Protein 2MZR (pdb70)

Organism: Saccharomyces cerevisiae (strain ATCC 204508 / S288c) (NCBI:txid559292)

GO terms:
  GO:0005634 nucleus (C, IDA)
  GO:0005737 cytoplasm (C, IDA)
  GO:0003682 chromatin binding (F, IDA)
  GO:0003723 RNA binding (F, IDA)
  GO:0003729 mRNA binding (F, IDA)
  GO:0003729 mRNA binding (F, HDA)
  GO:0071028 nuclear mRNA surveillance (P, IMP)
  GO:0005634 nucleus (C, EXP)
  GO:0005737 cytoplasm (C, EXP)

Solvent-accessible surface area: 7636 Å² total; per-residue (Å²): 128,92,82,240,142,172,136,81,126,200,128,168,156,116,119,124,98,111,47,62,22,3,79,1,51,79,10,3,112,83,1,50,39,129,65,0,44,138,40,0,31,149,55,59,124,15,77,151,20,83,15,120,51,129,194,54,138,132,126,16,101,8,31,0,42,4,78,58,75,83,46,10,65,143,0,23,222,125,33,74,26,27,144,34,120,127,105,74,0,92,10,174,80,43,139

Foldseek 3Di:
DDDDDDDDDDDDDDDDQWFQKWKKAQADLPDFQVNVQVLQCVQPHWPDWHFDDDPDDDRGIIMTGGPDTRSSVVSQVVQAQDQDVNDGMHIDGHD

CATH classification: 3.30.70.330

Nearest PDB structures (foldseek):
  2mzr-assembly1_A  TM=7.549E-01  e=1.667E-13  Saccharomyces cerevisiae S288C
  2dgv-assembly1_A  TM=7.836E-01  e=8.385E-06  Homo sapiens
  7vrl-assembly1_B  TM=7.614E-01  e=2.380E-05  Homo sapiens
  2n82-assembly1_B  TM=7.193E-01  e=2.089E-05  Homo sapiens
  2cq3-assembly1_A  TM=6.976E-01  e=1.477E-04  Homo sapiens

InterPro domains:
  IPR000504 RNA recognition motif domain [PF00076] (163-230)
  IPR000504 RNA recognition motif domain [PF00076] (263-331)
  IPR000504 RNA recognition motif domain [PF00076] (378-446)
  IPR000504 RNA recognition motif domain [PS50102] (161-237)
  IPR000504 RNA recognition motif domain [PS50102] (261-338)
  IPR000504 RNA recognition motif domain [PS50102] (376-453)
  IPR000504 RNA recognition motif domain [SM00360] (162-233)
  IPR000504 RNA recognition motif domain [SM00360] (262-334)
  IPR000504 RNA recognition motif domain [SM00360] (377-449)
  IPR012677 Nucleotide-binding alpha-beta plait domain superfamily [G3DSA:3.30.70.330] (143-236)
  IPR012677 Nucleotide-binding alpha-beta plait domain superfamily [G3DSA:3.30.70.330] (261-357)
  IPR012677 Nucleotide-binding alpha-beta plait domain superfamily [G3DSA:3.30.70.330] (358-454)
  IPR035979 RNA-binding domain superfamily [SSF54928] (160-334)
  IPR035979 RNA-binding domain superfamily [SSF54928] (371-453)
  IPR050374 RRT5/SRSF/Splicing Factor SR [PTHR23003] (136-337)

Radius of gyration: 18.75 Å; Cα contacts (8 Å, |Δi|>4): 138; chains: 1; bounding box: 62×29×46 Å

Secondary structure (DSSP, 8-state):
---S---------------SEEEESSS-TT--HHHHHHHHGGGS-EEEEE---SS------EEEEES-SSHHHHHHTTTTT-EETTEE--EEE--

Structure (mmCIF, N/CA/C/O backbone):
data_2MZR
#
_entry.id   2MZR
#
loop_
_atom_site.group_PDB
_atom_site.id
_atom_site.type_symbol
_atom_site.label_atom_id
_atom_site.label_alt_id
_atom_site.label_comp_id
_atom_site.label_asym_id
_atom_site.label_entity_id
_atom_site.label_seq_id
_atom_site.pdbx_PDB_ins_code
_atom_site.Cartn_x
_atom_site.Cartn_y
_atom_site.Cartn_z
_atom_site.occupancy
_atom_site.B_iso_or_equiv
_atom_site.auth_seq_id
_atom_site.auth_comp_id
_atom_site.auth_asym_id
_atom_site.auth_atom_id
_atom_site.pdbx_PDB_model_num
ATOM 1 N N . GLY A 1 1 ? 2.356 2.217 -16.970 1.00 0.00 142 GLY A N 1
ATOM 2 C CA . GLY A 1 1 ? 3.369 1.545 -17.819 1.00 0.00 142 GLY A CA 1
ATOM 3 C C . GLY A 1 1 ? 4.732 1.481 -17.140 1.00 0.00 142 GLY A C 1
ATOM 4 O O . GLY A 1 1 ? 4.992 2.228 -16.197 1.00 0.00 142 GLY A O 1
ATOM 10 N N . SER A 1 2 ? 5.609 0.593 -17.626 1.00 0.00 143 SER A N 1
ATOM 11 C CA . SER A 1 2 ? 6.970 0.315 -17.109 1.00 0.00 143 SER A CA 1
ATOM 12 C C . SER A 1 2 ? 6.978 -0.462 -15.769 1.00 0.00 143 SER A C 1
ATOM 13 O O . SER A 1 2 ? 5.943 -0.619 -15.108 1.00 0.00 143 SER A O 1
ATOM 21 N N . ALA A 1 3 ? 8.153 -0.964 -15.362 1.00 0.00 144 ALA A N 1
ATOM 22 C CA . ALA A 1 3 ? 8.371 -1.789 -14.164 1.00 0.00 144 ALA A CA 1
ATOM 23 C C . ALA A 1 3 ? 9.859 -1.846 -13.763 1.00 0.00 144 ALA A C 1
ATOM 24 O O . ALA A 1 3 ? 10.745 -1.709 -14.613 1.00 0.00 144 ALA A O 1
ATOM 31 N N . ARG A 1 4 ? 10.126 -2.067 -12.465 1.00 0.00 145 ARG A N 1
ATOM 32 C CA . ARG A 1 4 ? 11.463 -2.325 -11.887 1.00 0.00 145 ARG A CA 1
ATOM 33 C C . ARG A 1 4 ? 12.469 -1.180 -12.132 1.00 0.00 145 ARG A C 1
ATOM 34 O O . ARG A 1 4 ? 13.665 -1.402 -12.348 1.00 0.00 145 ARG A O 1
ATOM 55 N N . GLU A 1 5 ? 11.966 0.055 -12.121 1.00 0.00 146 GLU A N 1
ATOM 56 C CA . GLU A 1 5 ? 12.743 1.279 -12.368 1.00 0.00 146 GLU A CA 1
ATOM 57 C C . GLU A 1 5 ? 13.564 1.699 -11.132 1.00 0.00 146 GLU A C 1
ATOM 58 O O . GLU A 1 5 ? 13.232 1.349 -9.993 1.00 0.00 146 GLU A O 1
ATOM 70 N N . LEU A 1 6 ? 14.635 2.470 -11.363 1.00 0.00 147 LEU A N 1
ATOM 71 C CA . LEU A 1 6 ? 15.610 2.916 -10.358 1.00 0.00 147 LEU A CA 1
ATOM 72 C C . LEU A 1 6 ? 16.358 4.188 -10.799 1.00 0.00 147 LEU A C 1
ATOM 73 O O . LEU A 1 6 ? 16.349 4.553 -11.978 1.00 0.00 147 LEU A O 1
ATOM 89 N N . ASP A 1 7 ? 17.016 4.854 -9.846 1.00 0.00 148 ASP A N 1
ATOM 90 C CA . ASP A 1 7 ? 17.707 6.142 -10.017 1.00 0.00 148 ASP A CA 1
ATOM 91 C C . ASP A 1 7 ? 18.748 6.375 -8.902 1.00 0.00 148 ASP A C 1
ATOM 92 O O . ASP A 1 7 ? 18.586 5.900 -7.776 1.00 0.00 148 ASP A O 1
ATOM 101 N N . SER A 1 8 ? 19.825 7.099 -9.210 1.00 0.00 149 SER A N 1
ATOM 102 C CA . SER A 1 8 ? 20.941 7.443 -8.305 1.00 0.00 149 SER A CA 1
ATOM 103 C C . SER A 1 8 ? 21.823 8.558 -8.904 1.00 0.00 149 SER A C 1
ATOM 104 O O . SER A 1 8 ? 21.871 8.733 -10.128 1.00 0.00 149 SER A O 1
ATOM 112 N N . THR A 1 9 ? 22.539 9.294 -8.037 1.00 0.00 150 THR A N 1
ATOM 113 C CA . THR A 1 9 ? 23.461 10.391 -8.390 1.00 0.00 150 THR A CA 1
ATOM 114 C C . THR A 1 9 ? 24.713 10.354 -7.515 1.00 0.00 150 THR A C 1
ATOM 115 O O . THR A 1 9 ? 24.697 9.815 -6.406 1.00 0.00 150 THR A O 1
ATOM 126 N N . TYR A 1 10 ? 25.805 10.920 -8.033 1.00 0.00 151 TYR A N 1
ATOM 127 C CA . TYR A 1 10 ? 27.159 10.838 -7.462 1.00 0.00 151 TYR A CA 1
ATOM 128 C C . TYR A 1 10 ? 27.964 12.136 -7.685 1.00 0.00 151 TYR A C 1
ATOM 129 O O . TYR A 1 10 ? 27.649 12.934 -8.574 1.00 0.00 151 TYR A O 1
ATOM 147 N N . GLU A 1 11 ? 29.015 12.341 -6.884 1.00 0.00 152 GLU A N 1
ATOM 148 C CA . GLU A 1 11 ? 29.861 13.543 -6.880 1.00 0.00 152 GLU A CA 1
ATOM 149 C C . GLU A 1 11 ? 31.215 13.287 -6.188 1.00 0.00 152 GLU A C 1
ATOM 150 O O . GLU A 1 11 ? 31.339 12.382 -5.357 1.00 0.00 152 GLU A O 1
ATOM 162 N N . GLU A 1 12 ? 32.221 14.103 -6.521 1.00 0.00 153 GLU A N 1
ATOM 163 C CA . GLU A 1 12 ? 33.573 14.060 -5.950 1.00 0.00 153 GLU A CA 1
ATOM 164 C C . GLU A 1 12 ? 33.827 15.334 -5.129 1.00 0.00 153 GLU A C 1
ATOM 165 O O . GLU A 1 12 ? 33.584 16.451 -5.598 1.00 0.00 153 GLU A O 1
ATOM 177 N N . LYS A 1 13 ? 34.309 15.167 -3.893 1.00 0.00 154 LYS A N 1
ATOM 178 C CA . LYS A 1 13 ? 34.400 16.226 -2.875 1.00 0.00 154 LYS A CA 1
ATOM 179 C C . LYS A 1 13 ? 35.412 15.869 -1.762 1.00 0.00 154 LYS A C 1
ATOM 180 O O . LYS A 1 13 ? 35.613 14.690 -1.458 1.00 0.00 154 LYS A O 1
ATOM 199 N N . VAL A 1 14 ? 36.041 16.882 -1.153 1.00 0.00 155 VAL A N 1
ATOM 200 C CA . VAL A 1 14 ? 37.048 16.747 -0.075 1.00 0.00 155 VAL A CA 1
ATOM 201 C C . VAL A 1 14 ? 36.784 17.741 1.063 1.00 0.00 155 VAL A C 1
ATOM 202 O O . VAL A 1 14 ? 36.145 18.773 0.861 1.00 0.00 155 VAL A O 1
ATOM 215 N N . ASN A 1 15 ? 37.274 17.406 2.261 1.00 0.00 156 ASN A N 1
ATOM 216 C CA . ASN A 1 15 ? 37.082 18.164 3.505 1.00 0.00 156 ASN A CA 1
ATOM 217 C C . ASN A 1 15 ? 38.346 18.150 4.393 1.00 0.00 156 ASN A C 1
ATOM 218 O O . ASN A 1 15 ? 39.248 17.329 4.207 1.00 0.00 156 ASN A O 1
ATOM 229 N N . ARG A 1 16 ? 38.391 19.061 5.381 1.00 0.00 157 ARG A N 1
ATOM 230 C CA . ARG A 1 16 ? 39.451 19.204 6.402 1.00 0.00 157 ARG A CA 1
ATOM 231 C C . ARG A 1 16 ? 40.806 19.657 5.812 1.00 0.00 157 ARG A C 1
ATOM 232 O O . ARG A 1 16 ? 41.873 19.272 6.295 1.00 0.00 157 ARG A O 1
ATOM 253 N N . ASN A 1 17 ? 40.768 20.433 4.724 1.00 0.00 158 ASN A N 1
ATOM 254 C CA . ASN A 1 17 ? 41.945 20.806 3.931 1.00 0.00 158 ASN A CA 1
ATOM 255 C C . ASN A 1 17 ? 42.721 21.970 4.583 1.00 0.00 158 ASN A C 1
ATOM 256 O O . ASN A 1 17 ? 42.415 23.145 4.365 1.00 0.00 158 ASN A O 1
ATOM 267 N N . TYR A 1 18 ? 43.734 21.626 5.383 1.00 0.00 159 TYR A N 1
ATOM 268 C CA . TYR A 1 18 ? 44.597 22.535 6.153 1.00 0.00 159 TYR A CA 1
ATOM 269 C C . TYR A 1 18 ? 45.834 21.802 6.723 1.00 0.00 159 TYR A C 1
ATOM 270 O O . TYR A 1 18 ? 45.885 20.570 6.731 1.00 0.00 159 TYR A O 1
ATOM 288 N N . SER A 1 19 ? 46.823 22.571 7.193 1.00 0.00 160 SER A N 1
ATOM 289 C CA . SER A 1 19 ? 48.088 22.098 7.799 1.00 0.00 160 SER A CA 1
ATOM 290 C C . SER A 1 19 ? 49.049 21.407 6.801 1.00 0.00 160 SER A C 1
ATOM 291 O O . SER A 1 19 ? 48.754 21.234 5.617 1.00 0.00 160 SER A O 1
ATOM 299 N N . ASN A 1 20 ? 50.230 21.018 7.299 1.00 0.00 161 ASN A N 1
ATOM 300 C CA . ASN A 1 20 ? 51.335 20.406 6.548 1.00 0.00 161 ASN A CA 1
ATOM 301 C C . ASN A 1 20 ? 52.078 19.343 7.391 1.00 0.00 161 ASN A C 1
ATOM 302 O O . ASN A 1 20 ? 53.274 19.120 7.225 1.00 0.00 161 ASN A O 1
ATOM 313 N N . SER A 1 21 ? 51.383 18.710 8.342 1.00 0.00 162 SER A N 1
ATOM 314 C CA . SER A 1 21 ? 51.966 17.840 9.375 1.00 0.00 162 SER A CA 1
ATOM 315 C C . SER A 1 21 ? 51.119 16.577 9.612 1.00 0.00 162 SER A C 1
ATOM 316 O O . SER A 1 21 ? 49.911 16.559 9.355 1.00 0.00 162 SER A O 1
ATOM 324 N N . ILE A 1 22 ? 51.770 15.504 10.070 1.00 0.00 163 ILE A N 1
ATOM 325 C CA . ILE A 1 22 ? 51.233 14.141 10.203 1.00 0.00 163 ILE A CA 1
ATOM 326 C C . ILE A 1 22 ? 51.858 13.452 11.427 1.00 0.00 163 ILE A C 1
ATOM 327 O O . ILE A 1 22 ? 53.009 13.725 11.776 1.00 0.00 163 ILE A O 1
ATOM 343 N N . PHE A 1 23 ? 51.121 12.532 12.046 1.00 0.00 164 PHE A N 1
ATOM 344 C CA . PHE A 1 23 ? 51.491 11.788 13.252 1.00 0.00 164 PHE A CA 1
ATOM 345 C C . PHE A 1 23 ? 51.358 10.282 12.992 1.00 0.00 164 PHE A C 1
ATOM 346 O O . PHE A 1 23 ? 50.504 9.874 12.216 1.00 0.00 164 PHE A O 1
ATOM 363 N N . VAL A 1 24 ? 52.168 9.448 13.645 1.00 0.00 165 VAL A N 1
ATOM 364 C CA . VAL A 1 24 ? 52.188 7.982 13.435 1.00 0.00 165 VAL A CA 1
ATOM 365 C C . VAL A 1 24 ? 52.303 7.263 14.773 1.00 0.00 165 VAL A C 1
ATOM 366 O O . VAL A 1 24 ? 53.266 7.480 15.504 1.00 0.00 165 VAL A O 1
ATOM 379 N N . GLY A 1 25 ? 51.290 6.448 15.098 1.00 0.00 166 GLY A N 1
ATOM 380 C CA . GLY A 1 25 ? 50.998 5.986 16.467 1.00 0.00 166 GLY A CA 1
ATOM 381 C C . GLY A 1 25 ? 51.335 4.527 16.795 1.00 0.00 166 GLY A C 1
ATOM 382 O O . GLY A 1 25 ? 51.139 4.122 17.940 1.00 0.00 166 GLY A O 1
ATOM 386 N N . ASN A 1 26 ? 51.809 3.733 15.824 1.00 0.00 167 ASN A N 1
ATOM 387 C CA . ASN A 1 26 ? 51.967 2.270 15.976 1.00 0.00 167 ASN A CA 1
ATOM 388 C C . ASN A 1 26 ? 53.229 1.702 15.280 1.00 0.00 167 ASN A C 1
ATOM 389 O O . ASN A 1 26 ? 53.289 0.528 14.913 1.00 0.00 167 ASN A O 1
ATOM 400 N N . LEU A 1 27 ? 54.233 2.557 15.049 1.00 0.00 168 LEU A N 1
ATOM 401 C CA . LEU A 1 27 ? 55.516 2.196 14.421 1.00 0.00 168 LEU A CA 1
ATOM 402 C C . LEU A 1 27 ? 56.461 1.470 15.415 1.00 0.00 168 LEU A C 1
ATOM 403 O O . LEU A 1 27 ? 56.114 1.278 16.584 1.00 0.00 168 LEU A O 1
ATOM 419 N N . THR A 1 28 ? 57.659 1.063 14.959 1.00 0.00 169 THR A N 1
ATOM 420 C CA . THR A 1 28 ? 58.681 0.407 15.804 1.00 0.00 169 THR A CA 1
ATOM 421 C C . THR A 1 28 ? 59.354 1.405 16.748 1.00 0.00 169 THR A C 1
ATOM 422 O O . THR A 1 28 ? 59.784 2.479 16.332 1.00 0.00 169 THR A O 1
ATOM 433 N N . TYR A 1 29 ? 59.498 1.043 18.023 1.00 0.00 170 TYR A N 1
ATOM 434 C CA . TYR A 1 29 ? 60.164 1.880 19.037 1.00 0.00 170 TYR A CA 1
ATOM 435 C C . TYR A 1 29 ? 61.683 2.068 18.797 1.00 0.00 170 TYR A C 1
ATOM 436 O O . TYR A 1 29 ? 62.309 2.912 19.443 1.00 0.00 170 TYR A O 1
ATOM 454 N N . ASP A 1 30 ? 62.261 1.332 17.841 1.00 0.00 171 ASP A N 1
ATOM 455 C CA . ASP A 1 30 ? 63.632 1.506 17.343 1.00 0.00 171 ASP A CA 1
ATOM 456 C C . ASP A 1 30 ? 63.747 2.530 16.187 1.00 0.00 171 ASP A C 1
ATOM 457 O O . ASP A 1 30 ? 64.854 2.833 15.738 1.00 0.00 171 ASP A O 1
ATOM 466 N N . SER A 1 31 ? 62.630 3.077 15.696 1.00 0.00 172 SER A N 1
ATOM 467 C CA . SER A 1 31 ? 62.614 4.029 14.578 1.00 0.00 172 SER A CA 1
ATOM 468 C C . SER A 1 31 ? 63.229 5.388 14.953 1.00 0.00 172 SER A C 1
ATOM 469 O O . SER A 1 31 ? 62.986 5.917 16.047 1.00 0.00 172 SER A O 1
ATOM 477 N N . THR A 1 32 ? 64.001 5.968 14.026 1.00 0.00 173 THR A N 1
ATOM 478 C CA . THR A 1 32 ? 64.569 7.324 14.110 1.00 0.00 173 THR A CA 1
ATOM 479 C C . THR A 1 32 ? 63.759 8.289 13.227 1.00 0.00 173 THR A C 1
ATOM 480 O O . THR A 1 32 ? 63.044 7.840 12.327 1.00 0.00 173 THR A O 1
ATOM 491 N N . PRO A 1 33 ? 63.865 9.620 13.423 1.00 0.00 174 PRO A N 1
ATOM 492 C CA . PRO A 1 33 ? 63.295 10.591 12.491 1.00 0.00 174 PRO A CA 1
ATOM 493 C C . PRO A 1 33 ? 63.863 10.430 11.072 1.00 0.00 174 PRO A C 1
ATOM 494 O O . PRO A 1 33 ? 63.133 10.634 10.107 1.00 0.00 174 PRO A O 1
ATOM 505 N N . GLU A 1 34 ? 65.132 10.010 10.934 1.00 0.00 175 GLU A N 1
ATOM 506 C CA . GLU A 1 34 ? 65.763 9.707 9.643 1.00 0.00 175 GLU A CA 1
ATOM 507 C C . GLU A 1 34 ? 65.087 8.524 8.928 1.00 0.00 175 GLU A C 1
ATOM 508 O O . GLU A 1 34 ? 64.882 8.598 7.714 1.00 0.00 175 GLU A O 1
ATOM 520 N N . ASP A 1 35 ? 64.672 7.478 9.660 1.00 0.00 176 ASP A N 1
ATOM 521 C CA . ASP A 1 35 ? 63.942 6.338 9.091 1.00 0.00 176 ASP A CA 1
ATOM 522 C C . ASP A 1 35 ? 62.606 6.779 8.471 1.00 0.00 176 ASP A C 1
ATOM 523 O O . ASP A 1 35 ? 62.292 6.377 7.347 1.00 0.00 176 ASP A O 1
ATOM 532 N N . LEU A 1 36 ? 61.847 7.646 9.159 1.00 0.00 177 LEU A N 1
ATOM 533 C CA . LEU A 1 36 ? 60.634 8.240 8.592 1.00 0.00 177 LEU A CA 1
ATOM 534 C C . LEU A 1 36 ? 60.928 9.253 7.480 1.00 0.00 177 LEU A C 1
ATOM 535 O O . LEU A 1 36 ? 60.106 9.374 6.569 1.00 0.00 177 LEU A O 1
ATOM 551 N N . THR A 1 37 ? 62.077 9.947 7.512 1.00 0.00 178 THR A N 1
ATOM 552 C CA . THR A 1 37 ? 62.430 10.950 6.494 1.00 0.00 178 THR A CA 1
ATOM 553 C C . THR A 1 37 ? 62.732 10.282 5.166 1.00 0.00 178 THR A C 1
ATOM 554 O O . THR A 1 37 ? 62.101 10.632 4.174 1.00 0.00 178 THR A O 1
ATOM 565 N N . GLU A 1 38 ? 63.605 9.274 5.136 1.00 0.00 179 GLU A N 1
ATOM 566 C CA . GLU A 1 38 ? 63.944 8.573 3.886 1.00 0.00 179 GLU A CA 1
ATOM 567 C C . GLU A 1 38 ? 62.753 7.794 3.301 1.00 0.00 179 GLU A C 1
ATOM 568 O O . GLU A 1 38 ? 62.685 7.568 2.090 1.00 0.00 179 GLU A O 1
ATOM 580 N N . PHE A 1 39 ? 61.796 7.423 4.156 1.00 0.00 180 PHE A N 1
ATOM 581 C CA . PHE A 1 39 ? 60.526 6.791 3.804 1.00 0.00 180 PHE A CA 1
ATOM 582 C C . PHE A 1 39 ? 59.551 7.797 3.158 1.00 0.00 180 PHE A C 1
ATOM 583 O O . PHE A 1 39 ? 59.261 7.687 1.964 1.00 0.00 180 PHE A O 1
ATOM 600 N N . PHE A 1 40 ? 59.081 8.803 3.911 1.00 0.00 181 PHE A N 1
ATOM 601 C CA . PHE A 1 40 ? 58.068 9.767 3.459 1.00 0.00 181 PHE A CA 1
ATOM 602 C C . PHE A 1 40 ? 58.564 10.742 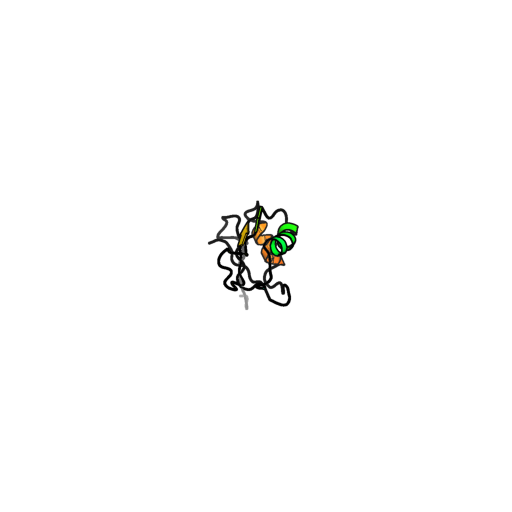2.383 1.00 0.00 181 PHE A C 1
ATOM 603 O O . PHE A 1 40 ? 57.804 11.137 1.500 1.00 0.00 181 PHE A O 1
ATOM 620 N N . SER A 1 41 ? 59.836 11.142 2.427 1.00 0.00 182 SER A N 1
ATOM 621 C CA . SER A 1 41 ? 60.361 12.201 1.549 1.00 0.00 182 SER A CA 1
ATOM 622 C C . SER A 1 41 ? 60.551 11.777 0.077 1.00 0.00 182 SER A C 1
ATOM 623 O O . SER A 1 41 ? 60.839 12.626 -0.766 1.00 0.00 182 SER A O 1
ATOM 631 N N . GLN A 1 42 ? 60.315 10.503 -0.274 1.00 0.00 183 GLN A N 1
ATOM 632 C CA . GLN A 1 42 ? 60.260 10.045 -1.674 1.00 0.00 183 GLN A CA 1
ATOM 633 C C . GLN A 1 42 ? 59.089 10.671 -2.464 1.00 0.00 183 GLN A C 1
ATOM 634 O O . GLN A 1 42 ? 59.115 10.692 -3.696 1.00 0.00 183 GLN A O 1
ATOM 648 N N . ILE A 1 43 ? 58.077 11.211 -1.772 1.00 0.00 184 ILE A N 1
ATOM 649 C CA . ILE A 1 43 ? 56.905 11.878 -2.373 1.00 0.00 184 ILE A CA 1
ATOM 650 C C . ILE A 1 43 ? 57.222 13.312 -2.848 1.00 0.00 184 ILE A C 1
ATOM 651 O O . ILE A 1 43 ? 56.545 13.832 -3.740 1.00 0.00 184 ILE A O 1
ATOM 667 N N . GLY A 1 44 ? 58.252 13.952 -2.280 1.00 0.00 185 GLY A N 1
ATOM 668 C CA . GLY A 1 44 ? 58.566 15.370 -2.494 1.00 0.00 185 GLY A CA 1
ATOM 669 C C . GLY A 1 44 ? 59.634 15.882 -1.531 1.00 0.00 185 GLY A C 1
ATOM 670 O O . GLY A 1 44 ? 60.825 15.812 -1.835 1.00 0.00 185 GLY A O 1
ATOM 674 N N . LYS A 1 45 ? 59.205 16.394 -0.370 1.00 0.00 186 LYS A N 1
ATOM 675 C CA . LYS A 1 45 ? 60.092 16.952 0.664 1.00 0.00 186 LYS A CA 1
ATOM 676 C C . LYS A 1 45 ? 59.464 16.918 2.075 1.00 0.00 186 LYS A C 1
ATOM 677 O O . LYS A 1 45 ? 58.560 17.699 2.382 1.00 0.00 186 LYS A O 1
ATOM 696 N N . VAL A 1 46 ? 59.996 16.066 2.959 1.00 0.00 187 VAL A N 1
ATOM 697 C CA . VAL A 1 46 ? 59.871 16.229 4.424 1.00 0.00 187 VAL A CA 1
ATOM 698 C C . VAL A 1 46 ? 60.802 17.383 4.823 1.00 0.00 187 VAL A C 1
ATOM 699 O O . VAL A 1 46 ? 61.963 17.383 4.414 1.00 0.00 187 VAL A O 1
ATOM 712 N N . VAL A 1 47 ? 60.317 18.338 5.621 1.00 0.00 188 VAL A N 1
ATOM 713 C CA . VAL A 1 47 ? 61.159 19.406 6.215 1.00 0.00 188 VAL A CA 1
ATOM 714 C C . VAL A 1 47 ? 61.634 19.073 7.636 1.00 0.00 188 VAL A C 1
ATOM 715 O O . VAL A 1 47 ? 62.739 19.471 8.004 1.00 0.00 188 VAL A O 1
ATOM 728 N N . ARG A 1 48 ? 60.856 18.291 8.399 1.00 0.00 189 ARG A N 1
ATOM 729 C CA . ARG A 1 48 ? 61.211 17.787 9.736 1.00 0.00 189 ARG A CA 1
ATOM 730 C C . ARG A 1 48 ? 60.470 16.475 10.017 1.00 0.00 189 ARG A C 1
ATOM 731 O O . ARG A 1 48 ? 59.268 16.399 9.790 1.00 0.00 189 ARG A O 1
ATOM 752 N N . ALA A 1 49 ? 61.154 15.477 10.564 1.00 0.00 190 ALA A N 1
ATOM 753 C CA . ALA A 1 49 ? 60.554 14.372 11.321 1.00 0.00 190 ALA A CA 1
ATOM 754 C C . ALA A 1 49 ? 61.031 14.404 12.790 1.00 0.00 190 ALA A C 1
ATOM 755 O O . ALA A 1 49 ? 62.069 14.997 13.096 1.00 0.00 190 ALA A O 1
ATOM 762 N N . ASP A 1 50 ? 60.289 13.758 13.693 1.00 0.00 191 ASP A N 1
ATOM 763 C CA . ASP A 1 50 ? 60.560 13.739 15.137 1.00 0.00 191 ASP A CA 1
ATOM 764 C C . ASP A 1 50 ? 60.009 12.469 15.813 1.00 0.00 191 ASP A C 1
ATOM 765 O O . ASP A 1 50 ? 58.840 12.125 15.636 1.00 0.00 191 ASP A O 1
ATOM 774 N N . ILE A 1 51 ? 60.853 11.786 16.603 1.00 0.00 192 ILE A N 1
ATOM 775 C CA . ILE A 1 51 ? 60.491 10.568 17.373 1.00 0.00 192 ILE A CA 1
ATOM 776 C C . ILE A 1 51 ? 61.244 10.493 18.715 1.00 0.00 192 ILE A C 1
ATOM 777 O O . ILE A 1 51 ? 60.630 10.250 19.754 1.00 0.00 192 ILE A O 1
ATOM 793 N N . ILE A 1 52 ? 62.570 10.690 18.704 1.00 0.00 193 ILE A N 1
ATOM 794 C CA . ILE A 1 52 ? 63.427 10.583 19.904 1.00 0.00 193 ILE A CA 1
ATOM 795 C C . ILE A 1 52 ? 63.170 11.768 20.857 1.00 0.00 193 ILE A C 1
ATOM 796 O O . ILE A 1 52 ? 63.035 12.912 20.409 1.00 0.00 193 ILE A O 1
ATOM 812 N N . THR A 1 53 ? 63.126 11.492 22.171 1.00 0.00 194 THR A N 1
ATOM 813 C CA . THR A 1 53 ? 62.826 12.469 23.238 1.00 0.00 194 THR A CA 1
ATOM 814 C C . THR A 1 53 ? 63.870 12.395 24.348 1.00 0.00 194 THR A C 1
ATOM 815 O O . THR A 1 53 ? 64.510 11.363 24.540 1.00 0.00 194 THR A O 1
ATOM 826 N N . SER A 1 54 ? 64.039 13.483 25.100 1.00 0.00 195 SER A N 1
ATOM 827 C CA . SER A 1 54 ? 65.060 13.570 26.164 1.00 0.00 195 SER A CA 1
ATOM 828 C C . SER A 1 54 ? 64.732 12.711 27.406 1.00 0.00 195 SER A C 1
ATOM 829 O O . SER A 1 54 ? 65.604 12.503 28.255 1.00 0.00 195 SER A O 1
ATOM 837 N N . ARG A 1 55 ? 63.495 12.195 27.506 1.00 0.00 196 ARG A N 1
ATOM 838 C CA . ARG A 1 55 ? 63.044 11.293 28.582 1.00 0.00 196 ARG A CA 1
ATOM 839 C C . ARG A 1 55 ? 63.021 9.813 28.146 1.00 0.00 196 ARG A C 1
ATOM 840 O O . ARG A 1 55 ? 63.319 8.936 28.960 1.00 0.00 196 ARG A O 1
ATOM 861 N N . GLY A 1 56 ? 62.740 9.532 26.863 1.00 0.00 197 GLY A N 1
ATOM 862 C CA . GLY A 1 56 ? 63.049 8.248 26.206 1.00 0.00 197 GLY A CA 1
ATOM 863 C C . GLY A 1 56 ? 62.171 7.058 26.604 1.00 0.00 197 GLY A C 1
ATOM 864 O O . GLY A 1 56 ? 62.616 5.917 26.479 1.00 0.00 197 GLY A O 1
ATOM 868 N N . HIS A 1 57 ? 60.944 7.290 27.087 1.00 0.00 198 HIS A N 1
ATOM 869 C CA . HIS A 1 57 ? 60.091 6.251 27.692 1.00 0.00 198 HIS A CA 1
ATOM 870 C C . HIS A 1 57 ? 59.330 5.373 26.666 1.00 0.00 198 HIS A C 1
ATOM 871 O O . HIS A 1 57 ? 58.098 5.309 26.663 1.00 0.00 198 HIS A O 1
ATOM 885 N N . HIS A 1 58 ? 60.075 4.669 25.804 1.00 0.00 199 HIS A N 1
ATOM 886 C CA . HIS A 1 58 ? 59.612 3.546 24.964 1.00 0.00 199 HIS A CA 1
ATOM 887 C C . HIS A 1 58 ? 58.378 3.880 24.078 1.00 0.00 199 HIS A C 1
ATOM 888 O O . HIS A 1 58 ? 57.483 3.053 23.881 1.00 0.00 199 HIS A O 1
ATOM 902 N N . ARG A 1 59 ? 58.300 5.131 23.596 1.00 0.00 200 ARG A N 1
ATOM 903 C CA . ARG A 1 59 ? 57.040 5.769 23.169 1.00 0.00 200 ARG A CA 1
ATOM 904 C C . ARG A 1 59 ? 56.343 5.082 21.980 1.00 0.00 200 ARG A C 1
ATOM 905 O O . ARG A 1 59 ? 55.117 4.960 21.982 1.00 0.00 200 ARG A O 1
ATOM 926 N N . GLY A 1 60 ? 57.102 4.640 20.963 1.00 0.00 201 GLY A N 1
ATOM 927 C CA . GLY A 1 60 ? 56.566 3.907 19.796 1.00 0.00 201 GLY A CA 1
ATOM 928 C C . GLY A 1 60 ? 55.732 4.764 18.833 1.00 0.00 201 GLY A C 1
ATOM 929 O O . GLY A 1 60 ? 54.914 4.226 18.087 1.00 0.00 201 GLY A O 1
ATOM 933 N N . MET A 1 61 ? 55.924 6.091 18.842 1.00 0.00 202 MET A N 1
ATOM 934 C CA . MET A 1 61 ? 55.142 7.060 18.055 1.00 0.00 202 MET A CA 1
ATOM 935 C C . MET A 1 61 ? 55.901 8.372 17.799 1.00 0.00 202 MET A C 1
ATOM 936 O O . MET A 1 61 ? 56.736 8.779 18.609 1.00 0.00 202 MET A O 1
ATOM 950 N N . GLY A 1 62 ? 55.607 9.025 16.667 1.00 0.00 203 GLY A N 1
ATOM 951 C CA . GLY A 1 62 ? 56.275 10.254 16.210 1.00 0.00 203 GLY A CA 1
ATOM 952 C C . GLY A 1 62 ? 55.467 11.093 15.215 1.00 0.00 203 GLY A C 1
ATOM 953 O O . GLY A 1 62 ? 54.297 10.797 14.952 1.00 0.00 203 GLY A O 1
ATOM 957 N N . THR A 1 63 ? 56.109 12.126 14.654 1.00 0.00 204 THR A N 1
ATOM 958 C CA . THR A 1 63 ? 55.506 13.192 13.827 1.00 0.00 204 THR A CA 1
ATOM 959 C C . THR A 1 63 ? 56.393 13.489 12.617 1.00 0.00 204 THR A C 1
ATOM 960 O O . THR A 1 63 ? 57.611 13.343 12.700 1.00 0.00 204 THR A O 1
ATOM 971 N N . VAL A 1 64 ? 55.796 13.931 11.508 1.00 0.00 205 VAL A N 1
ATOM 972 C CA . VAL A 1 64 ? 56.501 14.340 10.273 1.00 0.00 205 VAL A CA 1
ATOM 973 C C . VAL A 1 64 ? 55.821 15.568 9.646 1.00 0.00 205 VAL A C 1
ATOM 974 O O . VAL A 1 64 ? 54.600 15.687 9.680 1.00 0.00 205 VAL A O 1
ATOM 987 N N . GLU A 1 65 ? 56.614 16.481 9.081 1.00 0.00 206 GLU A N 1
ATOM 988 C CA . GLU A 1 65 ? 56.206 17.761 8.493 1.00 0.00 206 GLU A CA 1
ATOM 989 C C . GLU A 1 65 ? 56.722 17.888 7.054 1.00 0.00 206 GLU A C 1
ATOM 990 O O . GLU A 1 65 ? 57.910 17.695 6.785 1.00 0.00 206 GLU A O 1
ATOM 1002 N N . PHE A 1 66 ? 55.825 18.256 6.139 1.00 0.00 207 PHE A N 1
ATOM 1003 C CA . PHE A 1 66 ? 56.054 18.388 4.697 1.00 0.00 207 PHE A CA 1
ATOM 1004 C C . PHE A 1 66 ? 56.052 19.866 4.273 1.00 0.00 207 PHE A C 1
ATOM 1005 O O . PHE A 1 66 ? 55.593 20.737 5.013 1.00 0.00 207 PHE A O 1
ATOM 1022 N N . THR A 1 67 ? 56.491 20.143 3.039 1.00 0.00 208 THR A N 1
ATOM 1023 C CA . THR A 1 67 ? 56.318 21.452 2.372 1.00 0.00 208 THR A CA 1
ATOM 1024 C C . THR A 1 67 ? 54.935 21.648 1.734 1.00 0.00 208 THR A C 1
ATOM 1025 O O . THR A 1 67 ? 54.683 22.697 1.140 1.00 0.00 208 THR A O 1
ATOM 1036 N N . ASN A 1 68 ? 54.044 20.653 1.837 1.00 0.00 209 ASN A N 1
ATOM 1037 C CA . ASN A 1 68 ? 52.784 20.546 1.091 1.00 0.00 209 ASN A CA 1
ATOM 1038 C C . ASN A 1 68 ? 51.586 20.306 2.025 1.00 0.00 209 ASN A C 1
ATOM 1039 O O . ASN A 1 68 ? 51.739 19.754 3.111 1.00 0.00 209 ASN A O 1
ATOM 1050 N N . SER A 1 69 ? 50.390 20.701 1.581 1.00 0.00 210 SER A N 1
ATOM 1051 C CA . SER A 1 69 ? 49.112 20.573 2.313 1.00 0.00 210 SER A CA 1
ATOM 1052 C C . SER A 1 69 ? 48.106 19.607 1.643 1.00 0.00 210 SER A C 1
ATOM 1053 O O . SER A 1 69 ? 47.032 19.355 2.195 1.00 0.00 210 SER A O 1
ATOM 1061 N N . ASP A 1 70 ? 48.460 19.017 0.487 1.00 0.00 211 ASP A N 1
ATOM 1062 C CA . ASP A 1 70 ? 47.660 18.000 -0.224 1.00 0.00 211 ASP A CA 1
ATOM 1063 C C . ASP A 1 70 ? 48.483 16.756 -0.605 1.00 0.00 211 ASP A C 1
ATOM 1064 O O . ASP A 1 70 ? 48.076 15.640 -0.295 1.00 0.00 211 ASP A O 1
ATOM 1073 N N . ASP A 1 71 ? 49.692 16.922 -1.167 1.00 0.00 212 ASP A N 1
ATOM 1074 C CA . ASP A 1 71 ? 50.576 15.792 -1.525 1.00 0.00 212 ASP A CA 1
ATOM 1075 C C . ASP A 1 71 ? 51.078 15.009 -0.295 1.00 0.00 212 ASP A C 1
ATOM 1076 O O . ASP A 1 71 ? 51.425 13.834 -0.385 1.00 0.00 212 ASP A O 1
ATOM 1085 N N . VAL A 1 72 ? 51.032 15.659 0.867 1.00 0.00 213 VAL A N 1
ATOM 1086 C CA . VAL A 1 72 ? 51.258 15.076 2.200 1.00 0.00 213 VAL A CA 1
ATOM 1087 C C . VAL A 1 72 ? 50.203 14.019 2.568 1.00 0.00 213 VAL A C 1
ATOM 1088 O O . VAL A 1 72 ? 50.514 13.029 3.224 1.00 0.00 213 VAL A O 1
ATOM 1101 N N . ASP A 1 73 ? 48.963 14.197 2.111 1.00 0.00 214 ASP A N 1
ATOM 1102 C CA . ASP A 1 73 ? 47.914 13.169 2.179 1.00 0.00 214 ASP A CA 1
ATOM 1103 C C . ASP A 1 73 ? 48.077 12.081 1.096 1.00 0.00 214 ASP A C 1
ATOM 1104 O O . ASP A 1 73 ? 47.887 10.895 1.376 1.00 0.00 214 ASP A O 1
ATOM 1113 N N . ARG A 1 74 ? 48.518 12.460 -0.116 1.00 0.00 215 ARG A N 1
ATOM 1114 C CA . ARG A 1 74 ? 48.826 11.524 -1.216 1.00 0.00 215 ARG A CA 1
ATOM 1115 C C . ARG A 1 74 ? 49.997 10.580 -0.881 1.00 0.00 215 ARG A C 1
ATOM 1116 O O . ARG A 1 74 ? 50.055 9.464 -1.399 1.00 0.00 215 ARG A O 1
ATOM 1137 N N . ALA A 1 75 ? 50.885 10.978 0.038 1.00 0.00 216 ALA A N 1
ATOM 1138 C CA . ALA A 1 75 ? 51.864 10.106 0.692 1.00 0.00 216 ALA A CA 1
ATOM 1139 C C . ALA A 1 75 ? 51.179 8.990 1.494 1.00 0.00 216 ALA A C 1
ATOM 1140 O O . ALA A 1 75 ? 51.388 7.809 1.242 1.00 0.00 216 ALA A O 1
ATOM 1147 N N . ILE A 1 76 ? 50.312 9.365 2.436 1.00 0.00 217 ILE A N 1
ATOM 1148 C CA . ILE A 1 76 ? 49.675 8.451 3.405 1.00 0.00 217 ILE A CA 1
ATOM 1149 C C . ILE A 1 76 ? 48.840 7.372 2.708 1.00 0.00 217 ILE A C 1
ATOM 1150 O O . ILE A 1 76 ? 48.885 6.211 3.115 1.00 0.00 217 ILE A O 1
ATOM 1166 N N . ARG A 1 77 ? 48.196 7.726 1.589 1.00 0.00 218 ARG A N 1
ATOM 1167 C CA . ARG A 1 77 ? 47.472 6.805 0.698 1.00 0.00 218 ARG A CA 1
ATOM 1168 C C . ARG A 1 77 ? 48.341 5.646 0.147 1.00 0.00 218 ARG A C 1
ATOM 1169 O O . ARG A 1 77 ? 47.808 4.676 -0.392 1.00 0.00 218 ARG A O 1
ATOM 1190 N N . GLN A 1 78 ? 49.669 5.720 0.296 1.00 0.00 219 GLN A N 1
ATOM 1191 C CA . GLN A 1 78 ? 50.650 4.722 -0.146 1.00 0.00 219 GLN A CA 1
ATOM 1192 C C . GLN A 1 78 ? 51.443 4.103 1.030 1.00 0.00 219 GLN A C 1
ATOM 1193 O O . GLN A 1 78 ? 52.211 3.166 0.804 1.00 0.00 219 GLN A O 1
ATOM 1207 N N . TYR A 1 79 ? 51.254 4.576 2.275 1.00 0.00 220 TYR A N 1
ATOM 1208 C CA . TYR A 1 79 ? 52.063 4.182 3.446 1.00 0.00 220 TYR A CA 1
ATOM 1209 C C . TYR A 1 79 ? 51.278 3.735 4.696 1.00 0.00 220 TYR A C 1
ATOM 1210 O O . TYR A 1 79 ? 51.840 3.036 5.542 1.00 0.00 220 TYR A O 1
ATOM 1228 N N . ASP A 1 80 ? 50.001 4.101 4.851 1.00 0.00 221 ASP A N 1
ATOM 1229 C CA . ASP A 1 80 ? 49.188 3.648 5.989 1.00 0.00 221 ASP A CA 1
ATOM 1230 C C . ASP A 1 80 ? 48.964 2.126 5.916 1.00 0.00 221 ASP A C 1
ATOM 1231 O O . ASP A 1 80 ? 48.447 1.619 4.915 1.00 0.00 221 ASP A O 1
ATOM 1240 N N . GLY A 1 81 ? 49.396 1.388 6.951 1.00 0.00 222 GLY A N 1
ATOM 1241 C CA . GLY A 1 81 ? 49.478 -0.080 6.926 1.00 0.00 222 GLY A CA 1
ATOM 1242 C C . GLY A 1 81 ? 50.861 -0.638 6.599 1.00 0.00 222 GLY A C 1
ATOM 1243 O O . GLY A 1 81 ? 50.997 -1.860 6.545 1.00 0.00 222 GLY A O 1
ATOM 1247 N N . ALA A 1 82 ? 51.881 0.201 6.378 1.00 0.00 223 ALA A N 1
ATOM 1248 C CA . ALA A 1 82 ? 53.255 -0.264 6.194 1.00 0.00 223 ALA A CA 1
ATOM 1249 C C . ALA A 1 82 ? 53.769 -0.990 7.452 1.00 0.00 223 ALA A C 1
ATOM 1250 O O . ALA A 1 82 ? 54.100 -0.377 8.469 1.00 0.00 223 ALA A O 1
ATOM 1257 N N . PHE A 1 83 ? 53.868 -2.316 7.354 1.00 0.00 224 PHE A N 1
ATOM 1258 C CA . PHE A 1 83 ? 54.772 -3.126 8.174 1.00 0.00 224 PHE A CA 1
ATOM 1259 C C . PHE A 1 83 ? 56.206 -2.585 8.043 1.00 0.00 224 PHE A C 1
ATOM 1260 O O . PHE A 1 83 ? 56.782 -2.565 6.951 1.00 0.00 224 PHE A O 1
ATOM 1277 N N . PHE A 1 84 ? 56.763 -2.129 9.165 1.00 0.00 225 PHE A N 1
ATOM 1278 C CA . PHE A 1 84 ? 57.973 -1.314 9.241 1.00 0.00 225 PHE A CA 1
ATOM 1279 C C . PHE A 1 84 ? 58.810 -1.854 10.411 1.00 0.00 225 PHE A C 1
ATOM 1280 O O . PHE A 1 84 ? 58.407 -1.748 11.570 1.00 0.00 225 PHE A O 1
ATOM 1297 N N . MET A 1 85 ? 59.933 -2.516 10.102 1.00 0.00 226 MET A N 1
ATOM 1298 C CA . MET A 1 85 ? 60.649 -3.403 11.046 1.00 0.00 226 MET A CA 1
ATOM 1299 C C . MET A 1 85 ? 59.688 -4.426 11.700 1.00 0.00 226 MET A C 1
ATOM 1300 O O . MET A 1 85 ? 59.632 -4.567 12.923 1.00 0.00 226 MET A O 1
ATOM 1314 N N . ASP A 1 86 ? 58.856 -5.069 10.869 1.00 0.00 227 ASP A N 1
ATOM 1315 C CA . ASP A 1 86 ? 57.853 -6.098 11.226 1.00 0.00 227 ASP A CA 1
ATOM 1316 C C . ASP A 1 86 ? 56.606 -5.555 11.967 1.00 0.00 227 ASP A C 1
ATOM 1317 O O . ASP A 1 86 ? 55.706 -6.326 12.303 1.00 0.00 227 ASP A O 1
ATOM 1326 N N . ARG A 1 87 ? 56.534 -4.236 12.213 1.00 0.00 228 ARG A N 1
ATOM 1327 C CA . ARG A 1 87 ? 55.512 -3.582 13.050 1.00 0.00 228 ARG A CA 1
ATOM 1328 C C . ARG A 1 87 ? 54.774 -2.493 12.264 1.00 0.00 228 ARG A C 1
ATOM 1329 O O . ARG A 1 87 ? 55.374 -1.608 11.661 1.00 0.00 228 ARG A O 1
ATOM 1350 N N . LYS A 1 88 ? 53.451 -2.582 12.214 1.00 0.00 229 LYS A N 1
ATOM 1351 C CA . LYS A 1 88 ? 52.601 -1.842 11.285 1.00 0.00 229 LYS A CA 1
ATOM 1352 C C . LYS A 1 88 ? 52.299 -0.393 11.719 1.00 0.00 229 LYS A C 1
ATOM 1353 O O . LYS A 1 88 ? 51.429 -0.162 12.560 1.00 0.00 229 LYS A O 1
ATOM 1372 N N . ILE A 1 89 ? 52.974 0.590 11.109 1.00 0.00 230 ILE A N 1
ATOM 1373 C CA . ILE A 1 89 ? 52.619 2.021 11.218 1.00 0.00 230 ILE A CA 1
ATOM 1374 C C . ILE A 1 89 ? 51.151 2.271 10.809 1.00 0.00 230 ILE A C 1
ATOM 1375 O O . ILE A 1 89 ? 50.655 1.707 9.830 1.00 0.00 230 ILE A O 1
ATOM 1391 N N . PHE A 1 90 ? 50.498 3.188 11.525 1.00 0.00 231 PHE A N 1
ATOM 1392 C CA . PHE A 1 90 ? 49.200 3.761 11.173 1.00 0.00 231 PHE A CA 1
ATOM 1393 C C . PHE A 1 90 ? 49.255 5.271 11.411 1.00 0.00 231 PHE A C 1
ATOM 1394 O O . PHE A 1 90 ? 49.774 5.712 12.439 1.00 0.00 231 PHE A O 1
ATOM 1411 N N . VAL A 1 91 ? 48.752 6.046 10.454 1.00 0.00 232 VAL A N 1
ATOM 1412 C CA . VAL A 1 91 ? 48.931 7.505 10.384 1.00 0.00 232 VAL A CA 1
ATOM 1413 C C . VAL A 1 91 ? 47.652 8.227 10.830 1.00 0.00 232 VAL A C 1
ATOM 1414 O O . VAL A 1 91 ? 46.542 7.799 10.510 1.00 0.00 232 VAL A O 1
ATOM 1427 N N . ARG A 1 92 ? 47.828 9.356 11.519 1.00 0.00 233 ARG A N 1
ATOM 1428 C CA . ARG A 1 92 ? 46.803 10.343 11.874 1.00 0.00 233 ARG A CA 1
ATOM 1429 C C . ARG A 1 92 ? 47.218 11.709 11.304 1.00 0.00 233 ARG A C 1
ATOM 1430 O O . ARG A 1 92 ? 48.393 12.075 11.345 1.00 0.00 233 ARG A O 1
ATOM 1451 N N . GLN A 1 93 ? 46.278 12.461 10.735 1.00 0.00 234 GLN A N 1
ATOM 1452 C CA . GLN A 1 93 ? 46.543 13.819 10.240 1.00 0.00 234 GLN A CA 1
ATOM 1453 C C . GLN A 1 93 ? 46.715 14.799 11.426 1.00 0.00 234 GLN A C 1
ATOM 1454 O O . GLN A 1 93 ? 46.249 14.524 12.536 1.00 0.00 234 GLN A O 1
ATOM 1468 N N . ASP A 1 94 ? 47.340 15.962 11.202 1.00 0.00 235 ASP A N 1
ATOM 1469 C CA . ASP A 1 94 ? 47.307 17.076 12.162 1.00 0.00 235 ASP A CA 1
ATOM 1470 C C . ASP A 1 94 ? 45.887 17.675 12.280 1.00 0.00 235 ASP A C 1
ATOM 1471 O O . ASP A 1 94 ? 45.343 18.205 11.305 1.00 0.00 235 ASP A O 1
ATOM 1480 N N . ASN A 1 95 ? 45.312 17.587 13.491 1.00 0.00 236 ASN A N 1
ATOM 1481 C CA . ASN A 1 95 ? 43.989 18.109 13.873 1.00 0.00 236 ASN A CA 1
ATOM 1482 C C . ASN A 1 95 ? 42.846 17.617 12.945 1.00 0.00 236 ASN A C 1
ATOM 1483 O O . ASN A 1 95 ? 42.719 16.388 12.736 1.00 0.00 236 ASN A O 1
ATOM 1495 N N . GLY A 1 1 ? -1.317 -1.541 -2.190 1.00 0.00 142 GLY A N 2
ATOM 1496 C CA . GLY A 1 1 ? -0.338 -2.083 -3.162 1.00 0.00 142 GLY A CA 2
ATOM 1497 C C . GLY A 1 1 ? 1.045 -2.271 -2.547 1.00 0.00 142 GLY A C 2
ATOM 1498 O O . GLY A 1 1 ? 1.205 -2.258 -1.326 1.00 0.00 142 GLY A O 2
ATOM 1504 N N . SER A 1 2 ? 2.066 -2.443 -3.388 1.00 0.00 143 SER A N 2
ATOM 1505 C CA . SER A 1 2 ? 3.465 -2.697 -2.988 1.00 0.00 143 SER A CA 2
ATOM 1506 C C . SER A 1 2 ? 4.460 -2.412 -4.136 1.00 0.00 143 SER A C 2
ATOM 1507 O O . SER A 1 2 ? 4.070 -2.311 -5.306 1.00 0.00 143 SER A O 2
ATOM 1515 N N . ALA A 1 3 ? 5.753 -2.271 -3.806 1.00 0.00 144 ALA A N 2
ATOM 1516 C CA . ALA A 1 3 ? 6.841 -1.942 -4.740 1.00 0.00 144 ALA A CA 2
ATOM 1517 C C . ALA A 1 3 ? 8.223 -2.360 -4.190 1.00 0.00 144 ALA A C 2
ATOM 1518 O O . ALA A 1 3 ? 8.381 -2.573 -2.982 1.00 0.00 144 ALA A O 2
ATOM 1525 N N . ARG A 1 4 ? 9.222 -2.449 -5.080 1.00 0.00 145 ARG A N 2
ATOM 1526 C CA . ARG A 1 4 ? 10.613 -2.821 -4.770 1.00 0.00 145 ARG A CA 2
ATOM 1527 C C . ARG A 1 4 ? 11.577 -2.272 -5.836 1.00 0.00 145 ARG A C 2
ATOM 1528 O O . ARG A 1 4 ? 11.335 -2.419 -7.036 1.00 0.00 145 ARG A O 2
ATOM 1549 N N . GLU A 1 5 ? 12.667 -1.646 -5.387 1.00 0.00 146 GLU A N 2
ATOM 1550 C CA . GLU A 1 5 ? 13.701 -0.991 -6.204 1.00 0.00 146 GLU A CA 2
ATOM 1551 C C . GLU A 1 5 ? 14.957 -0.690 -5.361 1.00 0.00 146 GLU A C 2
ATOM 1552 O O . GLU A 1 5 ? 14.905 -0.724 -4.126 1.00 0.00 146 GLU A O 2
ATOM 1564 N N . LEU A 1 6 ? 16.077 -0.383 -6.028 1.00 0.00 147 LEU A N 2
ATOM 1565 C CA . LEU A 1 6 ? 17.380 -0.082 -5.416 1.00 0.00 147 LEU A CA 2
ATOM 1566 C C . LEU A 1 6 ? 18.273 0.780 -6.330 1.00 0.00 147 LEU A C 2
ATOM 1567 O O . LEU A 1 6 ? 17.950 1.023 -7.496 1.00 0.00 147 LEU A O 2
ATOM 1583 N N . ASP A 1 7 ? 19.393 1.253 -5.778 1.00 0.00 148 ASP A N 2
ATOM 1584 C CA . ASP A 1 7 ? 20.330 2.218 -6.370 1.00 0.00 148 ASP A CA 2
ATOM 1585 C C . ASP A 1 7 ? 21.660 2.261 -5.586 1.00 0.00 148 ASP A C 2
ATOM 1586 O O . ASP A 1 7 ? 21.769 1.712 -4.487 1.00 0.00 148 ASP A O 2
ATOM 1595 N N . SER A 1 8 ? 22.682 2.919 -6.138 1.00 0.00 149 SER A N 2
ATOM 1596 C CA . SER A 1 8 ? 23.978 3.171 -5.482 1.00 0.00 149 SER A CA 2
ATOM 1597 C C . SER A 1 8 ? 24.717 4.344 -6.148 1.00 0.00 149 SER A C 2
ATOM 1598 O O . SER A 1 8 ? 24.882 4.359 -7.374 1.00 0.00 149 SER A O 2
ATOM 1606 N N . THR A 1 9 ? 25.176 5.308 -5.334 1.00 0.00 150 THR A N 2
ATOM 1607 C CA . THR A 1 9 ? 25.887 6.539 -5.739 1.00 0.00 150 THR A CA 2
ATOM 1608 C C . THR A 1 9 ? 26.862 6.969 -4.646 1.00 0.00 150 THR A C 2
ATOM 1609 O O . THR A 1 9 ? 26.580 6.798 -3.459 1.00 0.00 150 THR A O 2
ATOM 1620 N N . TYR A 1 10 ? 27.989 7.561 -5.040 1.00 0.00 151 TYR A N 2
ATOM 1621 C CA . TYR A 1 10 ? 29.066 7.986 -4.131 1.00 0.00 151 TYR A CA 2
ATOM 1622 C C . TYR A 1 10 ? 29.977 9.076 -4.734 1.00 0.00 151 TYR A C 2
ATOM 1623 O O . TYR A 1 10 ? 30.061 9.233 -5.956 1.00 0.00 151 TYR A O 2
ATOM 1641 N N . GLU A 1 11 ? 30.673 9.810 -3.860 1.00 0.00 152 GLU A N 2
ATOM 1642 C CA . GLU A 1 11 ? 31.601 10.904 -4.178 1.00 0.00 152 GLU A CA 2
ATOM 1643 C C . GLU A 1 11 ? 32.467 11.264 -2.953 1.00 0.00 152 GLU A C 2
ATOM 1644 O O . GLU A 1 11 ? 32.128 10.905 -1.820 1.00 0.00 152 GLU A O 2
ATOM 1656 N N . GLU A 1 12 ? 33.573 11.984 -3.170 1.00 0.00 153 GLU A N 2
ATOM 1657 C CA . GLU A 1 12 ? 34.514 12.412 -2.127 1.00 0.00 153 GLU A CA 2
ATOM 1658 C C . GLU A 1 12 ? 35.288 13.668 -2.570 1.00 0.00 153 GLU A C 2
ATOM 1659 O O . GLU A 1 12 ? 35.758 13.756 -3.709 1.00 0.00 153 GLU A O 2
ATOM 1671 N N . LYS A 1 13 ? 35.426 14.638 -1.659 1.00 0.00 154 LYS A N 2
ATOM 1672 C CA . LYS A 1 13 ? 36.088 15.935 -1.875 1.00 0.00 154 LYS A CA 2
ATOM 1673 C C . LYS A 1 13 ? 36.496 16.571 -0.526 1.00 0.00 154 LYS A C 2
ATOM 1674 O O . LYS A 1 13 ? 35.664 16.701 0.375 1.00 0.00 154 LYS A O 2
ATOM 1693 N N . VAL A 1 14 ? 37.764 16.981 -0.390 1.00 0.00 155 VAL A N 2
ATOM 1694 C CA . VAL A 1 14 ? 38.340 17.541 0.852 1.00 0.00 155 VAL A CA 2
ATOM 1695 C C . VAL A 1 14 ? 39.627 18.327 0.563 1.00 0.00 155 VAL A C 2
ATOM 1696 O O . VAL A 1 14 ? 40.436 17.920 -0.270 1.00 0.00 155 VAL A O 2
ATOM 1709 N N . ASN A 1 15 ? 39.796 19.459 1.253 1.00 0.00 156 ASN A N 2
ATOM 1710 C CA . ASN A 1 15 ? 40.942 20.373 1.139 1.00 0.00 156 ASN A CA 2
ATOM 1711 C C . ASN A 1 15 ? 41.281 21.012 2.502 1.00 0.00 156 ASN A C 2
ATOM 1712 O O . ASN A 1 15 ? 40.417 21.123 3.376 1.00 0.00 156 ASN A O 2
ATOM 1723 N N . ARG A 1 16 ? 42.533 21.457 2.668 1.00 0.00 157 ARG A N 2
ATOM 1724 C CA . ARG A 1 16 ? 43.035 22.213 3.832 1.00 0.00 157 ARG A CA 2
ATOM 1725 C C . ARG A 1 16 ? 43.998 23.309 3.351 1.00 0.00 157 ARG A C 2
ATOM 1726 O O . ARG A 1 16 ? 44.942 23.027 2.612 1.00 0.00 157 ARG A O 2
ATOM 1747 N N . ASN A 1 17 ? 43.741 24.559 3.745 1.00 0.00 158 ASN A N 2
ATOM 1748 C CA . ASN A 1 17 ? 44.362 25.758 3.155 1.00 0.00 158 ASN A CA 2
ATOM 1749 C C . ASN A 1 17 ? 45.807 26.035 3.630 1.00 0.00 158 ASN A C 2
ATOM 1750 O O . ASN A 1 17 ? 46.531 26.795 2.983 1.00 0.00 158 ASN A O 2
ATOM 1761 N N . TYR A 1 18 ? 46.248 25.405 4.726 1.00 0.00 159 TYR A N 2
ATOM 1762 C CA . TYR A 1 18 ? 47.553 25.642 5.365 1.00 0.00 159 TYR A CA 2
ATOM 1763 C C . TYR A 1 18 ? 48.407 24.364 5.456 1.00 0.00 159 TYR A C 2
ATOM 1764 O O . TYR A 1 18 ? 47.887 23.259 5.628 1.00 0.00 159 TYR A O 2
ATOM 1782 N N . SER A 1 19 ? 49.728 24.513 5.333 1.00 0.00 160 SER A N 2
ATOM 1783 C CA . SER A 1 19 ? 50.689 23.400 5.377 1.00 0.00 160 SER A CA 2
ATOM 1784 C C . SER A 1 19 ? 50.689 22.679 6.737 1.00 0.00 160 SER A C 2
ATOM 1785 O O . SER A 1 19 ? 50.579 23.324 7.786 1.00 0.00 160 SER A O 2
ATOM 1793 N N . ASN A 1 20 ? 50.798 21.344 6.730 1.00 0.00 161 ASN A N 2
ATOM 1794 C CA . ASN A 1 20 ? 50.488 20.508 7.899 1.00 0.00 161 ASN A CA 2
ATOM 1795 C C . ASN A 1 20 ? 51.290 19.186 7.988 1.00 0.00 161 ASN A C 2
ATOM 1796 O O . ASN A 1 20 ? 52.295 18.991 7.299 1.00 0.00 161 ASN A O 2
ATOM 1807 N N . SER A 1 21 ? 50.890 18.304 8.910 1.00 0.00 162 SER A N 2
ATOM 1808 C CA . SER A 1 21 ? 51.765 17.295 9.528 1.00 0.00 162 SER A CA 2
ATOM 1809 C C . SER A 1 21 ? 51.048 15.951 9.762 1.00 0.00 162 SER A C 2
ATOM 1810 O O . SER A 1 21 ? 49.854 15.799 9.496 1.00 0.00 162 SER A O 2
ATOM 1818 N N . ILE A 1 22 ? 51.789 14.948 10.246 1.00 0.00 163 ILE A N 2
ATOM 1819 C CA . ILE A 1 22 ? 51.332 13.553 10.380 1.00 0.00 163 ILE A CA 2
ATOM 1820 C C . ILE A 1 22 ? 51.815 12.936 11.702 1.00 0.00 163 ILE A C 2
ATOM 1821 O O . ILE A 1 22 ? 52.852 13.351 12.228 1.00 0.00 163 ILE A O 2
ATOM 1837 N N . PHE A 1 23 ? 51.089 11.933 12.207 1.00 0.00 164 PHE A N 2
ATOM 1838 C CA . PHE A 1 23 ? 51.256 11.356 13.546 1.00 0.00 164 PHE A CA 2
ATOM 1839 C C . PHE A 1 23 ? 51.250 9.818 13.470 1.00 0.00 164 PHE A C 2
ATOM 1840 O O . PHE A 1 23 ? 50.202 9.208 13.273 1.00 0.00 164 PHE A O 2
ATOM 1857 N N . VAL A 1 24 ? 52.423 9.197 13.610 1.00 0.00 165 VAL A N 2
ATOM 1858 C CA . VAL A 1 24 ? 52.664 7.745 13.502 1.00 0.00 165 VAL A CA 2
ATOM 1859 C C . VAL A 1 24 ? 52.490 7.103 14.886 1.00 0.00 165 VAL A C 2
ATOM 1860 O O . VAL A 1 24 ? 53.194 7.473 15.827 1.00 0.00 165 VAL A O 2
ATOM 1873 N N . GLY A 1 25 ? 51.550 6.159 15.011 1.00 0.00 166 GLY A N 2
ATOM 1874 C CA . GLY A 1 25 ? 51.082 5.618 16.300 1.00 0.00 166 GLY A CA 2
ATOM 1875 C C . GLY A 1 25 ? 51.432 4.156 16.609 1.00 0.00 166 GLY A C 2
ATOM 1876 O O . GLY A 1 25 ? 51.144 3.709 17.717 1.00 0.00 166 GLY A O 2
ATOM 1880 N N . ASN A 1 26 ? 52.029 3.402 15.671 1.00 0.00 167 ASN A N 2
ATOM 1881 C CA . ASN A 1 26 ? 52.217 1.938 15.816 1.00 0.00 167 ASN A CA 2
ATOM 1882 C C . ASN A 1 26 ? 53.495 1.373 15.147 1.00 0.00 167 ASN A C 2
ATOM 1883 O O . ASN A 1 26 ? 53.555 0.196 14.798 1.00 0.00 167 ASN A O 2
ATOM 1894 N N . LEU A 1 27 ? 54.512 2.210 14.905 1.00 0.00 168 LEU A N 2
ATOM 1895 C CA . LEU A 1 27 ? 55.778 1.793 14.266 1.00 0.00 168 LEU A CA 2
ATOM 1896 C C . LEU A 1 27 ? 56.663 0.927 15.196 1.00 0.00 168 LEU A C 2
ATOM 1897 O O . LEU A 1 27 ? 56.282 0.628 16.331 1.00 0.00 168 LEU A O 2
ATOM 1913 N N . THR A 1 28 ? 57.851 0.536 14.715 1.00 0.00 169 THR A N 2
ATOM 1914 C CA . THR A 1 28 ? 58.892 -0.145 15.507 1.00 0.00 169 THR A CA 2
ATOM 1915 C C . THR A 1 28 ? 59.757 0.904 16.188 1.00 0.00 169 THR A C 2
ATOM 1916 O O . THR A 1 28 ? 60.407 1.705 15.519 1.00 0.00 169 THR A O 2
ATOM 1927 N N . TYR A 1 29 ? 59.784 0.897 17.519 1.00 0.00 170 TYR A N 2
ATOM 1928 C CA . TYR A 1 29 ? 60.392 1.967 18.329 1.00 0.00 170 TYR A CA 2
ATOM 1929 C C . TYR A 1 29 ? 61.933 2.060 18.232 1.00 0.00 170 TYR A C 2
ATOM 1930 O O . TYR A 1 29 ? 62.526 3.029 18.708 1.00 0.00 170 TYR A O 2
ATOM 1948 N N . ASP A 1 30 ? 62.581 1.090 17.576 1.00 0.00 171 ASP A N 2
ATOM 1949 C CA . ASP A 1 30 ? 63.994 1.141 17.177 1.00 0.00 171 ASP A CA 2
ATOM 1950 C C . ASP A 1 30 ? 64.249 2.080 15.971 1.00 0.00 171 ASP A C 2
ATOM 1951 O O . ASP A 1 30 ? 65.395 2.437 15.692 1.00 0.00 171 ASP A O 2
ATOM 1960 N N . SER A 1 31 ? 63.197 2.517 15.269 1.00 0.00 172 SER A N 2
ATOM 1961 C CA . SER A 1 31 ? 63.288 3.518 14.200 1.00 0.00 172 SER A CA 2
ATOM 1962 C C . SER A 1 31 ? 63.835 4.864 14.704 1.00 0.00 172 SER A C 2
ATOM 1963 O O . SER A 1 31 ? 63.426 5.373 15.755 1.00 0.00 172 SER A O 2
ATOM 1971 N N . THR A 1 32 ? 64.708 5.482 13.901 1.00 0.00 173 THR A N 2
ATOM 1972 C CA . THR A 1 32 ? 65.059 6.908 14.006 1.00 0.00 173 THR A CA 2
ATOM 1973 C C . THR A 1 32 ? 63.969 7.751 13.315 1.00 0.00 173 THR A C 2
ATOM 1974 O O . THR A 1 32 ? 63.156 7.186 12.571 1.00 0.00 173 THR A O 2
ATOM 1985 N N . PRO A 1 33 ? 63.959 9.089 13.480 1.00 0.00 174 PRO A N 2
ATOM 1986 C CA . PRO A 1 33 ? 63.202 9.976 12.601 1.00 0.00 174 PRO A CA 2
ATOM 1987 C C . PRO A 1 33 ? 63.818 10.095 11.197 1.00 0.00 174 PRO A C 2
ATOM 1988 O O . PRO A 1 33 ? 63.103 10.451 10.266 1.00 0.00 174 PRO A O 2
ATOM 1999 N N . GLU A 1 34 ? 65.107 9.774 11.012 1.00 0.00 175 GLU A N 2
ATOM 2000 C CA . GLU A 1 34 ? 65.764 9.772 9.697 1.00 0.00 175 GLU A CA 2
ATOM 2001 C C . GLU A 1 34 ? 65.236 8.637 8.798 1.00 0.00 175 GLU A C 2
ATOM 2002 O O . GLU A 1 34 ? 65.066 8.819 7.591 1.00 0.00 175 GLU A O 2
ATOM 2014 N N . ASP A 1 35 ? 64.922 7.482 9.394 1.00 0.00 176 ASP A N 2
ATOM 2015 C CA . ASP A 1 35 ? 64.229 6.376 8.729 1.00 0.00 176 ASP A CA 2
ATOM 2016 C C . ASP A 1 35 ? 62.843 6.808 8.212 1.00 0.00 176 ASP A C 2
ATOM 2017 O O . ASP A 1 35 ? 62.466 6.433 7.099 1.00 0.00 176 ASP A O 2
ATOM 2026 N N . LEU A 1 36 ? 62.110 7.637 8.978 1.00 0.00 177 LEU A N 2
ATOM 2027 C CA . LEU A 1 36 ? 60.853 8.234 8.518 1.00 0.00 177 LEU A CA 2
ATOM 2028 C C . LEU A 1 36 ? 61.096 9.287 7.433 1.00 0.00 177 LEU A C 2
ATOM 2029 O O . LEU A 1 36 ? 60.354 9.291 6.456 1.00 0.00 177 LEU A O 2
ATOM 2045 N N . THR A 1 37 ? 62.126 10.138 7.549 1.00 0.00 178 THR A N 2
ATOM 2046 C CA . THR A 1 37 ? 62.481 11.125 6.514 1.00 0.00 178 THR A CA 2
ATOM 2047 C C . THR A 1 37 ? 62.728 10.438 5.179 1.00 0.00 178 THR A C 2
ATOM 2048 O O . THR A 1 37 ? 62.116 10.829 4.187 1.00 0.00 178 THR A O 2
ATOM 2059 N N . GLU A 1 38 ? 63.569 9.403 5.147 1.00 0.00 179 GLU A N 2
ATOM 2060 C CA . GLU A 1 38 ? 63.869 8.660 3.921 1.00 0.00 179 GLU A CA 2
ATOM 2061 C C . GLU A 1 38 ? 62.595 8.056 3.299 1.00 0.00 179 GLU A C 2
ATOM 2062 O O . GLU A 1 38 ? 62.351 8.224 2.102 1.00 0.00 179 GLU A O 2
ATOM 2074 N N . PHE A 1 39 ? 61.751 7.423 4.118 1.00 0.00 180 PHE A N 2
ATOM 2075 C CA . PHE A 1 39 ? 60.487 6.803 3.721 1.00 0.00 180 PHE A CA 2
ATOM 2076 C C . PHE A 1 39 ? 59.474 7.820 3.155 1.00 0.00 180 PHE A C 2
ATOM 2077 O O . PHE A 1 39 ? 58.986 7.645 2.037 1.00 0.00 180 PHE A O 2
ATOM 2094 N N . PHE A 1 40 ? 59.194 8.901 3.893 1.00 0.00 181 PHE A N 2
ATOM 2095 C CA . PHE A 1 40 ? 58.268 9.969 3.502 1.00 0.00 181 PHE A CA 2
ATOM 2096 C C . PHE A 1 40 ? 58.789 10.874 2.365 1.00 0.00 181 PHE A C 2
ATOM 2097 O O . PHE A 1 40 ? 57.988 11.527 1.695 1.00 0.00 181 PHE A O 2
ATOM 2114 N N . SER A 1 41 ? 60.099 10.888 2.081 1.00 0.00 182 SER A N 2
ATOM 2115 C CA . SER A 1 41 ? 60.705 11.740 1.032 1.00 0.00 182 SER A CA 2
ATOM 2116 C C . SER A 1 41 ? 60.249 11.430 -0.412 1.00 0.00 182 SER A C 2
ATOM 2117 O O . SER A 1 41 ? 60.414 12.268 -1.301 1.00 0.00 182 SER A O 2
ATOM 2125 N N . GLN A 1 42 ? 59.647 10.256 -0.652 1.00 0.00 183 GLN A N 2
ATOM 2126 C CA . GLN A 1 42 ? 59.231 9.783 -1.983 1.00 0.00 183 GLN A CA 2
ATOM 2127 C C . GLN A 1 42 ? 58.116 10.641 -2.617 1.00 0.00 183 GLN A C 2
ATOM 2128 O O . GLN A 1 42 ? 57.925 10.613 -3.834 1.00 0.00 183 GLN A O 2
ATOM 2142 N N . ILE A 1 43 ? 57.360 11.381 -1.797 1.00 0.00 184 ILE A N 2
ATOM 2143 C CA . ILE A 1 43 ? 56.111 12.062 -2.192 1.00 0.00 184 ILE A CA 2
ATOM 2144 C C . ILE A 1 43 ? 56.354 13.500 -2.699 1.00 0.00 184 ILE A C 2
ATOM 2145 O O . ILE A 1 43 ? 55.497 14.079 -3.374 1.00 0.00 184 ILE A O 2
ATOM 2161 N N . GLY A 1 44 ? 57.534 14.069 -2.423 1.00 0.00 185 GLY A N 2
ATOM 2162 C CA . GLY A 1 44 ? 57.906 15.447 -2.764 1.00 0.00 185 GLY A CA 2
ATOM 2163 C C . GLY A 1 44 ? 59.112 15.927 -1.964 1.00 0.00 185 GLY A C 2
ATOM 2164 O O . GLY A 1 44 ? 60.254 15.735 -2.384 1.00 0.00 185 GLY A O 2
ATOM 2168 N N . LYS A 1 45 ? 58.853 16.541 -0.804 1.00 0.00 186 LYS A N 2
ATOM 2169 C CA . LYS A 1 45 ? 59.872 17.061 0.125 1.00 0.00 186 LYS A CA 2
ATOM 2170 C C . LYS A 1 45 ? 59.328 17.142 1.570 1.00 0.00 186 LYS A C 2
ATOM 2171 O O . LYS A 1 45 ? 58.186 17.555 1.780 1.00 0.00 186 LYS A O 2
ATOM 2190 N N . VAL A 1 46 ? 60.140 16.750 2.561 1.00 0.00 187 VAL A N 2
ATOM 2191 C CA . VAL A 1 46 ? 59.770 16.701 3.995 1.00 0.00 187 VAL A CA 2
ATOM 2192 C C . VAL A 1 46 ? 60.565 17.767 4.769 1.00 0.00 187 VAL A C 2
ATOM 2193 O O . VAL A 1 46 ? 61.706 18.051 4.408 1.00 0.00 187 VAL A O 2
ATOM 2206 N N . VAL A 1 47 ? 59.963 18.391 5.789 1.00 0.00 188 VAL A N 2
ATOM 2207 C CA . VAL A 1 47 ? 60.435 19.683 6.338 1.00 0.00 188 VAL A CA 2
ATOM 2208 C C . VAL A 1 47 ? 61.042 19.529 7.741 1.00 0.00 188 VAL A C 2
ATOM 2209 O O . VAL A 1 47 ? 62.032 20.188 8.055 1.00 0.00 188 VAL A O 2
ATOM 2222 N N . ARG A 1 48 ? 60.491 18.606 8.543 1.00 0.00 189 ARG A N 2
ATOM 2223 C CA . ARG A 1 48 ? 60.937 18.212 9.891 1.00 0.00 189 ARG A CA 2
ATOM 2224 C C . ARG A 1 48 ? 60.450 16.785 10.190 1.00 0.00 189 ARG A C 2
ATOM 2225 O O . ARG A 1 48 ? 59.410 16.381 9.670 1.00 0.00 189 ARG A O 2
ATOM 2246 N N . ALA A 1 49 ? 61.153 16.063 11.063 1.00 0.00 190 ALA A N 2
ATOM 2247 C CA . ALA A 1 49 ? 60.780 14.739 11.578 1.00 0.00 190 ALA A CA 2
ATOM 2248 C C . ALA A 1 49 ? 61.344 14.505 12.994 1.00 0.00 190 ALA A C 2
ATOM 2249 O O . ALA A 1 49 ? 62.446 14.961 13.312 1.00 0.00 190 ALA A O 2
ATOM 2256 N N . ASP A 1 50 ? 60.600 13.781 13.831 1.00 0.00 191 ASP A N 2
ATOM 2257 C CA . ASP A 1 50 ? 60.939 13.462 15.225 1.00 0.00 191 ASP A CA 2
ATOM 2258 C C . ASP A 1 50 ? 60.222 12.184 15.702 1.00 0.00 191 ASP A C 2
ATOM 2259 O O . ASP A 1 50 ? 59.174 11.813 15.174 1.00 0.00 191 ASP A O 2
ATOM 2268 N N . ILE A 1 51 ? 60.775 11.509 16.715 1.00 0.00 192 ILE A N 2
ATOM 2269 C CA . ILE A 1 51 ? 60.153 10.367 17.409 1.00 0.00 192 ILE A CA 2
ATOM 2270 C C . ILE A 1 51 ? 60.400 10.534 18.914 1.00 0.00 192 ILE A C 2
ATOM 2271 O O . ILE A 1 51 ? 61.544 10.684 19.348 1.00 0.00 192 ILE A O 2
ATOM 2287 N N . ILE A 1 52 ? 59.327 10.541 19.711 1.00 0.00 193 ILE A N 2
ATOM 2288 C CA . ILE A 1 52 ? 59.385 10.852 21.147 1.00 0.00 193 ILE A CA 2
ATOM 2289 C C . ILE A 1 52 ? 59.721 9.564 21.915 1.00 0.00 193 ILE A C 2
ATOM 2290 O O . ILE A 1 52 ? 58.875 8.673 22.039 1.00 0.00 193 ILE A O 2
ATOM 2306 N N . THR A 1 53 ? 60.950 9.473 22.435 1.00 0.00 194 THR A N 2
ATOM 2307 C CA . THR A 1 53 ? 61.508 8.300 23.134 1.00 0.00 194 THR A CA 2
ATOM 2308 C C . THR A 1 53 ? 61.385 8.430 24.652 1.00 0.00 194 THR A C 2
ATOM 2309 O O . THR A 1 53 ? 60.983 9.467 25.180 1.00 0.00 194 THR A O 2
ATOM 2320 N N . SER A 1 54 ? 61.703 7.354 25.371 1.00 0.00 195 SER A N 2
ATOM 2321 C CA . SER A 1 54 ? 61.673 7.215 26.842 1.00 0.00 195 SER A CA 2
ATOM 2322 C C . SER A 1 54 ? 62.398 5.923 27.282 1.00 0.00 195 SER A C 2
ATOM 2323 O O . SER A 1 54 ? 62.842 5.137 26.438 1.00 0.00 195 SER A O 2
ATOM 2331 N N . ARG A 1 55 ? 62.512 5.681 28.600 1.00 0.00 196 ARG A N 2
ATOM 2332 C CA . ARG A 1 55 ? 63.152 4.475 29.160 1.00 0.00 196 ARG A CA 2
ATOM 2333 C C . ARG A 1 55 ? 62.424 3.171 28.768 1.00 0.00 196 ARG A C 2
ATOM 2334 O O . ARG A 1 55 ? 63.062 2.123 28.637 1.00 0.00 196 ARG A O 2
ATOM 2355 N N . GLY A 1 56 ? 61.104 3.243 28.555 1.00 0.00 197 GLY A N 2
ATOM 2356 C CA . GLY A 1 56 ? 60.246 2.164 28.046 1.00 0.00 197 GLY A CA 2
ATOM 2357 C C . GLY A 1 56 ? 59.235 2.660 27.009 1.00 0.00 197 GLY A C 2
ATOM 2358 O O . GLY A 1 56 ? 59.487 3.610 26.269 1.00 0.00 197 GLY A O 2
ATOM 2362 N N . HIS A 1 57 ? 58.070 2.011 26.972 1.00 0.00 198 HIS A N 2
ATOM 2363 C CA . HIS A 1 57 ? 56.972 2.251 26.018 1.00 0.00 198 HIS A CA 2
ATOM 2364 C C . HIS A 1 57 ? 56.182 3.568 26.229 1.00 0.00 198 HIS A C 2
ATOM 2365 O O . HIS A 1 57 ? 55.208 3.822 25.521 1.00 0.00 198 HIS A O 2
ATOM 2379 N N . HIS A 1 58 ? 56.554 4.383 27.226 1.00 0.00 199 HIS A N 2
ATOM 2380 C CA . HIS A 1 58 ? 55.798 5.531 27.759 1.00 0.00 199 HIS A CA 2
ATOM 2381 C C . HIS A 1 58 ? 55.256 6.541 26.715 1.00 0.00 199 HIS A C 2
ATOM 2382 O O . HIS A 1 58 ? 54.206 7.146 26.945 1.00 0.00 199 HIS A O 2
ATOM 2396 N N . ARG A 1 59 ? 55.956 6.712 25.579 1.00 0.00 200 ARG A N 2
ATOM 2397 C CA . ARG A 1 59 ? 55.514 7.508 24.416 1.00 0.00 200 ARG A CA 2
ATOM 2398 C C . ARG A 1 59 ? 55.630 6.677 23.122 1.00 0.00 200 ARG A C 2
ATOM 2399 O O . ARG A 1 59 ? 54.714 5.914 22.810 1.00 0.00 200 ARG A O 2
ATOM 2420 N N . GLY A 1 60 ? 56.725 6.812 22.360 1.00 0.00 201 GLY A N 2
ATOM 2421 C CA . GLY A 1 60 ? 57.011 6.031 21.144 1.00 0.00 201 GLY A CA 2
ATOM 2422 C C . GLY A 1 60 ? 56.371 6.569 19.858 1.00 0.00 201 GLY A C 2
ATOM 2423 O O . GLY A 1 60 ? 56.536 5.961 18.802 1.00 0.00 201 GLY A O 2
ATOM 2427 N N . MET A 1 61 ? 55.646 7.694 19.914 1.00 0.00 202 MET A N 2
ATOM 2428 C CA . MET A 1 61 ? 55.005 8.301 18.737 1.00 0.00 202 MET A CA 2
ATOM 2429 C C . MET A 1 61 ? 56.033 8.986 17.828 1.00 0.00 202 MET A C 2
ATOM 2430 O O . MET A 1 61 ? 56.956 9.646 18.311 1.00 0.00 202 MET A O 2
ATOM 2444 N N . GLY A 1 62 ? 55.845 8.855 16.512 1.00 0.00 203 GLY A N 2
ATOM 2445 C CA . GLY A 1 62 ? 56.609 9.577 15.486 1.00 0.00 203 GLY A CA 2
ATOM 2446 C C . GLY A 1 62 ? 55.782 10.675 14.831 1.00 0.00 203 GLY A C 2
ATOM 2447 O O . GLY A 1 62 ? 54.581 10.497 14.633 1.00 0.00 203 GLY A O 2
ATOM 2451 N N . THR A 1 63 ? 56.413 11.783 14.443 1.00 0.00 204 THR A N 2
ATOM 2452 C CA . THR A 1 63 ? 55.766 12.944 13.812 1.00 0.00 204 THR A CA 2
ATOM 2453 C C . THR A 1 63 ? 56.662 13.552 12.748 1.00 0.00 204 THR A C 2
ATOM 2454 O O . THR A 1 63 ? 57.886 13.501 12.841 1.00 0.00 204 THR A O 2
ATOM 2465 N N . VAL A 1 64 ? 56.033 14.099 11.709 1.00 0.00 205 VAL A N 2
ATOM 2466 C CA . VAL A 1 64 ? 56.701 14.573 10.483 1.00 0.00 205 VAL A CA 2
ATOM 2467 C C . VAL A 1 64 ? 55.890 15.728 9.877 1.00 0.00 205 VAL A C 2
ATOM 2468 O O . VAL A 1 64 ? 54.659 15.706 9.917 1.00 0.00 205 VAL A O 2
ATOM 2481 N N . GLU A 1 65 ? 56.581 16.736 9.335 1.00 0.00 206 GLU A N 2
ATOM 2482 C CA . GLU A 1 65 ? 56.010 17.962 8.761 1.00 0.00 206 GLU A CA 2
ATOM 2483 C C . GLU A 1 65 ? 56.327 18.061 7.263 1.00 0.00 206 GLU A C 2
ATOM 2484 O O . GLU A 1 65 ? 57.469 17.848 6.844 1.00 0.00 206 GLU A O 2
ATOM 2496 N N . PHE A 1 66 ? 55.313 18.414 6.470 1.00 0.00 207 PHE A N 2
ATOM 2497 C CA . PHE A 1 66 ? 55.353 18.526 5.008 1.00 0.00 207 PHE A CA 2
ATOM 2498 C C . PHE A 1 66 ? 55.182 19.990 4.551 1.00 0.00 207 PHE A C 2
ATOM 2499 O O . PHE A 1 66 ? 54.677 20.831 5.302 1.00 0.00 207 PHE A O 2
ATOM 2516 N N . THR A 1 67 ? 55.604 20.301 3.311 1.00 0.00 208 THR A N 2
ATOM 2517 C CA . THR A 1 67 ? 55.600 21.681 2.781 1.00 0.00 208 THR A CA 2
ATOM 2518 C C . THR A 1 67 ? 54.205 22.186 2.406 1.00 0.00 208 THR A C 2
ATOM 2519 O O . THR A 1 67 ? 54.009 23.400 2.367 1.00 0.00 208 THR A O 2
ATOM 2530 N N . ASN A 1 68 ? 53.234 21.296 2.160 1.00 0.00 209 ASN A N 2
ATOM 2531 C CA . ASN A 1 68 ? 51.870 21.635 1.723 1.00 0.00 209 ASN A CA 2
ATOM 2532 C C . ASN A 1 68 ? 50.803 20.789 2.458 1.00 0.00 209 ASN A C 2
ATOM 2533 O O . ASN A 1 68 ? 50.961 20.538 3.654 1.00 0.00 209 ASN A O 2
ATOM 2544 N N . SER A 1 69 ? 49.684 20.433 1.817 1.00 0.00 210 SER A N 2
ATOM 2545 C CA . SER A 1 69 ? 48.531 19.777 2.460 1.00 0.00 210 SER A CA 2
ATOM 2546 C C . SER A 1 69 ? 47.953 18.612 1.631 1.00 0.00 210 SER A C 2
ATOM 2547 O O . SER A 1 69 ? 47.928 17.479 2.110 1.00 0.00 210 SER A O 2
ATOM 2555 N N . ASP A 1 70 ? 47.523 18.841 0.384 1.00 0.00 211 ASP A N 2
ATOM 2556 C CA . ASP A 1 70 ? 46.874 17.810 -0.448 1.00 0.00 211 ASP A CA 2
ATOM 2557 C C . ASP A 1 70 ? 47.785 16.602 -0.763 1.00 0.00 211 ASP A C 2
ATOM 2558 O O . ASP A 1 70 ? 47.308 15.475 -0.886 1.00 0.00 211 ASP A O 2
ATOM 2567 N N . ASP A 1 71 ? 49.101 16.817 -0.825 1.00 0.00 212 ASP A N 2
ATOM 2568 C CA . ASP A 1 71 ? 50.133 15.783 -0.955 1.00 0.00 212 ASP A CA 2
ATOM 2569 C C . ASP A 1 71 ? 50.326 14.961 0.332 1.00 0.00 212 ASP A C 2
ATOM 2570 O O . ASP A 1 71 ? 50.690 13.786 0.275 1.00 0.00 212 ASP A O 2
ATOM 2579 N N . VAL A 1 72 ? 50.055 15.572 1.485 1.00 0.00 213 VAL A N 2
ATOM 2580 C CA . VAL A 1 72 ? 50.241 14.988 2.822 1.00 0.00 213 VAL A CA 2
ATOM 2581 C C . VAL A 1 72 ? 49.238 13.856 3.095 1.00 0.00 213 VAL A C 2
ATOM 2582 O O . VAL A 1 72 ? 49.581 12.861 3.731 1.00 0.00 213 VAL A O 2
ATOM 2595 N N . ASP A 1 73 ? 48.017 13.957 2.555 1.00 0.00 214 ASP A N 2
ATOM 2596 C CA . ASP A 1 73 ? 47.040 12.863 2.575 1.00 0.00 214 ASP A CA 2
ATOM 2597 C C . ASP A 1 73 ? 47.399 11.745 1.578 1.00 0.00 214 ASP A C 2
ATOM 2598 O O . ASP A 1 73 ? 47.348 10.563 1.929 1.00 0.00 214 ASP A O 2
ATOM 2607 N N . ARG A 1 74 ? 47.841 12.115 0.366 1.00 0.00 215 ARG A N 2
ATOM 2608 C CA . ARG A 1 74 ? 48.260 11.170 -0.683 1.00 0.00 215 ARG A CA 2
ATOM 2609 C C . ARG A 1 74 ? 49.471 10.321 -0.269 1.00 0.00 215 ARG A C 2
ATOM 2610 O O . ARG A 1 74 ? 49.567 9.171 -0.699 1.00 0.00 215 ARG A O 2
ATOM 2631 N N . ALA A 1 75 ? 50.342 10.837 0.607 1.00 0.00 216 ALA A N 2
ATOM 2632 C CA . ALA A 1 75 ? 51.415 10.082 1.263 1.00 0.00 216 ALA A CA 2
ATOM 2633 C C . ALA A 1 75 ? 50.865 8.886 2.046 1.00 0.00 216 ALA A C 2
ATOM 2634 O O . ALA A 1 75 ? 51.165 7.739 1.735 1.00 0.00 216 ALA A O 2
ATOM 2641 N N . ILE A 1 76 ? 50.001 9.130 3.032 1.00 0.00 217 ILE A N 2
ATOM 2642 C CA . ILE A 1 76 ? 49.497 8.074 3.931 1.00 0.00 217 ILE A CA 2
ATOM 2643 C C . ILE A 1 76 ? 48.604 7.054 3.212 1.00 0.00 217 ILE A C 2
ATOM 2644 O O . ILE A 1 76 ? 48.593 5.885 3.599 1.00 0.00 217 ILE A O 2
ATOM 2660 N N . ARG A 1 77 ? 48.004 7.438 2.078 1.00 0.00 218 ARG A N 2
ATOM 2661 C CA . ARG A 1 77 ? 47.348 6.518 1.136 1.00 0.00 218 ARG A CA 2
ATOM 2662 C C . ARG A 1 77 ? 48.301 5.438 0.559 1.00 0.00 218 ARG A C 2
ATOM 2663 O O . ARG A 1 77 ? 47.819 4.451 0.003 1.00 0.00 218 ARG A O 2
ATOM 2684 N N . GLN A 1 78 ? 49.626 5.588 0.698 1.00 0.00 219 GLN A N 2
ATOM 2685 C CA . GLN A 1 78 ? 50.633 4.580 0.333 1.00 0.00 219 GLN A CA 2
ATOM 2686 C C . GLN A 1 78 ? 51.171 3.798 1.553 1.00 0.00 219 GLN A C 2
ATOM 2687 O O . GLN A 1 78 ? 51.729 2.713 1.373 1.00 0.00 219 GLN A O 2
ATOM 2701 N N . TYR A 1 79 ? 51.034 4.331 2.778 1.00 0.00 220 TYR A N 2
ATOM 2702 C CA . TYR A 1 79 ? 51.861 3.924 3.931 1.00 0.00 220 TYR A CA 2
ATOM 2703 C C . TYR A 1 79 ? 51.120 3.390 5.169 1.00 0.00 220 TYR A C 2
ATOM 2704 O O . TYR A 1 79 ? 51.755 2.748 6.008 1.00 0.00 220 TYR A O 2
ATOM 2722 N N . ASP A 1 80 ? 49.814 3.621 5.333 1.00 0.00 221 ASP A N 2
ATOM 2723 C CA . ASP A 1 80 ? 49.096 3.072 6.492 1.00 0.00 221 ASP A CA 2
ATOM 2724 C C . ASP A 1 80 ? 49.009 1.535 6.382 1.00 0.00 221 ASP A C 2
ATOM 2725 O O . ASP A 1 80 ? 48.487 1.005 5.396 1.00 0.00 221 ASP A O 2
ATOM 2734 N N . GLY A 1 81 ? 49.560 0.818 7.372 1.00 0.00 222 GLY A N 2
ATOM 2735 C CA . GLY A 1 81 ? 49.770 -0.634 7.322 1.00 0.00 222 GLY A CA 2
ATOM 2736 C C . GLY A 1 81 ? 51.152 -1.070 6.844 1.00 0.00 222 GLY A C 2
ATOM 2737 O O . GLY A 1 81 ? 51.381 -2.278 6.775 1.00 0.00 222 GLY A O 2
ATOM 2741 N N . ALA A 1 82 ? 52.070 -0.148 6.515 1.00 0.00 223 ALA A N 2
ATOM 2742 C CA . ALA A 1 82 ? 53.436 -0.496 6.116 1.00 0.00 223 ALA A CA 2
ATOM 2743 C C . ALA A 1 82 ? 54.151 -1.280 7.231 1.00 0.00 223 ALA A C 2
ATOM 2744 O O . ALA A 1 82 ? 54.537 -0.726 8.261 1.00 0.00 223 ALA A O 2
ATOM 2751 N N . PHE A 1 83 ? 54.332 -2.583 7.006 1.00 0.00 224 PHE A N 2
ATOM 2752 C CA . PHE A 1 83 ? 55.323 -3.404 7.707 1.00 0.00 224 PHE A CA 2
ATOM 2753 C C . PHE A 1 83 ? 56.715 -2.759 7.585 1.00 0.00 224 PHE A C 2
ATOM 2754 O O . PHE A 1 83 ? 57.229 -2.555 6.482 1.00 0.00 224 PHE A O 2
ATOM 2771 N N . PHE A 1 84 ? 57.303 -2.423 8.736 1.00 0.00 225 PHE A N 2
ATOM 2772 C CA . PHE A 1 84 ? 58.442 -1.520 8.872 1.00 0.00 225 PHE A CA 2
ATOM 2773 C C . PHE A 1 84 ? 59.292 -2.003 10.051 1.00 0.00 225 PHE A C 2
ATOM 2774 O O . PHE A 1 84 ? 58.849 -1.961 11.201 1.00 0.00 225 PHE A O 2
ATOM 2791 N N . MET A 1 85 ? 60.490 -2.528 9.766 1.00 0.00 226 MET A N 2
ATOM 2792 C CA . MET A 1 85 ? 61.331 -3.228 10.757 1.00 0.00 226 MET A CA 2
ATOM 2793 C C . MET A 1 85 ? 60.554 -4.371 11.467 1.00 0.00 226 MET A C 2
ATOM 2794 O O . MET A 1 85 ? 60.718 -4.596 12.665 1.00 0.00 226 MET A O 2
ATOM 2808 N N . ASP A 1 86 ? 59.663 -5.045 10.716 1.00 0.00 227 ASP A N 2
ATOM 2809 C CA . ASP A 1 86 ? 58.834 -6.216 11.082 1.00 0.00 227 ASP A CA 2
ATOM 2810 C C . ASP A 1 86 ? 57.481 -5.903 11.774 1.00 0.00 227 ASP A C 2
ATOM 2811 O O . ASP A 1 86 ? 56.734 -6.837 12.080 1.00 0.00 227 ASP A O 2
ATOM 2820 N N . ARG A 1 87 ? 57.131 -4.624 11.993 1.00 0.00 228 ARG A N 2
ATOM 2821 C CA . ARG A 1 87 ? 55.847 -4.199 12.593 1.00 0.00 228 ARG A CA 2
ATOM 2822 C C . ARG A 1 87 ? 55.091 -3.218 11.693 1.00 0.00 228 ARG A C 2
ATOM 2823 O O . ARG A 1 87 ? 55.682 -2.329 11.087 1.00 0.00 228 ARG A O 2
ATOM 2844 N N . LYS A 1 88 ? 53.768 -3.353 11.605 1.00 0.00 229 LYS A N 2
ATOM 2845 C CA . LYS A 1 88 ? 52.929 -2.480 10.769 1.00 0.00 229 LYS A CA 2
ATOM 2846 C C . LYS A 1 88 ? 52.688 -1.095 11.406 1.00 0.00 229 LYS A C 2
ATOM 2847 O O . LYS A 1 88 ? 51.867 -0.961 12.315 1.00 0.00 229 LYS A O 2
ATOM 2866 N N . ILE A 1 89 ? 53.382 -0.050 10.933 1.00 0.00 230 ILE A N 2
ATOM 2867 C CA . ILE A 1 89 ? 53.025 1.353 11.219 1.00 0.00 230 ILE A CA 2
ATOM 2868 C C . ILE A 1 89 ? 51.544 1.627 10.882 1.00 0.00 230 ILE A C 2
ATOM 2869 O O . ILE A 1 89 ? 51.025 1.161 9.867 1.00 0.00 230 ILE A O 2
ATOM 2885 N N . PHE A 1 90 ? 50.906 2.460 11.702 1.00 0.00 231 PHE A N 2
ATOM 2886 C CA . PHE A 1 90 ? 49.632 3.114 11.405 1.00 0.00 231 PHE A CA 2
ATOM 2887 C C . PHE A 1 90 ? 49.803 4.607 11.691 1.00 0.00 231 PHE A C 2
ATOM 2888 O O . PHE A 1 90 ? 50.588 4.973 12.568 1.00 0.00 231 PHE A O 2
ATOM 2905 N N . VAL A 1 91 ? 49.121 5.468 10.942 1.00 0.00 232 VAL A N 2
ATOM 2906 C CA . VAL A 1 91 ? 49.417 6.907 10.924 1.00 0.00 232 VAL A CA 2
ATOM 2907 C C . VAL A 1 91 ? 48.176 7.742 10.612 1.00 0.00 232 VAL A C 2
ATOM 2908 O O . VAL A 1 91 ? 47.497 7.536 9.608 1.00 0.00 232 VAL A O 2
ATOM 2921 N N . ARG A 1 92 ? 47.928 8.721 11.487 1.00 0.00 233 ARG A N 2
ATOM 2922 C CA . ARG A 1 92 ? 46.926 9.772 11.315 1.00 0.00 233 ARG A CA 2
ATOM 2923 C C . ARG A 1 92 ? 47.516 10.930 10.501 1.00 0.00 233 ARG A C 2
ATOM 2924 O O . ARG A 1 92 ? 48.633 11.383 10.757 1.00 0.00 233 ARG A O 2
ATOM 2945 N N . GLN A 1 93 ? 46.737 11.445 9.556 1.00 0.00 234 GLN A N 2
ATOM 2946 C CA . GLN A 1 93 ? 46.998 12.701 8.851 1.00 0.00 234 GLN A CA 2
ATOM 2947 C C . GLN A 1 93 ? 46.319 13.850 9.623 1.00 0.00 234 GLN A C 2
ATOM 2948 O O . GLN A 1 93 ? 45.200 13.675 10.112 1.00 0.00 234 GLN A O 2
ATOM 2962 N N . ASP A 1 94 ? 46.934 15.036 9.702 1.00 0.00 235 ASP A N 2
ATOM 2963 C CA . ASP A 1 94 ? 46.238 16.240 10.180 1.00 0.00 235 ASP A CA 2
ATOM 2964 C C . ASP A 1 94 ? 45.011 16.566 9.303 1.00 0.00 235 ASP A C 2
ATOM 2965 O O . ASP A 1 94 ? 45.102 16.607 8.070 1.00 0.00 235 ASP A O 2
ATOM 2974 N N . ASN A 1 95 ? 43.867 16.810 9.955 1.00 0.00 236 ASN A N 2
ATOM 2975 C CA . ASN A 1 95 ? 42.568 17.090 9.328 1.00 0.00 236 ASN A CA 2
ATOM 2976 C C . ASN A 1 95 ? 41.584 17.791 10.287 1.00 0.00 236 ASN A C 2
ATOM 2977 O O . ASN A 1 95 ? 40.808 18.637 9.786 1.00 0.00 236 ASN A O 2
ATOM 2989 N N . GLY A 1 1 ? 36.435 -7.797 17.126 1.00 0.00 142 GLY A N 3
ATOM 2990 C CA . GLY A 1 1 ? 36.186 -7.503 15.695 1.00 0.00 142 GLY A CA 3
ATOM 2991 C C . GLY A 1 1 ? 35.842 -8.759 14.902 1.00 0.00 142 GLY A C 3
ATOM 2992 O O . GLY A 1 1 ? 35.363 -9.746 15.461 1.00 0.00 142 GLY A O 3
ATOM 2998 N N . SER A 1 2 ? 36.065 -8.740 13.587 1.00 0.00 143 SER A N 3
ATOM 2999 C CA . SER A 1 2 ? 35.837 -9.848 12.631 1.00 0.00 143 SER A CA 3
ATOM 3000 C C . SER A 1 2 ? 36.453 -9.528 11.252 1.00 0.00 143 SER A C 3
ATOM 3001 O O . SER A 1 2 ? 36.639 -8.357 10.902 1.00 0.00 143 SER A O 3
ATOM 3009 N N . ALA A 1 3 ? 36.756 -10.566 10.459 1.00 0.00 144 ALA A N 3
ATOM 3010 C CA . ALA A 1 3 ? 37.379 -10.465 9.131 1.00 0.00 144 ALA A CA 3
ATOM 3011 C C . ALA A 1 3 ? 37.079 -11.706 8.261 1.00 0.00 144 ALA A C 3
ATOM 3012 O O . ALA A 1 3 ? 36.792 -12.789 8.788 1.00 0.00 144 ALA A O 3
ATOM 3019 N N . ARG A 1 4 ? 37.159 -11.544 6.930 1.00 0.00 145 ARG A N 3
ATOM 3020 C CA . ARG A 1 4 ? 36.908 -12.618 5.945 1.00 0.00 145 ARG A CA 3
ATOM 3021 C C . ARG A 1 4 ? 37.430 -12.327 4.525 1.00 0.00 145 ARG A C 3
ATOM 3022 O O . ARG A 1 4 ? 37.865 -13.251 3.835 1.00 0.00 145 ARG A O 3
ATOM 3043 N N . GLU A 1 5 ? 37.417 -11.061 4.095 1.00 0.00 146 GLU A N 3
ATOM 3044 C CA . GLU A 1 5 ? 37.837 -10.604 2.762 1.00 0.00 146 GLU A CA 3
ATOM 3045 C C . GLU A 1 5 ? 38.179 -9.101 2.799 1.00 0.00 146 GLU A C 3
ATOM 3046 O O . GLU A 1 5 ? 37.605 -8.349 3.592 1.00 0.00 146 GLU A O 3
ATOM 3058 N N . LEU A 1 6 ? 39.124 -8.664 1.953 1.00 0.00 147 LEU A N 3
ATOM 3059 C CA . LEU A 1 6 ? 39.666 -7.293 1.940 1.00 0.00 147 LEU A CA 3
ATOM 3060 C C . LEU A 1 6 ? 38.786 -6.242 1.222 1.00 0.00 147 LEU A C 3
ATOM 3061 O O . LEU A 1 6 ? 39.152 -5.066 1.166 1.00 0.00 147 LEU A O 3
ATOM 3077 N N . ASP A 1 7 ? 37.633 -6.645 0.684 1.00 0.00 148 ASP A N 3
ATOM 3078 C CA . ASP A 1 7 ? 36.653 -5.769 0.028 1.00 0.00 148 ASP A CA 3
ATOM 3079 C C . ASP A 1 7 ? 35.855 -4.931 1.049 1.00 0.00 148 ASP A C 3
ATOM 3080 O O . ASP A 1 7 ? 35.484 -5.419 2.119 1.00 0.00 148 ASP A O 3
ATOM 3089 N N . SER A 1 8 ? 35.567 -3.667 0.722 1.00 0.00 149 SER A N 3
ATOM 3090 C CA . SER A 1 8 ? 34.897 -2.716 1.627 1.00 0.00 149 SER A CA 3
ATOM 3091 C C . SER A 1 8 ? 34.267 -1.513 0.897 1.00 0.00 149 SER A C 3
ATOM 3092 O O . SER A 1 8 ? 34.489 -1.293 -0.302 1.00 0.00 149 SER A O 3
ATOM 3100 N N . THR A 1 9 ? 33.531 -0.688 1.660 1.00 0.00 150 THR A N 3
ATOM 3101 C CA . THR A 1 9 ? 33.229 0.709 1.306 1.00 0.00 150 THR A CA 3
ATOM 3102 C C . THR A 1 9 ? 34.513 1.544 1.222 1.00 0.00 150 THR A C 3
ATOM 3103 O O . THR A 1 9 ? 35.548 1.184 1.793 1.00 0.00 150 THR A O 3
ATOM 3114 N N . TYR A 1 10 ? 34.425 2.675 0.525 1.00 0.00 151 TYR A N 3
ATOM 3115 C CA . TYR A 1 10 ? 35.479 3.692 0.376 1.00 0.00 151 TYR A CA 3
ATOM 3116 C C . TYR A 1 10 ? 35.037 5.087 0.882 1.00 0.00 151 TYR A C 3
ATOM 3117 O O . TYR A 1 10 ? 35.705 6.089 0.620 1.00 0.00 151 TYR A O 3
ATOM 3135 N N . GLU A 1 11 ? 33.898 5.161 1.583 1.00 0.00 152 GLU A N 3
ATOM 3136 C CA . GLU A 1 11 ? 33.296 6.402 2.090 1.00 0.00 152 GLU A CA 3
ATOM 3137 C C . GLU A 1 11 ? 34.118 7.082 3.211 1.00 0.00 152 GLU A C 3
ATOM 3138 O O . GLU A 1 11 ? 35.034 6.485 3.781 1.00 0.00 152 GLU A O 3
ATOM 3150 N N . GLU A 1 12 ? 33.784 8.351 3.504 1.00 0.00 153 GLU A N 3
ATOM 3151 C CA . GLU A 1 12 ? 34.407 9.244 4.508 1.00 0.00 153 GLU A CA 3
ATOM 3152 C C . GLU A 1 12 ? 35.720 9.901 4.020 1.00 0.00 153 GLU A C 3
ATOM 3153 O O . GLU A 1 12 ? 36.292 10.746 4.704 1.00 0.00 153 GLU A O 3
ATOM 3165 N N . LYS A 1 13 ? 36.187 9.597 2.801 1.00 0.00 154 LYS A N 3
ATOM 3166 C CA . LYS A 1 13 ? 37.495 10.006 2.234 1.00 0.00 154 LYS A CA 3
ATOM 3167 C C . LYS A 1 13 ? 37.710 11.525 1.973 1.00 0.00 154 LYS A C 3
ATOM 3168 O O . LYS A 1 13 ? 38.602 11.910 1.216 1.00 0.00 154 LYS A O 3
ATOM 3187 N N . VAL A 1 14 ? 36.893 12.382 2.587 1.00 0.00 155 VAL A N 3
ATOM 3188 C CA . VAL A 1 14 ? 36.871 13.857 2.503 1.00 0.00 155 VAL A CA 3
ATOM 3189 C C . VAL A 1 14 ? 35.911 14.418 3.566 1.00 0.00 155 VAL A C 3
ATOM 3190 O O . VAL A 1 14 ? 34.856 13.835 3.817 1.00 0.00 155 VAL A O 3
ATOM 3203 N N . ASN A 1 15 ? 36.283 15.543 4.188 1.00 0.00 156 ASN A N 3
ATOM 3204 C CA . ASN A 1 15 ? 35.464 16.277 5.175 1.00 0.00 156 ASN A CA 3
ATOM 3205 C C . ASN A 1 15 ? 35.941 17.734 5.376 1.00 0.00 156 ASN A C 3
ATOM 3206 O O . ASN A 1 15 ? 35.120 18.647 5.491 1.00 0.00 156 ASN A O 3
ATOM 3217 N N . ARG A 1 16 ? 37.265 17.950 5.350 1.00 0.00 157 ARG A N 3
ATOM 3218 C CA . ARG A 1 16 ? 37.936 19.261 5.380 1.00 0.00 157 ARG A CA 3
ATOM 3219 C C . ARG A 1 16 ? 39.325 19.132 4.734 1.00 0.00 157 ARG A C 3
ATOM 3220 O O . ARG A 1 16 ? 40.062 18.193 5.034 1.00 0.00 157 ARG A O 3
ATOM 3241 N N . ASN A 1 17 ? 39.672 20.054 3.834 1.00 0.00 158 ASN A N 3
ATOM 3242 C CA . ASN A 1 17 ? 40.897 19.980 3.025 1.00 0.00 158 ASN A CA 3
ATOM 3243 C C . ASN A 1 17 ? 42.077 20.679 3.726 1.00 0.00 158 ASN A C 3
ATOM 3244 O O . ASN A 1 17 ? 42.188 21.907 3.702 1.00 0.00 158 ASN A O 3
ATOM 3255 N N . TYR A 1 18 ? 42.971 19.891 4.337 1.00 0.00 159 TYR A N 3
ATOM 3256 C CA . TYR A 1 18 ? 44.191 20.355 5.020 1.00 0.00 159 TYR A CA 3
ATOM 3257 C C . TYR A 1 18 ? 45.210 19.216 5.238 1.00 0.00 159 TYR A C 3
ATOM 3258 O O . TYR A 1 18 ? 44.824 18.071 5.480 1.00 0.00 159 TYR A O 3
ATOM 3276 N N . SER A 1 19 ? 46.504 19.552 5.215 1.00 0.00 160 SER A N 3
ATOM 3277 C CA . SER A 1 19 ? 47.638 18.731 5.687 1.00 0.00 160 SER A CA 3
ATOM 3278 C C . SER A 1 19 ? 48.960 19.529 5.607 1.00 0.00 160 SER A C 3
ATOM 3279 O O . SER A 1 19 ? 49.023 20.523 4.883 1.00 0.00 160 SER A O 3
ATOM 3287 N N . ASN A 1 20 ? 49.998 19.105 6.346 1.00 0.00 161 ASN A N 3
ATOM 3288 C CA . ASN A 1 20 ? 51.375 19.659 6.381 1.00 0.00 161 ASN A CA 3
ATOM 3289 C C . ASN A 1 20 ? 52.272 18.932 7.411 1.00 0.00 161 ASN A C 3
ATOM 3290 O O . ASN A 1 20 ? 53.465 18.730 7.181 1.00 0.00 161 ASN A O 3
ATOM 3301 N N . SER A 1 21 ? 51.696 18.512 8.539 1.00 0.00 162 SER A N 3
ATOM 3302 C CA . SER A 1 21 ? 52.400 17.894 9.674 1.00 0.00 162 SER A CA 3
ATOM 3303 C C . SER A 1 21 ? 51.563 16.754 10.284 1.00 0.00 162 SER A C 3
ATOM 3304 O O . SER A 1 21 ? 50.338 16.858 10.375 1.00 0.00 162 SER A O 3
ATOM 3312 N N . ILE A 1 22 ? 52.212 15.643 10.660 1.00 0.00 163 ILE A N 3
ATOM 3313 C CA . ILE A 1 22 ? 51.560 14.336 10.886 1.00 0.00 163 ILE A CA 3
ATOM 3314 C C . ILE A 1 22 ? 52.154 13.591 12.097 1.00 0.00 163 ILE A C 3
ATOM 3315 O O . ILE A 1 22 ? 53.332 13.785 12.417 1.00 0.00 163 ILE A O 3
ATOM 3331 N N . PHE A 1 23 ? 51.360 12.701 12.708 1.00 0.00 164 PHE A N 3
ATOM 3332 C CA . PHE A 1 23 ? 51.713 11.850 13.859 1.00 0.00 164 PHE A CA 3
ATOM 3333 C C . PHE A 1 23 ? 51.525 10.361 13.508 1.00 0.00 164 PHE A C 3
ATOM 3334 O O . PHE A 1 23 ? 50.627 10.019 12.743 1.00 0.00 164 PHE A O 3
ATOM 3351 N N . VAL A 1 24 ? 52.350 9.473 14.075 1.00 0.00 165 VAL A N 3
ATOM 3352 C CA . VAL A 1 24 ? 52.419 8.033 13.739 1.00 0.00 165 VAL A CA 3
ATOM 3353 C C . VAL A 1 24 ? 52.455 7.201 15.027 1.00 0.00 165 VAL A C 3
ATOM 3354 O O . VAL A 1 24 ? 53.331 7.406 15.866 1.00 0.00 165 VAL A O 3
ATOM 3367 N N . GLY A 1 25 ? 51.496 6.280 15.196 1.00 0.00 166 GLY A N 3
ATOM 3368 C CA . GLY A 1 25 ? 51.192 5.661 16.498 1.00 0.00 166 GLY A CA 3
ATOM 3369 C C . GLY A 1 25 ? 51.848 4.305 16.773 1.00 0.00 166 GLY A C 3
ATOM 3370 O O . GLY A 1 25 ? 52.366 4.097 17.867 1.00 0.00 166 GLY A O 3
ATOM 3374 N N . ASN A 1 26 ? 51.812 3.373 15.812 1.00 0.00 167 ASN A N 3
ATOM 3375 C CA . ASN A 1 26 ? 52.084 1.933 16.044 1.00 0.00 167 ASN A CA 3
ATOM 3376 C C . ASN A 1 26 ? 53.252 1.358 15.206 1.00 0.00 167 ASN A C 3
ATOM 3377 O O . ASN A 1 26 ? 53.343 0.153 14.971 1.00 0.00 167 ASN A O 3
ATOM 3388 N N . LEU A 1 27 ? 54.167 2.233 14.773 1.00 0.00 168 LEU A N 3
ATOM 3389 C CA . LEU A 1 27 ? 55.496 1.897 14.224 1.00 0.00 168 LEU A CA 3
ATOM 3390 C C . LEU A 1 27 ? 56.384 1.110 15.229 1.00 0.00 168 LEU A C 3
ATOM 3391 O O . LEU A 1 27 ? 55.953 0.800 16.343 1.00 0.00 168 LEU A O 3
ATOM 3407 N N . THR A 1 28 ? 57.643 0.821 14.872 1.00 0.00 169 THR A N 3
ATOM 3408 C CA . THR A 1 28 ? 58.672 0.358 15.826 1.00 0.00 169 THR A CA 3
ATOM 3409 C C . THR A 1 28 ? 59.135 1.521 16.701 1.00 0.00 169 THR A C 3
ATOM 3410 O O . THR A 1 28 ? 59.565 2.560 16.207 1.00 0.00 169 THR A O 3
ATOM 3421 N N . TYR A 1 29 ? 59.094 1.341 18.021 1.00 0.00 170 TYR A N 3
ATOM 3422 C CA . TYR A 1 29 ? 59.456 2.397 18.983 1.00 0.00 170 TYR A CA 3
ATOM 3423 C C . TYR A 1 29 ? 60.968 2.725 19.002 1.00 0.00 170 TYR A C 3
ATOM 3424 O O . TYR A 1 29 ? 61.382 3.727 19.589 1.00 0.00 170 TYR A O 3
ATOM 3442 N N . ASP A 1 30 ? 61.780 1.910 18.318 1.00 0.00 171 ASP A N 3
ATOM 3443 C CA . ASP A 1 30 ? 63.211 2.111 18.054 1.00 0.00 171 ASP A CA 3
ATOM 3444 C C . ASP A 1 30 ? 63.497 2.716 16.656 1.00 0.00 171 ASP A C 3
ATOM 3445 O O . ASP A 1 30 ? 64.661 2.914 16.302 1.00 0.00 171 ASP A O 3
ATOM 3454 N N . SER A 1 31 ? 62.468 2.998 15.844 1.00 0.00 172 SER A N 3
ATOM 3455 C CA . SER A 1 31 ? 62.623 3.597 14.506 1.00 0.00 172 SER A CA 3
ATOM 3456 C C . SER A 1 31 ? 63.350 4.957 14.527 1.00 0.00 172 SER A C 3
ATOM 3457 O O . SER A 1 31 ? 63.234 5.727 15.493 1.00 0.00 172 SER A O 3
ATOM 3465 N N . THR A 1 32 ? 64.084 5.268 13.445 1.00 0.00 173 THR A N 3
ATOM 3466 C CA . THR A 1 32 ? 64.823 6.533 13.298 1.00 0.00 173 THR A CA 3
ATOM 3467 C C . THR A 1 32 ? 63.978 7.555 12.520 1.00 0.00 173 THR A C 3
ATOM 3468 O O . THR A 1 32 ? 63.178 7.162 11.662 1.00 0.00 173 THR A O 3
ATOM 3479 N N . PRO A 1 33 ? 64.177 8.867 12.760 1.00 0.00 174 PRO A N 3
ATOM 3480 C CA . PRO A 1 33 ? 63.569 9.910 11.945 1.00 0.00 174 PRO A CA 3
ATOM 3481 C C . PRO A 1 33 ? 64.167 9.955 10.532 1.00 0.00 174 PRO A C 3
ATOM 3482 O O . PRO A 1 33 ? 63.477 10.379 9.613 1.00 0.00 174 PRO A O 3
ATOM 3493 N N . GLU A 1 34 ? 65.414 9.507 10.332 1.00 0.00 175 GLU A N 3
ATOM 3494 C CA . GLU A 1 34 ? 66.081 9.479 9.025 1.00 0.00 175 GLU A CA 3
ATOM 3495 C C . GLU A 1 34 ? 65.466 8.437 8.070 1.00 0.00 175 GLU A C 3
ATOM 3496 O O . GLU A 1 34 ? 65.225 8.741 6.899 1.00 0.00 175 GLU A O 3
ATOM 3508 N N . ASP A 1 35 ? 65.156 7.232 8.562 1.00 0.00 176 ASP A N 3
ATOM 3509 C CA . ASP A 1 35 ? 64.499 6.185 7.766 1.00 0.00 176 ASP A CA 3
ATOM 3510 C C . ASP A 1 35 ? 63.076 6.592 7.365 1.00 0.00 176 ASP A C 3
ATOM 3511 O O . ASP A 1 35 ? 62.678 6.406 6.213 1.00 0.00 176 ASP A O 3
ATOM 3520 N N . LEU A 1 36 ? 62.330 7.202 8.296 1.00 0.00 177 LEU A N 3
ATOM 3521 C CA . LEU A 1 36 ? 61.010 7.772 8.024 1.00 0.00 177 LEU A CA 3
ATOM 3522 C C . LEU A 1 36 ? 61.088 9.014 7.130 1.00 0.00 177 LEU A C 3
ATOM 3523 O O . LEU A 1 36 ? 60.176 9.225 6.337 1.00 0.00 177 LEU A O 3
ATOM 3539 N N . THR A 1 37 ? 62.183 9.789 7.169 1.00 0.00 178 THR A N 3
ATOM 3540 C CA . THR A 1 37 ? 62.420 10.894 6.225 1.00 0.00 178 THR A CA 3
ATOM 3541 C C . THR A 1 37 ? 62.611 10.337 4.823 1.00 0.00 178 THR A C 3
ATOM 3542 O O . THR A 1 37 ? 61.911 10.770 3.915 1.00 0.00 178 THR A O 3
ATOM 3553 N N . GLU A 1 38 ? 63.493 9.353 4.641 1.00 0.00 179 GLU A N 3
ATOM 3554 C CA . GLU A 1 38 ? 63.736 8.727 3.335 1.00 0.00 179 GLU A CA 3
ATOM 3555 C C . GLU A 1 38 ? 62.464 8.066 2.757 1.00 0.00 179 GLU A C 3
ATOM 3556 O O . GLU A 1 38 ? 62.228 8.116 1.546 1.00 0.00 179 GLU A O 3
ATOM 3568 N N . PHE A 1 39 ? 61.618 7.503 3.627 1.00 0.00 180 PHE A N 3
ATOM 3569 C CA . PHE A 1 39 ? 60.331 6.896 3.293 1.00 0.00 180 PHE A CA 3
ATOM 3570 C C . PHE A 1 39 ? 59.281 7.941 2.870 1.00 0.00 180 PHE A C 3
ATOM 3571 O O . PHE A 1 39 ? 58.778 7.872 1.748 1.00 0.00 180 PHE A O 3
ATOM 3588 N N . PHE A 1 40 ? 58.967 8.923 3.727 1.00 0.00 181 PHE A N 3
ATOM 3589 C CA . PHE A 1 40 ? 57.954 9.950 3.451 1.00 0.00 181 PHE A CA 3
ATOM 3590 C C . PHE A 1 40 ? 58.383 10.970 2.385 1.00 0.00 181 PHE A C 3
ATOM 3591 O O . PHE A 1 40 ? 57.564 11.411 1.581 1.00 0.00 181 PHE A O 3
ATOM 3608 N N . SER A 1 41 ? 59.660 11.344 2.333 1.00 0.00 182 SER A N 3
ATOM 3609 C CA . SER A 1 41 ? 60.158 12.382 1.409 1.00 0.00 182 SER A CA 3
ATOM 3610 C C . SER A 1 41 ? 60.240 11.935 -0.062 1.00 0.00 182 SER A C 3
ATOM 3611 O O . SER A 1 41 ? 60.448 12.769 -0.942 1.00 0.00 182 SER A O 3
ATOM 3619 N N . GLN A 1 42 ? 59.984 10.654 -0.354 1.00 0.00 183 GLN A N 3
ATOM 3620 C CA . GLN A 1 42 ? 59.693 10.114 -1.677 1.00 0.00 183 GLN A CA 3
ATOM 3621 C C . GLN A 1 42 ? 58.556 10.881 -2.394 1.00 0.00 183 GLN A C 3
ATOM 3622 O O . GLN A 1 42 ? 58.514 10.935 -3.624 1.00 0.00 183 GLN A O 3
ATOM 3636 N N . ILE A 1 43 ? 57.657 11.513 -1.628 1.00 0.00 184 ILE A N 3
ATOM 3637 C CA . ILE A 1 43 ? 56.520 12.320 -2.106 1.00 0.00 184 ILE A CA 3
ATOM 3638 C C . ILE A 1 43 ? 56.934 13.724 -2.597 1.00 0.00 184 ILE A C 3
ATOM 3639 O O . ILE A 1 43 ? 56.214 14.336 -3.393 1.00 0.00 184 ILE A O 3
ATOM 3655 N N . GLY A 1 44 ? 58.086 14.241 -2.150 1.00 0.00 185 GLY A N 3
ATOM 3656 C CA . GLY A 1 44 ? 58.524 15.621 -2.395 1.00 0.00 185 GLY A CA 3
ATOM 3657 C C . GLY A 1 44 ? 59.635 16.069 -1.447 1.00 0.00 185 GLY A C 3
ATOM 3658 O O . GLY A 1 44 ? 60.814 15.908 -1.759 1.00 0.00 185 GLY A O 3
ATOM 3662 N N . LYS A 1 45 ? 59.261 16.654 -0.300 1.00 0.00 186 LYS A N 3
ATOM 3663 C CA . LYS A 1 45 ? 60.204 17.298 0.634 1.00 0.00 186 LYS A CA 3
ATOM 3664 C C . LYS A 1 45 ? 59.716 17.290 2.102 1.00 0.00 186 LYS A C 3
ATOM 3665 O O . LYS A 1 45 ? 58.989 18.183 2.540 1.00 0.00 186 LYS A O 3
ATOM 3684 N N . VAL A 1 46 ? 60.160 16.297 2.884 1.00 0.00 187 VAL A N 3
ATOM 3685 C CA . VAL A 1 46 ? 60.124 16.339 4.363 1.00 0.00 187 VAL A CA 3
ATOM 3686 C C . VAL A 1 46 ? 61.156 17.374 4.819 1.00 0.00 187 VAL A C 3
ATOM 3687 O O . VAL A 1 46 ? 62.282 17.370 4.321 1.00 0.00 187 VAL A O 3
ATOM 3700 N N . VAL A 1 47 ? 60.778 18.245 5.757 1.00 0.00 188 VAL A N 3
ATOM 3701 C CA . VAL A 1 47 ? 61.651 19.295 6.308 1.00 0.00 188 VAL A CA 3
ATOM 3702 C C . VAL A 1 47 ? 62.164 18.959 7.710 1.00 0.00 188 VAL A C 3
ATOM 3703 O O . VAL A 1 47 ? 63.244 19.408 8.091 1.00 0.00 188 VAL A O 3
ATOM 3716 N N . ARG A 1 48 ? 61.417 18.121 8.442 1.00 0.00 189 ARG A N 3
ATOM 3717 C CA . ARG A 1 48 ? 61.770 17.643 9.785 1.00 0.00 189 ARG A CA 3
ATOM 3718 C C . ARG A 1 48 ? 60.924 16.425 10.192 1.00 0.00 189 ARG A C 3
ATOM 3719 O O . ARG A 1 48 ? 59.706 16.532 10.284 1.00 0.00 189 ARG A O 3
ATOM 3740 N N . ALA A 1 49 ? 61.555 15.282 10.465 1.00 0.00 190 ALA A N 3
ATOM 3741 C CA . ALA A 1 49 ? 60.959 14.167 11.220 1.00 0.00 190 ALA A CA 3
ATOM 3742 C C . ALA A 1 49 ? 61.573 14.062 12.631 1.00 0.00 190 ALA A C 3
ATOM 3743 O O . ALA A 1 49 ? 62.720 14.459 12.850 1.00 0.00 190 ALA A O 3
ATOM 3750 N N . ASP A 1 50 ? 60.814 13.496 13.573 1.00 0.00 191 ASP A N 3
ATOM 3751 C CA . ASP A 1 50 ? 61.197 13.307 14.979 1.00 0.00 191 ASP A CA 3
ATOM 3752 C C . ASP A 1 50 ? 60.403 12.154 15.613 1.00 0.00 191 ASP A C 3
ATOM 3753 O O . ASP A 1 50 ? 59.177 12.109 15.506 1.00 0.00 191 ASP A O 3
ATOM 3762 N N . ILE A 1 51 ? 61.097 11.242 16.306 1.00 0.00 192 ILE A N 3
ATOM 3763 C CA . ILE A 1 51 ? 60.509 10.080 17.013 1.00 0.00 192 ILE A CA 3
ATOM 3764 C C . ILE A 1 51 ? 60.798 10.188 18.528 1.00 0.00 192 ILE A C 3
ATOM 3765 O O . ILE A 1 51 ? 61.144 9.220 19.210 1.00 0.00 192 ILE A O 3
ATOM 3781 N N . ILE A 1 52 ? 60.713 11.415 19.050 1.00 0.00 193 ILE A N 3
ATOM 3782 C CA . ILE A 1 52 ? 60.850 11.754 20.480 1.00 0.00 193 ILE A CA 3
ATOM 3783 C C . ILE A 1 52 ? 59.498 12.153 21.102 1.00 0.00 193 ILE A C 3
ATOM 3784 O O . ILE A 1 52 ? 58.539 12.468 20.389 1.00 0.00 193 ILE A O 3
ATOM 3800 N N . THR A 1 53 ? 59.425 12.129 22.440 1.00 0.00 194 THR A N 3
ATOM 3801 C CA . THR A 1 53 ? 58.192 12.339 23.221 1.00 0.00 194 THR A CA 3
ATOM 3802 C C . THR A 1 53 ? 58.468 13.299 24.375 1.00 0.00 194 THR A C 3
ATOM 3803 O O . THR A 1 53 ? 59.400 13.111 25.153 1.00 0.00 194 THR A O 3
ATOM 3814 N N . SER A 1 54 ? 57.669 14.361 24.474 1.00 0.00 195 SER A N 3
ATOM 3815 C CA . SER A 1 54 ? 58.004 15.568 25.259 1.00 0.00 195 SER A CA 3
ATOM 3816 C C . SER A 1 54 ? 57.917 15.388 26.788 1.00 0.00 195 SER A C 3
ATOM 3817 O O . SER A 1 54 ? 58.457 16.208 27.538 1.00 0.00 195 SER A O 3
ATOM 3825 N N . ARG A 1 55 ? 57.277 14.305 27.253 1.00 0.00 196 ARG A N 3
ATOM 3826 C CA . ARG A 1 55 ? 57.153 13.931 28.672 1.00 0.00 196 ARG A CA 3
ATOM 3827 C C . ARG A 1 55 ? 58.299 13.003 29.150 1.00 0.00 196 ARG A C 3
ATOM 3828 O O . ARG A 1 55 ? 58.327 12.590 30.311 1.00 0.00 196 ARG A O 3
ATOM 3849 N N . GLY A 1 56 ? 59.239 12.655 28.262 1.00 0.00 197 GLY A N 3
ATOM 3850 C CA . GLY A 1 56 ? 60.219 11.574 28.448 1.00 0.00 197 GLY A CA 3
ATOM 3851 C C . GLY A 1 56 ? 59.687 10.264 27.869 1.00 0.00 197 GLY A C 3
ATOM 3852 O O . GLY A 1 56 ? 58.882 10.278 26.935 1.00 0.00 197 GLY A O 3
ATOM 3856 N N . HIS A 1 57 ? 60.130 9.126 28.407 1.00 0.00 198 HIS A N 3
ATOM 3857 C CA . HIS A 1 57 ? 59.658 7.801 27.985 1.00 0.00 198 HIS A CA 3
ATOM 3858 C C . HIS A 1 57 ? 58.130 7.618 28.164 1.00 0.00 198 HIS A C 3
ATOM 3859 O O . HIS A 1 57 ? 57.547 8.030 29.173 1.00 0.00 198 HIS A O 3
ATOM 3873 N N . HIS A 1 58 ? 57.483 6.994 27.171 1.00 0.00 199 HIS A N 3
ATOM 3874 C CA . HIS A 1 58 ? 56.023 6.816 27.105 1.00 0.00 199 HIS A CA 3
ATOM 3875 C C . HIS A 1 58 ? 55.611 5.679 26.140 1.00 0.00 199 HIS A C 3
ATOM 3876 O O . HIS A 1 58 ? 55.289 4.578 26.593 1.00 0.00 199 HIS A O 3
ATOM 3890 N N . ARG A 1 59 ? 55.638 5.940 24.819 1.00 0.00 200 ARG A N 3
ATOM 3891 C CA . ARG A 1 59 ? 55.106 5.026 23.784 1.00 0.00 200 ARG A CA 3
ATOM 3892 C C . ARG A 1 59 ? 55.773 5.172 22.394 1.00 0.00 200 ARG A C 3
ATOM 3893 O O . ARG A 1 59 ? 55.268 4.640 21.409 1.00 0.00 200 ARG A O 3
ATOM 3914 N N . GLY A 1 60 ? 56.892 5.905 22.284 1.00 0.00 201 GLY A N 3
ATOM 3915 C CA . GLY A 1 60 ? 57.769 5.906 21.094 1.00 0.00 201 GLY A CA 3
ATOM 3916 C C . GLY A 1 60 ? 57.133 6.401 19.788 1.00 0.00 201 GLY A C 3
ATOM 3917 O O . GLY A 1 60 ? 57.562 5.969 18.718 1.00 0.00 201 GLY A O 3
ATOM 3921 N N . MET A 1 61 ? 56.109 7.262 19.856 1.00 0.00 202 MET A N 3
ATOM 3922 C CA . MET A 1 61 ? 55.379 7.742 18.671 1.00 0.00 202 MET A CA 3
ATOM 3923 C C . MET A 1 61 ? 56.254 8.611 17.747 1.00 0.00 202 MET A C 3
ATOM 3924 O O . MET A 1 61 ? 57.129 9.352 18.203 1.00 0.00 202 MET A O 3
ATOM 3938 N N . GLY A 1 62 ? 55.999 8.521 16.438 1.00 0.00 203 GLY A N 3
ATOM 3939 C CA . GLY A 1 62 ? 56.697 9.286 15.399 1.00 0.00 203 GLY A CA 3
ATOM 3940 C C . GLY A 1 62 ? 55.921 10.519 14.948 1.00 0.00 203 GLY A C 3
ATOM 3941 O O . GLY A 1 62 ? 54.692 10.542 15.036 1.00 0.00 203 GLY A O 3
ATOM 3945 N N . THR A 1 63 ? 56.632 11.508 14.397 1.00 0.00 204 THR A N 3
ATOM 3946 C CA . THR A 1 63 ? 56.082 12.734 13.790 1.00 0.00 204 THR A CA 3
ATOM 3947 C C . THR A 1 63 ? 56.907 13.168 12.591 1.00 0.00 204 THR A C 3
ATOM 3948 O O . THR A 1 63 ? 58.114 12.938 12.565 1.00 0.00 204 THR A O 3
ATOM 3959 N N . VAL A 1 64 ? 56.252 13.800 11.615 1.00 0.00 205 VAL A N 3
ATOM 3960 C CA . VAL A 1 64 ? 56.883 14.259 10.358 1.00 0.00 205 VAL A CA 3
ATOM 3961 C C . VAL A 1 64 ? 56.249 15.567 9.882 1.00 0.00 205 VAL A C 3
ATOM 3962 O O . VAL A 1 64 ? 55.034 15.737 9.951 1.00 0.00 205 VAL A O 3
ATOM 3975 N N . GLU A 1 65 ? 57.086 16.484 9.398 1.00 0.00 206 GLU A N 3
ATOM 3976 C CA . GLU A 1 65 ? 56.744 17.809 8.887 1.00 0.00 206 GLU A CA 3
ATOM 3977 C C . GLU A 1 65 ? 57.357 17.980 7.494 1.00 0.00 206 GLU A C 3
ATOM 3978 O O . GLU A 1 65 ? 58.542 17.710 7.274 1.00 0.00 206 GLU A O 3
ATOM 3990 N N . PHE A 1 66 ? 56.545 18.452 6.552 1.00 0.00 207 PHE A N 3
ATOM 3991 C CA . PHE A 1 66 ? 56.906 18.668 5.152 1.00 0.00 207 PHE A CA 3
ATOM 3992 C C . PHE A 1 66 ? 56.954 20.175 4.846 1.00 0.00 207 PHE A C 3
ATOM 3993 O O . PHE A 1 66 ? 56.395 20.983 5.594 1.00 0.00 207 PHE A O 3
ATOM 4010 N N . THR A 1 67 ? 57.573 20.559 3.721 1.00 0.00 208 THR A N 3
ATOM 4011 C CA . THR A 1 67 ? 57.399 21.918 3.164 1.00 0.00 208 THR A CA 3
ATOM 4012 C C . THR A 1 67 ? 56.100 22.044 2.359 1.00 0.00 208 THR A C 3
ATOM 4013 O O . THR A 1 67 ? 55.551 23.137 2.242 1.00 0.00 208 THR A O 3
ATOM 4024 N N . ASN A 1 68 ? 55.604 20.920 1.827 1.00 0.00 209 ASN A N 3
ATOM 4025 C CA . ASN A 1 68 ? 54.349 20.803 1.074 1.00 0.00 209 ASN A CA 3
ATOM 4026 C C . ASN A 1 68 ? 53.119 20.708 2.000 1.00 0.00 209 ASN A C 3
ATOM 4027 O O . ASN A 1 68 ? 53.243 20.483 3.205 1.00 0.00 209 ASN A O 3
ATOM 4038 N N . SER A 1 69 ? 51.920 20.838 1.424 1.00 0.00 210 SER A N 3
ATOM 4039 C CA . SER A 1 69 ? 50.649 20.755 2.162 1.00 0.00 210 SER A CA 3
ATOM 4040 C C . SER A 1 69 ? 49.749 19.651 1.585 1.00 0.00 210 SER A C 3
ATOM 4041 O O . SER A 1 69 ? 49.704 18.553 2.136 1.00 0.00 210 SER A O 3
ATOM 4049 N N . ASP A 1 70 ? 49.088 19.872 0.443 1.00 0.00 211 ASP A N 3
ATOM 4050 C CA . ASP A 1 70 ? 48.120 18.919 -0.133 1.00 0.00 211 ASP A CA 3
ATOM 4051 C C . ASP A 1 70 ? 48.735 17.555 -0.506 1.00 0.00 211 ASP A C 3
ATOM 4052 O O . ASP A 1 70 ? 48.045 16.537 -0.486 1.00 0.00 211 ASP A O 3
ATOM 4061 N N . ASP A 1 71 ? 50.046 17.509 -0.776 1.00 0.00 212 ASP A N 3
ATOM 4062 C CA . ASP A 1 71 ? 50.783 16.262 -1.020 1.00 0.00 212 ASP A CA 3
ATOM 4063 C C . ASP A 1 71 ? 50.988 15.423 0.252 1.00 0.00 212 ASP A C 3
ATOM 4064 O O . ASP A 1 71 ? 51.199 14.215 0.168 1.00 0.00 212 ASP A O 3
ATOM 4073 N N . VAL A 1 72 ? 50.913 16.041 1.433 1.00 0.00 213 VAL A N 3
ATOM 4074 C CA . VAL A 1 72 ? 51.087 15.354 2.724 1.00 0.00 213 VAL A CA 3
ATOM 4075 C C . VAL A 1 72 ? 49.901 14.417 3.035 1.00 0.00 213 VAL A C 3
ATOM 4076 O O . VAL A 1 72 ? 50.064 13.398 3.706 1.00 0.00 213 VAL A O 3
ATOM 4089 N N . ASP A 1 73 ? 48.724 14.702 2.462 1.00 0.00 214 ASP A N 3
ATOM 4090 C CA . ASP A 1 73 ? 47.581 13.786 2.439 1.00 0.00 214 ASP A CA 3
ATOM 4091 C C . ASP A 1 73 ? 47.817 12.625 1.457 1.00 0.00 214 ASP A C 3
ATOM 4092 O O . ASP A 1 73 ? 47.604 11.463 1.811 1.00 0.00 214 ASP A O 3
ATOM 4101 N N . ARG A 1 74 ? 48.340 12.922 0.258 1.00 0.00 215 ARG A N 3
ATOM 4102 C CA . ARG A 1 74 ? 48.706 11.915 -0.749 1.00 0.00 215 ARG A CA 3
ATOM 4103 C C . ARG A 1 74 ? 49.772 10.936 -0.228 1.00 0.00 215 ARG A C 3
ATOM 4104 O O . ARG A 1 74 ? 49.726 9.756 -0.573 1.00 0.00 215 ARG A O 3
ATOM 4125 N N . ALA A 1 75 ? 50.676 11.399 0.647 1.00 0.00 216 ALA A N 3
ATOM 4126 C CA . ALA A 1 75 ? 51.665 10.573 1.341 1.00 0.00 216 ALA A CA 3
ATOM 4127 C C . ALA A 1 75 ? 51.001 9.445 2.145 1.00 0.00 216 ALA A C 3
ATOM 4128 O O . ALA A 1 75 ? 51.142 8.269 1.821 1.00 0.00 216 ALA A O 3
ATOM 4135 N N . ILE A 1 76 ? 50.225 9.795 3.174 1.00 0.00 217 ILE A N 3
ATOM 4136 C CA . ILE A 1 76 ? 49.609 8.823 4.102 1.00 0.00 217 ILE A CA 3
ATOM 4137 C C . ILE A 1 76 ? 48.678 7.844 3.378 1.00 0.00 217 ILE A C 3
ATOM 4138 O O . ILE A 1 76 ? 48.685 6.651 3.690 1.00 0.00 217 ILE A O 3
ATOM 4154 N N . ARG A 1 77 ? 47.982 8.313 2.336 1.00 0.00 218 ARG A N 3
ATOM 4155 C CA . ARG A 1 77 ? 47.150 7.496 1.438 1.00 0.00 218 ARG A CA 3
ATOM 4156 C C . ARG A 1 77 ? 47.935 6.435 0.630 1.00 0.00 218 ARG A C 3
ATOM 4157 O O . ARG A 1 77 ? 47.321 5.642 -0.086 1.00 0.00 218 ARG A O 3
ATOM 4178 N N . GLN A 1 78 ? 49.264 6.379 0.758 1.00 0.00 219 GLN A N 3
ATOM 4179 C CA . GLN A 1 78 ? 50.138 5.335 0.210 1.00 0.00 219 GLN A CA 3
ATOM 4180 C C . GLN A 1 78 ? 50.973 4.618 1.300 1.00 0.00 219 GLN A C 3
ATOM 4181 O O . GLN A 1 78 ? 51.677 3.661 0.973 1.00 0.00 219 GLN A O 3
ATOM 4195 N N . TYR A 1 79 ? 50.888 5.023 2.579 1.00 0.00 220 TYR A N 3
ATOM 4196 C CA . TYR A 1 79 ? 51.779 4.546 3.657 1.00 0.00 220 TYR A CA 3
ATOM 4197 C C . TYR A 1 79 ? 51.085 4.031 4.933 1.00 0.00 220 TYR A C 3
ATOM 4198 O O . TYR A 1 79 ? 51.699 3.260 5.673 1.00 0.00 220 TYR A O 3
ATOM 4216 N N . ASP A 1 80 ? 49.831 4.398 5.216 1.00 0.00 221 ASP A N 3
ATOM 4217 C CA . ASP A 1 80 ? 49.090 3.821 6.346 1.00 0.00 221 ASP A CA 3
ATOM 4218 C C . ASP A 1 80 ? 48.906 2.302 6.139 1.00 0.00 221 ASP A C 3
ATOM 4219 O O . ASP A 1 80 ? 48.359 1.874 5.117 1.00 0.00 221 ASP A O 3
ATOM 4228 N N . GLY A 1 81 ? 49.411 1.488 7.077 1.00 0.00 222 GLY A N 3
ATOM 4229 C CA . GLY A 1 81 ? 49.506 0.028 6.923 1.00 0.00 222 GLY A CA 3
ATOM 4230 C C . GLY A 1 81 ? 50.867 -0.492 6.464 1.00 0.00 222 GLY A C 3
ATOM 4231 O O . GLY A 1 81 ? 51.008 -1.707 6.327 1.00 0.00 222 GLY A O 3
ATOM 4235 N N . ALA A 1 82 ? 51.868 0.368 6.244 1.00 0.00 223 ALA A N 3
ATOM 4236 C CA . ALA A 1 82 ? 53.239 -0.074 5.985 1.00 0.00 223 ALA A CA 3
ATOM 4237 C C . ALA A 1 82 ? 53.814 -0.816 7.206 1.00 0.00 223 ALA A C 3
ATOM 4238 O O . ALA A 1 82 ? 54.169 -0.214 8.222 1.00 0.00 223 ALA A O 3
ATOM 4245 N N . PHE A 1 83 ? 53.931 -2.140 7.090 1.00 0.00 224 PHE A N 3
ATOM 4246 C CA . PHE A 1 83 ? 54.898 -2.926 7.859 1.00 0.00 224 PHE A CA 3
ATOM 4247 C C . PHE A 1 83 ? 56.304 -2.336 7.661 1.00 0.00 224 PHE A C 3
ATOM 4248 O O . PHE A 1 83 ? 56.836 -2.327 6.548 1.00 0.00 224 PHE A O 3
ATOM 4265 N N . PHE A 1 84 ? 56.884 -1.823 8.749 1.00 0.00 225 PHE A N 3
ATOM 4266 C CA . PHE A 1 84 ? 58.077 -0.981 8.746 1.00 0.00 225 PHE A CA 3
ATOM 4267 C C . PHE A 1 84 ? 59.001 -1.431 9.884 1.00 0.00 225 PHE A C 3
ATOM 4268 O O . PHE A 1 84 ? 58.649 -1.314 11.058 1.00 0.00 225 PHE A O 3
ATOM 4285 N N . MET A 1 85 ? 60.149 -2.022 9.531 1.00 0.00 226 MET A N 3
ATOM 4286 C CA . MET A 1 85 ? 61.152 -2.562 10.475 1.00 0.00 226 MET A CA 3
ATOM 4287 C C . MET A 1 85 ? 60.608 -3.685 11.398 1.00 0.00 226 MET A C 3
ATOM 4288 O O . MET A 1 85 ? 61.205 -3.953 12.441 1.00 0.00 226 MET A O 3
ATOM 4302 N N . ASP A 1 86 ? 59.481 -4.313 11.010 1.00 0.00 227 ASP A N 3
ATOM 4303 C CA . ASP A 1 86 ? 58.751 -5.461 11.608 1.00 0.00 227 ASP A CA 3
ATOM 4304 C C . ASP A 1 86 ? 57.418 -5.098 12.318 1.00 0.00 227 ASP A C 3
ATOM 4305 O O . ASP A 1 86 ? 56.725 -6.002 12.789 1.00 0.00 227 ASP A O 3
ATOM 4314 N N . ARG A 1 87 ? 57.010 -3.815 12.350 1.00 0.00 228 ARG A N 3
ATOM 4315 C CA . ARG A 1 87 ? 55.693 -3.385 12.874 1.00 0.00 228 ARG A CA 3
ATOM 4316 C C . ARG A 1 87 ? 54.940 -2.468 11.908 1.00 0.00 228 ARG A C 3
ATOM 4317 O O . ARG A 1 87 ? 55.509 -1.565 11.301 1.00 0.00 228 ARG A O 3
ATOM 4338 N N . LYS A 1 88 ? 53.632 -2.681 11.766 1.00 0.00 229 LYS A N 3
ATOM 4339 C CA . LYS A 1 88 ? 52.739 -1.897 10.923 1.00 0.00 229 LYS A CA 3
ATOM 4340 C C . LYS A 1 88 ? 52.471 -0.480 11.474 1.00 0.00 229 LYS A C 3
ATOM 4341 O O . LYS A 1 88 ? 51.699 -0.307 12.418 1.00 0.00 229 LYS A O 3
ATOM 4360 N N . ILE A 1 89 ? 53.093 0.544 10.871 1.00 0.00 230 ILE A N 3
ATOM 4361 C CA . ILE A 1 89 ? 52.748 1.959 11.116 1.00 0.00 230 ILE A CA 3
ATOM 4362 C C . ILE A 1 89 ? 51.251 2.223 10.862 1.00 0.00 230 ILE A C 3
ATOM 4363 O O . ILE A 1 89 ? 50.658 1.680 9.926 1.00 0.00 230 ILE A O 3
ATOM 4379 N N . PHE A 1 90 ? 50.675 3.111 11.676 1.00 0.00 231 PHE A N 3
ATOM 4380 C CA . PHE A 1 90 ? 49.306 3.603 11.540 1.00 0.00 231 PHE A CA 3
ATOM 4381 C C . PHE A 1 90 ? 49.274 5.104 11.840 1.00 0.00 231 PHE A C 3
ATOM 4382 O O . PHE A 1 90 ? 49.966 5.571 12.747 1.00 0.00 231 PHE A O 3
ATOM 4399 N N . VAL A 1 91 ? 48.490 5.848 11.065 1.00 0.00 232 VAL A N 3
ATOM 4400 C CA . VAL A 1 91 ? 48.450 7.318 11.064 1.00 0.00 232 VAL A CA 3
ATOM 4401 C C . VAL A 1 91 ? 47.096 7.815 10.537 1.00 0.00 232 VAL A C 3
ATOM 4402 O O . VAL A 1 91 ? 46.609 7.348 9.508 1.00 0.00 232 VAL A O 3
ATOM 4415 N N . ARG A 1 92 ? 46.526 8.802 11.237 1.00 0.00 233 ARG A N 3
ATOM 4416 C CA . ARG A 1 92 ? 45.344 9.570 10.817 1.00 0.00 233 ARG A CA 3
ATOM 4417 C C . ARG A 1 92 ? 45.582 11.049 11.153 1.00 0.00 233 ARG A C 3
ATOM 4418 O O . ARG A 1 92 ? 46.149 11.377 12.197 1.00 0.00 233 ARG A O 3
ATOM 4439 N N . GLN A 1 93 ? 45.223 11.926 10.217 1.00 0.00 234 GLN A N 3
ATOM 4440 C CA . GLN A 1 93 ? 45.609 13.343 10.227 1.00 0.00 234 GLN A CA 3
ATOM 4441 C C . GLN A 1 93 ? 44.713 14.151 11.190 1.00 0.00 234 GLN A C 3
ATOM 4442 O O . GLN A 1 93 ? 43.576 13.758 11.464 1.00 0.00 234 GLN A O 3
ATOM 4456 N N . ASP A 1 94 ? 45.216 15.283 11.700 1.00 0.00 235 ASP A N 3
ATOM 4457 C CA . ASP A 1 94 ? 44.551 16.088 12.740 1.00 0.00 235 ASP A CA 3
ATOM 4458 C C . ASP A 1 94 ? 44.956 17.579 12.732 1.00 0.00 235 ASP A C 3
ATOM 4459 O O . ASP A 1 94 ? 46.069 17.935 12.331 1.00 0.00 235 ASP A O 3
ATOM 4468 N N . ASN A 1 95 ? 44.033 18.441 13.189 1.00 0.00 236 ASN A N 3
ATOM 4469 C CA . ASN A 1 95 ? 44.223 19.893 13.344 1.00 0.00 236 ASN A CA 3
ATOM 4470 C C . ASN A 1 95 ? 44.943 20.256 14.661 1.00 0.00 236 ASN A C 3
ATOM 4471 O O . ASN A 1 95 ? 44.450 19.880 15.753 1.00 0.00 236 ASN A O 3
ATOM 4483 N N . GLY A 1 1 ? 23.039 -25.015 1.930 1.00 0.00 142 GLY A N 4
ATOM 4484 C CA . GLY A 1 1 ? 23.716 -24.481 3.136 1.00 0.00 142 GLY A CA 4
ATOM 4485 C C . GLY A 1 1 ? 23.035 -23.226 3.674 1.00 0.00 142 GLY A C 4
ATOM 4486 O O . GLY A 1 1 ? 21.887 -22.934 3.340 1.00 0.00 142 GLY A O 4
ATOM 4492 N N . SER A 1 2 ? 23.737 -22.466 4.518 1.00 0.00 143 SER A N 4
ATOM 4493 C CA . SER A 1 2 ? 23.263 -21.206 5.132 1.00 0.00 143 SER A CA 4
ATOM 4494 C C . SER A 1 2 ? 24.429 -20.369 5.707 1.00 0.00 143 SER A C 4
ATOM 4495 O O . SER A 1 2 ? 25.546 -20.874 5.876 1.00 0.00 143 SER A O 4
ATOM 4503 N N . ALA A 1 3 ? 24.177 -19.086 6.013 1.00 0.00 144 ALA A N 4
ATOM 4504 C CA . ALA A 1 3 ? 25.163 -18.131 6.540 1.00 0.00 144 ALA A CA 4
ATOM 4505 C C . ALA A 1 3 ? 24.493 -16.977 7.316 1.00 0.00 144 ALA A C 4
ATOM 4506 O O . ALA A 1 3 ? 23.340 -16.623 7.048 1.00 0.00 144 ALA A O 4
ATOM 4513 N N . ARG A 1 4 ? 25.228 -16.379 8.265 1.00 0.00 145 ARG A N 4
ATOM 4514 C CA . ARG A 1 4 ? 24.739 -15.300 9.143 1.00 0.00 145 ARG A CA 4
ATOM 4515 C C . ARG A 1 4 ? 24.500 -13.986 8.374 1.00 0.00 145 ARG A C 4
ATOM 4516 O O . ARG A 1 4 ? 23.456 -13.360 8.560 1.00 0.00 145 ARG A O 4
ATOM 4537 N N . GLU A 1 5 ? 25.460 -13.598 7.520 1.00 0.00 146 GLU A N 4
ATOM 4538 C CA . GLU A 1 5 ? 25.555 -12.341 6.750 1.00 0.00 146 GLU A CA 4
ATOM 4539 C C . GLU A 1 5 ? 26.042 -11.162 7.622 1.00 0.00 146 GLU A C 4
ATOM 4540 O O . GLU A 1 5 ? 25.570 -10.957 8.744 1.00 0.00 146 GLU A O 4
ATOM 4552 N N . LEU A 1 6 ? 26.999 -10.385 7.098 1.00 0.00 147 LEU A N 4
ATOM 4553 C CA . LEU A 1 6 ? 27.671 -9.269 7.782 1.00 0.00 147 LEU A CA 4
ATOM 4554 C C . LEU A 1 6 ? 27.824 -8.057 6.843 1.00 0.00 147 LEU A C 4
ATOM 4555 O O . LEU A 1 6 ? 27.932 -8.207 5.623 1.00 0.00 147 LEU A O 4
ATOM 4571 N N . ASP A 1 7 ? 27.854 -6.856 7.427 1.00 0.00 148 ASP A N 4
ATOM 4572 C CA . ASP A 1 7 ? 27.911 -5.557 6.737 1.00 0.00 148 ASP A CA 4
ATOM 4573 C C . ASP A 1 7 ? 28.366 -4.436 7.698 1.00 0.00 148 ASP A C 4
ATOM 4574 O O . ASP A 1 7 ? 28.189 -4.537 8.914 1.00 0.00 148 ASP A O 4
ATOM 4583 N N . SER A 1 8 ? 28.947 -3.359 7.161 1.00 0.00 149 SER A N 4
ATOM 4584 C CA . SER A 1 8 ? 29.516 -2.242 7.936 1.00 0.00 149 SER A CA 4
ATOM 4585 C C . SER A 1 8 ? 29.676 -0.955 7.101 1.00 0.00 149 SER A C 4
ATOM 4586 O O . SER A 1 8 ? 30.045 -1.010 5.920 1.00 0.00 149 SER A O 4
ATOM 4594 N N . THR A 1 9 ? 29.424 0.207 7.725 1.00 0.00 150 THR A N 4
ATOM 4595 C CA . THR A 1 9 ? 29.517 1.546 7.111 1.00 0.00 150 THR A CA 4
ATOM 4596 C C . THR A 1 9 ? 30.977 1.953 6.898 1.00 0.00 150 THR A C 4
ATOM 4597 O O . THR A 1 9 ? 31.836 1.677 7.737 1.00 0.00 150 THR A O 4
ATOM 4608 N N . TYR A 1 10 ? 31.255 2.628 5.782 1.00 0.00 151 TYR A N 4
ATOM 4609 C CA . TYR A 1 10 ? 32.589 3.134 5.422 1.00 0.00 151 TYR A CA 4
ATOM 4610 C C . TYR A 1 10 ? 33.135 4.177 6.426 1.00 0.00 151 TYR A C 4
ATOM 4611 O O . TYR A 1 10 ? 32.383 4.990 6.968 1.00 0.00 151 TYR A O 4
ATOM 4629 N N . GLU A 1 11 ? 34.458 4.173 6.649 1.00 0.00 152 GLU A N 4
ATOM 4630 C CA . GLU A 1 11 ? 35.121 5.022 7.658 1.00 0.00 152 GLU A CA 4
ATOM 4631 C C . GLU A 1 11 ? 35.525 6.422 7.142 1.00 0.00 152 GLU A C 4
ATOM 4632 O O . GLU A 1 11 ? 35.890 7.286 7.943 1.00 0.00 152 GLU A O 4
ATOM 4644 N N . GLU A 1 12 ? 35.439 6.663 5.827 1.00 0.00 153 GLU A N 4
ATOM 4645 C CA . GLU A 1 12 ? 35.674 7.960 5.168 1.00 0.00 153 GLU A CA 4
ATOM 4646 C C . GLU A 1 12 ? 37.121 8.470 5.372 1.00 0.00 153 GLU A C 4
ATOM 4647 O O . GLU A 1 12 ? 38.073 7.782 4.990 1.00 0.00 153 GLU A O 4
ATOM 4659 N N . LYS A 1 13 ? 37.304 9.673 5.931 1.00 0.00 154 LYS A N 4
ATOM 4660 C CA . LYS A 1 13 ? 38.597 10.368 6.088 1.00 0.00 154 LYS A CA 4
ATOM 4661 C C . LYS A 1 13 ? 38.597 11.411 7.233 1.00 0.00 154 LYS A C 4
ATOM 4662 O O . LYS A 1 13 ? 37.538 11.913 7.612 1.00 0.00 154 LYS A O 4
ATOM 4681 N N . VAL A 1 14 ? 39.783 11.761 7.757 1.00 0.00 155 VAL A N 4
ATOM 4682 C CA . VAL A 1 14 ? 39.982 12.773 8.823 1.00 0.00 155 VAL A CA 4
ATOM 4683 C C . VAL A 1 14 ? 41.259 13.584 8.550 1.00 0.00 155 VAL A C 4
ATOM 4684 O O . VAL A 1 14 ? 42.301 13.021 8.221 1.00 0.00 155 VAL A O 4
ATOM 4697 N N . ASN A 1 15 ? 41.152 14.906 8.700 1.00 0.00 156 ASN A N 4
ATOM 4698 C CA . ASN A 1 15 ? 42.209 15.916 8.539 1.00 0.00 156 ASN A CA 4
ATOM 4699 C C . ASN A 1 15 ? 41.763 17.263 9.157 1.00 0.00 156 ASN A C 4
ATOM 4700 O O . ASN A 1 15 ? 40.639 17.370 9.659 1.00 0.00 156 ASN A O 4
ATOM 4711 N N . ARG A 1 16 ? 42.628 18.287 9.121 1.00 0.00 157 ARG A N 4
ATOM 4712 C CA . ARG A 1 16 ? 42.354 19.646 9.634 1.00 0.00 157 ARG A CA 4
ATOM 4713 C C . ARG A 1 16 ? 42.670 20.709 8.556 1.00 0.00 157 ARG A C 4
ATOM 4714 O O . ARG A 1 16 ? 42.972 20.376 7.409 1.00 0.00 157 ARG A O 4
ATOM 4735 N N . ASN A 1 17 ? 42.574 21.997 8.905 1.00 0.00 158 ASN A N 4
ATOM 4736 C CA . ASN A 1 17 ? 42.597 23.112 7.944 1.00 0.00 158 ASN A CA 4
ATOM 4737 C C . ASN A 1 17 ? 43.960 23.353 7.247 1.00 0.00 158 ASN A C 4
ATOM 4738 O O . ASN A 1 17 ? 43.993 23.927 6.157 1.00 0.00 158 ASN A O 4
ATOM 4749 N N . TYR A 1 18 ? 45.077 22.917 7.847 1.00 0.00 159 TYR A N 4
ATOM 4750 C CA . TYR A 1 18 ? 46.431 23.278 7.390 1.00 0.00 159 TYR A CA 4
ATOM 4751 C C . TYR A 1 18 ? 47.153 22.161 6.611 1.00 0.00 159 TYR A C 4
ATOM 4752 O O . TYR A 1 18 ? 47.707 22.416 5.541 1.00 0.00 159 TYR A O 4
ATOM 4770 N N . SER A 1 19 ? 47.184 20.939 7.150 1.00 0.00 160 SER A N 4
ATOM 4771 C CA . SER A 1 19 ? 47.897 19.767 6.603 1.00 0.00 160 SER A CA 4
ATOM 4772 C C . SER A 1 19 ? 49.421 19.973 6.464 1.00 0.00 160 SER A C 4
ATOM 4773 O O . SER A 1 19 ? 50.085 19.293 5.684 1.00 0.00 160 SER A O 4
ATOM 4781 N N . ASN A 1 20 ? 49.995 20.890 7.257 1.00 0.00 161 ASN A N 4
ATOM 4782 C CA . ASN A 1 20 ? 51.444 21.111 7.362 1.00 0.00 161 ASN A CA 4
ATOM 4783 C C . ASN A 1 20 ? 52.187 19.880 7.926 1.00 0.00 161 ASN A C 4
ATOM 4784 O O . ASN A 1 20 ? 53.331 19.623 7.559 1.00 0.00 161 ASN A O 4
ATOM 4795 N N . SER A 1 21 ? 51.551 19.114 8.816 1.00 0.00 162 SER A N 4
ATOM 4796 C CA . SER A 1 21 ? 52.173 18.003 9.547 1.00 0.00 162 SER A CA 4
ATOM 4797 C C . SER A 1 21 ? 51.252 16.776 9.651 1.00 0.00 162 SER A C 4
ATOM 4798 O O . SER A 1 21 ? 50.066 16.834 9.324 1.00 0.00 162 SER A O 4
ATOM 4806 N N . ILE A 1 22 ? 51.819 15.647 10.086 1.00 0.00 163 ILE A N 4
ATOM 4807 C CA . ILE A 1 22 ? 51.180 14.328 10.181 1.00 0.00 163 ILE A CA 4
ATOM 4808 C C . ILE A 1 22 ? 51.658 13.632 11.462 1.00 0.00 163 ILE A C 4
ATOM 4809 O O . ILE A 1 22 ? 52.836 13.756 11.820 1.00 0.00 163 ILE A O 4
ATOM 4825 N N . PHE A 1 23 ? 50.764 12.905 12.136 1.00 0.00 164 PHE A N 4
ATOM 4826 C CA . PHE A 1 23 ? 51.033 12.240 13.414 1.00 0.00 164 PHE A CA 4
ATOM 4827 C C . PHE A 1 23 ? 51.076 10.715 13.238 1.00 0.00 164 PHE A C 4
ATOM 4828 O O . PHE A 1 23 ? 50.148 10.132 12.682 1.00 0.00 164 PHE A O 4
ATOM 4845 N N . VAL A 1 24 ? 52.145 10.079 13.727 1.00 0.00 165 VAL A N 4
ATOM 4846 C CA . VAL A 1 24 ? 52.492 8.666 13.491 1.00 0.00 165 VAL A CA 4
ATOM 4847 C C . VAL A 1 24 ? 52.363 7.919 14.826 1.00 0.00 165 VAL A C 4
ATOM 4848 O O . VAL A 1 24 ? 53.172 8.117 15.730 1.00 0.00 165 VAL A O 4
ATOM 4861 N N . GLY A 1 25 ? 51.308 7.112 14.978 1.00 0.00 166 GLY A N 4
ATOM 4862 C CA . GLY A 1 25 ? 50.787 6.701 16.294 1.00 0.00 166 GLY A CA 4
ATOM 4863 C C . GLY A 1 25 ? 51.193 5.314 16.803 1.00 0.00 166 GLY A C 4
ATOM 4864 O O . GLY A 1 25 ? 50.949 5.022 17.973 1.00 0.00 166 GLY A O 4
ATOM 4868 N N . ASN A 1 26 ? 51.788 4.455 15.964 1.00 0.00 167 ASN A N 4
ATOM 4869 C CA . ASN A 1 26 ? 52.046 3.040 16.313 1.00 0.00 167 ASN A CA 4
ATOM 4870 C C . ASN A 1 26 ? 53.188 2.399 15.488 1.00 0.00 167 ASN A C 4
ATOM 4871 O O . ASN A 1 26 ? 53.097 1.256 15.039 1.00 0.00 167 ASN A O 4
ATOM 4882 N N . LEU A 1 27 ? 54.252 3.164 15.216 1.00 0.00 168 LEU A N 4
ATOM 4883 C CA . LEU A 1 27 ? 55.465 2.675 14.533 1.00 0.00 168 LEU A CA 4
ATOM 4884 C C . LEU A 1 27 ? 56.360 1.812 15.461 1.00 0.00 168 LEU A C 4
ATOM 4885 O O . LEU A 1 27 ? 56.059 1.626 16.642 1.00 0.00 168 LEU A O 4
ATOM 4901 N N . THR A 1 28 ? 57.465 1.285 14.910 1.00 0.00 169 THR A N 4
ATOM 4902 C CA . THR A 1 28 ? 58.483 0.504 15.638 1.00 0.00 169 THR A CA 4
ATOM 4903 C C . THR A 1 28 ? 59.397 1.401 16.473 1.00 0.00 169 THR A C 4
ATOM 4904 O O . THR A 1 28 ? 59.826 2.467 16.030 1.00 0.00 169 THR A O 4
ATOM 4915 N N . TYR A 1 29 ? 59.768 0.924 17.663 1.00 0.00 170 TYR A N 4
ATOM 4916 C CA . TYR A 1 29 ? 60.791 1.557 18.506 1.00 0.00 170 TYR A CA 4
ATOM 4917 C C . TYR A 1 29 ? 62.199 1.559 17.866 1.00 0.00 170 TYR A C 4
ATOM 4918 O O . TYR A 1 29 ? 63.080 2.288 18.330 1.00 0.00 170 TYR A O 4
ATOM 4936 N N . ASP A 1 30 ? 62.412 0.791 16.789 1.00 0.00 171 ASP A N 4
ATOM 4937 C CA . ASP A 1 30 ? 63.649 0.795 15.995 1.00 0.00 171 ASP A CA 4
ATOM 4938 C C . ASP A 1 30 ? 63.787 2.028 15.073 1.00 0.00 171 ASP A C 4
ATOM 4939 O O . ASP A 1 30 ? 64.884 2.304 14.584 1.00 0.00 171 ASP A O 4
ATOM 4948 N N . SER A 1 31 ? 62.713 2.787 14.828 1.00 0.00 172 SER A N 4
ATOM 4949 C CA . SER A 1 31 ? 62.748 3.949 13.931 1.00 0.00 172 SER A CA 4
ATOM 4950 C C . SER A 1 31 ? 63.518 5.143 14.514 1.00 0.00 172 SER A C 4
ATOM 4951 O O . SER A 1 31 ? 63.314 5.537 15.669 1.00 0.00 172 SER A O 4
ATOM 4959 N N . THR A 1 32 ? 64.325 5.785 13.661 1.00 0.00 173 THR A N 4
ATOM 4960 C CA . THR A 1 32 ? 64.884 7.131 13.866 1.00 0.00 173 THR A CA 4
ATOM 4961 C C . THR A 1 32 ? 64.068 8.148 13.053 1.00 0.00 173 THR A C 4
ATOM 4962 O O . THR A 1 32 ? 63.430 7.752 12.074 1.00 0.00 173 THR A O 4
ATOM 4973 N N . PRO A 1 33 ? 64.100 9.453 13.384 1.00 0.00 174 PRO A N 4
ATOM 4974 C CA . PRO A 1 33 ? 63.512 10.483 12.529 1.00 0.00 174 PRO A CA 4
ATOM 4975 C C . PRO A 1 33 ? 64.153 10.535 11.134 1.00 0.00 174 PRO A C 4
ATOM 4976 O O . PRO A 1 33 ? 63.477 10.934 10.193 1.00 0.00 174 PRO A O 4
ATOM 4987 N N . GLU A 1 34 ? 65.404 10.083 10.956 1.00 0.00 175 GLU A N 4
ATOM 4988 C CA . GLU A 1 34 ? 66.042 9.977 9.634 1.00 0.00 175 GLU A CA 4
ATOM 4989 C C . GLU A 1 34 ? 65.349 8.919 8.749 1.00 0.00 175 GLU A C 4
ATOM 4990 O O . GLU A 1 34 ? 65.099 9.167 7.565 1.00 0.00 175 GLU A O 4
ATOM 5002 N N . ASP A 1 35 ? 64.979 7.769 9.327 1.00 0.00 176 ASP A N 4
ATOM 5003 C CA . ASP A 1 35 ? 64.239 6.711 8.624 1.00 0.00 176 ASP A CA 4
ATOM 5004 C C . ASP A 1 35 ? 62.884 7.231 8.125 1.00 0.00 176 ASP A C 4
ATOM 5005 O O . ASP A 1 35 ? 62.548 7.067 6.953 1.00 0.00 176 ASP A O 4
ATOM 5014 N N . LEU A 1 36 ? 62.139 7.920 9.001 1.00 0.00 177 LEU A N 4
ATOM 5015 C CA . LEU A 1 36 ? 60.864 8.572 8.678 1.00 0.00 177 LEU A CA 4
ATOM 5016 C C . LEU A 1 36 ? 61.035 9.684 7.630 1.00 0.00 177 LEU A C 4
ATOM 5017 O O . LEU A 1 36 ? 60.187 9.823 6.748 1.00 0.00 177 LEU A O 4
ATOM 5033 N N . THR A 1 37 ? 62.138 10.442 7.693 1.00 0.00 178 THR A N 4
ATOM 5034 C CA . THR A 1 37 ? 62.459 11.516 6.740 1.00 0.00 178 THR A CA 4
ATOM 5035 C C . THR A 1 37 ? 62.661 10.949 5.345 1.00 0.00 178 THR A C 4
ATOM 5036 O O . THR A 1 37 ? 62.042 11.449 4.408 1.00 0.00 178 THR A O 4
ATOM 5047 N N . GLU A 1 38 ? 63.489 9.914 5.192 1.00 0.00 179 GLU A N 4
ATOM 5048 C CA . GLU A 1 38 ? 63.763 9.297 3.893 1.00 0.00 179 GLU A CA 4
ATOM 5049 C C . GLU A 1 38 ? 62.523 8.577 3.332 1.00 0.00 179 GLU A C 4
ATOM 5050 O O . GLU A 1 38 ? 62.213 8.725 2.148 1.00 0.00 179 GLU A O 4
ATOM 5062 N N . PHE A 1 39 ? 61.785 7.855 4.185 1.00 0.00 180 PHE A N 4
ATOM 5063 C CA . PHE A 1 39 ? 60.570 7.111 3.847 1.00 0.00 180 PHE A CA 4
ATOM 5064 C C . PHE A 1 39 ? 59.490 8.010 3.226 1.00 0.00 180 PHE A C 4
ATOM 5065 O O . PHE A 1 39 ? 59.042 7.753 2.105 1.00 0.00 180 PHE A O 4
ATOM 5082 N N . PHE A 1 40 ? 59.101 9.088 3.919 1.00 0.00 181 PHE A N 4
ATOM 5083 C CA . PHE A 1 40 ? 58.095 10.029 3.423 1.00 0.00 181 PHE A CA 4
ATOM 5084 C C . PHE A 1 40 ? 58.596 10.896 2.251 1.00 0.00 181 PHE A C 4
ATOM 5085 O O . PHE A 1 40 ? 57.818 11.258 1.369 1.00 0.00 181 PHE A O 4
ATOM 5102 N N . SER A 1 41 ? 59.903 11.170 2.164 1.00 0.00 182 SER A N 4
ATOM 5103 C CA . SER A 1 41 ? 60.504 11.951 1.060 1.00 0.00 182 SER A CA 4
ATOM 5104 C C . SER A 1 41 ? 60.593 11.202 -0.289 1.00 0.00 182 SER A C 4
ATOM 5105 O O . SER A 1 41 ? 61.032 11.784 -1.281 1.00 0.00 182 SER A O 4
ATOM 5113 N N . GLN A 1 42 ? 60.135 9.945 -0.375 1.00 0.00 183 GLN A N 4
ATOM 5114 C CA . GLN A 1 42 ? 59.907 9.273 -1.664 1.00 0.00 183 GLN A CA 4
ATOM 5115 C C . GLN A 1 42 ? 58.754 9.913 -2.472 1.00 0.00 183 GLN A C 4
ATOM 5116 O O . GLN A 1 42 ? 58.703 9.761 -3.693 1.00 0.00 183 GLN A O 4
ATOM 5130 N N . ILE A 1 43 ? 57.848 10.651 -1.812 1.00 0.00 184 ILE A N 4
ATOM 5131 C CA . ILE A 1 43 ? 56.732 11.385 -2.446 1.00 0.00 184 ILE A CA 4
ATOM 5132 C C . ILE A 1 43 ? 57.177 12.766 -2.962 1.00 0.00 184 ILE A C 4
ATOM 5133 O O . ILE A 1 43 ? 56.762 13.192 -4.044 1.00 0.00 184 ILE A O 4
ATOM 5149 N N . GLY A 1 44 ? 58.022 13.457 -2.187 1.00 0.00 185 GLY A N 4
ATOM 5150 C CA . GLY A 1 44 ? 58.471 14.834 -2.426 1.00 0.00 185 GLY A CA 4
ATOM 5151 C C . GLY A 1 44 ? 59.550 15.254 -1.433 1.00 0.00 185 GLY A C 4
ATOM 5152 O O . GLY A 1 44 ? 60.720 14.915 -1.610 1.00 0.00 185 GLY A O 4
ATOM 5156 N N . LYS A 1 45 ? 59.159 15.971 -0.372 1.00 0.00 186 LYS A N 4
ATOM 5157 C CA . LYS A 1 45 ? 60.062 16.456 0.688 1.00 0.00 186 LYS A CA 4
ATOM 5158 C C . LYS A 1 45 ? 59.397 16.441 2.083 1.00 0.00 186 LYS A C 4
ATOM 5159 O O . LYS A 1 45 ? 58.401 17.129 2.311 1.00 0.00 186 LYS A O 4
ATOM 5178 N N . VAL A 1 46 ? 60.010 15.739 3.041 1.00 0.00 187 VAL A N 4
ATOM 5179 C CA . VAL A 1 46 ? 59.822 16.014 4.481 1.00 0.00 187 VAL A CA 4
ATOM 5180 C C . VAL A 1 46 ? 60.593 17.293 4.825 1.00 0.00 187 VAL A C 4
ATOM 5181 O O . VAL A 1 46 ? 61.755 17.422 4.442 1.00 0.00 187 VAL A O 4
ATOM 5194 N N . VAL A 1 47 ? 59.964 18.215 5.560 1.00 0.00 188 VAL A N 4
ATOM 5195 C CA . VAL A 1 47 ? 60.625 19.447 6.050 1.00 0.00 188 VAL A CA 4
ATOM 5196 C C . VAL A 1 47 ? 61.290 19.239 7.423 1.00 0.00 188 VAL A C 4
ATOM 5197 O O . VAL A 1 47 ? 62.240 19.950 7.741 1.00 0.00 188 VAL A O 4
ATOM 5210 N N . ARG A 1 48 ? 60.820 18.247 8.200 1.00 0.00 189 ARG A N 4
ATOM 5211 C CA . ARG A 1 48 ? 61.332 17.809 9.514 1.00 0.00 189 ARG A CA 4
ATOM 5212 C C . ARG A 1 48 ? 60.556 16.575 10.011 1.00 0.00 189 ARG A C 4
ATOM 5213 O O . ARG A 1 48 ? 59.354 16.479 9.774 1.00 0.00 189 ARG A O 4
ATOM 5234 N N . ALA A 1 49 ? 61.215 15.666 10.731 1.00 0.00 190 ALA A N 4
ATOM 5235 C CA . ALA A 1 49 ? 60.600 14.562 11.485 1.00 0.00 190 ALA A CA 4
ATOM 5236 C C . ALA A 1 49 ? 61.124 14.487 12.937 1.00 0.00 190 ALA A C 4
ATOM 5237 O O . ALA A 1 49 ? 62.214 14.979 13.241 1.00 0.00 190 ALA A O 4
ATOM 5244 N N . ASP A 1 50 ? 60.358 13.843 13.824 1.00 0.00 191 ASP A N 4
ATOM 5245 C CA . ASP A 1 50 ? 60.671 13.634 15.247 1.00 0.00 191 ASP A CA 4
ATOM 5246 C C . ASP A 1 50 ? 59.932 12.398 15.793 1.00 0.00 191 ASP A C 4
ATOM 5247 O O . ASP A 1 50 ? 58.789 12.144 15.414 1.00 0.00 191 ASP A O 4
ATOM 5256 N N . ILE A 1 51 ? 60.574 11.617 16.671 1.00 0.00 192 ILE A N 4
ATOM 5257 C CA . ILE A 1 51 ? 60.044 10.348 17.218 1.00 0.00 192 ILE A CA 4
ATOM 5258 C C . ILE A 1 51 ? 60.514 10.161 18.672 1.00 0.00 192 ILE A C 4
ATOM 5259 O O . ILE A 1 51 ? 61.682 10.407 18.984 1.00 0.00 192 ILE A O 4
ATOM 5275 N N . ILE A 1 52 ? 59.620 9.712 19.560 1.00 0.00 193 ILE A N 4
ATOM 5276 C CA . ILE A 1 52 ? 59.896 9.494 20.987 1.00 0.00 193 ILE A CA 4
ATOM 5277 C C . ILE A 1 52 ? 60.032 7.982 21.249 1.00 0.00 193 ILE A C 4
ATOM 5278 O O . ILE A 1 52 ? 59.035 7.252 21.247 1.00 0.00 193 ILE A O 4
ATOM 5294 N N . THR A 1 53 ? 61.271 7.536 21.496 1.00 0.00 194 THR A N 4
ATOM 5295 C CA . THR A 1 53 ? 61.690 6.132 21.691 1.00 0.00 194 THR A CA 4
ATOM 5296 C C . THR A 1 53 ? 62.803 6.052 22.739 1.00 0.00 194 THR A C 4
ATOM 5297 O O . THR A 1 53 ? 63.383 7.064 23.134 1.00 0.00 194 THR A O 4
ATOM 5308 N N . SER A 1 54 ? 63.087 4.844 23.225 1.00 0.00 195 SER A N 4
ATOM 5309 C CA . SER A 1 54 ? 64.065 4.521 24.283 1.00 0.00 195 SER A CA 4
ATOM 5310 C C . SER A 1 54 ? 64.278 2.994 24.386 1.00 0.00 195 SER A C 4
ATOM 5311 O O . SER A 1 54 ? 63.620 2.220 23.681 1.00 0.00 195 SER A O 4
ATOM 5319 N N . ARG A 1 55 ? 65.183 2.546 25.275 1.00 0.00 196 ARG A N 4
ATOM 5320 C CA . ARG A 1 55 ? 65.390 1.119 25.586 1.00 0.00 196 ARG A CA 4
ATOM 5321 C C . ARG A 1 55 ? 64.134 0.479 26.212 1.00 0.00 196 ARG A C 4
ATOM 5322 O O . ARG A 1 55 ? 63.784 -0.657 25.880 1.00 0.00 196 ARG A O 4
ATOM 5343 N N . GLY A 1 56 ? 63.441 1.223 27.086 1.00 0.00 197 GLY A N 4
ATOM 5344 C CA . GLY A 1 56 ? 62.101 0.899 27.593 1.00 0.00 197 GLY A CA 4
ATOM 5345 C C . GLY A 1 56 ? 61.000 1.467 26.693 1.00 0.00 197 GLY A C 4
ATOM 5346 O O . GLY A 1 56 ? 61.230 2.389 25.909 1.00 0.00 197 GLY A O 4
ATOM 5350 N N . HIS A 1 57 ? 59.789 0.924 26.822 1.00 0.00 198 HIS A N 4
ATOM 5351 C CA . HIS A 1 57 ? 58.623 1.266 25.995 1.00 0.00 198 HIS A CA 4
ATOM 5352 C C . HIS A 1 57 ? 57.948 2.594 26.427 1.00 0.00 198 HIS A C 4
ATOM 5353 O O . HIS A 1 57 ? 56.789 2.629 26.850 1.00 0.00 198 HIS A O 4
ATOM 5367 N N . HIS A 1 58 ? 58.699 3.700 26.353 1.00 0.00 199 HIS A N 4
ATOM 5368 C CA . HIS A 1 58 ? 58.345 4.972 27.000 1.00 0.00 199 HIS A CA 4
ATOM 5369 C C . HIS A 1 58 ? 57.309 5.836 26.239 1.00 0.00 199 HIS A C 4
ATOM 5370 O O . HIS A 1 58 ? 56.679 6.695 26.864 1.00 0.00 199 HIS A O 4
ATOM 5384 N N . ARG A 1 59 ? 57.098 5.599 24.930 1.00 0.00 200 ARG A N 4
ATOM 5385 C CA . ARG A 1 59 ? 56.057 6.268 24.118 1.00 0.00 200 ARG A CA 4
ATOM 5386 C C . ARG A 1 59 ? 55.747 5.557 22.788 1.00 0.00 200 ARG A C 4
ATOM 5387 O O . ARG A 1 59 ? 54.596 5.167 22.584 1.00 0.00 200 ARG A O 4
ATOM 5408 N N . GLY A 1 60 ? 56.721 5.429 21.875 1.00 0.00 201 GLY A N 4
ATOM 5409 C CA . GLY A 1 60 ? 56.557 4.706 20.597 1.00 0.00 201 GLY A CA 4
ATOM 5410 C C . GLY A 1 60 ? 55.709 5.457 19.565 1.00 0.00 201 GLY A C 4
ATOM 5411 O O . GLY A 1 60 ? 54.886 4.843 18.885 1.00 0.00 201 GLY A O 4
ATOM 5415 N N . MET A 1 61 ? 55.885 6.780 19.461 1.00 0.00 202 MET A N 4
ATOM 5416 C CA . MET A 1 61 ? 55.118 7.672 18.568 1.00 0.00 202 MET A CA 4
ATOM 5417 C C . MET A 1 61 ? 56.023 8.740 17.947 1.00 0.00 202 MET A C 4
ATOM 5418 O O . MET A 1 61 ? 57.066 9.075 18.507 1.00 0.00 202 MET A O 4
ATOM 5432 N N . GLY A 1 62 ? 55.618 9.291 16.801 1.00 0.00 203 GLY A N 4
ATOM 5433 C CA . GLY A 1 62 ? 56.331 10.368 16.107 1.00 0.00 203 GLY A CA 4
ATOM 5434 C C . GLY A 1 62 ? 55.431 11.309 15.312 1.00 0.00 203 GLY A C 4
ATOM 5435 O O . GLY A 1 62 ? 54.205 11.166 15.289 1.00 0.00 203 GLY A O 4
ATOM 5439 N N . THR A 1 63 ? 56.047 12.281 14.640 1.00 0.00 204 THR A N 4
ATOM 5440 C CA . THR A 1 63 ? 55.387 13.358 13.884 1.00 0.00 204 THR A CA 4
ATOM 5441 C C . THR A 1 63 ? 56.306 13.780 12.743 1.00 0.00 204 THR A C 4
ATOM 5442 O O . THR A 1 63 ? 57.525 13.771 12.903 1.00 0.00 204 THR A O 4
ATOM 5453 N N . VAL A 1 64 ? 55.730 14.141 11.596 1.00 0.00 205 VAL A N 4
ATOM 5454 C CA . VAL A 1 64 ? 56.482 14.527 10.382 1.00 0.00 205 VAL A CA 4
ATOM 5455 C C . VAL A 1 64 ? 55.826 15.748 9.724 1.00 0.00 205 VAL A C 4
ATOM 5456 O O . VAL A 1 64 ? 54.607 15.876 9.738 1.00 0.00 205 VAL A O 4
ATOM 5469 N N . GLU A 1 65 ? 56.634 16.651 9.168 1.00 0.00 206 GLU A N 4
ATOM 5470 C CA . GLU A 1 65 ? 56.220 17.893 8.506 1.00 0.00 206 GLU A CA 4
ATOM 5471 C C . GLU A 1 65 ? 56.469 17.797 6.994 1.00 0.00 206 GLU A C 4
ATOM 5472 O O . GLU A 1 65 ? 57.549 17.382 6.569 1.00 0.00 206 GLU A O 4
ATOM 5484 N N . PHE A 1 66 ? 55.495 18.224 6.184 1.00 0.00 207 PHE A N 4
ATOM 5485 C CA . PHE A 1 66 ? 55.514 18.219 4.712 1.00 0.00 207 PHE A CA 4
ATOM 5486 C C . PHE A 1 66 ? 55.432 19.639 4.127 1.00 0.00 207 PHE A C 4
ATOM 5487 O O . PHE A 1 66 ? 54.960 20.572 4.783 1.00 0.00 207 PHE A O 4
ATOM 5504 N N . THR A 1 67 ? 55.856 19.785 2.861 1.00 0.00 208 THR A N 4
ATOM 5505 C CA . THR A 1 67 ? 55.832 21.066 2.136 1.00 0.00 208 THR A CA 4
ATOM 5506 C C . THR A 1 67 ? 54.477 21.389 1.492 1.00 0.00 208 THR A C 4
ATOM 5507 O O . THR A 1 67 ? 54.186 22.572 1.313 1.00 0.00 208 THR A O 4
ATOM 5518 N N . ASN A 1 68 ? 53.636 20.390 1.163 1.00 0.00 209 ASN A N 4
ATOM 5519 C CA . ASN A 1 68 ? 52.432 20.587 0.331 1.00 0.00 209 ASN A CA 4
ATOM 5520 C C . ASN A 1 68 ? 51.233 19.670 0.621 1.00 0.00 209 ASN A C 4
ATOM 5521 O O . ASN A 1 68 ? 51.375 18.478 0.896 1.00 0.00 209 ASN A O 4
ATOM 5532 N N . SER A 1 69 ? 50.039 20.267 0.508 1.00 0.00 210 SER A N 4
ATOM 5533 C CA . SER A 1 69 ? 48.746 19.814 1.053 1.00 0.00 210 SER A CA 4
ATOM 5534 C C . SER A 1 69 ? 48.063 18.657 0.299 1.00 0.00 210 SER A C 4
ATOM 5535 O O . SER A 1 69 ? 47.173 18.018 0.866 1.00 0.00 210 SER A O 4
ATOM 5543 N N . ASP A 1 70 ? 48.492 18.336 -0.929 1.00 0.00 211 ASP A N 4
ATOM 5544 C CA . ASP A 1 70 ? 48.064 17.124 -1.650 1.00 0.00 211 ASP A CA 4
ATOM 5545 C C . ASP A 1 70 ? 49.122 16.006 -1.617 1.00 0.00 211 ASP A C 4
ATOM 5546 O O . ASP A 1 70 ? 48.756 14.838 -1.506 1.00 0.00 211 ASP A O 4
ATOM 5555 N N . ASP A 1 71 ? 50.420 16.341 -1.628 1.00 0.00 212 ASP A N 4
ATOM 5556 C CA . ASP A 1 71 ? 51.515 15.370 -1.478 1.00 0.00 212 ASP A CA 4
ATOM 5557 C C . ASP A 1 71 ? 51.445 14.669 -0.112 1.00 0.00 212 ASP A C 4
ATOM 5558 O O . ASP A 1 71 ? 51.556 13.447 -0.027 1.00 0.00 212 ASP A O 4
ATOM 5567 N N . VAL A 1 72 ? 51.184 15.444 0.944 1.00 0.00 213 VAL A N 4
ATOM 5568 C CA . VAL A 1 72 ? 51.044 14.969 2.331 1.00 0.00 213 VAL A CA 4
ATOM 5569 C C . VAL A 1 72 ? 49.872 13.997 2.543 1.00 0.00 213 VAL A C 4
ATOM 5570 O O . VAL A 1 72 ? 49.997 13.036 3.301 1.00 0.00 213 VAL A O 4
ATOM 5583 N N . ASP A 1 73 ? 48.751 14.200 1.844 1.00 0.00 214 ASP A N 4
ATOM 5584 C CA . ASP A 1 73 ? 47.630 13.252 1.843 1.00 0.00 214 ASP A CA 4
ATOM 5585 C C . ASP A 1 73 ? 47.921 11.992 1.007 1.00 0.00 214 ASP A C 4
ATOM 5586 O O . ASP A 1 73 ? 47.723 10.873 1.487 1.00 0.00 214 ASP A O 4
ATOM 5595 N N . ARG A 1 74 ? 48.443 12.172 -0.215 1.00 0.00 215 ARG A N 4
ATOM 5596 C CA . ARG A 1 74 ? 48.817 11.088 -1.136 1.00 0.00 215 ARG A CA 4
ATOM 5597 C C . ARG A 1 74 ? 49.851 10.132 -0.526 1.00 0.00 215 ARG A C 4
ATOM 5598 O O . ARG A 1 74 ? 49.766 8.922 -0.741 1.00 0.00 215 ARG A O 4
ATOM 5619 N N . ALA A 1 75 ? 50.773 10.657 0.289 1.00 0.00 216 ALA A N 4
ATOM 5620 C CA . ALA A 1 75 ? 51.715 9.878 1.087 1.00 0.00 216 ALA A CA 4
ATOM 5621 C C . ALA A 1 75 ? 50.992 8.872 1.994 1.00 0.00 216 ALA A C 4
ATOM 5622 O O . ALA A 1 75 ? 51.179 7.666 1.892 1.00 0.00 216 ALA A O 4
ATOM 5629 N N . ILE A 1 76 ? 50.106 9.346 2.865 1.00 0.00 217 ILE A N 4
ATOM 5630 C CA . ILE A 1 76 ? 49.450 8.498 3.883 1.00 0.00 217 ILE A CA 4
ATOM 5631 C C . ILE A 1 76 ? 48.454 7.512 3.269 1.00 0.00 217 ILE A C 4
ATOM 5632 O O . ILE A 1 76 ? 48.333 6.383 3.744 1.00 0.00 217 ILE A O 4
ATOM 5648 N N . ARG A 1 77 ? 47.849 7.896 2.142 1.00 0.00 218 ARG A N 4
ATOM 5649 C CA . ARG A 1 77 ? 47.064 6.997 1.284 1.00 0.00 218 ARG A CA 4
ATOM 5650 C C . ARG A 1 77 ? 47.867 5.794 0.733 1.00 0.00 218 ARG A C 4
ATOM 5651 O O . ARG A 1 77 ? 47.254 4.826 0.277 1.00 0.00 218 ARG A O 4
ATOM 5672 N N . GLN A 1 78 ? 49.205 5.803 0.809 1.00 0.00 219 GLN A N 4
ATOM 5673 C CA . GLN A 1 78 ? 50.092 4.693 0.506 1.00 0.00 219 GLN A CA 4
ATOM 5674 C C . GLN A 1 78 ? 50.685 4.059 1.788 1.00 0.00 219 GLN A C 4
ATOM 5675 O O . GLN A 1 78 ? 50.780 2.832 1.860 1.00 0.00 219 GLN A O 4
ATOM 5689 N N . TYR A 1 79 ? 51.080 4.855 2.793 1.00 0.00 220 TYR A N 4
ATOM 5690 C CA . TYR A 1 79 ? 51.921 4.386 3.912 1.00 0.00 220 TYR A CA 4
ATOM 5691 C C . TYR A 1 79 ? 51.201 3.940 5.199 1.00 0.00 220 TYR A C 4
ATOM 5692 O O . TYR A 1 79 ? 51.835 3.302 6.042 1.00 0.00 220 TYR A O 4
ATOM 5710 N N . ASP A 1 80 ? 49.912 4.233 5.394 1.00 0.00 221 ASP A N 4
ATOM 5711 C CA . ASP A 1 80 ? 49.186 3.717 6.564 1.00 0.00 221 ASP A CA 4
ATOM 5712 C C . ASP A 1 80 ? 49.044 2.183 6.461 1.00 0.00 221 ASP A C 4
ATOM 5713 O O . ASP A 1 80 ? 48.502 1.673 5.475 1.00 0.00 221 ASP A O 4
ATOM 5722 N N . GLY A 1 81 ? 49.575 1.441 7.446 1.00 0.00 222 GLY A N 4
ATOM 5723 C CA . GLY A 1 81 ? 49.744 -0.019 7.355 1.00 0.00 222 GLY A CA 4
ATOM 5724 C C . GLY A 1 81 ? 51.109 -0.485 6.857 1.00 0.00 222 GLY A C 4
ATOM 5725 O O . GLY A 1 81 ? 51.290 -1.695 6.723 1.00 0.00 222 GLY A O 4
ATOM 5729 N N . ALA A 1 82 ? 52.058 0.411 6.553 1.00 0.00 223 ALA A N 4
ATOM 5730 C CA . ALA A 1 82 ? 53.422 0.015 6.196 1.00 0.00 223 ALA A CA 4
ATOM 5731 C C . ALA A 1 82 ? 54.088 -0.761 7.347 1.00 0.00 223 ALA A C 4
ATOM 5732 O O . ALA A 1 82 ? 54.481 -0.197 8.371 1.00 0.00 223 ALA A O 4
ATOM 5739 N N . PHE A 1 83 ? 54.230 -2.072 7.153 1.00 0.00 224 PHE A N 4
ATOM 5740 C CA . PHE A 1 83 ? 55.172 -2.912 7.893 1.00 0.00 224 PHE A CA 4
ATOM 5741 C C . PHE A 1 83 ? 56.588 -2.311 7.807 1.00 0.00 224 PHE A C 4
ATOM 5742 O O . PHE A 1 83 ? 57.135 -2.139 6.714 1.00 0.00 224 PHE A O 4
ATOM 5759 N N . PHE A 1 84 ? 57.168 -1.995 8.967 1.00 0.00 225 PHE A N 4
ATOM 5760 C CA . PHE A 1 84 ? 58.409 -1.236 9.116 1.00 0.00 225 PHE A CA 4
ATOM 5761 C C . PHE A 1 84 ? 59.207 -1.862 10.271 1.00 0.00 225 PHE A C 4
ATOM 5762 O O . PHE A 1 84 ? 58.754 -1.858 11.417 1.00 0.00 225 PHE A O 4
ATOM 5779 N N . MET A 1 85 ? 60.336 -2.510 9.949 1.00 0.00 226 MET A N 4
ATOM 5780 C CA . MET A 1 85 ? 61.030 -3.477 10.829 1.00 0.00 226 MET A CA 4
ATOM 5781 C C . MET A 1 85 ? 60.064 -4.563 11.361 1.00 0.00 226 MET A C 4
ATOM 5782 O O . MET A 1 85 ? 60.070 -4.896 12.548 1.00 0.00 226 MET A O 4
ATOM 5796 N N . ASP A 1 86 ? 59.180 -5.054 10.477 1.00 0.00 227 ASP A N 4
ATOM 5797 C CA . ASP A 1 86 ? 58.162 -6.101 10.704 1.00 0.00 227 ASP A CA 4
ATOM 5798 C C . ASP A 1 86 ? 56.909 -5.642 11.490 1.00 0.00 227 ASP A C 4
ATOM 5799 O O . ASP A 1 86 ? 56.006 -6.454 11.711 1.00 0.00 227 ASP A O 4
ATOM 5808 N N . ARG A 1 87 ? 56.821 -4.363 11.894 1.00 0.00 228 ARG A N 4
ATOM 5809 C CA . ARG A 1 87 ? 55.695 -3.804 12.669 1.00 0.00 228 ARG A CA 4
ATOM 5810 C C . ARG A 1 87 ? 54.945 -2.725 11.878 1.00 0.00 228 ARG A C 4
ATOM 5811 O O . ARG A 1 87 ? 55.551 -1.804 11.335 1.00 0.00 228 ARG A O 4
ATOM 5832 N N . LYS A 1 88 ? 53.616 -2.814 11.801 1.00 0.00 229 LYS A N 4
ATOM 5833 C CA . LYS A 1 88 ? 52.782 -1.846 11.068 1.00 0.00 229 LYS A CA 4
ATOM 5834 C C . LYS A 1 88 ? 52.708 -0.472 11.764 1.00 0.00 229 LYS A C 4
ATOM 5835 O O . LYS A 1 88 ? 51.957 -0.307 12.725 1.00 0.00 229 LYS A O 4
ATOM 5854 N N . ILE A 1 89 ? 53.427 0.536 11.249 1.00 0.00 230 ILE A N 4
ATOM 5855 C CA . ILE A 1 89 ? 53.097 1.956 11.464 1.00 0.00 230 ILE A CA 4
ATOM 5856 C C . ILE A 1 89 ? 51.629 2.246 11.088 1.00 0.00 230 ILE A C 4
ATOM 5857 O O . ILE A 1 89 ? 51.097 1.694 10.121 1.00 0.00 230 ILE A O 4
ATOM 5873 N N . PHE A 1 90 ? 51.017 3.180 11.816 1.00 0.00 231 PHE A N 4
ATOM 5874 C CA . PHE A 1 90 ? 49.719 3.773 11.495 1.00 0.00 231 PHE A CA 4
ATOM 5875 C C . PHE A 1 90 ? 49.812 5.290 11.696 1.00 0.00 231 PHE A C 4
ATOM 5876 O O . PHE A 1 90 ? 50.576 5.755 12.542 1.00 0.00 231 PHE A O 4
ATOM 5893 N N . VAL A 1 91 ? 49.077 6.062 10.899 1.00 0.00 232 VAL A N 4
ATOM 5894 C CA . VAL A 1 91 ? 49.261 7.517 10.759 1.00 0.00 232 VAL A CA 4
ATOM 5895 C C . VAL A 1 91 ? 47.957 8.204 10.352 1.00 0.00 232 VAL A C 4
ATOM 5896 O O . VAL A 1 91 ? 47.214 7.698 9.511 1.00 0.00 232 VAL A O 4
ATOM 5909 N N . ARG A 1 92 ? 47.717 9.383 10.939 1.00 0.00 233 ARG A N 4
ATOM 5910 C CA . ARG A 1 92 ? 46.604 10.274 10.602 1.00 0.00 233 ARG A CA 4
ATOM 5911 C C . ARG A 1 92 ? 47.138 11.605 10.059 1.00 0.00 233 ARG A C 4
ATOM 5912 O O . ARG A 1 92 ? 48.125 12.146 10.567 1.00 0.00 233 ARG A O 4
ATOM 5933 N N . GLN A 1 93 ? 46.501 12.115 9.006 1.00 0.00 234 GLN A N 4
ATOM 5934 C CA . GLN A 1 93 ? 46.798 13.433 8.448 1.00 0.00 234 GLN A CA 4
ATOM 5935 C C . GLN A 1 93 ? 46.419 14.518 9.480 1.00 0.00 234 GLN A C 4
ATOM 5936 O O . GLN A 1 93 ? 45.373 14.401 10.120 1.00 0.00 234 GLN A O 4
ATOM 5950 N N . ASP A 1 94 ? 47.252 15.555 9.649 1.00 0.00 235 ASP A N 4
ATOM 5951 C CA . ASP A 1 94 ? 47.110 16.629 10.651 1.00 0.00 235 ASP A CA 4
ATOM 5952 C C . ASP A 1 94 ? 47.185 16.122 12.108 1.00 0.00 235 ASP A C 4
ATOM 5953 O O . ASP A 1 94 ? 48.246 16.204 12.736 1.00 0.00 235 ASP A O 4
ATOM 5962 N N . ASN A 1 95 ? 46.053 15.654 12.651 1.00 0.00 236 ASN A N 4
ATOM 5963 C CA . ASN A 1 95 ? 45.776 15.446 14.080 1.00 0.00 236 ASN A CA 4
ATOM 5964 C C . ASN A 1 95 ? 44.446 14.700 14.309 1.00 0.00 236 ASN A C 4
ATOM 5965 O O . ASN A 1 95 ? 43.417 15.098 13.712 1.00 0.00 236 ASN A O 4
ATOM 5977 N N . GLY A 1 1 ? 40.918 -21.303 3.233 1.00 0.00 142 GLY A N 5
ATOM 5978 C CA . GLY A 1 1 ? 41.927 -21.142 2.158 1.00 0.00 142 GLY A CA 5
ATOM 5979 C C . GLY A 1 1 ? 42.733 -19.857 2.315 1.00 0.00 142 GLY A C 5
ATOM 5980 O O . GLY A 1 1 ? 42.950 -19.385 3.431 1.00 0.00 142 GLY A O 5
ATOM 5986 N N . SER A 1 2 ? 43.183 -19.271 1.201 1.00 0.00 143 SER A N 5
ATOM 5987 C CA . SER A 1 2 ? 43.952 -18.008 1.170 1.00 0.00 143 SER A CA 5
ATOM 5988 C C . SER A 1 2 ? 43.996 -17.394 -0.243 1.00 0.00 143 SER A C 5
ATOM 5989 O O . SER A 1 2 ? 43.620 -16.232 -0.420 1.00 0.00 143 SER A O 5
ATOM 5997 N N . ALA A 1 3 ? 44.430 -18.169 -1.254 1.00 0.00 144 ALA A N 5
ATOM 5998 C CA . ALA A 1 3 ? 44.385 -17.841 -2.692 1.00 0.00 144 ALA A CA 5
ATOM 5999 C C . ALA A 1 3 ? 45.129 -16.541 -3.097 1.00 0.00 144 ALA A C 5
ATOM 6000 O O . ALA A 1 3 ? 44.905 -16.011 -4.189 1.00 0.00 144 ALA A O 5
ATOM 6007 N N . ARG A 1 4 ? 45.974 -15.999 -2.204 1.00 0.00 145 ARG A N 5
ATOM 6008 C CA . ARG A 1 4 ? 46.600 -14.669 -2.302 1.00 0.00 145 ARG A CA 5
ATOM 6009 C C . ARG A 1 4 ? 45.556 -13.533 -2.449 1.00 0.00 145 ARG A C 5
ATOM 6010 O O . ARG A 1 4 ? 45.756 -12.552 -3.172 1.00 0.00 145 ARG A O 5
ATOM 6031 N N . GLU A 1 5 ? 44.410 -13.690 -1.787 1.00 0.00 146 GLU A N 5
ATOM 6032 C CA . GLU A 1 5 ? 43.286 -12.748 -1.810 1.00 0.00 146 GLU A CA 5
ATOM 6033 C C . GLU A 1 5 ? 43.641 -11.428 -1.096 1.00 0.00 146 GLU A C 5
ATOM 6034 O O . GLU A 1 5 ? 44.299 -11.427 -0.049 1.00 0.00 146 GLU A O 5
ATOM 6046 N N . LEU A 1 6 ? 43.186 -10.305 -1.667 1.00 0.00 147 LEU A N 5
ATOM 6047 C CA . LEU A 1 6 ? 43.430 -8.932 -1.202 1.00 0.00 147 LEU A CA 5
ATOM 6048 C C . LEU A 1 6 ? 42.350 -7.960 -1.723 1.00 0.00 147 LEU A C 5
ATOM 6049 O O . LEU A 1 6 ? 41.432 -8.363 -2.443 1.00 0.00 147 LEU A O 5
ATOM 6065 N N . ASP A 1 7 ? 42.451 -6.681 -1.353 1.00 0.00 148 ASP A N 5
ATOM 6066 C CA . ASP A 1 7 ? 41.468 -5.630 -1.655 1.00 0.00 148 ASP A CA 5
ATOM 6067 C C . ASP A 1 7 ? 42.108 -4.225 -1.646 1.00 0.00 148 ASP A C 5
ATOM 6068 O O . ASP A 1 7 ? 43.107 -3.986 -0.964 1.00 0.00 148 ASP A O 5
ATOM 6077 N N . SER A 1 8 ? 41.515 -3.292 -2.394 1.00 0.00 149 SER A N 5
ATOM 6078 C CA . SER A 1 8 ? 42.005 -1.916 -2.597 1.00 0.00 149 SER A CA 5
ATOM 6079 C C . SER A 1 8 ? 40.842 -0.903 -2.622 1.00 0.00 149 SER A C 5
ATOM 6080 O O . SER A 1 8 ? 39.720 -1.244 -3.021 1.00 0.00 149 SER A O 5
ATOM 6088 N N . THR A 1 9 ? 41.111 0.347 -2.210 1.00 0.00 150 THR A N 5
ATOM 6089 C CA . THR A 1 9 ? 40.108 1.424 -2.074 1.00 0.00 150 THR A CA 5
ATOM 6090 C C . THR A 1 9 ? 40.572 2.725 -2.722 1.00 0.00 150 THR A C 5
ATOM 6091 O O . THR A 1 9 ? 41.767 2.947 -2.933 1.00 0.00 150 THR A O 5
ATOM 6102 N N . TYR A 1 10 ? 39.603 3.576 -3.055 1.00 0.00 151 TYR A N 5
ATOM 6103 C CA . TYR A 1 10 ? 39.773 4.817 -3.825 1.00 0.00 151 TYR A CA 5
ATOM 6104 C C . TYR A 1 10 ? 38.824 5.919 -3.317 1.00 0.00 151 TYR A C 5
ATOM 6105 O O . TYR A 1 10 ? 37.656 5.655 -3.012 1.00 0.00 151 TYR A O 5
ATOM 6123 N N . GLU A 1 11 ? 39.320 7.158 -3.239 1.00 0.00 152 GLU A N 5
ATOM 6124 C CA . GLU A 1 11 ? 38.613 8.330 -2.706 1.00 0.00 152 GLU A CA 5
ATOM 6125 C C . GLU A 1 11 ? 39.327 9.622 -3.149 1.00 0.00 152 GLU A C 5
ATOM 6126 O O . GLU A 1 11 ? 40.548 9.633 -3.325 1.00 0.00 152 GLU A O 5
ATOM 6138 N N . GLU A 1 12 ? 38.568 10.709 -3.327 1.00 0.00 153 GLU A N 5
ATOM 6139 C CA . GLU A 1 12 ? 39.071 12.031 -3.722 1.00 0.00 153 GLU A CA 5
ATOM 6140 C C . GLU A 1 12 ? 38.505 13.108 -2.782 1.00 0.00 153 GLU A C 5
ATOM 6141 O O . GLU A 1 12 ? 37.288 13.288 -2.682 1.00 0.00 153 GLU A O 5
ATOM 6153 N N . LYS A 1 13 ? 39.398 13.821 -2.087 1.00 0.00 154 LYS A N 5
ATOM 6154 C CA . LYS A 1 13 ? 39.075 14.814 -1.048 1.00 0.00 154 LYS A CA 5
ATOM 6155 C C . LYS A 1 13 ? 40.263 15.791 -0.877 1.00 0.00 154 LYS A C 5
ATOM 6156 O O . LYS A 1 13 ? 41.365 15.368 -0.518 1.00 0.00 154 LYS A O 5
ATOM 6175 N N . VAL A 1 14 ? 40.054 17.085 -1.151 1.00 0.00 155 VAL A N 5
ATOM 6176 C CA . VAL A 1 14 ? 41.129 18.108 -1.108 1.00 0.00 155 VAL A CA 5
ATOM 6177 C C . VAL A 1 14 ? 41.635 18.373 0.320 1.00 0.00 155 VAL A C 5
ATOM 6178 O O . VAL A 1 14 ? 40.893 18.223 1.292 1.00 0.00 155 VAL A O 5
ATOM 6191 N N . ASN A 1 15 ? 42.892 18.804 0.435 1.00 0.00 156 ASN A N 5
ATOM 6192 C CA . ASN A 1 15 ? 43.552 19.170 1.692 1.00 0.00 156 ASN A CA 5
ATOM 6193 C C . ASN A 1 15 ? 44.475 20.380 1.477 1.00 0.00 156 ASN A C 5
ATOM 6194 O O . ASN A 1 15 ? 45.482 20.276 0.777 1.00 0.00 156 ASN A O 5
ATOM 6205 N N . ARG A 1 16 ? 44.135 21.535 2.069 1.00 0.00 157 ARG A N 5
ATOM 6206 C CA . ARG A 1 16 ? 44.822 22.820 1.842 1.00 0.00 157 ARG A CA 5
ATOM 6207 C C . ARG A 1 16 ? 44.843 23.676 3.119 1.00 0.00 157 ARG A C 5
ATOM 6208 O O . ARG A 1 16 ? 43.796 24.009 3.674 1.00 0.00 157 ARG A O 5
ATOM 6229 N N . ASN A 1 17 ? 46.056 24.014 3.568 1.00 0.00 158 ASN A N 5
ATOM 6230 C CA . ASN A 1 17 ? 46.368 24.801 4.772 1.00 0.00 158 ASN A CA 5
ATOM 6231 C C . ASN A 1 17 ? 47.852 25.229 4.763 1.00 0.00 158 ASN A C 5
ATOM 6232 O O . ASN A 1 17 ? 48.685 24.578 4.128 1.00 0.00 158 ASN A O 5
ATOM 6243 N N . TYR A 1 18 ? 48.197 26.299 5.489 1.00 0.00 159 TYR A N 5
ATOM 6244 C CA . TYR A 1 18 ? 49.555 26.879 5.519 1.00 0.00 159 TYR A CA 5
ATOM 6245 C C . TYR A 1 18 ? 50.608 26.007 6.243 1.00 0.00 159 TYR A C 5
ATOM 6246 O O . TYR A 1 18 ? 51.809 26.174 6.020 1.00 0.00 159 TYR A O 5
ATOM 6264 N N . SER A 1 19 ? 50.163 25.044 7.053 1.00 0.00 160 SER A N 5
ATOM 6265 C CA . SER A 1 19 ? 50.990 24.051 7.759 1.00 0.00 160 SER A CA 5
ATOM 6266 C C . SER A 1 19 ? 50.319 22.666 7.679 1.00 0.00 160 SER A C 5
ATOM 6267 O O . SER A 1 19 ? 49.094 22.562 7.776 1.00 0.00 160 SER A O 5
ATOM 6275 N N . ASN A 1 20 ? 51.110 21.603 7.482 1.00 0.00 161 ASN A N 5
ATOM 6276 C CA . ASN A 1 20 ? 50.622 20.252 7.171 1.00 0.00 161 ASN A CA 5
ATOM 6277 C C . ASN A 1 20 ? 51.441 19.196 7.929 1.00 0.00 161 ASN A C 5
ATOM 6278 O O . ASN A 1 20 ? 52.672 19.242 7.931 1.00 0.00 161 ASN A O 5
ATOM 6289 N N . SER A 1 21 ? 50.775 18.241 8.583 1.00 0.00 162 SER A N 5
ATOM 6290 C CA . SER A 1 21 ? 51.407 17.322 9.539 1.00 0.00 162 SER A CA 5
ATOM 6291 C C . SER A 1 21 ? 50.635 16.000 9.701 1.00 0.00 162 SER A C 5
ATOM 6292 O O . SER A 1 21 ? 49.460 15.885 9.341 1.00 0.00 162 SER A O 5
ATOM 6300 N N . ILE A 1 22 ? 51.315 14.988 10.246 1.00 0.00 163 ILE A N 5
ATOM 6301 C CA . ILE A 1 22 ? 50.856 13.605 10.436 1.00 0.00 163 ILE A CA 5
ATOM 6302 C C . ILE A 1 22 ? 51.485 13.013 11.705 1.00 0.00 163 ILE A C 5
ATOM 6303 O O . ILE A 1 22 ? 52.610 13.383 12.054 1.00 0.00 163 ILE A O 5
ATOM 6319 N N . PHE A 1 23 ? 50.793 12.065 12.347 1.00 0.00 164 PHE A N 5
ATOM 6320 C CA . PHE A 1 23 ? 51.233 11.321 13.535 1.00 0.00 164 PHE A CA 5
ATOM 6321 C C . PHE A 1 23 ? 51.239 9.813 13.249 1.00 0.00 164 PHE A C 5
ATOM 6322 O O . PHE A 1 23 ? 50.261 9.294 12.721 1.00 0.00 164 PHE A O 5
ATOM 6339 N N . VAL A 1 24 ? 52.303 9.108 13.642 1.00 0.00 165 VAL A N 5
ATOM 6340 C CA . VAL A 1 24 ? 52.481 7.661 13.421 1.00 0.00 165 VAL A CA 5
ATOM 6341 C C . VAL A 1 24 ? 52.532 6.956 14.781 1.00 0.00 165 VAL A C 5
ATOM 6342 O O . VAL A 1 24 ? 53.373 7.291 15.616 1.00 0.00 165 VAL A O 5
ATOM 6355 N N . GLY A 1 25 ? 51.609 6.010 15.006 1.00 0.00 166 GLY A N 5
ATOM 6356 C CA . GLY A 1 25 ? 51.362 5.409 16.330 1.00 0.00 166 GLY A CA 5
ATOM 6357 C C . GLY A 1 25 ? 51.832 3.962 16.490 1.00 0.00 166 GLY A C 5
ATOM 6358 O O . GLY A 1 25 ? 52.439 3.627 17.503 1.00 0.00 166 GLY A O 5
ATOM 6362 N N . ASN A 1 26 ? 51.559 3.100 15.502 1.00 0.00 167 ASN A N 5
ATOM 6363 C CA . ASN A 1 26 ? 51.696 1.632 15.637 1.00 0.00 167 ASN A CA 5
ATOM 6364 C C . ASN A 1 26 ? 52.989 1.048 15.020 1.00 0.00 167 ASN A C 5
ATOM 6365 O O . ASN A 1 26 ? 53.159 -0.171 14.945 1.00 0.00 167 ASN A O 5
ATOM 6376 N N . LEU A 1 27 ? 53.909 1.915 14.574 1.00 0.00 168 LEU A N 5
ATOM 6377 C CA . LEU A 1 27 ? 55.280 1.562 14.167 1.00 0.00 168 LEU A CA 5
ATOM 6378 C C . LEU A 1 27 ? 56.104 0.981 15.348 1.00 0.00 168 LEU A C 5
ATOM 6379 O O . LEU A 1 27 ? 55.686 1.068 16.506 1.00 0.00 168 LEU A O 5
ATOM 6395 N N . THR A 1 28 ? 57.286 0.414 15.061 1.00 0.00 169 THR A N 5
ATOM 6396 C CA . THR A 1 28 ? 58.205 -0.148 16.075 1.00 0.00 169 THR A CA 5
ATOM 6397 C C . THR A 1 28 ? 58.739 0.919 17.029 1.00 0.00 169 THR A C 5
ATOM 6398 O O . THR A 1 28 ? 59.122 2.017 16.628 1.00 0.00 169 THR A O 5
ATOM 6409 N N . TYR A 1 29 ? 58.801 0.549 18.310 1.00 0.00 170 TYR A N 5
ATOM 6410 C CA . TYR A 1 29 ? 59.059 1.427 19.463 1.00 0.00 170 TYR A CA 5
ATOM 6411 C C . TYR A 1 29 ? 60.501 1.978 19.563 1.00 0.00 170 TYR A C 5
ATOM 6412 O O . TYR A 1 29 ? 60.824 2.736 20.479 1.00 0.00 170 TYR A O 5
ATOM 6430 N N . ASP A 1 30 ? 61.354 1.610 18.607 1.00 0.00 171 ASP A N 5
ATOM 6431 C CA . ASP A 1 30 ? 62.749 2.037 18.449 1.00 0.00 171 ASP A CA 5
ATOM 6432 C C . ASP A 1 30 ? 62.963 2.928 17.202 1.00 0.00 171 ASP A C 5
ATOM 6433 O O . ASP A 1 30 ? 64.091 3.329 16.919 1.00 0.00 171 ASP A O 5
ATOM 6442 N N . SER A 1 31 ? 61.906 3.219 16.432 1.00 0.00 172 SER A N 5
ATOM 6443 C CA . SER A 1 31 ? 61.984 4.018 15.197 1.00 0.00 172 SER A CA 5
ATOM 6444 C C . SER A 1 31 ? 62.478 5.465 15.422 1.00 0.00 172 SER A C 5
ATOM 6445 O O . SER A 1 31 ? 62.345 6.025 16.516 1.00 0.00 172 SER A O 5
ATOM 6453 N N . THR A 1 32 ? 63.062 6.077 14.381 1.00 0.00 173 THR A N 5
ATOM 6454 C CA . THR A 1 32 ? 63.805 7.353 14.441 1.00 0.00 173 THR A CA 5
ATOM 6455 C C . THR A 1 32 ? 63.323 8.325 13.351 1.00 0.00 173 THR A C 5
ATOM 6456 O O . THR A 1 32 ? 62.830 7.872 12.314 1.00 0.00 173 THR A O 5
ATOM 6467 N N . PRO A 1 33 ? 63.434 9.654 13.569 1.00 0.00 174 PRO A N 5
ATOM 6468 C CA . PRO A 1 33 ? 62.839 10.652 12.685 1.00 0.00 174 PRO A CA 5
ATOM 6469 C C . PRO A 1 33 ? 63.425 10.632 11.270 1.00 0.00 174 PRO A C 5
ATOM 6470 O O . PRO A 1 33 ? 62.655 10.680 10.319 1.00 0.00 174 PRO A O 5
ATOM 6481 N N . GLU A 1 34 ? 64.748 10.508 11.105 1.00 0.00 175 GLU A N 5
ATOM 6482 C CA . GLU A 1 34 ? 65.372 10.521 9.772 1.00 0.00 175 GLU A CA 5
ATOM 6483 C C . GLU A 1 34 ? 65.009 9.282 8.930 1.00 0.00 175 GLU A C 5
ATOM 6484 O O . GLU A 1 34 ? 64.935 9.365 7.700 1.00 0.00 175 GLU A O 5
ATOM 6496 N N . ASP A 1 35 ? 64.719 8.150 9.580 1.00 0.00 176 ASP A N 5
ATOM 6497 C CA . ASP A 1 35 ? 64.249 6.928 8.925 1.00 0.00 176 ASP A CA 5
ATOM 6498 C C . ASP A 1 35 ? 62.788 7.052 8.445 1.00 0.00 176 ASP A C 5
ATOM 6499 O O . ASP A 1 35 ? 62.440 6.484 7.406 1.00 0.00 176 ASP A O 5
ATOM 6508 N N . LEU A 1 36 ? 61.954 7.850 9.135 1.00 0.00 177 LEU A N 5
ATOM 6509 C CA . LEU A 1 36 ? 60.669 8.307 8.595 1.00 0.00 177 LEU A CA 5
ATOM 6510 C C . LEU A 1 36 ? 60.814 9.400 7.526 1.00 0.00 177 LEU A C 5
ATOM 6511 O O . LEU A 1 36 ? 60.024 9.396 6.584 1.00 0.00 177 LEU A O 5
ATOM 6527 N N . THR A 1 37 ? 61.802 10.304 7.616 1.00 0.00 178 THR A N 5
ATOM 6528 C CA . THR A 1 37 ? 62.035 11.345 6.598 1.00 0.00 178 THR A CA 5
ATOM 6529 C C . THR A 1 37 ? 62.375 10.718 5.255 1.00 0.00 178 THR A C 5
ATOM 6530 O O . THR A 1 37 ? 61.729 11.045 4.262 1.00 0.00 178 THR A O 5
ATOM 6541 N N . GLU A 1 38 ? 63.336 9.793 5.220 1.00 0.00 179 GLU A N 5
ATOM 6542 C CA . GLU A 1 38 ? 63.746 9.108 3.986 1.00 0.00 179 GLU A CA 5
ATOM 6543 C C . GLU A 1 38 ? 62.603 8.283 3.355 1.00 0.00 179 GLU A C 5
ATOM 6544 O O . GLU A 1 38 ? 62.559 8.107 2.134 1.00 0.00 179 GLU A O 5
ATOM 6556 N N . PHE A 1 39 ? 61.647 7.826 4.170 1.00 0.00 180 PHE A N 5
ATOM 6557 C CA . PHE A 1 39 ? 60.454 7.091 3.752 1.00 0.00 180 PHE A CA 5
ATOM 6558 C C . PHE A 1 39 ? 59.380 8.036 3.177 1.00 0.00 180 PHE A C 5
ATOM 6559 O O . PHE A 1 39 ? 59.029 7.921 2.001 1.00 0.00 180 PHE A O 5
ATOM 6576 N N . PHE A 1 40 ? 58.897 8.998 3.974 1.00 0.00 181 PHE A N 5
ATOM 6577 C CA . PHE A 1 40 ? 57.808 9.917 3.618 1.00 0.00 181 PHE A CA 5
ATOM 6578 C C . PHE A 1 40 ? 58.181 10.971 2.567 1.00 0.00 181 PHE A C 5
ATOM 6579 O O . PHE A 1 40 ? 57.350 11.348 1.742 1.00 0.00 181 PHE A O 5
ATOM 6596 N N . SER A 1 41 ? 59.423 11.455 2.562 1.00 0.00 182 SER A N 5
ATOM 6597 C CA . SER A 1 41 ? 59.847 12.552 1.672 1.00 0.00 182 SER A CA 5
ATOM 6598 C C . SER A 1 41 ? 60.004 12.142 0.192 1.00 0.00 182 SER A C 5
ATOM 6599 O O . SER A 1 41 ? 60.264 12.995 -0.656 1.00 0.00 182 SER A O 5
ATOM 6607 N N . GLN A 1 42 ? 59.776 10.865 -0.149 1.00 0.00 183 GLN A N 5
ATOM 6608 C CA . GLN A 1 42 ? 59.678 10.388 -1.537 1.00 0.00 183 GLN A CA 5
ATOM 6609 C C . GLN A 1 42 ? 58.469 10.988 -2.295 1.00 0.00 183 GLN A C 5
ATOM 6610 O O . GLN A 1 42 ? 58.440 10.975 -3.527 1.00 0.00 183 GLN A O 5
ATOM 6624 N N . ILE A 1 43 ? 57.483 11.539 -1.572 1.00 0.00 184 ILE A N 5
ATOM 6625 C CA . ILE A 1 43 ? 56.256 12.155 -2.119 1.00 0.00 184 ILE A CA 5
ATOM 6626 C C . ILE A 1 43 ? 56.466 13.614 -2.585 1.00 0.00 184 ILE A C 5
ATOM 6627 O O . ILE A 1 43 ? 55.737 14.097 -3.456 1.00 0.00 184 ILE A O 5
ATOM 6643 N N . GLY A 1 44 ? 57.454 14.320 -2.022 1.00 0.00 185 GLY A N 5
ATOM 6644 C CA . GLY A 1 44 ? 57.641 15.769 -2.187 1.00 0.00 185 GLY A CA 5
ATOM 6645 C C . GLY A 1 44 ? 58.784 16.308 -1.332 1.00 0.00 185 GLY A C 5
ATOM 6646 O O . GLY A 1 44 ? 59.951 16.107 -1.672 1.00 0.00 185 GLY A O 5
ATOM 6650 N N . LYS A 1 45 ? 58.460 16.975 -0.216 1.00 0.00 186 LYS A N 5
ATOM 6651 C CA . LYS A 1 45 ? 59.454 17.470 0.754 1.00 0.00 186 LYS A CA 5
ATOM 6652 C C . LYS A 1 45 ? 58.919 17.463 2.205 1.00 0.00 186 LYS A C 5
ATOM 6653 O O . LYS A 1 45 ? 58.082 18.286 2.581 1.00 0.00 186 LYS A O 5
ATOM 6672 N N . VAL A 1 46 ? 59.446 16.561 3.043 1.00 0.00 187 VAL A N 5
ATOM 6673 C CA . VAL A 1 46 ? 59.306 16.631 4.516 1.00 0.00 187 VAL A CA 5
ATOM 6674 C C . VAL A 1 46 ? 60.176 17.798 4.997 1.00 0.00 187 VAL A C 5
ATOM 6675 O O . VAL A 1 46 ? 61.347 17.865 4.630 1.00 0.00 187 VAL A O 5
ATOM 6688 N N . VAL A 1 47 ? 59.629 18.703 5.812 1.00 0.00 188 VAL A N 5
ATOM 6689 C CA . VAL A 1 47 ? 60.417 19.789 6.442 1.00 0.00 188 VAL A CA 5
ATOM 6690 C C . VAL A 1 47 ? 60.995 19.367 7.799 1.00 0.00 188 VAL A C 5
ATOM 6691 O O . VAL A 1 47 ? 62.116 19.760 8.118 1.00 0.00 188 VAL A O 5
ATOM 6704 N N . ARG A 1 48 ? 60.276 18.521 8.554 1.00 0.00 189 ARG A N 5
ATOM 6705 C CA . ARG A 1 48 ? 60.692 17.983 9.859 1.00 0.00 189 ARG A CA 5
ATOM 6706 C C . ARG A 1 48 ? 60.000 16.643 10.139 1.00 0.00 189 ARG A C 5
ATOM 6707 O O . ARG A 1 48 ? 58.788 16.547 9.986 1.00 0.00 189 ARG A O 5
ATOM 6728 N N . ALA A 1 49 ? 60.741 15.645 10.614 1.00 0.00 190 ALA A N 5
ATOM 6729 C CA . ALA A 1 49 ? 60.217 14.543 11.432 1.00 0.00 190 ALA A CA 5
ATOM 6730 C C . ALA A 1 49 ? 60.716 14.662 12.886 1.00 0.00 190 ALA A C 5
ATOM 6731 O O . ALA A 1 49 ? 61.780 15.235 13.139 1.00 0.00 190 ALA A O 5
ATOM 6738 N N . ASP A 1 50 ? 59.959 14.111 13.839 1.00 0.00 191 ASP A N 5
ATOM 6739 C CA . ASP A 1 50 ? 60.247 14.171 15.279 1.00 0.00 191 ASP A CA 5
ATOM 6740 C C . ASP A 1 50 ? 59.641 12.966 16.020 1.00 0.00 191 ASP A C 5
ATOM 6741 O O . ASP A 1 50 ? 58.435 12.731 15.946 1.00 0.00 191 ASP A O 5
ATOM 6750 N N . ILE A 1 51 ? 60.479 12.195 16.731 1.00 0.00 192 ILE A N 5
ATOM 6751 C CA . ILE A 1 51 ? 60.064 10.952 17.423 1.00 0.00 192 ILE A CA 5
ATOM 6752 C C . ILE A 1 51 ? 60.790 10.738 18.763 1.00 0.00 192 ILE A C 5
ATOM 6753 O O . ILE A 1 51 ? 60.135 10.496 19.774 1.00 0.00 192 ILE A O 5
ATOM 6769 N N . ILE A 1 52 ? 62.129 10.798 18.787 1.00 0.00 193 ILE A N 5
ATOM 6770 C CA . ILE A 1 52 ? 62.925 10.555 20.008 1.00 0.00 193 ILE A CA 5
ATOM 6771 C C . ILE A 1 52 ? 62.894 11.766 20.961 1.00 0.00 193 ILE A C 5
ATOM 6772 O O . ILE A 1 52 ? 62.902 12.921 20.520 1.00 0.00 193 ILE A O 5
ATOM 6788 N N . THR A 1 53 ? 62.829 11.489 22.272 1.00 0.00 194 THR A N 5
ATOM 6789 C CA . THR A 1 53 ? 62.507 12.452 23.340 1.00 0.00 194 THR A CA 5
ATOM 6790 C C . THR A 1 53 ? 63.545 12.422 24.463 1.00 0.00 194 THR A C 5
ATOM 6791 O O . THR A 1 53 ? 64.311 11.470 24.605 1.00 0.00 194 THR A O 5
ATOM 6802 N N . SER A 1 54 ? 63.573 13.484 25.272 1.00 0.00 195 SER A N 5
ATOM 6803 C CA . SER A 1 54 ? 64.552 13.668 26.367 1.00 0.00 195 SER A CA 5
ATOM 6804 C C . SER A 1 54 ? 63.994 13.318 27.766 1.00 0.00 195 SER A C 5
ATOM 6805 O O . SER A 1 54 ? 64.670 13.531 28.777 1.00 0.00 195 SER A O 5
ATOM 6813 N N . ARG A 1 55 ? 62.772 12.765 27.841 1.00 0.00 196 ARG A N 5
ATOM 6814 C CA . ARG A 1 55 ? 62.066 12.433 29.097 1.00 0.00 196 ARG A CA 5
ATOM 6815 C C . ARG A 1 55 ? 62.556 11.151 29.807 1.00 0.00 196 ARG A C 5
ATOM 6816 O O . ARG A 1 55 ? 62.003 10.772 30.842 1.00 0.00 196 ARG A O 5
ATOM 6837 N N . GLY A 1 56 ? 63.557 10.464 29.244 1.00 0.00 197 GLY A N 5
ATOM 6838 C CA . GLY A 1 56 ? 64.038 9.142 29.663 1.00 0.00 197 GLY A CA 5
ATOM 6839 C C . GLY A 1 56 ? 64.038 8.168 28.489 1.00 0.00 197 GLY A C 5
ATOM 6840 O O . GLY A 1 56 ? 64.545 8.490 27.414 1.00 0.00 197 GLY A O 5
ATOM 6844 N N . HIS A 1 57 ? 63.474 6.978 28.690 1.00 0.00 198 HIS A N 5
ATOM 6845 C CA . HIS A 1 57 ? 63.405 5.923 27.673 1.00 0.00 198 HIS A CA 5
ATOM 6846 C C . HIS A 1 57 ? 62.624 6.351 26.410 1.00 0.00 198 HIS A C 5
ATOM 6847 O O . HIS A 1 57 ? 61.545 6.946 26.498 1.00 0.00 198 HIS A O 5
ATOM 6861 N N . HIS A 1 58 ? 63.158 6.008 25.235 1.00 0.00 199 HIS A N 5
ATOM 6862 C CA . HIS A 1 58 ? 62.515 6.208 23.931 1.00 0.00 199 HIS A CA 5
ATOM 6863 C C . HIS A 1 58 ? 61.312 5.255 23.721 1.00 0.00 199 HIS A C 5
ATOM 6864 O O . HIS A 1 58 ? 61.356 4.099 24.151 1.00 0.00 199 HIS A O 5
ATOM 6878 N N . ARG A 1 59 ? 60.249 5.738 23.053 1.00 0.00 200 ARG A N 5
ATOM 6879 C CA . ARG A 1 59 ? 59.009 4.974 22.795 1.00 0.00 200 ARG A CA 5
ATOM 6880 C C . ARG A 1 59 ? 58.619 4.856 21.309 1.00 0.00 200 ARG A C 5
ATOM 6881 O O . ARG A 1 59 ? 57.671 4.141 20.991 1.00 0.00 200 ARG A O 5
ATOM 6902 N N . GLY A 1 60 ? 59.318 5.536 20.389 1.00 0.00 201 GLY A N 5
ATOM 6903 C CA . GLY A 1 60 ? 59.172 5.344 18.933 1.00 0.00 201 GLY A CA 5
ATOM 6904 C C . GLY A 1 60 ? 57.886 5.896 18.307 1.00 0.00 201 GLY A C 5
ATOM 6905 O O . GLY A 1 60 ? 57.634 5.603 17.143 1.00 0.00 201 GLY A O 5
ATOM 6909 N N . MET A 1 61 ? 57.091 6.687 19.037 1.00 0.00 202 MET A N 5
ATOM 6910 C CA . MET A 1 61 ? 55.814 7.274 18.580 1.00 0.00 202 MET A CA 5
ATOM 6911 C C . MET A 1 61 ? 55.989 8.784 18.346 1.00 0.00 202 MET A C 5
ATOM 6912 O O . MET A 1 61 ? 56.518 9.483 19.214 1.00 0.00 202 MET A O 5
ATOM 6926 N N . GLY A 1 62 ? 55.585 9.293 17.173 1.00 0.00 203 GLY A N 5
ATOM 6927 C CA . GLY A 1 62 ? 55.915 10.667 16.754 1.00 0.00 203 GLY A CA 5
ATOM 6928 C C . GLY A 1 62 ? 55.261 11.152 15.461 1.00 0.00 203 GLY A C 5
ATOM 6929 O O . GLY A 1 62 ? 54.300 10.549 14.976 1.00 0.00 203 GLY A O 5
ATOM 6933 N N . THR A 1 63 ? 55.772 12.266 14.922 1.00 0.00 204 THR A N 5
ATOM 6934 C CA . THR A 1 63 ? 55.131 13.096 13.882 1.00 0.00 204 THR A CA 5
ATOM 6935 C C . THR A 1 63 ? 56.064 13.464 12.735 1.00 0.00 204 THR A C 5
ATOM 6936 O O . THR A 1 63 ? 57.283 13.437 12.886 1.00 0.00 204 THR A O 5
ATOM 6947 N N . VAL A 1 64 ? 55.472 13.856 11.605 1.00 0.00 205 VAL A N 5
ATOM 6948 C CA . VAL A 1 64 ? 56.182 14.324 10.395 1.00 0.00 205 VAL A CA 5
ATOM 6949 C C . VAL A 1 64 ? 55.412 15.485 9.743 1.00 0.00 205 VAL A C 5
ATOM 6950 O O . VAL A 1 64 ? 54.183 15.476 9.732 1.00 0.00 205 VAL A O 5
ATOM 6963 N N . GLU A 1 65 ? 56.131 16.480 9.216 1.00 0.00 206 GLU A N 5
ATOM 6964 C CA . GLU A 1 65 ? 55.622 17.756 8.698 1.00 0.00 206 GLU A CA 5
ATOM 6965 C C . GLU A 1 65 ? 56.086 17.998 7.252 1.00 0.00 206 GLU A C 5
ATOM 6966 O O . GLU A 1 65 ? 57.262 17.821 6.925 1.00 0.00 206 GLU A O 5
ATOM 6978 N N . PHE A 1 66 ? 55.162 18.436 6.391 1.00 0.00 207 PHE A N 5
ATOM 6979 C CA . PHE A 1 66 ? 55.316 18.535 4.931 1.00 0.00 207 PHE A CA 5
ATOM 6980 C C . PHE A 1 66 ? 55.180 19.985 4.437 1.00 0.00 207 PHE A C 5
ATOM 6981 O O . PHE A 1 66 ? 54.429 20.777 5.013 1.00 0.00 207 PHE A O 5
ATOM 6998 N N . THR A 1 67 ? 55.843 20.308 3.315 1.00 0.00 208 THR A N 5
ATOM 6999 C CA . THR A 1 67 ? 55.543 21.528 2.541 1.00 0.00 208 THR A CA 5
ATOM 7000 C C . THR A 1 67 ? 54.255 21.356 1.732 1.00 0.00 208 THR A C 5
ATOM 7001 O O . THR A 1 67 ? 53.441 22.277 1.652 1.00 0.00 208 THR A O 5
ATOM 7012 N N . ASN A 1 68 ? 54.052 20.153 1.188 1.00 0.00 209 ASN A N 5
ATOM 7013 C CA . ASN A 1 68 ? 52.861 19.721 0.459 1.00 0.00 209 ASN A CA 5
ATOM 7014 C C . ASN A 1 68 ? 51.580 19.763 1.315 1.00 0.00 209 ASN A C 5
ATOM 7015 O O . ASN A 1 68 ? 51.639 19.676 2.541 1.00 0.00 209 ASN A O 5
ATOM 7026 N N . SER A 1 69 ? 50.410 19.781 0.667 1.00 0.00 210 SER A N 5
ATOM 7027 C CA . SER A 1 69 ? 49.113 19.622 1.344 1.00 0.00 210 SER A CA 5
ATOM 7028 C C . SER A 1 69 ? 48.265 18.505 0.706 1.00 0.00 210 SER A C 5
ATOM 7029 O O . SER A 1 69 ? 48.092 17.452 1.324 1.00 0.00 210 SER A O 5
ATOM 7037 N N . ASP A 1 70 ? 47.814 18.655 -0.546 1.00 0.00 211 ASP A N 5
ATOM 7038 C CA . ASP A 1 70 ? 47.000 17.642 -1.238 1.00 0.00 211 ASP A CA 5
ATOM 7039 C C . ASP A 1 70 ? 47.754 16.309 -1.410 1.00 0.00 211 ASP A C 5
ATOM 7040 O O . ASP A 1 70 ? 47.146 15.239 -1.365 1.00 0.00 211 ASP A O 5
ATOM 7049 N N . ASP A 1 71 ? 49.087 16.353 -1.532 1.00 0.00 212 ASP A N 5
ATOM 7050 C CA . ASP A 1 71 ? 49.930 15.158 -1.653 1.00 0.00 212 ASP A CA 5
ATOM 7051 C C . ASP A 1 71 ? 50.049 14.368 -0.337 1.00 0.00 212 ASP A C 5
ATOM 7052 O O . ASP A 1 71 ? 50.442 13.205 -0.364 1.00 0.00 212 ASP A O 5
ATOM 7061 N N . VAL A 1 72 ? 49.719 14.972 0.812 1.00 0.00 213 VAL A N 5
ATOM 7062 C CA . VAL A 1 72 ? 49.821 14.318 2.135 1.00 0.00 213 VAL A CA 5
ATOM 7063 C C . VAL A 1 72 ? 48.763 13.209 2.316 1.00 0.00 213 VAL A C 5
ATOM 7064 O O . VAL A 1 72 ? 48.972 12.262 3.072 1.00 0.00 213 VAL A O 5
ATOM 7077 N N . ASP A 1 73 ? 47.653 13.257 1.570 1.00 0.00 214 ASP A N 5
ATOM 7078 C CA . ASP A 1 73 ? 46.738 12.116 1.413 1.00 0.00 214 ASP A CA 5
ATOM 7079 C C . ASP A 1 73 ? 47.347 11.044 0.489 1.00 0.00 214 ASP A C 5
ATOM 7080 O O . ASP A 1 73 ? 47.384 9.865 0.845 1.00 0.00 214 ASP A O 5
ATOM 7089 N N . ARG A 1 74 ? 47.912 11.469 -0.652 1.00 0.00 215 ARG A N 5
ATOM 7090 C CA . ARG A 1 74 ? 48.633 10.628 -1.612 1.00 0.00 215 ARG A CA 5
ATOM 7091 C C . ARG A 1 74 ? 49.822 9.865 -0.998 1.00 0.00 215 ARG A C 5
ATOM 7092 O O . ARG A 1 74 ? 50.128 8.757 -1.440 1.00 0.00 215 ARG A O 5
ATOM 7113 N N . ALA A 1 75 ? 50.449 10.423 0.043 1.00 0.00 216 ALA A N 5
ATOM 7114 C CA . ALA A 1 75 ? 51.406 9.752 0.922 1.00 0.00 216 ALA A CA 5
ATOM 7115 C C . ALA A 1 75 ? 50.740 8.575 1.646 1.00 0.00 216 ALA A C 5
ATOM 7116 O O . ALA A 1 75 ? 51.027 7.415 1.367 1.00 0.00 216 ALA A O 5
ATOM 7123 N N . ILE A 1 76 ? 49.814 8.856 2.563 1.00 0.00 217 ILE A N 5
ATOM 7124 C CA . ILE A 1 76 ? 49.304 7.856 3.517 1.00 0.00 217 ILE A CA 5
ATOM 7125 C C . ILE A 1 76 ? 48.489 6.740 2.848 1.00 0.00 217 ILE A C 5
ATOM 7126 O O . ILE A 1 76 ? 48.573 5.595 3.295 1.00 0.00 217 ILE A O 5
ATOM 7142 N N . ARG A 1 77 ? 47.844 7.014 1.705 1.00 0.00 218 ARG A N 5
ATOM 7143 C CA . ARG A 1 77 ? 47.200 5.993 0.861 1.00 0.00 218 ARG A CA 5
ATOM 7144 C C . ARG A 1 77 ? 48.178 4.899 0.369 1.00 0.00 218 ARG A C 5
ATOM 7145 O O . ARG A 1 77 ? 47.738 3.814 -0.011 1.00 0.00 218 ARG A O 5
ATOM 7166 N N . GLN A 1 78 ? 49.492 5.153 0.399 1.00 0.00 219 GLN A N 5
ATOM 7167 C CA . GLN A 1 78 ? 50.550 4.206 0.022 1.00 0.00 219 GLN A CA 5
ATOM 7168 C C . GLN A 1 78 ? 51.342 3.661 1.232 1.00 0.00 219 GLN A C 5
ATOM 7169 O O . GLN A 1 78 ? 52.153 2.751 1.048 1.00 0.00 219 GLN A O 5
ATOM 7183 N N . TYR A 1 79 ? 51.116 4.169 2.456 1.00 0.00 220 TYR A N 5
ATOM 7184 C CA . TYR A 1 79 ? 51.955 3.868 3.633 1.00 0.00 220 TYR A CA 5
ATOM 7185 C C . TYR A 1 79 ? 51.224 3.304 4.865 1.00 0.00 220 TYR A C 5
ATOM 7186 O O . TYR A 1 79 ? 51.866 2.649 5.689 1.00 0.00 220 TYR A O 5
ATOM 7204 N N . ASP A 1 80 ? 49.916 3.522 5.034 1.00 0.00 221 ASP A N 5
ATOM 7205 C CA . ASP A 1 80 ? 49.187 2.959 6.179 1.00 0.00 221 ASP A CA 5
ATOM 7206 C C . ASP A 1 80 ? 49.095 1.423 6.038 1.00 0.00 221 ASP A C 5
ATOM 7207 O O . ASP A 1 80 ? 48.580 0.915 5.038 1.00 0.00 221 ASP A O 5
ATOM 7216 N N . GLY A 1 81 ? 49.637 0.687 7.018 1.00 0.00 222 GLY A N 5
ATOM 7217 C CA . GLY A 1 81 ? 49.854 -0.764 6.938 1.00 0.00 222 GLY A CA 5
ATOM 7218 C C . GLY A 1 81 ? 51.246 -1.184 6.475 1.00 0.00 222 GLY A C 5
ATOM 7219 O O . GLY A 1 81 ? 51.484 -2.389 6.376 1.00 0.00 222 GLY A O 5
ATOM 7223 N N . ALA A 1 82 ? 52.163 -0.252 6.186 1.00 0.00 223 ALA A N 5
ATOM 7224 C CA . ALA A 1 82 ? 53.543 -0.600 5.847 1.00 0.00 223 ALA A CA 5
ATOM 7225 C C . ALA A 1 82 ? 54.223 -1.322 7.025 1.00 0.00 223 ALA A C 5
ATOM 7226 O O . ALA A 1 82 ? 54.543 -0.727 8.056 1.00 0.00 223 ALA A O 5
ATOM 7233 N N . PHE A 1 83 ? 54.451 -2.624 6.848 1.00 0.00 224 PHE A N 5
ATOM 7234 C CA . PHE A 1 83 ? 55.482 -3.383 7.561 1.00 0.00 224 PHE A CA 5
ATOM 7235 C C . PHE A 1 83 ? 56.816 -2.617 7.496 1.00 0.00 224 PHE A C 5
ATOM 7236 O O . PHE A 1 83 ? 57.365 -2.404 6.411 1.00 0.00 224 PHE A O 5
ATOM 7253 N N . PHE A 1 84 ? 57.324 -2.197 8.657 1.00 0.00 225 PHE A N 5
ATOM 7254 C CA . PHE A 1 84 ? 58.487 -1.324 8.792 1.00 0.00 225 PHE A CA 5
ATOM 7255 C C . PHE A 1 84 ? 59.173 -1.617 10.135 1.00 0.00 225 PHE A C 5
ATOM 7256 O O . PHE A 1 84 ? 58.607 -1.359 11.200 1.00 0.00 225 PHE A O 5
ATOM 7273 N N . MET A 1 85 ? 60.372 -2.210 10.083 1.00 0.00 226 MET A N 5
ATOM 7274 C CA . MET A 1 85 ? 61.114 -2.696 11.260 1.00 0.00 226 MET A CA 5
ATOM 7275 C C . MET A 1 85 ? 60.283 -3.702 12.096 1.00 0.00 226 MET A C 5
ATOM 7276 O O . MET A 1 85 ? 60.091 -3.547 13.301 1.00 0.00 226 MET A O 5
ATOM 7290 N N . ASP A 1 86 ? 59.726 -4.716 11.416 1.00 0.00 227 ASP A N 5
ATOM 7291 C CA . ASP A 1 86 ? 59.043 -5.905 11.978 1.00 0.00 227 ASP A CA 5
ATOM 7292 C C . ASP A 1 86 ? 57.599 -5.675 12.487 1.00 0.00 227 ASP A C 5
ATOM 7293 O O . ASP A 1 86 ? 56.953 -6.627 12.935 1.00 0.00 227 ASP A O 5
ATOM 7302 N N . ARG A 1 87 ? 57.065 -4.446 12.389 1.00 0.00 228 ARG A N 5
ATOM 7303 C CA . ARG A 1 87 ? 55.687 -4.088 12.786 1.00 0.00 228 ARG A CA 5
ATOM 7304 C C . ARG A 1 87 ? 55.003 -3.201 11.740 1.00 0.00 228 ARG A C 5
ATOM 7305 O O . ARG A 1 87 ? 55.659 -2.497 10.978 1.00 0.00 228 ARG A O 5
ATOM 7326 N N . LYS A 1 88 ? 53.668 -3.224 11.688 1.00 0.00 229 LYS A N 5
ATOM 7327 C CA . LYS A 1 88 ? 52.884 -2.488 10.686 1.00 0.00 229 LYS A CA 5
ATOM 7328 C C . LYS A 1 88 ? 52.572 -1.060 11.182 1.00 0.00 229 LYS A C 5
ATOM 7329 O O . LYS A 1 88 ? 51.713 -0.875 12.046 1.00 0.00 229 LYS A O 5
ATOM 7348 N N . ILE A 1 89 ? 53.270 -0.038 10.666 1.00 0.00 230 ILE A N 5
ATOM 7349 C CA . ILE A 1 89 ? 52.936 1.378 10.922 1.00 0.00 230 ILE A CA 5
ATOM 7350 C C . ILE A 1 89 ? 51.470 1.683 10.553 1.00 0.00 230 ILE A C 5
ATOM 7351 O O . ILE A 1 89 ? 50.979 1.253 9.508 1.00 0.00 230 ILE A O 5
ATOM 7367 N N . PHE A 1 90 ? 50.805 2.484 11.388 1.00 0.00 231 PHE A N 5
ATOM 7368 C CA . PHE A 1 90 ? 49.513 3.102 11.094 1.00 0.00 231 PHE A CA 5
ATOM 7369 C C . PHE A 1 90 ? 49.597 4.585 11.470 1.00 0.00 231 PHE A C 5
ATOM 7370 O O . PHE A 1 90 ? 50.262 4.933 12.450 1.00 0.00 231 PHE A O 5
ATOM 7387 N N . VAL A 1 91 ? 48.962 5.447 10.678 1.00 0.00 232 VAL A N 5
ATOM 7388 C CA . VAL A 1 91 ? 49.175 6.905 10.697 1.00 0.00 232 VAL A CA 5
ATOM 7389 C C . VAL A 1 91 ? 47.854 7.670 10.612 1.00 0.00 232 VAL A C 5
ATOM 7390 O O . VAL A 1 91 ? 46.993 7.373 9.785 1.00 0.00 232 VAL A O 5
ATOM 7403 N N . ARG A 1 92 ? 47.744 8.687 11.472 1.00 0.00 233 ARG A N 5
ATOM 7404 C CA . ARG A 1 92 ? 46.657 9.666 11.521 1.00 0.00 233 ARG A CA 5
ATOM 7405 C C . ARG A 1 92 ? 47.103 10.976 10.858 1.00 0.00 233 ARG A C 5
ATOM 7406 O O . ARG A 1 92 ? 48.244 11.413 11.022 1.00 0.00 233 ARG A O 5
ATOM 7427 N N . GLN A 1 93 ? 46.200 11.617 10.120 1.00 0.00 234 GLN A N 5
ATOM 7428 C CA . GLN A 1 93 ? 46.406 12.977 9.611 1.00 0.00 234 GLN A CA 5
ATOM 7429 C C . GLN A 1 93 ? 46.226 13.957 10.789 1.00 0.00 234 GLN A C 5
ATOM 7430 O O . GLN A 1 93 ? 45.253 13.831 11.538 1.00 0.00 234 GLN A O 5
ATOM 7444 N N . ASP A 1 94 ? 47.132 14.920 10.987 1.00 0.00 235 ASP A N 5
ATOM 7445 C CA . ASP A 1 94 ? 47.095 15.791 12.171 1.00 0.00 235 ASP A CA 5
ATOM 7446 C C . ASP A 1 94 ? 45.961 16.834 12.095 1.00 0.00 235 ASP A C 5
ATOM 7447 O O . ASP A 1 94 ? 45.860 17.600 11.130 1.00 0.00 235 ASP A O 5
ATOM 7456 N N . ASN A 1 95 ? 45.117 16.855 13.135 1.00 0.00 236 ASN A N 5
ATOM 7457 C CA . ASN A 1 95 ? 43.872 17.634 13.230 1.00 0.00 236 ASN A CA 5
ATOM 7458 C C . ASN A 1 95 ? 43.579 18.057 14.684 1.00 0.00 236 ASN A C 5
ATOM 7459 O O . ASN A 1 95 ? 43.557 17.184 15.584 1.00 0.00 236 ASN A O 5
ATOM 7471 N N . GLY A 1 1 ? 9.289 -21.440 16.734 1.00 0.00 142 GLY A N 6
ATOM 7472 C CA . GLY A 1 1 ? 9.465 -20.825 15.397 1.00 0.00 142 GLY A CA 6
ATOM 7473 C C . GLY A 1 1 ? 10.914 -20.437 15.123 1.00 0.00 142 GLY A C 6
ATOM 7474 O O . GLY A 1 1 ? 11.831 -20.866 15.823 1.00 0.00 142 GLY A O 6
ATOM 7480 N N . SER A 1 2 ? 11.139 -19.616 14.095 1.00 0.00 143 SER A N 6
ATOM 7481 C CA . SER A 1 2 ? 12.465 -19.133 13.662 1.00 0.00 143 SER A CA 6
ATOM 7482 C C . SER A 1 2 ? 12.343 -17.886 12.760 1.00 0.00 143 SER A C 6
ATOM 7483 O O . SER A 1 2 ? 11.280 -17.625 12.183 1.00 0.00 143 SER A O 6
ATOM 7491 N N . ALA A 1 3 ? 13.429 -17.112 12.633 1.00 0.00 144 ALA A N 6
ATOM 7492 C CA . ALA A 1 3 ? 13.511 -15.852 11.884 1.00 0.00 144 ALA A CA 6
ATOM 7493 C C . ALA A 1 3 ? 14.973 -15.479 11.554 1.00 0.00 144 ALA A C 6
ATOM 7494 O O . ALA A 1 3 ? 15.906 -15.944 12.219 1.00 0.00 144 ALA A O 6
ATOM 7501 N N . ARG A 1 4 ? 15.162 -14.622 10.541 1.00 0.00 145 ARG A N 6
ATOM 7502 C CA . ARG A 1 4 ? 16.473 -14.155 10.058 1.00 0.00 145 ARG A CA 6
ATOM 7503 C C . ARG A 1 4 ? 16.338 -12.829 9.290 1.00 0.00 145 ARG A C 6
ATOM 7504 O O . ARG A 1 4 ? 15.501 -12.707 8.392 1.00 0.00 145 ARG A O 6
ATOM 7525 N N . GLU A 1 5 ? 17.179 -11.853 9.635 1.00 0.00 146 GLU A N 6
ATOM 7526 C CA . GLU A 1 5 ? 17.253 -10.514 9.030 1.00 0.00 146 GLU A CA 6
ATOM 7527 C C . GLU A 1 5 ? 18.582 -9.827 9.394 1.00 0.00 146 GLU A C 6
ATOM 7528 O O . GLU A 1 5 ? 19.214 -10.178 10.397 1.00 0.00 146 GLU A O 6
ATOM 7540 N N . LEU A 1 6 ? 19.004 -8.853 8.578 1.00 0.00 147 LEU A N 6
ATOM 7541 C CA . LEU A 1 6 ? 20.269 -8.112 8.705 1.00 0.00 147 LEU A CA 6
ATOM 7542 C C . LEU A 1 6 ? 20.260 -6.796 7.899 1.00 0.00 147 LEU A C 6
ATOM 7543 O O . LEU A 1 6 ? 19.321 -6.513 7.148 1.00 0.00 147 LEU A O 6
ATOM 7559 N N . ASP A 1 7 ? 21.316 -5.995 8.061 1.00 0.00 148 ASP A N 6
ATOM 7560 C CA . ASP A 1 7 ? 21.515 -4.676 7.445 1.00 0.00 148 ASP A CA 6
ATOM 7561 C C . ASP A 1 7 ? 22.998 -4.249 7.485 1.00 0.00 148 ASP A C 6
ATOM 7562 O O . ASP A 1 7 ? 23.792 -4.783 8.265 1.00 0.00 148 ASP A O 6
ATOM 7571 N N . SER A 1 8 ? 23.376 -3.280 6.646 1.00 0.00 149 SER A N 6
ATOM 7572 C CA . SER A 1 8 ? 24.750 -2.765 6.530 1.00 0.00 149 SER A CA 6
ATOM 7573 C C . SER A 1 8 ? 24.791 -1.387 5.837 1.00 0.00 149 SER A C 6
ATOM 7574 O O . SER A 1 8 ? 23.938 -1.076 4.995 1.00 0.00 149 SER A O 6
ATOM 7582 N N . THR A 1 9 ? 25.790 -0.564 6.191 1.00 0.00 150 THR A N 6
ATOM 7583 C CA . THR A 1 9 ? 26.026 0.802 5.685 1.00 0.00 150 THR A CA 6
ATOM 7584 C C . THR A 1 9 ? 27.439 1.267 6.048 1.00 0.00 150 THR A C 6
ATOM 7585 O O . THR A 1 9 ? 28.036 0.772 7.008 1.00 0.00 150 THR A O 6
ATOM 7596 N N . TYR A 1 10 ? 27.982 2.206 5.272 1.00 0.00 151 TYR A N 6
ATOM 7597 C CA . TYR A 1 10 ? 29.362 2.709 5.372 1.00 0.00 151 TYR A CA 6
ATOM 7598 C C . TYR A 1 10 ? 29.556 4.055 4.643 1.00 0.00 151 TYR A C 6
ATOM 7599 O O . TYR A 1 10 ? 28.771 4.423 3.763 1.00 0.00 151 TYR A O 6
ATOM 7617 N N . GLU A 1 11 ? 30.625 4.778 4.996 1.00 0.00 152 GLU A N 6
ATOM 7618 C CA . GLU A 1 11 ? 31.012 6.075 4.425 1.00 0.00 152 GLU A CA 6
ATOM 7619 C C . GLU A 1 11 ? 32.481 6.413 4.750 1.00 0.00 152 GLU A C 6
ATOM 7620 O O . GLU A 1 11 ? 33.064 5.861 5.686 1.00 0.00 152 GLU A O 6
ATOM 7632 N N . GLU A 1 12 ? 33.068 7.338 3.984 1.00 0.00 153 GLU A N 6
ATOM 7633 C CA . GLU A 1 12 ? 34.444 7.828 4.145 1.00 0.00 153 GLU A CA 6
ATOM 7634 C C . GLU A 1 12 ? 34.464 9.356 4.011 1.00 0.00 153 GLU A C 6
ATOM 7635 O O . GLU A 1 12 ? 33.921 9.912 3.052 1.00 0.00 153 GLU A O 6
ATOM 7647 N N . LYS A 1 13 ? 35.074 10.039 4.986 1.00 0.00 154 LYS A N 6
ATOM 7648 C CA . LYS A 1 13 ? 35.023 11.502 5.154 1.00 0.00 154 LYS A CA 6
ATOM 7649 C C . LYS A 1 13 ? 36.366 12.080 5.659 1.00 0.00 154 LYS A C 6
ATOM 7650 O O . LYS A 1 13 ? 37.076 11.432 6.433 1.00 0.00 154 LYS A O 6
ATOM 7669 N N . VAL A 1 14 ? 36.695 13.311 5.246 1.00 0.00 155 VAL A N 6
ATOM 7670 C CA . VAL A 1 14 ? 37.903 14.072 5.641 1.00 0.00 155 VAL A CA 6
ATOM 7671 C C . VAL A 1 14 ? 37.737 15.555 5.269 1.00 0.00 155 VAL A C 6
ATOM 7672 O O . VAL A 1 14 ? 37.250 15.875 4.186 1.00 0.00 155 VAL A O 6
ATOM 7685 N N . ASN A 1 15 ? 38.103 16.458 6.187 1.00 0.00 156 ASN A N 6
ATOM 7686 C CA . ASN A 1 15 ? 37.754 17.888 6.099 1.00 0.00 156 ASN A CA 6
ATOM 7687 C C . ASN A 1 15 ? 38.776 18.751 5.329 1.00 0.00 156 ASN A C 6
ATOM 7688 O O . ASN A 1 15 ? 38.417 19.823 4.836 1.00 0.00 156 ASN A O 6
ATOM 7699 N N . ARG A 1 16 ? 40.028 18.279 5.184 1.00 0.00 157 ARG A N 6
ATOM 7700 C CA . ARG A 1 16 ? 41.062 18.827 4.277 1.00 0.00 157 ARG A CA 6
ATOM 7701 C C . ARG A 1 16 ? 41.390 20.318 4.526 1.00 0.00 157 ARG A C 6
ATOM 7702 O O . ARG A 1 16 ? 41.615 21.084 3.586 1.00 0.00 157 ARG A O 6
ATOM 7723 N N . ASN A 1 17 ? 41.400 20.744 5.793 1.00 0.00 158 ASN A N 6
ATOM 7724 C CA . ASN A 1 17 ? 41.643 22.142 6.184 1.00 0.00 158 ASN A CA 6
ATOM 7725 C C . ASN A 1 17 ? 43.049 22.634 5.780 1.00 0.00 158 ASN A C 6
ATOM 7726 O O . ASN A 1 17 ? 43.201 23.754 5.291 1.00 0.00 158 ASN A O 6
ATOM 7737 N N . TYR A 1 18 ? 44.060 21.774 5.953 1.00 0.00 159 TYR A N 6
ATOM 7738 C CA . TYR A 1 18 ? 45.485 22.045 5.724 1.00 0.00 159 TYR A CA 6
ATOM 7739 C C . TYR A 1 18 ? 46.265 20.760 5.379 1.00 0.00 159 TYR A C 6
ATOM 7740 O O . TYR A 1 18 ? 46.925 20.691 4.344 1.00 0.00 159 TYR A O 6
ATOM 7758 N N . SER A 1 19 ? 46.195 19.743 6.245 1.00 0.00 160 SER A N 6
ATOM 7759 C CA . SER A 1 19 ? 46.888 18.444 6.134 1.00 0.00 160 SER A CA 6
ATOM 7760 C C . SER A 1 19 ? 48.435 18.528 6.112 1.00 0.00 160 SER A C 6
ATOM 7761 O O . SER A 1 19 ? 49.088 17.515 5.879 1.00 0.00 160 SER A O 6
ATOM 7769 N N . ASN A 1 20 ? 49.047 19.697 6.371 1.00 0.00 161 ASN A N 6
ATOM 7770 C CA . ASN A 1 20 ? 50.496 19.957 6.231 1.00 0.00 161 ASN A CA 6
ATOM 7771 C C . ASN A 1 20 ? 51.411 19.114 7.152 1.00 0.00 161 ASN A C 6
ATOM 7772 O O . ASN A 1 20 ? 52.633 19.141 7.013 1.00 0.00 161 ASN A O 6
ATOM 7783 N N . SER A 1 21 ? 50.858 18.353 8.089 1.00 0.00 162 SER A N 6
ATOM 7784 C CA . SER A 1 21 ? 51.595 17.542 9.060 1.00 0.00 162 SER A CA 6
ATOM 7785 C C . SER A 1 21 ? 50.774 16.321 9.502 1.00 0.00 162 SER A C 6
ATOM 7786 O O . SER A 1 21 ? 49.570 16.222 9.238 1.00 0.00 162 SER A O 6
ATOM 7794 N N . ILE A 1 22 ? 51.450 15.351 10.123 1.00 0.00 163 ILE A N 6
ATOM 7795 C CA . ILE A 1 22 ? 50.917 14.032 10.478 1.00 0.00 163 ILE A CA 6
ATOM 7796 C C . ILE A 1 22 ? 51.499 13.565 11.815 1.00 0.00 163 ILE A C 6
ATOM 7797 O O . ILE A 1 22 ? 52.682 13.791 12.098 1.00 0.00 163 ILE A O 6
ATOM 7813 N N . PHE A 1 23 ? 50.686 12.850 12.586 1.00 0.00 164 PHE A N 6
ATOM 7814 C CA . PHE A 1 23 ? 51.068 12.138 13.800 1.00 0.00 164 PHE A CA 6
ATOM 7815 C C . PHE A 1 23 ? 51.029 10.623 13.542 1.00 0.00 164 PHE A C 6
ATOM 7816 O O . PHE A 1 23 ? 50.233 10.145 12.736 1.00 0.00 164 PHE A O 6
ATOM 7833 N N . VAL A 1 24 ? 51.872 9.865 14.240 1.00 0.00 165 VAL A N 6
ATOM 7834 C CA . VAL A 1 24 ? 51.982 8.403 14.132 1.00 0.00 165 VAL A CA 6
ATOM 7835 C C . VAL A 1 24 ? 52.177 7.819 15.532 1.00 0.00 165 VAL A C 6
ATOM 7836 O O . VAL A 1 24 ? 53.258 7.913 16.112 1.00 0.00 165 VAL A O 6
ATOM 7849 N N . GLY A 1 25 ? 51.099 7.252 16.087 1.00 0.00 166 GLY A N 6
ATOM 7850 C CA . GLY A 1 25 ? 51.029 6.801 17.485 1.00 0.00 166 GLY A CA 6
ATOM 7851 C C . GLY A 1 25 ? 51.631 5.417 17.731 1.00 0.00 166 GLY A C 6
ATOM 7852 O O . GLY A 1 25 ? 51.929 5.085 18.875 1.00 0.00 166 GLY A O 6
ATOM 7856 N N . ASN A 1 26 ? 51.842 4.633 16.669 1.00 0.00 167 ASN A N 6
ATOM 7857 C CA . ASN A 1 26 ? 52.447 3.296 16.694 1.00 0.00 167 ASN A CA 6
ATOM 7858 C C . ASN A 1 26 ? 53.141 3.010 15.353 1.00 0.00 167 ASN A C 6
ATOM 7859 O O . ASN A 1 26 ? 52.554 3.252 14.298 1.00 0.00 167 ASN A O 6
ATOM 7870 N N . LEU A 1 27 ? 54.379 2.495 15.389 1.00 0.00 168 LEU A N 6
ATOM 7871 C CA . LEU A 1 27 ? 55.176 2.092 14.216 1.00 0.00 168 LEU A CA 6
ATOM 7872 C C . LEU A 1 27 ? 56.008 0.842 14.551 1.00 0.00 168 LEU A C 6
ATOM 7873 O O . LEU A 1 27 ? 55.612 -0.262 14.182 1.00 0.00 168 LEU A O 6
ATOM 7889 N N . THR A 1 28 ? 57.120 1.026 15.276 1.00 0.00 169 THR A N 6
ATOM 7890 C CA . THR A 1 28 ? 58.086 0.009 15.729 1.00 0.00 169 THR A CA 6
ATOM 7891 C C . THR A 1 28 ? 59.074 0.668 16.679 1.00 0.00 169 THR A C 6
ATOM 7892 O O . THR A 1 28 ? 59.502 1.795 16.437 1.00 0.00 169 THR A O 6
ATOM 7903 N N . TYR A 1 29 ? 59.455 -0.023 17.752 1.00 0.00 170 TYR A N 6
ATOM 7904 C CA . TYR A 1 29 ? 60.387 0.500 18.762 1.00 0.00 170 TYR A CA 6
ATOM 7905 C C . TYR A 1 29 ? 61.801 0.784 18.204 1.00 0.00 170 TYR A C 6
ATOM 7906 O O . TYR A 1 29 ? 62.587 1.487 18.833 1.00 0.00 170 TYR A O 6
ATOM 7924 N N . ASP A 1 30 ? 62.112 0.285 17.003 1.00 0.00 171 ASP A N 6
ATOM 7925 C CA . ASP A 1 30 ? 63.368 0.532 16.283 1.00 0.00 171 ASP A CA 6
ATOM 7926 C C . ASP A 1 30 ? 63.324 1.791 15.383 1.00 0.00 171 ASP A C 6
ATOM 7927 O O . ASP A 1 30 ? 64.307 2.115 14.717 1.00 0.00 171 ASP A O 6
ATOM 7936 N N . SER A 1 31 ? 62.199 2.517 15.339 1.00 0.00 172 SER A N 6
ATOM 7937 C CA . SER A 1 31 ? 62.035 3.697 14.473 1.00 0.00 172 SER A CA 6
ATOM 7938 C C . SER A 1 31 ? 62.713 4.965 15.027 1.00 0.00 172 SER A C 6
ATOM 7939 O O . SER A 1 31 ? 62.873 5.131 16.241 1.00 0.00 172 SER A O 6
ATOM 7947 N N . THR A 1 32 ? 63.103 5.876 14.125 1.00 0.00 173 THR A N 6
ATOM 7948 C CA . THR A 1 32 ? 63.830 7.133 14.401 1.00 0.00 173 THR A CA 6
ATOM 7949 C C . THR A 1 32 ? 63.489 8.162 13.307 1.00 0.00 173 THR A C 6
ATOM 7950 O O . THR A 1 32 ? 63.012 7.763 12.242 1.00 0.00 173 THR A O 6
ATOM 7961 N N . PRO A 1 33 ? 63.680 9.479 13.532 1.00 0.00 174 PRO A N 6
ATOM 7962 C CA . PRO A 1 33 ? 63.121 10.505 12.651 1.00 0.00 174 PRO A CA 6
ATOM 7963 C C . PRO A 1 33 ? 63.826 10.586 11.290 1.00 0.00 174 PRO A C 6
ATOM 7964 O O . PRO A 1 33 ? 63.182 10.936 10.304 1.00 0.00 174 PRO A O 6
ATOM 7975 N N . GLU A 1 34 ? 65.106 10.206 11.194 1.00 0.00 175 GLU A N 6
ATOM 7976 C CA . GLU A 1 34 ? 65.816 10.115 9.909 1.00 0.00 175 GLU A CA 6
ATOM 7977 C C . GLU A 1 34 ? 65.246 8.991 9.026 1.00 0.00 175 GLU A C 6
ATOM 7978 O O . GLU A 1 34 ? 65.147 9.150 7.809 1.00 0.00 175 GLU A O 6
ATOM 7990 N N . ASP A 1 35 ? 64.805 7.883 9.632 1.00 0.00 176 ASP A N 6
ATOM 7991 C CA . ASP A 1 35 ? 64.184 6.756 8.931 1.00 0.00 176 ASP A CA 6
ATOM 7992 C C . ASP A 1 35 ? 62.793 7.134 8.409 1.00 0.00 176 ASP A C 6
ATOM 7993 O O . ASP A 1 35 ? 62.470 6.836 7.258 1.00 0.00 176 ASP A O 6
ATOM 8002 N N . LEU A 1 36 ? 62.000 7.865 9.209 1.00 0.00 177 LEU A N 6
ATOM 8003 C CA . LEU A 1 36 ? 60.748 8.460 8.734 1.00 0.00 177 LEU A CA 6
ATOM 8004 C C . LEU A 1 36 ? 60.970 9.552 7.691 1.00 0.00 177 LEU A C 6
ATOM 8005 O O . LEU A 1 36 ? 60.127 9.697 6.808 1.00 0.00 177 LEU A O 6
ATOM 8021 N N . THR A 1 37 ? 62.095 10.276 7.727 1.00 0.00 178 THR A N 6
ATOM 8022 C CA . THR A 1 37 ? 62.422 11.271 6.694 1.00 0.00 178 THR A CA 6
ATOM 8023 C C . THR A 1 37 ? 62.738 10.569 5.380 1.00 0.00 178 THR A C 6
ATOM 8024 O O . THR A 1 37 ? 62.150 10.922 4.364 1.00 0.00 178 THR A O 6
ATOM 8035 N N . GLU A 1 38 ? 63.590 9.542 5.395 1.00 0.00 179 GLU A N 6
ATOM 8036 C CA . GLU A 1 38 ? 63.931 8.755 4.201 1.00 0.00 179 GLU A CA 6
ATOM 8037 C C . GLU A 1 38 ? 62.703 8.045 3.588 1.00 0.00 179 GLU A C 6
ATOM 8038 O O . GLU A 1 38 ? 62.598 7.929 2.363 1.00 0.00 179 GLU A O 6
ATOM 8050 N N . PHE A 1 39 ? 61.753 7.618 4.430 1.00 0.00 180 PHE A N 6
ATOM 8051 C CA . PHE A 1 39 ? 60.496 6.973 4.052 1.00 0.00 180 PHE A CA 6
ATOM 8052 C C . PHE A 1 39 ? 59.498 7.972 3.438 1.00 0.00 180 PHE A C 6
ATOM 8053 O O . PHE A 1 39 ? 59.127 7.834 2.269 1.00 0.00 180 PHE A O 6
ATOM 8070 N N . PHE A 1 40 ? 59.081 8.993 4.199 1.00 0.00 181 PHE A N 6
ATOM 8071 C CA . PHE A 1 40 ? 58.074 9.966 3.770 1.00 0.00 181 PHE A CA 6
ATOM 8072 C C . PHE A 1 40 ? 58.568 10.933 2.691 1.00 0.00 181 PHE A C 6
ATOM 8073 O O . PHE A 1 40 ? 57.837 11.234 1.750 1.00 0.00 181 PHE A O 6
ATOM 8090 N N . SER A 1 41 ? 59.809 11.407 2.780 1.00 0.00 182 SER A N 6
ATOM 8091 C CA . SER A 1 41 ? 60.332 12.436 1.864 1.00 0.00 182 SER A CA 6
ATOM 8092 C C . SER A 1 41 ? 60.626 11.916 0.444 1.00 0.00 182 SER A C 6
ATOM 8093 O O . SER A 1 41 ? 60.857 12.713 -0.461 1.00 0.00 182 SER A O 6
ATOM 8101 N N . GLN A 1 42 ? 60.530 10.600 0.206 1.00 0.00 183 GLN A N 6
ATOM 8102 C CA . GLN A 1 42 ? 60.514 9.993 -1.121 1.00 0.00 183 GLN A CA 6
ATOM 8103 C C . GLN A 1 42 ? 59.329 10.487 -1.989 1.00 0.00 183 GLN A C 6
ATOM 8104 O O . GLN A 1 42 ? 59.371 10.390 -3.216 1.00 0.00 183 GLN A O 6
ATOM 8118 N N . ILE A 1 43 ? 58.290 11.060 -1.364 1.00 0.00 184 ILE A N 6
ATOM 8119 C CA . ILE A 1 43 ? 57.116 11.670 -2.020 1.00 0.00 184 ILE A CA 6
ATOM 8120 C C . ILE A 1 43 ? 57.408 13.086 -2.562 1.00 0.00 184 ILE A C 6
ATOM 8121 O O . ILE A 1 43 ? 56.767 13.529 -3.520 1.00 0.00 184 ILE A O 6
ATOM 8137 N N . GLY A 1 44 ? 58.379 13.797 -1.973 1.00 0.00 185 GLY A N 6
ATOM 8138 C CA . GLY A 1 44 ? 58.659 15.214 -2.241 1.00 0.00 185 GLY A CA 6
ATOM 8139 C C . GLY A 1 44 ? 59.584 15.833 -1.197 1.00 0.00 185 GLY A C 6
ATOM 8140 O O . GLY A 1 44 ? 60.805 15.718 -1.306 1.00 0.00 185 GLY A O 6
ATOM 8144 N N . LYS A 1 45 ? 59.005 16.493 -0.185 1.00 0.00 186 LYS A N 6
ATOM 8145 C CA . LYS A 1 45 ? 59.743 17.183 0.889 1.00 0.00 186 LYS A CA 6
ATOM 8146 C C . LYS A 1 45 ? 59.071 17.032 2.271 1.00 0.00 186 LYS A C 6
ATOM 8147 O O . LYS A 1 45 ? 58.053 17.668 2.552 1.00 0.00 186 LYS A O 6
ATOM 8166 N N . VAL A 1 46 ? 59.706 16.268 3.165 1.00 0.00 187 VAL A N 6
ATOM 8167 C CA . VAL A 1 46 ? 59.559 16.432 4.628 1.00 0.00 187 VAL A CA 6
ATOM 8168 C C . VAL A 1 46 ? 60.392 17.655 5.033 1.00 0.00 187 VAL A C 6
ATOM 8169 O O . VAL A 1 46 ? 61.537 17.779 4.600 1.00 0.00 187 VAL A O 6
ATOM 8182 N N . VAL A 1 47 ? 59.835 18.529 5.875 1.00 0.00 188 VAL A N 6
ATOM 8183 C CA . VAL A 1 47 ? 60.561 19.669 6.483 1.00 0.00 188 VAL A CA 6
ATOM 8184 C C . VAL A 1 47 ? 60.951 19.438 7.952 1.00 0.00 188 VAL A C 6
ATOM 8185 O O . VAL A 1 47 ? 61.882 20.084 8.428 1.00 0.00 188 VAL A O 6
ATOM 8198 N N . ARG A 1 48 ? 60.313 18.474 8.633 1.00 0.00 189 ARG A N 6
ATOM 8199 C CA . ARG A 1 48 ? 60.688 17.982 9.971 1.00 0.00 189 ARG A CA 6
ATOM 8200 C C . ARG A 1 48 ? 60.081 16.599 10.242 1.00 0.00 189 ARG A C 6
ATOM 8201 O O . ARG A 1 48 ? 58.908 16.385 9.959 1.00 0.00 189 ARG A O 6
ATOM 8222 N N . ALA A 1 49 ? 60.842 15.688 10.841 1.00 0.00 190 ALA A N 6
ATOM 8223 C CA . ALA A 1 49 ? 60.346 14.492 11.536 1.00 0.00 190 ALA A CA 6
ATOM 8224 C C . ALA A 1 49 ? 60.865 14.455 12.987 1.00 0.00 190 ALA A C 6
ATOM 8225 O O . ALA A 1 49 ? 61.936 14.996 13.279 1.00 0.00 190 ALA A O 6
ATOM 8232 N N . ASP A 1 50 ? 60.122 13.816 13.895 1.00 0.00 191 ASP A N 6
ATOM 8233 C CA . ASP A 1 50 ? 60.435 13.764 15.330 1.00 0.00 191 ASP A CA 6
ATOM 8234 C C . ASP A 1 50 ? 59.885 12.495 16.008 1.00 0.00 191 ASP A C 6
ATOM 8235 O O . ASP A 1 50 ? 58.746 12.098 15.766 1.00 0.00 191 ASP A O 6
ATOM 8244 N N . ILE A 1 51 ? 60.703 11.877 16.872 1.00 0.00 192 ILE A N 6
ATOM 8245 C CA . ILE A 1 51 ? 60.390 10.655 17.652 1.00 0.00 192 ILE A CA 6
ATOM 8246 C C . ILE A 1 51 ? 61.059 10.691 19.038 1.00 0.00 192 ILE A C 6
ATOM 8247 O O . ILE A 1 51 ? 60.388 10.483 20.051 1.00 0.00 192 ILE A O 6
ATOM 8263 N N . ILE A 1 52 ? 62.383 10.908 19.087 1.00 0.00 193 ILE A N 6
ATOM 8264 C CA . ILE A 1 52 ? 63.187 10.786 20.321 1.00 0.00 193 ILE A CA 6
ATOM 8265 C C . ILE A 1 52 ? 62.954 11.937 21.327 1.00 0.00 193 ILE A C 6
ATOM 8266 O O . ILE A 1 52 ? 62.353 12.966 21.000 1.00 0.00 193 ILE A O 6
ATOM 8282 N N . THR A 1 53 ? 63.399 11.733 22.577 1.00 0.00 194 THR A N 6
ATOM 8283 C CA . THR A 1 53 ? 62.986 12.508 23.763 1.00 0.00 194 THR A CA 6
ATOM 8284 C C . THR A 1 53 ? 64.180 13.118 24.497 1.00 0.00 194 THR A C 6
ATOM 8285 O O . THR A 1 53 ? 65.321 12.685 24.336 1.00 0.00 194 THR A O 6
ATOM 8296 N N . SER A 1 54 ? 63.916 14.135 25.319 1.00 0.00 195 SER A N 6
ATOM 8297 C CA . SER A 1 54 ? 64.951 14.918 26.025 1.00 0.00 195 SER A CA 6
ATOM 8298 C C . SER A 1 54 ? 65.758 14.088 27.044 1.00 0.00 195 SER A C 6
ATOM 8299 O O . SER A 1 54 ? 66.958 14.317 27.230 1.00 0.00 195 SER A O 6
ATOM 8307 N N . ARG A 1 55 ? 65.109 13.102 27.683 1.00 0.00 196 ARG A N 6
ATOM 8308 C CA . ARG A 1 55 ? 65.712 12.221 28.701 1.00 0.00 196 ARG A CA 6
ATOM 8309 C C . ARG A 1 55 ? 66.143 10.847 28.141 1.00 0.00 196 ARG A C 6
ATOM 8310 O O . ARG A 1 55 ? 66.759 10.059 28.864 1.00 0.00 196 ARG A O 6
ATOM 8331 N N . GLY A 1 56 ? 65.827 10.547 26.872 1.00 0.00 197 GLY A N 6
ATOM 8332 C CA . GLY A 1 56 ? 66.130 9.272 26.198 1.00 0.00 197 GLY A CA 6
ATOM 8333 C C . GLY A 1 56 ? 65.118 8.150 26.466 1.00 0.00 197 GLY A C 6
ATOM 8334 O O . GLY A 1 56 ? 65.304 7.036 25.977 1.00 0.00 197 GLY A O 6
ATOM 8338 N N . HIS A 1 57 ? 64.051 8.419 27.228 1.00 0.00 198 HIS A N 6
ATOM 8339 C CA . HIS A 1 57 ? 62.987 7.457 27.532 1.00 0.00 198 HIS A CA 6
ATOM 8340 C C . HIS A 1 57 ? 62.001 7.278 26.355 1.00 0.00 198 HIS A C 6
ATOM 8341 O O . HIS A 1 57 ? 61.492 8.266 25.817 1.00 0.00 198 HIS A O 6
ATOM 8355 N N . HIS A 1 58 ? 61.721 6.019 25.995 1.00 0.00 199 HIS A N 6
ATOM 8356 C CA . HIS A 1 58 ? 60.766 5.575 24.963 1.00 0.00 199 HIS A CA 6
ATOM 8357 C C . HIS A 1 58 ? 61.179 5.904 23.501 1.00 0.00 199 HIS A C 6
ATOM 8358 O O . HIS A 1 58 ? 62.011 6.779 23.241 1.00 0.00 199 HIS A O 6
ATOM 8372 N N . ARG A 1 59 ? 60.599 5.166 22.543 1.00 0.00 200 ARG A N 6
ATOM 8373 C CA . ARG A 1 59 ? 60.919 5.184 21.105 1.00 0.00 200 ARG A CA 6
ATOM 8374 C C . ARG A 1 59 ? 59.794 4.495 20.308 1.00 0.00 200 ARG A C 6
ATOM 8375 O O . ARG A 1 59 ? 59.110 3.618 20.836 1.00 0.00 200 ARG A O 6
ATOM 8396 N N . GLY A 1 60 ? 59.600 4.881 19.040 1.00 0.00 201 GLY A N 6
ATOM 8397 C CA . GLY A 1 60 ? 58.663 4.210 18.118 1.00 0.00 201 GLY A CA 6
ATOM 8398 C C . GLY A 1 60 ? 57.298 4.877 17.938 1.00 0.00 201 GLY A C 6
ATOM 8399 O O . GLY A 1 60 ? 56.362 4.209 17.502 1.00 0.00 201 GLY A O 6
ATOM 8403 N N . MET A 1 61 ? 57.193 6.180 18.228 1.00 0.00 202 MET A N 6
ATOM 8404 C CA . MET A 1 61 ? 56.023 7.042 17.971 1.00 0.00 202 MET A CA 6
ATOM 8405 C C . MET A 1 61 ? 56.420 8.528 17.897 1.00 0.00 202 MET A C 6
ATOM 8406 O O . MET A 1 61 ? 57.484 8.908 18.391 1.00 0.00 202 MET A O 6
ATOM 8420 N N . GLY A 1 62 ? 55.604 9.359 17.232 1.00 0.00 203 GLY A N 6
ATOM 8421 C CA . GLY A 1 62 ? 55.911 10.777 16.991 1.00 0.00 203 GLY A CA 6
ATOM 8422 C C . GLY A 1 62 ? 55.172 11.416 15.810 1.00 0.00 203 GLY A C 6
ATOM 8423 O O . GLY A 1 62 ? 54.003 11.104 15.565 1.00 0.00 203 GLY A O 6
ATOM 8427 N N . THR A 1 63 ? 55.846 12.335 15.103 1.00 0.00 204 THR A N 6
ATOM 8428 C CA . THR A 1 63 ? 55.233 13.350 14.216 1.00 0.00 204 THR A CA 6
ATOM 8429 C C . THR A 1 63 ? 56.114 13.619 12.994 1.00 0.00 204 THR A C 6
ATOM 8430 O O . THR A 1 63 ? 57.337 13.529 13.087 1.00 0.00 204 THR A O 6
ATOM 8441 N N . VAL A 1 64 ? 55.504 13.991 11.863 1.00 0.00 205 VAL A N 6
ATOM 8442 C CA . VAL A 1 64 ? 56.203 14.420 10.628 1.00 0.00 205 VAL A CA 6
ATOM 8443 C C . VAL A 1 64 ? 55.486 15.621 9.982 1.00 0.00 205 VAL A C 6
ATOM 8444 O O . VAL A 1 64 ? 54.268 15.751 10.083 1.00 0.00 205 VAL A O 6
ATOM 8457 N N . GLU A 1 65 ? 56.240 16.511 9.332 1.00 0.00 206 GLU A N 6
ATOM 8458 C CA . GLU A 1 65 ? 55.796 17.788 8.762 1.00 0.00 206 GLU A CA 6
ATOM 8459 C C . GLU A 1 65 ? 56.292 17.948 7.317 1.00 0.00 206 GLU A C 6
ATOM 8460 O O . GLU A 1 65 ? 57.469 17.725 7.023 1.00 0.00 206 GLU A O 6
ATOM 8472 N N . PHE A 1 66 ? 55.395 18.368 6.424 1.00 0.00 207 PHE A N 6
ATOM 8473 C CA . PHE A 1 66 ? 55.582 18.486 4.973 1.00 0.00 207 PHE A CA 6
ATOM 8474 C C . PHE A 1 66 ? 55.367 19.933 4.492 1.00 0.00 207 PHE A C 6
ATOM 8475 O O . PHE A 1 66 ? 54.787 20.766 5.197 1.00 0.00 207 PHE A O 6
ATOM 8492 N N . THR A 1 67 ? 55.813 20.220 3.261 1.00 0.00 208 THR A N 6
ATOM 8493 C CA . THR A 1 67 ? 55.767 21.564 2.662 1.00 0.00 208 THR A CA 6
ATOM 8494 C C . THR A 1 67 ? 54.371 22.003 2.213 1.00 0.00 208 THR A C 6
ATOM 8495 O O . THR A 1 67 ? 54.031 23.166 2.429 1.00 0.00 208 THR A O 6
ATOM 8506 N N . ASN A 1 68 ? 53.546 21.106 1.652 1.00 0.00 209 ASN A N 6
ATOM 8507 C CA . ASN A 1 68 ? 52.253 21.458 1.031 1.00 0.00 209 ASN A CA 6
ATOM 8508 C C . ASN A 1 68 ? 51.190 20.355 1.096 1.00 0.00 209 ASN A C 6
ATOM 8509 O O . ASN A 1 68 ? 51.510 19.169 1.041 1.00 0.00 209 ASN A O 6
ATOM 8520 N N . SER A 1 69 ? 49.918 20.767 1.086 1.00 0.00 210 SER A N 6
ATOM 8521 C CA . SER A 1 69 ? 48.724 19.912 0.956 1.00 0.00 210 SER A CA 6
ATOM 8522 C C . SER A 1 69 ? 48.761 18.994 -0.287 1.00 0.00 210 SER A C 6
ATOM 8523 O O . SER A 1 69 ? 48.409 17.817 -0.196 1.00 0.00 210 SER A O 6
ATOM 8531 N N . ASP A 1 70 ? 49.242 19.503 -1.429 1.00 0.00 211 ASP A N 6
ATOM 8532 C CA . ASP A 1 70 ? 49.367 18.740 -2.679 1.00 0.00 211 ASP A CA 6
ATOM 8533 C C . ASP A 1 70 ? 50.559 17.765 -2.695 1.00 0.00 211 ASP A C 6
ATOM 8534 O O . ASP A 1 70 ? 50.518 16.788 -3.443 1.00 0.00 211 ASP A O 6
ATOM 8543 N N . ASP A 1 71 ? 51.598 18.006 -1.885 1.00 0.00 212 ASP A N 6
ATOM 8544 C CA . ASP A 1 71 ? 52.683 17.046 -1.636 1.00 0.00 212 ASP A CA 6
ATOM 8545 C C . ASP A 1 71 ? 52.286 15.961 -0.615 1.00 0.00 212 ASP A C 6
ATOM 8546 O O . ASP A 1 71 ? 52.455 14.769 -0.870 1.00 0.00 212 ASP A O 6
ATOM 8555 N N . VAL A 1 72 ? 51.770 16.377 0.545 1.00 0.00 213 VAL A N 6
ATOM 8556 C CA . VAL A 1 72 ? 51.582 15.525 1.734 1.00 0.00 213 VAL A CA 6
ATOM 8557 C C . VAL A 1 72 ? 50.496 14.459 1.580 1.00 0.00 213 VAL A C 6
ATOM 8558 O O . VAL A 1 72 ? 50.720 13.313 1.961 1.00 0.00 213 VAL A O 6
ATOM 8571 N N . ASP A 1 73 ? 49.341 14.786 0.991 1.00 0.00 214 ASP A N 6
ATOM 8572 C CA . ASP A 1 73 ? 48.203 13.854 0.926 1.00 0.00 214 ASP A CA 6
ATOM 8573 C C . ASP A 1 73 ? 48.437 12.668 -0.034 1.00 0.00 214 ASP A C 6
ATOM 8574 O O . ASP A 1 73 ? 47.738 11.657 0.042 1.00 0.00 214 ASP A O 6
ATOM 8583 N N . ARG A 1 74 ? 49.475 12.753 -0.880 1.00 0.00 215 ARG A N 6
ATOM 8584 C CA . ARG A 1 74 ? 49.929 11.658 -1.756 1.00 0.00 215 ARG A CA 6
ATOM 8585 C C . ARG A 1 74 ? 50.652 10.540 -0.982 1.00 0.00 215 ARG A C 6
ATOM 8586 O O . ARG A 1 74 ? 50.787 9.427 -1.490 1.00 0.00 215 ARG A O 6
ATOM 8607 N N . ALA A 1 75 ? 51.136 10.827 0.232 1.00 0.00 216 ALA A N 6
ATOM 8608 C CA . ALA A 1 75 ? 51.961 9.916 1.028 1.00 0.00 216 ALA A CA 6
ATOM 8609 C C . ALA A 1 75 ? 51.128 8.876 1.785 1.00 0.00 216 ALA A C 6
ATOM 8610 O O . ALA A 1 75 ? 51.262 7.677 1.572 1.00 0.00 216 ALA A O 6
ATOM 8617 N N . ILE A 1 76 ? 50.248 9.330 2.679 1.00 0.00 217 ILE A N 6
ATOM 8618 C CA . ILE A 1 76 ? 49.685 8.490 3.759 1.00 0.00 217 ILE A CA 6
ATOM 8619 C C . ILE A 1 76 ? 48.743 7.403 3.220 1.00 0.00 217 ILE A C 6
ATOM 8620 O O . ILE A 1 76 ? 48.745 6.290 3.744 1.00 0.00 217 ILE A O 6
ATOM 8636 N N . ARG A 1 77 ? 48.078 7.658 2.086 1.00 0.00 218 ARG A N 6
ATOM 8637 C CA . ARG A 1 77 ? 47.294 6.663 1.332 1.00 0.00 218 ARG A CA 6
ATOM 8638 C C . ARG A 1 77 ? 48.123 5.440 0.875 1.00 0.00 218 ARG A C 6
ATOM 8639 O O . ARG A 1 77 ? 47.557 4.373 0.627 1.00 0.00 218 ARG A O 6
ATOM 8660 N N . GLN A 1 78 ? 49.453 5.568 0.790 1.00 0.00 219 GLN A N 6
ATOM 8661 C CA . GLN A 1 78 ? 50.385 4.494 0.422 1.00 0.00 219 GLN A CA 6
ATOM 8662 C C . GLN A 1 78 ? 51.102 3.877 1.642 1.00 0.00 219 GLN A C 6
ATOM 8663 O O . GLN A 1 78 ? 51.748 2.837 1.494 1.00 0.00 219 GLN A O 6
ATOM 8677 N N . TYR A 1 79 ? 50.998 4.483 2.835 1.00 0.00 220 TYR A N 6
ATOM 8678 C CA . TYR A 1 79 ? 51.847 4.161 3.995 1.00 0.00 220 TYR A CA 6
ATOM 8679 C C . TYR A 1 79 ? 51.098 3.803 5.292 1.00 0.00 220 TYR A C 6
ATOM 8680 O O . TYR A 1 79 ? 51.660 3.097 6.130 1.00 0.00 220 TYR A O 6
ATOM 8698 N N . ASP A 1 80 ? 49.848 4.230 5.490 1.00 0.00 221 ASP A N 6
ATOM 8699 C CA . ASP A 1 80 ? 49.057 3.779 6.639 1.00 0.00 221 ASP A CA 6
ATOM 8700 C C . ASP A 1 80 ? 48.768 2.270 6.514 1.00 0.00 221 ASP A C 6
ATOM 8701 O O . ASP A 1 80 ? 48.204 1.820 5.510 1.00 0.00 221 ASP A O 6
ATOM 8710 N N . GLY A 1 81 ? 49.208 1.480 7.503 1.00 0.00 222 GLY A N 6
ATOM 8711 C CA . GLY A 1 81 ? 49.220 0.012 7.426 1.00 0.00 222 GLY A CA 6
ATOM 8712 C C . GLY A 1 81 ? 50.524 -0.598 6.926 1.00 0.00 222 GLY A C 6
ATOM 8713 O O . GLY A 1 81 ? 50.586 -1.822 6.822 1.00 0.00 222 GLY A O 6
ATOM 8717 N N . ALA A 1 82 ? 51.552 0.200 6.613 1.00 0.00 223 ALA A N 6
ATOM 8718 C CA . ALA A 1 82 ? 52.881 -0.327 6.308 1.00 0.00 223 ALA A CA 6
ATOM 8719 C C . ALA A 1 82 ? 53.437 -1.115 7.508 1.00 0.00 223 ALA A C 6
ATOM 8720 O O . ALA A 1 82 ? 53.801 -0.553 8.542 1.00 0.00 223 ALA A O 6
ATOM 8727 N N . PHE A 1 83 ? 53.512 -2.437 7.358 1.00 0.00 224 PHE A N 6
ATOM 8728 C CA . PHE A 1 83 ? 54.453 -3.271 8.109 1.00 0.00 224 PHE A CA 6
ATOM 8729 C C . PHE A 1 83 ? 55.892 -2.777 7.864 1.00 0.00 224 PHE A C 6
ATOM 8730 O O . PHE A 1 83 ? 56.340 -2.652 6.722 1.00 0.00 224 PHE A O 6
ATOM 8747 N N . PHE A 1 84 ? 56.592 -2.463 8.954 1.00 0.00 225 PHE A N 6
ATOM 8748 C CA . PHE A 1 84 ? 57.797 -1.635 9.001 1.00 0.00 225 PHE A CA 6
ATOM 8749 C C . PHE A 1 84 ? 58.691 -2.201 10.115 1.00 0.00 225 PHE A C 6
ATOM 8750 O O . PHE A 1 84 ? 58.322 -2.166 11.291 1.00 0.00 225 PHE A O 6
ATOM 8767 N N . MET A 1 85 ? 59.823 -2.808 9.739 1.00 0.00 226 MET A N 6
ATOM 8768 C CA . MET A 1 85 ? 60.615 -3.695 10.620 1.00 0.00 226 MET A CA 6
ATOM 8769 C C . MET A 1 85 ? 59.730 -4.771 11.295 1.00 0.00 226 MET A C 6
ATOM 8770 O O . MET A 1 85 ? 59.843 -5.030 12.493 1.00 0.00 226 MET A O 6
ATOM 8784 N N . ASP A 1 86 ? 58.797 -5.341 10.513 1.00 0.00 227 ASP A N 6
ATOM 8785 C CA . ASP A 1 86 ? 57.827 -6.400 10.867 1.00 0.00 227 ASP A CA 6
ATOM 8786 C C . ASP A 1 86 ? 56.603 -5.922 11.683 1.00 0.00 227 ASP A C 6
ATOM 8787 O O . ASP A 1 86 ? 55.735 -6.732 12.003 1.00 0.00 227 ASP A O 6
ATOM 8796 N N . ARG A 1 87 ? 56.496 -4.628 12.019 1.00 0.00 228 ARG A N 6
ATOM 8797 C CA . ARG A 1 87 ? 55.419 -4.067 12.858 1.00 0.00 228 ARG A CA 6
ATOM 8798 C C . ARG A 1 87 ? 54.620 -2.988 12.108 1.00 0.00 228 ARG A C 6
ATOM 8799 O O . ARG A 1 87 ? 55.177 -2.174 11.376 1.00 0.00 228 ARG A O 6
ATOM 8820 N N . LYS A 1 88 ? 53.293 -2.991 12.237 1.00 0.00 229 LYS A N 6
ATOM 8821 C CA . LYS A 1 88 ? 52.385 -2.159 11.439 1.00 0.00 229 LYS A CA 6
ATOM 8822 C C . LYS A 1 88 ? 52.295 -0.696 11.935 1.00 0.00 229 LYS A C 6
ATOM 8823 O O . LYS A 1 88 ? 51.762 -0.436 13.016 1.00 0.00 229 LYS A O 6
ATOM 8842 N N . ILE A 1 89 ? 52.787 0.274 11.152 1.00 0.00 230 ILE A N 6
ATOM 8843 C CA . ILE A 1 89 ? 52.568 1.711 11.388 1.00 0.00 230 ILE A CA 6
ATOM 8844 C C . ILE A 1 89 ? 51.109 2.138 11.174 1.00 0.00 230 ILE A C 6
ATOM 8845 O O . ILE A 1 89 ? 50.438 1.670 10.251 1.00 0.00 230 ILE A O 6
ATOM 8861 N N . PHE A 1 90 ? 50.656 3.081 12.003 1.00 0.00 231 PHE A N 6
ATOM 8862 C CA . PHE A 1 90 ? 49.342 3.716 11.922 1.00 0.00 231 PHE A CA 6
ATOM 8863 C C . PHE A 1 90 ? 49.497 5.237 12.033 1.00 0.00 231 PHE A C 6
ATOM 8864 O O . PHE A 1 90 ? 50.168 5.727 12.943 1.00 0.00 231 PHE A O 6
ATOM 8881 N N . VAL A 1 91 ? 48.877 5.967 11.107 1.00 0.00 232 VAL A N 6
ATOM 8882 C CA . VAL A 1 91 ? 49.034 7.414 10.873 1.00 0.00 232 VAL A CA 6
ATOM 8883 C C . VAL A 1 91 ? 47.684 8.116 11.074 1.00 0.00 232 VAL A C 6
ATOM 8884 O O . VAL A 1 91 ? 46.632 7.550 10.769 1.00 0.00 232 VAL A O 6
ATOM 8897 N N . ARG A 1 92 ? 47.721 9.385 11.486 1.00 0.00 233 ARG A N 6
ATOM 8898 C CA . ARG A 1 92 ? 46.640 10.347 11.246 1.00 0.00 233 ARG A CA 6
ATOM 8899 C C . ARG A 1 92 ? 47.216 11.669 10.732 1.00 0.00 233 ARG A C 6
ATOM 8900 O O . ARG A 1 92 ? 48.330 12.051 11.095 1.00 0.00 233 ARG A O 6
ATOM 8921 N N . GLN A 1 93 ? 46.471 12.384 9.898 1.00 0.00 234 GLN A N 6
ATOM 8922 C CA . GLN A 1 93 ? 46.826 13.748 9.514 1.00 0.00 234 GLN A CA 6
ATOM 8923 C C . GLN A 1 93 ? 46.478 14.734 10.653 1.00 0.00 234 GLN A C 6
ATOM 8924 O O . GLN A 1 93 ? 45.706 14.408 11.560 1.00 0.00 234 GLN A O 6
ATOM 8938 N N . ASP A 1 94 ? 47.019 15.953 10.593 1.00 0.00 235 ASP A N 6
ATOM 8939 C CA . ASP A 1 94 ? 46.625 17.097 11.424 1.00 0.00 235 ASP A CA 6
ATOM 8940 C C . ASP A 1 94 ? 45.837 18.136 10.600 1.00 0.00 235 ASP A C 6
ATOM 8941 O O . ASP A 1 94 ? 46.243 18.519 9.497 1.00 0.00 235 ASP A O 6
ATOM 8950 N N . ASN A 1 95 ? 44.702 18.585 11.157 1.00 0.00 236 ASN A N 6
ATOM 8951 C CA . ASN A 1 95 ? 43.699 19.468 10.536 1.00 0.00 236 ASN A CA 6
ATOM 8952 C C . ASN A 1 95 ? 42.861 20.215 11.594 1.00 0.00 236 ASN A C 6
ATOM 8953 O O . ASN A 1 95 ? 42.412 19.583 12.580 1.00 0.00 236 ASN A O 6
ATOM 8965 N N . GLY A 1 1 ? 29.697 9.326 -51.898 1.00 0.00 142 GLY A N 7
ATOM 8966 C CA . GLY A 1 1 ? 30.986 9.473 -51.182 1.00 0.00 142 GLY A CA 7
ATOM 8967 C C . GLY A 1 1 ? 31.036 8.629 -49.912 1.00 0.00 142 GLY A C 7
ATOM 8968 O O . GLY A 1 1 ? 30.417 7.568 -49.837 1.00 0.00 142 GLY A O 7
ATOM 8974 N N . SER A 1 2 ? 31.773 9.088 -48.897 1.00 0.00 143 SER A N 7
ATOM 8975 C CA . SER A 1 2 ? 31.958 8.406 -47.600 1.00 0.00 143 SER A CA 7
ATOM 8976 C C . SER A 1 2 ? 32.491 9.379 -46.525 1.00 0.00 143 SER A C 7
ATOM 8977 O O . SER A 1 2 ? 33.070 10.422 -46.852 1.00 0.00 143 SER A O 7
ATOM 8985 N N . ALA A 1 3 ? 32.300 9.044 -45.242 1.00 0.00 144 ALA A N 7
ATOM 8986 C CA . ALA A 1 3 ? 32.667 9.859 -44.075 1.00 0.00 144 ALA A CA 7
ATOM 8987 C C . ALA A 1 3 ? 32.763 9.011 -42.790 1.00 0.00 144 ALA A C 7
ATOM 8988 O O . ALA A 1 3 ? 32.126 7.957 -42.681 1.00 0.00 144 ALA A O 7
ATOM 8995 N N . ARG A 1 4 ? 33.545 9.493 -41.813 1.00 0.00 145 ARG A N 7
ATOM 8996 C CA . ARG A 1 4 ? 33.793 8.854 -40.507 1.00 0.00 145 ARG A CA 7
ATOM 8997 C C . ARG A 1 4 ? 34.368 9.845 -39.479 1.00 0.00 145 ARG A C 7
ATOM 8998 O O . ARG A 1 4 ? 34.974 10.853 -39.851 1.00 0.00 145 ARG A O 7
ATOM 9019 N N . GLU A 1 5 ? 34.196 9.542 -38.191 1.00 0.00 146 GLU A N 7
ATOM 9020 C CA . GLU A 1 5 ? 34.679 10.338 -37.051 1.00 0.00 146 GLU A CA 7
ATOM 9021 C C . GLU A 1 5 ? 34.699 9.511 -35.749 1.00 0.00 146 GLU A C 7
ATOM 9022 O O . GLU A 1 5 ? 33.925 8.562 -35.590 1.00 0.00 146 GLU A O 7
ATOM 9034 N N . LEU A 1 6 ? 35.584 9.887 -34.817 1.00 0.00 147 LEU A N 7
ATOM 9035 C CA . LEU A 1 6 ? 35.812 9.227 -33.529 1.00 0.00 147 LEU A CA 7
ATOM 9036 C C . LEU A 1 6 ? 36.508 10.204 -32.562 1.00 0.00 147 LEU A C 7
ATOM 9037 O O . LEU A 1 6 ? 37.526 10.808 -32.911 1.00 0.00 147 LEU A O 7
ATOM 9053 N N . ASP A 1 7 ? 35.972 10.339 -31.346 1.00 0.00 148 ASP A N 7
ATOM 9054 C CA . ASP A 1 7 ? 36.482 11.219 -30.283 1.00 0.00 148 ASP A CA 7
ATOM 9055 C C . ASP A 1 7 ? 35.915 10.824 -28.906 1.00 0.00 148 ASP A C 7
ATOM 9056 O O . ASP A 1 7 ? 34.734 10.495 -28.782 1.00 0.00 148 ASP A O 7
ATOM 9065 N N . SER A 1 8 ? 36.754 10.867 -27.867 1.00 0.00 149 SER A N 7
ATOM 9066 C CA . SER A 1 8 ? 36.424 10.621 -26.447 1.00 0.00 149 SER A CA 7
ATOM 9067 C C . SER A 1 8 ? 37.597 11.029 -25.533 1.00 0.00 149 SER A C 7
ATOM 9068 O O . SER A 1 8 ? 38.761 10.744 -25.847 1.00 0.00 149 SER A O 7
ATOM 9076 N N . THR A 1 9 ? 37.295 11.675 -24.395 1.00 0.00 150 THR A N 7
ATOM 9077 C CA . THR A 1 9 ? 38.255 12.135 -23.371 1.00 0.00 150 THR A CA 7
ATOM 9078 C C . THR A 1 9 ? 37.517 12.511 -22.085 1.00 0.00 150 THR A C 7
ATOM 9079 O O . THR A 1 9 ? 36.367 12.955 -22.134 1.00 0.00 150 THR A O 7
ATOM 9090 N N . TYR A 1 10 ? 38.166 12.315 -20.935 1.00 0.00 151 TYR A N 7
ATOM 9091 C CA . TYR A 1 10 ? 37.571 12.450 -19.596 1.00 0.00 151 TYR A CA 7
ATOM 9092 C C . TYR A 1 10 ? 38.604 12.943 -18.562 1.00 0.00 151 TYR A C 7
ATOM 9093 O O . TYR A 1 10 ? 39.693 12.374 -18.444 1.00 0.00 151 TYR A O 7
ATOM 9111 N N . GLU A 1 11 ? 38.253 13.985 -17.798 1.00 0.00 152 GLU A N 7
ATOM 9112 C CA . GLU A 1 11 ? 39.092 14.609 -16.764 1.00 0.00 152 GLU A CA 7
ATOM 9113 C C . GLU A 1 11 ? 38.213 15.171 -15.632 1.00 0.00 152 GLU A C 7
ATOM 9114 O O . GLU A 1 11 ? 37.213 15.846 -15.895 1.00 0.00 152 GLU A O 7
ATOM 9126 N N . GLU A 1 12 ? 38.598 14.918 -14.376 1.00 0.00 153 GLU A N 7
ATOM 9127 C CA . GLU A 1 12 ? 37.907 15.386 -13.165 1.00 0.00 153 GLU A CA 7
ATOM 9128 C C . GLU A 1 12 ? 38.788 15.241 -11.909 1.00 0.00 153 GLU A C 7
ATOM 9129 O O . GLU A 1 12 ? 39.595 14.315 -11.799 1.00 0.00 153 GLU A O 7
ATOM 9141 N N . LYS A 1 13 ? 38.609 16.161 -10.952 1.00 0.00 154 LYS A N 7
ATOM 9142 C CA . LYS A 1 13 ? 39.274 16.191 -9.635 1.00 0.00 154 LYS A CA 7
ATOM 9143 C C . LYS A 1 13 ? 38.567 17.152 -8.650 1.00 0.00 154 LYS A C 7
ATOM 9144 O O . LYS A 1 13 ? 37.962 18.139 -9.075 1.00 0.00 154 LYS A O 7
ATOM 9163 N N . VAL A 1 14 ? 38.665 16.881 -7.343 1.00 0.00 155 VAL A N 7
ATOM 9164 C CA . VAL A 1 14 ? 38.110 17.709 -6.247 1.00 0.00 155 VAL A CA 7
ATOM 9165 C C . VAL A 1 14 ? 38.976 17.602 -4.983 1.00 0.00 155 VAL A C 7
ATOM 9166 O O . VAL A 1 14 ? 39.448 16.519 -4.641 1.00 0.00 155 VAL A O 7
ATOM 9179 N N . ASN A 1 15 ? 39.171 18.734 -4.296 1.00 0.00 156 ASN A N 7
ATOM 9180 C CA . ASN A 1 15 ? 39.933 18.861 -3.044 1.00 0.00 156 ASN A CA 7
ATOM 9181 C C . ASN A 1 15 ? 39.706 20.236 -2.372 1.00 0.00 156 ASN A C 7
ATOM 9182 O O . ASN A 1 15 ? 39.547 21.250 -3.057 1.00 0.00 156 ASN A O 7
ATOM 9193 N N . ARG A 1 16 ? 39.739 20.268 -1.030 1.00 0.00 157 ARG A N 7
ATOM 9194 C CA . ARG A 1 16 ? 39.655 21.485 -0.198 1.00 0.00 157 ARG A CA 7
ATOM 9195 C C . ARG A 1 16 ? 40.476 21.403 1.110 1.00 0.00 157 ARG A C 7
ATOM 9196 O O . ARG A 1 16 ? 40.237 22.172 2.044 1.00 0.00 157 ARG A O 7
ATOM 9217 N N . ASN A 1 17 ? 41.418 20.456 1.208 1.00 0.00 158 ASN A N 7
ATOM 9218 C CA . ASN A 1 17 ? 42.186 20.192 2.432 1.00 0.00 158 ASN A CA 7
ATOM 9219 C C . ASN A 1 17 ? 43.230 21.282 2.770 1.00 0.00 158 ASN A C 7
ATOM 9220 O O . ASN A 1 17 ? 43.622 22.089 1.923 1.00 0.00 158 ASN A O 7
ATOM 9231 N N . TYR A 1 18 ? 43.707 21.274 4.019 1.00 0.00 159 TYR A N 7
ATOM 9232 C CA . TYR A 1 18 ? 44.727 22.191 4.544 1.00 0.00 159 TYR A CA 7
ATOM 9233 C C . TYR A 1 18 ? 45.505 21.520 5.690 1.00 0.00 159 TYR A C 7
ATOM 9234 O O . TYR A 1 18 ? 44.926 21.217 6.736 1.00 0.00 159 TYR A O 7
ATOM 9252 N N . SER A 1 19 ? 46.800 21.262 5.505 1.00 0.00 160 SER A N 7
ATOM 9253 C CA . SER A 1 19 ? 47.603 20.465 6.447 1.00 0.00 160 SER A CA 7
ATOM 9254 C C . SER A 1 19 ? 49.117 20.555 6.192 1.00 0.00 160 SER A C 7
ATOM 9255 O O . SER A 1 19 ? 49.565 20.748 5.060 1.00 0.00 160 SER A O 7
ATOM 9263 N N . ASN A 1 20 ? 49.911 20.389 7.258 1.00 0.00 161 ASN A N 7
ATOM 9264 C CA . ASN A 1 20 ? 51.381 20.464 7.229 1.00 0.00 161 ASN A CA 7
ATOM 9265 C C . ASN A 1 20 ? 52.088 19.521 8.226 1.00 0.00 161 ASN A C 7
ATOM 9266 O O . ASN A 1 20 ? 53.313 19.424 8.204 1.00 0.00 161 ASN A O 7
ATOM 9277 N N . SER A 1 21 ? 51.365 18.780 9.068 1.00 0.00 162 SER A N 7
ATOM 9278 C CA . SER A 1 21 ? 51.942 17.857 10.059 1.00 0.00 162 SER A CA 7
ATOM 9279 C C . SER A 1 21 ? 51.229 16.495 10.063 1.00 0.00 162 SER A C 7
ATOM 9280 O O . SER A 1 21 ? 50.076 16.372 9.647 1.00 0.00 162 SER A O 7
ATOM 9288 N N . ILE A 1 22 ? 51.932 15.444 10.495 1.00 0.00 163 ILE A N 7
ATOM 9289 C CA . ILE A 1 22 ? 51.456 14.054 10.529 1.00 0.00 163 ILE A CA 7
ATOM 9290 C C . ILE A 1 22 ? 52.012 13.351 11.773 1.00 0.00 163 ILE A C 7
ATOM 9291 O O . ILE A 1 22 ? 53.164 13.578 12.156 1.00 0.00 163 ILE A O 7
ATOM 9307 N N . PHE A 1 23 ? 51.197 12.496 12.392 1.00 0.00 164 PHE A N 7
ATOM 9308 C CA . PHE A 1 23 ? 51.451 11.909 13.710 1.00 0.00 164 PHE A CA 7
ATOM 9309 C C . PHE A 1 23 ? 51.295 10.388 13.628 1.00 0.00 164 PHE A C 7
ATOM 9310 O O . PHE A 1 23 ? 50.257 9.896 13.189 1.00 0.00 164 PHE A O 7
ATOM 9327 N N . VAL A 1 24 ? 52.337 9.656 14.018 1.00 0.00 165 VAL A N 7
ATOM 9328 C CA . VAL A 1 24 ? 52.535 8.225 13.742 1.00 0.00 165 VAL A CA 7
ATOM 9329 C C . VAL A 1 24 ? 52.479 7.446 15.061 1.00 0.00 165 VAL A C 7
ATOM 9330 O O . VAL A 1 24 ? 53.154 7.823 16.018 1.00 0.00 165 VAL A O 7
ATOM 9343 N N . GLY A 1 25 ? 51.669 6.380 15.107 1.00 0.00 166 GLY A N 7
ATOM 9344 C CA . GLY A 1 25 ? 51.304 5.641 16.328 1.00 0.00 166 GLY A CA 7
ATOM 9345 C C . GLY A 1 25 ? 52.412 4.739 16.885 1.00 0.00 166 GLY A C 7
ATOM 9346 O O . GLY A 1 25 ? 53.384 5.229 17.456 1.00 0.00 166 GLY A O 7
ATOM 9350 N N . ASN A 1 26 ? 52.242 3.416 16.768 1.00 0.00 167 ASN A N 7
ATOM 9351 C CA . ASN A 1 26 ? 53.150 2.424 17.375 1.00 0.00 167 ASN A CA 7
ATOM 9352 C C . ASN A 1 26 ? 54.398 2.108 16.521 1.00 0.00 167 ASN A C 7
ATOM 9353 O O . ASN A 1 26 ? 55.439 1.751 17.075 1.00 0.00 167 ASN A O 7
ATOM 9364 N N . LEU A 1 27 ? 54.296 2.269 15.190 1.00 0.00 168 LEU A N 7
ATOM 9365 C CA . LEU A 1 27 ? 55.331 2.010 14.170 1.00 0.00 168 LEU A CA 7
ATOM 9366 C C . LEU A 1 27 ? 56.294 0.844 14.497 1.00 0.00 168 LEU A C 7
ATOM 9367 O O . LEU A 1 27 ? 55.829 -0.293 14.620 1.00 0.00 168 LEU A O 7
ATOM 9383 N N . THR A 1 28 ? 57.606 1.103 14.593 1.00 0.00 169 THR A N 7
ATOM 9384 C CA . THR A 1 28 ? 58.686 0.104 14.526 1.00 0.00 169 THR A CA 7
ATOM 9385 C C . THR A 1 28 ? 59.794 0.464 15.506 1.00 0.00 169 THR A C 7
ATOM 9386 O O . THR A 1 28 ? 60.285 1.592 15.501 1.00 0.00 169 THR A O 7
ATOM 9397 N N . TYR A 1 29 ? 60.219 -0.503 16.321 1.00 0.00 170 TYR A N 7
ATOM 9398 C CA . TYR A 1 29 ? 61.188 -0.306 17.415 1.00 0.00 170 TYR A CA 7
ATOM 9399 C C . TYR A 1 29 ? 62.583 0.185 16.964 1.00 0.00 170 TYR A C 7
ATOM 9400 O O . TYR A 1 29 ? 63.306 0.804 17.746 1.00 0.00 170 TYR A O 7
ATOM 9418 N N . ASP A 1 30 ? 62.947 -0.066 15.702 1.00 0.00 171 ASP A N 7
ATOM 9419 C CA . ASP A 1 30 ? 64.231 0.305 15.084 1.00 0.00 171 ASP A CA 7
ATOM 9420 C C . ASP A 1 30 ? 64.200 1.691 14.394 1.00 0.00 171 ASP A C 7
ATOM 9421 O O . ASP A 1 30 ? 65.205 2.143 13.842 1.00 0.00 171 ASP A O 7
ATOM 9430 N N . SER A 1 31 ? 63.053 2.378 14.410 1.00 0.00 172 SER A N 7
ATOM 9431 C CA . SER A 1 31 ? 62.865 3.665 13.721 1.00 0.00 172 SER A CA 7
ATOM 9432 C C . SER A 1 31 ? 63.595 4.857 14.380 1.00 0.00 172 SER A C 7
ATOM 9433 O O . SER A 1 31 ? 63.820 4.898 15.597 1.00 0.00 172 SER A O 7
ATOM 9441 N N . THR A 1 32 ? 63.946 5.849 13.547 1.00 0.00 173 THR A N 7
ATOM 9442 C CA . THR A 1 32 ? 64.667 7.094 13.880 1.00 0.00 173 THR A CA 7
ATOM 9443 C C . THR A 1 32 ? 64.087 8.233 13.026 1.00 0.00 173 THR A C 7
ATOM 9444 O O . THR A 1 32 ? 63.440 7.938 12.018 1.00 0.00 173 THR A O 7
ATOM 9455 N N . PRO A 1 33 ? 64.299 9.522 13.356 1.00 0.00 174 PRO A N 7
ATOM 9456 C CA . PRO A 1 33 ? 63.814 10.617 12.517 1.00 0.00 174 PRO A CA 7
ATOM 9457 C C . PRO A 1 33 ? 64.453 10.629 11.118 1.00 0.00 174 PRO A C 7
ATOM 9458 O O . PRO A 1 33 ? 63.785 11.006 10.158 1.00 0.00 174 PRO A O 7
ATOM 9469 N N . GLU A 1 34 ? 65.701 10.162 10.967 1.00 0.00 175 GLU A N 7
ATOM 9470 C CA . GLU A 1 34 ? 66.346 9.999 9.656 1.00 0.00 175 GLU A CA 7
ATOM 9471 C C . GLU A 1 34 ? 65.709 8.862 8.830 1.00 0.00 175 GLU A C 7
ATOM 9472 O O . GLU A 1 34 ? 65.482 9.025 7.631 1.00 0.00 175 GLU A O 7
ATOM 9484 N N . ASP A 1 35 ? 65.360 7.738 9.465 1.00 0.00 176 ASP A N 7
ATOM 9485 C CA . ASP A 1 35 ? 64.655 6.612 8.839 1.00 0.00 176 ASP A CA 7
ATOM 9486 C C . ASP A 1 35 ? 63.224 6.996 8.415 1.00 0.00 176 ASP A C 7
ATOM 9487 O O . ASP A 1 35 ? 62.801 6.670 7.304 1.00 0.00 176 ASP A O 7
ATOM 9496 N N . LEU A 1 36 ? 62.514 7.764 9.253 1.00 0.00 177 LEU A N 7
ATOM 9497 C CA . LEU A 1 36 ? 61.222 8.373 8.917 1.00 0.00 177 LEU A CA 7
ATOM 9498 C C . LEU A 1 36 ? 61.343 9.382 7.766 1.00 0.00 177 LEU A C 7
ATOM 9499 O O . LEU A 1 36 ? 60.442 9.448 6.931 1.00 0.00 177 LEU A O 7
ATOM 9515 N N . THR A 1 37 ? 62.449 10.136 7.691 1.00 0.00 178 THR A N 7
ATOM 9516 C CA . THR A 1 37 ? 62.697 11.096 6.602 1.00 0.00 178 THR A CA 7
ATOM 9517 C C . THR A 1 37 ? 62.954 10.358 5.295 1.00 0.00 178 THR A C 7
ATOM 9518 O O . THR A 1 37 ? 62.294 10.654 4.303 1.00 0.00 178 THR A O 7
ATOM 9529 N N . GLU A 1 38 ? 63.855 9.374 5.293 1.00 0.00 179 GLU A N 7
ATOM 9530 C CA . GLU A 1 38 ? 64.171 8.564 4.111 1.00 0.00 179 GLU A CA 7
ATOM 9531 C C . GLU A 1 38 ? 62.933 7.826 3.555 1.00 0.00 179 GLU A C 7
ATOM 9532 O O . GLU A 1 38 ? 62.832 7.607 2.345 1.00 0.00 179 GLU A O 7
ATOM 9544 N N . PHE A 1 39 ? 61.965 7.503 4.420 1.00 0.00 180 PHE A N 7
ATOM 9545 C CA . PHE A 1 39 ? 60.674 6.930 4.057 1.00 0.00 180 PHE A CA 7
ATOM 9546 C C . PHE A 1 39 ? 59.731 7.988 3.451 1.00 0.00 180 PHE A C 7
ATOM 9547 O O . PHE A 1 39 ? 59.411 7.912 2.262 1.00 0.00 180 PHE A O 7
ATOM 9564 N N . PHE A 1 40 ? 59.302 8.986 4.237 1.00 0.00 181 PHE A N 7
ATOM 9565 C CA . PHE A 1 40 ? 58.275 9.955 3.832 1.00 0.00 181 PHE A CA 7
ATOM 9566 C C . PHE A 1 40 ? 58.716 10.970 2.768 1.00 0.00 181 PHE A C 7
ATOM 9567 O O . PHE A 1 40 ? 57.899 11.407 1.959 1.00 0.00 181 PHE A O 7
ATOM 9584 N N . SER A 1 41 ? 59.994 11.352 2.729 1.00 0.00 182 SER A N 7
ATOM 9585 C CA . SER A 1 41 ? 60.474 12.430 1.840 1.00 0.00 182 SER A CA 7
ATOM 9586 C C . SER A 1 41 ? 60.542 12.023 0.351 1.00 0.00 182 SER A C 7
ATOM 9587 O O . SER A 1 41 ? 60.762 12.870 -0.516 1.00 0.00 182 SER A O 7
ATOM 9595 N N . GLN A 1 42 ? 60.278 10.747 0.032 1.00 0.00 183 GLN A N 7
ATOM 9596 C CA . GLN A 1 42 ? 60.157 10.235 -1.343 1.00 0.00 183 GLN A CA 7
ATOM 9597 C C . GLN A 1 42 ? 58.958 10.831 -2.111 1.00 0.00 183 GLN A C 7
ATOM 9598 O O . GLN A 1 42 ? 58.934 10.796 -3.343 1.00 0.00 183 GLN A O 7
ATOM 9612 N N . ILE A 1 43 ? 57.967 11.388 -1.402 1.00 0.00 184 ILE A N 7
ATOM 9613 C CA . ILE A 1 43 ? 56.730 11.948 -1.984 1.00 0.00 184 ILE A CA 7
ATOM 9614 C C . ILE A 1 43 ? 56.915 13.391 -2.497 1.00 0.00 184 ILE A C 7
ATOM 9615 O O . ILE A 1 43 ? 56.189 13.833 -3.391 1.00 0.00 184 ILE A O 7
ATOM 9631 N N . GLY A 1 44 ? 57.898 14.122 -1.957 1.00 0.00 185 GLY A N 7
ATOM 9632 C CA . GLY A 1 44 ? 58.152 15.537 -2.252 1.00 0.00 185 GLY A CA 7
ATOM 9633 C C . GLY A 1 44 ? 59.287 16.096 -1.400 1.00 0.00 185 GLY A C 7
ATOM 9634 O O . GLY A 1 44 ? 60.443 16.083 -1.822 1.00 0.00 185 GLY A O 7
ATOM 9638 N N . LYS A 1 45 ? 58.952 16.558 -0.188 1.00 0.00 186 LYS A N 7
ATOM 9639 C CA . LYS A 1 45 ? 59.913 17.059 0.808 1.00 0.00 186 LYS A CA 7
ATOM 9640 C C . LYS A 1 45 ? 59.349 16.997 2.247 1.00 0.00 186 LYS A C 7
ATOM 9641 O O . LYS A 1 45 ? 58.400 17.707 2.579 1.00 0.00 186 LYS A O 7
ATOM 9660 N N . VAL A 1 46 ? 59.972 16.194 3.119 1.00 0.00 187 VAL A N 7
ATOM 9661 C CA . VAL A 1 46 ? 59.844 16.334 4.586 1.00 0.00 187 VAL A CA 7
ATOM 9662 C C . VAL A 1 46 ? 60.614 17.589 5.000 1.00 0.00 187 VAL A C 7
ATOM 9663 O O . VAL A 1 46 ? 61.777 17.740 4.631 1.00 0.00 187 VAL A O 7
ATOM 9676 N N . VAL A 1 47 ? 59.973 18.460 5.779 1.00 0.00 188 VAL A N 7
ATOM 9677 C CA . VAL A 1 47 ? 60.594 19.685 6.320 1.00 0.00 188 VAL A CA 7
ATOM 9678 C C . VAL A 1 47 ? 61.031 19.539 7.785 1.00 0.00 188 VAL A C 7
ATOM 9679 O O . VAL A 1 47 ? 61.879 20.294 8.259 1.00 0.00 188 VAL A O 7
ATOM 9692 N N . ARG A 1 48 ? 60.499 18.515 8.467 1.00 0.00 189 ARG A N 7
ATOM 9693 C CA . ARG A 1 48 ? 60.934 18.069 9.804 1.00 0.00 189 ARG A CA 7
ATOM 9694 C C . ARG A 1 48 ? 60.444 16.647 10.128 1.00 0.00 189 ARG A C 7
ATOM 9695 O O . ARG A 1 48 ? 59.288 16.345 9.862 1.00 0.00 189 ARG A O 7
ATOM 9716 N N . ALA A 1 49 ? 61.268 15.795 10.737 1.00 0.00 190 ALA A N 7
ATOM 9717 C CA . ALA A 1 49 ? 60.856 14.533 11.379 1.00 0.00 190 ALA A CA 7
ATOM 9718 C C . ALA A 1 49 ? 61.358 14.422 12.834 1.00 0.00 190 ALA A C 7
ATOM 9719 O O . ALA A 1 49 ? 62.356 15.044 13.207 1.00 0.00 190 ALA A O 7
ATOM 9726 N N . ASP A 1 50 ? 60.669 13.613 13.646 1.00 0.00 191 ASP A N 7
ATOM 9727 C CA . ASP A 1 50 ? 60.903 13.448 15.086 1.00 0.00 191 ASP A CA 7
ATOM 9728 C C . ASP A 1 50 ? 60.385 12.093 15.611 1.00 0.00 191 ASP A C 7
ATOM 9729 O O . ASP A 1 50 ? 59.328 11.617 15.198 1.00 0.00 191 ASP A O 7
ATOM 9738 N N . ILE A 1 51 ? 61.115 11.495 16.561 1.00 0.00 192 ILE A N 7
ATOM 9739 C CA . ILE A 1 51 ? 60.708 10.310 17.342 1.00 0.00 192 ILE A CA 7
ATOM 9740 C C . ILE A 1 51 ? 60.902 10.633 18.831 1.00 0.00 192 ILE A C 7
ATOM 9741 O O . ILE A 1 51 ? 62.018 10.944 19.257 1.00 0.00 192 ILE A O 7
ATOM 9757 N N . ILE A 1 52 ? 59.827 10.577 19.622 1.00 0.00 193 ILE A N 7
ATOM 9758 C CA . ILE A 1 52 ? 59.835 10.870 21.065 1.00 0.00 193 ILE A CA 7
ATOM 9759 C C . ILE A 1 52 ? 59.648 9.584 21.890 1.00 0.00 193 ILE A C 7
ATOM 9760 O O . ILE A 1 52 ? 58.568 8.990 21.911 1.00 0.00 193 ILE A O 7
ATOM 9776 N N . THR A 1 53 ? 60.723 9.128 22.545 1.00 0.00 194 THR A N 7
ATOM 9777 C CA . THR A 1 53 ? 60.783 7.899 23.357 1.00 0.00 194 THR A CA 7
ATOM 9778 C C . THR A 1 53 ? 61.846 8.001 24.459 1.00 0.00 194 THR A C 7
ATOM 9779 O O . THR A 1 53 ? 62.641 8.941 24.482 1.00 0.00 194 THR A O 7
ATOM 9790 N N . SER A 1 54 ? 61.876 7.009 25.345 1.00 0.00 195 SER A N 7
ATOM 9791 C CA . SER A 1 54 ? 62.805 6.879 26.483 1.00 0.00 195 SER A CA 7
ATOM 9792 C C . SER A 1 54 ? 63.087 5.398 26.813 1.00 0.00 195 SER A C 7
ATOM 9793 O O . SER A 1 54 ? 62.270 4.521 26.512 1.00 0.00 195 SER A O 7
ATOM 9801 N N . ARG A 1 55 ? 64.232 5.112 27.459 1.00 0.00 196 ARG A N 7
ATOM 9802 C CA . ARG A 1 55 ? 64.677 3.742 27.787 1.00 0.00 196 ARG A CA 7
ATOM 9803 C C . ARG A 1 55 ? 63.714 2.999 28.738 1.00 0.00 196 ARG A C 7
ATOM 9804 O O . ARG A 1 55 ? 63.540 1.783 28.615 1.00 0.00 196 ARG A O 7
ATOM 9825 N N . GLY A 1 56 ? 63.067 3.730 29.655 1.00 0.00 197 GLY A N 7
ATOM 9826 C CA . GLY A 1 56 ? 61.975 3.245 30.513 1.00 0.00 197 GLY A CA 7
ATOM 9827 C C . GLY A 1 56 ? 60.627 3.404 29.808 1.00 0.00 197 GLY A C 7
ATOM 9828 O O . GLY A 1 56 ? 60.193 2.511 29.079 1.00 0.00 197 GLY A O 7
ATOM 9832 N N . HIS A 1 57 ? 59.982 4.554 30.015 1.00 0.00 198 HIS A N 7
ATOM 9833 C CA . HIS A 1 57 ? 58.686 4.928 29.426 1.00 0.00 198 HIS A CA 7
ATOM 9834 C C . HIS A 1 57 ? 58.457 6.458 29.443 1.00 0.00 198 HIS A C 7
ATOM 9835 O O . HIS A 1 57 ? 58.931 7.154 30.344 1.00 0.00 198 HIS A O 7
ATOM 9849 N N . HIS A 1 58 ? 57.732 6.974 28.440 1.00 0.00 199 HIS A N 7
ATOM 9850 C CA . HIS A 1 58 ? 57.456 8.414 28.253 1.00 0.00 199 HIS A CA 7
ATOM 9851 C C . HIS A 1 58 ? 56.335 8.690 27.225 1.00 0.00 199 HIS A C 7
ATOM 9852 O O . HIS A 1 58 ? 55.286 9.238 27.577 1.00 0.00 199 HIS A O 7
ATOM 9866 N N . ARG A 1 59 ? 56.557 8.287 25.963 1.00 0.00 200 ARG A N 7
ATOM 9867 C CA . ARG A 1 59 ? 55.659 8.511 24.815 1.00 0.00 200 ARG A CA 7
ATOM 9868 C C . ARG A 1 59 ? 55.696 7.308 23.856 1.00 0.00 200 ARG A C 7
ATOM 9869 O O . ARG A 1 59 ? 54.723 6.555 23.787 1.00 0.00 200 ARG A O 7
ATOM 9890 N N . GLY A 1 60 ? 56.819 7.097 23.155 1.00 0.00 201 GLY A N 7
ATOM 9891 C CA . GLY A 1 60 ? 57.058 5.927 22.297 1.00 0.00 201 GLY A CA 7
ATOM 9892 C C . GLY A 1 60 ? 56.412 6.053 20.917 1.00 0.00 201 GLY A C 7
ATOM 9893 O O . GLY A 1 60 ? 55.819 5.086 20.437 1.00 0.00 201 GLY A O 7
ATOM 9897 N N . MET A 1 61 ? 56.497 7.235 20.292 1.00 0.00 202 MET A N 7
ATOM 9898 C CA . MET A 1 61 ? 55.778 7.568 19.047 1.00 0.00 202 MET A CA 7
ATOM 9899 C C . MET A 1 61 ? 56.516 8.600 18.174 1.00 0.00 202 MET A C 7
ATOM 9900 O O . MET A 1 61 ? 57.555 9.134 18.572 1.00 0.00 202 MET A O 7
ATOM 9914 N N . GLY A 1 62 ? 56.023 8.829 16.948 1.00 0.00 203 GLY A N 7
ATOM 9915 C CA . GLY A 1 62 ? 56.681 9.662 15.929 1.00 0.00 203 GLY A CA 7
ATOM 9916 C C . GLY A 1 62 ? 55.802 10.762 15.332 1.00 0.00 203 GLY A C 7
ATOM 9917 O O . GLY A 1 62 ? 54.579 10.625 15.283 1.00 0.00 203 GLY A O 7
ATOM 9921 N N . THR A 1 63 ? 56.439 11.805 14.789 1.00 0.00 204 THR A N 7
ATOM 9922 C CA . THR A 1 63 ? 55.803 12.959 14.129 1.00 0.00 204 THR A CA 7
ATOM 9923 C C . THR A 1 63 ? 56.655 13.386 12.942 1.00 0.00 204 THR A C 7
ATOM 9924 O O . THR A 1 63 ? 57.880 13.333 13.011 1.00 0.00 204 THR A O 7
ATOM 9935 N N . VAL A 1 64 ? 56.018 13.827 11.861 1.00 0.00 205 VAL A N 7
ATOM 9936 C CA . VAL A 1 64 ? 56.701 14.337 10.654 1.00 0.00 205 VAL A CA 7
ATOM 9937 C C . VAL A 1 64 ? 55.921 15.534 10.091 1.00 0.00 205 VAL A C 7
ATOM 9938 O O . VAL A 1 64 ? 54.718 15.649 10.309 1.00 0.00 205 VAL A O 7
ATOM 9951 N N . GLU A 1 65 ? 56.603 16.447 9.403 1.00 0.00 206 GLU A N 7
ATOM 9952 C CA . GLU A 1 65 ? 56.057 17.680 8.839 1.00 0.00 206 GLU A CA 7
ATOM 9953 C C . GLU A 1 65 ? 56.449 17.837 7.366 1.00 0.00 206 GLU A C 7
ATOM 9954 O O . GLU A 1 65 ? 57.595 17.609 6.963 1.00 0.00 206 GLU A O 7
ATOM 9966 N N . PHE A 1 66 ? 55.467 18.263 6.577 1.00 0.00 207 PHE A N 7
ATOM 9967 C CA . PHE A 1 66 ? 55.489 18.381 5.121 1.00 0.00 207 PHE A CA 7
ATOM 9968 C C . PHE A 1 66 ? 55.220 19.830 4.703 1.00 0.00 207 PHE A C 7
ATOM 9969 O O . PHE A 1 66 ? 54.637 20.615 5.455 1.00 0.00 207 PHE A O 7
ATOM 9986 N N . THR A 1 67 ? 55.600 20.168 3.468 1.00 0.00 208 THR A N 7
ATOM 9987 C CA . THR A 1 67 ? 55.500 21.534 2.942 1.00 0.00 208 THR A CA 7
ATOM 9988 C C . THR A 1 67 ? 54.151 21.856 2.283 1.00 0.00 208 THR A C 7
ATOM 9989 O O . THR A 1 67 ? 53.858 23.039 2.110 1.00 0.00 208 THR A O 7
ATOM 10000 N N . ASN A 1 68 ? 53.303 20.860 1.966 1.00 0.00 209 ASN A N 7
ATOM 10001 C CA . ASN A 1 68 ? 52.047 21.095 1.232 1.00 0.00 209 ASN A CA 7
ATOM 10002 C C . ASN A 1 68 ? 50.934 20.045 1.417 1.00 0.00 209 ASN A C 7
ATOM 10003 O O . ASN A 1 68 ? 51.150 18.848 1.227 1.00 0.00 209 ASN A O 7
ATOM 10014 N N . SER A 1 69 ? 49.725 20.543 1.708 1.00 0.00 210 SER A N 7
ATOM 10015 C CA . SER A 1 69 ? 48.473 19.834 2.017 1.00 0.00 210 SER A CA 7
ATOM 10016 C C . SER A 1 69 ? 48.126 18.680 1.066 1.00 0.00 210 SER A C 7
ATOM 10017 O O . SER A 1 69 ? 47.850 17.572 1.524 1.00 0.00 210 SER A O 7
ATOM 10025 N N . ASP A 1 70 ? 48.139 18.896 -0.253 1.00 0.00 211 ASP A N 7
ATOM 10026 C CA . ASP A 1 70 ? 47.769 17.849 -1.213 1.00 0.00 211 ASP A CA 7
ATOM 10027 C C . ASP A 1 70 ? 48.895 16.825 -1.455 1.00 0.00 211 ASP A C 7
ATOM 10028 O O . ASP A 1 70 ? 48.607 15.667 -1.745 1.00 0.00 211 ASP A O 7
ATOM 10037 N N . ASP A 1 71 ? 50.168 17.201 -1.273 1.00 0.00 212 ASP A N 7
ATOM 10038 C CA . ASP A 1 71 ? 51.297 16.256 -1.273 1.00 0.00 212 ASP A CA 7
ATOM 10039 C C . ASP A 1 71 ? 51.367 15.391 -0.004 1.00 0.00 212 ASP A C 7
ATOM 10040 O O . ASP A 1 71 ? 51.635 14.192 -0.086 1.00 0.00 212 ASP A O 7
ATOM 10049 N N . VAL A 1 72 ? 51.091 15.967 1.170 1.00 0.00 213 VAL A N 7
ATOM 10050 C CA . VAL A 1 72 ? 51.058 15.197 2.430 1.00 0.00 213 VAL A CA 7
ATOM 10051 C C . VAL A 1 72 ? 49.873 14.226 2.490 1.00 0.00 213 VAL A C 7
ATOM 10052 O O . VAL A 1 72 ? 49.981 13.141 3.061 1.00 0.00 213 VAL A O 7
ATOM 10065 N N . ASP A 1 73 ? 48.772 14.571 1.817 1.00 0.00 214 ASP A N 7
ATOM 10066 C CA . ASP A 1 73 ? 47.646 13.661 1.586 1.00 0.00 214 ASP A CA 7
ATOM 10067 C C . ASP A 1 73 ? 48.008 12.501 0.637 1.00 0.00 214 ASP A C 7
ATOM 10068 O O . ASP A 1 73 ? 47.656 11.353 0.921 1.00 0.00 214 ASP A O 7
ATOM 10077 N N . ARG A 1 74 ? 48.787 12.768 -0.426 1.00 0.00 215 ARG A N 7
ATOM 10078 C CA . ARG A 1 74 ? 49.324 11.726 -1.318 1.00 0.00 215 ARG A CA 7
ATOM 10079 C C . ARG A 1 74 ? 50.255 10.747 -0.585 1.00 0.00 215 ARG A C 7
ATOM 10080 O O . ARG A 1 74 ? 50.256 9.567 -0.923 1.00 0.00 215 ARG A O 7
ATOM 10101 N N . ALA A 1 75 ? 51.013 11.192 0.426 1.00 0.00 216 ALA A N 7
ATOM 10102 C CA . ALA A 1 75 ? 51.939 10.335 1.178 1.00 0.00 216 ALA A CA 7
ATOM 10103 C C . ALA A 1 75 ? 51.234 9.200 1.932 1.00 0.00 216 ALA A C 7
ATOM 10104 O O . ALA A 1 75 ? 51.434 8.024 1.634 1.00 0.00 216 ALA A O 7
ATOM 10111 N N . ILE A 1 76 ? 50.381 9.535 2.902 1.00 0.00 217 ILE A N 7
ATOM 10112 C CA . ILE A 1 76 ? 49.793 8.548 3.835 1.00 0.00 217 ILE A CA 7
ATOM 10113 C C . ILE A 1 76 ? 48.870 7.557 3.109 1.00 0.00 217 ILE A C 7
ATOM 10114 O O . ILE A 1 76 ? 48.813 6.388 3.489 1.00 0.00 217 ILE A O 7
ATOM 10130 N N . ARG A 1 77 ? 48.269 7.978 1.990 1.00 0.00 218 ARG A N 7
ATOM 10131 C CA . ARG A 1 77 ? 47.549 7.113 1.040 1.00 0.00 218 ARG A CA 7
ATOM 10132 C C . ARG A 1 77 ? 48.369 5.883 0.579 1.00 0.00 218 ARG A C 7
ATOM 10133 O O . ARG A 1 77 ? 47.787 4.843 0.259 1.00 0.00 218 ARG A O 7
ATOM 10154 N N . GLN A 1 78 ? 49.706 5.971 0.568 1.00 0.00 219 GLN A N 7
ATOM 10155 C CA . GLN A 1 78 ? 50.608 4.869 0.205 1.00 0.00 219 GLN A CA 7
ATOM 10156 C C . GLN A 1 78 ? 51.195 4.129 1.425 1.00 0.00 219 GLN A C 7
ATOM 10157 O O . GLN A 1 78 ? 51.764 3.049 1.250 1.00 0.00 219 GLN A O 7
ATOM 10171 N N . TYR A 1 79 ? 51.080 4.680 2.641 1.00 0.00 220 TYR A N 7
ATOM 10172 C CA . TYR A 1 79 ? 51.882 4.262 3.806 1.00 0.00 220 TYR A CA 7
ATOM 10173 C C . TYR A 1 79 ? 51.085 3.851 5.064 1.00 0.00 220 TYR A C 7
ATOM 10174 O O . TYR A 1 79 ? 51.628 3.145 5.914 1.00 0.00 220 TYR A O 7
ATOM 10192 N N . ASP A 1 80 ? 49.814 4.239 5.217 1.00 0.00 221 ASP A N 7
ATOM 10193 C CA . ASP A 1 80 ? 49.005 3.824 6.373 1.00 0.00 221 ASP A CA 7
ATOM 10194 C C . ASP A 1 80 ? 48.721 2.310 6.326 1.00 0.00 221 ASP A C 7
ATOM 10195 O O . ASP A 1 80 ? 48.160 1.810 5.346 1.00 0.00 221 ASP A O 7
ATOM 10204 N N . GLY A 1 81 ? 49.143 1.569 7.361 1.00 0.00 222 GLY A N 7
ATOM 10205 C CA . GLY A 1 81 ? 49.116 0.100 7.353 1.00 0.00 222 GLY A CA 7
ATOM 10206 C C . GLY A 1 81 ? 50.391 -0.558 6.845 1.00 0.00 222 GLY A C 7
ATOM 10207 O O . GLY A 1 81 ? 50.414 -1.788 6.796 1.00 0.00 222 GLY A O 7
ATOM 10211 N N . ALA A 1 82 ? 51.428 0.200 6.466 1.00 0.00 223 ALA A N 7
ATOM 10212 C CA . ALA A 1 82 ? 52.732 -0.370 6.133 1.00 0.00 223 ALA A CA 7
ATOM 10213 C C . ALA A 1 82 ? 53.291 -1.162 7.330 1.00 0.00 223 ALA A C 7
ATOM 10214 O O . ALA A 1 82 ? 53.746 -0.598 8.330 1.00 0.00 223 ALA A O 7
ATOM 10221 N N . PHE A 1 83 ? 53.258 -2.491 7.211 1.00 0.00 224 PHE A N 7
ATOM 10222 C CA . PHE A 1 83 ? 54.147 -3.378 7.955 1.00 0.00 224 PHE A CA 7
ATOM 10223 C C . PHE A 1 83 ? 55.598 -3.040 7.582 1.00 0.00 224 PHE A C 7
ATOM 10224 O O . PHE A 1 83 ? 56.005 -3.162 6.423 1.00 0.00 224 PHE A O 7
ATOM 10241 N N . PHE A 1 84 ? 56.361 -2.591 8.576 1.00 0.00 225 PHE A N 7
ATOM 10242 C CA . PHE A 1 84 ? 57.646 -1.924 8.414 1.00 0.00 225 PHE A CA 7
ATOM 10243 C C . PHE A 1 84 ? 58.618 -2.557 9.418 1.00 0.00 225 PHE A C 7
ATOM 10244 O O . PHE A 1 84 ? 58.417 -2.464 10.631 1.00 0.00 225 PHE A O 7
ATOM 10261 N N . MET A 1 85 ? 59.598 -3.313 8.905 1.00 0.00 226 MET A N 7
ATOM 10262 C CA . MET A 1 85 ? 60.341 -4.336 9.668 1.00 0.00 226 MET A CA 7
ATOM 10263 C C . MET A 1 85 ? 59.388 -5.302 10.421 1.00 0.00 226 MET A C 7
ATOM 10264 O O . MET A 1 85 ? 59.619 -5.658 11.576 1.00 0.00 226 MET A O 7
ATOM 10278 N N . ASP A 1 86 ? 58.270 -5.668 9.775 1.00 0.00 227 ASP A N 7
ATOM 10279 C CA . ASP A 1 86 ? 57.235 -6.609 10.256 1.00 0.00 227 ASP A CA 7
ATOM 10280 C C . ASP A 1 86 ? 56.274 -6.033 11.325 1.00 0.00 227 ASP A C 7
ATOM 10281 O O . ASP A 1 86 ? 55.493 -6.786 11.911 1.00 0.00 227 ASP A O 7
ATOM 10290 N N . ARG A 1 87 ? 56.343 -4.727 11.635 1.00 0.00 228 ARG A N 7
ATOM 10291 C CA . ARG A 1 87 ? 55.454 -4.049 12.602 1.00 0.00 228 ARG A CA 7
ATOM 10292 C C . ARG A 1 87 ? 54.672 -2.893 11.957 1.00 0.00 228 ARG A C 7
ATOM 10293 O O . ARG A 1 87 ? 55.197 -2.145 11.138 1.00 0.00 228 ARG A O 7
ATOM 10314 N N . LYS A 1 88 ? 53.387 -2.762 12.299 1.00 0.00 229 LYS A N 7
ATOM 10315 C CA . LYS A 1 88 ? 52.453 -1.774 11.728 1.00 0.00 229 LYS A CA 7
ATOM 10316 C C . LYS A 1 88 ? 52.785 -0.315 12.113 1.00 0.00 229 LYS A C 7
ATOM 10317 O O . LYS A 1 88 ? 52.618 0.084 13.269 1.00 0.00 229 LYS A O 7
ATOM 10336 N N . ILE A 1 89 ? 53.133 0.530 11.136 1.00 0.00 230 ILE A N 7
ATOM 10337 C CA . ILE A 1 89 ? 52.898 1.988 11.197 1.00 0.00 230 ILE A CA 7
ATOM 10338 C C . ILE A 1 89 ? 51.420 2.318 10.885 1.00 0.00 230 ILE A C 7
ATOM 10339 O O . ILE A 1 89 ? 50.791 1.676 10.041 1.00 0.00 230 ILE A O 7
ATOM 10355 N N . PHE A 1 90 ? 50.899 3.359 11.540 1.00 0.00 231 PHE A N 7
ATOM 10356 C CA . PHE A 1 90 ? 49.568 3.945 11.337 1.00 0.00 231 PHE A CA 7
ATOM 10357 C C . PHE A 1 90 ? 49.660 5.456 11.587 1.00 0.00 231 PHE A C 7
ATOM 10358 O O . PHE A 1 90 ? 50.403 5.862 12.482 1.00 0.00 231 PHE A O 7
ATOM 10375 N N . VAL A 1 91 ? 48.944 6.279 10.815 1.00 0.00 232 VAL A N 7
ATOM 10376 C CA . VAL A 1 91 ? 49.180 7.737 10.749 1.00 0.00 232 VAL A CA 7
ATOM 10377 C C . VAL A 1 91 ? 47.883 8.554 10.754 1.00 0.00 232 VAL A C 7
ATOM 10378 O O . VAL A 1 91 ? 46.950 8.263 10.006 1.00 0.00 232 VAL A O 7
ATOM 10391 N N . ARG A 1 92 ? 47.876 9.624 11.561 1.00 0.00 233 ARG A N 7
ATOM 10392 C CA . ARG A 1 92 ? 46.872 10.697 11.573 1.00 0.00 233 ARG A CA 7
ATOM 10393 C C . ARG A 1 92 ? 47.392 11.944 10.844 1.00 0.00 233 ARG A C 7
ATOM 10394 O O . ARG A 1 92 ? 48.563 12.306 10.977 1.00 0.00 233 ARG A O 7
ATOM 10415 N N . GLN A 1 93 ? 46.522 12.622 10.097 1.00 0.00 234 GLN A N 7
ATOM 10416 C CA . GLN A 1 93 ? 46.843 13.876 9.404 1.00 0.00 234 GLN A CA 7
ATOM 10417 C C . GLN A 1 93 ? 46.472 15.081 10.294 1.00 0.00 234 GLN A C 7
ATOM 10418 O O . GLN A 1 93 ? 45.311 15.236 10.675 1.00 0.00 234 GLN A O 7
ATOM 10432 N N . ASP A 1 94 ? 47.454 15.939 10.599 1.00 0.00 235 ASP A N 7
ATOM 10433 C CA . ASP A 1 94 ? 47.353 17.308 11.146 1.00 0.00 235 ASP A CA 7
ATOM 10434 C C . ASP A 1 94 ? 46.842 17.461 12.600 1.00 0.00 235 ASP A C 7
ATOM 10435 O O . ASP A 1 94 ? 47.232 18.418 13.276 1.00 0.00 235 ASP A O 7
ATOM 10444 N N . ASN A 1 95 ? 46.035 16.512 13.095 1.00 0.00 236 ASN A N 7
ATOM 10445 C CA . ASN A 1 95 ? 45.508 16.392 14.468 1.00 0.00 236 ASN A CA 7
ATOM 10446 C C . ASN A 1 95 ? 44.857 15.005 14.691 1.00 0.00 236 ASN A C 7
ATOM 10447 O O . ASN A 1 95 ? 45.571 14.070 15.112 1.00 0.00 236 ASN A O 7
ATOM 10459 N N . GLY A 1 1 ? -7.967 1.632 -11.935 1.00 0.00 142 GLY A N 8
ATOM 10460 C CA . GLY A 1 1 ? -7.103 2.756 -11.498 1.00 0.00 142 GLY A CA 8
ATOM 10461 C C . GLY A 1 1 ? -5.870 2.284 -10.734 1.00 0.00 142 GLY A C 8
ATOM 10462 O O . GLY A 1 1 ? -5.672 1.088 -10.520 1.00 0.00 142 GLY A O 8
ATOM 10468 N N . SER A 1 2 ? -5.025 3.224 -10.305 1.00 0.00 143 SER A N 8
ATOM 10469 C CA . SER A 1 2 ? -3.768 2.969 -9.571 1.00 0.00 143 SER A CA 8
ATOM 10470 C C . SER A 1 2 ? -3.260 4.240 -8.858 1.00 0.00 143 SER A C 8
ATOM 10471 O O . SER A 1 2 ? -3.480 5.361 -9.329 1.00 0.00 143 SER A O 8
ATOM 10479 N N . ALA A 1 3 ? -2.555 4.072 -7.729 1.00 0.00 144 ALA A N 8
ATOM 10480 C CA . ALA A 1 3 ? -1.919 5.159 -6.974 1.00 0.00 144 ALA A CA 8
ATOM 10481 C C . ALA A 1 3 ? -0.511 5.540 -7.495 1.00 0.00 144 ALA A C 8
ATOM 10482 O O . ALA A 1 3 ? 0.081 6.508 -7.007 1.00 0.00 144 ALA A O 8
ATOM 10489 N N . ARG A 1 4 ? 0.021 4.795 -8.479 1.00 0.00 145 ARG A N 8
ATOM 10490 C CA . ARG A 1 4 ? 1.341 4.998 -9.106 1.00 0.00 145 ARG A CA 8
ATOM 10491 C C . ARG A 1 4 ? 2.491 4.824 -8.080 1.00 0.00 145 ARG A C 8
ATOM 10492 O O . ARG A 1 4 ? 2.353 4.052 -7.126 1.00 0.00 145 ARG A O 8
ATOM 10513 N N . GLU A 1 5 ? 3.631 5.496 -8.270 1.00 0.00 146 GLU A N 8
ATOM 10514 C CA . GLU A 1 5 ? 4.857 5.362 -7.468 1.00 0.00 146 GLU A CA 8
ATOM 10515 C C . GLU A 1 5 ? 5.799 6.564 -7.680 1.00 0.00 146 GLU A C 8
ATOM 10516 O O . GLU A 1 5 ? 5.674 7.292 -8.669 1.00 0.00 146 GLU A O 8
ATOM 10528 N N . LEU A 1 6 ? 6.741 6.763 -6.747 1.00 0.00 147 LEU A N 8
ATOM 10529 C CA . LEU A 1 6 ? 7.714 7.866 -6.714 1.00 0.00 147 LEU A CA 8
ATOM 10530 C C . LEU A 1 6 ? 9.093 7.375 -6.230 1.00 0.00 147 LEU A C 8
ATOM 10531 O O . LEU A 1 6 ? 9.203 6.345 -5.557 1.00 0.00 147 LEU A O 8
ATOM 10547 N N . ASP A 1 7 ? 10.145 8.135 -6.551 1.00 0.00 148 ASP A N 8
ATOM 10548 C CA . ASP A 1 7 ? 11.552 7.836 -6.244 1.00 0.00 148 ASP A CA 8
ATOM 10549 C C . ASP A 1 7 ? 12.442 9.097 -6.301 1.00 0.00 148 ASP A C 8
ATOM 10550 O O . ASP A 1 7 ? 12.067 10.114 -6.886 1.00 0.00 148 ASP A O 8
ATOM 10559 N N . SER A 1 8 ? 13.628 9.034 -5.686 1.00 0.00 149 SER A N 8
ATOM 10560 C CA . SER A 1 8 ? 14.653 10.098 -5.646 1.00 0.00 149 SER A CA 8
ATOM 10561 C C . SER A 1 8 ? 16.015 9.553 -5.167 1.00 0.00 149 SER A C 8
ATOM 10562 O O . SER A 1 8 ? 16.070 8.576 -4.409 1.00 0.00 149 SER A O 8
ATOM 10570 N N . THR A 1 9 ? 17.114 10.201 -5.593 1.00 0.00 150 THR A N 8
ATOM 10571 C CA . THR A 1 9 ? 18.515 9.821 -5.309 1.00 0.00 150 THR A CA 8
ATOM 10572 C C . THR A 1 9 ? 19.394 11.056 -5.126 1.00 0.00 150 THR A C 8
ATOM 10573 O O . THR A 1 9 ? 19.168 12.085 -5.765 1.00 0.00 150 THR A O 8
ATOM 10584 N N . TYR A 1 10 ? 20.419 10.942 -4.278 1.00 0.00 151 TYR A N 8
ATOM 10585 C CA . TYR A 1 10 ? 21.353 12.024 -3.919 1.00 0.00 151 TYR A CA 8
ATOM 10586 C C . TYR A 1 10 ? 22.694 11.495 -3.361 1.00 0.00 151 TYR A C 8
ATOM 10587 O O . TYR A 1 10 ? 22.828 10.306 -3.054 1.00 0.00 151 TYR A O 8
ATOM 10605 N N . GLU A 1 11 ? 23.683 12.384 -3.214 1.00 0.00 152 GLU A N 8
ATOM 10606 C CA . GLU A 1 11 ? 25.034 12.092 -2.706 1.00 0.00 152 GLU A CA 8
ATOM 10607 C C . GLU A 1 11 ? 25.554 13.241 -1.820 1.00 0.00 152 GLU A C 8
ATOM 10608 O O . GLU A 1 11 ? 25.119 14.390 -1.954 1.00 0.00 152 GLU A O 8
ATOM 10620 N N . GLU A 1 12 ? 26.507 12.934 -0.933 1.00 0.00 153 GLU A N 8
ATOM 10621 C CA . GLU A 1 12 ? 27.149 13.875 -0.001 1.00 0.00 153 GLU A CA 8
ATOM 10622 C C . GLU A 1 12 ? 28.652 13.566 0.138 1.00 0.00 153 GLU A C 8
ATOM 10623 O O . GLU A 1 12 ? 29.081 12.416 0.002 1.00 0.00 153 GLU A O 8
ATOM 10635 N N . LYS A 1 13 ? 29.457 14.599 0.417 1.00 0.00 154 LYS A N 8
ATOM 10636 C CA . LYS A 1 13 ? 30.931 14.537 0.456 1.00 0.00 154 LYS A CA 8
ATOM 10637 C C . LYS A 1 13 ? 31.526 15.621 1.386 1.00 0.00 154 LYS A C 8
ATOM 10638 O O . LYS A 1 13 ? 31.027 16.748 1.419 1.00 0.00 154 LYS A O 8
ATOM 10657 N N . VAL A 1 14 ? 32.594 15.289 2.126 1.00 0.00 155 VAL A N 8
ATOM 10658 C CA . VAL A 1 14 ? 33.288 16.181 3.087 1.00 0.00 155 VAL A CA 8
ATOM 10659 C C . VAL A 1 14 ? 34.806 15.952 3.077 1.00 0.00 155 VAL A C 8
ATOM 10660 O O . VAL A 1 14 ? 35.276 14.857 2.765 1.00 0.00 155 VAL A O 8
ATOM 10673 N N . ASN A 1 15 ? 35.567 16.998 3.419 1.00 0.00 156 ASN A N 8
ATOM 10674 C CA . ASN A 1 15 ? 37.038 17.035 3.420 1.00 0.00 156 ASN A CA 8
ATOM 10675 C C . ASN A 1 15 ? 37.568 18.208 4.278 1.00 0.00 156 ASN A C 8
ATOM 10676 O O . ASN A 1 15 ? 36.912 19.252 4.372 1.00 0.00 156 ASN A O 8
ATOM 10687 N N . ARG A 1 16 ? 38.746 18.049 4.901 1.00 0.00 157 ARG A N 8
ATOM 10688 C CA . ARG A 1 16 ? 39.357 19.032 5.816 1.00 0.00 157 ARG A CA 8
ATOM 10689 C C . ARG A 1 16 ? 40.884 18.859 5.918 1.00 0.00 157 ARG A C 8
ATOM 10690 O O . ARG A 1 16 ? 41.388 17.743 6.047 1.00 0.00 157 ARG A O 8
ATOM 10711 N N . ASN A 1 17 ? 41.602 19.986 5.895 1.00 0.00 158 ASN A N 8
ATOM 10712 C CA . ASN A 1 17 ? 43.055 20.109 6.078 1.00 0.00 158 ASN A CA 8
ATOM 10713 C C . ASN A 1 17 ? 43.414 21.564 6.451 1.00 0.00 158 ASN A C 8
ATOM 10714 O O . ASN A 1 17 ? 42.797 22.510 5.955 1.00 0.00 158 ASN A O 8
ATOM 10725 N N . TYR A 1 18 ? 44.395 21.739 7.338 1.00 0.00 159 TYR A N 8
ATOM 10726 C CA . TYR A 1 18 ? 44.778 23.024 7.943 1.00 0.00 159 TYR A CA 8
ATOM 10727 C C . TYR A 1 18 ? 46.305 23.233 8.027 1.00 0.00 159 TYR A C 8
ATOM 10728 O O . TYR A 1 18 ? 46.767 24.374 8.079 1.00 0.00 159 TYR A O 8
ATOM 10746 N N . SER A 1 19 ? 47.105 22.165 7.982 1.00 0.00 160 SER A N 8
ATOM 10747 C CA . SER A 1 19 ? 48.571 22.227 8.065 1.00 0.00 160 SER A CA 8
ATOM 10748 C C . SER A 1 19 ? 49.268 21.099 7.276 1.00 0.00 160 SER A C 8
ATOM 10749 O O . SER A 1 19 ? 48.625 20.233 6.675 1.00 0.00 160 SER A O 8
ATOM 10757 N N . ASN A 1 20 ? 50.607 21.106 7.279 1.00 0.00 161 ASN A N 8
ATOM 10758 C CA . ASN A 1 20 ? 51.440 20.117 6.579 1.00 0.00 161 ASN A CA 8
ATOM 10759 C C . ASN A 1 20 ? 51.815 18.922 7.491 1.00 0.00 161 ASN A C 8
ATOM 10760 O O . ASN A 1 20 ? 52.691 18.127 7.147 1.00 0.00 161 ASN A O 8
ATOM 10771 N N . SER A 1 21 ? 51.220 18.829 8.683 1.00 0.00 162 SER A N 8
ATOM 10772 C CA . SER A 1 21 ? 51.663 17.953 9.777 1.00 0.00 162 SER A CA 8
ATOM 10773 C C . SER A 1 21 ? 51.024 16.555 9.751 1.00 0.00 162 SER A C 8
ATOM 10774 O O . SER A 1 21 ? 49.835 16.392 9.465 1.00 0.00 162 SER A O 8
ATOM 10782 N N . ILE A 1 22 ? 51.811 15.536 10.122 1.00 0.00 163 ILE A N 8
ATOM 10783 C CA . ILE A 1 22 ? 51.382 14.136 10.236 1.00 0.00 163 ILE A CA 8
ATOM 10784 C C . ILE A 1 22 ? 51.935 13.498 11.520 1.00 0.00 163 ILE A C 8
ATOM 10785 O O . ILE A 1 22 ? 53.044 13.829 11.956 1.00 0.00 163 ILE A O 8
ATOM 10801 N N . PHE A 1 23 ? 51.162 12.579 12.096 1.00 0.00 164 PHE A N 8
ATOM 10802 C CA . PHE A 1 23 ? 51.331 12.013 13.434 1.00 0.00 164 PHE A CA 8
ATOM 10803 C C . PHE A 1 23 ? 51.291 10.479 13.347 1.00 0.00 164 PHE A C 8
ATOM 10804 O O . PHE A 1 23 ? 50.265 9.904 12.996 1.00 0.00 164 PHE A O 8
ATOM 10821 N N . VAL A 1 24 ? 52.411 9.822 13.650 1.00 0.00 165 VAL A N 8
ATOM 10822 C CA . VAL A 1 24 ? 52.647 8.377 13.484 1.00 0.00 165 VAL A CA 8
ATOM 10823 C C . VAL A 1 24 ? 52.424 7.696 14.841 1.00 0.00 165 VAL A C 8
ATOM 10824 O O . VAL A 1 24 ? 53.244 7.839 15.747 1.00 0.00 165 VAL A O 8
ATOM 10837 N N . GLY A 1 25 ? 51.306 6.978 14.991 1.00 0.00 166 GLY A N 8
ATOM 10838 C CA . GLY A 1 25 ? 50.823 6.454 16.283 1.00 0.00 166 GLY A CA 8
ATOM 10839 C C . GLY A 1 25 ? 51.432 5.113 16.715 1.00 0.00 166 GLY A C 8
ATOM 10840 O O . GLY A 1 25 ? 51.255 4.712 17.864 1.00 0.00 166 GLY A O 8
ATOM 10844 N N . ASN A 1 26 ? 52.155 4.436 15.818 1.00 0.00 167 ASN A N 8
ATOM 10845 C CA . ASN A 1 26 ? 52.873 3.173 16.060 1.00 0.00 167 ASN A CA 8
ATOM 10846 C C . ASN A 1 26 ? 53.973 2.969 15.001 1.00 0.00 167 ASN A C 8
ATOM 10847 O O . ASN A 1 26 ? 53.875 3.549 13.924 1.00 0.00 167 ASN A O 8
ATOM 10858 N N . LEU A 1 27 ? 54.994 2.153 15.294 1.00 0.00 168 LEU A N 8
ATOM 10859 C CA . LEU A 1 27 ? 56.158 1.784 14.456 1.00 0.00 168 LEU A CA 8
ATOM 10860 C C . LEU A 1 27 ? 57.070 0.839 15.290 1.00 0.00 168 LEU A C 8
ATOM 10861 O O . LEU A 1 27 ? 56.532 0.066 16.089 1.00 0.00 168 LEU A O 8
ATOM 10877 N N . THR A 1 28 ? 58.408 0.889 15.170 1.00 0.00 169 THR A N 8
ATOM 10878 C CA . THR A 1 28 ? 59.376 0.189 16.053 1.00 0.00 169 THR A CA 8
ATOM 10879 C C . THR A 1 28 ? 60.112 1.174 16.956 1.00 0.00 169 THR A C 8
ATOM 10880 O O . THR A 1 28 ? 60.502 2.255 16.524 1.00 0.00 169 THR A O 8
ATOM 10891 N N . TYR A 1 29 ? 60.363 0.784 18.210 1.00 0.00 170 TYR A N 8
ATOM 10892 C CA . TYR A 1 29 ? 61.028 1.660 19.193 1.00 0.00 170 TYR A CA 8
ATOM 10893 C C . TYR A 1 29 ? 62.439 2.114 18.765 1.00 0.00 170 TYR A C 8
ATOM 10894 O O . TYR A 1 29 ? 62.905 3.173 19.188 1.00 0.00 170 TYR A O 8
ATOM 10912 N N . ASP A 1 30 ? 63.101 1.330 17.908 1.00 0.00 171 ASP A N 8
ATOM 10913 C CA . ASP A 1 30 ? 64.435 1.587 17.358 1.00 0.00 171 ASP A CA 8
ATOM 10914 C C . ASP A 1 30 ? 64.413 2.426 16.054 1.00 0.00 171 ASP A C 8
ATOM 10915 O O . ASP A 1 30 ? 65.466 2.758 15.504 1.00 0.00 171 ASP A O 8
ATOM 10924 N N . SER A 1 31 ? 63.228 2.790 15.550 1.00 0.00 172 SER A N 8
ATOM 10925 C CA . SER A 1 31 ? 63.087 3.684 14.394 1.00 0.00 172 SER A CA 8
ATOM 10926 C C . SER A 1 31 ? 63.501 5.130 14.724 1.00 0.00 172 SER A C 8
ATOM 10927 O O . SER A 1 31 ? 63.449 5.575 15.880 1.00 0.00 172 SER A O 8
ATOM 10935 N N . THR A 1 32 ? 63.911 5.874 13.690 1.00 0.00 173 THR A N 8
ATOM 10936 C CA . THR A 1 32 ? 64.503 7.215 13.790 1.00 0.00 173 THR A CA 8
ATOM 10937 C C . THR A 1 32 ? 63.764 8.177 12.858 1.00 0.00 173 THR A C 8
ATOM 10938 O O . THR A 1 32 ? 63.184 7.742 11.857 1.00 0.00 173 THR A O 8
ATOM 10949 N N . PRO A 1 33 ? 63.786 9.494 13.135 1.00 0.00 174 PRO A N 8
ATOM 10950 C CA . PRO A 1 33 ? 63.198 10.471 12.229 1.00 0.00 174 PRO A CA 8
ATOM 10951 C C . PRO A 1 33 ? 63.941 10.549 10.894 1.00 0.00 174 PRO A C 8
ATOM 10952 O O . PRO A 1 33 ? 63.319 10.911 9.901 1.00 0.00 174 PRO A O 8
ATOM 10963 N N . GLU A 1 34 ? 65.221 10.158 10.827 1.00 0.00 175 GLU A N 8
ATOM 10964 C CA . GLU A 1 34 ? 65.951 10.023 9.560 1.00 0.00 175 GLU A CA 8
ATOM 10965 C C . GLU A 1 34 ? 65.427 8.843 8.714 1.00 0.00 175 GLU A C 8
ATOM 10966 O O . GLU A 1 34 ? 65.312 8.959 7.491 1.00 0.00 175 GLU A O 8
ATOM 10978 N N . ASP A 1 35 ? 65.032 7.733 9.347 1.00 0.00 176 ASP A N 8
ATOM 10979 C CA . ASP A 1 35 ? 64.414 6.589 8.669 1.00 0.00 176 ASP A CA 8
ATOM 10980 C C . ASP A 1 35 ? 62.981 6.907 8.197 1.00 0.00 176 ASP A C 8
ATOM 10981 O O . ASP A 1 35 ? 62.616 6.549 7.073 1.00 0.00 176 ASP A O 8
ATOM 10990 N N . LEU A 1 36 ? 62.204 7.664 8.991 1.00 0.00 177 LEU A N 8
ATOM 10991 C CA . LEU A 1 36 ? 60.944 8.257 8.522 1.00 0.00 177 LEU A CA 8
ATOM 10992 C C . LEU A 1 36 ? 61.155 9.317 7.437 1.00 0.00 177 LEU A C 8
ATOM 10993 O O . LEU A 1 36 ? 60.290 9.451 6.574 1.00 0.00 177 LEU A O 8
ATOM 11009 N N . THR A 1 37 ? 62.281 10.043 7.432 1.00 0.00 178 THR A N 8
ATOM 11010 C CA . THR A 1 37 ? 62.592 11.022 6.380 1.00 0.00 178 THR A CA 8
ATOM 11011 C C . THR A 1 37 ? 62.837 10.292 5.069 1.00 0.00 178 THR A C 8
ATOM 11012 O O . THR A 1 37 ? 62.234 10.664 4.068 1.00 0.00 178 THR A O 8
ATOM 11023 N N . GLU A 1 38 ? 63.636 9.223 5.068 1.00 0.00 179 GLU A N 8
ATOM 11024 C CA . GLU A 1 38 ? 63.851 8.406 3.868 1.00 0.00 179 GLU A CA 8
ATOM 11025 C C . GLU A 1 38 ? 62.542 7.765 3.359 1.00 0.00 179 GLU A C 8
ATOM 11026 O O . GLU A 1 38 ? 62.326 7.695 2.148 1.00 0.00 179 GLU A O 8
ATOM 11038 N N . PHE A 1 39 ? 61.643 7.357 4.263 1.00 0.00 180 PHE A N 8
ATOM 11039 C CA . PHE A 1 39 ? 60.322 6.815 3.935 1.00 0.00 180 PHE A CA 8
ATOM 11040 C C . PHE A 1 39 ? 59.417 7.883 3.292 1.00 0.00 180 PHE A C 8
ATOM 11041 O O . PHE A 1 39 ? 59.055 7.772 2.120 1.00 0.00 180 PHE A O 8
ATOM 11058 N N . PHE A 1 40 ? 59.077 8.941 4.034 1.00 0.00 181 PHE A N 8
ATOM 11059 C CA . PHE A 1 40 ? 58.126 9.968 3.607 1.00 0.00 181 PHE A CA 8
ATOM 11060 C C . PHE A 1 40 ? 58.652 10.887 2.496 1.00 0.00 181 PHE A C 8
ATOM 11061 O O . PHE A 1 40 ? 57.920 11.218 1.567 1.00 0.00 181 PHE A O 8
ATOM 11078 N N . SER A 1 41 ? 59.924 11.277 2.540 1.00 0.00 182 SER A N 8
ATOM 11079 C CA . SER A 1 41 ? 60.512 12.220 1.569 1.00 0.00 182 SER A CA 8
ATOM 11080 C C . SER A 1 41 ? 60.767 11.627 0.166 1.00 0.00 182 SER A C 8
ATOM 11081 O O . SER A 1 41 ? 61.129 12.367 -0.749 1.00 0.00 182 SER A O 8
ATOM 11089 N N . GLN A 1 42 ? 60.524 10.324 -0.049 1.00 0.00 183 GLN A N 8
ATOM 11090 C CA . GLN A 1 42 ? 60.429 9.741 -1.399 1.00 0.00 183 GLN A CA 8
ATOM 11091 C C . GLN A 1 42 ? 59.128 10.134 -2.133 1.00 0.00 183 GLN A C 8
ATOM 11092 O O . GLN A 1 42 ? 59.059 10.002 -3.357 1.00 0.00 183 GLN A O 8
ATOM 11106 N N . ILE A 1 43 ? 58.110 10.646 -1.424 1.00 0.00 184 ILE A N 8
ATOM 11107 C CA . ILE A 1 43 ? 56.857 11.141 -2.032 1.00 0.00 184 ILE A CA 8
ATOM 11108 C C . ILE A 1 43 ? 57.042 12.549 -2.626 1.00 0.00 184 ILE A C 8
ATOM 11109 O O . ILE A 1 43 ? 56.630 12.799 -3.764 1.00 0.00 184 ILE A O 8
ATOM 11125 N N . GLY A 1 44 ? 57.687 13.448 -1.871 1.00 0.00 185 GLY A N 8
ATOM 11126 C CA . GLY A 1 44 ? 57.902 14.854 -2.233 1.00 0.00 185 GLY A CA 8
ATOM 11127 C C . GLY A 1 44 ? 59.085 15.469 -1.496 1.00 0.00 185 GLY A C 8
ATOM 11128 O O . GLY A 1 44 ? 60.216 15.408 -1.980 1.00 0.00 185 GLY A O 8
ATOM 11132 N N . LYS A 1 45 ? 58.825 16.067 -0.324 1.00 0.00 186 LYS A N 8
ATOM 11133 C CA . LYS A 1 45 ? 59.843 16.762 0.484 1.00 0.00 186 LYS A CA 8
ATOM 11134 C C . LYS A 1 45 ? 59.425 16.881 1.971 1.00 0.00 186 LYS A C 8
ATOM 11135 O O . LYS A 1 45 ? 58.541 17.669 2.306 1.00 0.00 186 LYS A O 8
ATOM 11154 N N . VAL A 1 46 ? 60.085 16.145 2.875 1.00 0.00 187 VAL A N 8
ATOM 11155 C CA . VAL A 1 46 ? 59.980 16.360 4.339 1.00 0.00 187 VAL A CA 8
ATOM 11156 C C . VAL A 1 46 ? 60.764 17.626 4.698 1.00 0.00 187 VAL A C 8
ATOM 11157 O O . VAL A 1 46 ? 61.924 17.751 4.313 1.00 0.00 187 VAL A O 8
ATOM 11170 N N . VAL A 1 47 ? 60.150 18.537 5.455 1.00 0.00 188 VAL A N 8
ATOM 11171 C CA . VAL A 1 47 ? 60.787 19.776 5.944 1.00 0.00 188 VAL A CA 8
ATOM 11172 C C . VAL A 1 47 ? 61.195 19.701 7.425 1.00 0.00 188 VAL A C 8
ATOM 11173 O O . VAL A 1 47 ? 62.047 20.468 7.869 1.00 0.00 188 VAL A O 8
ATOM 11186 N N . ARG A 1 48 ? 60.634 18.728 8.156 1.00 0.00 189 ARG A N 8
ATOM 11187 C CA . ARG A 1 48 ? 60.978 18.376 9.548 1.00 0.00 189 ARG A CA 8
ATOM 11188 C C . ARG A 1 48 ? 60.408 16.998 9.927 1.00 0.00 189 ARG A C 8
ATOM 11189 O O . ARG A 1 48 ? 59.234 16.748 9.676 1.00 0.00 189 ARG A O 8
ATOM 11210 N N . ALA A 1 49 ? 61.201 16.133 10.566 1.00 0.00 190 ALA A N 8
ATOM 11211 C CA . ALA A 1 49 ? 60.758 14.909 11.259 1.00 0.00 190 ALA A CA 8
ATOM 11212 C C . ALA A 1 49 ? 61.331 14.806 12.693 1.00 0.00 190 ALA A C 8
ATOM 11213 O O . ALA A 1 49 ? 62.414 15.324 12.973 1.00 0.00 190 ALA A O 8
ATOM 11220 N N . ASP A 1 50 ? 60.618 14.107 13.585 1.00 0.00 191 ASP A N 8
ATOM 11221 C CA . ASP A 1 50 ? 60.985 13.826 14.986 1.00 0.00 191 ASP A CA 8
ATOM 11222 C C . ASP A 1 50 ? 60.257 12.565 15.514 1.00 0.00 191 ASP A C 8
ATOM 11223 O O . ASP A 1 50 ? 59.209 12.192 14.989 1.00 0.00 191 ASP A O 8
ATOM 11232 N N . ILE A 1 51 ? 60.793 11.897 16.547 1.00 0.00 192 ILE A N 8
ATOM 11233 C CA . ILE A 1 51 ? 60.190 10.702 17.183 1.00 0.00 192 ILE A CA 8
ATOM 11234 C C . ILE A 1 51 ? 60.387 10.721 18.708 1.00 0.00 192 ILE A C 8
ATOM 11235 O O . ILE A 1 51 ? 61.495 10.933 19.206 1.00 0.00 192 ILE A O 8
ATOM 11251 N N . ILE A 1 52 ? 59.308 10.436 19.447 1.00 0.00 193 ILE A N 8
ATOM 11252 C CA . ILE A 1 52 ? 59.317 10.171 20.893 1.00 0.00 193 ILE A CA 8
ATOM 11253 C C . ILE A 1 52 ? 59.420 8.651 21.090 1.00 0.00 193 ILE A C 8
ATOM 11254 O O . ILE A 1 52 ? 58.459 7.916 20.839 1.00 0.00 193 ILE A O 8
ATOM 11270 N N . THR A 1 53 ? 60.593 8.185 21.531 1.00 0.00 194 THR A N 8
ATOM 11271 C CA . THR A 1 53 ? 60.892 6.780 21.841 1.00 0.00 194 THR A CA 8
ATOM 11272 C C . THR A 1 53 ? 61.980 6.700 22.912 1.00 0.00 194 THR A C 8
ATOM 11273 O O . THR A 1 53 ? 62.930 7.483 22.904 1.00 0.00 194 THR A O 8
ATOM 11284 N N . SER A 1 54 ? 61.831 5.745 23.828 1.00 0.00 195 SER A N 8
ATOM 11285 C CA . SER A 1 54 ? 62.701 5.496 24.989 1.00 0.00 195 SER A CA 8
ATOM 11286 C C . SER A 1 54 ? 62.542 4.035 25.458 1.00 0.00 195 SER A C 8
ATOM 11287 O O . SER A 1 54 ? 61.550 3.376 25.130 1.00 0.00 195 SER A O 8
ATOM 11295 N N . ARG A 1 55 ? 63.486 3.530 26.269 1.00 0.00 196 ARG A N 8
ATOM 11296 C CA . ARG A 1 55 ? 63.443 2.159 26.819 1.00 0.00 196 ARG A CA 8
ATOM 11297 C C . ARG A 1 55 ? 62.352 1.950 27.897 1.00 0.00 196 ARG A C 8
ATOM 11298 O O . ARG A 1 55 ? 62.032 0.804 28.226 1.00 0.00 196 ARG A O 8
ATOM 11319 N N . GLY A 1 56 ? 61.799 3.037 28.456 1.00 0.00 197 GLY A N 8
ATOM 11320 C CA . GLY A 1 56 ? 60.796 3.038 29.534 1.00 0.00 197 GLY A CA 8
ATOM 11321 C C . GLY A 1 56 ? 59.347 3.033 29.033 1.00 0.00 197 GLY A C 8
ATOM 11322 O O . GLY A 1 56 ? 58.990 2.303 28.108 1.00 0.00 197 GLY A O 8
ATOM 11326 N N . HIS A 1 57 ? 58.501 3.838 29.680 1.00 0.00 198 HIS A N 8
ATOM 11327 C CA . HIS A 1 57 ? 57.037 3.856 29.502 1.00 0.00 198 HIS A CA 8
ATOM 11328 C C . HIS A 1 57 ? 56.518 4.672 28.290 1.00 0.00 198 HIS A C 8
ATOM 11329 O O . HIS A 1 57 ? 55.306 4.768 28.075 1.00 0.00 198 HIS A O 8
ATOM 11343 N N . HIS A 1 58 ? 57.408 5.288 27.505 1.00 0.00 199 HIS A N 8
ATOM 11344 C CA . HIS A 1 58 ? 57.060 6.117 26.340 1.00 0.00 199 HIS A CA 8
ATOM 11345 C C . HIS A 1 58 ? 56.354 5.325 25.212 1.00 0.00 199 HIS A C 8
ATOM 11346 O O . HIS A 1 58 ? 56.573 4.123 25.039 1.00 0.00 199 HIS A O 8
ATOM 11360 N N . ARG A 1 59 ? 55.489 6.011 24.445 1.00 0.00 200 ARG A N 8
ATOM 11361 C CA . ARG A 1 59 ? 54.554 5.376 23.495 1.00 0.00 200 ARG A CA 8
ATOM 11362 C C . ARG A 1 59 ? 55.240 4.728 22.276 1.00 0.00 200 ARG A C 8
ATOM 11363 O O . ARG A 1 59 ? 54.742 3.724 21.765 1.00 0.00 200 ARG A O 8
ATOM 11384 N N . GLY A 1 60 ? 56.351 5.307 21.794 1.00 0.00 201 GLY A N 8
ATOM 11385 C CA . GLY A 1 60 ? 56.974 4.949 20.508 1.00 0.00 201 GLY A CA 8
ATOM 11386 C C . GLY A 1 60 ? 56.163 5.540 19.355 1.00 0.00 201 GLY A C 8
ATOM 11387 O O . GLY A 1 60 ? 55.363 4.839 18.734 1.00 0.00 201 GLY A O 8
ATOM 11391 N N . MET A 1 61 ? 56.343 6.838 19.094 1.00 0.00 202 MET A N 8
ATOM 11392 C CA . MET A 1 61 ? 55.477 7.631 18.202 1.00 0.00 202 MET A CA 8
ATOM 11393 C C . MET A 1 61 ? 56.247 8.742 17.477 1.00 0.00 202 MET A C 8
ATOM 11394 O O . MET A 1 61 ? 57.052 9.451 18.081 1.00 0.00 202 MET A O 8
ATOM 11408 N N . GLY A 1 62 ? 56.013 8.884 16.170 1.00 0.00 203 GLY A N 8
ATOM 11409 C CA . GLY A 1 62 ? 56.689 9.852 15.296 1.00 0.00 203 GLY A CA 8
ATOM 11410 C C . GLY A 1 62 ? 55.800 11.012 14.859 1.00 0.00 203 GLY A C 8
ATOM 11411 O O . GLY A 1 62 ? 54.573 10.916 14.915 1.00 0.00 203 GLY A O 8
ATOM 11415 N N . THR A 1 63 ? 56.417 12.071 14.338 1.00 0.00 204 THR A N 8
ATOM 11416 C CA . THR A 1 63 ? 55.763 13.242 13.734 1.00 0.00 204 THR A CA 8
ATOM 11417 C C . THR A 1 63 ? 56.618 13.783 12.603 1.00 0.00 204 THR A C 8
ATOM 11418 O O . THR A 1 63 ? 57.845 13.773 12.684 1.00 0.00 204 THR A O 8
ATOM 11429 N N . VAL A 1 64 ? 55.962 14.239 11.536 1.00 0.00 205 VAL A N 8
ATOM 11430 C CA . VAL A 1 64 ? 56.628 14.694 10.301 1.00 0.00 205 VAL A CA 8
ATOM 11431 C C . VAL A 1 64 ? 55.836 15.844 9.672 1.00 0.00 205 VAL A C 8
ATOM 11432 O O . VAL A 1 64 ? 54.612 15.889 9.773 1.00 0.00 205 VAL A O 8
ATOM 11445 N N . GLU A 1 65 ? 56.539 16.776 9.032 1.00 0.00 206 GLU A N 8
ATOM 11446 C CA . GLU A 1 65 ? 55.994 17.926 8.315 1.00 0.00 206 GLU A CA 8
ATOM 11447 C C . GLU A 1 65 ? 56.602 17.984 6.912 1.00 0.00 206 GLU A C 8
ATOM 11448 O O . GLU A 1 65 ? 57.820 17.888 6.738 1.00 0.00 206 GLU A O 8
ATOM 11460 N N . PHE A 1 66 ? 55.747 18.156 5.907 1.00 0.00 207 PHE A N 8
ATOM 11461 C CA . PHE A 1 66 ? 56.133 18.300 4.501 1.00 0.00 207 PHE A CA 8
ATOM 11462 C C . PHE A 1 66 ? 56.213 19.793 4.129 1.00 0.00 207 PHE A C 8
ATOM 11463 O O . PHE A 1 66 ? 55.769 20.660 4.884 1.00 0.00 207 PHE A O 8
ATOM 11480 N N . THR A 1 67 ? 56.716 20.103 2.929 1.00 0.00 208 THR A N 8
ATOM 11481 C CA . THR A 1 67 ? 56.627 21.454 2.336 1.00 0.00 208 THR A CA 8
ATOM 11482 C C . THR A 1 67 ? 55.270 21.736 1.662 1.00 0.00 208 THR A C 8
ATOM 11483 O O . THR A 1 67 ? 55.067 22.823 1.121 1.00 0.00 208 THR A O 8
ATOM 11494 N N . ASN A 1 68 ? 54.345 20.768 1.684 1.00 0.00 209 ASN A N 8
ATOM 11495 C CA . ASN A 1 68 ? 53.121 20.718 0.875 1.00 0.00 209 ASN A CA 8
ATOM 11496 C C . ASN A 1 68 ? 51.886 20.282 1.699 1.00 0.00 209 ASN A C 8
ATOM 11497 O O . ASN A 1 68 ? 51.999 19.987 2.886 1.00 0.00 209 ASN A O 8
ATOM 11508 N N . SER A 1 69 ? 50.708 20.230 1.075 1.00 0.00 210 SER A N 8
ATOM 11509 C CA . SER A 1 69 ? 49.421 19.856 1.680 1.00 0.00 210 SER A CA 8
ATOM 11510 C C . SER A 1 69 ? 48.764 18.697 0.903 1.00 0.00 210 SER A C 8
ATOM 11511 O O . SER A 1 69 ? 48.727 17.572 1.400 1.00 0.00 210 SER A O 8
ATOM 11519 N N . ASP A 1 70 ? 48.313 18.918 -0.337 1.00 0.00 211 ASP A N 8
ATOM 11520 C CA . ASP A 1 70 ? 47.697 17.887 -1.193 1.00 0.00 211 ASP A CA 8
ATOM 11521 C C . ASP A 1 70 ? 48.587 16.639 -1.367 1.00 0.00 211 ASP A C 8
ATOM 11522 O O . ASP A 1 70 ? 48.103 15.508 -1.322 1.00 0.00 211 ASP A O 8
ATOM 11531 N N . ASP A 1 71 ? 49.903 16.842 -1.490 1.00 0.00 212 ASP A N 8
ATOM 11532 C CA . ASP A 1 71 ? 50.898 15.774 -1.617 1.00 0.00 212 ASP A CA 8
ATOM 11533 C C . ASP A 1 71 ? 51.043 14.925 -0.333 1.00 0.00 212 ASP A C 8
ATOM 11534 O O . ASP A 1 71 ? 51.548 13.803 -0.380 1.00 0.00 212 ASP A O 8
ATOM 11543 N N . VAL A 1 72 ? 50.581 15.446 0.808 1.00 0.00 213 VAL A N 8
ATOM 11544 C CA . VAL A 1 72 ? 50.622 14.781 2.121 1.00 0.00 213 VAL A CA 8
ATOM 11545 C C . VAL A 1 72 ? 49.555 13.682 2.245 1.00 0.00 213 VAL A C 8
ATOM 11546 O O . VAL A 1 72 ? 49.833 12.611 2.785 1.00 0.00 213 VAL A O 8
ATOM 11559 N N . ASP A 1 73 ? 48.360 13.897 1.678 1.00 0.00 214 ASP A N 8
ATOM 11560 C CA . ASP A 1 73 ? 47.352 12.842 1.508 1.00 0.00 214 ASP A CA 8
ATOM 11561 C C . ASP A 1 73 ? 47.889 11.729 0.594 1.00 0.00 214 ASP A C 8
ATOM 11562 O O . ASP A 1 73 ? 47.787 10.545 0.918 1.00 0.00 214 ASP A O 8
ATOM 11571 N N . ARG A 1 74 ? 48.543 12.122 -0.508 1.00 0.00 215 ARG A N 8
ATOM 11572 C CA . ARG A 1 74 ? 49.149 11.219 -1.494 1.00 0.00 215 ARG A CA 8
ATOM 11573 C C . ARG A 1 74 ? 50.330 10.401 -0.935 1.00 0.00 215 ARG A C 8
ATOM 11574 O O . ARG A 1 74 ? 50.653 9.356 -1.502 1.00 0.00 215 ARG A O 8
ATOM 11595 N N . ALA A 1 75 ? 50.919 10.795 0.203 1.00 0.00 216 ALA A N 8
ATOM 11596 C CA . ALA A 1 75 ? 51.839 9.957 0.980 1.00 0.00 216 ALA A CA 8
ATOM 11597 C C . ALA A 1 75 ? 51.087 8.858 1.744 1.00 0.00 216 ALA A C 8
ATOM 11598 O O . ALA A 1 75 ? 51.246 7.671 1.473 1.00 0.00 216 ALA A O 8
ATOM 11605 N N . ILE A 1 76 ? 50.233 9.247 2.692 1.00 0.00 217 ILE A N 8
ATOM 11606 C CA . ILE A 1 76 ? 49.652 8.319 3.683 1.00 0.00 217 ILE A CA 8
ATOM 11607 C C . ILE A 1 76 ? 48.663 7.338 3.042 1.00 0.00 217 ILE A C 8
ATOM 11608 O O . ILE A 1 76 ? 48.645 6.169 3.423 1.00 0.00 217 ILE A O 8
ATOM 11624 N N . ARG A 1 77 ? 47.970 7.749 1.972 1.00 0.00 218 ARG A N 8
ATOM 11625 C CA . ARG A 1 77 ? 47.131 6.875 1.134 1.00 0.00 218 ARG A CA 8
ATOM 11626 C C . ARG A 1 77 ? 47.923 5.765 0.398 1.00 0.00 218 ARG A C 8
ATOM 11627 O O . ARG A 1 77 ? 47.320 4.925 -0.271 1.00 0.00 218 ARG A O 8
ATOM 11648 N N . GLN A 1 78 ? 49.257 5.739 0.503 1.00 0.00 219 GLN A N 8
ATOM 11649 C CA . GLN A 1 78 ? 50.129 4.665 0.007 1.00 0.00 219 GLN A CA 8
ATOM 11650 C C . GLN A 1 78 ? 50.924 3.975 1.140 1.00 0.00 219 GLN A C 8
ATOM 11651 O O . GLN A 1 78 ? 51.598 2.979 0.873 1.00 0.00 219 GLN A O 8
ATOM 11665 N N . TYR A 1 79 ? 50.836 4.455 2.392 1.00 0.00 220 TYR A N 8
ATOM 11666 C CA . TYR A 1 79 ? 51.672 3.992 3.515 1.00 0.00 220 TYR A CA 8
ATOM 11667 C C . TYR A 1 79 ? 50.925 3.555 4.788 1.00 0.00 220 TYR A C 8
ATOM 11668 O O . TYR A 1 79 ? 51.484 2.771 5.552 1.00 0.00 220 TYR A O 8
ATOM 11686 N N . ASP A 1 80 ? 49.699 4.016 5.060 1.00 0.00 221 ASP A N 8
ATOM 11687 C CA . ASP A 1 80 ? 48.978 3.612 6.278 1.00 0.00 221 ASP A CA 8
ATOM 11688 C C . ASP A 1 80 ? 48.717 2.093 6.272 1.00 0.00 221 ASP A C 8
ATOM 11689 O O . ASP A 1 80 ? 48.106 1.566 5.337 1.00 0.00 221 ASP A O 8
ATOM 11698 N N . GLY A 1 81 ? 49.223 1.379 7.288 1.00 0.00 222 GLY A N 8
ATOM 11699 C CA . GLY A 1 81 ? 49.214 -0.089 7.331 1.00 0.00 222 GLY A CA 8
ATOM 11700 C C . GLY A 1 81 ? 50.455 -0.767 6.756 1.00 0.00 222 GLY A C 8
ATOM 11701 O O . GLY A 1 81 ? 50.497 -1.997 6.760 1.00 0.00 222 GLY A O 8
ATOM 11705 N N . ALA A 1 82 ? 51.455 -0.022 6.274 1.00 0.00 223 ALA A N 8
ATOM 11706 C CA . ALA A 1 82 ? 52.758 -0.587 5.928 1.00 0.00 223 ALA A CA 8
ATOM 11707 C C . ALA A 1 82 ? 53.424 -1.203 7.175 1.00 0.00 223 ALA A C 8
ATOM 11708 O O . ALA A 1 82 ? 53.908 -0.505 8.070 1.00 0.00 223 ALA A O 8
ATOM 11715 N N . PHE A 1 83 ? 53.467 -2.536 7.217 1.00 0.00 224 PHE A N 8
ATOM 11716 C CA . PHE A 1 83 ? 54.444 -3.280 8.014 1.00 0.00 224 PHE A CA 8
ATOM 11717 C C . PHE A 1 83 ? 55.863 -2.793 7.671 1.00 0.00 224 PHE A C 8
ATOM 11718 O O . PHE A 1 83 ? 56.290 -2.852 6.515 1.00 0.00 224 PHE A O 8
ATOM 11735 N N . PHE A 1 84 ? 56.573 -2.288 8.683 1.00 0.00 225 PHE A N 8
ATOM 11736 C CA . PHE A 1 84 ? 57.809 -1.520 8.546 1.00 0.00 225 PHE A CA 8
ATOM 11737 C C . PHE A 1 84 ? 58.752 -1.917 9.688 1.00 0.00 225 PHE A C 8
ATOM 11738 O O . PHE A 1 84 ? 58.444 -1.685 10.858 1.00 0.00 225 PHE A O 8
ATOM 11755 N N . MET A 1 85 ? 59.853 -2.608 9.356 1.00 0.00 226 MET A N 8
ATOM 11756 C CA . MET A 1 85 ? 60.698 -3.318 10.336 1.00 0.00 226 MET A CA 8
ATOM 11757 C C . MET A 1 85 ? 59.860 -4.344 11.143 1.00 0.00 226 MET A C 8
ATOM 11758 O O . MET A 1 85 ? 59.980 -4.463 12.361 1.00 0.00 226 MET A O 8
ATOM 11772 N N . ASP A 1 86 ? 58.950 -5.042 10.443 1.00 0.00 227 ASP A N 8
ATOM 11773 C CA . ASP A 1 86 ? 58.072 -6.129 10.925 1.00 0.00 227 ASP A CA 8
ATOM 11774 C C . ASP A 1 86 ? 56.875 -5.675 11.798 1.00 0.00 227 ASP A C 8
ATOM 11775 O O . ASP A 1 86 ? 56.073 -6.512 12.221 1.00 0.00 227 ASP A O 8
ATOM 11784 N N . ARG A 1 87 ? 56.723 -4.364 12.044 1.00 0.00 228 ARG A N 8
ATOM 11785 C CA . ARG A 1 87 ? 55.641 -3.774 12.855 1.00 0.00 228 ARG A CA 8
ATOM 11786 C C . ARG A 1 87 ? 54.879 -2.689 12.091 1.00 0.00 228 ARG A C 8
ATOM 11787 O O . ARG A 1 87 ? 55.435 -1.920 11.314 1.00 0.00 228 ARG A O 8
ATOM 11808 N N . LYS A 1 88 ? 53.563 -2.653 12.279 1.00 0.00 229 LYS A N 8
ATOM 11809 C CA . LYS A 1 88 ? 52.635 -1.906 11.429 1.00 0.00 229 LYS A CA 8
ATOM 11810 C C . LYS A 1 88 ? 52.461 -0.446 11.883 1.00 0.00 229 LYS A C 8
ATOM 11811 O O . LYS A 1 88 ? 51.743 -0.174 12.847 1.00 0.00 229 LYS A O 8
ATOM 11830 N N . ILE A 1 89 ? 53.099 0.514 11.199 1.00 0.00 230 ILE A N 8
ATOM 11831 C CA . ILE A 1 89 ? 52.830 1.943 11.388 1.00 0.00 230 ILE A CA 8
ATOM 11832 C C . ILE A 1 89 ? 51.391 2.330 10.990 1.00 0.00 230 ILE A C 8
ATOM 11833 O O . ILE A 1 89 ? 50.791 1.745 10.085 1.00 0.00 230 ILE A O 8
ATOM 11849 N N . PHE A 1 90 ? 50.862 3.355 11.666 1.00 0.00 231 PHE A N 8
ATOM 11850 C CA . PHE A 1 90 ? 49.540 3.945 11.434 1.00 0.00 231 PHE A CA 8
ATOM 11851 C C . PHE A 1 90 ? 49.644 5.463 11.601 1.00 0.00 231 PHE A C 8
ATOM 11852 O O . PHE A 1 90 ? 50.346 5.915 12.505 1.00 0.00 231 PHE A O 8
ATOM 11869 N N . VAL A 1 91 ? 48.964 6.245 10.761 1.00 0.00 232 VAL A N 8
ATOM 11870 C CA . VAL A 1 91 ? 49.181 7.701 10.663 1.00 0.00 232 VAL A CA 8
ATOM 11871 C C . VAL A 1 91 ? 47.868 8.485 10.668 1.00 0.00 232 VAL A C 8
ATOM 11872 O O . VAL A 1 91 ? 46.936 8.166 9.930 1.00 0.00 232 VAL A O 8
ATOM 11885 N N . ARG A 1 92 ? 47.840 9.544 11.483 1.00 0.00 233 ARG A N 8
ATOM 11886 C CA . ARG A 1 92 ? 46.803 10.580 11.519 1.00 0.00 233 ARG A CA 8
ATOM 11887 C C . ARG A 1 92 ? 47.357 11.880 10.915 1.00 0.00 233 ARG A C 8
ATOM 11888 O O . ARG A 1 92 ? 48.542 12.184 11.049 1.00 0.00 233 ARG A O 8
ATOM 11909 N N . GLN A 1 93 ? 46.516 12.641 10.222 1.00 0.00 234 GLN A N 8
ATOM 11910 C CA . GLN A 1 93 ? 46.890 13.910 9.579 1.00 0.00 234 GLN A CA 8
ATOM 11911 C C . GLN A 1 93 ? 46.349 15.106 10.390 1.00 0.00 234 GLN A C 8
ATOM 11912 O O . GLN A 1 93 ? 45.284 15.000 11.000 1.00 0.00 234 GLN A O 8
ATOM 11926 N N . ASP A 1 94 ? 47.074 16.235 10.376 1.00 0.00 235 ASP A N 8
ATOM 11927 C CA . ASP A 1 94 ? 46.714 17.558 10.936 1.00 0.00 235 ASP A CA 8
ATOM 11928 C C . ASP A 1 94 ? 46.708 17.647 12.480 1.00 0.00 235 ASP A C 8
ATOM 11929 O O . ASP A 1 94 ? 47.088 18.688 13.025 1.00 0.00 235 ASP A O 8
ATOM 11938 N N . ASN A 1 95 ? 46.326 16.570 13.178 1.00 0.00 236 ASN A N 8
ATOM 11939 C CA . ASN A 1 95 ? 46.143 16.480 14.637 1.00 0.00 236 ASN A CA 8
ATOM 11940 C C . ASN A 1 95 ? 46.358 15.051 15.185 1.00 0.00 236 ASN A C 8
ATOM 11941 O O . ASN A 1 95 ? 46.801 14.936 16.352 1.00 0.00 236 ASN A O 8
ATOM 11953 N N . GLY A 1 1 ? 23.958 -18.764 -15.436 1.00 0.00 142 GLY A N 9
ATOM 11954 C CA . GLY A 1 1 ? 24.230 -17.331 -15.180 1.00 0.00 142 GLY A CA 9
ATOM 11955 C C . GLY A 1 1 ? 24.536 -17.061 -13.711 1.00 0.00 142 GLY A C 9
ATOM 11956 O O . GLY A 1 1 ? 24.088 -17.794 -12.829 1.00 0.00 142 GLY A O 9
ATOM 11962 N N . SER A 1 2 ? 25.288 -15.997 -13.427 1.00 0.00 143 SER A N 9
ATOM 11963 C CA . SER A 1 2 ? 25.741 -15.618 -12.072 1.00 0.00 143 SER A CA 9
ATOM 11964 C C . SER A 1 2 ? 26.261 -14.166 -12.030 1.00 0.00 143 SER A C 9
ATOM 11965 O O . SER A 1 2 ? 26.882 -13.698 -12.991 1.00 0.00 143 SER A O 9
ATOM 11973 N N . ALA A 1 3 ? 26.032 -13.457 -10.915 1.00 0.00 144 ALA A N 9
ATOM 11974 C CA . ALA A 1 3 ? 26.405 -12.048 -10.711 1.00 0.00 144 ALA A CA 9
ATOM 11975 C C . ALA A 1 3 ? 26.426 -11.667 -9.215 1.00 0.00 144 ALA A C 9
ATOM 11976 O O . ALA A 1 3 ? 25.859 -12.374 -8.373 1.00 0.00 144 ALA A O 9
ATOM 11983 N N . ARG A 1 4 ? 27.073 -10.539 -8.890 1.00 0.00 145 ARG A N 9
ATOM 11984 C CA . ARG A 1 4 ? 27.170 -10.004 -7.523 1.00 0.00 145 ARG A CA 9
ATOM 11985 C C . ARG A 1 4 ? 25.822 -9.458 -7.019 1.00 0.00 145 ARG A C 9
ATOM 11986 O O . ARG A 1 4 ? 24.994 -8.974 -7.797 1.00 0.00 145 ARG A O 9
ATOM 12007 N N . GLU A 1 5 ? 25.625 -9.524 -5.702 1.00 0.00 146 GLU A N 9
ATOM 12008 C CA . GLU A 1 5 ? 24.428 -9.070 -4.981 1.00 0.00 146 GLU A CA 9
ATOM 12009 C C . GLU A 1 5 ? 24.773 -8.852 -3.495 1.00 0.00 146 GLU A C 9
ATOM 12010 O O . GLU A 1 5 ? 25.619 -9.566 -2.947 1.00 0.00 146 GLU A O 9
ATOM 12022 N N . LEU A 1 6 ? 24.146 -7.843 -2.863 1.00 0.00 147 LEU A N 9
ATOM 12023 C CA . LEU A 1 6 ? 24.377 -7.381 -1.475 1.00 0.00 147 LEU A CA 9
ATOM 12024 C C . LEU A 1 6 ? 25.750 -6.692 -1.276 1.00 0.00 147 LEU A C 9
ATOM 12025 O O . LEU A 1 6 ? 26.124 -6.347 -0.153 1.00 0.00 147 LEU A O 9
ATOM 12041 N N . ASP A 1 7 ? 26.503 -6.482 -2.358 1.00 0.00 148 ASP A N 9
ATOM 12042 C CA . ASP A 1 7 ? 27.836 -5.878 -2.391 1.00 0.00 148 ASP A CA 9
ATOM 12043 C C . ASP A 1 7 ? 27.817 -4.347 -2.205 1.00 0.00 148 ASP A C 9
ATOM 12044 O O . ASP A 1 7 ? 26.914 -3.652 -2.678 1.00 0.00 148 ASP A O 9
ATOM 12053 N N . SER A 1 8 ? 28.841 -3.816 -1.531 1.00 0.00 149 SER A N 9
ATOM 12054 C CA . SER A 1 8 ? 29.013 -2.381 -1.246 1.00 0.00 149 SER A CA 9
ATOM 12055 C C . SER A 1 8 ? 30.464 -2.068 -0.823 1.00 0.00 149 SER A C 9
ATOM 12056 O O . SER A 1 8 ? 31.065 -2.824 -0.049 1.00 0.00 149 SER A O 9
ATOM 12064 N N . THR A 1 9 ? 31.039 -0.971 -1.344 1.00 0.00 150 THR A N 9
ATOM 12065 C CA . THR A 1 9 ? 32.431 -0.506 -1.144 1.00 0.00 150 THR A CA 9
ATOM 12066 C C . THR A 1 9 ? 32.559 0.931 -1.656 1.00 0.00 150 THR A C 9
ATOM 12067 O O . THR A 1 9 ? 31.944 1.294 -2.660 1.00 0.00 150 THR A O 9
ATOM 12078 N N . TYR A 1 10 ? 33.384 1.737 -0.982 1.00 0.00 151 TYR A N 9
ATOM 12079 C CA . TYR A 1 10 ? 33.709 3.123 -1.354 1.00 0.00 151 TYR A CA 9
ATOM 12080 C C . TYR A 1 10 ? 35.111 3.532 -0.854 1.00 0.00 151 TYR A C 9
ATOM 12081 O O . TYR A 1 10 ? 35.502 3.183 0.265 1.00 0.00 151 TYR A O 9
ATOM 12099 N N . GLU A 1 11 ? 35.871 4.261 -1.678 1.00 0.00 152 GLU A N 9
ATOM 12100 C CA . GLU A 1 11 ? 37.272 4.641 -1.434 1.00 0.00 152 GLU A CA 9
ATOM 12101 C C . GLU A 1 11 ? 37.700 5.780 -2.387 1.00 0.00 152 GLU A C 9
ATOM 12102 O O . GLU A 1 11 ? 37.155 5.901 -3.489 1.00 0.00 152 GLU A O 9
ATOM 12114 N N . GLU A 1 12 ? 38.666 6.609 -1.959 1.00 0.00 153 GLU A N 9
ATOM 12115 C CA . GLU A 1 12 ? 39.201 7.784 -2.679 1.00 0.00 153 GLU A CA 9
ATOM 12116 C C . GLU A 1 12 ? 38.147 8.914 -2.805 1.00 0.00 153 GLU A C 9
ATOM 12117 O O . GLU A 1 12 ? 37.181 8.963 -2.038 1.00 0.00 153 GLU A O 9
ATOM 12129 N N . LYS A 1 13 ? 38.342 9.867 -3.734 1.00 0.00 154 LYS A N 9
ATOM 12130 C CA . LYS A 1 13 ? 37.336 10.864 -4.171 1.00 0.00 154 LYS A CA 9
ATOM 12131 C C . LYS A 1 13 ? 36.968 11.929 -3.099 1.00 0.00 154 LYS A C 9
ATOM 12132 O O . LYS A 1 13 ? 35.967 12.634 -3.230 1.00 0.00 154 LYS A O 9
ATOM 12151 N N . VAL A 1 14 ? 37.776 12.066 -2.040 1.00 0.00 155 VAL A N 9
ATOM 12152 C CA . VAL A 1 14 ? 37.565 12.990 -0.901 1.00 0.00 155 VAL A CA 9
ATOM 12153 C C . VAL A 1 14 ? 38.901 13.614 -0.475 1.00 0.00 155 VAL A C 9
ATOM 12154 O O . VAL A 1 14 ? 39.904 12.912 -0.339 1.00 0.00 155 VAL A O 9
ATOM 12167 N N . ASN A 1 15 ? 38.899 14.935 -0.260 1.00 0.00 156 ASN A N 9
ATOM 12168 C CA . ASN A 1 15 ? 40.060 15.745 0.145 1.00 0.00 156 ASN A CA 9
ATOM 12169 C C . ASN A 1 15 ? 39.592 17.062 0.803 1.00 0.00 156 ASN A C 9
ATOM 12170 O O . ASN A 1 15 ? 38.831 17.824 0.198 1.00 0.00 156 ASN A O 9
ATOM 12181 N N . ARG A 1 16 ? 40.035 17.323 2.043 1.00 0.00 157 ARG A N 9
ATOM 12182 C CA . ARG A 1 16 ? 39.633 18.481 2.864 1.00 0.00 157 ARG A CA 9
ATOM 12183 C C . ARG A 1 16 ? 40.703 18.795 3.932 1.00 0.00 157 ARG A C 9
ATOM 12184 O O . ARG A 1 16 ? 40.424 18.852 5.132 1.00 0.00 157 ARG A O 9
ATOM 12205 N N . ASN A 1 17 ? 41.953 18.951 3.486 1.00 0.00 158 ASN A N 9
ATOM 12206 C CA . ASN A 1 17 ? 43.131 19.128 4.344 1.00 0.00 158 ASN A CA 9
ATOM 12207 C C . ASN A 1 17 ? 44.024 20.273 3.828 1.00 0.00 158 ASN A C 9
ATOM 12208 O O . ASN A 1 17 ? 44.435 20.286 2.667 1.00 0.00 158 ASN A O 9
ATOM 12219 N N . TYR A 1 18 ? 44.327 21.227 4.714 1.00 0.00 159 TYR A N 9
ATOM 12220 C CA . TYR A 1 18 ? 45.009 22.502 4.415 1.00 0.00 159 TYR A CA 9
ATOM 12221 C C . TYR A 1 18 ? 46.196 22.768 5.374 1.00 0.00 159 TYR A C 9
ATOM 12222 O O . TYR A 1 18 ? 46.625 23.903 5.586 1.00 0.00 159 TYR A O 9
ATOM 12240 N N . SER A 1 19 ? 46.711 21.692 5.970 1.00 0.00 160 SER A N 9
ATOM 12241 C CA . SER A 1 19 ? 47.821 21.638 6.932 1.00 0.00 160 SER A CA 9
ATOM 12242 C C . SER A 1 19 ? 49.168 21.322 6.242 1.00 0.00 160 SER A C 9
ATOM 12243 O O . SER A 1 19 ? 49.247 21.247 5.013 1.00 0.00 160 SER A O 9
ATOM 12251 N N . ASN A 1 20 ? 50.238 21.101 7.020 1.00 0.00 161 ASN A N 9
ATOM 12252 C CA . ASN A 1 20 ? 51.543 20.641 6.515 1.00 0.00 161 ASN A CA 9
ATOM 12253 C C . ASN A 1 20 ? 52.306 19.747 7.520 1.00 0.00 161 ASN A C 9
ATOM 12254 O O . ASN A 1 20 ? 53.531 19.664 7.490 1.00 0.00 161 ASN A O 9
ATOM 12265 N N . SER A 1 21 ? 51.600 19.067 8.424 1.00 0.00 162 SER A N 9
ATOM 12266 C CA . SER A 1 21 ? 52.188 18.265 9.507 1.00 0.00 162 SER A CA 9
ATOM 12267 C C . SER A 1 21 ? 51.287 17.077 9.885 1.00 0.00 162 SER A C 9
ATOM 12268 O O . SER A 1 21 ? 50.065 17.148 9.742 1.00 0.00 162 SER A O 9
ATOM 12276 N N . ILE A 1 22 ? 51.896 15.979 10.347 1.00 0.00 163 ILE A N 9
ATOM 12277 C CA . ILE A 1 22 ? 51.255 14.678 10.594 1.00 0.00 163 ILE A CA 9
ATOM 12278 C C . ILE A 1 22 ? 51.774 14.053 11.900 1.00 0.00 163 ILE A C 9
ATOM 12279 O O . ILE A 1 22 ? 52.955 14.209 12.238 1.00 0.00 163 ILE A O 9
ATOM 12295 N N . PHE A 1 23 ? 50.917 13.293 12.586 1.00 0.00 164 PHE A N 9
ATOM 12296 C CA . PHE A 1 23 ? 51.282 12.389 13.684 1.00 0.00 164 PHE A CA 9
ATOM 12297 C C . PHE A 1 23 ? 51.382 10.943 13.182 1.00 0.00 164 PHE A C 9
ATOM 12298 O O . PHE A 1 23 ? 50.632 10.536 12.301 1.00 0.00 164 PHE A O 9
ATOM 12315 N N . VAL A 1 24 ? 52.262 10.150 13.795 1.00 0.00 165 VAL A N 9
ATOM 12316 C CA . VAL A 1 24 ? 52.363 8.696 13.594 1.00 0.00 165 VAL A CA 9
ATOM 12317 C C . VAL A 1 24 ? 52.399 8.061 14.986 1.00 0.00 165 VAL A C 9
ATOM 12318 O O . VAL A 1 24 ? 53.408 8.138 15.687 1.00 0.00 165 VAL A O 9
ATOM 12331 N N . GLY A 1 25 ? 51.256 7.520 15.419 1.00 0.00 166 GLY A N 9
ATOM 12332 C CA . GLY A 1 25 ? 50.968 7.216 16.833 1.00 0.00 166 GLY A CA 9
ATOM 12333 C C . GLY A 1 25 ? 51.589 5.918 17.354 1.00 0.00 166 GLY A C 9
ATOM 12334 O O . GLY A 1 25 ? 51.639 5.704 18.564 1.00 0.00 166 GLY A O 9
ATOM 12338 N N . ASN A 1 26 ? 52.087 5.076 16.447 1.00 0.00 167 ASN A N 9
ATOM 12339 C CA . ASN A 1 26 ? 52.797 3.824 16.717 1.00 0.00 167 ASN A CA 9
ATOM 12340 C C . ASN A 1 26 ? 53.528 3.383 15.437 1.00 0.00 167 ASN A C 9
ATOM 12341 O O . ASN A 1 26 ? 53.059 3.683 14.339 1.00 0.00 167 ASN A O 9
ATOM 12352 N N . LEU A 1 27 ? 54.676 2.713 15.569 1.00 0.00 168 LEU A N 9
ATOM 12353 C CA . LEU A 1 27 ? 55.540 2.235 14.481 1.00 0.00 168 LEU A CA 9
ATOM 12354 C C . LEU A 1 27 ? 56.168 0.890 14.874 1.00 0.00 168 LEU A C 9
ATOM 12355 O O . LEU A 1 27 ? 55.712 -0.156 14.418 1.00 0.00 168 LEU A O 9
ATOM 12371 N N . THR A 1 28 ? 57.222 0.948 15.698 1.00 0.00 169 THR A N 9
ATOM 12372 C CA . THR A 1 28 ? 58.221 -0.095 15.972 1.00 0.00 169 THR A CA 9
ATOM 12373 C C . THR A 1 28 ? 59.270 0.472 16.927 1.00 0.00 169 THR A C 9
ATOM 12374 O O . THR A 1 28 ? 59.393 1.690 17.066 1.00 0.00 169 THR A O 9
ATOM 12385 N N . TYR A 1 29 ? 60.043 -0.399 17.565 1.00 0.00 170 TYR A N 9
ATOM 12386 C CA . TYR A 1 29 ? 61.015 -0.039 18.609 1.00 0.00 170 TYR A CA 9
ATOM 12387 C C . TYR A 1 29 ? 62.437 0.235 18.061 1.00 0.00 170 TYR A C 9
ATOM 12388 O O . TYR A 1 29 ? 63.351 0.545 18.829 1.00 0.00 170 TYR A O 9
ATOM 12406 N N . ASP A 1 30 ? 62.621 0.126 16.738 1.00 0.00 171 ASP A N 9
ATOM 12407 C CA . ASP A 1 30 ? 63.908 0.211 16.023 1.00 0.00 171 ASP A CA 9
ATOM 12408 C C . ASP A 1 30 ? 63.988 1.350 14.974 1.00 0.00 171 ASP A C 9
ATOM 12409 O O . ASP A 1 30 ? 65.018 1.510 14.315 1.00 0.00 171 ASP A O 9
ATOM 12418 N N . SER A 1 31 ? 62.929 2.152 14.802 1.00 0.00 172 SER A N 9
ATOM 12419 C CA . SER A 1 31 ? 62.890 3.269 13.838 1.00 0.00 172 SER A CA 9
ATOM 12420 C C . SER A 1 31 ? 63.374 4.609 14.440 1.00 0.00 172 SER A C 9
ATOM 12421 O O . SER A 1 31 ? 63.541 4.752 15.658 1.00 0.00 172 SER A O 9
ATOM 12429 N N . THR A 1 32 ? 63.591 5.603 13.566 1.00 0.00 173 THR A N 9
ATOM 12430 C CA . THR A 1 32 ? 64.150 6.937 13.846 1.00 0.00 173 THR A CA 9
ATOM 12431 C C . THR A 1 32 ? 63.452 7.989 12.968 1.00 0.00 173 THR A C 9
ATOM 12432 O O . THR A 1 32 ? 62.844 7.623 11.956 1.00 0.00 173 THR A O 9
ATOM 12443 N N . PRO A 1 33 ? 63.563 9.298 13.283 1.00 0.00 174 PRO A N 9
ATOM 12444 C CA . PRO A 1 33 ? 63.130 10.357 12.376 1.00 0.00 174 PRO A CA 9
ATOM 12445 C C . PRO A 1 33 ? 63.874 10.345 11.034 1.00 0.00 174 PRO A C 9
ATOM 12446 O O . PRO A 1 33 ? 63.283 10.724 10.027 1.00 0.00 174 PRO A O 9
ATOM 12457 N N . GLU A 1 34 ? 65.129 9.877 10.983 1.00 0.00 175 GLU A N 9
ATOM 12458 C CA . GLU A 1 34 ? 65.883 9.753 9.730 1.00 0.00 175 GLU A CA 9
ATOM 12459 C C . GLU A 1 34 ? 65.309 8.649 8.823 1.00 0.00 175 GLU A C 9
ATOM 12460 O O . GLU A 1 34 ? 65.183 8.861 7.613 1.00 0.00 175 GLU A O 9
ATOM 12472 N N . ASP A 1 35 ? 64.895 7.510 9.398 1.00 0.00 176 ASP A N 9
ATOM 12473 C CA . ASP A 1 35 ? 64.205 6.437 8.670 1.00 0.00 176 ASP A CA 9
ATOM 12474 C C . ASP A 1 35 ? 62.879 6.926 8.065 1.00 0.00 176 ASP A C 9
ATOM 12475 O O . ASP A 1 35 ? 62.576 6.605 6.915 1.00 0.00 176 ASP A O 9
ATOM 12484 N N . LEU A 1 36 ? 62.115 7.748 8.803 1.00 0.00 177 LEU A N 9
ATOM 12485 C CA . LEU A 1 36 ? 60.911 8.395 8.274 1.00 0.00 177 LEU A CA 9
ATOM 12486 C C . LEU A 1 36 ? 61.216 9.480 7.236 1.00 0.00 177 LEU A C 9
ATOM 12487 O O . LEU A 1 36 ? 60.421 9.660 6.314 1.00 0.00 177 LEU A O 9
ATOM 12503 N N . THR A 1 37 ? 62.350 10.183 7.347 1.00 0.00 178 THR A N 9
ATOM 12504 C CA . THR A 1 37 ? 62.706 11.291 6.447 1.00 0.00 178 THR A CA 9
ATOM 12505 C C . THR A 1 37 ? 62.937 10.786 5.031 1.00 0.00 178 THR A C 9
ATOM 12506 O O . THR A 1 37 ? 62.357 11.348 4.103 1.00 0.00 178 THR A O 9
ATOM 12517 N N . GLU A 1 38 ? 63.709 9.712 4.850 1.00 0.00 179 GLU A N 9
ATOM 12518 C CA . GLU A 1 38 ? 63.939 9.120 3.523 1.00 0.00 179 GLU A CA 9
ATOM 12519 C C . GLU A 1 38 ? 62.727 8.335 2.974 1.00 0.00 179 GLU A C 9
ATOM 12520 O O . GLU A 1 38 ? 62.619 8.139 1.762 1.00 0.00 179 GLU A O 9
ATOM 12532 N N . PHE A 1 39 ? 61.797 7.923 3.846 1.00 0.00 180 PHE A N 9
ATOM 12533 C CA . PHE A 1 39 ? 60.571 7.200 3.498 1.00 0.00 180 PHE A CA 9
ATOM 12534 C C . PHE A 1 39 ? 59.499 8.158 2.959 1.00 0.00 180 PHE A C 9
ATOM 12535 O O . PHE A 1 39 ? 59.045 8.003 1.823 1.00 0.00 180 PHE A O 9
ATOM 12552 N N . PHE A 1 40 ? 59.144 9.190 3.731 1.00 0.00 181 PHE A N 9
ATOM 12553 C CA . PHE A 1 40 ? 58.135 10.185 3.361 1.00 0.00 181 PHE A CA 9
ATOM 12554 C C . PHE A 1 40 ? 58.592 11.134 2.240 1.00 0.00 181 PHE A C 9
ATOM 12555 O O . PHE A 1 40 ? 57.777 11.572 1.431 1.00 0.00 181 PHE A O 9
ATOM 12572 N N . SER A 1 41 ? 59.896 11.391 2.106 1.00 0.00 182 SER A N 9
ATOM 12573 C CA . SER A 1 41 ? 60.432 12.268 1.040 1.00 0.00 182 SER A CA 9
ATOM 12574 C C . SER A 1 41 ? 60.404 11.641 -0.368 1.00 0.00 182 SER A C 9
ATOM 12575 O O . SER A 1 41 ? 60.696 12.328 -1.346 1.00 0.00 182 SER A O 9
ATOM 12583 N N . GLN A 1 42 ? 59.960 10.382 -0.509 1.00 0.00 183 GLN A N 9
ATOM 12584 C CA . GLN A 1 42 ? 59.592 9.799 -1.810 1.00 0.00 183 GLN A CA 9
ATOM 12585 C C . GLN A 1 42 ? 58.369 10.496 -2.448 1.00 0.00 183 GLN A C 9
ATOM 12586 O O . GLN A 1 42 ? 58.161 10.390 -3.657 1.00 0.00 183 GLN A O 9
ATOM 12600 N N . ILE A 1 43 ? 57.568 11.226 -1.655 1.00 0.00 184 ILE A N 9
ATOM 12601 C CA . ILE A 1 43 ? 56.369 11.961 -2.111 1.00 0.00 184 ILE A CA 9
ATOM 12602 C C . ILE A 1 43 ? 56.699 13.408 -2.541 1.00 0.00 184 ILE A C 9
ATOM 12603 O O . ILE A 1 43 ? 55.954 14.019 -3.311 1.00 0.00 184 ILE A O 9
ATOM 12619 N N . GLY A 1 44 ? 57.826 13.953 -2.065 1.00 0.00 185 GLY A N 9
ATOM 12620 C CA . GLY A 1 44 ? 58.240 15.349 -2.252 1.00 0.00 185 GLY A CA 9
ATOM 12621 C C . GLY A 1 44 ? 59.422 15.716 -1.359 1.00 0.00 185 GLY A C 9
ATOM 12622 O O . GLY A 1 44 ? 60.574 15.590 -1.773 1.00 0.00 185 GLY A O 9
ATOM 12626 N N . LYS A 1 45 ? 59.136 16.148 -0.123 1.00 0.00 186 LYS A N 9
ATOM 12627 C CA . LYS A 1 45 ? 60.140 16.581 0.868 1.00 0.00 186 LYS A CA 9
ATOM 12628 C C . LYS A 1 45 ? 59.578 16.599 2.309 1.00 0.00 186 LYS A C 9
ATOM 12629 O O . LYS A 1 45 ? 58.667 17.373 2.608 1.00 0.00 186 LYS A O 9
ATOM 12648 N N . VAL A 1 46 ? 60.171 15.821 3.223 1.00 0.00 187 VAL A N 9
ATOM 12649 C CA . VAL A 1 46 ? 60.076 16.081 4.676 1.00 0.00 187 VAL A CA 9
ATOM 12650 C C . VAL A 1 46 ? 60.963 17.289 4.995 1.00 0.00 187 VAL A C 9
ATOM 12651 O O . VAL A 1 46 ? 62.124 17.310 4.590 1.00 0.00 187 VAL A O 9
ATOM 12664 N N . VAL A 1 47 ? 60.437 18.261 5.746 1.00 0.00 188 VAL A N 9
ATOM 12665 C CA . VAL A 1 47 ? 61.229 19.389 6.291 1.00 0.00 188 VAL A CA 9
ATOM 12666 C C . VAL A 1 47 ? 61.634 19.206 7.765 1.00 0.00 188 VAL A C 9
ATOM 12667 O O . VAL A 1 47 ? 62.602 19.827 8.197 1.00 0.00 188 VAL A O 9
ATOM 12680 N N . ARG A 1 48 ? 60.964 18.309 8.503 1.00 0.00 189 ARG A N 9
ATOM 12681 C CA . ARG A 1 48 ? 61.307 17.878 9.873 1.00 0.00 189 ARG A CA 9
ATOM 12682 C C . ARG A 1 48 ? 60.603 16.559 10.222 1.00 0.00 189 ARG A C 9
ATOM 12683 O O . ARG A 1 48 ? 59.434 16.398 9.894 1.00 0.00 189 ARG A O 9
ATOM 12704 N N . ALA A 1 49 ? 61.270 15.652 10.931 1.00 0.00 190 ALA A N 9
ATOM 12705 C CA . ALA A 1 49 ? 60.667 14.496 11.611 1.00 0.00 190 ALA A CA 9
ATOM 12706 C C . ALA A 1 49 ? 61.179 14.362 13.064 1.00 0.00 190 ALA A C 9
ATOM 12707 O O . ALA A 1 49 ? 62.259 14.859 13.395 1.00 0.00 190 ALA A O 9
ATOM 12714 N N . ASP A 1 50 ? 60.418 13.672 13.920 1.00 0.00 191 ASP A N 9
ATOM 12715 C CA . ASP A 1 50 ? 60.737 13.420 15.335 1.00 0.00 191 ASP A CA 9
ATOM 12716 C C . ASP A 1 50 ? 60.075 12.124 15.854 1.00 0.00 191 ASP A C 9
ATOM 12717 O O . ASP A 1 50 ? 58.952 11.807 15.467 1.00 0.00 191 ASP A O 9
ATOM 12726 N N . ILE A 1 51 ? 60.764 11.382 16.737 1.00 0.00 192 ILE A N 9
ATOM 12727 C CA . ILE A 1 51 ? 60.304 10.111 17.343 1.00 0.00 192 ILE A CA 9
ATOM 12728 C C . ILE A 1 51 ? 60.718 10.035 18.824 1.00 0.00 192 ILE A C 9
ATOM 12729 O O . ILE A 1 51 ? 61.863 10.330 19.178 1.00 0.00 192 ILE A O 9
ATOM 12745 N N . ILE A 1 52 ? 59.802 9.568 19.678 1.00 0.00 193 ILE A N 9
ATOM 12746 C CA . ILE A 1 52 ? 60.057 9.155 21.067 1.00 0.00 193 ILE A CA 9
ATOM 12747 C C . ILE A 1 52 ? 60.416 7.657 21.056 1.00 0.00 193 ILE A C 9
ATOM 12748 O O . ILE A 1 52 ? 59.579 6.820 20.695 1.00 0.00 193 ILE A O 9
ATOM 12764 N N . THR A 1 53 ? 61.666 7.338 21.412 1.00 0.00 194 THR A N 9
ATOM 12765 C CA . THR A 1 53 ? 62.297 6.008 21.295 1.00 0.00 194 THR A CA 9
ATOM 12766 C C . THR A 1 53 ? 62.272 5.233 22.618 1.00 0.00 194 THR A C 9
ATOM 12767 O O . THR A 1 53 ? 61.759 5.711 23.628 1.00 0.00 194 THR A O 9
ATOM 12778 N N . SER A 1 54 ? 62.841 4.027 22.619 1.00 0.00 195 SER A N 9
ATOM 12779 C CA . SER A 1 54 ? 62.959 3.147 23.795 1.00 0.00 195 SER A CA 9
ATOM 12780 C C . SER A 1 54 ? 64.122 2.141 23.635 1.00 0.00 195 SER A C 9
ATOM 12781 O O . SER A 1 54 ? 64.659 1.957 22.536 1.00 0.00 195 SER A O 9
ATOM 12789 N N . ARG A 1 55 ? 64.506 1.463 24.729 1.00 0.00 196 ARG A N 9
ATOM 12790 C CA . ARG A 1 55 ? 65.610 0.489 24.778 1.00 0.00 196 ARG A CA 9
ATOM 12791 C C . ARG A 1 55 ? 65.339 -0.809 23.984 1.00 0.00 196 ARG A C 9
ATOM 12792 O O . ARG A 1 55 ? 66.282 -1.527 23.638 1.00 0.00 196 ARG A O 9
ATOM 12813 N N . GLY A 1 56 ? 64.071 -1.103 23.662 1.00 0.00 197 GLY A N 9
ATOM 12814 C CA . GLY A 1 56 ? 63.661 -2.285 22.880 1.00 0.00 197 GLY A CA 9
ATOM 12815 C C . GLY A 1 56 ? 62.189 -2.699 22.984 1.00 0.00 197 GLY A C 9
ATOM 12816 O O . GLY A 1 56 ? 61.789 -3.649 22.313 1.00 0.00 197 GLY A O 9
ATOM 12820 N N . HIS A 1 57 ? 61.377 -1.997 23.783 1.00 0.00 198 HIS A N 9
ATOM 12821 C CA . HIS A 1 57 ? 59.938 -2.251 23.950 1.00 0.00 198 HIS A CA 9
ATOM 12822 C C . HIS A 1 57 ? 59.154 -0.975 24.323 1.00 0.00 198 HIS A C 9
ATOM 12823 O O . HIS A 1 57 ? 59.647 -0.126 25.071 1.00 0.00 198 HIS A O 9
ATOM 12837 N N . HIS A 1 58 ? 57.929 -0.854 23.804 1.00 0.00 199 HIS A N 9
ATOM 12838 C CA . HIS A 1 58 ? 57.016 0.289 23.968 1.00 0.00 199 HIS A CA 9
ATOM 12839 C C . HIS A 1 58 ? 57.539 1.597 23.313 1.00 0.00 199 HIS A C 9
ATOM 12840 O O . HIS A 1 58 ? 58.654 1.641 22.784 1.00 0.00 199 HIS A O 9
ATOM 12854 N N . ARG A 1 59 ? 56.727 2.666 23.325 1.00 0.00 200 ARG A N 9
ATOM 12855 C CA . ARG A 1 59 ? 56.975 3.936 22.610 1.00 0.00 200 ARG A CA 9
ATOM 12856 C C . ARG A 1 59 ? 57.103 3.665 21.091 1.00 0.00 200 ARG A C 9
ATOM 12857 O O . ARG A 1 59 ? 56.398 2.794 20.574 1.00 0.00 200 ARG A O 9
ATOM 12878 N N . GLY A 1 60 ? 57.954 4.401 20.363 1.00 0.00 201 GLY A N 9
ATOM 12879 C CA . GLY A 1 60 ? 58.081 4.288 18.903 1.00 0.00 201 GLY A CA 9
ATOM 12880 C C . GLY A 1 60 ? 56.949 5.042 18.213 1.00 0.00 201 GLY A C 9
ATOM 12881 O O . GLY A 1 60 ? 56.117 4.440 17.539 1.00 0.00 201 GLY A O 9
ATOM 12885 N N . MET A 1 61 ? 56.902 6.360 18.432 1.00 0.00 202 MET A N 9
ATOM 12886 C CA . MET A 1 61 ? 55.807 7.262 18.036 1.00 0.00 202 MET A CA 9
ATOM 12887 C C . MET A 1 61 ? 56.308 8.707 17.891 1.00 0.00 202 MET A C 9
ATOM 12888 O O . MET A 1 61 ? 57.308 9.065 18.510 1.00 0.00 202 MET A O 9
ATOM 12902 N N . GLY A 1 62 ? 55.633 9.542 17.096 1.00 0.00 203 GLY A N 9
ATOM 12903 C CA . GLY A 1 62 ? 56.019 10.947 16.889 1.00 0.00 203 GLY A CA 9
ATOM 12904 C C . GLY A 1 62 ? 55.349 11.615 15.690 1.00 0.00 203 GLY A C 9
ATOM 12905 O O . GLY A 1 62 ? 54.174 11.347 15.419 1.00 0.00 203 GLY A O 9
ATOM 12909 N N . THR A 1 63 ? 56.065 12.507 14.995 1.00 0.00 204 THR A N 9
ATOM 12910 C CA . THR A 1 63 ? 55.515 13.470 14.018 1.00 0.00 204 THR A CA 9
ATOM 12911 C C . THR A 1 63 ? 56.447 13.716 12.836 1.00 0.00 204 THR A C 9
ATOM 12912 O O . THR A 1 63 ? 57.652 13.476 12.916 1.00 0.00 204 THR A O 9
ATOM 12923 N N . VAL A 1 64 ? 55.871 14.219 11.739 1.00 0.00 205 VAL A N 9
ATOM 12924 C CA . VAL A 1 64 ? 56.584 14.570 10.491 1.00 0.00 205 VAL A CA 9
ATOM 12925 C C . VAL A 1 64 ? 55.946 15.809 9.842 1.00 0.00 205 VAL A C 9
ATOM 12926 O O . VAL A 1 64 ? 54.727 15.961 9.857 1.00 0.00 205 VAL A O 9
ATOM 12939 N N . GLU A 1 65 ? 56.774 16.692 9.278 1.00 0.00 206 GLU A N 9
ATOM 12940 C CA . GLU A 1 65 ? 56.415 17.982 8.680 1.00 0.00 206 GLU A CA 9
ATOM 12941 C C . GLU A 1 65 ? 56.837 18.039 7.206 1.00 0.00 206 GLU A C 9
ATOM 12942 O O . GLU A 1 65 ? 57.965 17.691 6.845 1.00 0.00 206 GLU A O 9
ATOM 12954 N N . PHE A 1 66 ? 55.921 18.520 6.366 1.00 0.00 207 PHE A N 9
ATOM 12955 C CA . PHE A 1 66 ? 55.984 18.566 4.903 1.00 0.00 207 PHE A CA 9
ATOM 12956 C C . PHE A 1 66 ? 55.922 20.014 4.388 1.00 0.00 207 PHE A C 9
ATOM 12957 O O . PHE A 1 66 ? 55.658 20.951 5.147 1.00 0.00 207 PHE A O 9
ATOM 12974 N N . THR A 1 67 ? 56.122 20.186 3.075 1.00 0.00 208 THR A N 9
ATOM 12975 C CA . THR A 1 67 ? 56.068 21.490 2.397 1.00 0.00 208 THR A CA 9
ATOM 12976 C C . THR A 1 67 ? 54.690 21.851 1.827 1.00 0.00 208 THR A C 9
ATOM 12977 O O . THR A 1 67 ? 54.437 23.040 1.636 1.00 0.00 208 THR A O 9
ATOM 12988 N N . ASN A 1 68 ? 53.798 20.878 1.565 1.00 0.00 209 ASN A N 9
ATOM 12989 C CA . ASN A 1 68 ? 52.546 21.114 0.816 1.00 0.00 209 ASN A CA 9
ATOM 12990 C C . ASN A 1 68 ? 51.354 20.230 1.210 1.00 0.00 209 ASN A C 9
ATOM 12991 O O . ASN A 1 68 ? 51.484 19.017 1.365 1.00 0.00 209 ASN A O 9
ATOM 13002 N N . SER A 1 69 ? 50.178 20.864 1.301 1.00 0.00 210 SER A N 9
ATOM 13003 C CA . SER A 1 69 ? 48.929 20.338 1.884 1.00 0.00 210 SER A CA 9
ATOM 13004 C C . SER A 1 69 ? 48.239 19.218 1.089 1.00 0.00 210 SER A C 9
ATOM 13005 O O . SER A 1 69 ? 47.502 18.428 1.682 1.00 0.00 210 SER A O 9
ATOM 13013 N N . ASP A 1 70 ? 48.494 19.110 -0.220 1.00 0.00 211 ASP A N 9
ATOM 13014 C CA . ASP A 1 70 ? 48.008 17.988 -1.037 1.00 0.00 211 ASP A CA 9
ATOM 13015 C C . ASP A 1 70 ? 49.010 16.825 -1.069 1.00 0.00 211 ASP A C 9
ATOM 13016 O O . ASP A 1 70 ? 48.604 15.669 -1.017 1.00 0.00 211 ASP A O 9
ATOM 13025 N N . ASP A 1 71 ? 50.320 17.097 -1.097 1.00 0.00 212 ASP A N 9
ATOM 13026 C CA . ASP A 1 71 ? 51.350 16.048 -1.100 1.00 0.00 212 ASP A CA 9
ATOM 13027 C C . ASP A 1 71 ? 51.479 15.344 0.260 1.00 0.00 212 ASP A C 9
ATOM 13028 O O . ASP A 1 71 ? 51.607 14.121 0.314 1.00 0.00 212 ASP A O 9
ATOM 13037 N N . VAL A 1 72 ? 51.337 16.089 1.359 1.00 0.00 213 VAL A N 9
ATOM 13038 C CA . VAL A 1 72 ? 51.240 15.526 2.722 1.00 0.00 213 VAL A CA 9
ATOM 13039 C C . VAL A 1 72 ? 49.993 14.645 2.922 1.00 0.00 213 VAL A C 9
ATOM 13040 O O . VAL A 1 72 ? 50.028 13.684 3.688 1.00 0.00 213 VAL A O 9
ATOM 13053 N N . ASP A 1 73 ? 48.913 14.926 2.185 1.00 0.00 214 ASP A N 9
ATOM 13054 C CA . ASP A 1 73 ? 47.727 14.063 2.109 1.00 0.00 214 ASP A CA 9
ATOM 13055 C C . ASP A 1 73 ? 47.955 12.800 1.252 1.00 0.00 214 ASP A C 9
ATOM 13056 O O . ASP A 1 73 ? 47.659 11.688 1.699 1.00 0.00 214 ASP A O 9
ATOM 13065 N N . ARG A 1 74 ? 48.549 12.963 0.060 1.00 0.00 215 ARG A N 9
ATOM 13066 C CA . ARG A 1 74 ? 48.910 11.876 -0.868 1.00 0.00 215 ARG A CA 9
ATOM 13067 C C . ARG A 1 74 ? 49.882 10.858 -0.248 1.00 0.00 215 ARG A C 9
ATOM 13068 O O . ARG A 1 74 ? 49.856 9.687 -0.627 1.00 0.00 215 ARG A O 9
ATOM 13089 N N . ALA A 1 75 ? 50.712 11.274 0.716 1.00 0.00 216 ALA A N 9
ATOM 13090 C CA . ALA A 1 75 ? 51.652 10.404 1.425 1.00 0.00 216 ALA A CA 9
ATOM 13091 C C . ALA A 1 75 ? 50.955 9.283 2.204 1.00 0.00 216 ALA A C 9
ATOM 13092 O O . ALA A 1 75 ? 51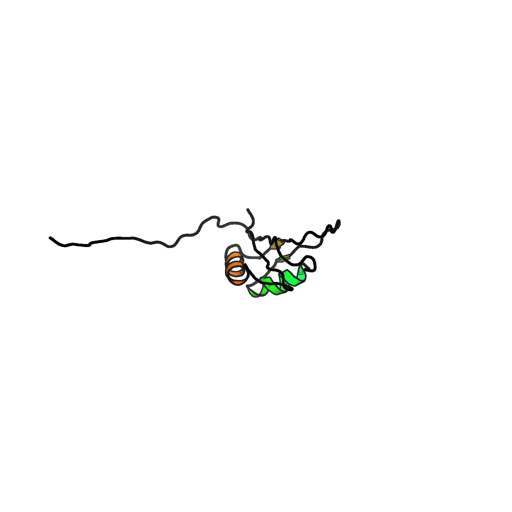.154 8.107 1.922 1.00 0.00 216 ALA A O 9
ATOM 13099 N N . ILE A 1 76 ? 50.104 9.625 3.170 1.00 0.00 217 ILE A N 9
ATOM 13100 C CA . ILE A 1 76 ? 49.543 8.653 4.137 1.00 0.00 217 ILE A CA 9
ATOM 13101 C C . ILE A 1 76 ? 48.641 7.611 3.463 1.00 0.00 217 ILE A C 9
ATOM 13102 O O . ILE A 1 76 ? 48.632 6.449 3.872 1.00 0.00 217 ILE A O 9
ATOM 13118 N N . ARG A 1 77 ? 48.002 7.996 2.352 1.00 0.00 218 ARG A N 9
ATOM 13119 C CA . ARG A 1 77 ? 47.287 7.107 1.423 1.00 0.00 218 ARG A CA 9
ATOM 13120 C C . ARG A 1 77 ? 48.137 5.903 0.957 1.00 0.00 218 ARG A C 9
ATOM 13121 O O . ARG A 1 77 ? 47.581 4.836 0.690 1.00 0.00 218 ARG A O 9
ATOM 13142 N N . GLN A 1 78 ? 49.468 6.042 0.894 1.00 0.00 219 GLN A N 9
ATOM 13143 C CA . GLN A 1 78 ? 50.410 4.976 0.526 1.00 0.00 219 GLN A CA 9
ATOM 13144 C C . GLN A 1 78 ? 50.984 4.210 1.737 1.00 0.00 219 GLN A C 9
ATOM 13145 O O . GLN A 1 78 ? 51.550 3.133 1.542 1.00 0.00 219 GLN A O 9
ATOM 13159 N N . TYR A 1 79 ? 50.868 4.736 2.967 1.00 0.00 220 TYR A N 9
ATOM 13160 C CA . TYR A 1 79 ? 51.732 4.328 4.093 1.00 0.00 220 TYR A CA 9
ATOM 13161 C C . TYR A 1 79 ? 51.039 3.893 5.400 1.00 0.00 220 TYR A C 9
ATOM 13162 O O . TYR A 1 79 ? 51.681 3.217 6.206 1.00 0.00 220 TYR A O 9
ATOM 13180 N N . ASP A 1 80 ? 49.766 4.221 5.653 1.00 0.00 221 ASP A N 9
ATOM 13181 C CA . ASP A 1 80 ? 49.083 3.722 6.859 1.00 0.00 221 ASP A CA 9
ATOM 13182 C C . ASP A 1 80 ? 48.940 2.184 6.803 1.00 0.00 221 ASP A C 9
ATOM 13183 O O . ASP A 1 80 ? 48.365 1.644 5.853 1.00 0.00 221 ASP A O 9
ATOM 13192 N N . GLY A 1 81 ? 49.503 1.473 7.792 1.00 0.00 222 GLY A N 9
ATOM 13193 C CA . GLY A 1 81 ? 49.629 0.007 7.769 1.00 0.00 222 GLY A CA 9
ATOM 13194 C C . GLY A 1 81 ? 50.944 -0.519 7.207 1.00 0.00 222 GLY A C 9
ATOM 13195 O O . GLY A 1 81 ? 51.098 -1.739 7.145 1.00 0.00 222 GLY A O 9
ATOM 13199 N N . ALA A 1 82 ? 51.883 0.340 6.796 1.00 0.00 223 ALA A N 9
ATOM 13200 C CA . ALA A 1 82 ? 53.223 -0.101 6.414 1.00 0.00 223 ALA A CA 9
ATOM 13201 C C . ALA A 1 82 ? 53.933 -0.757 7.613 1.00 0.00 223 ALA A C 9
ATOM 13202 O O . ALA A 1 82 ? 54.338 -0.095 8.573 1.00 0.00 223 ALA A O 9
ATOM 13209 N N . PHE A 1 83 ? 54.082 -2.081 7.548 1.00 0.00 224 PHE A N 9
ATOM 13210 C CA . PHE A 1 83 ? 55.062 -2.819 8.344 1.00 0.00 224 PHE A CA 9
ATOM 13211 C C . PHE A 1 83 ? 56.478 -2.258 8.105 1.00 0.00 224 PHE A C 9
ATOM 13212 O O . PHE A 1 83 ? 56.914 -2.076 6.966 1.00 0.00 224 PHE A O 9
ATOM 13229 N N . PHE A 1 84 ? 57.170 -1.962 9.206 1.00 0.00 225 PHE A N 9
ATOM 13230 C CA . PHE A 1 84 ? 58.349 -1.101 9.274 1.00 0.00 225 PHE A CA 9
ATOM 13231 C C . PHE A 1 84 ? 59.182 -1.586 10.475 1.00 0.00 225 PHE A C 9
ATOM 13232 O O . PHE A 1 84 ? 58.707 -1.519 11.607 1.00 0.00 225 PHE A O 9
ATOM 13249 N N . MET A 1 85 ? 60.358 -2.184 10.231 1.00 0.00 226 MET A N 9
ATOM 13250 C CA . MET A 1 85 ? 61.062 -3.061 11.197 1.00 0.00 226 MET A CA 9
ATOM 13251 C C . MET A 1 85 ? 60.075 -4.000 11.932 1.00 0.00 226 MET A C 9
ATOM 13252 O O . MET A 1 85 ? 59.914 -3.933 13.153 1.00 0.00 226 MET A O 9
ATOM 13266 N N . ASP A 1 86 ? 59.361 -4.824 11.152 1.00 0.00 227 ASP A N 9
ATOM 13267 C CA . ASP A 1 86 ? 58.505 -5.946 11.594 1.00 0.00 227 ASP A CA 9
ATOM 13268 C C . ASP A 1 86 ? 57.162 -5.559 12.261 1.00 0.00 227 ASP A C 9
ATOM 13269 O O . ASP A 1 86 ? 56.395 -6.454 12.624 1.00 0.00 227 ASP A O 9
ATOM 13278 N N . ARG A 1 87 ? 56.846 -4.260 12.402 1.00 0.00 228 ARG A N 9
ATOM 13279 C CA . ARG A 1 87 ? 55.635 -3.760 13.085 1.00 0.00 228 ARG A CA 9
ATOM 13280 C C . ARG A 1 87 ? 54.981 -2.601 12.312 1.00 0.00 228 ARG A C 9
ATOM 13281 O O . ARG A 1 87 ? 55.652 -1.837 11.622 1.00 0.00 228 ARG A O 9
ATOM 13302 N N . LYS A 1 88 ? 53.649 -2.490 12.363 1.00 0.00 229 LYS A N 9
ATOM 13303 C CA . LYS A 1 88 ? 52.883 -1.489 11.599 1.00 0.00 229 LYS A CA 9
ATOM 13304 C C . LYS A 1 88 ? 53.066 -0.043 12.112 1.00 0.00 229 LYS A C 9
ATOM 13305 O O . LYS A 1 88 ? 52.722 0.266 13.255 1.00 0.00 229 LYS A O 9
ATOM 13324 N N . ILE A 1 89 ? 53.487 0.879 11.239 1.00 0.00 230 ILE A N 9
ATOM 13325 C CA . ILE A 1 89 ? 53.177 2.310 11.386 1.00 0.00 230 ILE A CA 9
ATOM 13326 C C . ILE A 1 89 ? 51.671 2.574 11.235 1.00 0.00 230 ILE A C 9
ATOM 13327 O O . ILE A 1 89 ? 51.018 2.027 10.342 1.00 0.00 230 ILE A O 9
ATOM 13343 N N . PHE A 1 90 ? 51.135 3.429 12.108 1.00 0.00 231 PHE A N 9
ATOM 13344 C CA . PHE A 1 90 ? 49.727 3.819 12.145 1.00 0.00 231 PHE A CA 9
ATOM 13345 C C . PHE A 1 90 ? 49.618 5.345 12.188 1.00 0.00 231 PHE A C 9
ATOM 13346 O O . PHE A 1 90 ? 50.270 5.989 13.011 1.00 0.00 231 PHE A O 9
ATOM 13363 N N . VAL A 1 91 ? 48.800 5.921 11.308 1.00 0.00 232 VAL A N 9
ATOM 13364 C CA . VAL A 1 91 ? 48.747 7.368 11.061 1.00 0.00 232 VAL A CA 9
ATOM 13365 C C . VAL A 1 91 ? 47.395 7.792 10.482 1.00 0.00 232 VAL A C 9
ATOM 13366 O O . VAL A 1 91 ? 46.928 7.247 9.482 1.00 0.00 232 VAL A O 9
ATOM 13379 N N . ARG A 1 92 ? 46.805 8.811 11.116 1.00 0.00 233 ARG A N 9
ATOM 13380 C CA . ARG A 1 92 ? 45.640 9.566 10.636 1.00 0.00 233 ARG A CA 9
ATOM 13381 C C . ARG A 1 92 ? 46.090 10.959 10.170 1.00 0.00 233 ARG A C 9
ATOM 13382 O O . ARG A 1 92 ? 47.057 11.520 10.688 1.00 0.00 233 ARG A O 9
ATOM 13403 N N . GLN A 1 93 ? 45.396 11.506 9.173 1.00 0.00 234 GLN A N 9
ATOM 13404 C CA . GLN A 1 93 ? 45.659 12.843 8.631 1.00 0.00 234 GLN A CA 9
ATOM 13405 C C . GLN A 1 93 ? 45.107 13.951 9.548 1.00 0.00 234 GLN A C 9
ATOM 13406 O O . GLN A 1 93 ? 44.241 13.707 10.392 1.00 0.00 234 GLN A O 9
ATOM 13420 N N . ASP A 1 94 ? 45.599 15.178 9.359 1.00 0.00 235 ASP A N 9
ATOM 13421 C CA . ASP A 1 94 ? 45.343 16.341 10.221 1.00 0.00 235 ASP A CA 9
ATOM 13422 C C . ASP A 1 94 ? 44.936 17.587 9.412 1.00 0.00 235 ASP A C 9
ATOM 13423 O O . ASP A 1 94 ? 45.310 17.743 8.244 1.00 0.00 235 ASP A O 9
ATOM 13432 N N . ASN A 1 95 ? 44.180 18.488 10.051 1.00 0.00 236 ASN A N 9
ATOM 13433 C CA . ASN A 1 95 ? 43.673 19.747 9.487 1.00 0.00 236 ASN A CA 9
ATOM 13434 C C . ASN A 1 95 ? 43.333 20.776 10.585 1.00 0.00 236 ASN A C 9
ATOM 13435 O O . ASN A 1 95 ? 43.951 21.866 10.590 1.00 0.00 236 ASN A O 9
ATOM 13447 N N . GLY A 1 1 ? 12.441 0.200 -37.423 1.00 0.00 142 GLY A N 10
ATOM 13448 C CA . GLY A 1 1 ? 12.004 1.242 -36.462 1.00 0.00 142 GLY A CA 10
ATOM 13449 C C . GLY A 1 1 ? 13.063 2.319 -36.260 1.00 0.00 142 GLY A C 10
ATOM 13450 O O . GLY A 1 1 ? 13.915 2.538 -37.121 1.00 0.00 142 GLY A O 10
ATOM 13456 N N . SER A 1 2 ? 13.021 3.017 -35.124 1.00 0.00 143 SER A N 10
ATOM 13457 C CA . SER A 1 2 ? 13.968 4.068 -34.690 1.00 0.00 143 SER A CA 10
ATOM 13458 C C . SER A 1 2 ? 13.732 4.441 -33.210 1.00 0.00 143 SER A C 10
ATOM 13459 O O . SER A 1 2 ? 12.609 4.320 -32.705 1.00 0.00 143 SER A O 10
ATOM 13467 N N . ALA A 1 3 ? 14.781 4.903 -32.515 1.00 0.00 144 ALA A N 10
ATOM 13468 C CA . ALA A 1 3 ? 14.773 5.250 -31.086 1.00 0.00 144 ALA A CA 10
ATOM 13469 C C . ALA A 1 3 ? 15.952 6.176 -30.713 1.00 0.00 144 ALA A C 10
ATOM 13470 O O . ALA A 1 3 ? 16.936 6.278 -31.455 1.00 0.00 144 ALA A O 10
ATOM 13477 N N . ARG A 1 4 ? 15.857 6.837 -29.552 1.00 0.00 145 ARG A N 10
ATOM 13478 C CA . ARG A 1 4 ? 16.890 7.739 -29.018 1.00 0.00 145 ARG A CA 10
ATOM 13479 C C . ARG A 1 4 ? 18.178 6.980 -28.641 1.00 0.00 145 ARG A C 10
ATOM 13480 O O . ARG A 1 4 ? 18.124 5.852 -28.141 1.00 0.00 145 ARG A O 10
ATOM 13501 N N . GLU A 1 5 ? 19.329 7.629 -28.829 1.00 0.00 146 GLU A N 10
ATOM 13502 C CA . GLU A 1 5 ? 20.656 7.151 -28.419 1.00 0.00 146 GLU A CA 10
ATOM 13503 C C . GLU A 1 5 ? 21.561 8.336 -28.031 1.00 0.00 146 GLU A C 10
ATOM 13504 O O . GLU A 1 5 ? 21.534 9.389 -28.677 1.00 0.00 146 GLU A O 10
ATOM 13516 N N . LEU A 1 6 ? 22.326 8.170 -26.944 1.00 0.00 147 LEU A N 10
ATOM 13517 C CA . LEU A 1 6 ? 23.104 9.214 -26.257 1.00 0.00 147 LEU A CA 10
ATOM 13518 C C . LEU A 1 6 ? 24.085 8.616 -25.224 1.00 0.00 147 LEU A C 10
ATOM 13519 O O . LEU A 1 6 ? 24.094 7.406 -24.981 1.00 0.00 147 LEU A O 10
ATOM 13535 N N . ASP A 1 7 ? 24.904 9.473 -24.609 1.00 0.00 148 ASP A N 10
ATOM 13536 C CA . ASP A 1 7 ? 25.927 9.138 -23.607 1.00 0.00 148 ASP A CA 10
ATOM 13537 C C . ASP A 1 7 ? 26.074 10.272 -22.573 1.00 0.00 148 ASP A C 10
ATOM 13538 O O . ASP A 1 7 ? 25.824 11.442 -22.873 1.00 0.00 148 ASP A O 10
ATOM 13547 N N . SER A 1 8 ? 26.495 9.935 -21.350 1.00 0.00 149 SER A N 10
ATOM 13548 C CA . SER A 1 8 ? 26.640 10.877 -20.224 1.00 0.00 149 SER A CA 10
ATOM 13549 C C . SER A 1 8 ? 27.577 10.327 -19.125 1.00 0.00 149 SER A C 10
ATOM 13550 O O . SER A 1 8 ? 27.839 9.119 -19.064 1.00 0.00 149 SER A O 10
ATOM 13558 N N . THR A 1 9 ? 28.098 11.211 -18.261 1.00 0.00 150 THR A N 10
ATOM 13559 C CA . THR A 1 9 ? 29.044 10.936 -17.155 1.00 0.00 150 THR A CA 10
ATOM 13560 C C . THR A 1 9 ? 29.075 12.147 -16.223 1.00 0.00 150 THR A C 10
ATOM 13561 O O . THR A 1 9 ? 29.088 13.288 -16.689 1.00 0.00 150 THR A O 10
ATOM 13572 N N . TYR A 1 10 ? 29.100 11.902 -14.910 1.00 0.00 151 TYR A N 10
ATOM 13573 C CA . TYR A 1 10 ? 29.060 12.940 -13.870 1.00 0.00 151 TYR A CA 10
ATOM 13574 C C . TYR A 1 10 ? 29.581 12.450 -12.501 1.00 0.00 151 TYR A C 10
ATOM 13575 O O . TYR A 1 10 ? 29.359 11.302 -12.105 1.00 0.00 151 TYR A O 10
ATOM 13593 N N . GLU A 1 11 ? 30.239 13.354 -11.768 1.00 0.00 152 GLU A N 10
ATOM 13594 C CA . GLU A 1 11 ? 30.716 13.195 -10.388 1.00 0.00 152 GLU A CA 10
ATOM 13595 C C . GLU A 1 11 ? 31.140 14.571 -9.835 1.00 0.00 152 GLU A C 10
ATOM 13596 O O . GLU A 1 11 ? 31.526 15.454 -10.607 1.00 0.00 152 GLU A O 10
ATOM 13608 N N . GLU A 1 12 ? 31.077 14.764 -8.513 1.00 0.00 153 GLU A N 10
ATOM 13609 C CA . GLU A 1 12 ? 31.371 16.041 -7.848 1.00 0.00 153 GLU A CA 10
ATOM 13610 C C . GLU A 1 12 ? 31.654 15.855 -6.346 1.00 0.00 153 GLU A C 10
ATOM 13611 O O . GLU A 1 12 ? 30.858 15.260 -5.614 1.00 0.00 153 GLU A O 10
ATOM 13623 N N . LYS A 1 13 ? 32.770 16.430 -5.882 1.00 0.00 154 LYS A N 10
ATOM 13624 C CA . LYS A 1 13 ? 33.184 16.507 -4.468 1.00 0.00 154 LYS A CA 10
ATOM 13625 C C . LYS A 1 13 ? 33.784 17.893 -4.134 1.00 0.00 154 LYS A C 10
ATOM 13626 O O . LYS A 1 13 ? 34.316 18.571 -5.019 1.00 0.00 154 LYS A O 10
ATOM 13645 N N . VAL A 1 14 ? 33.720 18.305 -2.862 1.00 0.00 155 VAL A N 10
ATOM 13646 C CA . VAL A 1 14 ? 34.241 19.594 -2.346 1.00 0.00 155 VAL A CA 10
ATOM 13647 C C . VAL A 1 14 ? 34.834 19.430 -0.941 1.00 0.00 155 VAL A C 10
ATOM 13648 O O . VAL A 1 14 ? 34.366 18.608 -0.154 1.00 0.00 155 VAL A O 10
ATOM 13661 N N . ASN A 1 15 ? 35.878 20.211 -0.640 1.00 0.00 156 ASN A N 10
ATOM 13662 C CA . ASN A 1 15 ? 36.663 20.138 0.602 1.00 0.00 156 ASN A CA 10
ATOM 13663 C C . ASN A 1 15 ? 37.487 21.425 0.829 1.00 0.00 156 ASN A C 10
ATOM 13664 O O . ASN A 1 15 ? 37.908 22.076 -0.132 1.00 0.00 156 ASN A O 10
ATOM 13675 N N . ARG A 1 16 ? 37.731 21.778 2.099 1.00 0.00 157 ARG A N 10
ATOM 13676 C CA . ARG A 1 16 ? 38.625 22.867 2.528 1.00 0.00 157 ARG A CA 10
ATOM 13677 C C . ARG A 1 16 ? 39.422 22.432 3.770 1.00 0.00 157 ARG A C 10
ATOM 13678 O O . ARG A 1 16 ? 38.842 22.146 4.820 1.00 0.00 157 ARG A O 10
ATOM 13699 N N . ASN A 1 17 ? 40.749 22.389 3.637 1.00 0.00 158 ASN A N 10
ATOM 13700 C CA . ASN A 1 17 ? 41.711 21.955 4.660 1.00 0.00 158 ASN A CA 10
ATOM 13701 C C . ASN A 1 17 ? 43.146 22.366 4.270 1.00 0.00 158 ASN A C 10
ATOM 13702 O O . ASN A 1 17 ? 43.514 22.311 3.093 1.00 0.00 158 ASN A O 10
ATOM 13713 N N . TYR A 1 18 ? 43.970 22.730 5.258 1.00 0.00 159 TYR A N 10
ATOM 13714 C CA . TYR A 1 18 ? 45.426 22.855 5.114 1.00 0.00 159 TYR A CA 10
ATOM 13715 C C . TYR A 1 18 ? 46.138 22.081 6.238 1.00 0.00 159 TYR A C 10
ATOM 13716 O O . TYR A 1 18 ? 45.900 22.332 7.421 1.00 0.00 159 TYR A O 10
ATOM 13734 N N . SER A 1 19 ? 47.013 21.145 5.868 1.00 0.00 160 SER A N 10
ATOM 13735 C CA . SER A 1 19 ? 47.706 20.230 6.787 1.00 0.00 160 SER A CA 10
ATOM 13736 C C . SER A 1 19 ? 49.092 19.860 6.232 1.00 0.00 160 SER A C 10
ATOM 13737 O O . SER A 1 19 ? 49.231 18.914 5.456 1.00 0.00 160 SER A O 10
ATOM 13745 N N . ASN A 1 20 ? 50.130 20.599 6.643 1.00 0.00 161 ASN A N 10
ATOM 13746 C CA . ASN A 1 20 ? 51.517 20.368 6.213 1.00 0.00 161 ASN A CA 10
ATOM 13747 C C . ASN A 1 20 ? 52.343 19.527 7.211 1.00 0.00 161 ASN A C 10
ATOM 13748 O O . ASN A 1 20 ? 53.562 19.438 7.097 1.00 0.00 161 ASN A O 10
ATOM 13759 N N . SER A 1 21 ? 51.706 18.904 8.202 1.00 0.00 162 SER A N 10
ATOM 13760 C CA . SER A 1 21 ? 52.361 18.100 9.241 1.00 0.00 162 SER A CA 10
ATOM 13761 C C . SER A 1 21 ? 51.438 16.985 9.771 1.00 0.00 162 SER A C 10
ATOM 13762 O O . SER A 1 21 ? 50.211 17.056 9.644 1.00 0.00 162 SER A O 10
ATOM 13770 N N . ILE A 1 22 ? 52.042 15.919 10.312 1.00 0.00 163 ILE A N 10
ATOM 13771 C CA . ILE A 1 22 ? 51.393 14.623 10.590 1.00 0.00 163 ILE A CA 10
ATOM 13772 C C . ILE A 1 22 ? 51.937 13.976 11.872 1.00 0.00 163 ILE A C 10
ATOM 13773 O O . ILE A 1 22 ? 53.099 14.201 12.228 1.00 0.00 163 ILE A O 10
ATOM 13789 N N . PHE A 1 23 ? 51.118 13.128 12.504 1.00 0.00 164 PHE A N 10
ATOM 13790 C CA . PHE A 1 23 ? 51.409 12.387 13.739 1.00 0.00 164 PHE A CA 10
ATOM 13791 C C . PHE A 1 23 ? 51.337 10.877 13.464 1.00 0.00 164 PHE A C 10
ATOM 13792 O O . PHE A 1 23 ? 50.324 10.393 12.970 1.00 0.00 164 PHE A O 10
ATOM 13809 N N . VAL A 1 24 ? 52.390 10.124 13.788 1.00 0.00 165 VAL A N 10
ATOM 13810 C CA . VAL A 1 24 ? 52.517 8.681 13.492 1.00 0.00 165 VAL A CA 10
ATOM 13811 C C . VAL A 1 24 ? 52.375 7.886 14.797 1.00 0.00 165 VAL A C 10
ATOM 13812 O O . VAL A 1 24 ? 53.020 8.222 15.790 1.00 0.00 165 VAL A O 10
ATOM 13825 N N . GLY A 1 25 ? 51.506 6.865 14.786 1.00 0.00 166 GLY A N 10
ATOM 13826 C CA . GLY A 1 25 ? 50.930 6.215 15.975 1.00 0.00 166 GLY A CA 10
ATOM 13827 C C . GLY A 1 25 ? 51.878 5.278 16.723 1.00 0.00 166 GLY A C 10
ATOM 13828 O O . GLY A 1 25 ? 52.641 5.727 17.574 1.00 0.00 166 GLY A O 10
ATOM 13832 N N . ASN A 1 26 ? 51.787 3.967 16.465 1.00 0.00 167 ASN A N 10
ATOM 13833 C CA . ASN A 1 26 ? 52.539 2.940 17.212 1.00 0.00 167 ASN A CA 10
ATOM 13834 C C . ASN A 1 26 ? 53.883 2.600 16.531 1.00 0.00 167 ASN A C 10
ATOM 13835 O O . ASN A 1 26 ? 54.936 2.760 17.140 1.00 0.00 167 ASN A O 10
ATOM 13846 N N . LEU A 1 27 ? 53.844 2.178 15.253 1.00 0.00 168 LEU A N 10
ATOM 13847 C CA . LEU A 1 27 ? 54.924 2.263 14.238 1.00 0.00 168 LEU A CA 10
ATOM 13848 C C . LEU A 1 27 ? 56.257 1.522 14.505 1.00 0.00 168 LEU A C 10
ATOM 13849 O O . LEU A 1 27 ? 57.186 1.709 13.718 1.00 0.00 168 LEU A O 10
ATOM 13865 N N . THR A 1 28 ? 56.344 0.718 15.578 1.00 0.00 169 THR A N 10
ATOM 13866 C CA . THR A 1 28 ? 57.525 -0.049 16.046 1.00 0.00 169 THR A CA 10
ATOM 13867 C C . THR A 1 28 ? 58.493 0.867 16.797 1.00 0.00 169 THR A C 10
ATOM 13868 O O . THR A 1 28 ? 58.978 1.858 16.255 1.00 0.00 169 THR A O 10
ATOM 13879 N N . TYR A 1 29 ? 58.828 0.518 18.042 1.00 0.00 170 TYR A N 10
ATOM 13880 C CA . TYR A 1 29 ? 59.743 1.318 18.878 1.00 0.00 170 TYR A CA 10
ATOM 13881 C C . TYR A 1 29 ? 61.209 1.325 18.380 1.00 0.00 170 TYR A C 10
ATOM 13882 O O . TYR A 1 29 ? 62.004 2.163 18.809 1.00 0.00 170 TYR A O 10
ATOM 13900 N N . ASP A 1 30 ? 61.558 0.426 17.452 1.00 0.00 171 ASP A N 10
ATOM 13901 C CA . ASP A 1 30 ? 62.849 0.382 16.748 1.00 0.00 171 ASP A CA 10
ATOM 13902 C C . ASP A 1 30 ? 62.932 1.368 15.559 1.00 0.00 171 ASP A C 10
ATOM 13903 O O . ASP A 1 30 ? 64.007 1.559 14.989 1.00 0.00 171 ASP A O 10
ATOM 13912 N N . SER A 1 31 ? 61.821 2.000 15.173 1.00 0.00 172 SER A N 10
ATOM 13913 C CA . SER A 1 31 ? 61.761 2.943 14.048 1.00 0.00 172 SER A CA 10
AT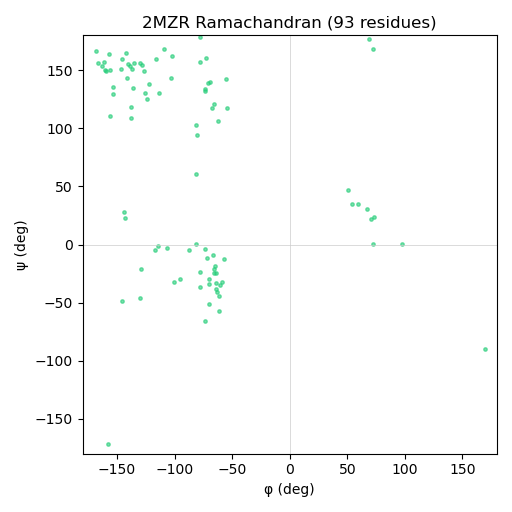OM 13914 C C . SER A 1 31 ? 62.394 4.305 14.385 1.00 0.00 172 SER A C 10
ATOM 13915 O O . SER A 1 31 ? 62.238 4.822 15.499 1.00 0.00 172 SER A O 10
ATOM 13923 N N . THR A 1 32 ? 63.097 4.902 13.409 1.00 0.00 173 THR A N 10
ATOM 13924 C CA . THR A 1 32 ? 63.913 6.120 13.578 1.00 0.00 173 THR A CA 10
ATOM 13925 C C . THR A 1 32 ? 63.468 7.234 12.621 1.00 0.00 173 THR A C 10
ATOM 13926 O O . THR A 1 32 ? 62.928 6.940 11.551 1.00 0.00 173 THR A O 10
ATOM 13937 N N . PRO A 1 33 ? 63.681 8.518 12.984 1.00 0.00 174 PRO A N 10
ATOM 13938 C CA . PRO A 1 33 ? 63.182 9.648 12.207 1.00 0.00 174 PRO A CA 10
ATOM 13939 C C . PRO A 1 33 ? 63.963 9.874 10.905 1.00 0.00 174 PRO A C 10
ATOM 13940 O O . PRO A 1 33 ? 63.387 10.387 9.952 1.00 0.00 174 PRO A O 10
ATOM 13951 N N . GLU A 1 34 ? 65.236 9.464 10.821 1.00 0.00 175 GLU A N 10
ATOM 13952 C CA . GLU A 1 34 ? 66.019 9.528 9.578 1.00 0.00 175 GLU A CA 10
ATOM 13953 C C . GLU A 1 34 ? 65.513 8.523 8.529 1.00 0.00 175 GLU A C 10
ATOM 13954 O O . GLU A 1 34 ? 65.415 8.852 7.343 1.00 0.00 175 GLU A O 10
ATOM 13966 N N . ASP A 1 35 ? 65.133 7.312 8.951 1.00 0.00 176 ASP A N 10
ATOM 13967 C CA . ASP A 1 35 ? 64.576 6.304 8.045 1.00 0.00 176 ASP A CA 10
ATOM 13968 C C . ASP A 1 35 ? 63.140 6.663 7.622 1.00 0.00 176 ASP A C 10
ATOM 13969 O O . ASP A 1 35 ? 62.792 6.511 6.450 1.00 0.00 176 ASP A O 10
ATOM 13978 N N . LEU A 1 36 ? 62.346 7.249 8.536 1.00 0.00 177 LEU A N 10
ATOM 13979 C CA . LEU A 1 36 ? 61.070 7.903 8.211 1.00 0.00 177 LEU A CA 10
ATOM 13980 C C . LEU A 1 36 ? 61.253 9.100 7.270 1.00 0.00 177 LEU A C 10
ATOM 13981 O O . LEU A 1 36 ? 60.372 9.340 6.447 1.00 0.00 177 LEU A O 10
ATOM 13997 N N . THR A 1 37 ? 62.377 9.829 7.340 1.00 0.00 178 THR A N 10
ATOM 13998 C CA . THR A 1 37 ? 62.672 10.946 6.426 1.00 0.00 178 THR A CA 10
ATOM 13999 C C . THR A 1 37 ? 62.881 10.412 5.017 1.00 0.00 178 THR A C 10
ATOM 14000 O O . THR A 1 37 ? 62.210 10.876 4.101 1.00 0.00 178 THR A O 10
ATOM 14011 N N . GLU A 1 38 ? 63.739 9.406 4.840 1.00 0.00 179 GLU A N 10
ATOM 14012 C CA . GLU A 1 38 ? 63.975 8.786 3.529 1.00 0.00 179 GLU A CA 10
ATOM 14013 C C . GLU A 1 38 ? 62.694 8.152 2.939 1.00 0.00 179 GLU A C 10
ATOM 14014 O O . GLU A 1 38 ? 62.451 8.240 1.732 1.00 0.00 179 GLU A O 10
ATOM 14026 N N . PHE A 1 39 ? 61.848 7.570 3.795 1.00 0.00 180 PHE A N 10
ATOM 14027 C CA . PHE A 1 39 ? 60.556 6.970 3.455 1.00 0.00 180 PHE A CA 10
ATOM 14028 C C . PHE A 1 39 ? 59.527 8.020 2.996 1.00 0.00 180 PHE A C 10
ATOM 14029 O O . PHE A 1 39 ? 59.023 7.929 1.875 1.00 0.00 180 PHE A O 10
ATOM 14046 N N . PHE A 1 40 ? 59.229 9.030 3.824 1.00 0.00 181 PHE A N 10
ATOM 14047 C CA . PHE A 1 40 ? 58.248 10.076 3.516 1.00 0.00 181 PHE A CA 10
ATOM 14048 C C . PHE A 1 40 ? 58.701 11.074 2.439 1.00 0.00 181 PHE A C 10
ATOM 14049 O O . PHE A 1 40 ? 57.883 11.534 1.645 1.00 0.00 181 PHE A O 10
ATOM 14066 N N . SER A 1 41 ? 59.992 11.402 2.363 1.00 0.00 182 SER A N 10
ATOM 14067 C CA . SER A 1 41 ? 60.499 12.444 1.444 1.00 0.00 182 SER A CA 10
ATOM 14068 C C . SER A 1 41 ? 60.495 12.011 -0.037 1.00 0.00 182 SER A C 10
ATOM 14069 O O . SER A 1 41 ? 60.631 12.851 -0.927 1.00 0.00 182 SER A O 10
ATOM 14077 N N . GLN A 1 42 ? 60.222 10.728 -0.309 1.00 0.00 183 GLN A N 10
ATOM 14078 C CA . GLN A 1 42 ? 59.849 10.156 -1.599 1.00 0.00 183 GLN A CA 10
ATOM 14079 C C . GLN A 1 42 ? 58.657 10.885 -2.263 1.00 0.00 183 GLN A C 10
ATOM 14080 O O . GLN A 1 42 ? 58.560 10.930 -3.490 1.00 0.00 183 GLN A O 10
ATOM 14094 N N . ILE A 1 43 ? 57.769 11.490 -1.461 1.00 0.00 184 ILE A N 10
ATOM 14095 C CA . ILE A 1 43 ? 56.592 12.265 -1.911 1.00 0.00 184 ILE A CA 10
ATOM 14096 C C . ILE A 1 43 ? 56.960 13.703 -2.335 1.00 0.00 184 ILE A C 10
ATOM 14097 O O . ILE A 1 43 ? 56.197 14.353 -3.055 1.00 0.00 184 ILE A O 10
ATOM 14113 N N . GLY A 1 44 ? 58.142 14.190 -1.933 1.00 0.00 185 GLY A N 10
ATOM 14114 C CA . GLY A 1 44 ? 58.643 15.544 -2.182 1.00 0.00 185 GLY A CA 10
ATOM 14115 C C . GLY A 1 44 ? 58.860 16.329 -0.890 1.00 0.00 185 GLY A C 10
ATOM 14116 O O . GLY A 1 44 ? 57.961 17.028 -0.422 1.00 0.00 185 GLY A O 10
ATOM 14120 N N . LYS A 1 45 ? 60.082 16.235 -0.352 1.00 0.00 186 LYS A N 10
ATOM 14121 C CA . LYS A 1 45 ? 60.677 17.139 0.651 1.00 0.00 186 LYS A CA 10
ATOM 14122 C C . LYS A 1 45 ? 60.039 17.042 2.063 1.00 0.00 186 LYS A C 10
ATOM 14123 O O . LYS A 1 45 ? 59.130 17.796 2.412 1.00 0.00 186 LYS A O 10
ATOM 14142 N N . VAL A 1 46 ? 60.595 16.174 2.921 1.00 0.00 187 VAL A N 10
ATOM 14143 C CA . VAL A 1 46 ? 60.364 16.218 4.387 1.00 0.00 187 VAL A CA 10
ATOM 14144 C C . VAL A 1 46 ? 61.130 17.412 4.964 1.00 0.00 187 VAL A C 10
ATOM 14145 O O . VAL A 1 46 ? 62.326 17.566 4.730 1.00 0.00 187 VAL A O 10
ATOM 14158 N N . VAL A 1 47 ? 60.423 18.244 5.723 1.00 0.00 188 VAL A N 10
ATOM 14159 C CA . VAL A 1 47 ? 60.914 19.503 6.316 1.00 0.00 188 VAL A CA 10
ATOM 14160 C C . VAL A 1 47 ? 61.491 19.269 7.722 1.00 0.00 188 VAL A C 10
ATOM 14161 O O . VAL A 1 47 ? 62.346 20.033 8.166 1.00 0.00 188 VAL A O 10
ATOM 14174 N N . ARG A 1 48 ? 61.072 18.174 8.377 1.00 0.00 189 ARG A N 10
ATOM 14175 C CA . ARG A 1 48 ? 61.558 17.670 9.671 1.00 0.00 189 ARG A CA 10
ATOM 14176 C C . ARG A 1 48 ? 60.825 16.367 10.024 1.00 0.00 189 ARG A C 10
ATOM 14177 O O . ARG A 1 48 ? 59.620 16.290 9.809 1.00 0.00 189 ARG A O 10
ATOM 14198 N N . ALA A 1 49 ? 61.514 15.373 10.580 1.00 0.00 190 ALA A N 10
ATOM 14199 C CA . ALA A 1 49 ? 60.910 14.243 11.302 1.00 0.00 190 ALA A CA 10
ATOM 14200 C C . ALA A 1 49 ? 61.415 14.200 12.758 1.00 0.00 190 ALA A C 10
ATOM 14201 O O . ALA A 1 49 ? 62.594 14.456 13.017 1.00 0.00 190 ALA A O 10
ATOM 14208 N N . ASP A 1 50 ? 60.534 13.867 13.706 1.00 0.00 191 ASP A N 10
ATOM 14209 C CA . ASP A 1 50 ? 60.777 13.982 15.151 1.00 0.00 191 ASP A CA 10
ATOM 14210 C C . ASP A 1 50 ? 60.122 12.823 15.931 1.00 0.00 191 ASP A C 10
ATOM 14211 O O . ASP A 1 50 ? 58.953 12.879 16.313 1.00 0.00 191 ASP A O 10
ATOM 14220 N N . ILE A 1 51 ? 60.901 11.756 16.164 1.00 0.00 192 ILE A N 10
ATOM 14221 C CA . ILE A 1 51 ? 60.515 10.597 17.003 1.00 0.00 192 ILE A CA 10
ATOM 14222 C C . ILE A 1 51 ? 61.355 10.552 18.295 1.00 0.00 192 ILE A C 10
ATOM 14223 O O . ILE A 1 51 ? 60.801 10.399 19.384 1.00 0.00 192 ILE A O 10
ATOM 14239 N N . ILE A 1 52 ? 62.688 10.660 18.191 1.00 0.00 193 ILE A N 10
ATOM 14240 C CA . ILE A 1 52 ? 63.607 10.480 19.330 1.00 0.00 193 ILE A CA 10
ATOM 14241 C C . ILE A 1 52 ? 63.504 11.641 20.343 1.00 0.00 193 ILE A C 10
ATOM 14242 O O . ILE A 1 52 ? 63.504 12.820 19.969 1.00 0.00 193 ILE A O 10
ATOM 14258 N N . THR A 1 53 ? 63.397 11.288 21.632 1.00 0.00 194 THR A N 10
ATOM 14259 C CA . THR A 1 53 ? 63.252 12.204 22.774 1.00 0.00 194 THR A CA 10
ATOM 14260 C C . THR A 1 53 ? 63.835 11.580 24.039 1.00 0.00 194 THR A C 10
ATOM 14261 O O . THR A 1 53 ? 63.838 10.360 24.197 1.00 0.00 194 THR A O 10
ATOM 14272 N N . SER A 1 54 ? 64.332 12.417 24.946 1.00 0.00 195 SER A N 10
ATOM 14273 C CA . SER A 1 54 ? 64.918 11.998 26.233 1.00 0.00 195 SER A CA 10
ATOM 14274 C C . SER A 1 54 ? 63.906 12.065 27.402 1.00 0.00 195 SER A C 10
ATOM 14275 O O . SER A 1 54 ? 64.227 11.730 28.548 1.00 0.00 195 SER A O 10
ATOM 14283 N N . ARG A 1 55 ? 62.659 12.482 27.123 1.00 0.00 196 ARG A N 10
ATOM 14284 C CA . ARG A 1 55 ? 61.615 12.772 28.125 1.00 0.00 196 ARG A CA 10
ATOM 14285 C C . ARG A 1 55 ? 60.846 11.529 28.627 1.00 0.00 196 ARG A C 10
ATOM 14286 O O . ARG A 1 55 ? 59.947 11.661 29.465 1.00 0.00 196 ARG A O 10
ATOM 14307 N N . GLY A 1 56 ? 61.181 10.331 28.130 1.00 0.00 197 GLY A N 10
ATOM 14308 C CA . GLY A 1 56 ? 60.510 9.057 28.438 1.00 0.00 197 GLY A CA 10
ATOM 14309 C C . GLY A 1 56 ? 59.526 8.625 27.348 1.00 0.00 197 GLY A C 10
ATOM 14310 O O . GLY A 1 56 ? 59.111 9.426 26.508 1.00 0.00 197 GLY A O 10
ATOM 14314 N N . HIS A 1 57 ? 59.162 7.340 27.370 1.00 0.00 198 HIS A N 10
ATOM 14315 C CA . HIS A 1 57 ? 58.414 6.662 26.300 1.00 0.00 198 HIS A CA 10
ATOM 14316 C C . HIS A 1 57 ? 57.361 5.673 26.839 1.00 0.00 198 HIS A C 10
ATOM 14317 O O . HIS A 1 57 ? 57.662 4.814 27.671 1.00 0.00 198 HIS A O 10
ATOM 14331 N N . HIS A 1 58 ? 56.134 5.771 26.308 1.00 0.00 199 HIS A N 10
ATOM 14332 C CA . HIS A 1 58 ? 54.981 4.920 26.665 1.00 0.00 199 HIS A CA 10
ATOM 14333 C C . HIS A 1 58 ? 54.203 4.382 25.432 1.00 0.00 199 HIS A C 10
ATOM 14334 O O . HIS A 1 58 ? 53.097 3.853 25.573 1.00 0.00 199 HIS A O 10
ATOM 14348 N N . ARG A 1 59 ? 54.782 4.526 24.224 1.00 0.00 200 ARG A N 10
ATOM 14349 C CA . ARG A 1 59 ? 54.195 4.148 22.917 1.00 0.00 200 ARG A CA 10
ATOM 14350 C C . ARG A 1 59 ? 55.228 4.152 21.771 1.00 0.00 200 ARG A C 10
ATOM 14351 O O . ARG A 1 59 ? 55.198 3.266 20.915 1.00 0.00 200 ARG A O 10
ATOM 14372 N N . GLY A 1 60 ? 56.136 5.142 21.750 1.00 0.00 201 GLY A N 10
ATOM 14373 C CA . GLY A 1 60 ? 57.150 5.328 20.692 1.00 0.00 201 GLY A CA 10
ATOM 14374 C C . GLY A 1 60 ? 56.692 6.218 19.526 1.00 0.00 201 GLY A C 10
ATOM 14375 O O . GLY A 1 60 ? 57.306 6.179 18.460 1.00 0.00 201 GLY A O 10
ATOM 14379 N N . MET A 1 61 ? 55.620 7.002 19.711 1.00 0.00 202 MET A N 10
ATOM 14380 C CA . MET A 1 61 ? 55.033 7.886 18.687 1.00 0.00 202 MET A CA 10
ATOM 14381 C C . MET A 1 61 ? 55.945 9.062 18.285 1.00 0.00 202 MET A C 10
ATOM 14382 O O . MET A 1 61 ? 56.867 9.435 19.016 1.00 0.00 202 MET A O 10
ATOM 14396 N N . GLY A 1 62 ? 55.653 9.682 17.135 1.00 0.00 203 GLY A N 10
ATOM 14397 C CA . GLY A 1 62 ? 56.341 10.890 16.653 1.00 0.00 203 GLY A CA 10
ATOM 14398 C C . GLY A 1 62 ? 55.627 11.597 15.504 1.00 0.00 203 GLY A C 10
ATOM 14399 O O . GLY A 1 62 ? 54.462 11.304 15.224 1.00 0.00 203 GLY A O 10
ATOM 14403 N N . THR A 1 63 ? 56.317 12.530 14.840 1.00 0.00 204 THR A N 10
ATOM 14404 C CA . THR A 1 63 ? 55.731 13.492 13.883 1.00 0.00 204 THR A CA 10
ATOM 14405 C C . THR A 1 63 ? 56.635 13.750 12.685 1.00 0.00 204 THR A C 10
ATOM 14406 O O . THR A 1 63 ? 57.836 13.487 12.735 1.00 0.00 204 THR A O 10
ATOM 14417 N N . VAL A 1 64 ? 56.042 14.278 11.609 1.00 0.00 205 VAL A N 10
ATOM 14418 C CA . VAL A 1 64 ? 56.745 14.661 10.363 1.00 0.00 205 VAL A CA 10
ATOM 14419 C C . VAL A 1 64 ? 56.124 15.935 9.766 1.00 0.00 205 VAL A C 10
ATOM 14420 O O . VAL A 1 64 ? 54.908 16.112 9.812 1.00 0.00 205 VAL A O 10
ATOM 14433 N N . GLU A 1 65 ? 56.963 16.812 9.209 1.00 0.00 206 GLU A N 10
ATOM 14434 C CA . GLU A 1 65 ? 56.615 18.070 8.535 1.00 0.00 206 GLU A CA 10
ATOM 14435 C C . GLU A 1 65 ? 56.967 18.016 7.041 1.00 0.00 206 GLU A C 10
ATOM 14436 O O . GLU A 1 65 ? 57.996 17.464 6.651 1.00 0.00 206 GLU A O 10
ATOM 14448 N N . PHE A 1 66 ? 56.146 18.665 6.217 1.00 0.00 207 PHE A N 10
ATOM 14449 C CA . PHE A 1 66 ? 56.255 18.805 4.761 1.00 0.00 207 PHE A CA 10
ATOM 14450 C C . PHE A 1 66 ? 56.113 20.290 4.374 1.00 0.00 207 PHE A C 10
ATOM 14451 O O . PHE A 1 66 ? 55.590 21.089 5.156 1.00 0.00 207 PHE A O 10
ATOM 14468 N N . THR A 1 67 ? 56.551 20.665 3.160 1.00 0.00 208 THR A N 10
ATOM 14469 C CA . THR A 1 67 ? 56.291 22.015 2.614 1.00 0.00 208 THR A CA 10
ATOM 14470 C C . THR A 1 67 ? 54.908 22.093 1.945 1.00 0.00 208 THR A C 10
ATOM 14471 O O . THR A 1 67 ? 54.277 23.151 1.944 1.00 0.00 208 THR A O 10
ATOM 14482 N N . ASN A 1 68 ? 54.424 20.960 1.421 1.00 0.00 209 ASN A N 10
ATOM 14483 C CA . ASN A 1 68 ? 53.126 20.794 0.754 1.00 0.00 209 ASN A CA 10
ATOM 14484 C C . ASN A 1 68 ? 51.972 20.535 1.743 1.00 0.00 209 ASN A C 10
ATOM 14485 O O . ASN A 1 68 ? 52.195 20.347 2.937 1.00 0.00 209 ASN A O 10
ATOM 14496 N N . SER A 1 69 ? 50.732 20.478 1.245 1.00 0.00 210 SER A N 10
ATOM 14497 C CA . SER A 1 69 ? 49.546 20.097 2.035 1.00 0.00 210 SER A CA 10
ATOM 14498 C C . SER A 1 69 ? 48.773 18.945 1.371 1.00 0.00 210 SER A C 10
ATOM 14499 O O . SER A 1 69 ? 48.766 17.838 1.905 1.00 0.00 210 SER A O 10
ATOM 14507 N N . ASP A 1 70 ? 48.167 19.135 0.190 1.00 0.00 211 ASP A N 10
ATOM 14508 C CA . ASP A 1 70 ? 47.307 18.098 -0.412 1.00 0.00 211 ASP A CA 10
ATOM 14509 C C . ASP A 1 70 ? 48.061 16.804 -0.789 1.00 0.00 211 ASP A C 10
ATOM 14510 O O . ASP A 1 70 ? 47.476 15.722 -0.759 1.00 0.00 211 ASP A O 10
ATOM 14519 N N . ASP A 1 71 ? 49.373 16.892 -1.044 1.00 0.00 212 ASP A N 10
ATOM 14520 C CA . ASP A 1 71 ? 50.263 15.738 -1.248 1.00 0.00 212 ASP A CA 10
ATOM 14521 C C . ASP A 1 71 ? 50.554 14.956 0.047 1.00 0.00 212 ASP A C 10
ATOM 14522 O O . ASP A 1 71 ? 50.946 13.791 -0.010 1.00 0.00 212 ASP A O 10
ATOM 14531 N N . VAL A 1 72 ? 50.372 15.580 1.213 1.00 0.00 213 VAL A N 10
ATOM 14532 C CA . VAL A 1 72 ? 50.659 14.976 2.525 1.00 0.00 213 VAL A CA 10
ATOM 14533 C C . VAL A 1 72 ? 49.656 13.859 2.866 1.00 0.00 213 VAL A C 10
ATOM 14534 O O . VAL A 1 72 ? 50.011 12.888 3.531 1.00 0.00 213 VAL A O 10
ATOM 14547 N N . ASP A 1 73 ? 48.423 13.934 2.348 1.00 0.00 214 ASP A N 10
ATOM 14548 C CA . ASP A 1 73 ? 47.469 12.817 2.370 1.00 0.00 214 ASP A CA 10
ATOM 14549 C C . ASP A 1 73 ? 47.831 11.722 1.349 1.00 0.00 214 ASP A C 10
ATOM 14550 O O . ASP A 1 73 ? 47.724 10.535 1.662 1.00 0.00 214 ASP A O 10
ATOM 14559 N N . ARG A 1 74 ? 48.336 12.105 0.166 1.00 0.00 215 ARG A N 10
ATOM 14560 C CA . ARG A 1 74 ? 48.806 11.173 -0.877 1.00 0.00 215 ARG A CA 10
ATOM 14561 C C . ARG A 1 74 ? 50.028 10.357 -0.426 1.00 0.00 215 ARG A C 10
ATOM 14562 O O . ARG A 1 74 ? 50.232 9.244 -0.914 1.00 0.00 215 ARG A O 10
ATOM 14583 N N . ALA A 1 75 ? 50.798 10.861 0.546 1.00 0.00 216 ALA A N 10
ATOM 14584 C CA . ALA A 1 75 ? 51.777 10.082 1.308 1.00 0.00 216 ALA A CA 10
ATOM 14585 C C . ALA A 1 75 ? 51.082 8.959 2.089 1.00 0.00 216 ALA A C 10
ATOM 14586 O O . ALA A 1 75 ? 51.268 7.778 1.816 1.00 0.00 216 ALA A O 10
ATOM 14593 N N . ILE A 1 76 ? 50.220 9.328 3.038 1.00 0.00 217 ILE A N 10
ATOM 14594 C CA . ILE A 1 76 ? 49.625 8.405 4.022 1.00 0.00 217 ILE A CA 10
ATOM 14595 C C . ILE A 1 76 ? 48.771 7.316 3.360 1.00 0.00 217 ILE A C 10
ATOM 14596 O O . ILE A 1 76 ? 48.844 6.160 3.770 1.00 0.00 217 ILE A O 10
ATOM 14612 N N . ARG A 1 77 ? 48.064 7.641 2.270 1.00 0.00 218 ARG A N 10
ATOM 14613 C CA . ARG A 1 77 ? 47.303 6.667 1.465 1.00 0.00 218 ARG A CA 10
ATOM 14614 C C . ARG A 1 77 ? 48.180 5.593 0.775 1.00 0.00 218 ARG A C 10
ATOM 14615 O O . ARG A 1 77 ? 47.638 4.641 0.210 1.00 0.00 218 ARG A O 10
ATOM 14636 N N . GLN A 1 78 ? 49.512 5.699 0.840 1.00 0.00 219 GLN A N 10
ATOM 14637 C CA . GLN A 1 78 ? 50.473 4.687 0.378 1.00 0.00 219 GLN A CA 10
ATOM 14638 C C . GLN A 1 78 ? 51.292 4.073 1.539 1.00 0.00 219 GLN A C 10
ATOM 14639 O O . GLN A 1 78 ? 52.046 3.126 1.308 1.00 0.00 219 GLN A O 10
ATOM 14653 N N . TYR A 1 79 ? 51.139 4.569 2.779 1.00 0.00 220 TYR A N 10
ATOM 14654 C CA . TYR A 1 79 ? 52.012 4.238 3.920 1.00 0.00 220 TYR A CA 10
ATOM 14655 C C . TYR A 1 79 ? 51.284 3.762 5.195 1.00 0.00 220 TYR A C 10
ATOM 14656 O O . TYR A 1 79 ? 51.903 3.084 6.016 1.00 0.00 220 TYR A O 10
ATOM 14674 N N . ASP A 1 80 ? 49.984 4.031 5.365 1.00 0.00 221 ASP A N 10
ATOM 14675 C CA . ASP A 1 80 ? 49.156 3.313 6.346 1.00 0.00 221 ASP A CA 10
ATOM 14676 C C . ASP A 1 80 ? 49.183 1.808 6.027 1.00 0.00 221 ASP A C 10
ATOM 14677 O O . ASP A 1 80 ? 48.832 1.395 4.916 1.00 0.00 221 ASP A O 10
ATOM 14686 N N . GLY A 1 81 ? 49.631 0.991 6.987 1.00 0.00 222 GLY A N 10
ATOM 14687 C CA . GLY A 1 81 ? 49.840 -0.448 6.787 1.00 0.00 222 GLY A CA 10
ATOM 14688 C C . GLY A 1 81 ? 51.258 -0.840 6.389 1.00 0.00 222 GLY A C 10
ATOM 14689 O O . GLY A 1 81 ? 51.507 -2.032 6.210 1.00 0.00 222 GLY A O 10
ATOM 14693 N N . ALA A 1 82 ? 52.192 0.108 6.261 1.00 0.00 223 ALA A N 10
ATOM 14694 C CA . ALA A 1 82 ? 53.601 -0.220 6.057 1.00 0.00 223 ALA A CA 10
ATOM 14695 C C . ALA A 1 82 ? 54.180 -0.908 7.307 1.00 0.00 223 ALA A C 10
ATOM 14696 O O . ALA A 1 82 ? 54.400 -0.286 8.349 1.00 0.00 223 ALA A O 10
ATOM 14703 N N . PHE A 1 83 ? 54.442 -2.209 7.191 1.00 0.00 224 PHE A N 10
ATOM 14704 C CA . PHE A 1 83 ? 55.424 -2.912 8.021 1.00 0.00 224 PHE A CA 10
ATOM 14705 C C . PHE A 1 83 ? 56.793 -2.211 7.924 1.00 0.00 224 PHE A C 10
ATOM 14706 O O . PHE A 1 83 ? 57.331 -2.029 6.828 1.00 0.00 224 PHE A O 10
ATOM 14723 N N . PHE A 1 84 ? 57.335 -1.803 9.076 1.00 0.00 225 PHE A N 10
ATOM 14724 C CA . PHE A 1 84 ? 58.478 -0.898 9.202 1.00 0.00 225 PHE A CA 10
ATOM 14725 C C . PHE A 1 84 ? 59.257 -1.276 10.475 1.00 0.00 225 PHE A C 10
ATOM 14726 O O . PHE A 1 84 ? 58.688 -1.291 11.570 1.00 0.00 225 PHE A O 10
ATOM 14743 N N . MET A 1 85 ? 60.514 -1.713 10.313 1.00 0.00 226 MET A N 10
ATOM 14744 C CA . MET A 1 85 ? 61.278 -2.444 11.348 1.00 0.00 226 MET A CA 10
ATOM 14745 C C . MET A 1 85 ? 60.534 -3.724 11.825 1.00 0.00 226 MET A C 10
ATOM 14746 O O . MET A 1 85 ? 60.647 -4.131 12.980 1.00 0.00 226 MET A O 10
ATOM 14760 N N . ASP A 1 86 ? 59.765 -4.351 10.917 1.00 0.00 227 ASP A N 10
ATOM 14761 C CA . ASP A 1 86 ? 59.069 -5.654 11.043 1.00 0.00 227 ASP A CA 10
ATOM 14762 C C . ASP A 1 86 ? 57.659 -5.600 11.681 1.00 0.00 227 ASP A C 10
ATOM 14763 O O . ASP A 1 86 ? 57.007 -6.638 11.807 1.00 0.00 227 ASP A O 10
ATOM 14772 N N . ARG A 1 87 ? 57.166 -4.406 12.056 1.00 0.00 228 ARG A N 10
ATOM 14773 C CA . ARG A 1 87 ? 55.816 -4.194 12.621 1.00 0.00 228 ARG A CA 10
ATOM 14774 C C . ARG A 1 87 ? 55.146 -2.930 12.044 1.00 0.00 228 ARG A C 10
ATOM 14775 O O . ARG A 1 87 ? 55.793 -2.030 11.524 1.00 0.00 228 ARG A O 10
ATOM 14796 N N . LYS A 1 88 ? 53.812 -2.919 12.011 1.00 0.00 229 LYS A N 10
ATOM 14797 C CA . LYS A 1 88 ? 52.995 -2.061 11.136 1.00 0.00 229 LYS A CA 10
ATOM 14798 C C . LYS A 1 88 ? 52.775 -0.621 11.664 1.00 0.00 229 LYS A C 10
ATOM 14799 O O . LYS A 1 88 ? 52.267 -0.450 12.773 1.00 0.00 229 LYS A O 10
ATOM 14818 N N . ILE A 1 89 ? 53.135 0.415 10.892 1.00 0.00 230 ILE A N 10
ATOM 14819 C CA . ILE A 1 89 ? 52.764 1.834 11.108 1.00 0.00 230 ILE A CA 10
ATOM 14820 C C . ILE A 1 89 ? 51.321 2.161 10.672 1.00 0.00 230 ILE A C 10
ATOM 14821 O O . ILE A 1 89 ? 50.792 1.580 9.723 1.00 0.00 230 ILE A O 10
ATOM 14837 N N . PHE A 1 90 ? 50.758 3.189 11.315 1.00 0.00 231 PHE A N 10
ATOM 14838 C CA . PHE A 1 90 ? 49.550 3.916 10.911 1.00 0.00 231 PHE A CA 10
ATOM 14839 C C . PHE A 1 90 ? 49.704 5.392 11.310 1.00 0.00 231 PHE A C 10
ATOM 14840 O O . PHE A 1 90 ? 50.339 5.694 12.323 1.00 0.00 231 PHE A O 10
ATOM 14857 N N . VAL A 1 91 ? 49.144 6.306 10.520 1.00 0.00 232 VAL A N 10
ATOM 14858 C CA . VAL A 1 91 ? 49.310 7.761 10.672 1.00 0.00 232 VAL A CA 10
ATOM 14859 C C . VAL A 1 91 ? 47.965 8.428 10.967 1.00 0.00 232 VAL A C 10
ATOM 14860 O O . VAL A 1 91 ? 46.995 8.249 10.229 1.00 0.00 232 VAL A O 10
ATOM 14873 N N . ARG A 1 92 ? 47.929 9.239 12.028 1.00 0.00 233 ARG A N 10
ATOM 14874 C CA . ARG A 1 92 ? 46.815 10.139 12.329 1.00 0.00 233 ARG A CA 10
ATOM 14875 C C . ARG A 1 92 ? 46.869 11.351 11.384 1.00 0.00 233 ARG A C 10
ATOM 14876 O O . ARG A 1 92 ? 47.891 12.031 11.273 1.00 0.00 233 ARG A O 10
ATOM 14897 N N . GLN A 1 93 ? 45.736 11.646 10.749 1.00 0.00 234 GLN A N 10
ATOM 14898 C CA . GLN A 1 93 ? 45.525 12.831 9.912 1.00 0.00 234 GLN A CA 10
ATOM 14899 C C . GLN A 1 93 ? 44.755 13.884 10.735 1.00 0.00 234 GLN A C 10
ATOM 14900 O O . GLN A 1 93 ? 43.815 13.522 11.449 1.00 0.00 234 GLN A O 10
ATOM 14914 N N . ASP A 1 94 ? 45.163 15.160 10.648 1.00 0.00 235 ASP A N 10
ATOM 14915 C CA . ASP A 1 94 ? 44.636 16.320 11.404 1.00 0.00 235 ASP A CA 10
ATOM 14916 C C . ASP A 1 94 ? 44.974 16.292 12.915 1.00 0.00 235 ASP A C 10
ATOM 14917 O O . ASP A 1 94 ? 45.091 15.232 13.537 1.00 0.00 235 ASP A O 10
ATOM 14926 N N . ASN A 1 95 ? 45.099 17.487 13.515 1.00 0.00 236 ASN A N 10
ATOM 14927 C CA . ASN A 1 95 ? 45.418 17.706 14.936 1.00 0.00 236 ASN A CA 10
ATOM 14928 C C . ASN A 1 95 ? 45.018 19.119 15.409 1.00 0.00 236 ASN A C 10
ATOM 14929 O O . ASN A 1 95 ? 45.544 20.118 14.862 1.00 0.00 236 ASN A O 10
ATOM 14941 N N . GLY A 1 1 ? 67.130 -3.213 -16.021 1.00 0.00 142 GLY A N 11
ATOM 14942 C CA . GLY A 1 1 ? 65.995 -2.299 -16.298 1.00 0.00 142 GLY A CA 11
ATOM 14943 C C . GLY A 1 1 ? 65.678 -1.393 -15.113 1.00 0.00 142 GLY A C 11
ATOM 14944 O O . GLY A 1 1 ? 66.489 -1.233 -14.202 1.00 0.00 142 GLY A O 11
ATOM 14950 N N . SER A 1 2 ? 64.496 -0.775 -15.113 1.00 0.00 143 SER A N 11
ATOM 14951 C CA . SER A 1 2 ? 63.959 0.118 -14.060 1.00 0.00 143 SER A CA 11
ATOM 14952 C C . SER A 1 2 ? 62.470 0.435 -14.311 1.00 0.00 143 SER A C 11
ATOM 14953 O O . SER A 1 2 ? 61.998 0.379 -15.452 1.00 0.00 143 SER A O 11
ATOM 14961 N N . ALA A 1 3 ? 61.723 0.779 -13.254 1.00 0.00 144 ALA A N 11
ATOM 14962 C CA . ALA A 1 3 ? 60.305 1.150 -13.341 1.00 0.00 144 ALA A CA 11
ATOM 14963 C C . ALA A 1 3 ? 60.104 2.530 -14.003 1.00 0.00 144 ALA A C 11
ATOM 14964 O O . ALA A 1 3 ? 60.890 3.458 -13.781 1.00 0.00 144 ALA A O 11
ATOM 14971 N N . ARG A 1 4 ? 59.033 2.661 -14.800 1.00 0.00 145 ARG A N 11
ATOM 14972 C CA . ARG A 1 4 ? 58.731 3.852 -15.622 1.00 0.00 145 ARG A CA 11
ATOM 14973 C C . ARG A 1 4 ? 57.227 4.052 -15.918 1.00 0.00 145 ARG A C 11
ATOM 14974 O O . ARG A 1 4 ? 56.864 4.715 -16.891 1.00 0.00 145 ARG A O 11
ATOM 14995 N N . GLU A 1 5 ? 56.352 3.470 -15.093 1.00 0.00 146 GLU A N 11
ATOM 14996 C CA . GLU A 1 5 ? 54.888 3.462 -15.248 1.00 0.00 146 GLU A CA 11
ATOM 14997 C C . GLU A 1 5 ? 54.197 3.625 -13.882 1.00 0.00 146 GLU A C 11
ATOM 14998 O O . GLU A 1 5 ? 54.760 3.270 -12.841 1.00 0.00 146 GLU A O 11
ATOM 15010 N N . LEU A 1 6 ? 52.966 4.152 -13.894 1.00 0.00 147 LEU A N 11
ATOM 15011 C CA . LEU A 1 6 ? 52.149 4.470 -12.714 1.00 0.00 147 LEU A CA 11
ATOM 15012 C C . LEU A 1 6 ? 50.648 4.566 -13.054 1.00 0.00 147 LEU A C 11
ATOM 15013 O O . LEU A 1 6 ? 50.263 4.623 -14.224 1.00 0.00 147 LEU A O 11
ATOM 15029 N N . ASP A 1 7 ? 49.806 4.623 -12.019 1.00 0.00 148 ASP A N 11
ATOM 15030 C CA . ASP A 1 7 ? 48.341 4.687 -12.106 1.00 0.00 148 ASP A CA 11
ATOM 15031 C C . ASP A 1 7 ? 47.753 5.585 -11.000 1.00 0.00 148 ASP A C 11
ATOM 15032 O O . ASP A 1 7 ? 48.263 5.636 -9.878 1.00 0.00 148 ASP A O 11
ATOM 15041 N N . SER A 1 8 ? 46.663 6.286 -11.315 1.00 0.00 149 SER A N 11
ATOM 15042 C CA . SER A 1 8 ? 45.982 7.256 -10.438 1.00 0.00 149 SER A CA 11
ATOM 15043 C C . SER A 1 8 ? 44.561 7.587 -10.949 1.00 0.00 149 SER A C 11
ATOM 15044 O O . SER A 1 8 ? 44.199 7.239 -12.082 1.00 0.00 149 SER A O 11
ATOM 15052 N N . THR A 1 9 ? 43.748 8.249 -10.110 1.00 0.00 150 THR A N 11
ATOM 15053 C CA . THR A 1 9 ? 42.322 8.544 -10.355 1.00 0.00 150 THR A CA 11
ATOM 15054 C C . THR A 1 9 ? 41.954 9.948 -9.885 1.00 0.00 150 THR A C 11
ATOM 15055 O O . THR A 1 9 ? 42.555 10.502 -8.964 1.00 0.00 150 THR A O 11
ATOM 15066 N N . TYR A 1 10 ? 40.937 10.530 -10.525 1.00 0.00 151 TYR A N 11
ATOM 15067 C CA . TYR A 1 10 ? 40.537 11.935 -10.334 1.00 0.00 151 TYR A CA 11
ATOM 15068 C C . TYR A 1 10 ? 39.871 12.226 -8.969 1.00 0.00 151 TYR A C 11
ATOM 15069 O O . TYR A 1 10 ? 39.702 13.390 -8.599 1.00 0.00 151 TYR A O 11
ATOM 15087 N N . GLU A 1 11 ? 39.523 11.182 -8.205 1.00 0.00 152 GLU A N 11
ATOM 15088 C CA . GLU A 1 11 ? 38.867 11.280 -6.890 1.00 0.00 152 GLU A CA 11
ATOM 15089 C C . GLU A 1 11 ? 39.809 11.641 -5.724 1.00 0.00 152 GLU A C 11
ATOM 15090 O O . GLU A 1 11 ? 39.332 11.910 -4.619 1.00 0.00 152 GLU A O 11
ATOM 15102 N N . GLU A 1 12 ? 41.130 11.689 -5.948 1.00 0.00 153 GLU A N 11
ATOM 15103 C CA . GLU A 1 12 ? 42.138 12.055 -4.942 1.00 0.00 153 GLU A CA 11
ATOM 15104 C C . GLU A 1 12 ? 42.209 13.587 -4.751 1.00 0.00 153 GLU A C 11
ATOM 15105 O O . GLU A 1 12 ? 43.225 14.246 -4.978 1.00 0.00 153 GLU A O 11
ATOM 15117 N N . LYS A 1 13 ? 41.071 14.161 -4.341 1.00 0.00 154 LYS A N 11
ATOM 15118 C CA . LYS A 1 13 ? 40.821 15.604 -4.209 1.00 0.00 154 LYS A CA 11
ATOM 15119 C C . LYS A 1 13 ? 41.347 16.229 -2.898 1.00 0.00 154 LYS A C 11
ATOM 15120 O O . LYS A 1 13 ? 41.334 17.450 -2.756 1.00 0.00 154 LYS A O 11
ATOM 15139 N N . VAL A 1 14 ? 41.792 15.403 -1.941 1.00 0.00 155 VAL A N 11
ATOM 15140 C CA . VAL A 1 14 ? 42.359 15.750 -0.617 1.00 0.00 155 VAL A CA 11
ATOM 15141 C C . VAL A 1 14 ? 41.287 16.254 0.362 1.00 0.00 155 VAL A C 11
ATOM 15142 O O . VAL A 1 14 ? 40.969 15.542 1.312 1.00 0.00 155 VAL A O 11
ATOM 15155 N N . ASN A 1 15 ? 40.733 17.454 0.125 1.00 0.00 156 ASN A N 11
ATOM 15156 C CA . ASN A 1 15 ? 39.762 18.174 0.971 1.00 0.00 156 ASN A CA 11
ATOM 15157 C C . ASN A 1 15 ? 40.362 18.660 2.320 1.00 0.00 156 ASN A C 11
ATOM 15158 O O . ASN A 1 15 ? 41.210 17.997 2.922 1.00 0.00 156 ASN A O 11
ATOM 15169 N N . ARG A 1 16 ? 39.923 19.838 2.795 1.00 0.00 157 ARG A N 11
ATOM 15170 C CA . ARG A 1 16 ? 40.367 20.499 4.040 1.00 0.00 157 ARG A CA 11
ATOM 15171 C C . ARG A 1 16 ? 41.872 20.841 3.989 1.00 0.00 157 ARG A C 11
ATOM 15172 O O . ARG A 1 16 ? 42.667 20.423 4.831 1.00 0.00 157 ARG A O 11
ATOM 15193 N N . ASN A 1 17 ? 42.266 21.587 2.953 1.00 0.00 158 ASN A N 11
ATOM 15194 C CA . ASN A 1 17 ? 43.660 21.835 2.548 1.00 0.00 158 ASN A CA 11
ATOM 15195 C C . ASN A 1 17 ? 44.326 22.960 3.376 1.00 0.00 158 ASN A C 11
ATOM 15196 O O . ASN A 1 17 ? 44.790 23.968 2.840 1.00 0.00 158 ASN A O 11
ATOM 15207 N N . TYR A 1 18 ? 44.348 22.790 4.704 1.00 0.00 159 TYR A N 11
ATOM 15208 C CA . TYR A 1 18 ? 44.666 23.831 5.699 1.00 0.00 159 TYR A CA 11
ATOM 15209 C C . TYR A 1 18 ? 45.732 23.382 6.726 1.00 0.00 159 TYR A C 11
ATOM 15210 O O . TYR A 1 18 ? 45.849 23.948 7.814 1.00 0.00 159 TYR A O 11
ATOM 15228 N N . SER A 1 19 ? 46.499 22.340 6.399 1.00 0.00 160 SER A N 11
ATOM 15229 C CA . SER A 1 19 ? 47.439 21.655 7.300 1.00 0.00 160 SER A CA 11
ATOM 15230 C C . SER A 1 19 ? 48.575 20.973 6.510 1.00 0.00 160 SER A C 11
ATOM 15231 O O . SER A 1 19 ? 48.472 20.793 5.292 1.00 0.00 160 SER A O 11
ATOM 15239 N N . ASN A 1 20 ? 49.665 20.606 7.193 1.00 0.00 161 ASN A N 11
ATOM 15240 C CA . ASN A 1 20 ? 50.921 20.141 6.586 1.00 0.00 161 ASN A CA 11
ATOM 15241 C C . ASN A 1 20 ? 51.743 19.198 7.495 1.00 0.00 161 ASN A C 11
ATOM 15242 O O . ASN A 1 20 ? 52.955 19.076 7.328 1.00 0.00 161 ASN A O 11
ATOM 15253 N N . SER A 1 21 ? 51.123 18.534 8.475 1.00 0.00 162 SER A N 11
ATOM 15254 C CA . SER A 1 21 ? 51.837 17.708 9.464 1.00 0.00 162 SER A CA 11
ATOM 15255 C C . SER A 1 21 ? 51.049 16.458 9.890 1.00 0.00 162 SER A C 11
ATOM 15256 O O . SER A 1 21 ? 49.825 16.376 9.726 1.00 0.00 162 SER A O 11
ATOM 15264 N N . ILE A 1 22 ? 51.772 15.444 10.379 1.00 0.00 163 ILE A N 11
ATOM 15265 C CA . ILE A 1 22 ? 51.288 14.070 10.568 1.00 0.00 163 ILE A CA 11
ATOM 15266 C C . ILE A 1 22 ? 51.870 13.415 11.835 1.00 0.00 163 ILE A C 11
ATOM 15267 O O . ILE A 1 22 ? 53.030 13.648 12.190 1.00 0.00 163 ILE A O 11
ATOM 15283 N N . PHE A 1 23 ? 51.069 12.545 12.458 1.00 0.00 164 PHE A N 11
ATOM 15284 C CA . PHE A 1 23 ? 51.386 11.684 13.600 1.00 0.00 164 PHE A CA 11
ATOM 15285 C C . PHE A 1 23 ? 51.345 10.213 13.153 1.00 0.00 164 PHE A C 11
ATOM 15286 O O . PHE A 1 23 ? 50.298 9.717 12.751 1.00 0.00 164 PHE A O 11
ATOM 15303 N N . VAL A 1 24 ? 52.468 9.502 13.260 1.00 0.00 165 VAL A N 11
ATOM 15304 C CA . VAL A 1 24 ? 52.598 8.063 12.967 1.00 0.00 165 VAL A CA 11
ATOM 15305 C C . VAL A 1 24 ? 52.422 7.308 14.290 1.00 0.00 165 VAL A C 11
ATOM 15306 O O . VAL A 1 24 ? 53.352 7.226 15.087 1.00 0.00 165 VAL A O 11
ATOM 15319 N N . GLY A 1 25 ? 51.213 6.812 14.558 1.00 0.00 166 GLY A N 11
ATOM 15320 C CA . GLY A 1 25 ? 50.781 6.447 15.920 1.00 0.00 166 GLY A CA 11
ATOM 15321 C C . GLY A 1 25 ? 51.078 5.011 16.357 1.00 0.00 166 GLY A C 11
ATOM 15322 O O . GLY A 1 25 ? 50.872 4.691 17.526 1.00 0.00 166 GLY A O 11
ATOM 15326 N N . ASN A 1 26 ? 51.524 4.145 15.437 1.00 0.00 167 ASN A N 11
ATOM 15327 C CA . ASN A 1 26 ? 51.534 2.681 15.635 1.00 0.00 167 ASN A CA 11
ATOM 15328 C C . ASN A 1 26 ? 52.806 1.981 15.095 1.00 0.00 167 ASN A C 11
ATOM 15329 O O . ASN A 1 26 ? 52.799 0.775 14.843 1.00 0.00 167 ASN A O 11
ATOM 15340 N N . LEU A 1 27 ? 53.891 2.734 14.862 1.00 0.00 168 LEU A N 11
ATOM 15341 C CA . LEU A 1 27 ? 55.184 2.233 14.350 1.00 0.00 168 LEU A CA 11
ATOM 15342 C C . LEU A 1 27 ? 56.010 1.491 15.434 1.00 0.00 168 LEU A C 11
ATOM 15343 O O . LEU A 1 27 ? 55.555 1.328 16.570 1.00 0.00 168 LEU A O 11
ATOM 15359 N N . THR A 1 28 ? 57.245 1.090 15.096 1.00 0.00 169 THR A N 11
ATOM 15360 C CA . THR A 1 28 ? 58.245 0.541 16.035 1.00 0.00 169 THR A CA 11
ATOM 15361 C C . THR A 1 28 ? 59.201 1.648 16.465 1.00 0.00 169 THR A C 11
ATOM 15362 O O . THR A 1 28 ? 59.855 2.269 15.628 1.00 0.00 169 THR A O 11
ATOM 15373 N N . TYR A 1 29 ? 59.303 1.887 17.775 1.00 0.00 170 TYR A N 11
ATOM 15374 C CA . TYR A 1 29 ? 60.034 3.035 18.340 1.00 0.00 170 TYR A CA 11
ATOM 15375 C C . TYR A 1 29 ? 61.569 2.999 18.127 1.00 0.00 170 TYR A C 11
ATOM 15376 O O . TYR A 1 29 ? 62.259 3.995 18.351 1.00 0.00 170 TYR A O 11
ATOM 15394 N N . ASP A 1 30 ? 62.100 1.864 17.660 1.00 0.00 171 ASP A N 11
ATOM 15395 C CA . ASP A 1 30 ? 63.506 1.673 17.282 1.00 0.00 171 ASP A CA 11
ATOM 15396 C C . ASP A 1 30 ? 63.887 2.332 15.937 1.00 0.00 171 ASP A C 11
ATOM 15397 O O . ASP A 1 30 ? 65.075 2.482 15.645 1.00 0.00 171 ASP A O 11
ATOM 15406 N N . SER A 1 31 ? 62.917 2.764 15.123 1.00 0.00 172 SER A N 11
ATOM 15407 C CA . SER A 1 31 ? 63.190 3.610 13.950 1.00 0.00 172 SER A CA 11
ATOM 15408 C C . SER A 1 31 ? 63.692 5.007 14.367 1.00 0.00 172 SER A C 11
ATOM 15409 O O . SER A 1 31 ? 63.155 5.631 15.290 1.00 0.00 172 SER A O 11
ATOM 15417 N N . THR A 1 32 ? 64.709 5.524 13.662 1.00 0.00 173 THR A N 11
ATOM 15418 C CA . THR A 1 32 ? 65.194 6.907 13.815 1.00 0.00 173 THR A CA 11
ATOM 15419 C C . THR A 1 32 ? 64.225 7.882 13.122 1.00 0.00 173 THR A C 11
ATOM 15420 O O . THR A 1 32 ? 63.437 7.451 12.275 1.00 0.00 173 THR A O 11
ATOM 15431 N N . PRO A 1 33 ? 64.278 9.198 13.415 1.00 0.00 174 PRO A N 11
ATOM 15432 C CA . PRO A 1 33 ? 63.555 10.192 12.624 1.00 0.00 174 PRO A CA 11
ATOM 15433 C C . PRO A 1 33 ? 63.999 10.188 11.154 1.00 0.00 174 PRO A C 11
ATOM 15434 O O . PRO A 1 33 ? 63.154 10.339 10.276 1.00 0.00 174 PRO A O 11
ATOM 15445 N N . GLU A 1 34 ? 65.289 9.950 10.869 1.00 0.00 175 GLU A N 11
ATOM 15446 C CA . GLU A 1 34 ? 65.808 9.884 9.497 1.00 0.00 175 GLU A CA 11
ATOM 15447 C C . GLU A 1 34 ? 65.256 8.681 8.704 1.00 0.00 175 GLU A C 11
ATOM 15448 O O . GLU A 1 34 ? 65.084 8.773 7.487 1.00 0.00 175 GLU A O 11
ATOM 15460 N N . ASP A 1 35 ? 64.916 7.578 9.382 1.00 0.00 176 ASP A N 11
ATOM 15461 C CA . ASP A 1 35 ? 64.246 6.419 8.783 1.00 0.00 176 ASP A CA 11
ATOM 15462 C C . ASP A 1 35 ? 62.825 6.764 8.290 1.00 0.00 176 ASP A C 11
ATOM 15463 O O . ASP A 1 35 ? 62.408 6.260 7.245 1.00 0.00 176 ASP A O 11
ATOM 15472 N N . LEU A 1 36 ? 62.106 7.672 8.977 1.00 0.00 177 LEU A N 11
ATOM 15473 C CA . LEU A 1 36 ? 60.894 8.299 8.429 1.00 0.00 177 LEU A CA 11
ATOM 15474 C C . LEU A 1 36 ? 61.185 9.357 7.360 1.00 0.00 177 LEU A C 11
ATOM 15475 O O . LEU A 1 36 ? 60.391 9.468 6.425 1.00 0.00 177 LEU A O 11
ATOM 15491 N N . THR A 1 37 ? 62.284 10.120 7.455 1.00 0.00 178 THR A N 11
ATOM 15492 C CA . THR A 1 37 ? 62.630 11.147 6.457 1.00 0.00 178 THR A CA 11
ATOM 15493 C C . THR A 1 37 ? 62.833 10.517 5.089 1.00 0.00 178 THR A C 11
ATOM 15494 O O . THR A 1 37 ? 62.195 10.953 4.135 1.00 0.00 178 THR A O 11
ATOM 15505 N N . GLU A 1 38 ? 63.656 9.470 4.976 1.00 0.00 179 GLU A N 11
ATOM 15506 C CA . GLU A 1 38 ? 63.912 8.806 3.686 1.00 0.00 179 GLU A CA 11
ATOM 15507 C C . GLU A 1 38 ? 62.669 8.097 3.118 1.00 0.00 179 GLU A C 11
ATOM 15508 O O . GLU A 1 38 ? 62.491 8.029 1.899 1.00 0.00 179 GLU A O 11
ATOM 15520 N N . PHE A 1 39 ? 61.789 7.613 4.000 1.00 0.00 180 PHE A N 11
ATOM 15521 C CA . PHE A 1 39 ? 60.515 6.980 3.655 1.00 0.00 180 PHE A CA 11
ATOM 15522 C C . PHE A 1 39 ? 59.525 7.994 3.057 1.00 0.00 180 PHE A C 11
ATOM 15523 O O . PHE A 1 39 ? 59.068 7.814 1.929 1.00 0.00 180 PHE A O 11
ATOM 15540 N N . PHE A 1 40 ? 59.225 9.080 3.780 1.00 0.00 181 PHE A N 11
ATOM 15541 C CA . PHE A 1 40 ? 58.335 10.151 3.326 1.00 0.00 181 PHE A CA 11
ATOM 15542 C C . PHE A 1 40 ? 58.924 11.048 2.214 1.00 0.00 181 PHE A C 11
ATOM 15543 O O . PHE A 1 40 ? 58.173 11.599 1.409 1.00 0.00 181 PHE A O 11
ATOM 15560 N N . SER A 1 41 ? 60.252 11.134 2.077 1.00 0.00 182 SER A N 11
ATOM 15561 C CA . SER A 1 41 ? 60.936 11.865 0.984 1.00 0.00 182 SER A CA 11
ATOM 15562 C C . SER A 1 41 ? 60.624 11.302 -0.423 1.00 0.00 182 SER A C 11
ATOM 15563 O O . SER A 1 41 ? 60.727 12.017 -1.424 1.00 0.00 182 SER A O 11
ATOM 15571 N N . GLN A 1 42 ? 60.150 10.051 -0.507 1.00 0.00 183 GLN A N 11
ATOM 15572 C CA . GLN A 1 42 ? 59.605 9.414 -1.698 1.00 0.00 183 GLN A CA 11
ATOM 15573 C C . GLN A 1 42 ? 58.353 10.134 -2.260 1.00 0.00 183 GLN A C 11
ATOM 15574 O O . GLN A 1 42 ? 58.008 9.942 -3.427 1.00 0.00 183 GLN A O 11
ATOM 15588 N N . ILE A 1 43 ? 57.688 10.983 -1.461 1.00 0.00 184 ILE A N 11
ATOM 15589 C CA . ILE A 1 43 ? 56.479 11.741 -1.844 1.00 0.00 184 ILE A CA 11
ATOM 15590 C C . ILE A 1 43 ? 56.793 13.220 -2.113 1.00 0.00 184 ILE A C 11
ATOM 15591 O O . ILE A 1 43 ? 56.426 13.752 -3.164 1.00 0.00 184 ILE A O 11
ATOM 15607 N N . GLY A 1 44 ? 57.465 13.882 -1.164 1.00 0.00 185 GLY A N 11
ATOM 15608 C CA . GLY A 1 44 ? 57.778 15.314 -1.194 1.00 0.00 185 GLY A CA 11
ATOM 15609 C C . GLY A 1 44 ? 58.713 15.729 -0.061 1.00 0.00 185 GLY A C 11
ATOM 15610 O O . GLY A 1 44 ? 59.169 14.891 0.720 1.00 0.00 185 GLY A O 11
ATOM 15614 N N . LYS A 1 45 ? 59.024 17.023 0.041 1.00 0.00 186 LYS A N 11
ATOM 15615 C CA . LYS A 1 45 ? 60.006 17.514 1.015 1.00 0.00 186 LYS A CA 11
ATOM 15616 C C . LYS A 1 45 ? 59.447 17.514 2.459 1.00 0.00 186 LYS A C 11
ATOM 15617 O O . LYS A 1 45 ? 58.664 18.385 2.843 1.00 0.00 186 LYS A O 11
ATOM 15636 N N . VAL A 1 46 ? 59.899 16.556 3.275 1.00 0.00 187 VAL A N 11
ATOM 15637 C CA . VAL A 1 46 ? 59.819 16.616 4.750 1.00 0.00 187 VAL A CA 11
ATOM 15638 C C . VAL A 1 46 ? 60.594 17.861 5.214 1.00 0.00 187 VAL A C 11
ATOM 15639 O O . VAL A 1 46 ? 61.743 18.044 4.815 1.00 0.00 187 VAL A O 11
ATOM 15652 N N . VAL A 1 47 ? 59.989 18.695 6.066 1.00 0.00 188 VAL A N 11
ATOM 15653 C CA . VAL A 1 47 ? 60.679 19.827 6.723 1.00 0.00 188 VAL A CA 11
ATOM 15654 C C . VAL A 1 47 ? 61.396 19.352 7.995 1.00 0.00 188 VAL A C 11
ATOM 15655 O O . VAL A 1 47 ? 62.526 19.763 8.256 1.00 0.00 188 VAL A O 11
ATOM 15668 N N . ARG A 1 48 ? 60.741 18.458 8.756 1.00 0.00 189 ARG A N 11
ATOM 15669 C CA . ARG A 1 48 ? 61.197 17.881 10.029 1.00 0.00 189 ARG A CA 11
ATOM 15670 C C . ARG A 1 48 ? 60.518 16.523 10.263 1.00 0.00 189 ARG A C 11
ATOM 15671 O O . ARG A 1 48 ? 59.317 16.403 10.035 1.00 0.00 189 ARG A O 11
ATOM 15692 N N . ALA A 1 49 ? 61.258 15.537 10.767 1.00 0.00 190 ALA A N 11
ATOM 15693 C CA . ALA A 1 49 ? 60.734 14.292 11.345 1.00 0.00 190 ALA A CA 11
ATOM 15694 C C . ALA A 1 49 ? 61.276 14.085 12.774 1.00 0.00 190 ALA A C 11
ATOM 15695 O O . ALA A 1 49 ? 62.358 14.573 13.111 1.00 0.00 190 ALA A O 11
ATOM 15702 N N . ASP A 1 50 ? 60.523 13.369 13.612 1.00 0.00 191 ASP A N 11
ATOM 15703 C CA . ASP A 1 50 ? 60.793 13.212 15.046 1.00 0.00 191 ASP A CA 11
ATOM 15704 C C . ASP A 1 50 ? 60.272 11.869 15.593 1.00 0.00 191 ASP A C 11
ATOM 15705 O O . ASP A 1 50 ? 59.118 11.504 15.363 1.00 0.00 191 ASP A O 11
ATOM 15714 N N . ILE A 1 51 ? 61.127 11.156 16.342 1.00 0.00 192 ILE A N 11
ATOM 15715 C CA . ILE A 1 51 ? 60.782 9.933 17.101 1.00 0.00 192 ILE A CA 11
ATOM 15716 C C . ILE A 1 51 ? 61.526 9.891 18.443 1.00 0.00 192 ILE A C 11
ATOM 15717 O O . ILE A 1 51 ? 60.887 9.869 19.494 1.00 0.00 192 ILE A O 11
ATOM 15733 N N . ILE A 1 52 ? 62.866 9.827 18.416 1.00 0.00 193 ILE A N 11
ATOM 15734 C CA . ILE A 1 52 ? 63.699 9.687 19.623 1.00 0.00 193 ILE A CA 11
ATOM 15735 C C . ILE A 1 52 ? 63.886 11.043 20.327 1.00 0.00 193 ILE A C 11
ATOM 15736 O O . ILE A 1 52 ? 64.095 12.073 19.675 1.00 0.00 193 ILE A O 11
ATOM 15752 N N . THR A 1 53 ? 63.784 11.035 21.664 1.00 0.00 194 THR A N 11
ATOM 15753 C CA . THR A 1 53 ? 63.679 12.247 22.498 1.00 0.00 194 THR A CA 11
ATOM 15754 C C . THR A 1 53 ? 64.561 12.133 23.735 1.00 0.00 194 THR A C 11
ATOM 15755 O O . THR A 1 53 ? 64.663 11.056 24.311 1.00 0.00 194 THR A O 11
ATOM 15766 N N . SER A 1 54 ? 65.156 13.242 24.173 1.00 0.00 195 SER A N 11
ATOM 15767 C CA . SER A 1 54 ? 66.194 13.308 25.226 1.00 0.00 195 SER A CA 11
ATOM 15768 C C . SER A 1 54 ? 65.774 12.802 26.622 1.00 0.00 195 SER A C 11
ATOM 15769 O O . SER A 1 54 ? 66.635 12.573 27.475 1.00 0.00 195 SER A O 11
ATOM 15777 N N . ARG A 1 55 ? 64.470 12.593 26.862 1.00 0.00 196 ARG A N 11
ATOM 15778 C CA . ARG A 1 55 ? 63.946 11.979 28.095 1.00 0.00 196 ARG A CA 11
ATOM 15779 C C . ARG A 1 55 ? 64.178 10.454 28.156 1.00 0.00 196 ARG A C 11
ATOM 15780 O O . ARG A 1 55 ? 64.094 9.871 29.239 1.00 0.00 196 ARG A O 11
ATOM 15801 N N . GLY A 1 56 ? 64.465 9.802 27.018 1.00 0.00 197 GLY A N 11
ATOM 15802 C CA . GLY A 1 56 ? 64.765 8.362 26.910 1.00 0.00 197 GLY A CA 11
ATOM 15803 C C . GLY A 1 56 ? 63.550 7.424 26.986 1.00 0.00 197 GLY A C 11
ATOM 15804 O O . GLY A 1 56 ? 63.728 6.209 27.072 1.00 0.00 197 GLY A O 11
ATOM 15808 N N . HIS A 1 57 ? 62.321 7.955 26.976 1.00 0.00 198 HIS A N 11
ATOM 15809 C CA . HIS A 1 57 ? 61.086 7.181 27.165 1.00 0.00 198 HIS A CA 11
ATOM 15810 C C . HIS A 1 57 ? 60.575 6.513 25.868 1.00 0.00 198 HIS A C 11
ATOM 15811 O O . HIS A 1 57 ? 60.527 7.146 24.814 1.00 0.00 198 HIS A O 11
ATOM 15825 N N . HIS A 1 58 ? 60.138 5.252 25.948 1.00 0.00 199 HIS A N 11
ATOM 15826 C CA . HIS A 1 58 ? 59.544 4.518 24.823 1.00 0.00 199 HIS A CA 11
ATOM 15827 C C . HIS A 1 58 ? 58.120 5.034 24.500 1.00 0.00 199 HIS A C 11
ATOM 15828 O O . HIS A 1 58 ? 57.161 4.711 25.208 1.00 0.00 199 HIS A O 11
ATOM 15842 N N . ARG A 1 59 ? 57.979 5.857 23.447 1.00 0.00 200 ARG A N 11
ATOM 15843 C CA . ARG A 1 59 ? 56.704 6.529 23.118 1.00 0.00 200 ARG A CA 11
ATOM 15844 C C . ARG A 1 59 ? 55.755 5.677 22.259 1.00 0.00 200 ARG A C 11
ATOM 15845 O O . ARG A 1 59 ? 54.539 5.855 22.343 1.00 0.00 200 ARG A O 11
ATOM 15866 N N . GLY A 1 60 ? 56.289 4.790 21.406 1.00 0.00 201 GLY A N 11
ATOM 15867 C CA . GLY A 1 60 ? 55.497 3.973 20.465 1.00 0.00 201 GLY A CA 11
ATOM 15868 C C . GLY A 1 60 ? 54.931 4.744 19.262 1.00 0.00 201 GLY A C 11
ATOM 15869 O O . GLY A 1 60 ? 54.047 4.232 18.577 1.00 0.00 201 GLY A O 11
ATOM 15873 N N . MET A 1 61 ? 55.423 5.964 18.996 1.00 0.00 202 MET A N 11
ATOM 15874 C CA . MET A 1 61 ? 54.918 6.870 17.950 1.00 0.00 202 MET A CA 11
ATOM 15875 C C . 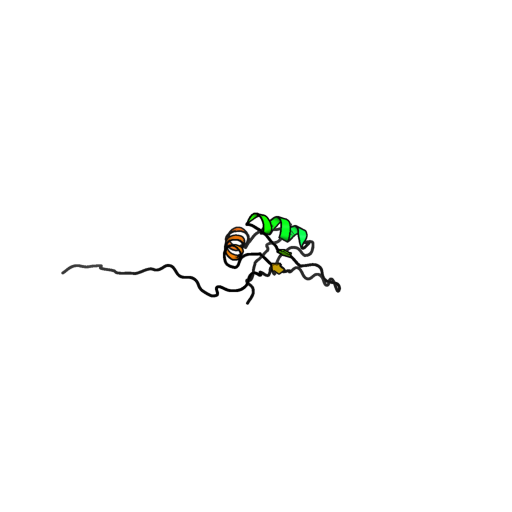MET A 1 61 ? 55.989 7.853 17.444 1.00 0.00 202 MET A C 11
ATOM 15876 O O . MET A 1 61 ? 57.069 7.976 18.025 1.00 0.00 202 MET A O 11
ATOM 15890 N N . GLY A 1 62 ? 55.677 8.524 16.331 1.00 0.00 203 GLY A N 11
ATOM 15891 C CA . GLY A 1 62 ? 56.499 9.554 15.685 1.00 0.00 203 GLY A CA 11
ATOM 15892 C C . GLY A 1 62 ? 55.666 10.636 15.008 1.00 0.00 203 GLY A C 11
ATOM 15893 O O . GLY A 1 62 ? 54.451 10.485 14.873 1.00 0.00 203 GLY A O 11
ATOM 15897 N N . THR A 1 63 ? 56.317 11.692 14.520 1.00 0.00 204 THR A N 11
ATOM 15898 C CA . THR A 1 63 ? 55.683 12.846 13.849 1.00 0.00 204 THR A CA 11
ATOM 15899 C C . THR A 1 63 ? 56.542 13.348 12.701 1.00 0.00 204 THR A C 11
ATOM 15900 O O . THR A 1 63 ? 57.764 13.256 12.768 1.00 0.00 204 THR A O 11
ATOM 15911 N N . VAL A 1 64 ? 55.902 13.885 11.661 1.00 0.00 205 VAL A N 11
ATOM 15912 C CA . VAL A 1 64 ? 56.574 14.381 10.440 1.00 0.00 205 VAL A CA 11
ATOM 15913 C C . VAL A 1 64 ? 55.818 15.591 9.881 1.00 0.00 205 VAL A C 11
ATOM 15914 O O . VAL A 1 64 ? 54.592 15.583 9.825 1.00 0.00 205 VAL A O 11
ATOM 15927 N N . GLU A 1 65 ? 56.552 16.621 9.459 1.00 0.00 206 GLU A N 11
ATOM 15928 C CA . GLU A 1 65 ? 56.032 17.854 8.862 1.00 0.00 206 GLU A CA 11
ATOM 15929 C C . GLU A 1 65 ? 56.519 17.970 7.413 1.00 0.00 206 GLU A C 11
ATOM 15930 O O . GLU A 1 65 ? 57.693 17.727 7.134 1.00 0.00 206 GLU A O 11
ATOM 15942 N N . PHE A 1 66 ? 55.635 18.370 6.496 1.00 0.00 207 PHE A N 11
ATOM 15943 C CA . PHE A 1 66 ? 55.896 18.553 5.062 1.00 0.00 207 PHE A CA 11
ATOM 15944 C C . PHE A 1 66 ? 55.846 20.045 4.694 1.00 0.00 207 PHE A C 11
ATOM 15945 O O . PHE A 1 66 ? 55.194 20.840 5.375 1.00 0.00 207 PHE A O 11
ATOM 15962 N N . THR A 1 67 ? 56.466 20.421 3.567 1.00 0.00 208 THR A N 11
ATOM 15963 C CA . THR A 1 67 ? 56.320 21.759 2.956 1.00 0.00 208 THR A CA 11
ATOM 15964 C C . THR A 1 67 ? 54.993 21.939 2.197 1.00 0.00 208 THR A C 11
ATOM 15965 O O . THR A 1 67 ? 54.757 22.998 1.616 1.00 0.00 208 THR A O 11
ATOM 15976 N N . ASN A 1 68 ? 54.135 20.911 2.176 1.00 0.00 209 ASN A N 11
ATOM 15977 C CA . ASN A 1 68 ? 52.978 20.769 1.286 1.00 0.00 209 ASN A CA 11
ATOM 15978 C C . ASN A 1 68 ? 51.682 20.415 2.040 1.00 0.00 209 ASN A C 11
ATOM 15979 O O . ASN A 1 68 ? 51.740 19.886 3.146 1.00 0.00 209 ASN A O 11
ATOM 15990 N N . SER A 1 69 ? 50.518 20.712 1.446 1.00 0.00 210 SER A N 11
ATOM 15991 C CA . SER A 1 69 ? 49.175 20.485 2.022 1.00 0.00 210 SER A CA 11
ATOM 15992 C C . SER A 1 69 ? 48.363 19.356 1.353 1.00 0.00 210 SER A C 11
ATOM 15993 O O . SER A 1 69 ? 47.296 18.989 1.849 1.00 0.00 210 SER A O 11
ATOM 16001 N N . ASP A 1 70 ? 48.856 18.803 0.238 1.00 0.00 211 ASP A N 11
ATOM 16002 C CA . ASP A 1 70 ? 48.112 17.929 -0.679 1.00 0.00 211 ASP A CA 11
ATOM 16003 C C . ASP A 1 70 ? 48.859 16.611 -0.949 1.00 0.00 211 ASP A C 11
ATOM 16004 O O . ASP A 1 70 ? 48.274 15.533 -0.850 1.00 0.00 211 ASP A O 11
ATOM 16013 N N . ASP A 1 71 ? 50.168 16.676 -1.215 1.00 0.00 212 ASP A N 11
ATOM 16014 C CA . ASP A 1 71 ? 51.023 15.491 -1.340 1.00 0.00 212 ASP A CA 11
ATOM 16015 C C . ASP A 1 71 ? 51.216 14.787 0.019 1.00 0.00 212 ASP A C 11
ATOM 16016 O O . ASP A 1 71 ? 51.302 13.565 0.091 1.00 0.00 212 ASP A O 11
ATOM 16025 N N . VAL A 1 72 ? 51.178 15.558 1.107 1.00 0.00 213 VAL A N 11
ATOM 16026 C CA . VAL A 1 72 ? 51.217 15.069 2.502 1.00 0.00 213 VAL A CA 11
ATOM 16027 C C . VAL A 1 72 ? 50.031 14.152 2.852 1.00 0.00 213 VAL A C 11
ATOM 16028 O O . VAL A 1 72 ? 50.181 13.200 3.617 1.00 0.00 213 VAL A O 11
ATOM 16041 N N . ASP A 1 73 ? 48.868 14.398 2.242 1.00 0.00 214 ASP A N 11
ATOM 16042 C CA . ASP A 1 73 ? 47.693 13.521 2.331 1.00 0.00 214 ASP A CA 11
ATOM 16043 C C . ASP A 1 73 ? 47.877 12.248 1.489 1.00 0.00 214 ASP A C 11
ATOM 16044 O O . ASP A 1 73 ? 47.686 11.136 1.991 1.00 0.00 214 ASP A O 11
ATOM 16053 N N . ARG A 1 74 ? 48.313 12.396 0.227 1.00 0.00 215 ARG A N 11
ATOM 16054 C CA . ARG A 1 74 ? 48.463 11.261 -0.693 1.00 0.00 215 ARG A CA 11
ATOM 16055 C C . ARG A 1 74 ? 49.651 10.334 -0.373 1.00 0.00 215 ARG A C 11
ATOM 16056 O O . ARG A 1 74 ? 49.696 9.209 -0.872 1.00 0.00 215 ARG A O 11
ATOM 16077 N N . ALA A 1 75 ? 50.556 10.751 0.521 1.00 0.00 216 ALA A N 11
ATOM 16078 C CA . ALA A 1 75 ? 51.532 9.883 1.183 1.00 0.00 216 ALA A CA 11
ATOM 16079 C C . ALA A 1 75 ? 50.842 8.729 1.926 1.00 0.00 216 ALA A C 11
ATOM 16080 O O . ALA A 1 75 ? 51.083 7.558 1.653 1.00 0.00 216 ALA A O 11
ATOM 16087 N N . ILE A 1 76 ? 49.933 9.057 2.844 1.00 0.00 217 ILE A N 11
ATOM 16088 C CA . ILE A 1 76 ? 49.357 8.105 3.814 1.00 0.00 217 ILE A CA 11
ATOM 16089 C C . ILE A 1 76 ? 48.487 7.039 3.131 1.00 0.00 217 ILE A C 11
ATOM 16090 O O . ILE A 1 76 ? 48.500 5.880 3.548 1.00 0.00 217 ILE A O 11
ATOM 16106 N N . ARG A 1 77 ? 47.853 7.391 2.005 1.00 0.00 218 ARG A N 11
ATOM 16107 C CA . ARG A 1 77 ? 47.162 6.451 1.109 1.00 0.00 218 ARG A CA 11
ATOM 16108 C C . ARG A 1 77 ? 48.040 5.258 0.674 1.00 0.00 218 ARG A C 11
ATOM 16109 O O . ARG A 1 77 ? 47.509 4.183 0.398 1.00 0.00 218 ARG A O 11
ATOM 16130 N N . GLN A 1 78 ? 49.367 5.420 0.609 1.00 0.00 219 GLN A N 11
ATOM 16131 C CA . GLN A 1 78 ? 50.321 4.396 0.226 1.00 0.00 219 GLN A CA 11
ATOM 16132 C C . GLN A 1 78 ? 50.959 3.692 1.447 1.00 0.00 219 GLN A C 11
ATOM 16133 O O . GLN A 1 78 ? 51.537 2.615 1.288 1.00 0.00 219 GLN A O 11
ATOM 16147 N N . TYR A 1 79 ? 50.843 4.255 2.662 1.00 0.00 220 TYR A N 11
ATOM 16148 C CA . TYR A 1 79 ? 51.657 3.859 3.825 1.00 0.00 220 TYR A CA 11
ATOM 16149 C C . TYR A 1 79 ? 50.890 3.404 5.083 1.00 0.00 220 TYR A C 11
ATOM 16150 O O . TYR A 1 79 ? 51.494 2.746 5.933 1.00 0.00 220 TYR A O 11
ATOM 16168 N N . ASP A 1 80 ? 49.584 3.666 5.215 1.00 0.00 221 ASP A N 11
ATOM 16169 C CA . ASP A 1 80 ? 48.767 2.930 6.192 1.00 0.00 221 ASP A CA 11
ATOM 16170 C C . ASP A 1 80 ? 48.787 1.432 5.831 1.00 0.00 221 ASP A C 11
ATOM 16171 O O . ASP A 1 80 ? 48.405 1.047 4.721 1.00 0.00 221 ASP A O 11
ATOM 16180 N N . GLY A 1 81 ? 49.264 0.592 6.761 1.00 0.00 222 GLY A N 11
ATOM 16181 C CA . GLY A 1 81 ? 49.509 -0.838 6.517 1.00 0.00 222 GLY A CA 11
ATOM 16182 C C . GLY A 1 81 ? 50.959 -1.194 6.184 1.00 0.00 222 GLY A C 11
ATOM 16183 O O . GLY A 1 81 ? 51.240 -2.379 6.007 1.00 0.00 222 GLY A O 11
ATOM 16187 N N . ALA A 1 82 ? 51.885 -0.227 6.130 1.00 0.00 223 ALA A N 11
ATOM 16188 C CA . ALA A 1 82 ? 53.311 -0.517 5.964 1.00 0.00 223 ALA A CA 11
ATOM 16189 C C . ALA A 1 82 ? 53.881 -1.166 7.240 1.00 0.00 223 ALA A C 11
ATOM 16190 O O . ALA A 1 82 ? 54.146 -0.499 8.242 1.00 0.00 223 ALA A O 11
ATOM 16197 N N . PHE A 1 83 ? 54.096 -2.482 7.189 1.00 0.00 224 PHE A N 11
ATOM 16198 C CA . PHE A 1 83 ? 55.031 -3.165 8.086 1.00 0.00 224 PHE A CA 11
ATOM 16199 C C . PHE A 1 83 ? 56.442 -2.595 7.868 1.00 0.00 224 PHE A C 11
ATOM 16200 O O . PHE A 1 83 ? 56.981 -2.637 6.757 1.00 0.00 224 PHE A O 11
ATOM 16217 N N . PHE A 1 84 ? 57.013 -2.028 8.933 1.00 0.00 225 PHE A N 11
ATOM 16218 C CA . PHE A 1 84 ? 58.195 -1.172 8.897 1.00 0.00 225 PHE A CA 11
ATOM 16219 C C . PHE A 1 84 ? 58.954 -1.327 10.224 1.00 0.00 225 PHE A C 11
ATOM 16220 O O . PHE A 1 84 ? 58.447 -0.949 11.283 1.00 0.00 225 PHE A O 11
ATOM 16237 N N . MET A 1 85 ? 60.140 -1.949 10.175 1.00 0.00 226 MET A N 11
ATOM 16238 C CA . MET A 1 85 ? 60.909 -2.365 11.361 1.00 0.00 226 MET A CA 11
ATOM 16239 C C . MET A 1 85 ? 60.070 -3.307 12.260 1.00 0.00 226 MET A C 11
ATOM 16240 O O . MET A 1 85 ? 59.818 -3.041 13.433 1.00 0.00 226 MET A O 11
ATOM 16254 N N . ASP A 1 86 ? 59.573 -4.400 11.666 1.00 0.00 227 ASP A N 11
ATOM 16255 C CA . ASP A 1 86 ? 58.930 -5.555 12.332 1.00 0.00 227 ASP A CA 11
ATOM 16256 C C . ASP A 1 86 ? 57.477 -5.335 12.826 1.00 0.00 227 ASP A C 11
ATOM 16257 O O . ASP A 1 86 ? 56.871 -6.271 13.352 1.00 0.00 227 ASP A O 11
ATOM 16266 N N . ARG A 1 87 ? 56.888 -4.143 12.628 1.00 0.00 228 ARG A N 11
ATOM 16267 C CA . ARG A 1 87 ? 55.500 -3.833 13.035 1.00 0.00 228 ARG A CA 11
ATOM 16268 C C . ARG A 1 87 ? 54.806 -2.851 12.081 1.00 0.00 228 ARG A C 11
ATOM 16269 O O . ARG A 1 87 ? 55.457 -2.097 11.362 1.00 0.00 228 ARG A O 11
ATOM 16290 N N . LYS A 1 88 ? 53.472 -2.847 12.055 1.00 0.00 229 LYS A N 11
ATOM 16291 C CA . LYS A 1 88 ? 52.660 -2.090 11.101 1.00 0.00 229 LYS A CA 11
ATOM 16292 C C . LYS A 1 88 ? 52.392 -0.646 11.565 1.00 0.00 229 LYS A C 11
ATOM 16293 O O . LYS A 1 88 ? 51.571 -0.420 12.453 1.00 0.00 229 LYS A O 11
ATOM 16312 N N . ILE A 1 89 ? 53.061 0.341 10.964 1.00 0.00 230 ILE A N 11
ATOM 16313 C CA . ILE A 1 89 ? 52.708 1.770 11.075 1.00 0.00 230 ILE A CA 11
ATOM 16314 C C . ILE A 1 89 ? 51.265 2.051 10.593 1.00 0.00 230 ILE A C 11
ATOM 16315 O O . ILE A 1 89 ? 50.729 1.360 9.723 1.00 0.00 230 ILE A O 11
ATOM 16331 N N . PHE A 1 90 ? 50.677 3.125 11.125 1.00 0.00 231 PHE A N 11
ATOM 16332 C CA . PHE A 1 90 ? 49.407 3.711 10.713 1.00 0.00 231 PHE A CA 11
ATOM 16333 C C . PHE A 1 90 ? 49.416 5.183 11.147 1.00 0.00 231 PHE A C 11
ATOM 16334 O O . PHE A 1 90 ? 50.006 5.509 12.180 1.00 0.00 231 PHE A O 11
ATOM 16351 N N . VAL A 1 91 ? 48.814 6.067 10.356 1.00 0.00 232 VAL A N 11
ATOM 16352 C CA . VAL A 1 91 ? 49.052 7.516 10.425 1.00 0.00 232 VAL A CA 11
ATOM 16353 C C . VAL A 1 91 ? 47.748 8.303 10.560 1.00 0.00 232 VAL A C 11
ATOM 16354 O O . VAL A 1 91 ? 46.744 8.004 9.913 1.00 0.00 232 VAL A O 11
ATOM 16367 N N . ARG A 1 92 ? 47.809 9.343 11.395 1.00 0.00 233 ARG A N 11
ATOM 16368 C CA . ARG A 1 92 ? 46.756 10.328 11.653 1.00 0.00 233 ARG A CA 11
ATOM 16369 C C . ARG A 1 92 ? 47.286 11.715 11.261 1.00 0.00 233 ARG A C 11
ATOM 16370 O O . ARG A 1 92 ? 48.442 12.038 11.531 1.00 0.00 233 ARG A O 11
ATOM 16391 N N . GLN A 1 93 ? 46.482 12.531 10.585 1.00 0.00 234 GLN A N 11
ATOM 16392 C CA . GLN A 1 93 ? 46.900 13.865 10.126 1.00 0.00 234 GLN A CA 11
ATOM 16393 C C . GLN A 1 93 ? 46.483 14.943 11.148 1.00 0.00 234 GLN A C 11
ATOM 16394 O O . GLN A 1 93 ? 45.472 14.785 11.837 1.00 0.00 234 GLN A O 11
ATOM 16408 N N . ASP A 1 94 ? 47.220 16.057 11.227 1.00 0.00 235 ASP A N 11
ATOM 16409 C CA . ASP A 1 94 ? 46.772 17.254 11.958 1.00 0.00 235 ASP A CA 11
ATOM 16410 C C . ASP A 1 94 ? 45.655 17.996 11.199 1.00 0.00 235 ASP A C 11
ATOM 16411 O O . ASP A 1 94 ? 45.724 18.148 9.976 1.00 0.00 235 ASP A O 11
ATOM 16420 N N . ASN A 1 95 ? 44.655 18.501 11.937 1.00 0.00 236 ASN A N 11
ATOM 16421 C CA . ASN A 1 95 ? 43.507 19.268 11.425 1.00 0.00 236 ASN A CA 11
ATOM 16422 C C . ASN A 1 95 ? 42.825 20.070 12.556 1.00 0.00 236 ASN A C 11
ATOM 16423 O O . ASN A 1 95 ? 43.114 21.283 12.677 1.00 0.00 236 ASN A O 11
ATOM 16435 N N . GLY A 1 1 ? 10.227 3.954 -24.559 1.00 0.00 142 GLY A N 12
ATOM 16436 C CA . GLY A 1 1 ? 10.557 4.113 -23.122 1.00 0.00 142 GLY A CA 12
ATOM 16437 C C . GLY A 1 1 ? 9.332 3.978 -22.222 1.00 0.00 142 GLY A C 12
ATOM 16438 O O . GLY A 1 1 ? 8.196 3.969 -22.698 1.00 0.00 142 GLY A O 12
ATOM 16444 N N . SER A 1 2 ? 9.548 3.879 -20.906 1.00 0.00 143 SER A N 12
ATOM 16445 C CA . SER A 1 2 ? 8.473 3.729 -19.897 1.00 0.00 143 SER A CA 12
ATOM 16446 C C . SER A 1 2 ? 8.936 4.040 -18.458 1.00 0.00 143 SER A C 12
ATOM 16447 O O . SER A 1 2 ? 8.283 4.810 -17.749 1.00 0.00 143 SER A O 12
ATOM 16455 N N . ALA A 1 3 ? 10.084 3.493 -18.024 1.00 0.00 144 ALA A N 12
ATOM 16456 C CA . ALA A 1 3 ? 10.572 3.603 -16.640 1.00 0.00 144 ALA A CA 12
ATOM 16457 C C . ALA A 1 3 ? 11.159 4.980 -16.255 1.00 0.00 144 ALA A C 12
ATOM 16458 O O . ALA A 1 3 ? 11.407 5.225 -15.071 1.00 0.00 144 ALA A O 12
ATOM 16465 N N . ARG A 1 4 ? 11.387 5.871 -17.234 1.00 0.00 145 ARG A N 12
ATOM 16466 C CA . ARG A 1 4 ? 11.886 7.248 -17.058 1.00 0.00 145 ARG A CA 12
ATOM 16467 C C . ARG A 1 4 ? 13.244 7.289 -16.322 1.00 0.00 145 ARG A C 12
ATOM 16468 O O . ARG A 1 4 ? 13.404 7.935 -15.283 1.00 0.00 145 ARG A O 12
ATOM 16489 N N . GLU A 1 5 ? 14.232 6.574 -16.867 1.00 0.00 146 GLU A N 12
ATOM 16490 C CA . GLU A 1 5 ? 15.631 6.651 -16.424 1.00 0.00 146 GLU A CA 12
ATOM 16491 C C . GLU A 1 5 ? 16.251 7.982 -16.889 1.00 0.00 146 GLU A C 12
ATOM 16492 O O . GLU A 1 5 ? 16.073 8.383 -18.045 1.00 0.00 146 GLU A O 12
ATOM 16504 N N . LEU A 1 6 ? 16.965 8.671 -15.989 1.00 0.00 147 LEU A N 12
ATOM 16505 C CA . LEU A 1 6 ? 17.479 10.036 -16.177 1.00 0.00 147 LEU A CA 12
ATOM 16506 C C . LEU A 1 6 ? 18.892 10.204 -15.590 1.00 0.00 147 LEU A C 12
ATOM 16507 O O . LEU A 1 6 ? 19.322 9.447 -14.716 1.00 0.00 147 LEU A O 12
ATOM 16523 N N . ASP A 1 7 ? 19.609 11.220 -16.077 1.00 0.00 148 ASP A N 12
ATOM 16524 C CA . ASP A 1 7 ? 20.964 11.588 -15.640 1.00 0.00 148 ASP A CA 12
ATOM 16525 C C . ASP A 1 7 ? 20.986 12.240 -14.237 1.00 0.00 148 ASP A C 12
ATOM 16526 O O . ASP A 1 7 ? 19.954 12.643 -13.695 1.00 0.00 148 ASP A O 12
ATOM 16535 N N . SER A 1 8 ? 22.169 12.352 -13.632 1.00 0.00 149 SER A N 12
ATOM 16536 C CA . SER A 1 8 ? 22.418 12.947 -12.305 1.00 0.00 149 SER A CA 12
ATOM 16537 C C . SER A 1 8 ? 23.899 13.336 -12.124 1.00 0.00 149 SER A C 12
ATOM 16538 O O . SER A 1 8 ? 24.789 12.742 -12.746 1.00 0.00 149 SER A O 12
ATOM 16546 N N . THR A 1 9 ? 24.161 14.342 -11.271 1.00 0.00 150 THR A N 12
ATOM 16547 C CA . THR A 1 9 ? 25.478 14.979 -11.073 1.00 0.00 150 THR A CA 12
ATOM 16548 C C . THR A 1 9 ? 25.883 14.983 -9.601 1.00 0.00 150 THR A C 12
ATOM 16549 O O . THR A 1 9 ? 25.036 15.101 -8.714 1.00 0.00 150 THR A O 12
ATOM 16560 N N . TYR A 1 10 ? 27.190 14.872 -9.353 1.00 0.00 151 TYR A N 12
ATOM 16561 C CA . TYR A 1 10 ? 27.786 14.646 -8.025 1.00 0.00 151 TYR A CA 12
ATOM 16562 C C . TYR A 1 10 ? 29.127 15.393 -7.850 1.00 0.00 151 TYR A C 12
ATOM 16563 O O . TYR A 1 10 ? 29.756 15.805 -8.830 1.00 0.00 151 TYR A O 12
ATOM 16581 N N . GLU A 1 11 ? 29.576 15.556 -6.600 1.00 0.00 152 GLU A N 12
ATOM 16582 C CA . GLU A 1 11 ? 30.783 16.310 -6.229 1.00 0.00 152 GLU A CA 12
ATOM 16583 C C . GLU A 1 11 ? 31.309 15.928 -4.830 1.00 0.00 152 GLU A C 12
ATOM 16584 O O . GLU A 1 11 ? 30.581 15.359 -4.011 1.00 0.00 152 GLU A O 12
ATOM 16596 N N . GLU A 1 12 ? 32.567 16.285 -4.552 1.00 0.00 153 GLU A N 12
ATOM 16597 C CA . GLU A 1 12 ? 33.230 16.151 -3.246 1.00 0.00 153 GLU A CA 12
ATOM 16598 C C . GLU A 1 12 ? 34.131 17.372 -2.999 1.00 0.00 153 GLU A C 12
ATOM 16599 O O . GLU A 1 12 ? 34.984 17.711 -3.825 1.00 0.00 153 GLU A O 12
ATOM 16611 N N . LYS A 1 13 ? 33.948 18.043 -1.856 1.00 0.00 154 LYS A N 12
ATOM 16612 C CA . LYS A 1 13 ? 34.733 19.221 -1.452 1.00 0.00 154 LYS A CA 12
ATOM 16613 C C . LYS A 1 13 ? 36.030 18.835 -0.699 1.00 0.00 154 LYS A C 12
ATOM 16614 O O . LYS A 1 13 ? 36.086 17.798 -0.032 1.00 0.00 154 LYS A O 12
ATOM 16633 N N . VAL A 1 14 ? 37.062 19.686 -0.786 1.00 0.00 155 VAL A N 12
ATOM 16634 C CA . VAL A 1 14 ? 38.398 19.504 -0.169 1.00 0.00 155 VAL A CA 12
ATOM 16635 C C . VAL A 1 14 ? 38.997 20.852 0.265 1.00 0.00 155 VAL A C 12
ATOM 16636 O O . VAL A 1 14 ? 38.692 21.888 -0.326 1.00 0.00 155 VAL A O 12
ATOM 16649 N N . ASN A 1 15 ? 39.856 20.833 1.291 1.00 0.00 156 ASN A N 12
ATOM 16650 C CA . ASN A 1 15 ? 40.468 22.022 1.909 1.00 0.00 156 ASN A CA 12
ATOM 16651 C C . ASN A 1 15 ? 41.906 21.731 2.393 1.00 0.00 156 ASN A C 12
ATOM 16652 O O . ASN A 1 15 ? 42.181 20.658 2.935 1.00 0.00 156 ASN A O 12
ATOM 16663 N N . ARG A 1 16 ? 42.820 22.694 2.198 1.00 0.00 157 ARG A N 12
ATOM 16664 C CA . ARG A 1 16 ? 44.244 22.597 2.573 1.00 0.00 157 ARG A CA 12
ATOM 16665 C C . ARG A 1 16 ? 44.495 23.235 3.953 1.00 0.00 157 ARG A C 12
ATOM 16666 O O . ARG A 1 16 ? 44.006 24.329 4.238 1.00 0.00 157 ARG A O 12
ATOM 16687 N N . ASN A 1 17 ? 45.274 22.551 4.799 1.00 0.00 158 ASN A N 12
ATOM 16688 C CA . ASN A 1 17 ? 45.505 22.930 6.207 1.00 0.00 158 ASN A CA 12
ATOM 16689 C C . ASN A 1 17 ? 46.755 23.819 6.439 1.00 0.00 158 ASN A C 12
ATOM 16690 O O . ASN A 1 17 ? 46.944 24.297 7.556 1.00 0.00 158 ASN A O 12
ATOM 16701 N N . TYR A 1 18 ? 47.592 24.025 5.405 1.00 0.00 159 TYR A N 12
ATOM 16702 C CA . TYR A 1 18 ? 48.845 24.815 5.377 1.00 0.00 159 TYR A CA 12
ATOM 16703 C C . TYR A 1 18 ? 50.037 24.088 6.047 1.00 0.00 159 TYR A C 12
ATOM 16704 O O . TYR A 1 18 ? 50.002 23.800 7.243 1.00 0.00 159 TYR A O 12
ATOM 16722 N N . SER A 1 19 ? 51.094 23.788 5.273 1.00 0.00 160 SER A N 12
ATOM 16723 C CA . SER A 1 19 ? 52.333 23.120 5.740 1.00 0.00 160 SER A CA 12
ATOM 16724 C C . SER A 1 19 ? 52.061 21.824 6.547 1.00 0.00 160 SER A C 12
ATOM 16725 O O . SER A 1 19 ? 52.674 21.585 7.592 1.00 0.00 160 SER A O 12
ATOM 16733 N N . ASN A 1 20 ? 51.068 21.029 6.118 1.00 0.00 161 ASN A N 12
ATOM 16734 C CA . ASN A 1 20 ? 50.338 20.122 7.007 1.00 0.00 161 ASN A CA 12
ATOM 16735 C C . ASN A 1 20 ? 51.195 19.048 7.710 1.00 0.00 161 ASN A C 12
ATOM 16736 O O . ASN A 1 20 ? 51.979 18.318 7.096 1.00 0.00 161 ASN A O 12
ATOM 16747 N N . SER A 1 21 ? 50.996 18.936 9.019 1.00 0.00 162 SER A N 12
ATOM 16748 C CA . SER A 1 21 ? 51.531 17.880 9.870 1.00 0.00 162 SER A CA 12
ATOM 16749 C C . SER A 1 21 ? 50.747 16.559 9.747 1.00 0.00 162 SER A C 12
ATOM 16750 O O . SER A 1 21 ? 49.573 16.527 9.367 1.00 0.00 162 SER A O 12
ATOM 16758 N N . ILE A 1 22 ? 51.396 15.456 10.115 1.00 0.00 163 ILE A N 12
ATOM 16759 C CA . ILE A 1 22 ? 50.853 14.096 10.181 1.00 0.00 163 ILE A CA 12
ATOM 16760 C C . ILE A 1 22 ? 51.393 13.432 11.457 1.00 0.00 163 ILE A C 12
ATOM 16761 O O . ILE A 1 22 ? 52.570 13.604 11.796 1.00 0.00 163 ILE A O 12
ATOM 16777 N N . PHE A 1 23 ? 50.544 12.687 12.165 1.00 0.00 164 PHE A N 12
ATOM 16778 C CA . PHE A 1 23 ? 50.897 11.954 13.380 1.00 0.00 164 PHE A CA 12
ATOM 16779 C C . PHE A 1 23 ? 50.987 10.458 13.067 1.00 0.00 164 PHE A C 12
ATOM 16780 O O . PHE A 1 23 ? 50.085 9.895 12.454 1.00 0.00 164 PHE A O 12
ATOM 16797 N N . VAL A 1 24 ? 52.070 9.817 13.495 1.00 0.00 165 VAL A N 12
ATOM 16798 C CA . VAL A 1 24 ? 52.451 8.445 13.136 1.00 0.00 165 VAL A CA 12
ATOM 16799 C C . VAL A 1 24 ? 52.307 7.564 14.379 1.00 0.00 165 VAL A C 12
ATOM 16800 O O . VAL A 1 24 ? 52.906 7.847 15.414 1.00 0.00 165 VAL A O 12
ATOM 16813 N N . GLY A 1 25 ? 51.497 6.509 14.262 1.00 0.00 166 GLY A N 12
ATOM 16814 C CA . GLY A 1 25 ? 51.142 5.568 15.328 1.00 0.00 166 GLY A CA 12
ATOM 16815 C C . GLY A 1 25 ? 52.236 4.539 15.616 1.00 0.00 166 GLY A C 12
ATOM 16816 O O . GLY A 1 25 ? 53.417 4.866 15.627 1.00 0.00 166 GLY A O 12
ATOM 16820 N N . ASN A 1 26 ? 51.842 3.293 15.894 1.00 0.00 167 ASN A N 12
ATOM 16821 C CA . ASN A 1 26 ? 52.665 2.257 16.543 1.00 0.00 167 ASN A CA 12
ATOM 16822 C C . ASN A 1 26 ? 53.758 1.609 15.647 1.00 0.00 167 ASN A C 12
ATOM 16823 O O . ASN A 1 26 ? 53.886 0.382 15.622 1.00 0.00 167 ASN A O 12
ATOM 16834 N N . LEU A 1 27 ? 54.557 2.400 14.910 1.00 0.00 168 LEU A N 12
ATOM 16835 C CA . LEU A 1 27 ? 55.641 1.906 14.036 1.00 0.00 168 LEU A CA 12
ATOM 16836 C C . LEU A 1 27 ? 56.635 0.990 14.783 1.00 0.00 168 LEU A C 12
ATOM 16837 O O . LEU A 1 27 ? 56.879 -0.117 14.308 1.00 0.00 168 LEU A O 12
ATOM 16853 N N . THR A 1 28 ? 57.134 1.452 15.948 1.00 0.00 169 THR A N 12
ATOM 16854 C CA . THR A 1 28 ? 58.000 0.815 16.975 1.00 0.00 169 THR A CA 12
ATOM 16855 C C . THR A 1 28 ? 58.946 1.853 17.586 1.00 0.00 169 THR A C 12
ATOM 16856 O O . THR A 1 28 ? 59.467 2.718 16.884 1.00 0.00 169 THR A O 12
ATOM 16867 N N . TYR A 1 29 ? 59.208 1.745 18.890 1.00 0.00 170 TYR A N 12
ATOM 16868 C CA . TYR A 1 29 ? 60.203 2.568 19.600 1.00 0.00 170 TYR A CA 12
ATOM 16869 C C . TYR A 1 29 ? 61.665 2.253 19.201 1.00 0.00 170 TYR A C 12
ATOM 16870 O O . TYR A 1 29 ? 62.574 3.011 19.549 1.00 0.00 170 TYR A O 12
ATOM 16888 N N . ASP A 1 30 ? 61.891 1.178 18.437 1.00 0.00 171 ASP A N 12
ATOM 16889 C CA . ASP A 1 30 ? 63.178 0.856 17.803 1.00 0.00 171 ASP A CA 12
ATOM 16890 C C . ASP A 1 30 ? 63.427 1.644 16.494 1.00 0.00 171 ASP A C 12
ATOM 16891 O O . ASP A 1 30 ? 64.517 1.567 15.925 1.00 0.00 171 ASP A O 12
ATOM 16900 N N . SER A 1 31 ? 62.444 2.413 16.011 1.00 0.00 172 SER A N 12
ATOM 16901 C CA . SER A 1 31 ? 62.570 3.247 14.806 1.00 0.00 172 SER A CA 12
ATOM 16902 C C . SER A 1 31 ? 63.108 4.666 15.102 1.00 0.00 172 SER A C 12
ATOM 16903 O O . SER A 1 31 ? 63.160 5.108 16.258 1.00 0.00 172 SER A O 12
ATOM 16911 N N . THR A 1 32 ? 63.502 5.387 14.040 1.00 0.00 173 THR A N 12
ATOM 16912 C CA . THR A 1 32 ? 64.233 6.669 14.091 1.00 0.00 173 THR A CA 12
ATOM 16913 C C . THR A 1 32 ? 63.724 7.648 13.019 1.00 0.00 173 THR A C 12
ATOM 16914 O O . THR A 1 32 ? 63.232 7.206 11.978 1.00 0.00 173 THR A O 12
ATOM 16925 N N . PRO A 1 33 ? 63.821 8.977 13.252 1.00 0.00 174 PRO A N 12
ATOM 16926 C CA . PRO A 1 33 ? 63.136 9.978 12.432 1.00 0.00 174 PRO A CA 12
ATOM 16927 C C . PRO A 1 33 ? 63.807 10.254 11.079 1.00 0.00 174 PRO A C 12
ATOM 16928 O O . PRO A 1 33 ? 63.123 10.712 10.170 1.00 0.00 174 PRO A O 12
ATOM 16939 N N . GLU A 1 34 ? 65.102 9.965 10.899 1.00 0.00 175 GLU A N 12
ATOM 16940 C CA . GLU A 1 34 ? 65.781 10.137 9.600 1.00 0.00 175 GLU A CA 12
ATOM 16941 C C . GLU A 1 34 ? 65.277 9.119 8.558 1.00 0.00 175 GLU A C 12
ATOM 16942 O O . GLU A 1 34 ? 65.122 9.444 7.378 1.00 0.00 175 GLU A O 12
ATOM 16954 N N . ASP A 1 35 ? 64.951 7.904 9.006 1.00 0.00 176 ASP A N 12
ATOM 16955 C CA . ASP A 1 35 ? 64.361 6.843 8.188 1.00 0.00 176 ASP A CA 12
ATOM 16956 C C . ASP A 1 35 ? 62.936 7.218 7.749 1.00 0.00 176 ASP A C 12
ATOM 16957 O O . ASP A 1 35 ? 62.580 7.052 6.582 1.00 0.00 176 ASP A O 12
ATOM 16966 N N . LEU A 1 36 ? 62.150 7.799 8.665 1.00 0.00 177 LEU A N 12
ATOM 16967 C CA . LEU A 1 36 ? 60.820 8.328 8.447 1.00 0.00 177 LEU A CA 12
ATOM 16968 C C . LEU A 1 36 ? 60.849 9.566 7.528 1.00 0.00 177 LEU A C 12
ATOM 16969 O O . LEU A 1 36 ? 59.946 9.738 6.709 1.00 0.00 177 LEU A O 12
ATOM 16985 N N . THR A 1 37 ? 61.913 10.383 7.607 1.00 0.00 178 THR A N 12
ATOM 16986 C CA . THR A 1 37 ? 62.153 11.561 6.750 1.00 0.00 178 THR A CA 12
ATOM 16987 C C . THR A 1 37 ? 62.339 11.135 5.304 1.00 0.00 178 THR A C 12
ATOM 16988 O O . THR A 1 37 ? 61.672 11.682 4.427 1.00 0.00 178 THR A O 12
ATOM 16999 N N . GLU A 1 38 ? 63.215 10.161 5.052 1.00 0.00 179 GLU A N 12
ATOM 17000 C CA . GLU A 1 38 ? 63.484 9.662 3.701 1.00 0.00 179 GLU A CA 12
ATOM 17001 C C . GLU A 1 38 ? 62.266 8.923 3.116 1.00 0.00 179 GLU A C 12
ATOM 17002 O O . GLU A 1 38 ? 61.922 9.130 1.951 1.00 0.00 179 GLU A O 12
ATOM 17014 N N . PHE A 1 39 ? 61.575 8.122 3.938 1.00 0.00 180 PHE A N 12
ATOM 17015 C CA . PHE A 1 39 ? 60.366 7.372 3.579 1.00 0.00 180 PHE A CA 12
ATOM 17016 C C . PHE A 1 39 ? 59.257 8.284 3.032 1.00 0.00 180 PHE A C 12
ATOM 17017 O O . PHE A 1 39 ? 58.815 8.097 1.896 1.00 0.00 180 PHE A O 12
ATOM 17034 N N . PHE A 1 40 ? 58.842 9.299 3.800 1.00 0.00 181 PHE A N 12
ATOM 17035 C CA . PHE A 1 40 ? 57.791 10.236 3.392 1.00 0.00 181 PHE A CA 12
ATOM 17036 C C . PHE A 1 40 ? 58.231 11.199 2.273 1.00 0.00 181 PHE A C 12
ATOM 17037 O O . PHE A 1 40 ? 57.418 11.607 1.445 1.00 0.00 181 PHE A O 12
ATOM 17054 N N . SER A 1 41 ? 59.526 11.505 2.174 1.00 0.00 182 SER A N 12
ATOM 17055 C CA . SER A 1 41 ? 60.091 12.350 1.100 1.00 0.00 182 SER A CA 12
ATOM 17056 C C . SER A 1 41 ? 60.168 11.662 -0.282 1.00 0.00 182 SER A C 12
ATOM 17057 O O . SER A 1 41 ? 60.588 12.288 -1.256 1.00 0.00 182 SER A O 12
ATOM 17065 N N . GLN A 1 42 ? 59.725 10.403 -0.405 1.00 0.00 183 GLN A N 12
ATOM 17066 C CA . GLN A 1 42 ? 59.440 9.780 -1.707 1.00 0.00 183 GLN A CA 12
ATOM 17067 C C . GLN A 1 42 ? 58.208 10.401 -2.406 1.00 0.00 183 GLN A C 12
ATOM 17068 O O . GLN A 1 42 ? 58.065 10.259 -3.622 1.00 0.00 183 GLN A O 12
ATOM 17082 N N . ILE A 1 43 ? 57.324 11.091 -1.666 1.00 0.00 184 ILE A N 12
ATOM 17083 C CA . ILE A 1 43 ? 56.092 11.707 -2.206 1.00 0.00 184 ILE A CA 12
ATOM 17084 C C . ILE A 1 43 ? 56.320 13.185 -2.558 1.00 0.00 184 ILE A C 12
ATOM 17085 O O . ILE A 1 43 ? 56.087 13.599 -3.696 1.00 0.00 184 ILE A O 12
ATOM 17101 N N . GLY A 1 44 ? 56.787 13.968 -1.577 1.00 0.00 185 GLY A N 12
ATOM 17102 C CA . GLY A 1 44 ? 57.080 15.402 -1.686 1.00 0.00 185 GLY A CA 12
ATOM 17103 C C . GLY A 1 44 ? 58.414 15.723 -1.022 1.00 0.00 185 GLY A C 12
ATOM 17104 O O . GLY A 1 44 ? 59.465 15.309 -1.509 1.00 0.00 185 GLY A O 12
ATOM 17108 N N . LYS A 1 45 ? 58.369 16.420 0.119 1.00 0.00 186 LYS A N 12
ATOM 17109 C CA . LYS A 1 45 ? 59.541 16.706 0.960 1.00 0.00 186 LYS A CA 12
ATOM 17110 C C . LYS A 1 45 ? 59.133 16.896 2.434 1.00 0.00 186 LYS A C 12
ATOM 17111 O O . LYS A 1 45 ? 58.339 17.783 2.752 1.00 0.00 186 LYS A O 12
ATOM 17130 N N . VAL A 1 46 ? 59.693 16.090 3.341 1.00 0.00 187 VAL A N 12
ATOM 17131 C CA . VAL A 1 46 ? 59.559 16.291 4.799 1.00 0.00 187 VAL A CA 12
ATOM 17132 C C . VAL A 1 46 ? 60.431 17.489 5.204 1.00 0.00 187 VAL A C 12
ATOM 17133 O O . VAL A 1 46 ? 61.612 17.513 4.867 1.00 0.00 187 VAL A O 12
ATOM 17146 N N . VAL A 1 47 ? 59.873 18.448 5.950 1.00 0.00 188 VAL A N 12
ATOM 17147 C CA . VAL A 1 47 ? 60.642 19.551 6.577 1.00 0.00 188 VAL A CA 12
ATOM 17148 C C . VAL A 1 47 ? 61.028 19.266 8.039 1.00 0.00 188 VAL A C 12
ATOM 17149 O O . VAL A 1 47 ? 62.042 19.790 8.499 1.00 0.00 188 VAL A O 12
ATOM 17162 N N . ARG A 1 48 ? 60.286 18.392 8.739 1.00 0.00 189 ARG A N 12
ATOM 17163 C CA . ARG A 1 48 ? 60.598 17.896 10.092 1.00 0.00 189 ARG A CA 12
ATOM 17164 C C . ARG A 1 48 ? 59.991 16.504 10.300 1.00 0.00 189 ARG A C 12
ATOM 17165 O O . ARG A 1 48 ? 58.824 16.309 9.973 1.00 0.00 189 ARG A O 12
ATOM 17186 N N . ALA A 1 49 ? 60.743 15.570 10.881 1.00 0.00 190 ALA A N 12
ATOM 17187 C CA . ALA A 1 49 ? 60.230 14.347 11.511 1.00 0.00 190 ALA A CA 12
ATOM 17188 C C . ALA A 1 49 ? 60.785 14.200 12.941 1.00 0.00 190 ALA A C 12
ATOM 17189 O O . ALA A 1 49 ? 61.912 14.617 13.219 1.00 0.00 190 ALA A O 12
ATOM 17196 N N . ASP A 1 50 ? 60.005 13.589 13.835 1.00 0.00 191 ASP A N 12
ATOM 17197 C CA . ASP A 1 50 ? 60.292 13.505 15.273 1.00 0.00 191 ASP A CA 12
ATOM 17198 C C . ASP A 1 50 ? 59.814 12.175 15.883 1.00 0.00 191 ASP A C 12
ATOM 17199 O O . ASP A 1 50 ? 58.684 11.748 15.645 1.00 0.00 191 ASP A O 12
ATOM 17208 N N . ILE A 1 51 ? 60.670 11.555 16.709 1.00 0.00 192 ILE A N 12
ATOM 17209 C CA . ILE A 1 51 ? 60.357 10.375 17.551 1.00 0.00 192 ILE A CA 12
ATOM 17210 C C . ILE A 1 51 ? 61.075 10.485 18.905 1.00 0.00 192 ILE A C 12
ATOM 17211 O O . ILE A 1 51 ? 60.425 10.496 19.952 1.00 0.00 192 ILE A O 12
ATOM 17227 N N . ILE A 1 52 ? 62.416 10.544 18.893 1.00 0.00 193 ILE A N 12
ATOM 17228 C CA . ILE A 1 52 ? 63.246 10.547 20.111 1.00 0.00 193 ILE A CA 12
ATOM 17229 C C . ILE A 1 52 ? 63.027 11.819 20.953 1.00 0.00 193 ILE A C 12
ATOM 17230 O O . ILE A 1 52 ? 62.938 12.932 20.420 1.00 0.00 193 ILE A O 12
ATOM 17246 N N . THR A 1 53 ? 62.930 11.638 22.277 1.00 0.00 194 THR A N 12
ATOM 17247 C CA . THR A 1 53 ? 62.651 12.680 23.274 1.00 0.00 194 THR A CA 12
ATOM 17248 C C . THR A 1 53 ? 63.284 12.309 24.610 1.00 0.00 194 THR A C 12
ATOM 17249 O O . THR A 1 53 ? 63.228 11.160 25.045 1.00 0.00 194 THR A O 12
ATOM 17260 N N . SER A 1 54 ? 63.906 13.290 25.259 1.00 0.00 195 SER A N 12
ATOM 17261 C CA . SER A 1 54 ? 64.487 13.173 26.607 1.00 0.00 195 SER A CA 12
ATOM 17262 C C . SER A 1 54 ? 63.550 13.705 27.715 1.00 0.00 195 SER A C 12
ATOM 17263 O O . SER A 1 54 ? 63.878 13.608 28.902 1.00 0.00 195 SER A O 12
ATOM 17271 N N . ARG A 1 55 ? 62.384 14.251 27.332 1.00 0.00 196 ARG A N 12
ATOM 17272 C CA . ARG A 1 55 ? 61.391 14.870 28.226 1.00 0.00 196 ARG A CA 12
ATOM 17273 C C . ARG A 1 55 ? 60.110 14.028 28.376 1.00 0.00 196 ARG A C 12
ATOM 17274 O O . ARG A 1 55 ? 59.515 14.002 29.458 1.00 0.00 196 ARG A O 12
ATOM 17295 N N . GLY A 1 56 ? 59.702 13.316 27.318 1.00 0.00 197 GLY A N 12
ATOM 17296 C CA . GLY A 1 56 ? 58.586 12.358 27.322 1.00 0.00 197 GLY A CA 12
ATOM 17297 C C . GLY A 1 56 ? 59.060 10.914 27.507 1.00 0.00 197 GLY A C 12
ATOM 17298 O O . GLY A 1 56 ? 60.250 10.613 27.391 1.00 0.00 197 GLY A O 12
ATOM 17302 N N . HIS A 1 57 ? 58.118 10.007 27.763 1.00 0.00 198 HIS A N 12
ATOM 17303 C CA . HIS A 1 57 ? 58.366 8.560 27.735 1.00 0.00 198 HIS A CA 12
ATOM 17304 C C . HIS A 1 57 ? 58.452 8.008 26.292 1.00 0.00 198 HIS A C 12
ATOM 17305 O O . HIS A 1 57 ? 57.986 8.634 25.335 1.00 0.00 198 HIS A O 12
ATOM 17319 N N . HIS A 1 58 ? 59.018 6.807 26.128 1.00 0.00 199 HIS A N 12
ATOM 17320 C CA . HIS A 1 58 ? 59.161 6.146 24.824 1.00 0.00 199 HIS A CA 12
ATOM 17321 C C . HIS A 1 58 ? 57.841 5.475 24.379 1.00 0.00 199 HIS A C 12
ATOM 17322 O O . HIS A 1 58 ? 57.620 4.279 24.585 1.00 0.00 199 HIS A O 12
ATOM 17336 N N . ARG A 1 59 ? 56.951 6.277 23.774 1.00 0.00 200 ARG A N 12
ATOM 17337 C CA . ARG A 1 59 ? 55.580 5.895 23.385 1.00 0.00 200 ARG A CA 12
ATOM 17338 C C . ARG A 1 59 ? 55.530 4.911 22.196 1.00 0.00 200 ARG A C 12
ATOM 17339 O O . ARG A 1 59 ? 54.549 4.183 22.037 1.00 0.00 200 ARG A O 12
ATOM 17360 N N . GLY A 1 60 ? 56.575 4.887 21.353 1.00 0.00 201 GLY A N 12
ATOM 17361 C CA . GLY A 1 60 ? 56.617 4.090 20.113 1.00 0.00 201 GLY A CA 12
ATOM 17362 C C . GLY A 1 60 ? 55.820 4.734 18.976 1.00 0.00 201 GLY A C 12
ATOM 17363 O O . GLY A 1 60 ? 55.194 4.024 18.193 1.00 0.00 201 GLY A O 12
ATOM 17367 N N . MET A 1 61 ? 55.827 6.072 18.916 1.00 0.00 202 MET A N 12
ATOM 17368 C CA . MET A 1 61 ? 55.045 6.923 18.003 1.00 0.00 202 MET A CA 12
ATOM 17369 C C . MET A 1 61 ? 55.848 8.172 17.599 1.00 0.00 202 MET A C 12
ATOM 17370 O O . MET A 1 61 ? 56.791 8.558 18.294 1.00 0.00 202 MET A O 12
ATOM 17384 N N . GLY A 1 62 ? 55.469 8.809 16.484 1.00 0.00 203 GLY A N 12
ATOM 17385 C CA . GLY A 1 62 ? 56.149 9.990 15.930 1.00 0.00 203 GLY A CA 12
ATOM 17386 C C . GLY A 1 62 ? 55.229 11.003 15.253 1.00 0.00 203 GLY A C 12
ATOM 17387 O O . GLY A 1 62 ? 54.018 10.801 15.169 1.00 0.00 203 GLY A O 12
ATOM 17391 N N . THR A 1 63 ? 55.818 12.081 14.721 1.00 0.00 204 THR A N 12
ATOM 17392 C CA . THR A 1 63 ? 55.125 13.156 13.978 1.00 0.00 204 THR A CA 12
ATOM 17393 C C . THR A 1 63 ? 56.004 13.604 12.812 1.00 0.00 204 THR A C 12
ATOM 17394 O O . THR A 1 63 ? 57.226 13.546 12.922 1.00 0.00 204 THR A O 12
ATOM 17405 N N . VAL A 1 64 ? 55.396 14.038 11.704 1.00 0.00 205 VAL A N 12
ATOM 17406 C CA . VAL A 1 64 ? 56.106 14.489 10.486 1.00 0.00 205 VAL A CA 12
ATOM 17407 C C . VAL A 1 64 ? 55.394 15.704 9.867 1.00 0.00 205 VAL A C 12
ATOM 17408 O O . VAL A 1 64 ? 54.175 15.805 9.948 1.00 0.00 205 VAL A O 12
ATOM 17421 N N . GLU A 1 65 ? 56.139 16.624 9.247 1.00 0.00 206 GLU A N 12
ATOM 17422 C CA . GLU A 1 65 ? 55.630 17.840 8.595 1.00 0.00 206 GLU A CA 12
ATOM 17423 C C . GLU A 1 65 ? 56.174 17.966 7.168 1.00 0.00 206 GLU A C 12
ATOM 17424 O O . GLU A 1 65 ? 57.382 17.853 6.940 1.00 0.00 206 GLU A O 12
ATOM 17436 N N . PHE A 1 66 ? 55.277 18.223 6.214 1.00 0.00 207 PHE A N 12
ATOM 17437 C CA . PHE A 1 66 ? 55.570 18.359 4.784 1.00 0.00 207 PHE A CA 12
ATOM 17438 C C . PHE A 1 66 ? 55.589 19.838 4.358 1.00 0.00 207 PHE A C 12
ATOM 17439 O O . PHE A 1 66 ? 54.979 20.702 4.995 1.00 0.00 207 PHE A O 12
ATOM 17456 N N . THR A 1 67 ? 56.207 20.101 3.199 1.00 0.00 208 THR A N 12
ATOM 17457 C CA . THR A 1 67 ? 56.110 21.366 2.441 1.00 0.00 208 THR A CA 12
ATOM 17458 C C . THR A 1 67 ? 54.737 21.595 1.783 1.00 0.00 208 THR A C 12
ATOM 17459 O O . THR A 1 67 ? 54.541 22.602 1.105 1.00 0.00 208 THR A O 12
ATOM 17470 N N . ASN A 1 68 ? 53.795 20.660 1.959 1.00 0.00 209 ASN A N 12
ATOM 17471 C CA . ASN A 1 68 ? 52.554 20.523 1.197 1.00 0.00 209 ASN A CA 12
ATOM 17472 C C . ASN A 1 68 ? 51.370 20.098 2.088 1.00 0.00 209 ASN A C 12
ATOM 17473 O O . ASN A 1 68 ? 51.570 19.610 3.196 1.00 0.00 209 ASN A O 12
ATOM 17484 N N . SER A 1 69 ? 50.129 20.285 1.615 1.00 0.00 210 SER A N 12
ATOM 17485 C CA . SER A 1 69 ? 48.893 19.940 2.355 1.00 0.00 210 SER A CA 12
ATOM 17486 C C . SER A 1 69 ? 47.853 19.156 1.522 1.00 0.00 210 SER A C 12
ATOM 17487 O O . SER A 1 69 ? 46.707 19.018 1.946 1.00 0.00 210 SER A O 12
ATOM 17495 N N . ASP A 1 70 ? 48.237 18.626 0.350 1.00 0.00 211 ASP A N 12
ATOM 17496 C CA . ASP A 1 70 ? 47.366 17.857 -0.558 1.00 0.00 211 ASP A CA 12
ATOM 17497 C C . ASP A 1 70 ? 48.016 16.546 -1.034 1.00 0.00 211 ASP A C 12
ATOM 17498 O O . ASP A 1 70 ? 47.349 15.516 -1.083 1.00 0.00 211 ASP A O 12
ATOM 17507 N N . ASP A 1 71 ? 49.336 16.539 -1.271 1.00 0.00 212 ASP A N 12
ATOM 17508 C CA . ASP A 1 71 ? 50.126 15.310 -1.470 1.00 0.00 212 ASP A CA 12
ATOM 17509 C C . ASP A 1 71 ? 50.202 14.448 -0.195 1.00 0.00 212 ASP A C 12
ATOM 17510 O O . ASP A 1 71 ? 50.406 13.240 -0.266 1.00 0.00 212 ASP A O 12
ATOM 17519 N N . VAL A 1 72 ? 49.974 15.0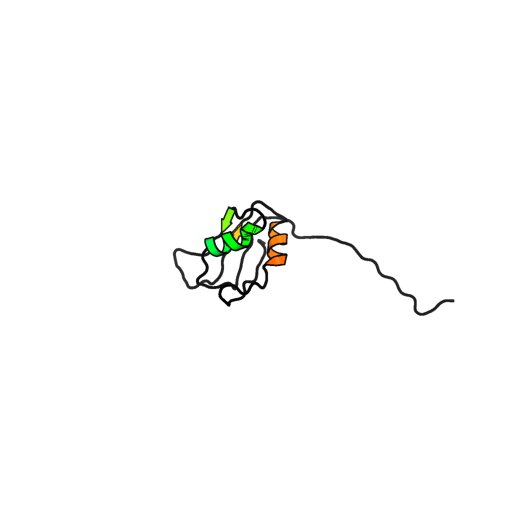65 0.970 1.00 0.00 213 VAL A N 12
ATOM 17520 C CA . VAL A 1 72 ? 50.016 14.426 2.303 1.00 0.00 213 VAL A CA 12
ATOM 17521 C C . VAL A 1 72 ? 48.938 13.342 2.482 1.00 0.00 213 VAL A C 12
ATOM 17522 O O . VAL A 1 72 ? 49.138 12.378 3.218 1.00 0.00 213 VAL A O 12
ATOM 17535 N N . ASP A 1 73 ? 47.808 13.472 1.778 1.00 0.00 214 ASP A N 12
ATOM 17536 C CA . ASP A 1 73 ? 46.714 12.495 1.773 1.00 0.00 214 ASP A CA 12
ATOM 17537 C C . ASP A 1 73 ? 47.080 11.245 0.955 1.00 0.00 214 ASP A C 12
ATOM 17538 O O . ASP A 1 73 ? 46.978 10.119 1.445 1.00 0.00 214 ASP A O 12
ATOM 17547 N N . ARG A 1 74 ? 47.573 11.455 -0.275 1.00 0.00 215 ARG A N 12
ATOM 17548 C CA . ARG A 1 74 ? 48.039 10.391 -1.179 1.00 0.00 215 ARG A CA 12
ATOM 17549 C C . ARG A 1 74 ? 49.396 9.774 -0.798 1.00 0.00 215 ARG A C 12
ATOM 17550 O O . ARG A 1 74 ? 49.712 8.685 -1.275 1.00 0.00 215 ARG A O 12
ATOM 17571 N N . ALA A 1 75 ? 50.141 10.382 0.132 1.00 0.00 216 ALA A N 12
ATOM 17572 C CA . ALA A 1 75 ? 51.218 9.724 0.876 1.00 0.00 216 ALA A CA 12
ATOM 17573 C C . ALA A 1 75 ? 50.665 8.584 1.744 1.00 0.00 216 ALA A C 12
ATOM 17574 O O . ALA A 1 75 ? 50.938 7.411 1.501 1.00 0.00 216 ALA A O 12
ATOM 17581 N N . ILE A 1 76 ? 49.833 8.919 2.731 1.00 0.00 217 ILE A N 12
ATOM 17582 C CA . ILE A 1 76 ? 49.363 7.978 3.769 1.00 0.00 217 ILE A CA 12
ATOM 17583 C C . ILE A 1 76 ? 48.555 6.817 3.183 1.00 0.00 217 ILE A C 12
ATOM 17584 O O . ILE A 1 76 ? 48.695 5.686 3.646 1.00 0.00 217 ILE A O 12
ATOM 17600 N N . ARG A 1 77 ? 47.812 7.059 2.097 1.00 0.00 218 ARG A N 12
ATOM 17601 C CA . ARG A 1 77 ? 47.104 6.013 1.342 1.00 0.00 218 ARG A CA 12
ATOM 17602 C C . ARG A 1 77 ? 48.023 4.884 0.815 1.00 0.00 218 ARG A C 12
ATOM 17603 O O . ARG A 1 77 ? 47.548 3.767 0.603 1.00 0.00 218 ARG A O 12
ATOM 17624 N N . GLN A 1 78 ? 49.329 5.136 0.656 1.00 0.00 219 GLN A N 12
ATOM 17625 C CA . GLN A 1 78 ? 50.328 4.130 0.264 1.00 0.00 219 GLN A CA 12
ATOM 17626 C C . GLN A 1 78 ? 51.103 3.552 1.466 1.00 0.00 219 GLN A C 12
ATOM 17627 O O . GLN A 1 78 ? 51.812 2.557 1.300 1.00 0.00 219 GLN A O 12
ATOM 17641 N N . TYR A 1 79 ? 50.981 4.144 2.663 1.00 0.00 220 TYR A N 12
ATOM 17642 C CA . TYR A 1 79 ? 51.884 3.899 3.800 1.00 0.00 220 TYR A CA 12
ATOM 17643 C C . TYR A 1 79 ? 51.219 3.420 5.105 1.00 0.00 220 TYR A C 12
ATOM 17644 O O . TYR A 1 79 ? 51.896 2.803 5.927 1.00 0.00 220 TYR A O 12
ATOM 17662 N N . ASP A 1 80 ? 49.921 3.642 5.323 1.00 0.00 221 ASP A N 12
ATOM 17663 C CA . ASP A 1 80 ? 49.218 3.068 6.478 1.00 0.00 221 ASP A CA 12
ATOM 17664 C C . ASP A 1 80 ? 49.163 1.528 6.338 1.00 0.00 221 ASP A C 12
ATOM 17665 O O . ASP A 1 80 ? 48.654 1.011 5.338 1.00 0.00 221 ASP A O 12
ATOM 17674 N N . GLY A 1 81 ? 49.732 0.793 7.306 1.00 0.00 222 GLY A N 12
ATOM 17675 C CA . GLY A 1 81 ? 49.970 -0.656 7.191 1.00 0.00 222 GLY A CA 12
ATOM 17676 C C . GLY A 1 81 ? 51.320 -1.046 6.598 1.00 0.00 222 GLY A C 12
ATOM 17677 O O . GLY A 1 81 ? 51.572 -2.246 6.479 1.00 0.00 222 GLY A O 12
ATOM 17681 N N . ALA A 1 82 ? 52.192 -0.096 6.237 1.00 0.00 223 ALA A N 12
ATOM 17682 C CA . ALA A 1 82 ? 53.583 -0.411 5.914 1.00 0.00 223 ALA A CA 12
ATOM 17683 C C . ALA A 1 82 ? 54.265 -1.038 7.141 1.00 0.00 223 ALA A C 12
ATOM 17684 O O . ALA A 1 82 ? 54.532 -0.371 8.144 1.00 0.00 223 ALA A O 12
ATOM 17691 N N . PHE A 1 83 ? 54.553 -2.335 7.058 1.00 0.00 224 PHE A N 12
ATOM 17692 C CA . PHE A 1 83 ? 55.586 -2.965 7.876 1.00 0.00 224 PHE A CA 12
ATOM 17693 C C . PHE A 1 83 ? 56.922 -2.233 7.661 1.00 0.00 224 PHE A C 12
ATOM 17694 O O . PHE A 1 83 ? 57.429 -2.162 6.539 1.00 0.00 224 PHE A O 12
ATOM 17711 N N . PHE A 1 84 ? 57.475 -1.680 8.743 1.00 0.00 225 PHE A N 12
ATOM 17712 C CA . PHE A 1 84 ? 58.655 -0.817 8.739 1.00 0.00 225 PHE A CA 12
ATOM 17713 C C . PHE A 1 84 ? 59.408 -1.025 10.062 1.00 0.00 225 PHE A C 12
ATOM 17714 O O . PHE A 1 84 ? 58.831 -0.838 11.135 1.00 0.00 225 PHE A O 12
ATOM 17731 N N . MET A 1 85 ? 60.660 -1.500 9.995 1.00 0.00 226 MET A N 12
ATOM 17732 C CA . MET A 1 85 ? 61.369 -2.074 11.155 1.00 0.00 226 MET A CA 12
ATOM 17733 C C . MET A 1 85 ? 60.571 -3.280 11.730 1.00 0.00 226 MET A C 12
ATOM 17734 O O . MET A 1 85 ? 60.345 -3.408 12.934 1.00 0.00 226 MET A O 12
ATOM 17748 N N . ASP A 1 86 ? 60.082 -4.138 10.818 1.00 0.00 227 ASP A N 12
ATOM 17749 C CA . ASP A 1 86 ? 59.407 -5.434 11.054 1.00 0.00 227 ASP A CA 12
ATOM 17750 C C . ASP A 1 86 ? 57.976 -5.364 11.643 1.00 0.00 227 ASP A C 12
ATOM 17751 O O . ASP A 1 86 ? 57.353 -6.410 11.842 1.00 0.00 227 ASP A O 12
ATOM 17760 N N . ARG A 1 87 ? 57.433 -4.164 11.892 1.00 0.00 228 ARG A N 12
ATOM 17761 C CA . ARG A 1 87 ? 56.097 -3.943 12.480 1.00 0.00 228 ARG A CA 12
ATOM 17762 C C . ARG A 1 87 ? 55.311 -2.852 11.736 1.00 0.00 228 ARG A C 12
ATOM 17763 O O . ARG A 1 87 ? 55.885 -1.923 11.172 1.00 0.00 228 ARG A O 12
ATOM 17784 N N . LYS A 1 88 ? 53.979 -2.970 11.696 1.00 0.00 229 LYS A N 12
ATOM 17785 C CA . LYS A 1 88 ? 53.097 -2.025 10.990 1.00 0.00 229 LYS A CA 12
ATOM 17786 C C . LYS A 1 88 ? 53.124 -0.604 11.589 1.00 0.00 229 LYS A C 12
ATOM 17787 O O . LYS A 1 88 ? 52.675 -0.384 12.716 1.00 0.00 229 LYS A O 12
ATOM 17806 N N . ILE A 1 89 ? 53.573 0.383 10.809 1.00 0.00 230 ILE A N 12
ATOM 17807 C CA . ILE A 1 89 ? 53.220 1.801 11.002 1.00 0.00 230 ILE A CA 12
ATOM 17808 C C . ILE A 1 89 ? 51.732 2.038 10.690 1.00 0.00 230 ILE A C 12
ATOM 17809 O O . ILE A 1 89 ? 51.133 1.359 9.853 1.00 0.00 230 ILE A O 12
ATOM 17825 N N . PHE A 1 90 ? 51.176 3.071 11.320 1.00 0.00 231 PHE A N 12
ATOM 17826 C CA . PHE A 1 90 ? 49.847 3.615 11.050 1.00 0.00 231 PHE A CA 12
ATOM 17827 C C . PHE A 1 90 ? 49.953 5.143 11.065 1.00 0.00 231 PHE A C 12
ATOM 17828 O O . PHE A 1 90 ? 50.889 5.669 11.663 1.00 0.00 231 PHE A O 12
ATOM 17845 N N . VAL A 1 91 ? 49.040 5.871 10.423 1.00 0.00 232 VAL A N 12
ATOM 17846 C CA . VAL A 1 91 ? 49.132 7.341 10.328 1.00 0.00 232 VAL A CA 12
ATOM 17847 C C . VAL A 1 91 ? 47.753 7.996 10.363 1.00 0.00 232 VAL A C 12
ATOM 17848 O O . VAL A 1 91 ? 46.815 7.531 9.717 1.00 0.00 232 VAL A O 12
ATOM 17861 N N . ARG A 1 92 ? 47.670 9.113 11.090 1.00 0.00 233 ARG A N 12
ATOM 17862 C CA . ARG A 1 92 ? 46.539 10.040 11.109 1.00 0.00 233 ARG A CA 12
ATOM 17863 C C . ARG A 1 92 ? 46.999 11.396 10.549 1.00 0.00 233 ARG A C 12
ATOM 17864 O O . ARG A 1 92 ? 48.075 11.884 10.895 1.00 0.00 233 ARG A O 12
ATOM 17885 N N . GLN A 1 93 ? 46.192 12.024 9.694 1.00 0.00 234 GLN A N 12
ATOM 17886 C CA . GLN A 1 93 ? 46.457 13.391 9.221 1.00 0.00 234 GLN A CA 12
ATOM 17887 C C . GLN A 1 93 ? 46.181 14.389 10.366 1.00 0.00 234 GLN A C 12
ATOM 17888 O O . GLN A 1 93 ? 45.223 14.211 11.120 1.00 0.00 234 GLN A O 12
ATOM 17902 N N . ASP A 1 94 ? 47.020 15.420 10.519 1.00 0.00 235 ASP A N 12
ATOM 17903 C CA . ASP A 1 94 ? 47.021 16.319 11.685 1.00 0.00 235 ASP A CA 12
ATOM 17904 C C . ASP A 1 94 ? 46.912 17.802 11.253 1.00 0.00 235 ASP A C 12
ATOM 17905 O O . ASP A 1 94 ? 46.148 18.109 10.333 1.00 0.00 235 ASP A O 12
ATOM 17914 N N . ASN A 1 95 ? 47.625 18.728 11.912 1.00 0.00 236 ASN A N 12
ATOM 17915 C CA . ASN A 1 95 ? 47.607 20.171 11.639 1.00 0.00 236 ASN A CA 12
ATOM 17916 C C . ASN A 1 95 ? 49.001 20.695 11.272 1.00 0.00 236 ASN A C 12
ATOM 17917 O O . ASN A 1 95 ? 49.832 20.940 12.177 1.00 0.00 236 ASN A O 12
ATOM 17929 N N . GLY A 1 1 ? 66.756 -18.210 41.443 1.00 0.00 142 GLY A N 13
ATOM 17930 C CA . GLY A 1 1 ? 67.567 -17.436 40.473 1.00 0.00 142 GLY A CA 13
ATOM 17931 C C . GLY A 1 1 ? 66.785 -16.277 39.868 1.00 0.00 142 GLY A C 13
ATOM 17932 O O . GLY A 1 1 ? 65.869 -15.739 40.490 1.00 0.00 142 GLY A O 13
ATOM 17938 N N . SER A 1 2 ? 67.134 -15.876 38.643 1.00 0.00 143 SER A N 13
ATOM 17939 C CA . SER A 1 2 ? 66.510 -14.762 37.903 1.00 0.00 143 SER A CA 13
ATOM 17940 C C . SER A 1 2 ? 66.820 -14.847 36.391 1.00 0.00 143 SER A C 13
ATOM 17941 O O . SER A 1 2 ? 67.789 -15.499 35.981 1.00 0.00 143 SER A O 13
ATOM 17949 N N . ALA A 1 3 ? 66.002 -14.190 35.559 1.00 0.00 144 ALA A N 13
ATOM 17950 C CA . ALA A 1 3 ? 66.073 -14.193 34.092 1.00 0.00 144 ALA A CA 13
ATOM 17951 C C . ALA A 1 3 ? 65.300 -13.004 33.484 1.00 0.00 144 ALA A C 13
ATOM 17952 O O . ALA A 1 3 ? 64.388 -12.455 34.113 1.00 0.00 144 ALA A O 13
ATOM 17959 N N . ARG A 1 4 ? 65.654 -12.616 32.252 1.00 0.00 145 ARG A N 13
ATOM 17960 C CA . ARG A 1 4 ? 65.010 -11.514 31.518 1.00 0.00 145 ARG A CA 13
ATOM 17961 C C . ARG A 1 4 ? 63.619 -11.917 31.001 1.00 0.00 145 ARG A C 13
ATOM 17962 O O . ARG A 1 4 ? 63.463 -12.967 30.372 1.00 0.00 145 ARG A O 13
ATOM 17983 N N . GLU A 1 5 ? 62.625 -11.058 31.233 1.00 0.00 146 GLU A N 13
ATOM 17984 C CA . GLU A 1 5 ? 61.227 -11.203 30.799 1.00 0.00 146 GLU A CA 13
ATOM 17985 C C . GLU A 1 5 ? 60.467 -9.869 30.938 1.00 0.00 146 GLU A C 13
ATOM 17986 O O . GLU A 1 5 ? 60.840 -9.017 31.753 1.00 0.00 146 GLU A O 13
ATOM 17998 N N . LEU A 1 6 ? 59.406 -9.690 30.140 1.00 0.00 147 LEU A N 13
ATOM 17999 C CA . LEU A 1 6 ? 58.581 -8.474 30.063 1.00 0.00 147 LEU A CA 13
ATOM 18000 C C . LEU A 1 6 ? 57.208 -8.740 29.412 1.00 0.00 147 LEU A C 13
ATOM 18001 O O . LEU A 1 6 ? 56.935 -9.844 28.932 1.00 0.00 147 LEU A O 13
ATOM 18017 N N . ASP A 1 7 ? 56.350 -7.717 29.392 1.00 0.00 148 ASP A N 13
ATOM 18018 C CA . ASP A 1 7 ? 54.999 -7.734 28.813 1.00 0.00 148 ASP A CA 13
ATOM 18019 C C . ASP A 1 7 ? 54.498 -6.311 28.490 1.00 0.00 148 ASP A C 13
ATOM 18020 O O . ASP A 1 7 ? 54.978 -5.322 29.051 1.00 0.00 148 ASP A O 13
ATOM 18029 N N . SER A 1 8 ? 53.531 -6.209 27.574 1.00 0.00 149 SER A N 13
ATOM 18030 C CA . SER A 1 8 ? 52.953 -4.946 27.084 1.00 0.00 149 SER A CA 13
ATOM 18031 C C . SER A 1 8 ? 51.621 -5.185 26.333 1.00 0.00 149 SER A C 13
ATOM 18032 O O . SER A 1 8 ? 51.202 -6.334 26.137 1.00 0.00 149 SER A O 13
ATOM 18040 N N . THR A 1 9 ? 50.956 -4.101 25.905 1.00 0.00 150 THR A N 13
ATOM 18041 C CA . THR A 1 9 ? 49.663 -4.092 25.199 1.00 0.00 150 THR A CA 13
ATOM 18042 C C . THR A 1 9 ? 49.454 -2.768 24.463 1.00 0.00 150 THR A C 13
ATOM 18043 O O . THR A 1 9 ? 50.106 -1.766 24.764 1.00 0.00 150 THR A O 13
ATOM 18054 N N . TYR A 1 10 ? 48.557 -2.764 23.478 1.00 0.00 151 TYR A N 13
ATOM 18055 C CA . TYR A 1 10 ? 48.276 -1.599 22.635 1.00 0.00 151 TYR A CA 13
ATOM 18056 C C . TYR A 1 10 ? 47.649 -0.427 23.423 1.00 0.00 151 TYR A C 13
ATOM 18057 O O . TYR A 1 10 ? 46.624 -0.578 24.096 1.00 0.00 151 TYR A O 13
ATOM 18075 N N . GLU A 1 11 ? 48.255 0.756 23.287 1.00 0.00 152 GLU A N 13
ATOM 18076 C CA . GLU A 1 11 ? 47.796 2.038 23.832 1.00 0.00 152 GLU A CA 13
ATOM 18077 C C . GLU A 1 11 ? 48.459 3.168 23.027 1.00 0.00 152 GLU A C 13
ATOM 18078 O O . GLU A 1 11 ? 49.674 3.142 22.803 1.00 0.00 152 GLU A O 13
ATOM 18090 N N . GLU A 1 12 ? 47.665 4.131 22.546 1.00 0.00 153 GLU A N 13
ATOM 18091 C CA . GLU A 1 12 ? 48.068 5.060 21.482 1.00 0.00 153 GLU A CA 13
ATOM 18092 C C . GLU A 1 12 ? 47.150 6.294 21.433 1.00 0.00 153 GLU A C 13
ATOM 18093 O O . GLU A 1 12 ? 45.924 6.179 21.511 1.00 0.00 153 GLU A O 13
ATOM 18105 N N . LYS A 1 13 ? 47.752 7.483 21.307 1.00 0.00 154 LYS A N 13
ATOM 18106 C CA . LYS A 1 13 ? 47.044 8.773 21.252 1.00 0.00 154 LYS A CA 13
ATOM 18107 C C . LYS A 1 13 ? 46.571 9.156 19.827 1.00 0.00 154 LYS A C 13
ATOM 18108 O O . LYS A 1 13 ? 46.878 8.472 18.850 1.00 0.00 154 LYS A O 13
ATOM 18127 N N . VAL A 1 14 ? 45.855 10.282 19.713 1.00 0.00 155 VAL A N 13
ATOM 18128 C CA . VAL A 1 14 ? 45.386 10.879 18.439 1.00 0.00 155 VAL A CA 13
ATOM 18129 C C . VAL A 1 14 ? 45.774 12.364 18.349 1.00 0.00 155 VAL A C 13
ATOM 18130 O O . VAL A 1 14 ? 46.257 12.945 19.322 1.00 0.00 155 VAL A O 13
ATOM 18143 N N . ASN A 1 15 ? 45.582 12.972 17.173 1.00 0.00 156 ASN A N 13
ATOM 18144 C CA . ASN A 1 15 ? 46.006 14.343 16.857 1.00 0.00 156 ASN A CA 13
ATOM 18145 C C . ASN A 1 15 ? 45.093 14.957 15.773 1.00 0.00 156 ASN A C 13
ATOM 18146 O O . ASN A 1 15 ? 44.797 14.301 14.772 1.00 0.00 156 ASN A O 13
ATOM 18157 N N . ARG A 1 16 ? 44.646 16.205 15.981 1.00 0.00 157 ARG A N 13
ATOM 18158 C CA . ARG A 1 16 ? 43.817 16.975 15.041 1.00 0.00 157 ARG A CA 13
ATOM 18159 C C . ARG A 1 16 ? 44.528 18.288 14.667 1.00 0.00 157 ARG A C 13
ATOM 18160 O O . ARG A 1 16 ? 44.785 19.132 15.527 1.00 0.00 157 ARG A O 13
ATOM 18181 N N . ASN A 1 17 ? 44.842 18.447 13.379 1.00 0.00 158 ASN A N 13
ATOM 18182 C CA . ASN A 1 17 ? 45.610 19.565 12.801 1.00 0.00 158 ASN A CA 13
ATOM 18183 C C . ASN A 1 17 ? 45.409 19.586 11.271 1.00 0.00 158 ASN A C 13
ATOM 18184 O O . ASN A 1 17 ? 45.379 18.528 10.648 1.00 0.00 158 ASN A O 13
ATOM 18195 N N . TYR A 1 18 ? 45.255 20.766 10.660 1.00 0.00 159 TYR A N 13
ATOM 18196 C CA . TYR A 1 18 ? 44.981 20.953 9.220 1.00 0.00 159 TYR A CA 13
ATOM 18197 C C . TYR A 1 18 ? 46.187 21.477 8.405 1.00 0.00 159 TYR A C 13
ATOM 18198 O O . TYR A 1 18 ? 46.047 21.852 7.240 1.00 0.00 159 TYR A O 13
ATOM 18216 N N . SER A 1 19 ? 47.372 21.533 9.015 1.00 0.00 160 SER A N 13
ATOM 18217 C CA . SER A 1 19 ? 48.602 22.071 8.403 1.00 0.00 160 SER A CA 13
ATOM 18218 C C . SER A 1 19 ? 49.287 21.082 7.429 1.00 0.00 160 SER A C 13
ATOM 18219 O O . SER A 1 19 ? 48.878 19.931 7.274 1.00 0.00 160 SER A O 13
ATOM 18227 N N . ASN A 1 20 ? 50.396 21.518 6.819 1.00 0.00 161 ASN A N 13
ATOM 18228 C CA . ASN A 1 20 ? 51.346 20.750 5.992 1.00 0.00 161 ASN A CA 13
ATOM 18229 C C . ASN A 1 20 ? 52.110 19.632 6.759 1.00 0.00 161 ASN A C 13
ATOM 18230 O O . ASN A 1 20 ? 53.283 19.362 6.490 1.00 0.00 161 ASN A O 13
ATOM 18241 N N . SER A 1 21 ? 51.463 18.984 7.730 1.00 0.00 162 SER A N 13
ATOM 18242 C CA . SER A 1 21 ? 52.078 18.130 8.757 1.00 0.00 162 SER A CA 13
ATOM 18243 C C . SER A 1 21 ? 51.140 16.989 9.193 1.00 0.00 162 SER A C 13
ATOM 18244 O O . SER A 1 21 ? 49.923 17.160 9.261 1.00 0.00 162 SER A O 13
ATOM 18252 N N . ILE A 1 22 ? 51.709 15.817 9.500 1.00 0.00 163 ILE A N 13
ATOM 18253 C CA . ILE A 1 22 ? 50.999 14.546 9.745 1.00 0.00 163 ILE A CA 13
ATOM 18254 C C . ILE A 1 22 ? 51.488 13.883 11.048 1.00 0.00 163 ILE A C 13
ATOM 18255 O O . ILE A 1 22 ? 52.660 14.026 11.410 1.00 0.00 163 ILE A O 13
ATOM 18271 N N . PHE A 1 23 ? 50.611 13.129 11.719 1.00 0.00 164 PHE A N 13
ATOM 18272 C CA . PHE A 1 23 ? 50.889 12.401 12.966 1.00 0.00 164 PHE A CA 13
ATOM 18273 C C . PHE A 1 23 ? 50.913 10.886 12.730 1.00 0.00 164 PHE A C 13
ATOM 18274 O O . PHE A 1 23 ? 50.069 10.359 12.012 1.00 0.00 164 PHE A O 13
ATOM 18291 N N . VAL A 1 24 ? 51.864 10.192 13.354 1.00 0.00 165 VAL A N 13
ATOM 18292 C CA . VAL A 1 24 ? 52.207 8.784 13.107 1.00 0.00 165 VAL A CA 13
ATOM 18293 C C . VAL A 1 24 ? 52.172 8.027 14.438 1.00 0.00 165 VAL A C 13
ATOM 18294 O O . VAL A 1 24 ? 52.762 8.478 15.421 1.00 0.00 165 VAL A O 13
ATOM 18307 N N . GLY A 1 25 ? 51.485 6.881 14.450 1.00 0.00 166 GLY A N 13
ATOM 18308 C CA . GLY A 1 25 ? 51.342 5.973 15.595 1.00 0.00 166 GLY A CA 13
ATOM 18309 C C . GLY A 1 25 ? 52.623 5.197 15.916 1.00 0.00 166 GLY A C 13
ATOM 18310 O O . GLY A 1 25 ? 53.708 5.574 15.489 1.00 0.00 166 GLY A O 13
ATOM 18314 N N . ASN A 1 26 ? 52.525 4.131 16.708 1.00 0.00 167 ASN A N 13
ATOM 18315 C CA . ASN A 1 26 ? 53.648 3.574 17.477 1.00 0.00 167 ASN A CA 13
ATOM 18316 C C . ASN A 1 26 ? 54.814 2.919 16.694 1.00 0.00 167 ASN A C 13
ATOM 18317 O O . ASN A 1 26 ? 55.874 2.737 17.297 1.00 0.00 167 ASN A O 13
ATOM 18328 N N . LEU A 1 27 ? 54.668 2.594 15.395 1.00 0.00 168 LEU A N 13
ATOM 18329 C CA . LEU A 1 27 ? 55.709 1.969 14.539 1.00 0.00 168 LEU A CA 13
ATOM 18330 C C . LEU A 1 27 ? 56.290 0.710 15.247 1.00 0.00 168 LEU A C 13
ATOM 18331 O O . LEU A 1 27 ? 55.557 -0.255 15.482 1.00 0.00 168 LEU A O 13
ATOM 18347 N N . THR A 1 28 ? 57.570 0.759 15.651 1.00 0.00 169 THR A N 13
ATOM 18348 C CA . THR A 1 28 ? 58.184 -0.008 16.746 1.00 0.00 169 THR A CA 13
ATOM 18349 C C . THR A 1 28 ? 58.804 0.959 17.755 1.00 0.00 169 THR A C 13
ATOM 18350 O O . THR A 1 28 ? 59.212 2.069 17.406 1.00 0.00 169 THR A O 13
ATOM 18361 N N . TYR A 1 29 ? 58.904 0.524 19.012 1.00 0.00 170 TYR A N 13
ATOM 18362 C CA . TYR A 1 29 ? 59.384 1.345 20.137 1.00 0.00 170 TYR A CA 13
ATOM 18363 C C . TYR A 1 29 ? 60.798 1.929 19.929 1.00 0.00 170 TYR A C 13
ATOM 18364 O O . TYR A 1 29 ? 61.102 3.012 20.433 1.00 0.00 170 TYR A O 13
ATOM 18382 N N . ASP A 1 30 ? 61.636 1.232 19.157 1.00 0.00 171 ASP A N 13
ATOM 18383 C CA . ASP A 1 30 ? 63.038 1.555 18.865 1.00 0.00 171 ASP A CA 13
ATOM 18384 C C . ASP A 1 30 ? 63.237 2.411 17.595 1.00 0.00 171 ASP A C 13
ATOM 18385 O O . ASP A 1 30 ? 64.371 2.746 17.249 1.00 0.00 171 ASP A O 13
ATOM 18394 N N . SER A 1 31 ? 62.159 2.754 16.886 1.00 0.00 172 SER A N 13
ATOM 18395 C CA . SER A 1 31 ? 62.213 3.524 15.634 1.00 0.00 172 SER A CA 13
ATOM 18396 C C . SER A 1 31 ? 62.683 4.991 15.809 1.00 0.00 172 SER A C 13
ATOM 18397 O O . SER A 1 31 ? 62.644 5.558 16.909 1.00 0.00 172 SER A O 13
ATOM 18405 N N . THR A 1 32 ? 63.128 5.610 14.700 1.00 0.00 173 THR A N 13
ATOM 18406 C CA . THR A 1 32 ? 63.821 6.918 14.657 1.00 0.00 173 THR A CA 13
ATOM 18407 C C . THR A 1 32 ? 63.397 7.744 13.428 1.00 0.00 173 THR A C 13
ATOM 18408 O O . THR A 1 32 ? 62.987 7.161 12.423 1.00 0.00 173 THR A O 13
ATOM 18419 N N . PRO A 1 33 ? 63.455 9.094 13.486 1.00 0.00 174 PRO A N 13
ATOM 18420 C CA . PRO A 1 33 ? 62.802 9.968 12.505 1.00 0.00 174 PRO A CA 13
ATOM 18421 C C . PRO A 1 33 ? 63.558 10.116 11.175 1.00 0.00 174 PRO A C 13
ATOM 18422 O O . PRO A 1 33 ? 62.944 10.480 10.174 1.00 0.00 174 PRO A O 13
ATOM 18433 N N . GLU A 1 34 ? 64.857 9.795 11.115 1.00 0.00 175 GLU A N 13
ATOM 18434 C CA . GLU A 1 34 ? 65.610 9.757 9.851 1.00 0.00 175 GLU A CA 13
ATOM 18435 C C . GLU A 1 34 ? 65.067 8.660 8.914 1.00 0.00 175 GLU A C 13
ATOM 18436 O O . GLU A 1 34 ? 64.972 8.847 7.700 1.00 0.00 175 GLU A O 13
ATOM 18448 N N . ASP A 1 35 ? 64.631 7.534 9.489 1.00 0.00 176 ASP A N 13
ATOM 18449 C CA . ASP A 1 35 ? 64.039 6.406 8.771 1.00 0.00 176 ASP A CA 13
ATOM 18450 C C . ASP A 1 35 ? 62.652 6.763 8.211 1.00 0.00 176 ASP A C 13
ATOM 18451 O O . ASP A 1 35 ? 62.336 6.390 7.080 1.00 0.00 176 ASP A O 13
ATOM 18460 N N . LEU A 1 36 ? 61.862 7.557 8.954 1.00 0.00 177 LEU A N 13
ATOM 18461 C CA . LEU A 1 36 ? 60.627 8.155 8.438 1.00 0.00 177 LEU A CA 13
ATOM 18462 C C . LEU A 1 36 ? 60.897 9.209 7.361 1.00 0.00 177 LEU A C 13
ATOM 18463 O O . LEU A 1 36 ? 60.083 9.343 6.449 1.00 0.00 177 LEU A O 13
ATOM 18479 N N . THR A 1 37 ? 62.019 9.936 7.432 1.00 0.00 178 THR A N 13
ATOM 18480 C CA . THR A 1 37 ? 62.383 10.942 6.423 1.00 0.00 178 THR A CA 13
ATOM 18481 C C . THR A 1 37 ? 62.686 10.250 5.101 1.00 0.00 178 THR A C 13
ATOM 18482 O O . THR A 1 37 ? 62.077 10.595 4.089 1.00 0.00 178 THR A O 13
ATOM 18493 N N . GLU A 1 38 ? 63.547 9.230 5.112 1.00 0.00 179 GLU A N 13
ATOM 18494 C CA . GLU A 1 38 ? 63.863 8.420 3.931 1.00 0.00 179 GLU A CA 13
ATOM 18495 C C . GLU A 1 38 ? 62.608 7.751 3.326 1.00 0.00 179 GLU A C 13
ATOM 18496 O O . GLU A 1 38 ? 62.451 7.706 2.103 1.00 0.00 179 GLU A O 13
ATOM 18508 N N . PHE A 1 39 ? 61.687 7.277 4.175 1.00 0.00 180 PHE A N 13
ATOM 18509 C CA . PHE A 1 39 ? 60.410 6.674 3.789 1.00 0.00 180 PHE A CA 13
ATOM 18510 C C . PHE A 1 39 ? 59.470 7.686 3.107 1.00 0.00 180 PHE A C 13
ATOM 18511 O O . PHE A 1 39 ? 59.146 7.523 1.929 1.00 0.00 180 PHE A O 13
ATOM 18528 N N . PHE A 1 40 ? 59.048 8.738 3.824 1.00 0.00 181 PHE A N 13
ATOM 18529 C CA . PHE A 1 40 ? 58.051 9.703 3.350 1.00 0.00 181 PHE A CA 13
ATOM 18530 C C . PHE A 1 40 ? 58.550 10.634 2.237 1.00 0.00 181 PHE A C 13
ATOM 18531 O O . PHE A 1 40 ? 57.780 10.999 1.349 1.00 0.00 181 PHE A O 13
ATOM 18548 N N . SER A 1 41 ? 59.828 11.022 2.241 1.00 0.00 182 SER A N 13
ATOM 18549 C CA . SER A 1 41 ? 60.345 12.033 1.296 1.00 0.00 182 SER A CA 13
ATOM 18550 C C . SER A 1 41 ? 60.496 11.522 -0.157 1.00 0.00 182 SER A C 13
ATOM 18551 O O . SER A 1 41 ? 60.795 12.301 -1.064 1.00 0.00 182 SER A O 13
ATOM 18559 N N . GLN A 1 42 ? 60.224 10.234 -0.415 1.00 0.00 183 GLN A N 13
ATOM 18560 C CA . GLN A 1 42 ? 60.100 9.672 -1.770 1.00 0.00 183 GLN A CA 13
ATOM 18561 C C . GLN A 1 42 ? 58.890 10.245 -2.547 1.00 0.00 183 GLN A C 13
ATOM 18562 O O . GLN A 1 42 ? 58.855 10.178 -3.777 1.00 0.00 183 GLN A O 13
ATOM 18576 N N . ILE A 1 43 ? 57.919 10.847 -1.845 1.00 0.00 184 ILE A N 13
ATOM 18577 C CA . ILE A 1 43 ? 56.748 11.544 -2.418 1.00 0.00 184 ILE A CA 13
ATOM 18578 C C . ILE A 1 43 ? 57.100 12.956 -2.931 1.00 0.00 184 ILE A C 13
ATOM 18579 O O . ILE A 1 43 ? 56.449 13.481 -3.840 1.00 0.00 184 ILE A O 13
ATOM 18595 N N . GLY A 1 44 ? 58.125 13.574 -2.339 1.00 0.00 185 GLY A N 13
ATOM 18596 C CA . GLY A 1 44 ? 58.369 15.020 -2.327 1.00 0.00 185 GLY A CA 13
ATOM 18597 C C . GLY A 1 44 ? 58.856 15.476 -0.951 1.00 0.00 185 GLY A C 13
ATOM 18598 O O . GLY A 1 44 ? 58.839 14.706 0.008 1.00 0.00 185 GLY A O 13
ATOM 18602 N N . LYS A 1 45 ? 59.324 16.721 -0.844 1.00 0.00 186 LYS A N 13
ATOM 18603 C CA . LYS A 1 45 ? 60.117 17.203 0.298 1.00 0.00 186 LYS A CA 13
ATOM 18604 C C . LYS A 1 45 ? 59.425 17.066 1.675 1.00 0.00 186 LYS A C 13
ATOM 18605 O O . LYS A 1 45 ? 58.580 17.885 2.044 1.00 0.00 186 LYS A O 13
ATOM 18624 N N . VAL A 1 46 ? 59.883 16.106 2.486 1.00 0.00 187 VAL A N 13
ATOM 18625 C CA . VAL A 1 46 ? 59.818 16.205 3.959 1.00 0.00 187 VAL A CA 13
ATOM 18626 C C . VAL A 1 46 ? 60.839 17.270 4.383 1.00 0.00 187 VAL A C 13
ATOM 18627 O O . VAL A 1 46 ? 61.989 17.205 3.951 1.00 0.00 187 VAL A O 13
ATOM 18640 N N . VAL A 1 47 ? 60.439 18.219 5.233 1.00 0.00 188 VAL A N 13
ATOM 18641 C CA . VAL A 1 47 ? 61.367 19.190 5.862 1.00 0.00 188 VAL A CA 13
ATOM 18642 C C . VAL A 1 47 ? 61.776 18.792 7.278 1.00 0.00 188 VAL A C 13
ATOM 18643 O O . VAL A 1 47 ? 62.861 19.174 7.720 1.00 0.00 188 VAL A O 13
ATOM 18656 N N . ARG A 1 48 ? 60.935 18.026 7.985 1.00 0.00 189 ARG A N 13
ATOM 18657 C CA . ARG A 1 48 ? 61.116 17.756 9.409 1.00 0.00 189 ARG A CA 13
ATOM 18658 C C . ARG A 1 48 ? 60.284 16.544 9.844 1.00 0.00 189 ARG A C 13
ATOM 18659 O O . ARG A 1 48 ? 59.064 16.624 9.900 1.00 0.00 189 ARG A O 13
ATOM 18680 N N . ALA A 1 49 ? 60.937 15.430 10.171 1.00 0.00 190 ALA A N 13
ATOM 18681 C CA . ALA A 1 49 ? 60.359 14.337 10.963 1.00 0.00 190 ALA A CA 13
ATOM 18682 C C . ALA A 1 49 ? 60.781 14.467 12.440 1.00 0.00 190 ALA A C 13
ATOM 18683 O O . ALA A 1 49 ? 61.846 15.014 12.738 1.00 0.00 190 ALA A O 13
ATOM 18690 N N . ASP A 1 50 ? 59.954 13.973 13.364 1.00 0.00 191 ASP A N 13
ATOM 18691 C CA . ASP A 1 50 ? 60.118 14.185 14.807 1.00 0.00 191 ASP A CA 13
ATOM 18692 C C . ASP A 1 50 ? 59.492 13.040 15.623 1.00 0.00 191 ASP A C 13
ATOM 18693 O O . ASP A 1 50 ? 58.313 12.729 15.461 1.00 0.00 191 ASP A O 13
ATOM 18702 N N . ILE A 1 51 ? 60.286 12.418 16.503 1.00 0.00 192 ILE A N 13
ATOM 18703 C CA . ILE A 1 51 ? 59.889 11.284 17.371 1.00 0.00 192 ILE A CA 13
ATOM 18704 C C . ILE A 1 51 ? 60.453 11.443 18.793 1.00 0.00 192 ILE A C 13
ATOM 18705 O O . ILE A 1 51 ? 59.699 11.359 19.763 1.00 0.00 192 ILE A O 13
ATOM 18721 N N . ILE A 1 52 ? 61.773 11.635 18.934 1.00 0.00 193 ILE A N 13
ATOM 18722 C CA . ILE A 1 52 ? 62.462 11.554 20.237 1.00 0.00 193 ILE A CA 13
ATOM 18723 C C . ILE A 1 52 ? 62.026 12.674 21.208 1.00 0.00 193 ILE A C 13
ATOM 18724 O O . ILE A 1 52 ? 62.087 13.865 20.886 1.00 0.00 193 ILE A O 13
ATOM 18740 N N . THR A 1 53 ? 61.564 12.272 22.401 1.00 0.00 194 THR A N 13
ATOM 18741 C CA . THR A 1 53 ? 61.074 13.137 23.487 1.00 0.00 194 THR A CA 13
ATOM 18742 C C . THR A 1 53 ? 61.298 12.461 24.839 1.00 0.00 194 THR A C 13
ATOM 18743 O O . THR A 1 53 ? 61.370 11.234 24.906 1.00 0.00 194 THR A O 13
ATOM 18754 N N . SER A 1 54 ? 61.434 13.259 25.900 1.00 0.00 195 SER A N 13
ATOM 18755 C CA . SER A 1 54 ? 61.898 12.850 27.244 1.00 0.00 195 SER A CA 13
ATOM 18756 C C . SER A 1 54 ? 63.407 12.489 27.264 1.00 0.00 195 SER A C 13
ATOM 18757 O O . SER A 1 54 ? 64.125 12.694 26.278 1.00 0.00 195 SER A O 13
ATOM 18765 N N . ARG A 1 55 ? 63.911 11.978 28.399 1.00 0.00 196 ARG A N 13
ATOM 18766 C CA . ARG A 1 55 ? 65.323 11.598 28.584 1.00 0.00 196 ARG A CA 13
ATOM 18767 C C . ARG A 1 55 ? 65.651 10.207 28.003 1.00 0.00 196 ARG A C 13
ATOM 18768 O O . ARG A 1 55 ? 66.761 9.992 27.509 1.00 0.00 196 ARG A O 13
ATOM 18789 N N . GLY A 1 56 ? 64.688 9.274 28.038 1.00 0.00 197 GLY A N 13
ATOM 18790 C CA . GLY A 1 56 ? 64.781 7.928 27.451 1.00 0.00 197 GLY A CA 13
ATOM 18791 C C . GLY A 1 56 ? 63.974 7.828 26.157 1.00 0.00 197 GLY A C 13
ATOM 18792 O O . GLY A 1 56 ? 62.786 8.152 26.143 1.00 0.00 197 GLY A O 13
ATOM 18796 N N . HIS A 1 57 ? 64.607 7.363 25.079 1.00 0.00 198 HIS A N 13
ATOM 18797 C CA . HIS A 1 57 ? 64.036 7.352 23.724 1.00 0.00 198 HIS A CA 13
ATOM 18798 C C . HIS A 1 57 ? 63.597 5.936 23.293 1.00 0.00 198 HIS A C 13
ATOM 18799 O O . HIS A 1 57 ? 64.333 5.199 22.634 1.00 0.00 198 HIS A O 13
ATOM 18813 N N . HIS A 1 58 ? 62.366 5.574 23.679 1.00 0.00 199 HIS A N 13
ATOM 18814 C CA . HIS A 1 58 ? 61.761 4.250 23.445 1.00 0.00 199 HIS A CA 13
ATOM 18815 C C . HIS A 1 58 ? 60.228 4.322 23.193 1.00 0.00 199 HIS A C 13
ATOM 18816 O O . HIS A 1 58 ? 59.489 3.370 23.448 1.00 0.00 199 HIS A O 13
ATOM 18830 N N . ARG A 1 59 ? 59.732 5.491 22.751 1.00 0.00 200 ARG A N 13
ATOM 18831 C CA . ARG A 1 59 ? 58.295 5.843 22.753 1.00 0.00 200 ARG A CA 13
ATOM 18832 C C . ARG A 1 59 ? 57.579 5.621 21.405 1.00 0.00 200 ARG A C 13
ATOM 18833 O O . ARG A 1 59 ? 56.348 5.616 21.361 1.00 0.00 200 ARG A O 13
ATOM 18854 N N . GLY A 1 60 ? 58.322 5.417 20.308 1.00 0.00 201 GLY A N 13
ATOM 18855 C CA . GLY A 1 60 ? 57.786 5.075 18.979 1.00 0.00 201 GLY A CA 13
ATOM 18856 C C . GLY A 1 60 ? 57.129 6.257 18.258 1.00 0.00 201 GLY A C 13
ATOM 18857 O O . GLY A 1 60 ? 57.710 6.806 17.325 1.00 0.00 201 GLY A O 13
ATOM 18861 N N . MET A 1 61 ? 55.906 6.616 18.665 1.00 0.00 202 MET A N 13
ATOM 18862 C CA . MET A 1 61 ? 55.025 7.574 17.967 1.00 0.00 202 MET A CA 13
ATOM 18863 C C . MET A 1 61 ? 55.631 8.982 17.777 1.00 0.00 202 MET A C 13
ATOM 18864 O O . MET A 1 61 ? 56.501 9.417 18.539 1.00 0.00 202 MET A O 13
ATOM 18878 N N . GLY A 1 62 ? 55.170 9.694 16.737 1.00 0.00 203 GLY A N 13
ATOM 18879 C CA . GLY A 1 62 ? 55.664 11.029 16.373 1.00 0.00 203 GLY A CA 13
ATOM 18880 C C . GLY A 1 62 ? 54.930 11.701 15.209 1.00 0.00 203 GLY A C 13
ATOM 18881 O O . GLY A 1 62 ? 53.750 11.433 14.970 1.00 0.00 203 GLY A O 13
ATOM 18885 N N . THR A 1 63 ? 55.627 12.582 14.483 1.00 0.00 204 THR A N 13
ATOM 18886 C CA . THR A 1 63 ? 55.085 13.464 13.426 1.00 0.00 204 THR A CA 13
ATOM 18887 C C . THR A 1 63 ? 56.056 13.635 12.267 1.00 0.00 204 THR A C 13
ATOM 18888 O O . THR A 1 63 ? 57.259 13.456 12.435 1.00 0.00 204 THR A O 13
ATOM 18899 N N . VAL A 1 64 ? 55.530 14.046 11.110 1.00 0.00 205 VAL A N 13
ATOM 18900 C CA . VAL A 1 64 ? 56.323 14.394 9.911 1.00 0.00 205 VAL A CA 13
ATOM 18901 C C . VAL A 1 64 ? 55.727 15.620 9.218 1.00 0.00 205 VAL A C 13
ATOM 18902 O O . VAL A 1 64 ? 54.511 15.772 9.157 1.00 0.00 205 VAL A O 13
ATOM 18915 N N . GLU A 1 65 ? 56.584 16.510 8.718 1.00 0.00 206 GLU A N 13
ATOM 18916 C CA . GLU A 1 65 ? 56.223 17.812 8.161 1.00 0.00 206 GLU A CA 13
ATOM 18917 C C . GLU A 1 65 ? 56.854 17.982 6.778 1.00 0.00 206 GLU A C 13
ATOM 18918 O O . GLU A 1 65 ? 58.060 17.798 6.586 1.00 0.00 206 GLU A O 13
ATOM 18930 N N . PHE A 1 66 ? 56.008 18.327 5.811 1.00 0.00 207 PHE A N 13
ATOM 18931 C CA . PHE A 1 66 ? 56.317 18.452 4.390 1.00 0.00 207 PHE A CA 13
ATOM 18932 C C . PHE A 1 66 ? 56.260 19.928 3.975 1.00 0.00 207 PHE A C 13
ATOM 18933 O O . PHE A 1 66 ? 55.765 20.774 4.721 1.00 0.00 207 PHE A O 13
ATOM 18950 N N . THR A 1 67 ? 56.701 20.246 2.754 1.00 0.00 208 THR A N 13
ATOM 18951 C CA . THR A 1 67 ? 56.578 21.602 2.189 1.00 0.00 208 THR A CA 13
ATOM 18952 C C . THR A 1 67 ? 55.198 21.912 1.589 1.00 0.00 208 THR A C 13
ATOM 18953 O O . THR A 1 67 ? 54.994 23.015 1.084 1.00 0.00 208 THR A O 13
ATOM 18964 N N . ASN A 1 68 ? 54.252 20.962 1.627 1.00 0.00 209 ASN A N 13
ATOM 18965 C CA . ASN A 1 68 ? 52.988 21.005 0.877 1.00 0.00 209 ASN A CA 13
ATOM 18966 C C . ASN A 1 68 ? 51.768 20.517 1.675 1.00 0.00 209 ASN A C 13
ATOM 18967 O O . ASN A 1 68 ? 51.887 19.727 2.606 1.00 0.00 209 ASN A O 13
ATOM 18978 N N . SER A 1 69 ? 50.580 20.990 1.285 1.00 0.00 210 SER A N 13
ATOM 18979 C CA . SER A 1 69 ? 49.284 20.707 1.932 1.00 0.00 210 SER A CA 13
ATOM 18980 C C . SER A 1 69 ? 48.367 19.774 1.105 1.00 0.00 210 SER A C 13
ATOM 18981 O O . SER A 1 69 ? 47.233 19.513 1.511 1.00 0.00 210 SER A O 13
ATOM 18989 N N . ASP A 1 70 ? 48.849 19.245 -0.033 1.00 0.00 211 ASP A N 13
ATOM 18990 C CA . ASP A 1 70 ? 48.113 18.300 -0.897 1.00 0.00 211 ASP A CA 13
ATOM 18991 C C . ASP A 1 70 ? 48.840 16.951 -1.061 1.00 0.00 211 ASP A C 13
ATOM 18992 O O . ASP A 1 70 ? 48.232 15.901 -0.857 1.00 0.00 211 ASP A O 13
ATOM 19001 N N . ASP A 1 71 ? 50.156 16.955 -1.326 1.00 0.00 212 ASP A N 13
ATOM 19002 C CA . ASP A 1 71 ? 50.972 15.728 -1.451 1.00 0.00 212 ASP A CA 13
ATOM 19003 C C . ASP A 1 71 ? 51.043 14.914 -0.142 1.00 0.00 212 ASP A C 13
ATOM 19004 O O . ASP A 1 71 ? 51.251 13.702 -0.158 1.00 0.00 212 ASP A O 13
ATOM 19013 N N . VAL A 1 72 ? 50.791 15.590 0.981 1.00 0.00 213 VAL A N 13
ATOM 19014 C CA . VAL A 1 72 ? 50.658 15.032 2.339 1.00 0.00 213 VAL A CA 13
ATOM 19015 C C . VAL A 1 72 ? 49.503 14.030 2.475 1.00 0.00 213 VAL A C 13
ATOM 19016 O O . VAL A 1 72 ? 49.614 13.088 3.257 1.00 0.00 213 VAL A O 13
ATOM 19029 N N . ASP A 1 73 ? 48.424 14.172 1.694 1.00 0.00 214 ASP A N 13
ATOM 19030 C CA . ASP A 1 73 ? 47.417 13.115 1.551 1.00 0.00 214 ASP A CA 13
ATOM 19031 C C . ASP A 1 73 ? 47.951 11.979 0.672 1.00 0.00 214 ASP A C 13
ATOM 19032 O O . ASP A 1 73 ? 47.920 10.820 1.084 1.00 0.00 214 ASP A O 13
ATOM 19041 N N . ARG A 1 74 ? 48.504 12.318 -0.501 1.00 0.00 215 ARG A N 13
ATOM 19042 C CA . ARG A 1 74 ? 48.958 11.360 -1.525 1.00 0.00 215 ARG A CA 13
ATOM 19043 C C . ARG A 1 74 ? 50.024 10.375 -1.011 1.00 0.00 215 ARG A C 13
ATOM 19044 O O . ARG A 1 74 ? 50.074 9.233 -1.468 1.00 0.00 215 ARG A O 13
ATOM 19065 N N . ALA A 1 75 ? 50.824 10.781 -0.017 1.00 0.00 216 ALA A N 13
ATOM 19066 C CA . ALA A 1 75 ? 51.719 9.915 0.755 1.00 0.00 216 ALA A CA 13
ATOM 19067 C C . ALA A 1 75 ? 50.959 8.804 1.496 1.00 0.00 216 ALA A C 13
ATOM 19068 O O . ALA A 1 75 ? 51.162 7.613 1.274 1.00 0.00 216 ALA A O 13
ATOM 19075 N N . ILE A 1 76 ? 50.040 9.197 2.371 1.00 0.00 217 ILE A N 13
ATOM 19076 C CA . ILE A 1 76 ? 49.355 8.296 3.314 1.00 0.00 217 ILE A CA 13
ATOM 19077 C C . ILE A 1 76 ? 48.450 7.287 2.600 1.00 0.00 217 ILE A C 13
ATOM 19078 O O . ILE A 1 76 ? 48.389 6.131 3.023 1.00 0.00 217 ILE A O 13
ATOM 19094 N N . ARG A 1 77 ? 47.879 7.674 1.452 1.00 0.00 218 ARG A N 13
ATOM 19095 C CA . ARG A 1 77 ? 47.136 6.777 0.539 1.00 0.00 218 ARG A CA 13
ATOM 19096 C C . ARG A 1 77 ? 47.952 5.580 -0.006 1.00 0.00 218 ARG A C 13
ATOM 19097 O O . ARG A 1 77 ? 47.374 4.707 -0.657 1.00 0.00 218 ARG A O 13
ATOM 19118 N N . GLN A 1 78 ? 49.260 5.494 0.270 1.00 0.00 219 GLN A N 13
ATOM 19119 C CA . GLN A 1 78 ? 50.103 4.333 -0.046 1.00 0.00 219 GLN A CA 13
ATOM 19120 C C . GLN A 1 78 ? 51.006 3.873 1.123 1.00 0.00 219 GLN A C 13
ATOM 19121 O O . GLN A 1 78 ? 51.800 2.952 0.930 1.00 0.00 219 GLN A O 13
ATOM 19135 N N . TYR A 1 79 ? 50.882 4.457 2.328 1.00 0.00 220 TYR A N 13
ATOM 19136 C CA . TYR A 1 79 ? 51.741 4.124 3.483 1.00 0.00 220 TYR A CA 13
ATOM 19137 C C . TYR A 1 79 ? 51.029 3.651 4.767 1.00 0.00 220 TYR A C 13
ATOM 19138 O O . TYR A 1 79 ? 51.667 2.969 5.569 1.00 0.00 220 TYR A O 13
ATOM 19156 N N . ASP A 1 80 ? 49.744 3.949 5.001 1.00 0.00 221 ASP A N 13
ATOM 19157 C CA . ASP A 1 80 ? 49.063 3.466 6.216 1.00 0.00 221 ASP A CA 13
ATOM 19158 C C . ASP A 1 80 ? 48.913 1.928 6.182 1.00 0.00 221 ASP A C 13
ATOM 19159 O O . ASP A 1 80 ? 48.324 1.379 5.246 1.00 0.00 221 ASP A O 13
ATOM 19168 N N . GLY A 1 81 ? 49.482 1.231 7.177 1.00 0.00 222 GLY A N 13
ATOM 19169 C CA . GLY A 1 81 ? 49.616 -0.236 7.173 1.00 0.00 222 GLY A CA 13
ATOM 19170 C C . GLY A 1 81 ? 50.925 -0.765 6.596 1.00 0.00 222 GLY A C 13
ATOM 19171 O O . GLY A 1 81 ? 51.086 -1.986 6.550 1.00 0.00 222 GLY A O 13
ATOM 19175 N N . ALA A 1 82 ? 51.856 0.091 6.156 1.00 0.00 223 ALA A N 13
ATOM 19176 C CA . ALA A 1 82 ? 53.212 -0.340 5.817 1.00 0.00 223 ALA A CA 13
ATOM 19177 C C . ALA A 1 82 ? 53.902 -0.931 7.062 1.00 0.00 223 ALA A C 13
ATOM 19178 O O . ALA A 1 82 ? 54.286 -0.219 7.993 1.00 0.00 223 ALA A O 13
ATOM 19185 N N . PHE A 1 83 ? 54.063 -2.255 7.069 1.00 0.00 224 PHE A N 13
ATOM 19186 C CA . PHE A 1 83 ? 55.021 -2.935 7.939 1.00 0.00 224 PHE A CA 13
ATOM 19187 C C . PHE A 1 83 ? 56.414 -2.302 7.782 1.00 0.00 224 PHE A C 13
ATOM 19188 O O . PHE A 1 83 ? 56.951 -2.222 6.674 1.00 0.00 224 PHE A O 13
ATOM 19205 N N . PHE A 1 84 ? 56.983 -1.851 8.902 1.00 0.00 225 PHE A N 13
ATOM 19206 C CA . PHE A 1 84 ? 58.222 -1.081 8.961 1.00 0.00 225 PHE A CA 13
ATOM 19207 C C . PHE A 1 84 ? 58.951 -1.422 10.265 1.00 0.00 225 PHE A C 13
ATOM 19208 O O . PHE A 1 84 ? 58.377 -1.302 11.348 1.00 0.00 225 PHE A O 13
ATOM 19225 N N . MET A 1 85 ? 60.185 -1.931 10.150 1.00 0.00 226 MET A N 13
ATOM 19226 C CA . MET A 1 85 ? 60.947 -2.519 11.270 1.00 0.00 226 MET A CA 13
ATOM 19227 C C . MET A 1 85 ? 60.221 -3.738 11.895 1.00 0.00 226 MET A C 13
ATOM 19228 O O . MET A 1 85 ? 60.387 -4.022 13.080 1.00 0.00 226 MET A O 13
ATOM 19242 N N . ASP A 1 86 ? 59.411 -4.440 11.081 1.00 0.00 227 ASP A N 13
ATOM 19243 C CA . ASP A 1 86 ? 58.688 -5.710 11.337 1.00 0.00 227 ASP A CA 13
ATOM 19244 C C . ASP A 1 86 ? 57.243 -5.556 11.873 1.00 0.00 227 ASP A C 13
ATOM 19245 O O . ASP A 1 86 ? 56.561 -6.565 12.065 1.00 0.00 227 ASP A O 13
ATOM 19254 N N . ARG A 1 87 ? 56.744 -4.324 12.070 1.00 0.00 228 ARG A N 13
ATOM 19255 C CA . ARG A 1 87 ? 55.388 -4.036 12.588 1.00 0.00 228 ARG A CA 13
ATOM 19256 C C . ARG A 1 87 ? 54.699 -2.902 11.812 1.00 0.00 228 ARG A C 13
ATOM 19257 O O . ARG A 1 87 ? 55.352 -1.999 11.293 1.00 0.00 228 ARG A O 13
ATOM 19278 N N . LYS A 1 88 ? 53.366 -2.921 11.725 1.00 0.00 229 LYS A N 13
ATOM 19279 C CA . LYS A 1 88 ? 52.581 -1.853 11.081 1.00 0.00 229 LYS A CA 13
ATOM 19280 C C . LYS A 1 88 ? 52.689 -0.506 11.828 1.00 0.00 229 LYS A C 13
ATOM 19281 O O . LYS A 1 88 ? 52.128 -0.348 12.915 1.00 0.00 229 LYS A O 13
ATOM 19300 N N . ILE A 1 89 ? 53.337 0.501 11.230 1.00 0.00 230 ILE A N 13
ATOM 19301 C CA . ILE A 1 89 ? 53.019 1.910 11.477 1.00 0.00 230 ILE A CA 13
ATOM 19302 C C . ILE A 1 89 ? 51.580 2.210 11.008 1.00 0.00 230 ILE A C 13
ATOM 19303 O O . ILE A 1 89 ? 51.066 1.594 10.069 1.00 0.00 230 ILE A O 13
ATOM 19319 N N . PHE A 1 90 ? 50.959 3.197 11.650 1.00 0.00 231 PHE A N 13
ATOM 19320 C CA . PHE A 1 90 ? 49.680 3.784 11.255 1.00 0.00 231 PHE A CA 13
ATOM 19321 C C . PHE A 1 90 ? 49.820 5.308 11.276 1.00 0.00 231 PHE A C 13
ATOM 19322 O O . PHE A 1 90 ? 50.708 5.828 11.951 1.00 0.00 231 PHE A O 13
ATOM 19339 N N . VAL A 1 91 ? 48.990 6.036 10.531 1.00 0.00 232 VAL A N 13
ATOM 19340 C CA . VAL A 1 91 ? 49.188 7.478 10.305 1.00 0.00 232 VAL A CA 13
ATOM 19341 C C . VAL A 1 91 ? 47.864 8.214 10.086 1.00 0.00 232 VAL A C 13
ATOM 19342 O O . VAL A 1 91 ? 47.058 7.848 9.230 1.00 0.00 232 VAL A O 13
ATOM 19355 N N . ARG A 1 92 ? 47.665 9.274 10.878 1.00 0.00 233 ARG A N 13
ATOM 19356 C CA . ARG A 1 92 ? 46.521 10.188 10.805 1.00 0.00 233 ARG A CA 13
ATOM 19357 C C . ARG A 1 92 ? 46.824 11.262 9.745 1.00 0.00 233 ARG A C 13
ATOM 19358 O O . ARG A 1 92 ? 47.895 11.873 9.749 1.00 0.00 233 ARG A O 13
ATOM 19379 N N . GLN A 1 93 ? 45.873 11.507 8.846 1.00 0.00 234 GLN A N 13
ATOM 19380 C CA . GLN A 1 93 ? 45.979 12.514 7.782 1.00 0.00 234 GLN A CA 13
ATOM 19381 C C . GLN A 1 93 ? 45.519 13.887 8.315 1.00 0.00 234 GLN A C 13
ATOM 19382 O O . GLN A 1 93 ? 44.747 13.944 9.269 1.00 0.00 234 GLN A O 13
ATOM 19396 N N . ASP A 1 94 ? 45.983 15.000 7.740 1.00 0.00 235 ASP A N 13
ATOM 19397 C CA . ASP A 1 94 ? 45.578 16.344 8.172 1.00 0.00 235 ASP A CA 13
ATOM 19398 C C . ASP A 1 94 ? 44.100 16.673 7.851 1.00 0.00 235 ASP A C 13
ATOM 19399 O O . ASP A 1 94 ? 43.522 16.152 6.891 1.00 0.00 235 ASP A O 13
ATOM 19408 N N . ASN A 1 95 ? 43.504 17.533 8.695 1.00 0.00 236 ASN A N 13
ATOM 19409 C CA . ASN A 1 95 ? 42.109 18.014 8.671 1.00 0.00 236 ASN A CA 13
ATOM 19410 C C . ASN A 1 95 ? 41.079 16.903 8.994 1.00 0.00 236 ASN A C 13
ATOM 19411 O O . ASN A 1 95 ? 40.909 16.617 10.204 1.00 0.00 236 ASN A O 13
ATOM 19423 N N . GLY A 1 1 ? 3.753 -8.527 -7.485 1.00 0.00 142 GLY A N 14
ATOM 19424 C CA . GLY A 1 1 ? 4.508 -7.279 -7.224 1.00 0.00 142 GLY A CA 14
ATOM 19425 C C . GLY A 1 1 ? 5.992 -7.453 -7.518 1.00 0.00 142 GLY A C 14
ATOM 19426 O O . GLY A 1 1 ? 6.602 -8.422 -7.065 1.00 0.00 142 GLY A O 14
ATOM 19432 N N . SER A 1 2 ? 6.589 -6.519 -8.263 1.00 0.00 143 SER A N 14
ATOM 19433 C CA . SER A 1 2 ? 7.957 -6.649 -8.818 1.00 0.00 143 SER A CA 14
ATOM 19434 C C . SER A 1 2 ? 8.849 -5.413 -8.553 1.00 0.00 143 SER A C 14
ATOM 19435 O O . SER A 1 2 ? 9.902 -5.252 -9.180 1.00 0.00 143 SER A O 14
ATOM 19443 N N . ALA A 1 3 ? 8.441 -4.518 -7.643 1.00 0.00 144 ALA A N 14
ATOM 19444 C CA . ALA A 1 3 ? 9.149 -3.271 -7.332 1.00 0.00 144 ALA A CA 14
ATOM 19445 C C . ALA A 1 3 ? 10.469 -3.512 -6.568 1.00 0.00 144 ALA A C 14
ATOM 19446 O O . ALA A 1 3 ? 10.524 -4.319 -5.632 1.00 0.00 144 ALA A O 14
ATOM 19453 N N . ARG A 1 4 ? 11.526 -2.782 -6.952 1.00 0.00 145 ARG A N 14
ATOM 19454 C CA . ARG A 1 4 ? 12.853 -2.837 -6.317 1.00 0.00 145 ARG A CA 14
ATOM 19455 C C . ARG A 1 4 ? 12.892 -2.055 -4.993 1.00 0.00 145 ARG A C 14
ATOM 19456 O O . ARG A 1 4 ? 12.139 -1.096 -4.793 1.00 0.00 145 ARG A O 14
ATOM 19477 N N . GLU A 1 5 ? 13.795 -2.467 -4.101 1.00 0.00 146 GLU A N 14
ATOM 19478 C CA . GLU A 1 5 ? 14.057 -1.848 -2.793 1.00 0.00 146 GLU A CA 14
ATOM 19479 C C . GLU A 1 5 ? 15.561 -1.765 -2.431 1.00 0.00 146 GLU A C 14
ATOM 19480 O O . GLU A 1 5 ? 15.926 -1.048 -1.495 1.00 0.00 146 GLU A O 14
ATOM 19492 N N . LEU A 1 6 ? 16.443 -2.439 -3.185 1.00 0.00 147 LEU A N 14
ATOM 19493 C CA . LEU A 1 6 ? 17.906 -2.422 -3.019 1.00 0.00 147 LEU A CA 14
ATOM 19494 C C . LEU A 1 6 ? 18.612 -1.245 -3.725 1.00 0.00 147 LEU A C 14
ATOM 19495 O O . LEU A 1 6 ? 19.827 -1.080 -3.607 1.00 0.00 147 LEU A O 14
ATOM 19511 N N . ASP A 1 7 ? 17.862 -0.426 -4.461 1.00 0.00 148 ASP A N 14
ATOM 19512 C CA . ASP A 1 7 ? 18.318 0.648 -5.353 1.00 0.00 148 ASP A CA 14
ATOM 19513 C C . ASP A 1 7 ? 18.673 1.960 -4.613 1.00 0.00 148 ASP A C 14
ATOM 19514 O O . ASP A 1 7 ? 18.357 3.062 -5.063 1.00 0.00 148 ASP A O 14
ATOM 19523 N N . SER A 1 8 ? 19.328 1.849 -3.457 1.00 0.00 149 SER A N 14
ATOM 19524 C CA . SER A 1 8 ? 19.810 2.956 -2.608 1.00 0.00 149 SER A CA 14
ATOM 19525 C C . SER A 1 8 ? 20.876 2.473 -1.602 1.00 0.00 149 SER A C 14
ATOM 19526 O O . SER A 1 8 ? 20.751 1.384 -1.028 1.00 0.00 149 SER A O 14
ATOM 19534 N N . THR A 1 9 ? 21.918 3.294 -1.383 1.00 0.00 150 THR A N 14
ATOM 19535 C CA . THR A 1 9 ? 23.075 3.034 -0.500 1.00 0.00 150 THR A CA 14
ATOM 19536 C C . THR A 1 9 ? 23.858 4.327 -0.240 1.00 0.00 150 THR A C 14
ATOM 19537 O O . THR A 1 9 ? 23.654 5.331 -0.927 1.00 0.00 150 THR A O 14
ATOM 19548 N N . TYR A 1 10 ? 24.746 4.310 0.756 1.00 0.00 151 TYR A N 14
ATOM 19549 C CA . TYR A 1 10 ? 25.514 5.468 1.243 1.00 0.00 151 TYR A CA 14
ATOM 19550 C C . TYR A 1 10 ? 26.762 5.065 2.059 1.00 0.00 151 TYR A C 14
ATOM 19551 O O . TYR A 1 10 ? 26.864 3.938 2.555 1.00 0.00 151 TYR A O 14
ATOM 19569 N N . GLU A 1 11 ? 27.699 6.007 2.227 1.00 0.00 152 GLU A N 14
ATOM 19570 C CA . GLU A 1 11 ? 28.935 5.853 3.009 1.00 0.00 152 GLU A CA 14
ATOM 19571 C C . GLU A 1 11 ? 29.506 7.237 3.374 1.00 0.00 152 GLU A C 14
ATOM 19572 O O . GLU A 1 11 ? 29.705 8.084 2.498 1.00 0.00 152 GLU A O 14
ATOM 19584 N N . GLU A 1 12 ? 29.775 7.461 4.666 1.00 0.00 153 GLU A N 14
ATOM 19585 C CA . GLU A 1 12 ? 30.313 8.708 5.230 1.00 0.00 153 GLU A CA 14
ATOM 19586 C C . GLU A 1 12 ? 30.846 8.468 6.657 1.00 0.00 153 GLU A C 14
ATOM 19587 O O . GLU A 1 12 ? 30.287 7.668 7.414 1.00 0.00 153 GLU A O 14
ATOM 19599 N N . LYS A 1 13 ? 31.916 9.184 7.031 1.00 0.00 154 LYS A N 14
ATOM 19600 C CA . LYS A 1 13 ? 32.519 9.139 8.378 1.00 0.00 154 LYS A CA 14
ATOM 19601 C C . LYS A 1 13 ? 33.194 10.470 8.770 1.00 0.00 154 LYS A C 14
ATOM 19602 O O . LYS A 1 13 ? 32.821 11.070 9.778 1.00 0.00 154 LYS A O 14
ATOM 19621 N N . VAL A 1 14 ? 34.138 10.953 7.951 1.00 0.00 155 VAL A N 14
ATOM 19622 C CA . VAL A 1 14 ? 34.813 12.265 8.080 1.00 0.00 155 VAL A CA 14
ATOM 19623 C C . VAL A 1 14 ? 35.124 12.846 6.694 1.00 0.00 155 VAL A C 14
ATOM 19624 O O . VAL A 1 14 ? 35.487 12.107 5.779 1.00 0.00 155 VAL A O 14
ATOM 19637 N N . ASN A 1 15 ? 34.968 14.167 6.550 1.00 0.00 156 ASN A N 14
ATOM 19638 C CA . ASN A 1 15 ? 35.082 14.883 5.266 1.00 0.00 156 ASN A CA 14
ATOM 19639 C C . ASN A 1 15 ? 36.157 15.998 5.252 1.00 0.00 156 ASN A C 14
ATOM 19640 O O . ASN A 1 15 ? 36.376 16.620 4.209 1.00 0.00 156 ASN A O 14
ATOM 19651 N N . ARG A 1 16 ? 36.824 16.263 6.389 1.00 0.00 157 ARG A N 14
ATOM 19652 C CA . ARG A 1 16 ? 37.756 17.391 6.592 1.00 0.00 157 ARG A CA 14
ATOM 19653 C C . ARG A 1 16 ? 38.601 17.205 7.864 1.00 0.00 157 ARG A C 14
ATOM 19654 O O . ARG A 1 16 ? 38.077 16.793 8.900 1.00 0.00 157 ARG A O 14
ATOM 19675 N N . ASN A 1 17 ? 39.888 17.569 7.794 1.00 0.00 158 ASN A N 14
ATOM 19676 C CA . ASN A 1 17 ? 40.772 17.736 8.964 1.00 0.00 158 ASN A CA 14
ATOM 19677 C C . ASN A 1 17 ? 42.009 18.610 8.658 1.00 0.00 158 ASN A C 14
ATOM 19678 O O . ASN A 1 17 ? 42.343 19.487 9.453 1.00 0.00 158 ASN A O 14
ATOM 19689 N N . TYR A 1 18 ? 42.640 18.391 7.491 1.00 0.00 159 TYR A N 14
ATOM 19690 C CA . TYR A 1 18 ? 43.821 19.105 6.957 1.00 0.00 159 TYR A CA 14
ATOM 19691 C C . TYR A 1 18 ? 45.129 18.867 7.751 1.00 0.00 159 TYR A C 14
ATOM 19692 O O . TYR A 1 18 ? 45.120 18.462 8.914 1.00 0.00 159 TYR A O 14
ATOM 19710 N N . SER A 1 19 ? 46.276 19.129 7.114 1.00 0.00 160 SER A N 14
ATOM 19711 C CA . SER A 1 19 ? 47.620 18.864 7.655 1.00 0.00 160 SER A CA 14
ATOM 19712 C C . SER A 1 19 ? 48.743 19.535 6.830 1.00 0.00 160 SER A C 14
ATOM 19713 O O . SER A 1 19 ? 48.492 20.081 5.753 1.00 0.00 160 SER A O 14
ATOM 19721 N N . ASN A 1 20 ? 49.986 19.481 7.332 1.00 0.00 161 ASN A N 14
ATOM 19722 C CA . ASN A 1 20 ? 51.228 19.909 6.664 1.00 0.00 161 ASN A CA 14
ATOM 19723 C C . ASN A 1 20 ? 52.457 19.410 7.454 1.00 0.00 161 ASN A C 14
ATOM 19724 O O . ASN A 1 20 ? 53.369 18.791 6.905 1.00 0.00 161 ASN A O 14
ATOM 19735 N N . SER A 1 21 ? 52.431 19.587 8.774 1.00 0.00 162 SER A N 14
ATOM 19736 C CA . SER A 1 21 ? 52.997 18.605 9.707 1.00 0.00 162 SER A CA 14
ATOM 19737 C C . SER A 1 21 ? 52.063 17.377 9.755 1.00 0.00 162 SER A C 14
ATOM 19738 O O . SER A 1 21 ? 50.871 17.501 9.470 1.00 0.00 162 SER A O 14
ATOM 19746 N N . ILE A 1 22 ? 52.579 16.199 10.114 1.00 0.00 163 ILE A N 14
ATOM 19747 C CA . ILE A 1 22 ? 51.830 14.936 10.245 1.00 0.00 163 ILE A CA 14
ATOM 19748 C C . ILE A 1 22 ? 52.310 14.173 11.491 1.00 0.00 163 ILE A C 14
ATOM 19749 O O . ILE A 1 22 ? 53.489 14.269 11.849 1.00 0.00 163 ILE A O 14
ATOM 19765 N N . PHE A 1 23 ? 51.431 13.377 12.106 1.00 0.00 164 PHE A N 14
ATOM 19766 C CA . PHE A 1 23 ? 51.708 12.577 13.308 1.00 0.00 164 PHE A CA 14
ATOM 19767 C C . PHE A 1 23 ? 51.435 11.079 13.079 1.00 0.00 164 PHE A C 14
ATOM 19768 O O . PHE A 1 23 ? 50.486 10.708 12.393 1.00 0.00 164 PHE A O 14
ATOM 19785 N N . VAL A 1 24 ? 52.263 10.224 13.686 1.00 0.00 165 VAL A N 14
ATOM 19786 C CA . VAL A 1 24 ? 52.267 8.759 13.533 1.00 0.00 165 VAL A CA 14
ATOM 19787 C C . VAL A 1 24 ? 52.125 8.131 14.927 1.00 0.00 165 VAL A C 14
ATOM 19788 O O . VAL A 1 24 ? 52.984 8.340 15.781 1.00 0.00 165 VAL A O 14
ATOM 19801 N N . GLY A 1 25 ? 51.037 7.396 15.178 1.00 0.00 166 GLY A N 14
ATOM 19802 C CA . GLY A 1 25 ? 50.668 6.920 16.524 1.00 0.00 166 GLY A CA 14
ATOM 19803 C C . GLY A 1 25 ? 51.450 5.689 16.997 1.00 0.00 166 GLY A C 14
ATOM 19804 O O . GLY A 1 25 ? 51.629 5.498 18.198 1.00 0.00 166 GLY A O 14
ATOM 19808 N N . ASN A 1 26 ? 51.948 4.887 16.055 1.00 0.00 167 ASN A N 14
ATOM 19809 C CA . ASN A 1 26 ? 52.796 3.704 16.265 1.00 0.00 167 ASN A CA 14
ATOM 19810 C C . ASN A 1 26 ? 53.493 3.358 14.936 1.00 0.00 167 ASN A C 14
ATOM 19811 O O . ASN A 1 26 ? 52.953 3.681 13.881 1.00 0.00 167 ASN A O 14
ATOM 19822 N N . LEU A 1 27 ? 54.687 2.753 14.982 1.00 0.00 168 LEU A N 14
ATOM 19823 C CA . LEU A 1 27 ? 55.585 2.508 13.830 1.00 0.00 168 LEU A CA 14
ATOM 19824 C C . LEU A 1 27 ? 56.836 1.636 14.147 1.00 0.00 168 LEU A C 14
ATOM 19825 O O . LEU A 1 27 ? 57.746 1.588 13.319 1.00 0.00 168 LEU A O 14
ATOM 19841 N N . THR A 1 28 ? 56.884 0.998 15.335 1.00 0.00 169 THR A N 14
ATOM 19842 C CA . THR A 1 28 ? 58.050 0.359 16.002 1.00 0.00 169 THR A CA 14
ATOM 19843 C C . THR A 1 28 ? 58.807 1.408 16.816 1.00 0.00 169 THR A C 14
ATOM 19844 O O . THR A 1 28 ? 59.448 2.291 16.258 1.00 0.00 169 THR A O 14
ATOM 19855 N N . TYR A 1 29 ? 58.772 1.304 18.147 1.00 0.00 170 TYR A N 14
ATOM 19856 C CA . TYR A 1 29 ? 59.382 2.296 19.056 1.00 0.00 170 TYR A CA 14
ATOM 19857 C C . TYR A 1 29 ? 60.917 2.436 18.922 1.00 0.00 170 TYR A C 14
ATOM 19858 O O . TYR A 1 29 ? 61.486 3.442 19.348 1.00 0.00 170 TYR A O 14
ATOM 19876 N N . ASP A 1 30 ? 61.580 1.451 18.303 1.00 0.00 171 ASP A N 14
ATOM 19877 C CA . ASP A 1 30 ? 63.013 1.459 17.967 1.00 0.00 171 ASP A CA 14
ATOM 19878 C C . ASP A 1 30 ? 63.334 2.197 16.641 1.00 0.00 171 ASP A C 14
ATOM 19879 O O . ASP A 1 30 ? 64.496 2.298 16.244 1.00 0.00 171 ASP A O 14
ATOM 19888 N N . SER A 1 31 ? 62.324 2.731 15.947 1.00 0.00 172 SER A N 14
ATOM 19889 C CA . SER A 1 31 ? 62.493 3.536 14.727 1.00 0.00 172 SER A CA 14
ATOM 19890 C C . SER A 1 31 ? 63.173 4.904 14.971 1.00 0.00 172 SER A C 14
ATOM 19891 O O . SER A 1 31 ? 63.318 5.367 16.112 1.00 0.00 172 SER A O 14
ATOM 19899 N N . THR A 1 32 ? 63.586 5.565 13.877 1.00 0.00 173 THR A N 14
ATOM 19900 C CA . THR A 1 32 ? 64.356 6.821 13.864 1.00 0.00 173 THR A CA 14
ATOM 19901 C C . THR A 1 32 ? 63.779 7.793 12.822 1.00 0.00 173 THR A C 14
ATOM 19902 O O . THR A 1 32 ? 63.185 7.348 11.833 1.00 0.00 173 THR A O 14
ATOM 19913 N N . PRO A 1 33 ? 63.948 9.118 13.007 1.00 0.00 174 PRO A N 14
ATOM 19914 C CA . PRO A 1 33 ? 63.425 10.115 12.076 1.00 0.00 174 PRO A CA 14
ATOM 19915 C C . PRO A 1 33 ? 64.169 10.135 10.733 1.00 0.00 174 PRO A C 14
ATOM 19916 O O . PRO A 1 33 ? 63.582 10.533 9.728 1.00 0.00 174 PRO A O 14
ATOM 19927 N N . GLU A 1 34 ? 65.427 9.676 10.683 1.00 0.00 175 GLU A N 14
ATOM 19928 C CA . GLU A 1 34 ? 66.166 9.513 9.425 1.00 0.00 175 GLU A CA 14
ATOM 19929 C C . GLU A 1 34 ? 65.591 8.369 8.571 1.00 0.00 175 GLU A C 14
ATOM 19930 O O . GLU A 1 34 ? 65.494 8.507 7.350 1.00 0.00 175 GLU A O 14
ATOM 19942 N N . ASP A 1 35 ? 65.144 7.267 9.189 1.00 0.00 176 ASP A N 14
ATOM 19943 C CA . ASP A 1 35 ? 64.521 6.154 8.463 1.00 0.00 176 ASP A CA 14
ATOM 19944 C C . ASP A 1 35 ? 63.112 6.524 7.969 1.00 0.00 176 ASP A C 14
ATOM 19945 O O . ASP A 1 35 ? 62.749 6.179 6.842 1.00 0.00 176 ASP A O 14
ATOM 19954 N N . LEU A 1 36 ? 62.360 7.323 8.749 1.00 0.00 177 LEU A N 14
ATOM 19955 C CA . LEU A 1 36 ? 61.137 7.974 8.265 1.00 0.00 177 LEU A CA 14
ATOM 19956 C C . LEU A 1 36 ? 61.414 8.959 7.124 1.00 0.00 177 LEU A C 14
ATOM 19957 O O . LEU A 1 36 ? 60.600 9.048 6.208 1.00 0.00 177 LEU A O 14
ATOM 19973 N N . THR A 1 37 ? 62.543 9.678 7.141 1.00 0.00 178 THR A N 14
ATOM 19974 C CA . THR A 1 37 ? 62.904 10.621 6.070 1.00 0.00 178 THR A CA 14
ATOM 19975 C C . THR A 1 37 ? 63.209 9.866 4.779 1.00 0.00 178 THR A C 14
ATOM 19976 O O . THR A 1 37 ? 62.668 10.215 3.730 1.00 0.00 178 THR A O 14
ATOM 19987 N N . GLU A 1 38 ? 63.994 8.791 4.868 1.00 0.00 179 GLU A N 14
ATOM 19988 C CA . GLU A 1 38 ? 64.313 7.891 3.752 1.00 0.00 179 GLU A CA 14
ATOM 19989 C C . GLU A 1 38 ? 63.075 7.165 3.171 1.00 0.00 179 GLU A C 14
ATOM 19990 O O . GLU A 1 38 ? 63.119 6.654 2.050 1.00 0.00 179 GLU A O 14
ATOM 20002 N N . PHE A 1 39 ? 61.954 7.156 3.897 1.00 0.00 180 PHE A N 14
ATOM 20003 C CA . PHE A 1 39 ? 60.676 6.559 3.509 1.00 0.00 180 PHE A CA 14
ATOM 20004 C C . PHE A 1 39 ? 59.715 7.601 2.904 1.00 0.00 180 PHE A C 14
ATOM 20005 O O . PHE A 1 39 ? 59.286 7.452 1.758 1.00 0.00 180 PHE A O 14
ATOM 20022 N N . PHE A 1 40 ? 59.390 8.664 3.650 1.00 0.00 181 PHE A N 14
ATOM 20023 C CA . PHE A 1 40 ? 58.412 9.687 3.266 1.00 0.00 181 PHE A CA 14
ATOM 20024 C C . PHE A 1 40 ? 58.855 10.635 2.138 1.00 0.00 181 PHE A C 14
ATOM 20025 O O . PHE A 1 40 ? 58.020 11.089 1.357 1.00 0.00 181 PHE A O 14
ATOM 20042 N N . SER A 1 41 ? 60.142 10.982 2.050 1.00 0.00 182 SER A N 14
ATOM 20043 C CA . SER A 1 41 ? 60.574 12.189 1.309 1.00 0.00 182 SER A CA 14
ATOM 20044 C C . SER A 1 41 ? 60.502 12.082 -0.231 1.00 0.00 182 SER A C 14
ATOM 20045 O O . SER A 1 41 ? 60.472 13.107 -0.916 1.00 0.00 182 SER A O 14
ATOM 20053 N N . GLN A 1 42 ? 60.384 10.868 -0.792 1.00 0.00 183 GLN A N 14
ATOM 20054 C CA . GLN A 1 42 ? 60.278 10.641 -2.248 1.00 0.00 183 GLN A CA 14
ATOM 20055 C C . GLN A 1 42 ? 59.002 11.235 -2.875 1.00 0.00 183 GLN A C 14
ATOM 20056 O O . GLN A 1 42 ? 58.940 11.445 -4.087 1.00 0.00 183 GLN A O 14
ATOM 20070 N N . ILE A 1 43 ? 57.995 11.539 -2.050 1.00 0.00 184 ILE A N 14
ATOM 20071 C CA . ILE A 1 43 ? 56.758 12.244 -2.443 1.00 0.00 184 ILE A CA 14
ATOM 20072 C C . ILE A 1 43 ? 57.033 13.650 -3.022 1.00 0.00 184 ILE A C 14
ATOM 20073 O O . ILE A 1 43 ? 56.240 14.156 -3.821 1.00 0.00 184 ILE A O 14
ATOM 20089 N N . GLY A 1 44 ? 58.170 14.265 -2.672 1.00 0.00 185 GLY A N 14
ATOM 20090 C CA . GLY A 1 44 ? 58.618 15.561 -3.192 1.00 0.00 185 GLY A CA 14
ATOM 20091 C C . GLY A 1 44 ? 59.779 16.117 -2.378 1.00 0.00 185 GLY A C 14
ATOM 20092 O O . GLY A 1 44 ? 60.923 16.108 -2.835 1.00 0.00 185 GLY A O 14
ATOM 20096 N N . LYS A 1 45 ? 59.475 16.565 -1.155 1.00 0.00 186 LYS A N 14
ATOM 20097 C CA . LYS A 1 45 ? 60.451 17.043 -0.167 1.00 0.00 186 LYS A CA 14
ATOM 20098 C C . LYS A 1 45 ? 59.859 17.019 1.257 1.00 0.00 186 LYS A C 14
ATOM 20099 O O . LYS A 1 45 ? 58.899 17.734 1.547 1.00 0.00 186 LYS A O 14
ATOM 20118 N N . VAL A 1 46 ? 60.456 16.235 2.157 1.00 0.00 187 VAL A N 14
ATOM 20119 C CA . VAL A 1 46 ? 60.216 16.319 3.611 1.00 0.00 187 VAL A CA 14
ATOM 20120 C C . VAL A 1 46 ? 61.256 17.268 4.224 1.00 0.00 187 VAL A C 14
ATOM 20121 O O . VAL A 1 46 ? 62.417 17.242 3.822 1.00 0.00 187 VAL A O 14
ATOM 20134 N N . VAL A 1 47 ? 60.830 18.132 5.150 1.00 0.00 188 VAL A N 14
ATOM 20135 C CA . VAL A 1 47 ? 61.666 19.206 5.736 1.00 0.00 188 VAL A CA 14
ATOM 20136 C C . VAL A 1 47 ? 62.045 18.990 7.208 1.00 0.00 188 VAL A C 14
ATOM 20137 O O . VAL A 1 47 ? 62.995 19.612 7.685 1.00 0.00 188 VAL A O 14
ATOM 20150 N N . ARG A 1 48 ? 61.348 18.093 7.913 1.00 0.00 189 ARG A N 14
ATOM 20151 C CA . ARG A 1 48 ? 61.629 17.722 9.311 1.00 0.00 189 ARG A CA 14
ATOM 20152 C C . ARG A 1 48 ? 61.012 16.364 9.678 1.00 0.00 189 ARG A C 14
ATOM 20153 O O . ARG A 1 48 ? 60.044 15.938 9.050 1.00 0.00 189 ARG A O 14
ATOM 20174 N N . ALA A 1 49 ? 61.543 15.723 10.721 1.00 0.00 190 ALA A N 14
ATOM 20175 C CA . ALA A 1 49 ? 61.044 14.475 11.310 1.00 0.00 190 ALA A CA 14
ATOM 20176 C C . ALA A 1 49 ? 61.560 14.278 12.752 1.00 0.00 190 ALA A C 14
ATOM 20177 O O . ALA A 1 49 ? 62.670 14.699 13.083 1.00 0.00 190 ALA A O 14
ATOM 20184 N N . ASP A 1 50 ? 60.760 13.613 13.592 1.00 0.00 191 ASP A N 14
ATOM 20185 C CA . ASP A 1 50 ? 61.008 13.352 15.018 1.00 0.00 191 ASP A CA 14
ATOM 20186 C C . ASP A 1 50 ? 60.362 12.026 15.475 1.00 0.00 191 ASP A C 14
ATOM 20187 O O . ASP A 1 50 ? 59.337 11.604 14.942 1.00 0.00 191 ASP A O 14
ATOM 20196 N N . ILE A 1 51 ? 60.941 11.395 16.507 1.00 0.00 192 ILE A N 14
ATOM 20197 C CA . ILE A 1 51 ? 60.391 10.233 17.239 1.00 0.00 192 ILE A CA 14
ATOM 20198 C C . ILE A 1 51 ? 60.535 10.514 18.748 1.00 0.00 192 ILE A C 14
ATOM 20199 O O . ILE A 1 51 ? 61.628 10.861 19.206 1.00 0.00 192 ILE A O 14
ATOM 20215 N N . ILE A 1 52 ? 59.457 10.391 19.530 1.00 0.00 193 ILE A N 14
ATOM 20216 C CA . ILE A 1 52 ? 59.482 10.656 20.988 1.00 0.00 193 ILE A CA 14
ATOM 20217 C C . ILE A 1 52 ? 60.049 9.456 21.779 1.00 0.00 193 ILE A C 14
ATOM 20218 O O . ILE A 1 52 ? 59.756 8.300 21.463 1.00 0.00 193 ILE A O 14
ATOM 20234 N N . THR A 1 53 ? 60.858 9.736 22.812 1.00 0.00 194 THR A N 14
ATOM 20235 C CA . THR A 1 53 ? 61.595 8.755 23.640 1.00 0.00 194 THR A CA 14
ATOM 20236 C C . THR A 1 53 ? 61.703 9.232 25.094 1.00 0.00 194 THR A C 14
ATOM 20237 O O . THR A 1 53 ? 61.300 10.348 25.426 1.00 0.00 194 THR A O 14
ATOM 20248 N N . SER A 1 54 ? 62.253 8.394 25.972 1.00 0.00 195 SER A N 14
ATOM 20249 C CA . SER A 1 54 ? 62.463 8.690 27.402 1.00 0.00 195 SER A CA 14
ATOM 20250 C C . SER A 1 54 ? 63.702 7.958 27.972 1.00 0.00 195 SER A C 14
ATOM 20251 O O . SER A 1 54 ? 64.456 7.310 27.234 1.00 0.00 195 SER A O 14
ATOM 20259 N N . ARG A 1 55 ? 63.916 8.039 29.297 1.00 0.00 196 ARG A N 14
ATOM 20260 C CA . ARG A 1 55 ? 64.993 7.324 30.010 1.00 0.00 196 ARG A CA 14
ATOM 20261 C C . ARG A 1 55 ? 64.767 5.792 30.078 1.00 0.00 196 ARG A C 14
ATOM 20262 O O . ARG A 1 55 ? 65.674 5.055 30.473 1.00 0.00 196 ARG A O 14
ATOM 20283 N N . GLY A 1 56 ? 63.576 5.307 29.705 1.00 0.00 197 GLY A N 14
ATOM 20284 C CA . GLY A 1 56 ? 63.203 3.885 29.638 1.00 0.00 197 GLY A CA 14
ATOM 20285 C C . GLY A 1 56 ? 62.466 3.534 28.343 1.00 0.00 197 GLY A C 14
ATOM 20286 O O . GLY A 1 56 ? 62.667 4.165 27.303 1.00 0.00 197 GLY A O 14
ATOM 20290 N N . HIS A 1 57 ? 61.601 2.520 28.406 1.00 0.00 198 HIS A N 14
ATOM 20291 C CA . HIS A 1 57 ? 60.678 2.183 27.315 1.00 0.00 198 HIS A CA 14
ATOM 20292 C C . HIS A 1 57 ? 59.515 3.199 27.195 1.00 0.00 198 HIS A C 14
ATOM 20293 O O . HIS A 1 57 ? 59.068 3.777 28.192 1.00 0.00 198 HIS A O 14
ATOM 20307 N N . HIS A 1 58 ? 59.007 3.395 25.974 1.00 0.00 199 HIS A N 14
ATOM 20308 C CA . HIS A 1 58 ? 57.908 4.316 25.652 1.00 0.00 199 HIS A CA 14
ATOM 20309 C C . HIS A 1 58 ? 57.147 3.892 24.370 1.00 0.00 199 HIS A C 14
ATOM 20310 O O . HIS A 1 58 ? 57.648 3.095 23.572 1.00 0.00 199 HIS A O 14
ATOM 20324 N N . ARG A 1 59 ? 55.940 4.440 24.159 1.00 0.00 200 ARG A N 14
ATOM 20325 C CA . ARG A 1 59 ? 55.059 4.132 23.015 1.00 0.00 200 ARG A CA 14
ATOM 20326 C C . ARG A 1 59 ? 55.657 4.524 21.648 1.00 0.00 200 ARG A C 14
ATOM 20327 O O . ARG A 1 59 ? 55.317 3.909 20.636 1.00 0.00 200 ARG A O 14
ATOM 20348 N N . GLY A 1 60 ? 56.576 5.500 21.614 1.00 0.00 201 GLY A N 14
ATOM 20349 C CA . GLY A 1 60 ? 57.459 5.749 20.464 1.00 0.00 201 GLY A CA 14
ATOM 20350 C C . GLY A 1 60 ? 56.779 6.413 19.265 1.00 0.00 201 GLY A C 14
ATOM 20351 O O . GLY A 1 60 ? 57.088 6.059 18.129 1.00 0.00 201 GLY A O 14
ATOM 20355 N N . MET A 1 61 ? 55.846 7.345 19.495 1.00 0.00 202 MET A N 14
ATOM 20356 C CA . MET A 1 61 ? 55.149 8.086 18.429 1.00 0.00 202 MET A CA 14
ATOM 20357 C C . MET A 1 61 ? 56.121 8.881 17.533 1.00 0.00 202 MET A C 14
ATOM 20358 O O . MET A 1 61 ? 57.153 9.377 17.991 1.00 0.00 202 MET A O 14
ATOM 20372 N N . GLY A 1 62 ? 55.767 9.026 16.254 1.00 0.00 203 GLY A N 14
ATOM 20373 C CA . GLY A 1 62 ? 56.512 9.816 15.266 1.00 0.00 203 GLY A CA 14
ATOM 20374 C C . GLY A 1 62 ? 55.786 11.085 14.831 1.00 0.00 203 GLY A C 14
ATOM 20375 O O . GLY A 1 62 ? 54.556 11.156 14.894 1.00 0.00 203 GLY A O 14
ATOM 20379 N N . THR A 1 63 ? 56.545 12.043 14.300 1.00 0.00 204 THR A N 14
ATOM 20380 C CA . THR A 1 63 ? 56.058 13.291 13.690 1.00 0.00 204 THR A CA 14
ATOM 20381 C C . THR A 1 63 ? 56.933 13.598 12.482 1.00 0.00 204 THR A C 14
ATOM 20382 O O . THR A 1 63 ? 58.135 13.363 12.529 1.00 0.00 204 THR A O 14
ATOM 20393 N N . VAL A 1 64 ? 56.347 14.115 11.406 1.00 0.00 205 VAL A N 14
ATOM 20394 C CA . VAL A 1 64 ? 57.063 14.446 10.152 1.00 0.00 205 VAL A CA 14
ATOM 20395 C C . VAL A 1 64 ? 56.487 15.734 9.562 1.00 0.00 205 VAL A C 14
ATOM 20396 O O . VAL A 1 64 ? 55.317 16.030 9.777 1.00 0.00 205 VAL A O 14
ATOM 20409 N N . GLU A 1 65 ? 57.293 16.523 8.849 1.00 0.00 206 GLU A N 14
ATOM 20410 C CA . GLU A 1 65 ? 56.888 17.816 8.294 1.00 0.00 206 GLU A CA 14
ATOM 20411 C C . GLU A 1 65 ? 57.300 17.951 6.831 1.00 0.00 206 GLU A C 14
ATOM 20412 O O . GLU A 1 65 ? 58.457 17.737 6.464 1.00 0.00 206 GLU A O 14
ATOM 20424 N N . PHE A 1 66 ? 56.331 18.339 6.005 1.00 0.00 207 PHE A N 14
ATOM 20425 C CA . PHE A 1 66 ? 56.431 18.460 4.555 1.00 0.00 207 PHE A CA 14
ATOM 20426 C C . PHE A 1 66 ? 56.278 19.923 4.110 1.00 0.00 207 PHE A C 14
ATOM 20427 O O . PHE A 1 66 ? 55.939 20.806 4.904 1.00 0.00 207 PHE A O 14
ATOM 20444 N N . THR A 1 67 ? 56.505 20.166 2.813 1.00 0.00 208 THR A N 14
ATOM 20445 C CA . THR A 1 67 ? 56.370 21.488 2.189 1.00 0.00 208 THR A CA 14
ATOM 20446 C C . THR A 1 67 ? 54.952 21.811 1.705 1.00 0.00 208 THR A C 14
ATOM 20447 O O . THR A 1 67 ? 54.700 22.972 1.382 1.00 0.00 208 THR A O 14
ATOM 20458 N N . ASN A 1 68 ? 54.023 20.840 1.655 1.00 0.00 209 ASN A N 14
ATOM 20459 C CA . ASN A 1 68 ? 52.724 21.019 1.009 1.00 0.00 209 ASN A CA 14
ATOM 20460 C C . ASN A 1 68 ? 51.542 20.220 1.594 1.00 0.00 209 ASN A C 14
ATOM 20461 O O . ASN A 1 68 ? 51.566 18.993 1.693 1.00 0.00 209 ASN A O 14
ATOM 20472 N N . SER A 1 69 ? 50.459 20.949 1.890 1.00 0.00 210 SER A N 14
ATOM 20473 C CA . SER A 1 69 ? 49.225 20.511 2.561 1.00 0.00 210 SER A CA 14
ATOM 20474 C C . SER A 1 69 ? 48.265 19.638 1.717 1.00 0.00 210 SER A C 14
ATOM 20475 O O . SER A 1 69 ? 47.212 19.230 2.213 1.00 0.00 210 SER A O 14
ATOM 20483 N N . ASP A 1 70 ? 48.624 19.300 0.473 1.00 0.00 211 ASP A N 14
ATOM 20484 C CA . ASP A 1 70 ? 47.934 18.311 -0.372 1.00 0.00 211 ASP A CA 14
ATOM 20485 C C . ASP A 1 70 ? 48.821 17.080 -0.649 1.00 0.00 211 ASP A C 14
ATOM 20486 O O . ASP A 1 70 ? 48.331 15.951 -0.612 1.00 0.00 211 ASP A O 14
ATOM 20495 N N . ASP A 1 71 ? 50.136 17.267 -0.825 1.00 0.00 212 ASP A N 14
ATOM 20496 C CA . ASP A 1 71 ? 51.100 16.165 -0.963 1.00 0.00 212 ASP A CA 14
ATOM 20497 C C . ASP A 1 71 ? 51.211 15.307 0.311 1.00 0.00 212 ASP A C 14
ATOM 20498 O O . ASP A 1 71 ? 51.466 14.108 0.219 1.00 0.00 212 ASP A O 14
ATOM 20507 N N . VAL A 1 72 ? 50.945 15.887 1.485 1.00 0.00 213 VAL A N 14
ATOM 20508 C CA . VAL A 1 72 ? 50.832 15.151 2.762 1.00 0.00 213 VAL A CA 14
ATOM 20509 C C . VAL A 1 72 ? 49.731 14.079 2.759 1.00 0.00 213 VAL A C 14
ATOM 20510 O O . VAL A 1 72 ? 49.912 13.021 3.362 1.00 0.00 213 VAL A O 14
ATOM 20523 N N . ASP A 1 73 ? 48.617 14.296 2.049 1.00 0.00 214 ASP A N 14
ATOM 20524 C CA . ASP A 1 73 ? 47.594 13.265 1.855 1.00 0.00 214 ASP A CA 14
ATOM 20525 C C . ASP A 1 73 ? 48.085 12.213 0.851 1.00 0.00 214 ASP A C 14
ATOM 20526 O O . ASP A 1 73 ? 48.051 11.022 1.150 1.00 0.00 214 ASP A O 14
ATOM 20535 N N . ARG A 1 74 ? 48.648 12.646 -0.286 1.00 0.00 215 ARG A N 14
ATOM 20536 C CA . ARG A 1 74 ? 49.201 11.749 -1.318 1.00 0.00 215 ARG A CA 14
ATOM 20537 C C . ARG A 1 74 ? 50.304 10.822 -0.775 1.00 0.00 215 ARG A C 14
ATOM 20538 O O . ARG A 1 74 ? 50.428 9.687 -1.239 1.00 0.00 215 ARG A O 14
ATOM 20559 N N . ALA A 1 75 ? 51.049 11.265 0.245 1.00 0.00 216 ALA A N 14
ATOM 20560 C CA . ALA A 1 75 ? 51.943 10.433 1.047 1.00 0.00 216 ALA A CA 14
ATOM 20561 C C . ALA A 1 75 ? 51.164 9.376 1.844 1.00 0.00 216 ALA A C 14
ATOM 20562 O O . ALA A 1 75 ? 51.248 8.183 1.566 1.00 0.00 216 ALA A O 14
ATOM 20569 N N . ILE A 1 76 ? 50.383 9.806 2.838 1.00 0.00 217 ILE A N 14
ATOM 20570 C CA . ILE A 1 76 ? 49.783 8.914 3.851 1.00 0.00 217 ILE A CA 14
ATOM 20571 C C . ILE A 1 76 ? 48.826 7.889 3.227 1.00 0.00 217 ILE A C 14
ATOM 20572 O O . ILE A 1 76 ? 48.842 6.727 3.628 1.00 0.00 217 ILE A O 14
ATOM 20588 N N . ARG A 1 77 ? 48.100 8.269 2.169 1.00 0.00 218 ARG A N 14
ATOM 20589 C CA . ARG A 1 77 ? 47.245 7.370 1.368 1.00 0.00 218 ARG A CA 14
ATOM 20590 C C . ARG A 1 77 ? 48.000 6.181 0.728 1.00 0.00 218 ARG A C 14
ATOM 20591 O O . ARG A 1 77 ? 47.358 5.245 0.249 1.00 0.00 218 ARG A O 14
ATOM 20612 N N . GLN A 1 78 ? 49.337 6.196 0.717 1.00 0.00 219 GLN A N 14
ATOM 20613 C CA . GLN A 1 78 ? 50.202 5.125 0.207 1.00 0.00 219 GLN A CA 14
ATOM 20614 C C . GLN A 1 78 ? 51.087 4.493 1.305 1.00 0.00 219 GLN A C 14
ATOM 20615 O O . GLN A 1 78 ? 51.808 3.537 1.015 1.00 0.00 219 GLN A O 14
ATOM 20629 N N . TYR A 1 79 ? 51.024 4.979 2.555 1.00 0.00 220 TYR A N 14
ATOM 20630 C CA . TYR A 1 79 ? 51.914 4.560 3.652 1.00 0.00 220 TYR A CA 14
ATOM 20631 C C . TYR A 1 79 ? 51.207 4.141 4.956 1.00 0.00 220 TYR A C 14
ATOM 20632 O O . TYR A 1 79 ? 51.785 3.370 5.723 1.00 0.00 220 TYR A O 14
ATOM 20650 N N . ASP A 1 80 ? 49.974 4.582 5.232 1.00 0.00 221 ASP A N 14
ATOM 20651 C CA . ASP A 1 80 ? 49.221 4.093 6.395 1.00 0.00 221 ASP A CA 14
ATOM 20652 C C . ASP A 1 80 ? 48.964 2.579 6.253 1.00 0.00 221 ASP A C 14
ATOM 20653 O O . ASP A 1 80 ? 48.373 2.133 5.264 1.00 0.00 221 ASP A O 14
ATOM 20662 N N . GLY A 1 81 ? 49.450 1.784 7.216 1.00 0.00 222 GLY A N 14
ATOM 20663 C CA . GLY A 1 81 ? 49.474 0.317 7.129 1.00 0.00 222 GLY A CA 14
ATOM 20664 C C . GLY A 1 81 ? 50.781 -0.296 6.633 1.00 0.00 222 GLY A C 14
ATOM 20665 O O . GLY A 1 81 ? 50.854 -1.523 6.556 1.00 0.00 222 GLY A O 14
ATOM 20669 N N . ALA A 1 82 ? 51.811 0.500 6.321 1.00 0.00 223 ALA A N 14
ATOM 20670 C CA . ALA A 1 82 ? 53.152 -0.019 6.060 1.00 0.00 223 ALA A CA 14
ATOM 20671 C C . ALA A 1 82 ? 53.698 -0.724 7.318 1.00 0.00 223 ALA A C 14
ATOM 20672 O O . ALA A 1 82 ? 54.040 -0.086 8.314 1.00 0.00 223 ALA A O 14
ATOM 20679 N N . PHE A 1 83 ? 53.784 -2.053 7.272 1.00 0.00 224 PHE A N 14
ATOM 20680 C CA . PHE A 1 83 ? 54.672 -2.819 8.155 1.00 0.00 224 PHE A CA 14
ATOM 20681 C C . PHE A 1 83 ? 56.127 -2.356 7.965 1.00 0.00 224 PHE A C 14
ATOM 20682 O O . PHE A 1 83 ? 56.650 -2.331 6.848 1.00 0.00 224 PHE A O 14
ATOM 20699 N N . PHE A 1 84 ? 56.754 -1.949 9.073 1.00 0.00 225 PHE A N 14
ATOM 20700 C CA . PHE A 1 84 ? 57.936 -1.089 9.096 1.00 0.00 225 PHE A CA 14
ATOM 20701 C C . PHE A 1 84 ? 58.772 -1.425 10.340 1.00 0.00 225 PHE A C 14
ATOM 20702 O O . PHE A 1 84 ? 58.320 -1.224 11.470 1.00 0.00 225 PHE A O 14
ATOM 20719 N N . MET A 1 85 ? 59.955 -2.022 10.141 1.00 0.00 226 MET A N 14
ATOM 20720 C CA . MET A 1 85 ? 60.791 -2.607 11.212 1.00 0.00 226 MET A CA 14
ATOM 20721 C C . MET A 1 85 ? 60.065 -3.709 12.032 1.00 0.00 226 MET A C 14
ATOM 20722 O O . MET A 1 85 ? 60.434 -3.966 13.179 1.00 0.00 226 MET A O 14
ATOM 20736 N N . ASP A 1 86 ? 59.037 -4.334 11.431 1.00 0.00 227 ASP A N 14
ATOM 20737 C CA . ASP A 1 86 ? 58.204 -5.478 11.876 1.00 0.00 227 ASP A CA 14
ATOM 20738 C C . ASP A 1 86 ? 56.815 -5.102 12.439 1.00 0.00 227 ASP A C 14
ATOM 20739 O O . ASP A 1 86 ? 55.973 -5.990 12.586 1.00 0.00 227 ASP A O 14
ATOM 20748 N N . ARG A 1 87 ? 56.528 -3.820 12.716 1.00 0.00 228 ARG A N 14
ATOM 20749 C CA . ARG A 1 87 ? 55.208 -3.357 13.199 1.00 0.00 228 ARG A CA 14
ATOM 20750 C C . ARG A 1 87 ? 54.536 -2.412 12.199 1.00 0.00 228 ARG A C 14
ATOM 20751 O O . ARG A 1 87 ? 55.185 -1.642 11.497 1.00 0.00 228 ARG A O 14
ATOM 20772 N N . LYS A 1 88 ? 53.208 -2.462 12.134 1.00 0.00 229 LYS A N 14
ATOM 20773 C CA . LYS A 1 88 ? 52.372 -1.638 11.259 1.00 0.00 229 LYS A CA 14
ATOM 20774 C C . LYS A 1 88 ? 52.394 -0.147 11.664 1.00 0.00 229 LYS A C 14
ATOM 20775 O O . LYS A 1 88 ? 51.861 0.203 12.720 1.00 0.00 229 LYS A O 14
ATOM 20794 N N . ILE A 1 89 ? 52.978 0.750 10.852 1.00 0.00 230 ILE A N 14
ATOM 20795 C CA . ILE A 1 89 ? 52.777 2.199 11.029 1.00 0.00 230 ILE A CA 14
ATOM 20796 C C . ILE A 1 89 ? 51.300 2.588 10.874 1.00 0.00 230 ILE A C 14
ATOM 20797 O O . ILE A 1 89 ? 50.596 2.065 10.006 1.00 0.00 230 ILE A O 14
ATOM 20813 N N . PHE A 1 90 ? 50.851 3.532 11.700 1.00 0.00 231 PHE A N 14
ATOM 20814 C CA . PHE A 1 90 ? 49.481 4.024 11.728 1.00 0.00 231 PHE A CA 14
ATOM 20815 C C . PHE A 1 90 ? 49.497 5.543 11.892 1.00 0.00 231 PHE A C 14
ATOM 20816 O O . PHE A 1 90 ? 50.185 6.068 12.767 1.00 0.00 231 PHE A O 14
ATOM 20833 N N . VAL A 1 91 ? 48.760 6.243 11.035 1.00 0.00 232 VAL A N 14
ATOM 20834 C CA . VAL A 1 91 ? 48.900 7.688 10.836 1.00 0.00 232 VAL A CA 14
ATOM 20835 C C . VAL A 1 91 ? 47.605 8.286 10.281 1.00 0.00 232 VAL A C 14
ATOM 20836 O O . VAL A 1 91 ? 47.085 7.859 9.251 1.00 0.00 232 VAL A O 14
ATOM 20849 N N . ARG A 1 92 ? 47.130 9.319 10.985 1.00 0.00 233 ARG A N 14
ATOM 20850 C CA . ARG A 1 92 ? 46.027 10.202 10.601 1.00 0.00 233 ARG A CA 14
ATOM 20851 C C . ARG A 1 92 ? 46.609 11.470 9.963 1.00 0.00 233 ARG A C 14
ATOM 20852 O O . ARG A 1 92 ? 47.618 11.997 10.434 1.00 0.00 233 ARG A O 14
ATOM 20873 N N . GLN A 1 93 ? 45.975 11.980 8.908 1.00 0.00 234 GLN A N 14
ATOM 20874 C CA . GLN A 1 93 ? 46.298 13.291 8.345 1.00 0.00 234 GLN A CA 14
ATOM 20875 C C . GLN A 1 93 ? 45.815 14.357 9.351 1.00 0.00 234 GLN A C 14
ATOM 20876 O O . GLN A 1 93 ? 44.623 14.645 9.426 1.00 0.00 234 GLN A O 14
ATOM 20890 N N . ASP A 1 94 ? 46.734 14.923 10.141 1.00 0.00 235 ASP A N 14
ATOM 20891 C CA . ASP A 1 94 ? 46.435 15.729 11.336 1.00 0.00 235 ASP A CA 14
ATOM 20892 C C . ASP A 1 94 ? 47.657 16.554 11.782 1.00 0.00 235 ASP A C 14
ATOM 20893 O O . ASP A 1 94 ? 48.800 16.120 11.614 1.00 0.00 235 ASP A O 14
ATOM 20902 N N . ASN A 1 95 ? 47.403 17.746 12.340 1.00 0.00 236 ASN A N 14
ATOM 20903 C CA . ASN A 1 95 ? 48.393 18.801 12.603 1.00 0.00 236 ASN A CA 14
ATOM 20904 C C . ASN A 1 95 ? 47.937 19.745 13.736 1.00 0.00 236 ASN A C 14
ATOM 20905 O O . ASN A 1 95 ? 48.810 20.153 14.536 1.00 0.00 236 ASN A O 14
ATOM 20917 N N . GLY A 1 1 ? 41.913 -27.380 -17.666 1.00 0.00 142 GLY A N 15
ATOM 20918 C CA . GLY A 1 1 ? 40.918 -26.341 -17.305 1.00 0.00 142 GLY A CA 15
ATOM 20919 C C . GLY A 1 1 ? 41.401 -24.939 -17.655 1.00 0.00 142 GLY A C 15
ATOM 20920 O O . GLY A 1 1 ? 42.602 -24.670 -17.666 1.00 0.00 142 GLY A O 15
ATOM 20926 N N . SER A 1 2 ? 40.471 -24.024 -17.938 1.00 0.00 143 SER A N 15
ATOM 20927 C CA . SER A 1 2 ? 40.732 -22.622 -18.323 1.00 0.00 143 SER A CA 15
ATOM 20928 C C . SER A 1 2 ? 39.457 -21.756 -18.178 1.00 0.00 143 SER A C 15
ATOM 20929 O O . SER A 1 2 ? 38.376 -22.278 -17.885 1.00 0.00 143 SER A O 15
ATOM 20937 N N . ALA A 1 3 ? 39.584 -20.432 -18.364 1.00 0.00 144 ALA A N 15
ATOM 20938 C CA . ALA A 1 3 ? 38.498 -19.431 -18.381 1.00 0.00 144 ALA A CA 15
ATOM 20939 C C . ALA A 1 3 ? 37.730 -19.267 -17.044 1.00 0.00 144 ALA A C 15
ATOM 20940 O O . ALA A 1 3 ? 36.641 -18.683 -17.021 1.00 0.00 144 ALA A O 15
ATOM 20947 N N . ARG A 1 4 ? 38.281 -19.766 -15.927 1.00 0.00 145 ARG A N 15
ATOM 20948 C CA . ARG A 1 4 ? 37.667 -19.707 -14.590 1.00 0.00 145 ARG A CA 15
ATOM 20949 C C . ARG A 1 4 ? 37.514 -18.254 -14.099 1.00 0.00 145 ARG A C 15
ATOM 20950 O O . ARG A 1 4 ? 38.457 -17.461 -14.175 1.00 0.00 145 ARG A O 15
ATOM 20971 N N . GLU A 1 5 ? 36.324 -17.912 -13.600 1.00 0.00 146 GLU A N 15
ATOM 20972 C CA . GLU A 1 5 ? 35.986 -16.571 -13.097 1.00 0.00 146 GLU A CA 15
ATOM 20973 C C . GLU A 1 5 ? 36.630 -16.252 -11.731 1.00 0.00 146 GLU A C 15
ATOM 20974 O O . GLU A 1 5 ? 37.066 -17.150 -11.001 1.00 0.00 146 GLU A O 15
ATOM 20986 N N . LEU A 1 6 ? 36.668 -14.959 -11.380 1.00 0.00 147 LEU A N 15
ATOM 20987 C CA . LEU A 1 6 ? 37.283 -14.411 -10.162 1.00 0.00 147 LEU A CA 15
ATOM 20988 C C . LEU A 1 6 ? 36.660 -13.057 -9.763 1.00 0.00 147 LEU A C 15
ATOM 20989 O O . LEU A 1 6 ? 35.772 -12.542 -10.449 1.00 0.00 147 LEU A O 15
ATOM 21005 N N . ASP A 1 7 ? 37.121 -12.481 -8.649 1.00 0.00 148 ASP A N 15
ATOM 21006 C CA . ASP A 1 7 ? 36.575 -11.263 -8.031 1.00 0.00 148 ASP A CA 15
ATOM 21007 C C . ASP A 1 7 ? 37.679 -10.366 -7.433 1.00 0.00 148 ASP A C 15
ATOM 21008 O O . ASP A 1 7 ? 38.733 -10.843 -7.005 1.00 0.00 148 ASP A O 15
ATOM 21017 N N . SER A 1 8 ? 37.403 -9.060 -7.373 1.00 0.00 149 SER A N 15
ATOM 21018 C CA . SER A 1 8 ? 38.299 -7.997 -6.877 1.00 0.00 149 SER A CA 15
ATOM 21019 C C . SER A 1 8 ? 37.496 -6.862 -6.199 1.00 0.00 149 SER A C 15
ATOM 21020 O O . SER A 1 8 ? 36.268 -6.787 -6.340 1.00 0.00 149 SER A O 15
ATOM 21028 N N . THR A 1 9 ? 38.186 -5.962 -5.478 1.00 0.00 150 THR A N 15
ATOM 21029 C CA . THR A 1 9 ? 37.598 -4.819 -4.754 1.00 0.00 150 THR A CA 15
ATOM 21030 C C . THR A 1 9 ? 38.569 -3.638 -4.703 1.00 0.00 150 THR A C 15
ATOM 21031 O O . THR A 1 9 ? 39.787 -3.823 -4.743 1.00 0.00 150 THR A O 15
ATOM 21042 N N . TYR A 1 10 ? 38.021 -2.421 -4.650 1.00 0.00 151 TYR A N 15
ATOM 21043 C CA . TYR A 1 10 ? 38.735 -1.149 -4.859 1.00 0.00 151 TYR A CA 15
ATOM 21044 C C . TYR A 1 10 ? 38.111 0.021 -4.063 1.00 0.00 151 TYR A C 15
ATOM 21045 O O . TYR A 1 10 ? 36.954 -0.049 -3.634 1.00 0.00 151 TYR A O 15
ATOM 21063 N N . GLU A 1 11 ? 38.858 1.123 -3.918 1.00 0.00 152 GLU A N 15
ATOM 21064 C CA . GLU A 1 11 ? 38.366 2.395 -3.367 1.00 0.00 152 GLU A CA 15
ATOM 21065 C C . GLU A 1 11 ? 37.856 3.328 -4.486 1.00 0.00 152 GLU A C 15
ATOM 21066 O O . GLU A 1 11 ? 38.261 3.211 -5.646 1.00 0.00 152 GLU A O 15
ATOM 21078 N N . GLU A 1 12 ? 36.988 4.282 -4.127 1.00 0.00 153 GLU A N 15
ATOM 21079 C CA . GLU A 1 12 ? 36.385 5.265 -5.044 1.00 0.00 153 GLU A CA 15
ATOM 21080 C C . GLU A 1 12 ? 36.161 6.617 -4.325 1.00 0.00 153 GLU A C 15
ATOM 21081 O O . GLU A 1 12 ? 35.126 7.272 -4.463 1.00 0.00 153 GLU A O 15
ATOM 21093 N N . LYS A 1 13 ? 37.145 7.015 -3.507 1.00 0.00 154 LYS A N 15
ATOM 21094 C CA . LYS A 1 13 ? 37.144 8.218 -2.654 1.00 0.00 154 LYS A CA 15
ATOM 21095 C C . LYS A 1 13 ? 38.468 9.005 -2.790 1.00 0.00 154 LYS A C 15
ATOM 21096 O O . LYS A 1 13 ? 39.514 8.419 -3.085 1.00 0.00 154 LYS A O 15
ATOM 21115 N N . VAL A 1 14 ? 38.438 10.323 -2.555 1.00 0.00 155 VAL A N 15
ATOM 21116 C CA . VAL A 1 14 ? 39.602 11.231 -2.673 1.00 0.00 155 VAL A CA 15
ATOM 21117 C C . VAL A 1 14 ? 39.374 12.544 -1.906 1.00 0.00 155 VAL A C 15
ATOM 21118 O O . VAL A 1 14 ? 38.258 13.064 -1.867 1.00 0.00 155 VAL A O 15
ATOM 21131 N N . ASN A 1 15 ? 40.441 13.065 -1.290 1.00 0.00 156 ASN A N 15
ATOM 21132 C CA . ASN A 1 15 ? 40.449 14.300 -0.493 1.00 0.00 156 ASN A CA 15
ATOM 21133 C C . ASN A 1 15 ? 41.875 14.875 -0.355 1.00 0.00 156 ASN A C 15
ATOM 21134 O O . ASN A 1 15 ? 42.846 14.120 -0.241 1.00 0.00 156 ASN A O 15
ATOM 21145 N N . ARG A 1 16 ? 41.991 16.209 -0.319 1.00 0.00 157 ARG A N 15
ATOM 21146 C CA . ARG A 1 16 ? 43.234 16.939 -0.031 1.00 0.00 157 ARG A CA 15
ATOM 21147 C C . ARG A 1 16 ? 42.962 18.324 0.569 1.00 0.00 157 ARG A C 15
ATOM 21148 O O . ARG A 1 16 ? 41.994 18.992 0.197 1.00 0.00 157 ARG A O 15
ATOM 21169 N N . ASN A 1 17 ? 43.808 18.743 1.510 1.00 0.00 158 ASN A N 15
ATOM 21170 C CA . ASN A 1 17 ? 43.631 19.939 2.339 1.00 0.00 158 ASN A CA 15
ATOM 21171 C C . ASN A 1 17 ? 44.936 20.308 3.078 1.00 0.00 158 ASN A C 15
ATOM 21172 O O . ASN A 1 17 ? 45.616 19.442 3.634 1.00 0.00 158 ASN A O 15
ATOM 21183 N N . TYR A 1 18 ? 45.275 21.604 3.108 1.00 0.00 159 TYR A N 15
ATOM 21184 C CA . TYR A 1 18 ? 46.468 22.118 3.798 1.00 0.00 159 TYR A CA 15
ATOM 21185 C C . TYR A 1 18 ? 46.515 21.662 5.270 1.00 0.00 159 TYR A C 15
ATOM 21186 O O . TYR A 1 18 ? 45.580 21.897 6.037 1.00 0.00 159 TYR A O 15
ATOM 21204 N N . SER A 1 19 ? 47.599 20.990 5.661 1.00 0.00 160 SER A N 15
ATOM 21205 C CA . SER A 1 19 ? 47.676 20.217 6.911 1.00 0.00 160 SER A CA 15
ATOM 21206 C C . SER A 1 19 ? 48.973 20.526 7.664 1.00 0.00 160 SER A C 15
ATOM 21207 O O . SER A 1 19 ? 50.064 20.419 7.102 1.00 0.00 160 SER A O 15
ATOM 21215 N N . ASN A 1 20 ? 48.872 20.912 8.941 1.00 0.00 161 ASN A N 15
ATOM 21216 C CA . ASN A 1 20 ? 50.007 21.449 9.704 1.00 0.00 161 ASN A CA 15
ATOM 21217 C C . ASN A 1 20 ? 51.032 20.389 10.179 1.00 0.00 161 ASN A C 15
ATOM 21218 O O . ASN A 1 20 ? 52.125 20.751 10.609 1.00 0.00 161 ASN A O 15
ATOM 21229 N N . SER A 1 21 ? 50.712 19.095 10.083 1.00 0.00 162 SER A N 15
ATOM 21230 C CA . SER A 1 21 ? 51.469 17.991 10.692 1.00 0.00 162 SER A CA 15
ATOM 21231 C C . SER A 1 21 ? 50.960 16.621 10.204 1.00 0.00 162 SER A C 15
ATOM 21232 O O . SER A 1 21 ? 49.817 16.518 9.750 1.00 0.00 162 SER A O 15
ATOM 21240 N N . ILE A 1 22 ? 51.766 15.559 10.357 1.00 0.00 163 ILE A N 15
ATOM 21241 C CA . ILE A 1 22 ? 51.274 14.167 10.385 1.00 0.00 163 ILE A CA 15
ATOM 21242 C C . ILE A 1 22 ? 51.869 13.422 11.593 1.00 0.00 163 ILE A C 15
ATOM 21243 O O . ILE A 1 22 ? 53.039 13.625 11.937 1.00 0.00 163 ILE A O 15
ATOM 21259 N N . PHE A 1 23 ? 51.068 12.550 12.216 1.00 0.00 164 PHE A N 15
ATOM 21260 C CA . PHE A 1 23 ? 51.392 11.816 13.445 1.00 0.00 164 PHE A CA 15
ATOM 21261 C C . PHE A 1 23 ? 51.547 10.314 13.169 1.00 0.00 164 PHE A C 15
ATOM 21262 O O . PHE A 1 23 ? 50.771 9.751 12.399 1.00 0.00 164 PHE A O 15
ATOM 21279 N N . VAL A 1 24 ? 52.501 9.654 13.840 1.00 0.00 165 VAL A N 15
ATOM 21280 C CA . VAL A 1 24 ? 52.698 8.190 13.778 1.00 0.00 165 VAL A CA 15
ATOM 21281 C C . VAL A 1 24 ? 53.152 7.663 15.147 1.00 0.00 165 VAL A C 15
ATOM 21282 O O . VAL A 1 24 ? 54.174 8.098 15.677 1.00 0.00 165 VAL A O 15
ATOM 21295 N N . GLY A 1 25 ? 52.372 6.736 15.719 1.00 0.00 166 GLY A N 15
ATOM 21296 C CA . GLY A 1 25 ? 52.617 6.125 17.041 1.00 0.00 166 GLY A CA 15
ATOM 21297 C C . GLY A 1 25 ? 52.384 4.612 17.125 1.00 0.00 166 GLY A C 15
ATOM 21298 O O . GLY A 1 25 ? 52.185 4.087 18.219 1.00 0.00 166 GLY A O 15
ATOM 21302 N N . ASN A 1 26 ? 52.382 3.921 15.977 1.00 0.00 167 ASN A N 15
ATOM 21303 C CA . ASN A 1 26 ? 52.001 2.499 15.836 1.00 0.00 167 ASN A CA 15
ATOM 21304 C C . ASN A 1 26 ? 53.068 1.666 15.084 1.00 0.00 167 ASN A C 15
ATOM 21305 O O . ASN A 1 26 ? 52.765 0.630 14.499 1.00 0.00 167 ASN A O 15
ATOM 21316 N N . LEU A 1 27 ? 54.307 2.166 15.029 1.00 0.00 168 LEU A N 15
ATOM 21317 C CA . LEU A 1 27 ? 55.452 1.620 14.275 1.00 0.00 168 LEU A CA 15
ATOM 21318 C C . LEU A 1 27 ? 56.355 0.740 15.182 1.00 0.00 168 LEU A C 15
ATOM 21319 O O . LEU A 1 27 ? 56.046 0.546 16.360 1.00 0.00 168 LEU A O 15
ATOM 21335 N N . THR A 1 28 ? 57.486 0.241 14.656 1.00 0.00 169 THR A N 15
ATOM 21336 C CA . THR A 1 28 ? 58.553 -0.397 15.456 1.00 0.00 169 THR A CA 15
ATOM 21337 C C . THR A 1 28 ? 59.411 0.678 16.102 1.00 0.00 169 THR A C 15
ATOM 21338 O O . THR A 1 28 ? 60.020 1.485 15.403 1.00 0.00 169 THR A O 15
ATOM 21349 N N . TYR A 1 29 ? 59.499 0.670 17.431 1.00 0.00 170 TYR A N 15
ATOM 21350 C CA . TYR A 1 29 ? 60.110 1.749 18.226 1.00 0.00 170 TYR A CA 15
ATOM 21351 C C . TYR A 1 29 ? 61.632 1.924 18.034 1.00 0.00 170 TYR A C 15
ATOM 21352 O O . TYR A 1 29 ? 62.193 2.943 18.441 1.00 0.00 170 TYR A O 15
ATOM 21370 N N . ASP A 1 30 ? 62.291 0.966 17.375 1.00 0.00 171 ASP A N 15
ATOM 21371 C CA . ASP A 1 30 ? 63.694 1.048 16.954 1.00 0.00 171 ASP A CA 15
ATOM 21372 C C . ASP A 1 30 ? 63.901 1.840 15.644 1.00 0.00 171 ASP A C 15
ATOM 21373 O O . ASP A 1 30 ? 65.034 2.187 15.309 1.00 0.00 171 ASP A O 15
ATOM 21382 N N . SER A 1 31 ? 62.826 2.166 14.920 1.00 0.00 172 SER A N 15
ATOM 21383 C CA . SER A 1 31 ? 62.888 3.045 13.740 1.00 0.00 172 SER A CA 15
ATOM 21384 C C . SER A 1 31 ? 63.001 4.532 14.142 1.00 0.00 172 SER A C 15
ATOM 21385 O O . SER A 1 31 ? 62.418 4.973 15.140 1.00 0.00 172 SER A O 15
ATOM 21393 N N . THR A 1 32 ? 63.786 5.306 13.378 1.00 0.00 173 THR A N 15
ATOM 21394 C CA . THR A 1 32 ? 64.176 6.698 13.696 1.00 0.00 173 THR A CA 15
ATOM 21395 C C . THR A 1 32 ? 63.359 7.707 12.871 1.00 0.00 173 THR A C 15
ATOM 21396 O O . THR A 1 32 ? 62.781 7.331 11.847 1.00 0.00 173 THR A O 15
ATOM 21407 N N . PRO A 1 33 ? 63.331 9.002 13.252 1.00 0.00 174 PRO A N 15
ATOM 21408 C CA . PRO A 1 33 ? 62.739 10.052 12.424 1.00 0.00 174 PRO A CA 15
ATOM 21409 C C . PRO A 1 33 ? 63.484 10.259 11.097 1.00 0.00 174 PRO A C 15
ATOM 21410 O O . PRO A 1 33 ? 62.854 10.654 10.122 1.00 0.00 174 PRO A O 15
ATOM 21421 N N . GLU A 1 34 ? 64.786 9.952 11.017 1.00 0.00 175 GLU A N 15
ATOM 21422 C CA . GLU A 1 34 ? 65.533 9.955 9.752 1.00 0.00 175 GLU A CA 15
ATOM 21423 C C . GLU A 1 34 ? 65.089 8.806 8.824 1.00 0.00 175 GLU A C 15
ATOM 21424 O O . GLU A 1 34 ? 64.924 9.006 7.618 1.00 0.00 175 GLU A O 15
ATOM 21436 N N . ASP A 1 35 ? 64.836 7.617 9.379 1.00 0.00 176 ASP A N 15
ATOM 21437 C CA . ASP A 1 35 ? 64.307 6.467 8.639 1.00 0.00 176 ASP A CA 15
ATOM 21438 C C . ASP A 1 35 ? 62.864 6.717 8.155 1.00 0.00 176 ASP A C 15
ATOM 21439 O O . ASP A 1 35 ? 62.530 6.373 7.019 1.00 0.00 176 ASP A O 15
ATOM 21448 N N . LEU A 1 36 ? 62.037 7.412 8.957 1.00 0.00 177 LEU A N 15
ATOM 21449 C CA . LEU A 1 36 ? 60.752 7.951 8.497 1.00 0.00 177 LEU A CA 15
ATOM 21450 C C . LEU A 1 36 ? 60.915 9.053 7.443 1.00 0.00 177 LEU A C 15
ATOM 21451 O O . LEU A 1 36 ? 60.068 9.150 6.560 1.00 0.00 177 LEU A O 15
ATOM 21467 N N . THR A 1 37 ? 61.978 9.867 7.493 1.00 0.00 178 THR A N 15
ATOM 21468 C CA . THR A 1 37 ? 62.219 10.929 6.502 1.00 0.00 178 THR A CA 15
ATOM 21469 C C . THR A 1 37 ? 62.521 10.313 5.143 1.00 0.00 178 THR A C 15
ATOM 21470 O O . THR A 1 37 ? 61.885 10.693 4.164 1.00 0.00 178 THR A O 15
ATOM 21481 N N . GLU A 1 38 ? 63.421 9.329 5.080 1.00 0.00 179 GLU A N 15
ATOM 21482 C CA . GLU A 1 38 ? 63.749 8.623 3.834 1.00 0.00 179 GLU A CA 15
ATOM 21483 C C . GLU A 1 38 ? 62.533 7.873 3.240 1.00 0.00 179 GLU A C 15
ATOM 21484 O O . GLU A 1 38 ? 62.426 7.723 2.019 1.00 0.00 179 GLU A O 15
ATOM 21496 N N . PHE A 1 39 ? 61.589 7.458 4.092 1.00 0.00 180 PHE A N 15
ATOM 21497 C CA . PHE A 1 39 ? 60.344 6.787 3.720 1.00 0.00 180 PHE A CA 15
ATOM 21498 C C . PHE A 1 39 ? 59.285 7.777 3.200 1.00 0.00 180 PHE A C 15
ATOM 21499 O O . PHE A 1 39 ? 58.858 7.659 2.050 1.00 0.00 180 PHE A O 15
ATOM 21516 N N . PHE A 1 40 ? 58.885 8.771 4.005 1.00 0.00 181 PHE A N 15
ATOM 21517 C CA . PHE A 1 40 ? 57.842 9.739 3.652 1.00 0.00 181 PHE A CA 15
ATOM 21518 C C . PHE A 1 40 ? 58.274 10.739 2.571 1.00 0.00 181 PHE A C 15
ATOM 21519 O O . PHE A 1 40 ? 57.485 11.086 1.694 1.00 0.00 181 PHE A O 15
ATOM 21536 N N . SER A 1 41 ? 59.526 11.197 2.589 1.00 0.00 182 SER A N 15
ATOM 21537 C CA . SER A 1 41 ? 60.020 12.212 1.637 1.00 0.00 182 SER A CA 15
ATOM 21538 C C . SER A 1 41 ? 60.246 11.683 0.205 1.00 0.00 182 SER A C 15
ATOM 21539 O O . SER A 1 41 ? 60.553 12.463 -0.694 1.00 0.00 182 SER A O 15
ATOM 21547 N N . GLN A 1 42 ? 60.019 10.387 -0.045 1.00 0.00 183 GLN A N 15
ATOM 21548 C CA . GLN A 1 42 ? 59.864 9.787 -1.366 1.00 0.00 183 GLN A CA 15
ATOM 21549 C C . GLN A 1 42 ? 58.738 10.464 -2.187 1.00 0.00 183 GLN A C 15
ATOM 21550 O O . GLN A 1 42 ? 58.790 10.485 -3.417 1.00 0.00 183 GLN A O 15
ATOM 21564 N N . ILE A 1 43 ? 57.740 11.045 -1.508 1.00 0.00 184 ILE A N 15
ATOM 21565 C CA . ILE A 1 43 ? 56.582 11.742 -2.102 1.00 0.00 184 ILE A CA 15
ATOM 21566 C C . ILE A 1 43 ? 56.937 13.142 -2.641 1.00 0.00 184 ILE A C 15
ATOM 21567 O O . ILE A 1 43 ? 56.317 13.613 -3.599 1.00 0.00 184 ILE A O 15
ATOM 21583 N N . GLY A 1 44 ? 57.916 13.809 -2.019 1.00 0.00 185 GLY A N 15
ATOM 21584 C CA . GLY A 1 44 ? 58.193 15.238 -2.189 1.00 0.00 185 GLY A CA 15
ATOM 21585 C C . GLY A 1 44 ? 59.148 15.771 -1.123 1.00 0.00 185 GLY A C 15
ATOM 21586 O O . GLY A 1 44 ? 60.352 15.528 -1.200 1.00 0.00 185 GLY A O 15
ATOM 21590 N N . LYS A 1 45 ? 58.622 16.500 -0.131 1.00 0.00 186 LYS A N 15
ATOM 21591 C CA . LYS A 1 45 ? 59.420 17.169 0.913 1.00 0.00 186 LYS A CA 15
ATOM 21592 C C . LYS A 1 45 ? 58.851 16.978 2.337 1.00 0.00 186 LYS A C 15
ATOM 21593 O O . LYS A 1 45 ? 57.896 17.643 2.740 1.00 0.00 186 LYS A O 15
ATOM 21612 N N . VAL A 1 46 ? 59.521 16.138 3.131 1.00 0.00 187 VAL A N 15
ATOM 21613 C CA . VAL A 1 46 ? 59.512 16.220 4.608 1.00 0.00 187 VAL A CA 15
ATOM 21614 C C . VAL A 1 46 ? 60.520 17.306 5.006 1.00 0.00 187 VAL A C 15
ATOM 21615 O O . VAL A 1 46 ? 61.624 17.330 4.463 1.00 0.00 187 VAL A O 15
ATOM 21628 N N . VAL A 1 47 ? 60.154 18.179 5.948 1.00 0.00 188 VAL A N 15
ATOM 21629 C CA . VAL A 1 47 ? 61.055 19.229 6.478 1.00 0.00 188 VAL A CA 15
ATOM 21630 C C . VAL A 1 47 ? 61.504 19.005 7.928 1.00 0.00 188 VAL A C 15
ATOM 21631 O O . VAL A 1 47 ? 62.567 19.500 8.304 1.00 0.00 188 VAL A O 15
ATOM 21644 N N . ARG A 1 48 ? 60.728 18.262 8.732 1.00 0.00 189 ARG A N 15
ATOM 21645 C CA . ARG A 1 48 ? 60.944 18.137 10.182 1.00 0.00 189 ARG A CA 15
ATOM 21646 C C . ARG A 1 48 ? 60.302 16.858 10.760 1.00 0.00 189 ARG A C 15
ATOM 21647 O O . ARG A 1 48 ? 59.154 16.874 11.188 1.00 0.00 189 ARG A O 15
ATOM 21668 N N . ALA A 1 49 ? 61.021 15.735 10.775 1.00 0.00 190 ALA A N 15
ATOM 21669 C CA . ALA A 1 49 ? 60.613 14.528 11.511 1.00 0.00 190 ALA A CA 15
ATOM 21670 C C . ALA A 1 49 ? 61.184 14.513 12.943 1.00 0.00 190 ALA A C 15
ATOM 21671 O O . ALA A 1 49 ? 62.340 14.889 13.155 1.00 0.00 190 ALA A O 15
ATOM 21678 N N . ASP A 1 50 ? 60.389 14.052 13.915 1.00 0.00 191 ASP A N 15
ATOM 21679 C CA . ASP A 1 50 ? 60.717 14.066 15.348 1.00 0.00 191 ASP A CA 15
ATOM 21680 C C . ASP A 1 50 ? 59.992 12.946 16.123 1.00 0.00 191 ASP A C 15
ATOM 21681 O O . ASP A 1 50 ? 58.761 12.892 16.162 1.00 0.00 191 ASP A O 15
ATOM 21690 N N . ILE A 1 51 ? 60.775 12.075 16.779 1.00 0.00 192 ILE A N 15
ATOM 21691 C CA . ILE A 1 51 ? 60.297 10.997 17.680 1.00 0.00 192 ILE A CA 15
ATOM 21692 C C . ILE A 1 51 ? 61.227 10.838 18.894 1.00 0.00 192 ILE A C 15
ATOM 21693 O O . ILE A 1 51 ? 60.778 10.952 20.033 1.00 0.00 192 ILE A O 15
ATOM 21709 N N . ILE A 1 52 ? 62.524 10.593 18.664 1.00 0.00 193 ILE A N 15
ATOM 21710 C CA . ILE A 1 52 ? 63.549 10.575 19.725 1.00 0.00 193 ILE A CA 15
ATOM 21711 C C . ILE A 1 52 ? 64.072 12.010 19.892 1.00 0.00 193 ILE A C 15
ATOM 21712 O O . ILE A 1 52 ? 64.709 12.544 18.977 1.00 0.00 193 ILE A O 15
ATOM 21728 N N . THR A 1 53 ? 63.760 12.645 21.031 1.00 0.00 194 THR A N 15
ATOM 21729 C CA . THR A 1 53 ? 63.913 14.095 21.255 1.00 0.00 194 THR A CA 15
ATOM 21730 C C . THR A 1 53 ? 64.433 14.381 22.663 1.00 0.00 194 THR A C 15
ATOM 21731 O O . THR A 1 53 ? 64.213 13.608 23.595 1.00 0.00 194 THR A O 15
ATOM 21742 N N . SER A 1 54 ? 65.151 15.493 22.826 1.00 0.00 195 SER A N 15
ATOM 21743 C CA . SER A 1 54 ? 65.852 15.811 24.086 1.00 0.00 195 SER A CA 15
ATOM 21744 C C . SER A 1 54 ? 64.909 16.304 25.204 1.00 0.00 195 SER A C 15
ATOM 21745 O O . SER A 1 54 ? 65.168 16.071 26.390 1.00 0.00 195 SER A O 15
ATOM 21753 N N . ARG A 1 55 ? 63.784 16.938 24.832 1.00 0.00 196 ARG A N 15
ATOM 21754 C CA . ARG A 1 55 ? 62.753 17.445 25.759 1.00 0.00 196 ARG A CA 15
ATOM 21755 C C . ARG A 1 55 ? 61.545 16.491 25.911 1.00 0.00 196 ARG A C 15
ATOM 21756 O O . ARG A 1 55 ? 60.608 16.803 26.653 1.00 0.00 196 ARG A O 15
ATOM 21777 N N . GLY A 1 56 ? 61.542 15.345 25.218 1.00 0.00 197 GLY A N 15
ATOM 21778 C CA . GLY A 1 56 ? 60.415 14.403 25.164 1.00 0.00 197 GLY A CA 15
ATOM 21779 C C . GLY A 1 56 ? 60.277 13.505 26.398 1.00 0.00 197 GLY A C 15
ATOM 21780 O O . GLY A 1 56 ? 61.220 13.300 27.163 1.00 0.00 197 GLY A O 15
ATOM 21784 N N . HIS A 1 57 ? 59.082 12.929 26.536 1.00 0.00 198 HIS A N 15
ATOM 21785 C CA . HIS A 1 57 ? 58.660 12.014 27.615 1.00 0.00 198 HIS A CA 15
ATOM 21786 C C . HIS A 1 57 ? 57.994 10.720 27.073 1.00 0.00 198 HIS A C 15
ATOM 21787 O O . HIS A 1 57 ? 57.513 9.879 27.835 1.00 0.00 198 HIS A O 15
ATOM 21801 N N . HIS A 1 58 ? 57.913 10.603 25.742 1.00 0.00 199 HIS A N 15
ATOM 21802 C CA . HIS A 1 58 ? 56.935 9.803 24.993 1.00 0.00 199 HIS A CA 15
ATOM 21803 C C . HIS A 1 58 ? 57.559 9.047 23.792 1.00 0.00 199 HIS A C 15
ATOM 21804 O O . HIS A 1 58 ? 56.888 8.784 22.791 1.00 0.00 199 HIS A O 15
ATOM 21818 N N . ARG A 1 59 ? 58.860 8.722 23.876 1.00 0.00 200 ARG A N 15
ATOM 21819 C CA . ARG A 1 59 ? 59.620 8.027 22.820 1.00 0.00 200 ARG A CA 15
ATOM 21820 C C . ARG A 1 59 ? 58.927 6.740 22.323 1.00 0.00 200 ARG A C 15
ATOM 21821 O O . ARG A 1 59 ? 58.299 6.014 23.097 1.00 0.00 200 ARG A O 15
ATOM 21842 N N . GLY A 1 60 ? 59.023 6.492 21.010 1.00 0.00 201 GLY A N 15
ATOM 21843 C CA . GLY A 1 60 ? 58.264 5.456 20.282 1.00 0.00 201 GLY A CA 15
ATOM 21844 C C . GLY A 1 60 ? 57.044 5.991 19.518 1.00 0.00 201 GLY A C 15
ATOM 21845 O O . GLY A 1 60 ? 56.419 5.244 18.768 1.00 0.00 201 GLY A O 15
ATOM 21849 N N . MET A 1 61 ? 56.728 7.284 19.653 1.00 0.00 202 MET A N 15
ATOM 21850 C CA . MET A 1 61 ? 55.680 7.984 18.896 1.00 0.00 202 MET A CA 15
ATOM 21851 C C . MET A 1 61 ? 56.022 9.467 18.689 1.00 0.00 202 MET A C 15
ATOM 21852 O O . MET A 1 61 ? 56.751 10.065 19.481 1.00 0.00 202 MET A O 15
ATOM 21866 N N . GLY A 1 62 ? 55.497 10.058 17.612 1.00 0.00 203 GLY A N 15
ATOM 21867 C CA . GLY A 1 62 ? 55.725 11.462 17.256 1.00 0.00 203 GLY A CA 15
ATOM 21868 C C . GLY A 1 62 ? 55.222 11.812 15.859 1.00 0.00 203 GLY A C 15
ATOM 21869 O O . GLY A 1 62 ? 54.167 11.320 15.444 1.00 0.00 203 GLY A O 15
ATOM 21873 N N . THR A 1 63 ? 55.948 12.682 15.149 1.00 0.00 204 THR A N 15
ATOM 21874 C CA . THR A 1 63 ? 55.445 13.403 13.969 1.00 0.00 204 THR A CA 15
ATOM 21875 C C . THR A 1 63 ? 56.454 13.471 12.830 1.00 0.00 204 THR A C 15
ATOM 21876 O O . THR A 1 63 ? 57.658 13.288 13.017 1.00 0.00 204 THR A O 15
ATOM 21887 N N . VAL A 1 64 ? 55.929 13.744 11.637 1.00 0.00 205 VAL A N 15
ATOM 21888 C CA . VAL A 1 64 ? 56.698 13.950 10.402 1.00 0.00 205 VAL A CA 15
ATOM 21889 C C . VAL A 1 64 ? 56.115 15.161 9.678 1.00 0.00 205 VAL A C 15
ATOM 21890 O O . VAL A 1 64 ? 55.056 15.078 9.063 1.00 0.00 205 VAL A O 15
ATOM 21903 N N . GLU A 1 65 ? 56.791 16.304 9.779 1.00 0.00 206 GLU A N 15
ATOM 21904 C CA . GLU A 1 65 ? 56.282 17.564 9.252 1.00 0.00 206 GLU A CA 15
ATOM 21905 C C . GLU A 1 65 ? 56.703 17.742 7.794 1.00 0.00 206 GLU A C 15
ATOM 21906 O O . GLU A 1 65 ? 57.888 17.739 7.446 1.00 0.00 206 GLU A O 15
ATOM 21918 N N . PHE A 1 66 ? 55.691 17.913 6.952 1.00 0.00 207 PHE A N 15
ATOM 21919 C CA . PHE A 1 66 ? 55.805 18.212 5.525 1.00 0.00 207 PHE A CA 15
ATOM 21920 C C . PHE A 1 66 ? 55.838 19.738 5.312 1.00 0.00 207 PHE A C 15
ATOM 21921 O O . PHE A 1 66 ? 55.629 20.514 6.247 1.00 0.00 207 PHE A O 15
ATOM 21938 N N . THR A 1 67 ? 56.023 20.171 4.058 1.00 0.00 208 THR A N 15
ATOM 21939 C CA . THR A 1 67 ? 55.840 21.574 3.632 1.00 0.00 208 THR A CA 15
ATOM 21940 C C . THR A 1 67 ? 54.376 22.055 3.673 1.00 0.00 208 THR A C 15
ATOM 21941 O O . THR A 1 67 ? 54.105 23.207 3.339 1.00 0.00 208 THR A O 15
ATOM 21952 N N . ASN A 1 68 ? 53.443 21.180 4.082 1.00 0.00 209 ASN A N 15
ATOM 21953 C CA . ASN A 1 68 ? 52.045 21.439 4.482 1.00 0.00 209 ASN A CA 15
ATOM 21954 C C . ASN A 1 68 ? 51.031 21.475 3.320 1.00 0.00 209 ASN A C 15
ATOM 21955 O O . ASN A 1 68 ? 49.840 21.691 3.553 1.00 0.00 209 ASN A O 15
ATOM 21966 N N . SER A 1 69 ? 51.471 21.217 2.086 1.00 0.00 210 SER A N 15
ATOM 21967 C CA . SER A 1 69 ? 50.639 21.177 0.875 1.00 0.00 210 SER A CA 15
ATOM 21968 C C . SER A 1 69 ? 50.500 19.747 0.312 1.00 0.00 210 SER A C 15
ATOM 21969 O O . SER A 1 69 ? 50.845 18.783 0.990 1.00 0.00 210 SER A O 15
ATOM 21977 N N . ASP A 1 70 ? 49.967 19.625 -0.909 1.00 0.00 211 ASP A N 15
ATOM 21978 C CA . ASP A 1 70 ? 49.422 18.438 -1.607 1.00 0.00 211 ASP A CA 15
ATOM 21979 C C . ASP A 1 70 ? 50.096 17.079 -1.323 1.00 0.00 211 ASP A C 15
ATOM 21980 O O . ASP A 1 70 ? 49.409 16.065 -1.187 1.00 0.00 211 ASP A O 15
ATOM 21989 N N . ASP A 1 71 ? 51.425 17.069 -1.187 1.00 0.00 212 ASP A N 15
ATOM 21990 C CA . ASP A 1 71 ? 52.244 15.921 -0.781 1.00 0.00 212 ASP A CA 15
ATOM 21991 C C . ASP A 1 71 ? 51.749 15.268 0.527 1.00 0.00 212 ASP A C 15
ATOM 21992 O O . ASP A 1 71 ? 51.841 14.051 0.687 1.00 0.00 212 ASP A O 15
ATOM 22001 N N . VAL A 1 72 ? 51.212 16.075 1.447 1.00 0.00 213 VAL A N 15
ATOM 22002 C CA . VAL A 1 72 ? 50.885 15.685 2.827 1.00 0.00 213 VAL A CA 15
ATOM 22003 C C . VAL A 1 72 ? 49.713 14.691 2.908 1.00 0.00 213 VAL A C 15
ATOM 22004 O O . VAL A 1 72 ? 49.728 13.776 3.732 1.00 0.00 213 VAL A O 15
ATOM 22017 N N . ASP A 1 73 ? 48.703 14.856 2.047 1.00 0.00 214 ASP A N 15
ATOM 22018 C CA . ASP A 1 73 ? 47.526 13.988 1.965 1.00 0.00 214 ASP A CA 15
ATOM 22019 C C . ASP A 1 73 ? 47.836 12.646 1.291 1.00 0.00 214 ASP A C 15
ATOM 22020 O O . ASP A 1 73 ? 47.546 11.581 1.846 1.00 0.00 214 ASP A O 15
ATOM 22029 N N . ARG A 1 74 ? 48.443 12.713 0.097 1.00 0.00 215 ARG A N 15
ATOM 22030 C CA . ARG A 1 74 ? 48.668 11.564 -0.792 1.00 0.00 215 ARG A CA 15
ATOM 22031 C C . ARG A 1 74 ? 49.781 10.618 -0.322 1.00 0.00 215 ARG A C 15
ATOM 22032 O O . ARG A 1 74 ? 49.792 9.456 -0.726 1.00 0.00 215 ARG A O 15
ATOM 22053 N N . ALA A 1 75 ? 50.669 11.071 0.573 1.00 0.00 216 ALA A N 15
ATOM 22054 C CA . ALA A 1 75 ? 51.655 10.225 1.252 1.00 0.00 216 ALA A CA 15
ATOM 22055 C C . ALA A 1 75 ? 50.992 9.063 2.003 1.00 0.00 216 ALA A C 15
ATOM 22056 O O . ALA A 1 75 ? 51.210 7.896 1.695 1.00 0.00 216 ALA A O 15
ATOM 22063 N N . ILE A 1 76 ? 50.121 9.380 2.962 1.00 0.00 217 ILE A N 15
ATOM 22064 C CA . ILE A 1 76 ? 49.530 8.395 3.891 1.00 0.00 217 ILE A CA 15
ATOM 22065 C C . ILE A 1 76 ? 48.626 7.384 3.174 1.00 0.00 217 ILE A C 15
ATOM 22066 O O . ILE A 1 76 ? 48.597 6.216 3.557 1.00 0.00 217 ILE A O 15
ATOM 22082 N N . ARG A 1 77 ? 48.012 7.791 2.056 1.00 0.00 218 ARG A N 15
ATOM 22083 C CA . ARG A 1 77 ? 47.294 6.896 1.128 1.00 0.00 218 ARG A CA 15
ATOM 22084 C C . ARG A 1 77 ? 48.169 5.713 0.650 1.00 0.00 218 ARG A C 15
ATOM 22085 O O . ARG A 1 77 ? 47.639 4.634 0.387 1.00 0.00 218 ARG A O 15
ATOM 22106 N N . GLN A 1 78 ? 49.495 5.875 0.584 1.00 0.00 219 GLN A N 15
ATOM 22107 C CA . GLN A 1 78 ? 50.441 4.827 0.177 1.00 0.00 219 GLN A CA 15
ATOM 22108 C C . GLN A 1 78 ? 51.107 4.106 1.367 1.00 0.00 219 GLN A C 15
ATOM 22109 O O . GLN A 1 78 ? 51.742 3.071 1.156 1.00 0.00 219 GLN A O 15
ATOM 22123 N N . TYR A 1 79 ? 50.970 4.613 2.602 1.00 0.00 220 TYR A N 15
ATOM 22124 C CA . TYR A 1 79 ? 51.809 4.213 3.747 1.00 0.00 220 TYR A CA 15
ATOM 22125 C C . TYR A 1 79 ? 51.047 3.744 5.000 1.00 0.00 220 TYR A C 15
ATOM 22126 O O . TYR A 1 79 ? 51.625 3.021 5.814 1.00 0.00 220 TYR A O 15
ATOM 22144 N N . ASP A 1 80 ? 49.766 4.082 5.169 1.00 0.00 221 ASP A N 15
ATOM 22145 C CA . ASP A 1 80 ? 48.936 3.484 6.220 1.00 0.00 221 ASP A CA 15
ATOM 22146 C C . ASP A 1 80 ? 48.812 1.966 5.981 1.00 0.00 221 ASP A C 15
ATOM 22147 O O . ASP A 1 80 ? 48.368 1.539 4.910 1.00 0.00 221 ASP A O 15
ATOM 22156 N N . GLY A 1 81 ? 49.248 1.147 6.951 1.00 0.00 222 GLY A N 15
ATOM 22157 C CA . GLY A 1 81 ? 49.376 -0.309 6.777 1.00 0.00 222 GLY A CA 15
ATOM 22158 C C . GLY A 1 81 ? 50.764 -0.799 6.375 1.00 0.00 222 GLY A C 15
ATOM 22159 O O . GLY A 1 81 ? 50.928 -2.008 6.209 1.00 0.00 222 GLY A O 15
ATOM 22163 N N . ALA A 1 82 ? 51.761 0.083 6.217 1.00 0.00 223 ALA A N 15
ATOM 22164 C CA . ALA A 1 82 ? 53.151 -0.332 6.025 1.00 0.00 223 ALA A CA 15
ATOM 22165 C C . ALA A 1 82 ? 53.660 -1.109 7.251 1.00 0.00 223 ALA A C 15
ATOM 22166 O O . ALA A 1 82 ? 53.941 -0.534 8.303 1.00 0.00 223 ALA A O 15
ATOM 22173 N N . PHE A 1 83 ? 53.815 -2.427 7.108 1.00 0.00 224 PHE A N 15
ATOM 22174 C CA . PHE A 1 83 ? 54.761 -3.203 7.916 1.00 0.00 224 PHE A CA 15
ATOM 22175 C C . PHE A 1 83 ? 56.170 -2.619 7.734 1.00 0.00 224 PHE A C 15
ATOM 22176 O O . PHE A 1 83 ? 56.779 -2.757 6.670 1.00 0.00 224 PHE A O 15
ATOM 22193 N N . PHE A 1 84 ? 56.663 -1.937 8.772 1.00 0.00 225 PHE A N 15
ATOM 22194 C CA . PHE A 1 84 ? 57.848 -1.086 8.710 1.00 0.00 225 PHE A CA 15
ATOM 22195 C C . PHE A 1 84 ? 58.791 -1.464 9.855 1.00 0.00 225 PHE A C 15
ATOM 22196 O O . PHE A 1 84 ? 58.460 -1.269 11.026 1.00 0.00 225 PHE A O 15
ATOM 22213 N N . MET A 1 85 ? 59.937 -2.066 9.509 1.00 0.00 226 MET A N 15
ATOM 22214 C CA . MET A 1 85 ? 60.844 -2.721 10.468 1.00 0.00 226 MET A CA 15
ATOM 22215 C C . MET A 1 85 ? 60.082 -3.768 11.320 1.00 0.00 226 MET A C 15
ATOM 22216 O O . MET A 1 85 ? 60.211 -3.818 12.541 1.00 0.00 226 MET A O 15
ATOM 22230 N N . ASP A 1 86 ? 59.231 -4.568 10.658 1.00 0.00 227 ASP A N 15
ATOM 22231 C CA . ASP A 1 86 ? 58.522 -5.766 11.164 1.00 0.00 227 ASP A CA 15
ATOM 22232 C C . ASP A 1 86 ? 57.166 -5.510 11.869 1.00 0.00 227 ASP A C 15
ATOM 22233 O O . ASP A 1 86 ? 56.510 -6.473 12.272 1.00 0.00 227 ASP A O 15
ATOM 22242 N N . ARG A 1 87 ? 56.703 -4.251 11.984 1.00 0.00 228 ARG A N 15
ATOM 22243 C CA . ARG A 1 87 ? 55.407 -3.908 12.613 1.00 0.00 228 ARG A CA 15
ATOM 22244 C C . ARG A 1 87 ? 54.623 -2.868 11.811 1.00 0.00 228 ARG A C 15
ATOM 22245 O O . ARG A 1 87 ? 55.164 -1.880 11.321 1.00 0.00 228 ARG A O 15
ATOM 22266 N N . LYS A 1 88 ? 53.322 -3.106 11.656 1.00 0.00 229 LYS A N 15
ATOM 22267 C CA . LYS A 1 88 ? 52.395 -2.291 10.866 1.00 0.00 229 LYS A CA 15
ATOM 22268 C C . LYS A 1 88 ? 52.139 -0.892 11.466 1.00 0.00 229 LYS A C 15
ATOM 22269 O O . LYS A 1 88 ? 51.345 -0.762 12.397 1.00 0.00 229 LYS A O 15
ATOM 22288 N N . ILE A 1 89 ? 52.761 0.159 10.914 1.00 0.00 230 ILE A N 15
ATOM 22289 C CA . ILE A 1 89 ? 52.379 1.570 11.153 1.00 0.00 230 ILE A CA 15
ATOM 22290 C C . ILE A 1 89 ? 50.901 1.823 10.793 1.00 0.00 230 ILE A C 15
ATOM 22291 O O . ILE A 1 89 ? 50.351 1.201 9.882 1.00 0.00 230 ILE A O 15
ATOM 22307 N N . PHE A 1 90 ? 50.284 2.794 11.472 1.00 0.00 231 PHE A N 15
ATOM 22308 C CA . PHE A 1 90 ? 48.923 3.257 11.223 1.00 0.00 231 PHE A CA 15
ATOM 22309 C C . PHE A 1 90 ? 48.839 4.750 11.550 1.00 0.00 231 PHE A C 15
ATOM 22310 O O . PHE A 1 90 ? 49.394 5.200 12.555 1.00 0.00 231 PHE A O 15
ATOM 22327 N N . VAL A 1 91 ? 48.192 5.504 10.668 1.00 0.00 232 VAL A N 15
ATOM 22328 C CA . VAL A 1 91 ? 48.245 6.970 10.607 1.00 0.00 232 VAL A CA 15
ATOM 22329 C C . VAL A 1 91 ? 46.998 7.507 9.897 1.00 0.00 232 VAL A C 15
ATOM 22330 O O . VAL A 1 91 ? 46.604 6.996 8.850 1.00 0.00 232 VAL A O 15
ATOM 22343 N N . ARG A 1 92 ? 46.421 8.579 10.449 1.00 0.00 233 ARG A N 15
ATOM 22344 C CA . ARG A 1 92 ? 45.339 9.358 9.836 1.00 0.00 233 ARG A CA 15
ATOM 22345 C C . ARG A 1 92 ? 45.801 10.809 9.632 1.00 0.00 233 ARG A C 15
ATOM 22346 O O . ARG A 1 92 ? 46.523 11.361 10.467 1.00 0.00 233 ARG A O 15
ATOM 22367 N N . GLN A 1 93 ? 45.423 11.406 8.501 1.00 0.00 234 GLN A N 15
ATOM 22368 C CA . GLN A 1 93 ? 45.762 12.787 8.149 1.00 0.00 234 GLN A CA 15
ATOM 22369 C C . GLN A 1 93 ? 45.094 13.805 9.105 1.00 0.00 234 GLN A C 15
ATOM 22370 O O . GLN A 1 93 ? 44.139 13.488 9.817 1.00 0.00 234 GLN A O 15
ATOM 22384 N N . ASP A 1 94 ? 45.564 15.058 9.081 1.00 0.00 235 ASP A N 15
ATOM 22385 C CA . ASP A 1 94 ? 45.013 16.192 9.852 1.00 0.00 235 ASP A CA 15
ATOM 22386 C C . ASP A 1 94 ? 43.644 16.712 9.330 1.00 0.00 235 ASP A C 15
ATOM 22387 O O . ASP A 1 94 ? 43.113 17.706 9.836 1.00 0.00 235 ASP A O 15
ATOM 22396 N N . ASN A 1 95 ? 43.055 16.036 8.331 1.00 0.00 236 ASN A N 15
ATOM 22397 C CA . ASN A 1 95 ? 41.777 16.364 7.685 1.00 0.00 236 ASN A CA 15
ATOM 22398 C C . ASN A 1 95 ? 41.069 15.114 7.117 1.00 0.00 236 ASN A C 15
ATOM 22399 O O . ASN A 1 95 ? 39.887 14.898 7.476 1.00 0.00 236 ASN A O 15
ATOM 22411 N N . GLY A 1 1 ? 67.787 -6.052 -26.575 1.00 0.00 142 GLY A N 16
ATOM 22412 C CA . GLY A 1 1 ? 67.161 -6.895 -25.530 1.00 0.00 142 GLY A CA 16
ATOM 22413 C C . GLY A 1 1 ? 66.380 -6.073 -24.507 1.00 0.00 142 GLY A C 16
ATOM 22414 O O . GLY A 1 1 ? 66.397 -4.842 -24.547 1.00 0.00 142 GLY A O 16
ATOM 22420 N N . SER A 1 2 ? 65.695 -6.760 -23.587 1.00 0.00 143 SER A N 16
ATOM 22421 C CA . SER A 1 2 ? 64.866 -6.194 -22.492 1.00 0.00 143 SER A CA 16
ATOM 22422 C C . SER A 1 2 ? 63.561 -5.516 -22.983 1.00 0.00 143 SER A C 16
ATOM 22423 O O . SER A 1 2 ? 63.326 -5.364 -24.187 1.00 0.00 143 SER A O 16
ATOM 22431 N N . ALA A 1 3 ? 62.686 -5.112 -22.047 1.00 0.00 144 ALA A N 16
ATOM 22432 C CA . ALA A 1 3 ? 61.365 -4.531 -22.324 1.00 0.00 144 ALA A CA 16
ATOM 22433 C C . ALA A 1 3 ? 60.875 -3.612 -21.186 1.00 0.00 144 ALA A C 16
ATOM 22434 O O . ALA A 1 3 ? 61.257 -3.784 -20.024 1.00 0.00 144 ALA A O 16
ATOM 22441 N N . ARG A 1 4 ? 60.013 -2.649 -21.540 1.00 0.00 145 ARG A N 16
ATOM 22442 C CA . ARG A 1 4 ? 59.415 -1.633 -20.654 1.00 0.00 145 ARG A CA 16
ATOM 22443 C C . ARG A 1 4 ? 58.212 -0.948 -21.324 1.00 0.00 145 ARG A C 16
ATOM 22444 O O . ARG A 1 4 ? 58.285 -0.607 -22.506 1.00 0.00 145 ARG A O 16
ATOM 22465 N N . GLU A 1 5 ? 57.113 -0.758 -20.589 1.00 0.00 146 GLU A N 16
ATOM 22466 C CA . GLU A 1 5 ? 55.843 -0.258 -21.151 1.00 0.00 146 GLU A CA 16
ATOM 22467 C C . GLU A 1 5 ? 55.715 1.277 -21.116 1.00 0.00 146 GLU A C 16
ATOM 22468 O O . GLU A 1 5 ? 55.027 1.840 -21.969 1.00 0.00 146 GLU A O 16
ATOM 22480 N N . LEU A 1 6 ? 56.374 1.943 -20.150 1.00 0.00 147 LEU A N 16
ATOM 22481 C CA . LEU A 1 6 ? 56.478 3.405 -19.934 1.00 0.00 147 LEU A CA 16
ATOM 22482 C C . LEU A 1 6 ? 55.162 4.114 -19.550 1.00 0.00 147 LEU A C 16
ATOM 22483 O O . LEU A 1 6 ? 55.190 5.066 -18.768 1.00 0.00 147 LEU A O 16
ATOM 22499 N N . ASP A 1 7 ? 54.018 3.667 -20.067 1.00 0.00 148 ASP A N 16
ATOM 22500 C CA . ASP A 1 7 ? 52.694 4.255 -19.835 1.00 0.00 148 ASP A CA 16
ATOM 22501 C C . ASP A 1 7 ? 52.195 4.047 -18.393 1.00 0.00 148 ASP A C 16
ATOM 22502 O O . ASP A 1 7 ? 52.163 2.926 -17.881 1.00 0.00 148 ASP A O 16
ATOM 22511 N N . SER A 1 8 ? 51.766 5.139 -17.754 1.00 0.00 149 SER A N 16
ATOM 22512 C CA . SER A 1 8 ? 51.256 5.196 -16.375 1.00 0.00 149 SER A CA 16
ATOM 22513 C C . SER A 1 8 ? 50.631 6.579 -16.077 1.00 0.00 149 SER A C 16
ATOM 22514 O O . SER A 1 8 ? 50.987 7.577 -16.720 1.00 0.00 149 SER A O 16
ATOM 22522 N N . THR A 1 9 ? 49.698 6.639 -15.112 1.00 0.00 150 THR A N 16
ATOM 22523 C CA . THR A 1 9 ? 48.906 7.830 -14.743 1.00 0.00 150 THR A CA 16
ATOM 22524 C C . THR A 1 9 ? 48.219 7.655 -13.384 1.00 0.00 150 THR A C 16
ATOM 22525 O O . THR A 1 9 ? 47.997 6.531 -12.928 1.00 0.00 150 THR A O 16
ATOM 22536 N N . TYR A 1 10 ? 47.868 8.778 -12.750 1.00 0.00 151 TYR A N 16
ATOM 22537 C CA . TYR A 1 10 ? 47.120 8.870 -11.487 1.00 0.00 151 TYR A CA 16
ATOM 22538 C C . TYR A 1 10 ? 46.460 10.256 -11.308 1.00 0.00 151 TYR A C 16
ATOM 22539 O O . TYR A 1 10 ? 47.043 11.285 -11.667 1.00 0.00 151 TYR A O 16
ATOM 22557 N N . GLU A 1 11 ? 45.255 10.278 -10.728 1.00 0.00 152 GLU A N 16
ATOM 22558 C CA . GLU A 1 11 ? 44.454 11.476 -10.435 1.00 0.00 152 GLU A CA 16
ATOM 22559 C C . GLU A 1 11 ? 43.641 11.269 -9.139 1.00 0.00 152 GLU A C 16
ATOM 22560 O O . GLU A 1 11 ? 43.164 10.165 -8.865 1.00 0.00 152 GLU A O 16
ATOM 22572 N N . GLU A 1 12 ? 43.463 12.335 -8.350 1.00 0.00 153 GLU A N 16
ATOM 22573 C CA . GLU A 1 12 ? 42.749 12.322 -7.063 1.00 0.00 153 GLU A CA 16
ATOM 22574 C C . GLU A 1 12 ? 42.308 13.744 -6.698 1.00 0.00 153 GLU A C 16
ATOM 22575 O O . GLU A 1 12 ? 43.062 14.705 -6.861 1.00 0.00 153 GLU A O 16
ATOM 22587 N N . LYS A 1 13 ? 41.093 13.898 -6.166 1.00 0.00 154 LYS A N 16
ATOM 22588 C CA . LYS A 1 13 ? 40.445 15.196 -5.898 1.00 0.00 154 LYS A CA 16
ATOM 22589 C C . LYS A 1 13 ? 41.001 15.905 -4.639 1.00 0.00 154 LYS A C 16
ATOM 22590 O O . LYS A 1 13 ? 40.251 16.436 -3.816 1.00 0.00 154 LYS A O 16
ATOM 22609 N N . VAL A 1 14 ? 42.325 15.890 -4.474 1.00 0.00 155 VAL A N 16
ATOM 22610 C CA . VAL A 1 14 ? 43.033 16.515 -3.345 1.00 0.00 155 VAL A CA 16
ATOM 22611 C C . VAL A 1 14 ? 42.989 18.044 -3.461 1.00 0.00 155 VAL A C 16
ATOM 22612 O O . VAL A 1 14 ? 43.168 18.602 -4.545 1.00 0.00 155 VAL A O 16
ATOM 22625 N N . ASN A 1 15 ? 42.731 18.700 -2.327 1.00 0.00 156 ASN A N 16
ATOM 22626 C CA . ASN A 1 15 ? 42.746 20.161 -2.160 1.00 0.00 156 ASN A CA 16
ATOM 22627 C C . ASN A 1 15 ? 42.800 20.549 -0.667 1.00 0.00 156 ASN A C 16
ATOM 22628 O O . ASN A 1 15 ? 43.677 21.318 -0.263 1.00 0.00 156 ASN A O 16
ATOM 22639 N N . ARG A 1 16 ? 41.888 19.972 0.143 1.00 0.00 157 ARG A N 16
ATOM 22640 C CA . ARG A 1 16 ? 41.870 19.971 1.623 1.00 0.00 157 ARG A CA 16
ATOM 22641 C C . ARG A 1 16 ? 41.590 21.356 2.254 1.00 0.00 157 ARG A C 16
ATOM 22642 O O . ARG A 1 16 ? 41.831 22.405 1.654 1.00 0.00 157 ARG A O 16
ATOM 22663 N N . ASN A 1 17 ? 41.094 21.365 3.497 1.00 0.00 158 ASN A N 16
ATOM 22664 C CA . ASN A 1 17 ? 40.893 22.598 4.280 1.00 0.00 158 ASN A CA 16
ATOM 22665 C C . ASN A 1 17 ? 42.208 23.159 4.872 1.00 0.00 158 ASN A C 16
ATOM 22666 O O . ASN A 1 17 ? 42.330 24.368 5.074 1.00 0.00 158 ASN A O 16
ATOM 22677 N N . TYR A 1 18 ? 43.193 22.286 5.134 1.00 0.00 159 TYR A N 16
ATOM 22678 C CA . TYR A 1 18 ? 44.492 22.582 5.767 1.00 0.00 159 TYR A CA 16
ATOM 22679 C C . TYR A 1 18 ? 45.455 21.384 5.651 1.00 0.00 159 TYR A C 16
ATOM 22680 O O . TYR A 1 18 ? 45.017 20.234 5.616 1.00 0.00 159 TYR A O 16
ATOM 22698 N N . SER A 1 19 ? 46.767 21.627 5.576 1.00 0.00 160 SER A N 16
ATOM 22699 C CA . SER A 1 19 ? 47.800 20.577 5.503 1.00 0.00 160 SER A CA 16
ATOM 22700 C C . SER A 1 19 ? 49.213 21.132 5.723 1.00 0.00 160 SER A C 16
ATOM 22701 O O . SER A 1 19 ? 49.673 22.016 5.000 1.00 0.00 160 SER A O 16
ATOM 22709 N N . ASN A 1 20 ? 49.906 20.576 6.716 1.00 0.00 161 ASN A N 16
ATOM 22710 C CA . ASN A 1 20 ? 51.205 21.009 7.220 1.00 0.00 161 ASN A CA 16
ATOM 22711 C C . ASN A 1 20 ? 52.051 19.820 7.721 1.00 0.00 161 ASN A C 16
ATOM 22712 O O . ASN A 1 20 ? 53.253 19.760 7.462 1.00 0.00 161 ASN A O 16
ATOM 22723 N N . SER A 1 21 ? 51.453 18.848 8.415 1.00 0.00 162 SER A N 16
ATOM 22724 C CA . SER A 1 21 ? 52.204 17.835 9.174 1.00 0.00 162 SER A CA 16
ATOM 22725 C C . SER A 1 21 ? 51.354 16.637 9.634 1.00 0.00 162 SER A C 16
ATOM 22726 O O . SER A 1 21 ? 50.126 16.639 9.552 1.00 0.00 162 SER A O 16
ATOM 22734 N N . ILE A 1 22 ? 52.024 15.580 10.106 1.00 0.00 163 ILE A N 16
ATOM 22735 C CA . ILE A 1 22 ? 51.415 14.283 10.434 1.00 0.00 163 ILE A CA 16
ATOM 22736 C C . ILE A 1 22 ? 51.984 13.754 11.757 1.00 0.00 163 ILE A C 16
ATOM 22737 O O . ILE A 1 22 ? 53.193 13.835 12.005 1.00 0.00 163 ILE A O 16
ATOM 22753 N N . PHE A 1 23 ? 51.106 13.203 12.594 1.00 0.00 164 PHE A N 16
ATOM 22754 C CA . PHE A 1 23 ? 51.455 12.488 13.823 1.00 0.00 164 PHE A CA 16
ATOM 22755 C C . PHE A 1 23 ? 51.428 10.976 13.561 1.00 0.00 164 PHE A C 16
ATOM 22756 O O . PHE A 1 23 ? 50.641 10.504 12.744 1.00 0.00 164 PHE A O 16
ATOM 22773 N N . VAL A 1 24 ? 52.274 10.223 14.261 1.00 0.00 165 VAL A N 16
ATOM 22774 C CA . VAL A 1 24 ? 52.512 8.788 14.054 1.00 0.00 165 VAL A CA 16
ATOM 22775 C C . VAL A 1 24 ? 52.313 8.057 15.389 1.00 0.00 165 VAL A C 16
ATOM 22776 O O . VAL A 1 24 ? 52.840 8.495 16.415 1.00 0.00 165 VAL A O 16
ATOM 22789 N N . GLY A 1 25 ? 51.541 6.962 15.369 1.00 0.00 166 GLY A N 16
ATOM 22790 C CA . GLY A 1 25 ? 51.208 6.127 16.537 1.00 0.00 166 GLY A CA 16
ATOM 22791 C C . GLY A 1 25 ? 52.377 5.253 16.998 1.00 0.00 166 GLY A C 16
ATOM 22792 O O . GLY A 1 25 ? 53.526 5.605 16.772 1.00 0.00 166 GLY A O 16
ATOM 22796 N N . ASN A 1 26 ? 52.109 4.122 17.661 1.00 0.00 167 ASN A N 16
ATOM 22797 C CA . ASN A 1 26 ? 53.140 3.354 18.390 1.00 0.00 167 ASN A CA 16
ATOM 22798 C C . ASN A 1 26 ? 54.359 2.942 17.529 1.00 0.00 167 ASN A C 16
ATOM 22799 O O . ASN A 1 26 ? 55.496 3.096 17.975 1.00 0.00 167 ASN A O 16
ATOM 22810 N N . LEU A 1 27 ? 54.100 2.483 16.292 1.00 0.00 168 LEU A N 16
ATOM 22811 C CA . LEU A 1 27 ? 55.048 2.293 15.173 1.00 0.00 168 LEU A CA 16
ATOM 22812 C C . LEU A 1 27 ? 56.254 1.358 15.460 1.00 0.00 168 LEU A C 16
ATOM 22813 O O . LEU A 1 27 ? 56.312 0.673 16.484 1.00 0.00 168 LEU A O 16
ATOM 22829 N N . THR A 1 28 ? 57.228 1.354 14.535 1.00 0.00 169 THR A N 16
ATOM 22830 C CA . THR A 1 28 ? 58.573 0.781 14.691 1.00 0.00 169 THR A CA 16
ATOM 22831 C C . THR A 1 28 ? 59.450 1.701 15.547 1.00 0.00 169 THR A C 16
ATOM 22832 O O . THR A 1 28 ? 60.353 2.393 15.078 1.00 0.00 169 THR A O 16
ATOM 22843 N N . TYR A 1 29 ? 59.169 1.718 16.852 1.00 0.00 170 TYR A N 16
ATOM 22844 C CA . TYR A 1 29 ? 59.884 2.552 17.830 1.00 0.00 170 TYR A CA 16
ATOM 22845 C C . TYR A 1 29 ? 61.356 2.120 18.051 1.00 0.00 170 TYR A C 16
ATOM 22846 O O . TYR A 1 29 ? 62.138 2.846 18.670 1.00 0.00 170 TYR A O 16
ATOM 22864 N N . ASP A 1 30 ? 61.750 0.962 17.502 1.00 0.00 171 ASP A N 16
ATOM 22865 C CA . ASP A 1 30 ? 63.145 0.512 17.387 1.00 0.00 171 ASP A CA 16
ATOM 22866 C C . ASP A 1 30 ? 63.936 1.260 16.289 1.00 0.00 171 ASP A C 16
ATOM 22867 O O . ASP A 1 30 ? 65.164 1.160 16.250 1.00 0.00 171 ASP A O 16
ATOM 22876 N N . SER A 1 31 ? 63.271 2.017 15.410 1.00 0.00 172 SER A N 16
ATOM 22877 C CA . SER A 1 31 ? 63.901 2.735 14.292 1.00 0.00 172 SER A CA 16
ATOM 22878 C C . SER A 1 31 ? 64.101 4.242 14.562 1.00 0.00 172 SER A C 16
ATOM 22879 O O . SER A 1 31 ? 63.344 4.876 15.309 1.00 0.00 172 SER A O 16
ATOM 22887 N N . THR A 1 32 ? 65.136 4.825 13.938 1.00 0.00 173 THR A N 16
ATOM 22888 C CA . THR A 1 32 ? 65.520 6.251 14.018 1.00 0.00 173 THR A CA 16
ATOM 22889 C C . THR A 1 32 ? 64.680 7.115 13.060 1.00 0.00 173 THR A C 16
ATOM 22890 O O . THR A 1 32 ? 64.265 6.605 12.019 1.00 0.00 173 THR A O 16
ATOM 22901 N N . PRO A 1 33 ? 64.458 8.420 13.339 1.00 0.00 174 PRO A N 16
ATOM 22902 C CA . PRO A 1 33 ? 63.553 9.267 12.554 1.00 0.00 174 PRO A CA 16
ATOM 22903 C C . PRO A 1 33 ? 63.931 9.446 11.077 1.00 0.00 174 PRO A C 16
ATOM 22904 O O . PRO A 1 33 ? 63.033 9.647 10.264 1.00 0.00 174 PRO A O 16
ATOM 22915 N N . GLU A 1 34 ? 65.210 9.319 10.695 1.00 0.00 175 GLU A N 16
ATOM 22916 C CA . GLU A 1 34 ? 65.611 9.398 9.280 1.00 0.00 175 GLU A CA 16
ATOM 22917 C C . GLU A 1 34 ? 65.092 8.222 8.429 1.00 0.00 175 GLU A C 16
ATOM 22918 O O . GLU A 1 34 ? 65.008 8.335 7.203 1.00 0.00 175 GLU A O 16
ATOM 22930 N N . ASP A 1 35 ? 64.668 7.125 9.063 1.00 0.00 176 ASP A N 16
ATOM 22931 C CA . ASP A 1 35 ? 63.970 6.013 8.412 1.00 0.00 176 ASP A CA 16
ATOM 22932 C C . ASP A 1 35 ? 62.543 6.417 7.995 1.00 0.00 176 ASP A C 16
ATOM 22933 O O . ASP A 1 35 ? 62.077 6.004 6.932 1.00 0.00 176 ASP A O 16
ATOM 22942 N N . LEU A 1 36 ? 61.879 7.283 8.780 1.00 0.00 177 LEU A N 16
ATOM 22943 C CA . LEU A 1 36 ? 60.642 7.954 8.367 1.00 0.00 177 LEU A CA 16
ATOM 22944 C C . LEU A 1 36 ? 60.912 9.069 7.347 1.00 0.00 177 LEU A C 16
ATOM 22945 O O . LEU A 1 36 ? 60.074 9.274 6.471 1.00 0.00 177 LEU A O 16
ATOM 22961 N N . THR A 1 37 ? 62.059 9.765 7.409 1.00 0.00 178 THR A N 16
ATOM 22962 C CA . THR A 1 37 ? 62.411 10.798 6.419 1.00 0.00 178 THR A CA 16
ATOM 22963 C C . THR A 1 37 ? 62.547 10.178 5.036 1.00 0.00 178 THR A C 16
ATOM 22964 O O . THR A 1 37 ? 61.889 10.638 4.107 1.00 0.00 178 THR A O 16
ATOM 22975 N N . GLU A 1 38 ? 63.332 9.107 4.896 1.00 0.00 179 GLU A N 16
ATOM 22976 C CA . GLU A 1 38 ? 63.531 8.429 3.609 1.00 0.00 179 GLU A CA 16
ATOM 22977 C C . GLU A 1 38 ? 62.214 7.859 3.043 1.00 0.00 179 GLU A C 16
ATOM 22978 O O . GLU A 1 38 ? 61.993 7.886 1.830 1.00 0.00 179 GLU A O 16
ATOM 22990 N N . PHE A 1 39 ? 61.317 7.401 3.923 1.00 0.00 180 PHE A N 16
ATOM 22991 C CA . PHE A 1 39 ? 59.983 6.899 3.596 1.00 0.00 180 PHE A CA 16
ATOM 22992 C C . PHE A 1 39 ? 59.079 8.021 3.062 1.00 0.00 180 PHE A C 16
ATOM 22993 O O . PHE A 1 39 ? 58.699 8.007 1.891 1.00 0.00 180 PHE A O 16
ATOM 23010 N N . PHE A 1 40 ? 58.766 9.013 3.905 1.00 0.00 181 PHE A N 16
ATOM 23011 C CA . PHE A 1 40 ? 57.810 10.080 3.613 1.00 0.00 181 PHE A CA 16
ATOM 23012 C C . PHE A 1 40 ? 58.296 11.106 2.573 1.00 0.00 181 PHE A C 16
ATOM 23013 O O . PHE A 1 40 ? 57.479 11.675 1.851 1.00 0.00 181 PHE A O 16
ATOM 23030 N N . SER A 1 41 ? 59.604 11.348 2.454 1.00 0.00 182 SER A N 16
ATOM 23031 C CA . SER A 1 41 ? 60.137 12.415 1.581 1.00 0.00 182 SER A CA 16
ATOM 23032 C C . SER A 1 41 ? 60.060 12.108 0.076 1.00 0.00 182 SER A C 16
ATOM 23033 O O . SER A 1 41 ? 59.976 13.037 -0.730 1.00 0.00 182 SER A O 16
ATOM 23041 N N . GLN A 1 42 ? 60.003 10.829 -0.322 1.00 0.00 183 GLN A N 16
ATOM 23042 C CA . GLN A 1 42 ? 59.947 10.422 -1.738 1.00 0.00 183 GLN A CA 16
ATOM 23043 C C . GLN A 1 42 ? 58.632 10.821 -2.447 1.00 0.00 183 GLN A C 16
ATOM 23044 O O . GLN A 1 42 ? 58.549 10.763 -3.675 1.00 0.00 183 GLN A O 16
ATOM 23058 N N . ILE A 1 43 ? 57.619 11.270 -1.695 1.00 0.00 184 ILE A N 16
ATOM 23059 C CA . ILE A 1 43 ? 56.336 11.790 -2.209 1.00 0.00 184 ILE A CA 16
ATOM 23060 C C . ILE A 1 43 ? 56.489 13.151 -2.914 1.00 0.00 184 ILE A C 16
ATOM 23061 O O . ILE A 1 43 ? 55.754 13.432 -3.865 1.00 0.00 184 ILE A O 16
ATOM 23077 N N . GLY A 1 44 ? 57.449 13.978 -2.475 1.00 0.00 185 GLY A N 16
ATOM 23078 C CA . GLY A 1 44 ? 57.616 15.368 -2.929 1.00 0.00 185 GLY A CA 16
ATOM 23079 C C . GLY A 1 44 ? 58.212 16.306 -1.875 1.00 0.00 185 GLY A C 16
ATOM 23080 O O . GLY A 1 44 ? 57.744 17.433 -1.731 1.00 0.00 185 GLY A O 16
ATOM 23084 N N . LYS A 1 45 ? 59.229 15.820 -1.148 1.00 0.00 186 LYS A N 16
ATOM 23085 C CA . LYS A 1 45 ? 60.013 16.491 -0.096 1.00 0.00 186 LYS A CA 16
ATOM 23086 C C . LYS A 1 45 ? 59.297 16.539 1.275 1.00 0.00 186 LYS A C 16
ATOM 23087 O O . LYS A 1 45 ? 58.202 17.084 1.415 1.00 0.00 186 LYS A O 16
ATOM 23106 N N . VAL A 1 46 ? 59.970 16.019 2.306 1.00 0.00 187 VAL A N 16
ATOM 23107 C CA . VAL A 1 46 ? 59.664 16.221 3.739 1.00 0.00 187 VAL A CA 16
ATOM 23108 C C . VAL A 1 46 ? 60.697 17.204 4.314 1.00 0.00 187 VAL A C 16
ATOM 23109 O O . VAL A 1 46 ? 61.828 17.225 3.831 1.00 0.00 187 VAL A O 16
ATOM 23122 N N . VAL A 1 47 ? 60.334 18.010 5.319 1.00 0.00 188 VAL A N 16
ATOM 23123 C CA . VAL A 1 47 ? 61.260 19.010 5.918 1.00 0.00 188 VAL A CA 16
ATOM 23124 C C . VAL A 1 47 ? 61.715 18.682 7.343 1.00 0.00 188 VAL A C 16
ATOM 23125 O O . VAL A 1 47 ? 62.725 19.219 7.800 1.00 0.00 188 VAL A O 16
ATOM 23138 N N . ARG A 1 48 ? 60.994 17.797 8.037 1.00 0.00 189 ARG A N 16
ATOM 23139 C CA . ARG A 1 48 ? 61.254 17.451 9.438 1.00 0.00 189 ARG A CA 16
ATOM 23140 C C . ARG A 1 48 ? 60.678 16.075 9.786 1.00 0.00 189 ARG A C 16
ATOM 23141 O O . ARG A 1 48 ? 59.609 15.723 9.296 1.00 0.00 189 ARG A O 16
ATOM 23162 N N . ALA A 1 49 ? 61.331 15.346 10.685 1.00 0.00 190 ALA A N 16
ATOM 23163 C CA . ALA A 1 49 ? 60.845 14.105 11.298 1.00 0.00 190 ALA A CA 16
ATOM 23164 C C . ALA A 1 49 ? 61.500 13.889 12.672 1.00 0.00 190 ALA A C 16
ATOM 23165 O O . ALA A 1 49 ? 62.677 14.213 12.856 1.00 0.00 190 ALA A O 16
ATOM 23172 N N . ASP A 1 50 ? 60.753 13.332 13.629 1.00 0.00 191 ASP A N 16
ATOM 23173 C CA . ASP A 1 50 ? 61.264 12.997 14.961 1.00 0.00 191 ASP A CA 16
ATOM 23174 C C . ASP A 1 50 ? 60.472 11.867 15.651 1.00 0.00 191 ASP A C 16
ATOM 23175 O O . ASP A 1 50 ? 59.280 11.663 15.413 1.00 0.00 191 ASP A O 16
ATOM 23184 N N . ILE A 1 51 ? 61.173 11.160 16.538 1.00 0.00 192 ILE A N 16
ATOM 23185 C CA . ILE A 1 51 ? 60.663 10.139 17.469 1.00 0.00 192 ILE A CA 16
ATOM 23186 C C . ILE A 1 51 ? 60.725 10.653 18.924 1.00 0.00 192 ILE A C 16
ATOM 23187 O O . ILE A 1 51 ? 59.929 10.236 19.768 1.00 0.00 192 ILE A O 16
ATOM 23203 N N . ILE A 1 52 ? 61.600 11.621 19.226 1.00 0.00 193 ILE A N 16
ATOM 23204 C CA . ILE A 1 52 ? 61.619 12.332 20.512 1.00 0.00 193 ILE A CA 16
ATOM 23205 C C . ILE A 1 52 ? 60.357 13.207 20.596 1.00 0.00 193 ILE A C 16
ATOM 23206 O O . ILE A 1 52 ? 60.114 14.051 19.724 1.00 0.00 193 ILE A O 16
ATOM 23222 N N . THR A 1 53 ? 59.533 12.959 21.621 1.00 0.00 194 THR A N 16
ATOM 23223 C CA . THR A 1 53 ? 58.109 13.333 21.680 1.00 0.00 194 THR A CA 16
ATOM 23224 C C . THR A 1 53 ? 57.654 13.568 23.122 1.00 0.00 194 THR A C 16
ATOM 23225 O O . THR A 1 53 ? 58.303 13.137 24.077 1.00 0.00 194 THR A O 16
ATOM 23236 N N . SER A 1 54 ? 56.537 14.278 23.279 1.00 0.00 195 SER A N 16
ATOM 23237 C CA . SER A 1 54 ? 55.902 14.559 24.581 1.00 0.00 195 SER A CA 16
ATOM 23238 C C . SER A 1 54 ? 55.402 13.283 25.298 1.00 0.00 195 SER A C 16
ATOM 23239 O O . SER A 1 54 ? 55.151 12.252 24.664 1.00 0.00 195 SER A O 16
ATOM 23247 N N . ARG A 1 55 ? 55.222 13.354 26.630 1.00 0.00 196 ARG A N 16
ATOM 23248 C CA . ARG A 1 55 ? 54.852 12.196 27.469 1.00 0.00 196 ARG A CA 16
ATOM 23249 C C . ARG A 1 55 ? 53.539 11.522 27.026 1.00 0.00 196 ARG A C 16
ATOM 23250 O O . ARG A 1 55 ? 53.482 10.291 26.950 1.00 0.00 196 ARG A O 16
ATOM 23271 N N . GLY A 1 56 ? 52.510 12.320 26.703 1.00 0.00 197 GLY A N 16
ATOM 23272 C CA . GLY A 1 56 ? 51.265 11.875 26.057 1.00 0.00 197 GLY A CA 16
ATOM 23273 C C . GLY A 1 56 ? 50.528 10.766 26.819 1.00 0.00 197 GLY A C 16
ATOM 23274 O O . GLY A 1 56 ? 50.475 10.768 28.051 1.00 0.00 197 GLY A O 16
ATOM 23278 N N . HIS A 1 57 ? 49.974 9.815 26.062 1.00 0.00 198 HIS A N 16
ATOM 23279 C CA . HIS A 1 57 ? 49.315 8.596 26.551 1.00 0.00 198 HIS A CA 16
ATOM 23280 C C . HIS A 1 57 ? 49.677 7.385 25.660 1.00 0.00 198 HIS A C 16
ATOM 23281 O O . HIS A 1 57 ? 49.617 7.482 24.432 1.00 0.00 198 HIS A O 16
ATOM 23295 N N . HIS A 1 58 ? 50.058 6.264 26.293 1.00 0.00 199 HIS A N 16
ATOM 23296 C CA . HIS A 1 58 ? 50.588 5.023 25.689 1.00 0.00 199 HIS A CA 16
ATOM 23297 C C . HIS A 1 58 ? 52.019 5.191 25.109 1.00 0.00 199 HIS A C 16
ATOM 23298 O O . HIS A 1 58 ? 52.352 6.213 24.500 1.00 0.00 199 HIS A O 16
ATOM 23312 N N . ARG A 1 59 ? 52.890 4.196 25.331 1.00 0.00 200 ARG A N 16
ATOM 23313 C CA . ARG A 1 59 ? 54.327 4.269 25.016 1.00 0.00 200 ARG A CA 16
ATOM 23314 C C . ARG A 1 59 ? 54.603 4.149 23.509 1.00 0.00 200 ARG A C 16
ATOM 23315 O O . ARG A 1 59 ? 54.059 3.272 22.830 1.00 0.00 200 ARG A O 16
ATOM 23336 N N . GLY A 1 60 ? 55.485 5.017 23.002 1.00 0.00 201 GLY A N 16
ATOM 23337 C CA . GLY A 1 60 ? 55.922 5.075 21.601 1.00 0.00 201 GLY A CA 16
ATOM 23338 C C . GLY A 1 60 ? 55.021 5.961 20.735 1.00 0.00 201 GLY A C 16
ATOM 23339 O O . GLY A 1 60 ? 53.799 5.817 20.764 1.00 0.00 201 GLY A O 16
ATOM 23343 N N . MET A 1 61 ? 55.640 6.860 19.960 1.00 0.00 202 MET A N 16
ATOM 23344 C CA . MET A 1 61 ? 55.016 7.794 19.004 1.00 0.00 202 MET A CA 16
ATOM 23345 C C . MET A 1 61 ? 56.075 8.571 18.200 1.00 0.00 202 MET A C 16
ATOM 23346 O O . MET A 1 61 ? 57.263 8.537 18.530 1.00 0.00 202 MET A O 16
ATOM 23360 N N . GLY A 1 62 ? 55.649 9.274 17.145 1.00 0.00 203 GLY A N 16
ATOM 23361 C CA . GLY A 1 62 ? 56.489 10.149 16.315 1.00 0.00 203 GLY A CA 16
ATOM 23362 C C . GLY A 1 62 ? 55.691 11.231 15.579 1.00 0.00 203 GLY A C 16
ATOM 23363 O O . GLY A 1 62 ? 54.458 11.215 15.607 1.00 0.00 203 GLY A O 16
ATOM 23367 N N . THR A 1 63 ? 56.390 12.134 14.877 1.00 0.00 204 THR A N 16
ATOM 23368 C CA . THR A 1 63 ? 55.804 13.249 14.102 1.00 0.00 204 THR A CA 16
ATOM 23369 C C . THR A 1 63 ? 56.678 13.553 12.887 1.00 0.00 204 THR A C 16
ATOM 23370 O O . THR A 1 63 ? 57.897 13.418 12.958 1.00 0.00 204 THR A O 16
ATOM 23381 N N . VAL A 1 64 ? 56.061 13.979 11.783 1.00 0.00 205 VAL A N 16
ATOM 23382 C CA . VAL A 1 64 ? 56.751 14.340 10.525 1.00 0.00 205 VAL A CA 16
ATOM 23383 C C . VAL A 1 64 ? 56.109 15.602 9.931 1.00 0.00 205 VAL A C 16
ATOM 23384 O O . VAL A 1 64 ? 54.892 15.759 10.000 1.00 0.00 205 VAL A O 16
ATOM 23397 N N . GLU A 1 65 ? 56.913 16.505 9.359 1.00 0.00 206 GLU A N 16
ATOM 23398 C CA . GLU A 1 65 ? 56.460 17.774 8.776 1.00 0.00 206 GLU A CA 16
ATOM 23399 C C . GLU A 1 65 ? 56.891 17.905 7.312 1.00 0.00 206 GLU A C 16
ATOM 23400 O O . GLU A 1 65 ? 58.049 17.691 6.941 1.00 0.00 206 GLU A O 16
ATOM 23412 N N . PHE A 1 66 ? 55.920 18.277 6.482 1.00 0.00 207 PHE A N 16
ATOM 23413 C CA . PHE A 1 66 ? 56.027 18.414 5.035 1.00 0.00 207 PHE A CA 16
ATOM 23414 C C . PHE A 1 66 ? 56.157 19.897 4.644 1.00 0.00 207 PHE A C 16
ATOM 23415 O O . PHE A 1 66 ? 56.017 20.794 5.478 1.00 0.00 207 PHE A O 16
ATOM 23432 N N . THR A 1 67 ? 56.392 20.158 3.351 1.00 0.00 208 THR A N 16
ATOM 23433 C CA . THR A 1 67 ? 56.475 21.512 2.770 1.00 0.00 208 THR A CA 16
ATOM 23434 C C . THR A 1 67 ? 55.136 22.272 2.737 1.00 0.00 208 THR A C 16
ATOM 23435 O O . THR A 1 67 ? 55.101 23.416 2.284 1.00 0.00 208 THR A O 16
ATOM 23446 N N . ASN A 1 68 ? 54.052 21.657 3.237 1.00 0.00 209 ASN A N 16
ATOM 23447 C CA . ASN A 1 68 ? 52.774 22.262 3.660 1.00 0.00 209 ASN A CA 16
ATOM 23448 C C . ASN A 1 68 ? 51.702 22.284 2.548 1.00 0.00 209 ASN A C 16
ATOM 23449 O O . ASN A 1 68 ? 51.120 23.330 2.250 1.00 0.00 209 ASN A O 16
ATOM 23460 N N . SER A 1 69 ? 51.427 21.128 1.926 1.00 0.00 210 SER A N 16
ATOM 23461 C CA . SER A 1 69 ? 50.370 20.970 0.918 1.00 0.00 210 SER A CA 16
ATOM 23462 C C . SER A 1 69 ? 49.963 19.501 0.703 1.00 0.00 210 SER A C 16
ATOM 23463 O O . SER A 1 69 ? 50.277 18.645 1.526 1.00 0.00 210 SER A O 16
ATOM 23471 N N . ASP A 1 70 ? 49.241 19.211 -0.382 1.00 0.00 211 ASP A N 16
ATOM 23472 C CA . ASP A 1 70 ? 48.542 17.946 -0.673 1.00 0.00 211 ASP A CA 16
ATOM 23473 C C . ASP A 1 70 ? 49.435 16.692 -0.692 1.00 0.00 211 ASP A C 16
ATOM 23474 O O . ASP A 1 70 ? 48.926 15.576 -0.658 1.00 0.00 211 ASP A O 16
ATOM 23483 N N . ASP A 1 71 ? 50.758 16.861 -0.661 1.00 0.00 212 ASP A N 16
ATOM 23484 C CA . ASP A 1 71 ? 51.733 15.827 -0.304 1.00 0.00 212 ASP A CA 16
ATOM 23485 C C . ASP A 1 71 ? 51.392 15.162 1.046 1.00 0.00 212 ASP A C 16
ATOM 23486 O O . ASP A 1 71 ? 51.571 13.955 1.205 1.00 0.00 212 ASP A O 16
ATOM 23495 N N . VAL A 1 72 ? 50.832 15.942 1.980 1.00 0.00 213 VAL A N 16
ATOM 23496 C CA . VAL A 1 72 ? 50.355 15.496 3.301 1.00 0.00 213 VAL A CA 16
ATOM 23497 C C . VAL A 1 72 ? 49.227 14.455 3.170 1.00 0.00 213 VAL A C 16
ATOM 23498 O O . VAL A 1 72 ? 49.205 13.478 3.917 1.00 0.00 213 VAL A O 16
ATOM 23511 N N . ASP A 1 73 ? 48.312 14.638 2.209 1.00 0.00 214 ASP A N 16
ATOM 23512 C CA . ASP A 1 73 ? 47.284 13.656 1.848 1.00 0.00 214 ASP A CA 16
ATOM 23513 C C . ASP A 1 73 ? 47.868 12.482 1.052 1.00 0.00 214 ASP A C 16
ATOM 23514 O O . ASP A 1 73 ? 47.711 11.327 1.455 1.00 0.00 214 ASP A O 16
ATOM 23523 N N . ARG A 1 74 ? 48.554 12.780 -0.060 1.00 0.00 215 ARG A N 16
ATOM 23524 C CA . ARG A 1 74 ? 49.045 11.801 -1.040 1.00 0.00 215 ARG A CA 16
ATOM 23525 C C . ARG A 1 74 ? 50.001 10.763 -0.447 1.00 0.00 215 ARG A C 16
ATOM 23526 O O . ARG A 1 74 ? 50.017 9.625 -0.917 1.00 0.00 215 ARG A O 16
ATOM 23547 N N . ALA A 1 75 ? 50.758 11.117 0.596 1.00 0.00 216 ALA A N 16
ATOM 23548 C CA . ALA A 1 75 ? 51.664 10.207 1.292 1.00 0.00 216 ALA A CA 16
ATOM 23549 C C . ALA A 1 75 ? 50.937 9.002 1.905 1.00 0.00 216 ALA A C 16
ATOM 23550 O O . ALA A 1 75 ? 51.189 7.861 1.528 1.00 0.00 216 ALA A O 16
ATOM 23557 N N . ILE A 1 76 ? 49.998 9.232 2.822 1.00 0.00 217 ILE A N 16
ATOM 23558 C CA . ILE A 1 76 ? 49.423 8.154 3.652 1.00 0.00 217 ILE A CA 16
ATOM 23559 C C . ILE A 1 76 ? 48.556 7.178 2.843 1.00 0.00 217 ILE A C 16
ATOM 23560 O O . ILE A 1 76 ? 48.493 6.000 3.201 1.00 0.00 217 ILE A O 16
ATOM 23576 N N . ARG A 1 77 ? 48.037 7.599 1.681 1.00 0.00 218 ARG A N 16
ATOM 23577 C CA . ARG A 1 77 ? 47.397 6.700 0.706 1.00 0.00 218 ARG A CA 16
ATOM 23578 C C . ARG A 1 77 ? 48.305 5.520 0.295 1.00 0.00 218 ARG A C 16
ATOM 23579 O O . ARG A 1 77 ? 47.799 4.455 -0.066 1.00 0.00 218 ARG A O 16
ATOM 23600 N N . GLN A 1 78 ? 49.632 5.698 0.346 1.00 0.00 219 GLN A N 16
ATOM 23601 C CA . GLN A 1 78 ? 50.627 4.676 0.006 1.00 0.00 219 GLN A CA 16
ATOM 23602 C C . GLN A 1 78 ? 51.141 3.906 1.242 1.00 0.00 219 GLN A C 16
ATOM 23603 O O . GLN A 1 78 ? 51.717 2.829 1.079 1.00 0.00 219 GLN A O 16
ATOM 23617 N N . TYR A 1 79 ? 50.951 4.434 2.460 1.00 0.00 220 TYR A N 16
ATOM 23618 C CA . TYR A 1 79 ? 51.706 4.016 3.653 1.00 0.00 220 TYR A CA 16
ATOM 23619 C C . TYR A 1 79 ? 50.875 3.500 4.843 1.00 0.00 220 TYR A C 16
ATOM 23620 O O . TYR A 1 79 ? 51.434 2.801 5.691 1.00 0.00 220 TYR A O 16
ATOM 23638 N N . ASP A 1 80 ? 49.569 3.783 4.936 1.00 0.00 221 ASP A N 16
ATOM 23639 C CA . ASP A 1 80 ? 48.733 3.226 6.012 1.00 0.00 221 ASP A CA 16
ATOM 23640 C C . ASP A 1 80 ? 48.774 1.681 5.977 1.00 0.00 221 ASP A C 16
ATOM 23641 O O . ASP A 1 80 ? 48.411 1.062 4.971 1.00 0.00 221 ASP A O 16
ATOM 23650 N N . GLY A 1 81 ? 49.233 1.055 7.070 1.00 0.00 222 GLY A N 16
ATOM 23651 C CA . GLY A 1 81 ? 49.378 -0.406 7.180 1.00 0.00 222 GLY A CA 16
ATOM 23652 C C . GLY A 1 81 ? 50.628 -1.012 6.525 1.00 0.00 222 GLY A C 16
ATOM 23653 O O . GLY A 1 81 ? 50.783 -2.232 6.582 1.00 0.00 222 GLY A O 16
ATOM 23657 N N . ALA A 1 82 ? 51.513 -0.219 5.905 1.00 0.00 223 ALA A N 16
ATOM 23658 C CA . ALA A 1 82 ? 52.748 -0.719 5.288 1.00 0.00 223 ALA A CA 16
ATOM 23659 C C . ALA A 1 82 ? 53.785 -1.128 6.356 1.00 0.00 223 ALA A C 16
ATOM 23660 O O . ALA A 1 82 ? 54.514 -0.283 6.875 1.00 0.00 223 ALA A O 16
ATOM 23667 N N . PHE A 1 83 ? 53.862 -2.428 6.676 1.00 0.00 224 PHE A N 16
ATOM 23668 C CA . PHE A 1 83 ? 54.845 -2.987 7.614 1.00 0.00 224 PHE A CA 16
ATOM 23669 C C . PHE A 1 83 ? 56.279 -2.518 7.314 1.00 0.00 224 PHE A C 16
ATOM 23670 O O . PHE A 1 83 ? 56.718 -2.500 6.159 1.00 0.00 224 PHE A O 16
ATOM 23687 N N . PHE A 1 84 ? 56.997 -2.144 8.377 1.00 0.00 225 PHE A N 16
ATOM 23688 C CA . PHE A 1 84 ? 58.214 -1.338 8.308 1.00 0.00 225 PHE A CA 16
ATOM 23689 C C . PHE A 1 84 ? 59.209 -1.804 9.379 1.00 0.00 225 PHE A C 16
ATOM 23690 O O . PHE A 1 84 ? 58.891 -1.772 10.568 1.00 0.00 225 PHE A O 16
ATOM 23707 N N . MET A 1 85 ? 60.380 -2.308 8.962 1.00 0.00 226 MET A N 16
ATOM 23708 C CA . MET A 1 85 ? 61.345 -3.013 9.835 1.00 0.00 226 MET A CA 16
ATOM 23709 C C . MET A 1 85 ? 60.706 -4.273 10.472 1.00 0.00 226 MET A C 16
ATOM 23710 O O . MET A 1 85 ? 60.934 -4.575 11.643 1.00 0.00 226 MET A O 16
ATOM 23724 N N . ASP A 1 86 ? 59.811 -4.947 9.730 1.00 0.00 227 ASP A N 16
ATOM 23725 C CA . ASP A 1 86 ? 58.987 -6.101 10.161 1.00 0.00 227 ASP A CA 16
ATOM 23726 C C . ASP A 1 86 ? 57.918 -5.752 11.224 1.00 0.00 227 ASP A C 16
ATOM 23727 O O . ASP A 1 86 ? 57.181 -6.630 11.683 1.00 0.00 227 ASP A O 16
ATOM 23736 N N . ARG A 1 87 ? 57.845 -4.476 11.619 1.00 0.00 228 ARG A N 16
ATOM 23737 C CA . ARG A 1 87 ? 57.049 -3.932 12.724 1.00 0.00 228 ARG A CA 16
ATOM 23738 C C . ARG A 1 87 ? 55.915 -3.027 12.208 1.00 0.00 228 ARG A C 16
ATOM 23739 O O . ARG A 1 87 ? 55.887 -2.615 11.045 1.00 0.00 228 ARG A O 16
ATOM 23760 N N . LYS A 1 88 ? 54.952 -2.721 13.080 1.00 0.00 229 LYS A N 16
ATOM 23761 C CA . LYS A 1 88 ? 53.806 -1.847 12.779 1.00 0.00 229 LYS A CA 16
ATOM 23762 C C . LYS A 1 88 ? 54.215 -0.374 12.517 1.00 0.00 229 LYS A C 16
ATOM 23763 O O . LYS A 1 88 ? 55.323 0.047 12.830 1.00 0.00 229 LYS A O 16
ATOM 23782 N N . ILE A 1 89 ? 53.265 0.421 12.016 1.00 0.00 230 ILE A N 16
ATOM 23783 C CA . ILE A 1 89 ? 53.210 1.883 11.787 1.00 0.00 230 ILE A CA 16
ATOM 23784 C C . ILE A 1 89 ? 51.720 2.274 11.716 1.00 0.00 230 ILE A C 16
ATOM 23785 O O . ILE A 1 89 ? 50.898 1.483 11.251 1.00 0.00 230 ILE A O 16
ATOM 23801 N N . PHE A 1 90 ? 51.382 3.477 12.184 1.00 0.00 231 PHE A N 16
ATOM 23802 C CA . PHE A 1 90 ? 50.025 4.041 12.200 1.00 0.00 231 PHE A CA 16
ATOM 23803 C C . PHE A 1 90 ? 50.164 5.561 12.067 1.00 0.00 231 PHE A C 16
ATOM 23804 O O . PHE A 1 90 ? 51.092 6.110 12.651 1.00 0.00 231 PHE A O 16
ATOM 23821 N N . VAL A 1 91 ? 49.286 6.252 11.334 1.00 0.00 232 VAL A N 16
ATOM 23822 C CA . VAL A 1 91 ? 49.508 7.681 11.013 1.00 0.00 232 VAL A CA 16
ATOM 23823 C C . VAL A 1 91 ? 48.210 8.480 10.833 1.00 0.00 232 VAL A C 16
ATOM 23824 O O . VAL A 1 91 ? 47.265 8.023 10.191 1.00 0.00 232 VAL A O 16
ATOM 23837 N N . ARG A 1 92 ? 48.203 9.694 11.402 1.00 0.00 233 ARG A N 16
ATOM 23838 C CA . ARG A 1 92 ? 47.121 10.688 11.333 1.00 0.00 233 ARG A CA 16
ATOM 23839 C C . ARG A 1 92 ? 47.421 11.755 10.262 1.00 0.00 233 ARG A C 16
ATOM 23840 O O . ARG A 1 92 ? 48.555 12.209 10.122 1.00 0.00 233 ARG A O 16
ATOM 23861 N N . GLN A 1 93 ? 46.395 12.149 9.503 1.00 0.00 234 GLN A N 16
ATOM 23862 C CA . GLN A 1 93 ? 46.503 12.944 8.263 1.00 0.00 234 GLN A CA 16
ATOM 23863 C C . GLN A 1 93 ? 46.057 14.415 8.428 1.00 0.00 234 GLN A C 16
ATOM 23864 O O . GLN A 1 93 ? 45.946 15.128 7.430 1.00 0.00 234 GLN A O 16
ATOM 23878 N N . ASP A 1 94 ? 45.661 14.848 9.633 1.00 0.00 235 ASP A N 16
ATOM 23879 C CA . ASP A 1 94 ? 44.781 16.009 9.859 1.00 0.00 235 ASP A CA 16
ATOM 23880 C C . ASP A 1 94 ? 45.433 17.148 10.670 1.00 0.00 235 ASP A C 16
ATOM 23881 O O . ASP A 1 94 ? 45.036 17.446 11.802 1.00 0.00 235 ASP A O 16
ATOM 23890 N N . ASN A 1 95 ? 46.412 17.815 10.042 1.00 0.00 236 ASN A N 16
ATOM 23891 C CA . ASN A 1 95 ? 47.020 19.087 10.470 1.00 0.00 236 ASN A CA 16
ATOM 23892 C C . ASN A 1 95 ? 47.775 19.794 9.325 1.00 0.00 236 ASN A C 16
ATOM 23893 O O . ASN A 1 95 ? 47.526 21.000 9.101 1.00 0.00 236 ASN A O 16
ATOM 23905 N N . GLY A 1 1 ? 60.768 -2.470 37.088 1.00 0.00 142 GLY A N 17
ATOM 23906 C CA . GLY A 1 1 ? 60.063 -2.246 35.802 1.00 0.00 142 GLY A CA 17
ATOM 23907 C C . GLY A 1 1 ? 59.911 -3.538 35.008 1.00 0.00 142 GLY A C 17
ATOM 23908 O O . GLY A 1 1 ? 59.566 -4.574 35.572 1.00 0.00 142 GLY A O 17
ATOM 23914 N N . SER A 1 2 ? 60.147 -3.484 33.693 1.00 0.00 143 SER A N 17
ATOM 23915 C CA . SER A 1 2 ? 60.230 -4.648 32.773 1.00 0.00 143 SER A CA 17
ATOM 23916 C C . SER A 1 2 ? 58.882 -5.361 32.509 1.00 0.00 143 SER A C 17
ATOM 23917 O O . SER A 1 2 ? 58.855 -6.492 32.012 1.00 0.00 143 SER A O 17
ATOM 23925 N N . ALA A 1 3 ? 57.750 -4.719 32.832 1.00 0.00 144 ALA A N 17
ATOM 23926 C CA . ALA A 1 3 ? 56.404 -5.267 32.637 1.00 0.00 144 ALA A CA 17
ATOM 23927 C C . ALA A 1 3 ? 56.026 -5.350 31.142 1.00 0.00 144 ALA A C 17
ATOM 23928 O O . ALA A 1 3 ? 56.272 -4.413 30.374 1.00 0.00 144 ALA A O 17
ATOM 23935 N N . ARG A 1 4 ? 55.407 -6.465 30.734 1.00 0.00 145 ARG A N 17
ATOM 23936 C CA . ARG A 1 4 ? 54.996 -6.720 29.344 1.00 0.00 145 ARG A CA 17
ATOM 23937 C C . ARG A 1 4 ? 53.669 -6.011 29.027 1.00 0.00 145 ARG A C 17
ATOM 23938 O O . ARG A 1 4 ? 52.597 -6.498 29.393 1.00 0.00 145 ARG A O 17
ATOM 23959 N N . GLU A 1 5 ? 53.740 -4.869 28.336 1.00 0.00 146 GLU A N 17
ATOM 23960 C CA . GLU A 1 5 ? 52.585 -4.047 27.945 1.00 0.00 146 GLU A CA 17
ATOM 23961 C C . GLU A 1 5 ? 52.987 -3.036 26.858 1.00 0.00 146 GLU A C 17
ATOM 23962 O O . GLU A 1 5 ? 53.929 -2.262 27.048 1.00 0.00 146 GLU A O 17
ATOM 23974 N N . LEU A 1 6 ? 52.241 -3.005 25.747 1.00 0.00 147 LEU A N 17
ATOM 23975 C CA . LEU A 1 6 ? 52.384 -2.042 24.647 1.00 0.00 147 LEU A CA 17
ATOM 23976 C C . LEU A 1 6 ? 50.995 -1.729 24.062 1.00 0.00 147 LEU A C 17
ATOM 23977 O O . LEU A 1 6 ? 50.332 -2.617 23.522 1.00 0.00 147 LEU A O 17
ATOM 23993 N N . ASP A 1 7 ? 50.564 -0.468 24.154 1.00 0.00 148 ASP A N 17
ATOM 23994 C CA . ASP A 1 7 ? 49.265 0.034 23.679 1.00 0.00 148 ASP A CA 17
ATOM 23995 C C . ASP A 1 7 ? 49.238 1.574 23.635 1.00 0.00 148 ASP A C 17
ATOM 23996 O O . ASP A 1 7 ? 50.014 2.242 24.320 1.00 0.00 148 ASP A O 17
ATOM 24005 N N . SER A 1 8 ? 48.330 2.140 22.838 1.00 0.00 149 SER A N 17
ATOM 24006 C CA . SER A 1 8 ? 48.091 3.587 22.724 1.00 0.00 149 SER A CA 17
ATOM 24007 C C . SER A 1 8 ? 46.714 3.867 22.085 1.00 0.00 149 SER A C 17
ATOM 24008 O O . SER A 1 8 ? 46.123 2.975 21.460 1.00 0.00 149 SER A O 17
ATOM 24016 N N . THR A 1 9 ? 46.200 5.098 22.247 1.00 0.00 150 THR A N 17
ATOM 24017 C CA . THR A 1 9 ? 44.878 5.564 21.784 1.00 0.00 150 THR A CA 17
ATOM 24018 C C . THR A 1 9 ? 44.798 7.095 21.791 1.00 0.00 150 THR A C 17
ATOM 24019 O O . THR A 1 9 ? 45.554 7.764 22.499 1.00 0.00 150 THR A O 17
ATOM 24030 N N . TYR A 1 10 ? 43.889 7.647 20.984 1.00 0.00 151 TYR A N 17
ATOM 24031 C CA . TYR A 1 10 ? 43.753 9.085 20.705 1.00 0.00 151 TYR A CA 17
ATOM 24032 C C . TYR A 1 10 ? 42.374 9.424 20.099 1.00 0.00 151 TYR A C 17
ATOM 24033 O O . TYR A 1 10 ? 41.995 8.899 19.047 1.00 0.00 151 TYR A O 17
ATOM 24051 N N . GLU A 1 11 ? 41.635 10.325 20.756 1.00 0.00 152 GLU A N 17
ATOM 24052 C CA . GLU A 1 11 ? 40.376 10.894 20.262 1.00 0.00 152 GLU A CA 17
ATOM 24053 C C . GLU A 1 11 ? 40.701 12.108 19.373 1.00 0.00 152 GLU A C 17
ATOM 24054 O O . GLU A 1 11 ? 41.093 13.173 19.863 1.00 0.00 152 GLU A O 17
ATOM 24066 N N . GLU A 1 12 ? 40.601 11.920 18.054 1.00 0.00 153 GLU A N 17
ATOM 24067 C CA . GLU A 1 12 ? 41.172 12.838 17.061 1.00 0.00 153 GLU A CA 17
ATOM 24068 C C . GLU A 1 12 ? 40.354 14.124 16.841 1.00 0.00 153 GLU A C 17
ATOM 24069 O O . GLU A 1 12 ? 39.120 14.130 16.851 1.00 0.00 153 GLU A O 17
ATOM 24081 N N . LYS A 1 13 ? 41.070 15.235 16.629 1.00 0.00 154 LYS A N 17
ATOM 24082 C CA . LYS A 1 13 ? 40.523 16.595 16.512 1.00 0.00 154 LYS A CA 17
ATOM 24083 C C . LYS A 1 13 ? 39.693 16.783 15.220 1.00 0.00 154 LYS A C 17
ATOM 24084 O O . LYS A 1 13 ? 40.183 16.481 14.131 1.00 0.00 154 LYS A O 17
ATOM 24103 N N . VAL A 1 14 ? 38.477 17.338 15.311 1.00 0.00 155 VAL A N 17
ATOM 24104 C CA . VAL A 1 14 ? 37.600 17.583 14.133 1.00 0.00 155 VAL A CA 17
ATOM 24105 C C . VAL A 1 14 ? 37.887 18.911 13.405 1.00 0.00 155 VAL A C 17
ATOM 24106 O O . VAL A 1 14 ? 37.396 19.123 12.299 1.00 0.00 155 VAL A O 17
ATOM 24119 N N . ASN A 1 15 ? 38.701 19.798 13.999 1.00 0.00 156 ASN A N 17
ATOM 24120 C CA . ASN A 1 15 ? 38.972 21.159 13.501 1.00 0.00 156 ASN A CA 17
ATOM 24121 C C . ASN A 1 15 ? 40.173 21.245 12.527 1.00 0.00 156 ASN A C 17
ATOM 24122 O O . ASN A 1 15 ? 40.595 22.343 12.150 1.00 0.00 156 ASN A O 17
ATOM 24133 N N . ARG A 1 16 ? 40.742 20.102 12.115 1.00 0.00 157 ARG A N 17
ATOM 24134 C CA . ARG A 1 16 ? 41.815 20.031 11.108 1.00 0.00 157 ARG A CA 17
ATOM 24135 C C . ARG A 1 16 ? 41.346 20.606 9.760 1.00 0.00 157 ARG A C 17
ATOM 24136 O O . ARG A 1 16 ? 40.202 20.396 9.348 1.00 0.00 157 ARG A O 17
ATOM 24157 N N . ASN A 1 17 ? 42.232 21.345 9.089 1.00 0.00 158 ASN A N 17
ATOM 24158 C CA . ASN A 1 17 ? 41.918 22.134 7.888 1.00 0.00 158 ASN A CA 17
ATOM 24159 C C . ASN A 1 17 ? 43.164 22.540 7.074 1.00 0.00 158 ASN A C 17
ATOM 24160 O O . ASN A 1 17 ? 43.144 22.481 5.844 1.00 0.00 158 ASN A O 17
ATOM 24171 N N . TYR A 1 18 ? 44.250 22.949 7.743 1.00 0.00 159 TYR A N 17
ATOM 24172 C CA . TYR A 1 18 ? 45.502 23.338 7.080 1.00 0.00 159 TYR A CA 17
ATOM 24173 C C . TYR A 1 18 ? 46.353 22.114 6.703 1.00 0.00 159 TYR A C 17
ATOM 24174 O O . TYR A 1 18 ? 46.975 22.111 5.642 1.00 0.00 159 TYR A O 17
ATOM 24192 N N . SER A 1 19 ? 46.307 21.049 7.513 1.00 0.00 160 SER A N 17
ATOM 24193 C CA . SER A 1 19 ? 46.631 19.666 7.099 1.00 0.00 160 SER A CA 17
ATOM 24194 C C . SER A 1 19 ? 48.085 19.451 6.587 1.00 0.00 160 SER A C 17
ATOM 24195 O O . SER A 1 19 ? 48.328 18.548 5.783 1.00 0.00 160 SER A O 17
ATOM 24203 N N . ASN A 1 20 ? 49.055 20.283 7.000 1.00 0.00 161 ASN A N 17
ATOM 24204 C CA . ASN A 1 20 ? 50.442 20.273 6.496 1.00 0.00 161 ASN A CA 17
ATOM 24205 C C . ASN A 1 20 ? 51.386 19.295 7.242 1.00 0.00 161 ASN A C 17
ATOM 24206 O O . ASN A 1 20 ? 52.535 19.108 6.834 1.00 0.00 161 ASN A O 17
ATOM 24217 N N . SER A 1 21 ? 50.920 18.647 8.309 1.00 0.00 162 SER A N 17
ATOM 24218 C CA . SER A 1 21 ? 51.717 17.821 9.228 1.00 0.00 162 SER A CA 17
ATOM 24219 C C . SER A 1 21 ? 51.141 16.401 9.362 1.00 0.00 162 SER A C 17
ATOM 24220 O O . SER A 1 21 ? 49.996 16.140 8.983 1.00 0.00 162 SER A O 17
ATOM 24228 N N . ILE A 1 22 ? 51.927 15.458 9.901 1.00 0.00 163 ILE A N 17
ATOM 24229 C CA . ILE A 1 22 ? 51.510 14.057 10.066 1.00 0.00 163 ILE A CA 17
ATOM 24230 C C . ILE A 1 22 ? 52.046 13.476 11.389 1.00 0.00 163 ILE A C 17
ATOM 24231 O O . ILE A 1 22 ? 53.197 13.716 11.769 1.00 0.00 163 ILE A O 17
ATOM 24247 N N . PHE A 1 23 ? 51.198 12.713 12.082 1.00 0.00 164 PHE A N 17
ATOM 24248 C CA . PHE A 1 23 ? 51.440 12.134 13.407 1.00 0.00 164 PHE A CA 17
ATOM 24249 C C . PHE A 1 23 ? 51.150 10.628 13.381 1.00 0.00 164 PHE A C 17
ATOM 24250 O O . PHE A 1 23 ? 50.141 10.202 12.822 1.00 0.00 164 PHE A O 17
ATOM 24267 N N . VAL A 1 24 ? 52.045 9.829 13.961 1.00 0.00 165 VAL A N 17
ATOM 24268 C CA . VAL A 1 24 ? 52.234 8.404 13.641 1.00 0.00 165 VAL A CA 17
ATOM 24269 C C . VAL A 1 24 ? 52.176 7.563 14.930 1.00 0.00 165 VAL A C 17
ATOM 24270 O O . VAL A 1 24 ? 52.788 7.939 15.927 1.00 0.00 165 VAL A O 17
ATOM 24283 N N . GLY A 1 25 ? 51.434 6.446 14.902 1.00 0.00 166 GLY A N 17
ATOM 24284 C CA . GLY A 1 25 ? 51.065 5.593 16.051 1.00 0.00 166 GLY A CA 17
ATOM 24285 C C . GLY A 1 25 ? 52.190 4.689 16.576 1.00 0.00 166 GLY A C 17
ATOM 24286 O O . GLY A 1 25 ? 53.172 5.186 17.110 1.00 0.00 166 GLY A O 17
ATOM 24290 N N . ASN A 1 26 ? 52.038 3.359 16.496 1.00 0.00 167 ASN A N 17
ATOM 24291 C CA . ASN A 1 26 ? 53.035 2.413 17.034 1.00 0.00 167 ASN A CA 17
ATOM 24292 C C . ASN A 1 26 ? 54.357 2.448 16.234 1.00 0.00 167 ASN A C 17
ATOM 24293 O O . ASN A 1 26 ? 55.402 2.783 16.789 1.00 0.00 167 ASN A O 17
ATOM 24304 N N . LEU A 1 27 ? 54.294 2.089 14.940 1.00 0.00 168 LEU A N 17
ATOM 24305 C CA . LEU A 1 27 ? 55.333 2.267 13.905 1.00 0.00 168 LEU A CA 17
ATOM 24306 C C . LEU A 1 27 ? 56.674 1.524 14.115 1.00 0.00 168 LEU A C 17
ATOM 24307 O O . LEU A 1 27 ? 57.591 1.740 13.322 1.00 0.00 168 LEU A O 17
ATOM 24323 N N . THR A 1 28 ? 56.782 0.685 15.161 1.00 0.00 169 THR A N 17
ATOM 24324 C CA . THR A 1 28 ? 58.024 0.159 15.766 1.00 0.00 169 THR A CA 17
ATOM 24325 C C . THR A 1 28 ? 58.680 1.271 16.577 1.00 0.00 169 THR A C 17
ATOM 24326 O O . THR A 1 28 ? 59.383 2.127 16.036 1.00 0.00 169 THR A O 17
ATOM 24337 N N . TYR A 1 29 ? 58.453 1.258 17.891 1.00 0.00 170 TYR A N 17
ATOM 24338 C CA . TYR A 1 29 ? 58.834 2.349 18.803 1.00 0.00 170 TYR A CA 17
ATOM 24339 C C . TYR A 1 29 ? 60.358 2.582 18.940 1.00 0.00 170 TYR A C 17
ATOM 24340 O O . TYR A 1 29 ? 60.776 3.647 19.399 1.00 0.00 170 TYR A O 17
ATOM 24358 N N . ASP A 1 30 ? 61.180 1.616 18.518 1.00 0.00 171 ASP A N 17
ATOM 24359 C CA . ASP A 1 30 ? 62.650 1.682 18.498 1.00 0.00 171 ASP A CA 17
ATOM 24360 C C . ASP A 1 30 ? 63.243 2.103 17.131 1.00 0.00 171 ASP A C 17
ATOM 24361 O O . ASP A 1 30 ? 64.464 2.201 16.991 1.00 0.00 171 ASP A O 17
ATOM 24370 N N . SER A 1 31 ? 62.402 2.369 16.124 1.00 0.00 172 SER A N 17
ATOM 24371 C CA . SER A 1 31 ? 62.834 2.930 14.829 1.00 0.00 172 SER A CA 17
ATOM 24372 C C . SER A 1 31 ? 63.282 4.415 14.916 1.00 0.00 172 SER A C 17
ATOM 24373 O O . SER A 1 31 ? 63.055 5.096 15.926 1.00 0.00 172 SER A O 17
ATOM 24381 N N . THR A 1 32 ? 63.936 4.921 13.852 1.00 0.00 173 THR A N 17
ATOM 24382 C CA . THR A 1 32 ? 64.610 6.240 13.819 1.00 0.00 173 THR A CA 17
ATOM 24383 C C . THR A 1 32 ? 64.093 7.135 12.676 1.00 0.00 173 THR A C 17
ATOM 24384 O O . THR A 1 32 ? 63.695 6.608 11.634 1.00 0.00 173 THR A O 17
ATOM 24395 N N . PRO A 1 33 ? 64.133 8.479 12.826 1.00 0.00 174 PRO A N 17
ATOM 24396 C CA . PRO A 1 33 ? 63.469 9.412 11.911 1.00 0.00 174 PRO A CA 17
ATOM 24397 C C . PRO A 1 33 ? 64.176 9.630 10.566 1.00 0.00 174 PRO A C 17
ATOM 24398 O O . PRO A 1 33 ? 63.531 10.094 9.631 1.00 0.00 174 PRO A O 17
ATOM 24409 N N . GLU A 1 34 ? 65.462 9.283 10.422 1.00 0.00 175 GLU A N 17
ATOM 24410 C CA . GLU A 1 34 ? 66.166 9.402 9.136 1.00 0.00 175 GLU A CA 17
ATOM 24411 C C . GLU A 1 34 ? 65.624 8.409 8.088 1.00 0.00 175 GLU A C 17
ATOM 24412 O O . GLU A 1 34 ? 65.469 8.758 6.915 1.00 0.00 175 GLU A O 17
ATOM 24424 N N . ASP A 1 35 ? 65.254 7.192 8.506 1.00 0.00 176 ASP A N 17
ATOM 24425 C CA . ASP A 1 35 ? 64.666 6.189 7.609 1.00 0.00 176 ASP A CA 17
ATOM 24426 C C . ASP A 1 35 ? 63.219 6.550 7.229 1.00 0.00 176 ASP A C 17
ATOM 24427 O O . ASP A 1 35 ? 62.827 6.396 6.073 1.00 0.00 176 ASP A O 17
ATOM 24436 N N . LEU A 1 36 ? 62.462 7.139 8.171 1.00 0.00 177 LEU A N 17
ATOM 24437 C CA . LEU A 1 36 ? 61.158 7.763 7.909 1.00 0.00 177 LEU A CA 17
ATOM 24438 C C . LEU A 1 36 ? 61.280 8.972 6.974 1.00 0.00 177 LEU A C 17
ATOM 24439 O O . LEU A 1 36 ? 60.382 9.186 6.163 1.00 0.00 177 LEU A O 17
ATOM 24455 N N . THR A 1 37 ? 62.383 9.734 7.036 1.00 0.00 178 THR A N 17
ATOM 24456 C CA . THR A 1 37 ? 62.634 10.870 6.133 1.00 0.00 178 THR A CA 17
ATOM 24457 C C . THR A 1 37 ? 62.804 10.364 4.709 1.00 0.00 178 THR A C 17
ATOM 24458 O O . THR A 1 37 ? 62.119 10.860 3.820 1.00 0.00 178 THR A O 17
ATOM 24469 N N . GLU A 1 38 ? 63.648 9.355 4.489 1.00 0.00 179 GLU A N 17
ATOM 24470 C CA . GLU A 1 38 ? 63.836 8.763 3.160 1.00 0.00 179 GLU A CA 17
ATOM 24471 C C . GLU A 1 38 ? 62.538 8.126 2.622 1.00 0.00 179 GLU A C 17
ATOM 24472 O O . GLU A 1 38 ? 62.201 8.301 1.451 1.00 0.00 179 GLU A O 17
ATOM 24484 N N . PHE A 1 39 ? 61.781 7.431 3.477 1.00 0.00 180 PHE A N 17
ATOM 24485 C CA . PHE A 1 39 ? 60.497 6.810 3.152 1.00 0.00 180 PHE A CA 17
ATOM 24486 C C . PHE A 1 39 ? 59.441 7.844 2.719 1.00 0.00 180 PHE A C 17
ATOM 24487 O O . PHE A 1 39 ? 58.914 7.753 1.608 1.00 0.00 180 PHE A O 17
ATOM 24504 N N . PHE A 1 40 ? 59.160 8.849 3.559 1.00 0.00 181 PHE A N 17
ATOM 24505 C CA . PHE A 1 40 ? 58.159 9.877 3.277 1.00 0.00 181 PHE A CA 17
ATOM 24506 C C . PHE A 1 40 ? 58.584 10.860 2.177 1.00 0.00 181 PHE A C 17
ATOM 24507 O O . PHE A 1 40 ? 57.792 11.186 1.296 1.00 0.00 181 PHE A O 17
ATOM 24524 N N . SER A 1 41 ? 59.831 11.329 2.192 1.00 0.00 182 SER A N 17
ATOM 24525 C CA . SER A 1 41 ? 60.285 12.412 1.300 1.00 0.00 182 SER A CA 17
ATOM 24526 C C . SER A 1 41 ? 60.479 12.010 -0.174 1.00 0.00 182 SER A C 17
ATOM 24527 O O . SER A 1 41 ? 60.554 12.894 -1.027 1.00 0.00 182 SER A O 17
ATOM 24535 N N . GLN A 1 42 ? 60.485 10.711 -0.513 1.00 0.00 183 GLN A N 17
ATOM 24536 C CA . GLN A 1 42 ? 60.466 10.252 -1.917 1.00 0.00 183 GLN A CA 17
ATOM 24537 C C . GLN A 1 42 ? 59.189 10.674 -2.675 1.00 0.00 183 GLN A C 17
ATOM 24538 O O . GLN A 1 42 ? 59.172 10.668 -3.907 1.00 0.00 183 GLN A O 17
ATOM 24552 N N . ILE A 1 43 ? 58.133 11.077 -1.958 1.00 0.00 184 ILE A N 17
ATOM 24553 C CA . ILE A 1 43 ? 56.890 11.627 -2.529 1.00 0.00 184 ILE A CA 17
ATOM 24554 C C . ILE A 1 43 ? 57.087 13.056 -3.070 1.00 0.00 184 ILE A C 17
ATOM 24555 O O . ILE A 1 43 ? 56.465 13.431 -4.070 1.00 0.00 184 ILE A O 17
ATOM 24571 N N . GLY A 1 44 ? 57.965 13.837 -2.429 1.00 0.00 185 GLY A N 17
ATOM 24572 C CA . GLY A 1 44 ? 58.141 15.273 -2.656 1.00 0.00 185 GLY A CA 17
ATOM 24573 C C . GLY A 1 44 ? 59.126 15.904 -1.674 1.00 0.00 185 GLY A C 17
ATOM 24574 O O . GLY A 1 44 ? 60.303 16.060 -2.005 1.00 0.00 185 GLY A O 17
ATOM 24578 N N . LYS A 1 45 ? 58.654 16.287 -0.477 1.00 0.00 186 LYS A N 17
ATOM 24579 C CA . LYS A 1 45 ? 59.436 17.087 0.483 1.00 0.00 186 LYS A CA 17
ATOM 24580 C C . LYS A 1 45 ? 58.967 16.956 1.954 1.00 0.00 186 LYS A C 17
ATOM 24581 O O . LYS A 1 45 ? 58.008 17.603 2.376 1.00 0.00 186 LYS A O 17
ATOM 24600 N N . VAL A 1 46 ? 59.715 16.186 2.758 1.00 0.00 187 VAL A N 17
ATOM 24601 C CA . VAL A 1 46 ? 59.750 16.311 4.233 1.00 0.00 187 VAL A CA 17
ATOM 24602 C C . VAL A 1 46 ? 60.622 17.522 4.576 1.00 0.00 187 VAL A C 17
ATOM 24603 O O . VAL A 1 46 ? 61.696 17.680 3.998 1.00 0.00 187 VAL A O 17
ATOM 24616 N N . VAL A 1 47 ? 60.182 18.345 5.530 1.00 0.00 188 VAL A N 17
ATOM 24617 C CA . VAL A 1 47 ? 60.958 19.474 6.076 1.00 0.00 188 VAL A CA 17
ATOM 24618 C C . VAL A 1 47 ? 61.525 19.186 7.476 1.00 0.00 188 VAL A C 17
ATOM 24619 O O . VAL A 1 47 ? 62.515 19.800 7.874 1.00 0.00 188 VAL A O 17
ATOM 24632 N N . ARG A 1 48 ? 60.941 18.206 8.182 1.00 0.00 189 ARG A N 17
ATOM 24633 C CA . ARG A 1 48 ? 61.418 17.686 9.476 1.00 0.00 189 ARG A CA 17
ATOM 24634 C C . ARG A 1 48 ? 60.766 16.336 9.822 1.00 0.00 189 ARG A C 17
ATOM 24635 O O . ARG A 1 48 ? 59.563 16.198 9.652 1.00 0.00 189 ARG A O 17
ATOM 24656 N N . ALA A 1 49 ? 61.506 15.372 10.369 1.00 0.00 190 ALA A N 17
ATOM 24657 C CA . ALA A 1 49 ? 60.968 14.176 11.042 1.00 0.00 190 ALA A CA 17
ATOM 24658 C C . ALA A 1 49 ? 61.614 13.976 12.427 1.00 0.00 190 ALA A C 17
ATOM 24659 O O . ALA A 1 49 ? 62.798 14.278 12.601 1.00 0.00 190 ALA A O 17
ATOM 24666 N N . ASP A 1 50 ? 60.862 13.437 13.397 1.00 0.00 191 ASP A N 17
ATOM 24667 C CA . ASP A 1 50 ? 61.384 13.082 14.727 1.00 0.00 191 ASP A CA 17
ATOM 24668 C C . ASP A 1 50 ? 60.517 12.044 15.474 1.00 0.00 191 ASP A C 17
ATOM 24669 O O . ASP A 1 50 ? 59.300 11.960 15.295 1.00 0.00 191 ASP A O 17
ATOM 24678 N N . ILE A 1 51 ? 61.174 11.279 16.348 1.00 0.00 192 ILE A N 17
ATOM 24679 C CA . ILE A 1 51 ? 60.578 10.333 17.309 1.00 0.00 192 ILE A CA 17
ATOM 24680 C C . ILE A 1 51 ? 60.806 10.798 18.768 1.00 0.00 192 ILE A C 17
ATOM 24681 O O . ILE A 1 51 ? 60.067 10.401 19.670 1.00 0.00 192 ILE A O 17
ATOM 24697 N N . ILE A 1 52 ? 61.786 11.675 19.018 1.00 0.00 193 ILE A N 17
ATOM 24698 C CA . ILE A 1 52 ? 62.086 12.247 20.341 1.00 0.00 193 ILE A CA 17
ATOM 24699 C C . ILE A 1 52 ? 61.095 13.393 20.627 1.00 0.00 193 ILE A C 17
ATOM 24700 O O . ILE A 1 52 ? 60.844 14.231 19.751 1.00 0.00 193 ILE A O 17
ATOM 24716 N N . THR A 1 53 ? 60.553 13.447 21.854 1.00 0.00 194 THR A N 17
ATOM 24717 C CA . THR A 1 53 ? 59.554 14.438 22.293 1.00 0.00 194 THR A CA 17
ATOM 24718 C C . THR A 1 53 ? 59.998 15.093 23.600 1.00 0.00 194 THR A C 17
ATOM 24719 O O . THR A 1 53 ? 60.313 14.410 24.573 1.00 0.00 194 THR A O 17
ATOM 24730 N N . SER A 1 54 ? 60.039 16.426 23.625 1.00 0.00 195 SER A N 17
ATOM 24731 C CA . SER A 1 54 ? 60.617 17.213 24.732 1.00 0.00 195 SER A CA 17
ATOM 24732 C C . SER A 1 54 ? 59.579 17.930 25.617 1.00 0.00 195 SER A C 17
ATOM 24733 O O . SER A 1 54 ? 59.897 18.305 26.750 1.00 0.00 195 SER A O 17
ATOM 24741 N N . ARG A 1 55 ? 58.331 18.082 25.143 1.00 0.00 196 ARG A N 17
ATOM 24742 C CA . ARG A 1 55 ? 57.227 18.727 25.883 1.00 0.00 196 ARG A CA 17
ATOM 24743 C C . ARG A 1 55 ? 56.449 17.756 26.799 1.00 0.00 196 ARG A C 17
ATOM 24744 O O . ARG A 1 55 ? 55.572 18.184 27.555 1.00 0.00 196 ARG A O 17
ATOM 24765 N N . GLY A 1 56 ? 56.765 16.457 26.739 1.00 0.00 197 GLY A N 17
ATOM 24766 C CA . GLY A 1 56 ? 56.124 15.370 27.490 1.00 0.00 197 GLY A CA 17
ATOM 24767 C C . GLY A 1 56 ? 56.443 13.991 26.911 1.00 0.00 197 GLY A C 17
ATOM 24768 O O . GLY A 1 56 ? 57.065 13.874 25.852 1.00 0.00 197 GLY A O 17
ATOM 24772 N N . HIS A 1 57 ? 56.015 12.940 27.610 1.00 0.00 198 HIS A N 17
ATOM 24773 C CA . HIS A 1 57 ? 56.216 11.549 27.190 1.00 0.00 198 HIS A CA 17
ATOM 24774 C C . HIS A 1 57 ? 55.236 11.106 26.081 1.00 0.00 198 HIS A C 17
ATOM 24775 O O . HIS A 1 57 ? 54.035 11.382 26.137 1.00 0.00 198 HIS A O 17
ATOM 24789 N N . HIS A 1 58 ? 55.759 10.355 25.107 1.00 0.00 199 HIS A N 17
ATOM 24790 C CA . HIS A 1 58 ? 54.998 9.674 24.055 1.00 0.00 199 HIS A CA 17
ATOM 24791 C C . HIS A 1 58 ? 55.448 8.201 23.947 1.00 0.00 199 HIS A C 17
ATOM 24792 O O . HIS A 1 58 ? 56.643 7.915 23.834 1.00 0.00 199 HIS A O 17
ATOM 24806 N N . ARG A 1 59 ? 54.492 7.259 23.983 1.00 0.00 200 ARG A N 17
ATOM 24807 C CA . ARG A 1 59 ? 54.732 5.805 24.066 1.00 0.00 200 ARG A CA 17
ATOM 24808 C C . ARG A 1 59 ? 55.028 5.183 22.683 1.00 0.00 200 ARG A C 17
ATOM 24809 O O . ARG A 1 59 ? 54.303 4.321 22.188 1.00 0.00 200 ARG A O 17
ATOM 24830 N N . GLY A 1 60 ? 56.090 5.682 22.040 1.00 0.00 201 GLY A N 17
ATOM 24831 C CA . GLY A 1 60 ? 56.577 5.270 20.714 1.00 0.00 201 GLY A CA 17
ATOM 24832 C C . GLY A 1 60 ? 56.113 6.147 19.547 1.00 0.00 201 GLY A C 17
ATOM 24833 O O . GLY A 1 60 ? 56.683 6.034 18.464 1.00 0.00 201 GLY A O 17
ATOM 24837 N N . MET A 1 61 ? 55.113 7.019 19.745 1.00 0.00 202 MET A N 17
ATOM 24838 C CA . MET A 1 61 ? 54.534 7.846 18.677 1.00 0.00 202 MET A CA 17
ATOM 24839 C C . MET A 1 61 ? 55.527 8.852 18.077 1.00 0.00 202 MET A C 17
ATOM 24840 O O . MET A 1 61 ? 56.257 9.535 18.800 1.00 0.00 202 MET A O 17
ATOM 24854 N N . GLY A 1 62 ? 55.521 8.945 16.742 1.00 0.00 203 GLY A N 17
ATOM 24855 C CA . GLY A 1 62 ? 56.380 9.823 15.936 1.00 0.00 203 GLY A CA 17
ATOM 24856 C C . GLY A 1 62 ? 55.615 10.906 15.175 1.00 0.00 203 GLY A C 17
ATOM 24857 O O . GLY A 1 62 ? 54.389 10.833 15.043 1.00 0.00 203 GLY A O 17
ATOM 24861 N N . THR A 1 63 ? 56.353 11.871 14.612 1.00 0.00 204 THR A N 17
ATOM 24862 C CA . THR A 1 63 ? 55.810 13.028 13.875 1.00 0.00 204 THR A CA 17
ATOM 24863 C C . THR A 1 63 ? 56.689 13.331 12.668 1.00 0.00 204 THR A C 17
ATOM 24864 O O . THR A 1 63 ? 57.912 13.215 12.748 1.00 0.00 204 THR A O 17
ATOM 24875 N N . VAL A 1 64 ? 56.073 13.765 11.567 1.00 0.00 205 VAL A N 17
ATOM 24876 C CA . VAL A 1 64 ? 56.781 14.271 10.376 1.00 0.00 205 VAL A CA 17
ATOM 24877 C C . VAL A 1 64 ? 56.067 15.528 9.861 1.00 0.00 205 VAL A C 17
ATOM 24878 O O . VAL A 1 64 ? 54.840 15.584 9.807 1.00 0.00 205 VAL A O 17
ATOM 24891 N N . GLU A 1 65 ? 56.847 16.542 9.498 1.00 0.00 206 GLU A N 17
ATOM 24892 C CA . GLU A 1 65 ? 56.409 17.774 8.852 1.00 0.00 206 GLU A CA 17
ATOM 24893 C C . GLU A 1 65 ? 56.787 17.727 7.369 1.00 0.00 206 GLU A C 17
ATOM 24894 O O . GLU A 1 65 ? 57.964 17.664 6.999 1.00 0.00 206 GLU A O 17
ATOM 24906 N N . PHE A 1 66 ? 55.770 17.808 6.519 1.00 0.00 207 PHE A N 17
ATOM 24907 C CA . PHE A 1 66 ? 55.881 18.127 5.098 1.00 0.00 207 PHE A CA 17
ATOM 24908 C C . PHE A 1 66 ? 55.698 19.645 4.908 1.00 0.00 207 PHE A C 17
ATOM 24909 O O . PHE A 1 66 ? 55.402 20.373 5.863 1.00 0.00 207 PHE A O 17
ATOM 24926 N N . THR A 1 67 ? 55.836 20.128 3.665 1.00 0.00 208 THR A N 17
ATOM 24927 C CA . THR A 1 67 ? 55.617 21.544 3.319 1.00 0.00 208 THR A CA 17
ATOM 24928 C C . THR A 1 67 ? 54.226 21.841 2.747 1.00 0.00 208 THR A C 17
ATOM 24929 O O . THR A 1 67 ? 53.836 23.007 2.730 1.00 0.00 208 THR A O 17
ATOM 24940 N N . ASN A 1 68 ? 53.464 20.824 2.310 1.00 0.00 209 ASN A N 17
ATOM 24941 C CA . ASN A 1 68 ? 52.181 20.994 1.607 1.00 0.00 209 ASN A CA 17
ATOM 24942 C C . ASN A 1 68 ? 51.198 19.832 1.847 1.00 0.00 209 ASN A C 17
ATOM 24943 O O . ASN A 1 68 ? 51.516 18.674 1.584 1.00 0.00 209 ASN A O 17
ATOM 24954 N N .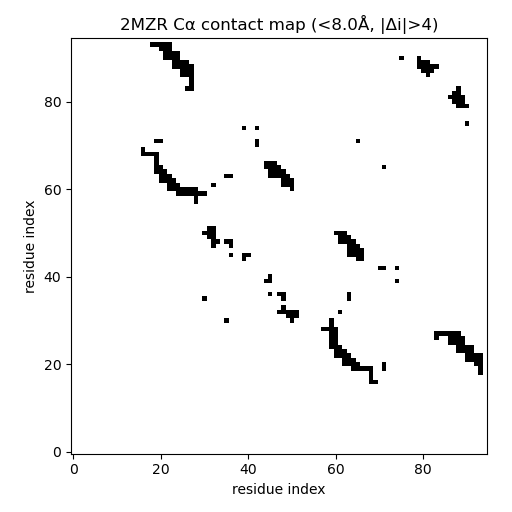 SER A 1 69 ? 49.981 20.151 2.288 1.00 0.00 210 SER A N 17
ATOM 24955 C CA . SER A 1 69 ? 48.883 19.217 2.595 1.00 0.00 210 SER A CA 17
ATOM 24956 C C . SER A 1 69 ? 48.640 18.150 1.514 1.00 0.00 210 SER A C 17
ATOM 24957 O O . SER A 1 69 ? 48.691 16.952 1.802 1.00 0.00 210 SER A O 17
ATOM 24965 N N . ASP A 1 70 ? 48.449 18.560 0.257 1.00 0.00 211 ASP A N 17
ATOM 24966 C CA . ASP A 1 70 ? 48.214 17.650 -0.872 1.00 0.00 211 ASP A CA 17
ATOM 24967 C C . ASP A 1 70 ? 49.373 16.657 -1.107 1.00 0.00 211 ASP A C 17
ATOM 24968 O O . ASP A 1 70 ? 49.145 15.544 -1.582 1.00 0.00 211 ASP A O 17
ATOM 24977 N N . ASP A 1 71 ? 50.606 17.040 -0.750 1.00 0.00 212 ASP A N 17
ATOM 24978 C CA . ASP A 1 71 ? 51.785 16.169 -0.772 1.00 0.00 212 ASP A CA 17
ATOM 24979 C C . ASP A 1 71 ? 51.772 15.123 0.362 1.00 0.00 212 ASP A C 17
ATOM 24980 O O . ASP A 1 71 ? 52.199 13.986 0.157 1.00 0.00 212 ASP A O 17
ATOM 24989 N N . VAL A 1 72 ? 51.254 15.492 1.541 1.00 0.00 213 VAL A N 17
ATOM 24990 C CA . VAL A 1 72 ? 51.139 14.593 2.714 1.00 0.00 213 VAL A CA 17
ATOM 24991 C C . VAL A 1 72 ? 50.094 13.500 2.505 1.00 0.00 213 VAL A C 17
ATOM 24992 O O . VAL A 1 72 ? 50.289 12.344 2.882 1.00 0.00 213 VAL A O 17
ATOM 25005 N N . ASP A 1 73 ? 48.968 13.873 1.898 1.00 0.00 214 ASP A N 17
ATOM 25006 C CA . ASP A 1 73 ? 47.843 12.965 1.697 1.00 0.00 214 ASP A CA 17
ATOM 25007 C C . ASP A 1 73 ? 48.182 11.862 0.687 1.00 0.00 214 ASP A C 17
ATOM 25008 O O . ASP A 1 73 ? 48.015 10.684 1.001 1.00 0.00 214 ASP A O 17
ATOM 25017 N N . ARG A 1 74 ? 48.763 12.216 -0.471 1.00 0.00 215 ARG A N 17
ATOM 25018 C CA . ARG A 1 74 ? 49.212 11.240 -1.480 1.00 0.00 215 ARG A CA 17
ATOM 25019 C C . ARG A 1 74 ? 50.380 10.355 -1.009 1.00 0.00 215 ARG A C 17
ATOM 25020 O O . ARG A 1 74 ? 50.586 9.277 -1.568 1.00 0.00 215 ARG A O 17
ATOM 25041 N N . ALA A 1 75 ? 51.108 10.758 0.040 1.00 0.00 216 ALA A N 17
ATOM 25042 C CA . ALA A 1 75 ? 52.060 9.898 0.747 1.00 0.00 216 ALA A CA 17
ATOM 25043 C C . ALA A 1 75 ? 51.318 8.826 1.553 1.00 0.00 216 ALA A C 17
ATOM 25044 O O . ALA A 1 75 ? 51.407 7.637 1.264 1.00 0.00 216 ALA A O 17
ATOM 25051 N N . ILE A 1 76 ? 50.520 9.253 2.531 1.00 0.00 217 ILE A N 17
ATOM 25052 C CA . ILE A 1 76 ? 49.833 8.369 3.495 1.00 0.00 217 ILE A CA 17
ATOM 25053 C C . ILE A 1 76 ? 48.866 7.393 2.816 1.00 0.00 217 ILE A C 17
ATOM 25054 O O . ILE A 1 76 ? 48.801 6.231 3.217 1.00 0.00 217 ILE A O 17
ATOM 25070 N N . ARG A 1 77 ? 48.228 7.822 1.723 1.00 0.00 218 ARG A N 17
ATOM 25071 C CA . ARG A 1 77 ? 47.412 6.994 0.815 1.00 0.00 218 ARG A CA 17
ATOM 25072 C C . ARG A 1 77 ? 48.131 5.723 0.305 1.00 0.00 218 ARG A C 17
ATOM 25073 O O . ARG A 1 77 ? 47.474 4.775 -0.126 1.00 0.00 218 ARG A O 17
ATOM 25094 N N . GLN A 1 78 ? 49.467 5.686 0.367 1.00 0.00 219 GLN A N 17
ATOM 25095 C CA . GLN A 1 78 ? 50.315 4.564 -0.047 1.00 0.00 219 GLN A CA 17
ATOM 25096 C C . GLN A 1 78 ? 51.069 3.914 1.136 1.00 0.00 219 GLN A C 17
ATOM 25097 O O . GLN A 1 78 ? 51.704 2.876 0.940 1.00 0.00 219 GLN A O 17
ATOM 25111 N N . TYR A 1 79 ? 51.005 4.484 2.351 1.00 0.00 220 TYR A N 17
ATOM 25112 C CA . TYR A 1 79 ? 51.890 4.128 3.476 1.00 0.00 220 TYR A CA 17
ATOM 25113 C C . TYR A 1 79 ? 51.192 3.750 4.798 1.00 0.00 220 TYR A C 17
ATOM 25114 O O . TYR A 1 79 ? 51.798 3.040 5.600 1.00 0.00 220 TYR A O 17
ATOM 25132 N N . ASP A 1 80 ? 49.945 4.164 5.061 1.00 0.00 221 ASP A N 17
ATOM 25133 C CA . ASP A 1 80 ? 49.224 3.694 6.255 1.00 0.00 221 ASP A CA 17
ATOM 25134 C C . ASP A 1 80 ? 48.977 2.176 6.147 1.00 0.00 221 ASP A C 17
ATOM 25135 O O . ASP A 1 80 ? 48.378 1.704 5.176 1.00 0.00 221 ASP A O 17
ATOM 25144 N N . GLY A 1 81 ? 49.494 1.408 7.117 1.00 0.00 222 GLY A N 17
ATOM 25145 C CA . GLY A 1 81 ? 49.564 -0.058 7.047 1.00 0.00 222 GLY A CA 17
ATOM 25146 C C . GLY A 1 81 ? 50.911 -0.624 6.605 1.00 0.00 222 GLY A C 17
ATOM 25147 O O . GLY A 1 81 ? 51.037 -1.847 6.545 1.00 0.00 222 GLY A O 17
ATOM 25151 N N . ALA A 1 82 ? 51.920 0.209 6.321 1.00 0.00 223 ALA A N 17
ATOM 25152 C CA . ALA A 1 82 ? 53.286 -0.262 6.099 1.00 0.00 223 ALA A CA 17
ATOM 25153 C C . ALA A 1 82 ? 53.838 -0.916 7.379 1.00 0.00 223 ALA A C 17
ATOM 25154 O O . ALA A 1 82 ? 54.154 -0.242 8.361 1.00 0.00 223 ALA A O 17
ATOM 25161 N N . PHE A 1 83 ? 53.973 -2.241 7.361 1.00 0.00 224 PHE A N 17
ATOM 25162 C CA . PHE A 1 83 ? 54.938 -2.945 8.211 1.00 0.00 224 PHE A CA 17
ATOM 25163 C C . PHE A 1 83 ? 56.352 -2.402 7.952 1.00 0.00 224 PHE A C 17
ATOM 25164 O O . PHE A 1 83 ? 56.816 -2.342 6.810 1.00 0.00 224 PHE A O 17
ATOM 25181 N N . PHE A 1 84 ? 57.007 -1.966 9.031 1.00 0.00 225 PHE A N 17
ATOM 25182 C CA . PHE A 1 84 ? 58.139 -1.043 9.016 1.00 0.00 225 PHE A CA 17
ATOM 25183 C C . PHE A 1 84 ? 59.038 -1.373 10.214 1.00 0.00 225 PHE A C 17
ATOM 25184 O O . PHE A 1 84 ? 58.619 -1.218 11.362 1.00 0.00 225 PHE A O 17
ATOM 25201 N N . MET A 1 85 ? 60.238 -1.909 9.964 1.00 0.00 226 MET A N 17
ATOM 25202 C CA . MET A 1 85 ? 61.113 -2.483 11.010 1.00 0.00 226 MET A CA 17
ATOM 25203 C C . MET A 1 85 ? 60.399 -3.596 11.827 1.00 0.00 226 MET A C 17
ATOM 25204 O O . MET A 1 85 ? 60.633 -3.748 13.025 1.00 0.00 226 MET A O 17
ATOM 25218 N N . ASP A 1 86 ? 59.502 -4.348 11.163 1.00 0.00 227 ASP A N 17
ATOM 25219 C CA . ASP A 1 86 ? 58.762 -5.542 11.631 1.00 0.00 227 ASP A CA 17
ATOM 25220 C C . ASP A 1 86 ? 57.424 -5.268 12.361 1.00 0.00 227 ASP A C 17
ATOM 25221 O O . ASP A 1 86 ? 56.744 -6.227 12.738 1.00 0.00 227 ASP A O 17
ATOM 25230 N N . ARG A 1 87 ? 57.001 -4.005 12.527 1.00 0.00 228 ARG A N 17
ATOM 25231 C CA . ARG A 1 87 ? 55.684 -3.629 13.091 1.00 0.00 228 ARG A CA 17
ATOM 25232 C C . ARG A 1 87 ? 55.018 -2.495 12.295 1.00 0.00 228 ARG A C 17
ATOM 25233 O O . ARG A 1 87 ? 55.677 -1.714 11.617 1.00 0.00 228 ARG A O 17
ATOM 25254 N N . LYS A 1 88 ? 53.686 -2.432 12.308 1.00 0.00 229 LYS A N 17
ATOM 25255 C CA . LYS A 1 88 ? 52.893 -1.593 11.401 1.00 0.00 229 LYS A CA 17
ATOM 25256 C C . LYS A 1 88 ? 52.867 -0.098 11.786 1.00 0.00 229 LYS A C 17
ATOM 25257 O O . LYS A 1 88 ? 52.555 0.251 12.927 1.00 0.00 229 LYS A O 17
ATOM 25276 N N . ILE A 1 89 ? 53.164 0.808 10.844 1.00 0.00 230 ILE A N 17
ATOM 25277 C CA . ILE A 1 89 ? 52.863 2.248 10.975 1.00 0.00 230 ILE A CA 17
ATOM 25278 C C . ILE A 1 89 ? 51.361 2.507 10.754 1.00 0.00 230 ILE A C 17
ATOM 25279 O O . ILE A 1 89 ? 50.761 2.027 9.790 1.00 0.00 230 ILE A O 17
ATOM 25295 N N . PHE A 1 90 ? 50.786 3.306 11.651 1.00 0.00 231 PHE A N 17
ATOM 25296 C CA . PHE A 1 90 ? 49.466 3.923 11.520 1.00 0.00 231 PHE A CA 17
ATOM 25297 C C . PHE A 1 90 ? 49.696 5.436 11.530 1.00 0.00 231 PHE A C 17
ATOM 25298 O O . PHE A 1 90 ? 50.581 5.887 12.253 1.00 0.00 231 PHE A O 17
ATOM 25315 N N . VAL A 1 91 ? 48.940 6.231 10.781 1.00 0.00 232 VAL A N 17
ATOM 25316 C CA . VAL A 1 91 ? 49.184 7.682 10.701 1.00 0.00 232 VAL A CA 17
ATOM 25317 C C . VAL A 1 91 ? 47.912 8.478 10.427 1.00 0.00 232 VAL A C 17
ATOM 25318 O O . VAL A 1 91 ? 47.073 8.087 9.615 1.00 0.00 232 VAL A O 17
ATOM 25331 N N . ARG A 1 92 ? 47.822 9.622 11.110 1.00 0.00 233 ARG A N 17
ATOM 25332 C CA . ARG A 1 92 ? 46.810 10.658 10.924 1.00 0.00 233 ARG A CA 17
ATOM 25333 C C . ARG A 1 92 ? 47.445 11.919 10.334 1.00 0.00 233 ARG A C 17
ATOM 25334 O O . ARG A 1 92 ? 48.523 12.348 10.755 1.00 0.00 233 ARG A O 17
ATOM 25355 N N . GLN A 1 93 ? 46.762 12.527 9.370 1.00 0.00 234 GLN A N 17
ATOM 25356 C CA . GLN A 1 93 ? 47.073 13.865 8.876 1.00 0.00 234 GLN A CA 17
ATOM 25357 C C . GLN A 1 93 ? 46.656 14.896 9.948 1.00 0.00 234 GLN A C 17
ATOM 25358 O O . GLN A 1 93 ? 45.686 14.671 10.677 1.00 0.00 234 GLN A O 17
ATOM 25372 N N . ASP A 1 94 ? 47.354 16.031 10.032 1.00 0.00 235 ASP A N 17
ATOM 25373 C CA . ASP A 1 94 ? 47.193 17.075 11.054 1.00 0.00 235 ASP A CA 17
ATOM 25374 C C . ASP A 1 94 ? 47.675 18.446 10.530 1.00 0.00 235 ASP A C 17
ATOM 25375 O O . ASP A 1 94 ? 48.325 18.534 9.488 1.00 0.00 235 ASP A O 17
ATOM 25384 N N . ASN A 1 95 ? 47.331 19.530 11.228 1.00 0.00 236 ASN A N 17
ATOM 25385 C CA . ASN A 1 95 ? 47.710 20.903 10.878 1.00 0.00 236 ASN A CA 17
ATOM 25386 C C . ASN A 1 95 ? 49.213 21.145 11.130 1.00 0.00 236 ASN A C 17
ATOM 25387 O O . ASN A 1 95 ? 49.967 21.301 10.140 1.00 0.00 236 ASN A O 17
ATOM 25399 N N . GLY A 1 1 ? -0.683 -12.029 -11.009 1.00 0.00 142 GLY A N 18
ATOM 25400 C CA . GLY A 1 1 ? 0.106 -11.752 -9.786 1.00 0.00 142 GLY A CA 18
ATOM 25401 C C . GLY A 1 1 ? 0.685 -10.341 -9.774 1.00 0.00 142 GLY A C 18
ATOM 25402 O O . GLY A 1 1 ? 0.284 -9.483 -10.559 1.00 0.00 142 GLY A O 18
ATOM 25408 N N . SER A 1 2 ? 1.642 -10.085 -8.880 1.00 0.00 143 SER A N 18
ATOM 25409 C CA . SER A 1 2 ? 2.319 -8.784 -8.703 1.00 0.00 143 SER A CA 18
ATOM 25410 C C . SER A 1 2 ? 3.640 -8.940 -7.916 1.00 0.00 143 SER A C 18
ATOM 25411 O O . SER A 1 2 ? 3.847 -9.945 -7.225 1.00 0.00 143 SER A O 18
ATOM 25419 N N . ALA A 1 3 ? 4.535 -7.948 -8.013 1.00 0.00 144 ALA A N 18
ATOM 25420 C CA . ALA A 1 3 ? 5.868 -7.928 -7.397 1.00 0.00 144 ALA A CA 18
ATOM 25421 C C . ALA A 1 3 ? 6.420 -6.493 -7.277 1.00 0.00 144 ALA A C 18
ATOM 25422 O O . ALA A 1 3 ? 6.055 -5.611 -8.062 1.00 0.00 144 ALA A O 18
ATOM 25429 N N . ARG A 1 4 ? 7.313 -6.275 -6.302 1.00 0.00 145 ARG A N 18
ATOM 25430 C CA . ARG A 1 4 ? 7.939 -4.979 -5.977 1.00 0.00 145 ARG A CA 18
ATOM 25431 C C . ARG A 1 4 ? 9.410 -5.160 -5.565 1.00 0.00 145 ARG A C 18
ATOM 25432 O O . ARG A 1 4 ? 9.784 -6.186 -4.990 1.00 0.00 145 ARG A O 18
ATOM 25453 N N . GLU A 1 5 ? 10.234 -4.145 -5.836 1.00 0.00 146 GLU A N 18
ATOM 25454 C CA . GLU A 1 5 ? 11.672 -4.094 -5.530 1.00 0.00 146 GLU A CA 18
ATOM 25455 C C . GLU A 1 5 ? 12.193 -2.645 -5.559 1.00 0.00 146 GLU A C 18
ATOM 25456 O O . GLU A 1 5 ? 11.615 -1.783 -6.230 1.00 0.00 146 GLU A O 18
ATOM 25468 N N . LEU A 1 6 ? 13.278 -2.377 -4.820 1.00 0.00 147 LEU A N 18
ATOM 25469 C CA . LEU A 1 6 ? 13.871 -1.046 -4.612 1.00 0.00 147 LEU A CA 18
ATOM 25470 C C . LEU A 1 6 ? 15.408 -1.118 -4.552 1.00 0.00 147 LEU A C 18
ATOM 25471 O O . LEU A 1 6 ? 15.984 -2.139 -4.167 1.00 0.00 147 LEU A O 18
ATOM 25487 N N . ASP A 1 7 ? 16.064 -0.009 -4.902 1.00 0.00 148 ASP A N 18
ATOM 25488 C CA . ASP A 1 7 ? 17.524 0.165 -4.932 1.00 0.00 148 ASP A CA 18
ATOM 25489 C C . ASP A 1 7 ? 17.899 1.661 -4.930 1.00 0.00 148 ASP A C 18
ATOM 25490 O O . ASP A 1 7 ? 17.224 2.481 -5.557 1.00 0.00 148 ASP A O 18
ATOM 25499 N N . SER A 1 8 ? 18.977 2.023 -4.229 1.00 0.00 149 SER A N 18
ATOM 25500 C CA . SER A 1 8 ? 19.447 3.411 -4.067 1.00 0.00 149 SER A CA 18
ATOM 25501 C C . SER A 1 8 ? 20.909 3.469 -3.571 1.00 0.00 149 SER A C 18
ATOM 25502 O O . SER A 1 8 ? 21.385 2.542 -2.902 1.00 0.00 149 SER A O 18
ATOM 25510 N N . THR A 1 9 ? 21.613 4.568 -3.892 1.00 0.00 150 THR A N 18
ATOM 25511 C CA . THR A 1 9 ? 23.024 4.842 -3.548 1.00 0.00 150 THR A CA 18
ATOM 25512 C C . THR A 1 9 ? 23.240 6.334 -3.295 1.00 0.00 150 THR A C 18
ATOM 25513 O O . THR A 1 9 ? 22.471 7.175 -3.766 1.00 0.00 150 THR A O 18
ATOM 25524 N N . TYR A 1 10 ? 24.298 6.664 -2.549 1.00 0.00 151 TYR A N 18
ATOM 25525 C CA . TYR A 1 10 ? 24.644 8.031 -2.124 1.00 0.00 151 TYR A CA 18
ATOM 25526 C C . TYR A 1 10 ? 26.125 8.175 -1.710 1.00 0.00 151 TYR A C 18
ATOM 25527 O O . TYR A 1 10 ? 26.815 7.182 -1.457 1.00 0.00 151 TYR A O 18
ATOM 25545 N N . GLU A 1 11 ? 26.602 9.420 -1.620 1.00 0.00 152 GLU A N 18
ATOM 25546 C CA . GLU A 1 11 ? 27.972 9.790 -1.239 1.00 0.00 152 GLU A CA 18
ATOM 25547 C C . GLU A 1 11 ? 28.004 11.249 -0.740 1.00 0.00 152 GLU A C 18
ATOM 25548 O O . GLU A 1 11 ? 27.266 12.101 -1.244 1.00 0.00 152 GLU A O 18
ATOM 25560 N N . GLU A 1 12 ? 28.850 11.536 0.255 1.00 0.00 153 GLU A N 18
ATOM 25561 C CA . GLU A 1 12 ? 28.962 12.840 0.924 1.00 0.00 153 GLU A CA 18
ATOM 25562 C C . GLU A 1 12 ? 30.368 13.004 1.529 1.00 0.00 153 GLU A C 18
ATOM 25563 O O . GLU A 1 12 ? 30.963 12.035 2.011 1.00 0.00 153 GLU A O 18
ATOM 25575 N N . LYS A 1 13 ? 30.911 14.227 1.491 1.00 0.00 154 LYS A N 18
ATOM 25576 C CA . LYS A 1 13 ? 32.316 14.533 1.823 1.00 0.00 154 LYS A CA 18
ATOM 25577 C C . LYS A 1 13 ? 32.550 16.008 2.226 1.00 0.00 154 LYS A C 18
ATOM 25578 O O . LYS A 1 13 ? 31.775 16.893 1.857 1.00 0.00 154 LYS A O 18
ATOM 25597 N N . VAL A 1 14 ? 33.637 16.272 2.962 1.00 0.00 155 VAL A N 18
ATOM 25598 C CA . VAL A 1 14 ? 34.029 17.605 3.477 1.00 0.00 155 VAL A CA 18
ATOM 25599 C C . VAL A 1 14 ? 35.500 17.610 3.922 1.00 0.00 155 VAL A C 18
ATOM 25600 O O . VAL A 1 14 ? 35.999 16.608 4.435 1.00 0.00 155 VAL A O 18
ATOM 25613 N N . ASN A 1 15 ? 36.194 18.736 3.717 1.00 0.00 156 ASN A N 18
ATOM 25614 C CA . ASN A 1 15 ? 37.604 18.940 4.084 1.00 0.00 156 ASN A CA 18
ATOM 25615 C C . ASN A 1 15 ? 37.951 20.434 4.283 1.00 0.00 156 ASN A C 18
ATOM 25616 O O . ASN A 1 15 ? 37.326 21.313 3.681 1.00 0.00 156 ASN A O 18
ATOM 25627 N N . ARG A 1 16 ? 38.943 20.708 5.143 1.00 0.00 157 ARG A N 18
ATOM 25628 C CA . ARG A 1 16 ? 39.397 22.052 5.547 1.00 0.00 157 ARG A CA 18
ATOM 25629 C C . ARG A 1 16 ? 40.771 21.978 6.239 1.00 0.00 157 ARG A C 18
ATOM 25630 O O . ARG A 1 16 ? 41.018 21.052 7.013 1.00 0.00 157 ARG A O 18
ATOM 25651 N N . ASN A 1 17 ? 41.630 22.965 5.956 1.00 0.00 158 ASN A N 18
ATOM 25652 C CA . ASN A 1 17 ? 43.030 23.108 6.400 1.00 0.00 158 ASN A CA 18
ATOM 25653 C C . ASN A 1 17 ? 43.974 22.125 5.679 1.00 0.00 158 ASN A C 18
ATOM 25654 O O . ASN A 1 17 ? 43.645 20.953 5.468 1.00 0.00 158 ASN A O 18
ATOM 25665 N N . TYR A 1 18 ? 45.147 22.621 5.275 1.00 0.00 159 TYR A N 18
ATOM 25666 C CA . TYR A 1 18 ? 46.067 21.944 4.350 1.00 0.00 159 TYR A CA 18
ATOM 25667 C C . TYR A 1 18 ? 47.543 22.159 4.740 1.00 0.00 159 TYR A C 18
ATOM 25668 O O . TYR A 1 18 ? 47.881 23.137 5.411 1.00 0.00 159 TYR A O 18
ATOM 25686 N N . SER A 1 19 ? 48.416 21.230 4.329 1.00 0.00 160 SER A N 18
ATOM 25687 C CA . SER A 1 19 ? 49.885 21.284 4.534 1.00 0.00 160 SER A CA 18
ATOM 25688 C C . SER A 1 19 ? 50.324 21.038 5.995 1.00 0.00 160 SER A C 18
ATOM 25689 O O . SER A 1 19 ? 51.474 21.296 6.360 1.00 0.00 160 SER A O 18
ATOM 25697 N N . ASN A 1 20 ? 49.414 20.550 6.850 1.00 0.00 161 ASN A N 18
ATOM 25698 C CA . ASN A 1 20 ? 49.649 20.349 8.284 1.00 0.00 161 ASN A CA 18
ATOM 25699 C C . ASN A 1 20 ? 50.477 19.077 8.594 1.00 0.00 161 ASN A C 18
ATOM 25700 O O . ASN A 1 20 ? 50.670 18.205 7.744 1.00 0.00 161 ASN A O 18
ATOM 25711 N N . SER A 1 21 ? 50.966 18.969 9.832 1.00 0.00 162 SER A N 18
ATOM 25712 C CA . SER A 1 21 ? 51.774 17.833 10.308 1.00 0.00 162 SER A CA 18
ATOM 25713 C C . SER A 1 21 ? 50.981 16.518 10.471 1.00 0.00 162 SER A C 18
ATOM 25714 O O . SER A 1 21 ? 49.747 16.488 10.514 1.00 0.00 162 SER A O 18
ATOM 25722 N N . ILE A 1 22 ? 51.717 15.408 10.589 1.00 0.00 163 ILE A N 18
ATOM 25723 C CA . ILE A 1 22 ? 51.195 14.039 10.721 1.00 0.00 163 ILE A CA 18
ATOM 25724 C C . ILE A 1 22 ? 51.876 13.328 11.901 1.00 0.00 163 ILE A C 18
ATOM 25725 O O . ILE A 1 22 ? 53.029 13.632 12.216 1.00 0.00 163 ILE A O 18
ATOM 25741 N N . PHE A 1 23 ? 51.182 12.374 12.522 1.00 0.00 164 PHE A N 18
ATOM 25742 C CA . PHE A 1 23 ? 51.578 11.662 13.745 1.00 0.00 164 PHE A CA 18
ATOM 25743 C C . PHE A 1 23 ? 51.373 10.153 13.555 1.00 0.00 164 PHE A C 18
ATOM 25744 O O . PHE A 1 23 ? 50.403 9.759 12.929 1.00 0.00 164 PHE A O 18
ATOM 25761 N N . VAL A 1 24 ? 52.242 9.298 14.099 1.00 0.00 165 VAL A N 18
ATOM 25762 C CA . VAL A 1 24 ? 52.206 7.828 13.897 1.00 0.00 165 VAL A CA 18
ATOM 25763 C C . VAL A 1 24 ? 52.506 7.085 15.197 1.00 0.00 165 VAL A C 18
ATOM 25764 O O . VAL A 1 24 ? 53.441 7.444 15.908 1.00 0.00 165 VAL A O 18
ATOM 25777 N N . GLY A 1 25 ? 51.710 6.053 15.501 1.00 0.00 166 GLY A N 18
ATOM 25778 C CA . GLY A 1 25 ? 51.769 5.310 16.772 1.00 0.00 166 GLY A CA 18
ATOM 25779 C C . GLY A 1 25 ? 52.562 4.006 16.684 1.00 0.00 166 GLY A C 18
ATOM 25780 O O . GLY A 1 25 ? 53.662 3.902 17.220 1.00 0.00 166 GLY A O 18
ATOM 25784 N N . ASN A 1 26 ? 51.999 3.000 16.009 1.00 0.00 167 ASN A N 18
ATOM 25785 C CA . ASN A 1 26 ? 52.444 1.594 16.057 1.00 0.00 167 ASN A CA 18
ATOM 25786 C C . ASN A 1 26 ? 53.614 1.263 15.094 1.00 0.00 167 ASN A C 18
ATOM 25787 O O . ASN A 1 26 ? 53.637 0.211 14.458 1.00 0.00 167 ASN A O 18
ATOM 25798 N N . LEU A 1 27 ? 54.588 2.165 14.942 1.00 0.00 168 LEU A N 18
ATOM 25799 C CA . LEU A 1 27 ? 55.880 1.850 14.304 1.00 0.00 168 LEU A CA 18
ATOM 25800 C C . LEU A 1 27 ? 56.782 1.035 15.267 1.00 0.00 168 LEU A C 18
ATOM 25801 O O . LEU A 1 27 ? 56.475 0.928 16.459 1.00 0.00 168 LEU A O 18
ATOM 25817 N N . THR A 1 28 ? 57.916 0.507 14.779 1.00 0.00 169 THR A N 18
ATOM 25818 C CA . THR A 1 28 ? 58.989 -0.056 15.625 1.00 0.00 169 THR A CA 18
ATOM 25819 C C . THR A 1 28 ? 59.769 1.086 16.265 1.00 0.00 169 THR A C 18
ATOM 25820 O O . THR A 1 28 ? 60.287 1.945 15.557 1.00 0.00 169 THR A O 18
ATOM 25831 N N . TYR A 1 29 ? 59.880 1.107 17.594 1.00 0.00 170 TYR A N 18
ATOM 25832 C CA . TYR A 1 29 ? 60.380 2.283 18.332 1.00 0.00 170 TYR A CA 18
ATOM 25833 C C . TYR A 1 29 ? 61.886 2.578 18.157 1.00 0.00 170 TYR A C 18
ATOM 25834 O O . TYR A 1 29 ? 62.332 3.677 18.488 1.00 0.00 170 TYR A O 18
ATOM 25852 N N . ASP A 1 30 ? 62.667 1.635 17.611 1.00 0.00 171 ASP A N 18
ATOM 25853 C CA . ASP A 1 30 ? 64.066 1.854 17.197 1.00 0.00 171 ASP A CA 18
ATOM 25854 C C . ASP A 1 30 ? 64.214 2.349 15.736 1.00 0.00 171 ASP A C 18
ATOM 25855 O O . ASP A 1 30 ? 65.324 2.641 15.289 1.00 0.00 171 ASP A O 18
ATOM 25864 N N . SER A 1 31 ? 63.104 2.528 15.010 1.00 0.00 172 SER A N 18
ATOM 25865 C CA . SER A 1 31 ? 63.069 3.348 13.793 1.00 0.00 172 SER A CA 18
ATOM 25866 C C . SER A 1 31 ? 63.383 4.819 14.110 1.00 0.00 172 SER A C 18
ATOM 25867 O O . SER A 1 31 ? 62.908 5.373 15.111 1.00 0.00 172 SER A O 18
ATOM 25875 N N . THR A 1 32 ? 64.189 5.459 13.255 1.00 0.00 173 THR A N 18
ATOM 25876 C CA . THR A 1 32 ? 64.623 6.857 13.400 1.00 0.00 173 THR A CA 18
ATOM 25877 C C . THR A 1 32 ? 63.765 7.785 12.530 1.00 0.00 173 THR A C 18
ATOM 25878 O O . THR A 1 32 ? 63.184 7.327 11.541 1.00 0.00 173 THR A O 18
ATOM 25889 N N . PRO A 1 33 ? 63.721 9.101 12.818 1.00 0.00 174 PRO A N 18
ATOM 25890 C CA . PRO A 1 33 ? 63.155 10.075 11.891 1.00 0.00 174 PRO A CA 18
ATOM 25891 C C . PRO A 1 33 ? 63.933 10.151 10.574 1.00 0.00 174 PRO A C 18
ATOM 25892 O O . PRO A 1 33 ? 63.359 10.609 9.594 1.00 0.00 174 PRO A O 18
ATOM 25903 N N . GLU A 1 34 ? 65.191 9.693 10.506 1.00 0.00 175 GLU A N 18
ATOM 25904 C CA . GLU A 1 34 ? 65.920 9.552 9.240 1.00 0.00 175 GLU A CA 18
ATOM 25905 C C . GLU A 1 34 ? 65.327 8.422 8.379 1.00 0.00 175 GLU A C 18
ATOM 25906 O O . GLU A 1 34 ? 65.082 8.630 7.189 1.00 0.00 175 GLU A O 18
ATOM 25918 N N . ASP A 1 35 ? 65.022 7.261 8.977 1.00 0.00 176 ASP A N 18
ATOM 25919 C CA . ASP A 1 35 ? 64.307 6.168 8.304 1.00 0.00 176 ASP A CA 18
ATOM 25920 C C . ASP A 1 35 ? 62.928 6.641 7.810 1.00 0.00 176 ASP A C 18
ATOM 25921 O O . ASP A 1 35 ? 62.573 6.422 6.648 1.00 0.00 176 ASP A O 18
ATOM 25930 N N . LEU A 1 36 ? 62.182 7.352 8.669 1.00 0.00 177 LEU A N 18
ATOM 25931 C CA . LEU A 1 36 ? 60.912 7.984 8.319 1.00 0.00 177 LEU A CA 18
ATOM 25932 C C . LEU A 1 36 ? 61.054 9.093 7.266 1.00 0.00 177 LEU A C 18
ATOM 25933 O O . LEU A 1 36 ? 60.114 9.302 6.502 1.00 0.00 177 LEU A O 18
ATOM 25949 N N . THR A 1 37 ? 62.208 9.765 7.167 1.00 0.00 178 THR A N 18
ATOM 25950 C CA . THR A 1 37 ? 62.455 10.797 6.147 1.00 0.00 178 THR A CA 18
ATOM 25951 C C . THR A 1 37 ? 62.726 10.144 4.802 1.00 0.00 178 THR A C 18
ATOM 25952 O O . THR A 1 37 ? 62.075 10.522 3.835 1.00 0.00 178 THR A O 18
ATOM 25963 N N . GLU A 1 38 ? 63.594 9.134 4.720 1.00 0.00 179 GLU A N 18
ATOM 25964 C CA . GLU A 1 38 ? 63.811 8.396 3.463 1.00 0.00 179 GLU A CA 18
ATOM 25965 C C . GLU A 1 38 ? 62.516 7.745 2.940 1.00 0.00 179 GLU A C 18
ATOM 25966 O O . GLU A 1 38 ? 62.312 7.650 1.728 1.00 0.00 179 GLU A O 18
ATOM 25978 N N . PHE A 1 39 ? 61.621 7.355 3.850 1.00 0.00 180 PHE A N 18
ATOM 25979 C CA . PHE A 1 39 ? 60.286 6.832 3.556 1.00 0.00 180 PHE A CA 18
ATOM 25980 C C . PHE A 1 39 ? 59.340 7.928 3.026 1.00 0.00 180 PHE A C 18
ATOM 25981 O O . PHE A 1 39 ? 58.980 7.903 1.848 1.00 0.00 180 PHE A O 18
ATOM 25998 N N . PHE A 1 40 ? 58.961 8.906 3.863 1.00 0.00 181 PHE A N 18
ATOM 25999 C CA . PHE A 1 40 ? 57.958 9.927 3.534 1.00 0.00 181 PHE A CA 18
ATOM 26000 C C . PHE A 1 40 ? 58.420 10.966 2.502 1.00 0.00 181 PHE A C 18
ATOM 26001 O O . PHE A 1 40 ? 57.624 11.442 1.696 1.00 0.00 181 PHE A O 18
ATOM 26018 N N . SER A 1 41 ? 59.697 11.347 2.515 1.00 0.00 182 SER A N 18
ATOM 26019 C CA . SER A 1 41 ? 60.212 12.478 1.723 1.00 0.00 182 SER A CA 18
ATOM 26020 C C . SER A 1 41 ? 60.323 12.193 0.211 1.00 0.00 182 SER A C 18
ATOM 26021 O O . SER A 1 41 ? 60.469 13.126 -0.578 1.00 0.00 182 SER A O 18
ATOM 26029 N N . GLN A 1 42 ? 60.163 10.931 -0.224 1.00 0.00 183 GLN A N 18
ATOM 26030 C CA . GLN A 1 42 ? 60.074 10.560 -1.648 1.00 0.00 183 GLN A CA 18
ATOM 26031 C C . GLN A 1 42 ? 58.861 11.189 -2.370 1.00 0.00 183 GLN A C 18
ATOM 26032 O O . GLN A 1 42 ? 58.832 11.255 -3.600 1.00 0.00 183 GLN A O 18
ATOM 26046 N N . ILE A 1 43 ? 57.870 11.671 -1.611 1.00 0.00 184 ILE A N 18
ATOM 26047 C CA . ILE A 1 43 ? 56.642 12.318 -2.108 1.00 0.00 184 ILE A CA 18
ATOM 26048 C C . ILE A 1 43 ? 56.877 13.780 -2.553 1.00 0.00 184 ILE A C 18
ATOM 26049 O O . ILE A 1 43 ? 56.110 14.321 -3.355 1.00 0.00 184 ILE A O 18
ATOM 26065 N N . GLY A 1 44 ? 57.941 14.420 -2.056 1.00 0.00 185 GLY A N 18
ATOM 26066 C CA . GLY A 1 44 ? 58.229 15.846 -2.242 1.00 0.00 185 GLY A CA 18
ATOM 26067 C C . GLY A 1 44 ? 59.375 16.287 -1.344 1.00 0.00 185 GLY A C 18
ATOM 26068 O O . GLY A 1 44 ? 60.537 16.193 -1.741 1.00 0.00 185 GLY A O 18
ATOM 26072 N N . LYS A 1 45 ? 59.044 16.737 -0.125 1.00 0.00 186 LYS A N 18
ATOM 26073 C CA . LYS A 1 45 ? 60.021 17.086 0.920 1.00 0.00 186 LYS A CA 18
ATOM 26074 C C . LYS A 1 45 ? 59.403 17.088 2.338 1.00 0.00 186 LYS A C 18
ATOM 26075 O O . LYS A 1 45 ? 58.495 17.867 2.633 1.00 0.00 186 LYS A O 18
ATOM 26094 N N . VAL A 1 46 ? 59.932 16.250 3.236 1.00 0.00 187 VAL A N 18
ATOM 26095 C CA . VAL A 1 46 ? 59.726 16.370 4.695 1.00 0.00 187 VAL A CA 18
ATOM 26096 C C . VAL A 1 46 ? 60.543 17.582 5.174 1.00 0.00 187 VAL A C 18
ATOM 26097 O O . VAL A 1 46 ? 61.738 17.645 4.892 1.00 0.00 187 VAL A O 18
ATOM 26110 N N . VAL A 1 47 ? 59.929 18.525 5.898 1.00 0.00 188 VAL A N 18
ATOM 26111 C CA . VAL A 1 47 ? 60.659 19.668 6.491 1.00 0.00 188 VAL A CA 18
ATOM 26112 C C . VAL A 1 47 ? 61.397 19.234 7.762 1.00 0.00 188 VAL A C 18
ATOM 26113 O O . VAL A 1 47 ? 62.489 19.730 8.034 1.00 0.00 188 VAL A O 18
ATOM 26126 N N . ARG A 1 48 ? 60.804 18.292 8.515 1.00 0.00 189 ARG A N 18
ATOM 26127 C CA . ARG A 1 48 ? 61.351 17.725 9.753 1.00 0.00 189 ARG A CA 18
ATOM 26128 C C . ARG A 1 48 ? 60.516 16.541 10.263 1.00 0.00 189 ARG A C 18
ATOM 26129 O O . ARG A 1 48 ? 59.289 16.553 10.165 1.00 0.00 189 ARG A O 18
ATOM 26150 N N . ALA A 1 49 ? 61.196 15.565 10.861 1.00 0.00 190 ALA A N 18
ATOM 26151 C CA . ALA A 1 49 ? 60.654 14.537 11.760 1.00 0.00 190 ALA A CA 18
ATOM 26152 C C . ALA A 1 49 ? 61.480 14.465 13.073 1.00 0.00 190 ALA A C 18
ATOM 26153 O O . ALA A 1 49 ? 62.531 15.104 13.169 1.00 0.00 190 ALA A O 18
ATOM 26160 N N . ASP A 1 50 ? 61.023 13.707 14.083 1.00 0.00 191 ASP A N 18
ATOM 26161 C CA . ASP A 1 50 ? 61.683 13.645 15.409 1.00 0.00 191 ASP A CA 18
ATOM 26162 C C . ASP A 1 50 ? 61.621 12.277 16.129 1.00 0.00 191 ASP A C 18
ATOM 26163 O O . ASP A 1 50 ? 62.664 11.688 16.408 1.00 0.00 191 ASP A O 18
ATOM 26172 N N . ILE A 1 51 ? 60.410 11.786 16.414 1.00 0.00 192 ILE A N 18
ATOM 26173 C CA . ILE A 1 51 ? 60.085 10.513 17.116 1.00 0.00 192 ILE A CA 18
ATOM 26174 C C . ILE A 1 51 ? 60.532 10.502 18.598 1.00 0.00 192 ILE A C 18
ATOM 26175 O O . ILE A 1 51 ? 61.726 10.441 18.912 1.00 0.00 192 ILE A O 18
ATOM 26191 N N . ILE A 1 52 ? 59.573 10.511 19.539 1.00 0.00 193 ILE A N 18
ATOM 26192 C CA . ILE A 1 52 ? 59.880 10.578 20.984 1.00 0.00 193 ILE A CA 18
ATOM 26193 C C . ILE A 1 52 ? 60.563 9.287 21.474 1.00 0.00 193 ILE A C 18
ATOM 26194 O O . ILE A 1 52 ? 59.967 8.205 21.490 1.00 0.00 193 ILE A O 18
ATOM 26210 N N . THR A 1 53 ? 61.847 9.420 21.835 1.00 0.00 194 THR A N 18
ATOM 26211 C CA . THR A 1 53 ? 62.799 8.330 22.101 1.00 0.00 194 THR A CA 18
ATOM 26212 C C . THR A 1 53 ? 63.856 8.778 23.113 1.00 0.00 194 THR A C 18
ATOM 26213 O O . THR A 1 53 ? 64.266 9.938 23.121 1.00 0.00 194 THR A O 18
ATOM 26224 N N . SER A 1 54 ? 64.298 7.845 23.959 1.00 0.00 195 SER A N 18
ATOM 26225 C CA . SER A 1 54 ? 65.362 8.026 24.969 1.00 0.00 195 SER A CA 18
ATOM 26226 C C . SER A 1 54 ? 65.713 6.679 25.637 1.00 0.00 195 SER A C 18
ATOM 26227 O O . SER A 1 54 ? 66.755 6.091 25.331 1.00 0.00 195 SER A O 18
ATOM 26235 N N . ARG A 1 55 ? 64.823 6.164 26.508 1.00 0.00 196 ARG A N 18
ATOM 26236 C CA . ARG A 1 55 ? 64.982 4.901 27.264 1.00 0.00 196 ARG A CA 18
ATOM 26237 C C . ARG A 1 55 ? 64.047 3.759 26.803 1.00 0.00 196 ARG A C 18
ATOM 26238 O O . ARG A 1 55 ? 64.063 2.674 27.392 1.00 0.00 196 ARG A O 18
ATOM 26259 N N . GLY A 1 56 ? 63.203 4.001 25.791 1.00 0.00 197 GLY A N 18
ATOM 26260 C CA . GLY A 1 56 ? 62.050 3.161 25.420 1.00 0.00 197 GLY A CA 18
ATOM 26261 C C . GLY A 1 56 ? 60.772 3.770 25.991 1.00 0.00 197 GLY A C 18
ATOM 26262 O O . GLY A 1 56 ? 60.324 3.400 27.076 1.00 0.00 197 GLY A O 18
ATOM 26266 N N . HIS A 1 57 ? 60.220 4.752 25.275 1.00 0.00 198 HIS A N 18
ATOM 26267 C CA . HIS A 1 57 ? 59.125 5.610 25.743 1.00 0.00 198 HIS A CA 18
ATOM 26268 C C . HIS A 1 57 ? 57.757 4.888 25.856 1.00 0.00 198 HIS A C 18
ATOM 26269 O O . HIS A 1 57 ? 57.486 3.901 25.169 1.00 0.00 198 HIS A O 18
ATOM 26283 N N . HIS A 1 58 ? 56.866 5.423 26.699 1.00 0.00 199 HIS A N 18
ATOM 26284 C CA . HIS A 1 58 ? 55.528 4.880 26.985 1.00 0.00 199 HIS A CA 18
ATOM 26285 C C . HIS A 1 58 ? 54.563 4.870 25.773 1.00 0.00 199 HIS A C 18
ATOM 26286 O O . HIS A 1 58 ? 53.600 4.099 25.759 1.00 0.00 199 HIS A O 18
ATOM 26300 N N . ARG A 1 59 ? 54.842 5.699 24.755 1.00 0.00 200 ARG A N 18
ATOM 26301 C CA . ARG A 1 59 ? 54.134 5.746 23.462 1.00 0.00 200 ARG A CA 18
ATOM 26302 C C . ARG A 1 59 ? 55.051 5.410 22.273 1.00 0.00 200 ARG A C 18
ATOM 26303 O O . ARG A 1 59 ? 54.617 4.717 21.353 1.00 0.00 200 ARG A O 18
ATOM 26324 N N . GLY A 1 60 ? 56.297 5.913 22.268 1.00 0.00 201 GLY A N 18
ATOM 26325 C CA . GLY A 1 60 ? 57.289 5.670 21.200 1.00 0.00 201 GLY A CA 18
ATOM 26326 C C . GLY A 1 60 ? 56.917 6.291 19.845 1.00 0.00 201 GLY A C 18
ATOM 26327 O O . GLY A 1 60 ? 57.373 5.820 18.802 1.00 0.00 201 GLY A O 18
ATOM 26331 N N . MET A 1 61 ? 56.044 7.306 19.853 1.00 0.00 202 MET A N 18
ATOM 26332 C CA . MET A 1 61 ? 55.347 7.823 18.666 1.00 0.00 202 MET A CA 18
ATOM 26333 C C . MET A 1 61 ? 56.217 8.734 17.785 1.00 0.00 202 MET A C 18
ATOM 26334 O O . MET A 1 61 ? 57.069 9.482 18.268 1.00 0.00 202 MET A O 18
ATOM 26348 N N . GLY A 1 62 ? 55.973 8.684 16.472 1.00 0.00 203 GLY A N 18
ATOM 26349 C CA . GLY A 1 62 ? 56.605 9.539 15.460 1.00 0.00 203 GLY A CA 18
ATOM 26350 C C . GLY A 1 62 ? 55.713 10.700 15.025 1.00 0.00 203 GLY A C 18
ATOM 26351 O O . GLY A 1 62 ? 54.487 10.622 15.135 1.00 0.00 203 GLY A O 18
ATOM 26355 N N . THR A 1 63 ? 56.338 11.742 14.469 1.00 0.00 204 THR A N 18
ATOM 26356 C CA . THR A 1 63 ? 55.694 12.963 13.949 1.00 0.00 204 THR A CA 18
ATOM 26357 C C . THR A 1 63 ? 56.502 13.476 12.765 1.00 0.00 204 THR A C 18
ATOM 26358 O O . THR A 1 63 ? 57.727 13.396 12.800 1.00 0.00 204 THR A O 18
ATOM 26369 N N . VAL A 1 64 ? 55.826 13.997 11.739 1.00 0.00 205 VAL A N 18
ATOM 26370 C CA . VAL A 1 64 ? 56.455 14.480 10.491 1.00 0.00 205 VAL A CA 18
ATOM 26371 C C . VAL A 1 64 ? 55.738 15.732 9.969 1.00 0.00 205 VAL A C 18
ATOM 26372 O O . VAL A 1 64 ? 54.513 15.819 10.039 1.00 0.00 205 VAL A O 18
ATOM 26385 N N . GLU A 1 65 ? 56.501 16.684 9.428 1.00 0.00 206 GLU A N 18
ATOM 26386 C CA . GLU A 1 65 ? 56.027 17.926 8.806 1.00 0.00 206 GLU A CA 18
ATOM 26387 C C . GLU A 1 65 ? 56.476 17.983 7.335 1.00 0.00 206 GLU A C 18
ATOM 26388 O O . GLU A 1 65 ? 57.620 17.647 7.027 1.00 0.00 206 GLU A O 18
ATOM 26400 N N . PHE A 1 66 ? 55.605 18.442 6.429 1.00 0.00 207 PHE A N 18
ATOM 26401 C CA . PHE A 1 66 ? 55.833 18.509 4.974 1.00 0.00 207 PHE A CA 18
ATOM 26402 C C . PHE A 1 66 ? 55.820 19.956 4.444 1.00 0.00 207 PHE A C 18
ATOM 26403 O O . PHE A 1 66 ? 55.149 20.823 5.009 1.00 0.00 207 PHE A O 18
ATOM 26420 N N . THR A 1 67 ? 56.516 20.199 3.319 1.00 0.00 208 THR A N 18
ATOM 26421 C CA . THR A 1 67 ? 56.471 21.482 2.580 1.00 0.00 208 THR A CA 18
ATOM 26422 C C . THR A 1 67 ? 55.245 21.607 1.664 1.00 0.00 208 THR A C 18
ATOM 26423 O O . THR A 1 67 ? 54.906 22.715 1.246 1.00 0.00 208 THR A O 18
ATOM 26434 N N . ASN A 1 68 ? 54.588 20.487 1.342 1.00 0.00 209 ASN A N 18
ATOM 26435 C CA . ASN A 1 68 ? 53.547 20.381 0.311 1.00 0.00 209 ASN A CA 18
ATOM 26436 C C . ASN A 1 68 ? 52.115 20.343 0.897 1.00 0.00 209 ASN A C 18
ATOM 26437 O O . ASN A 1 68 ? 51.936 20.270 2.112 1.00 0.00 209 ASN A O 18
ATOM 26448 N N . SER A 1 69 ? 51.092 20.391 0.040 1.00 0.00 210 SER A N 18
ATOM 26449 C CA . SER A 1 69 ? 49.666 20.443 0.400 1.00 0.00 210 SER A CA 18
ATOM 26450 C C . SER A 1 69 ? 48.950 19.102 0.120 1.00 0.00 210 SER A C 18
ATOM 26451 O O . SER A 1 69 ? 49.085 18.160 0.903 1.00 0.00 210 SER A O 18
ATOM 26459 N N . ASP A 1 70 ? 48.200 18.978 -0.981 1.00 0.00 211 ASP A N 18
ATOM 26460 C CA . ASP A 1 70 ? 47.386 17.797 -1.313 1.00 0.00 211 ASP A CA 18
ATOM 26461 C C . ASP A 1 70 ? 48.210 16.502 -1.464 1.00 0.00 211 ASP A C 18
ATOM 26462 O O . ASP A 1 70 ? 47.688 15.404 -1.267 1.00 0.00 211 ASP A O 18
ATOM 26471 N N . ASP A 1 71 ? 49.514 16.623 -1.737 1.00 0.00 212 ASP A N 18
ATOM 26472 C CA . ASP A 1 71 ? 50.454 15.500 -1.766 1.00 0.00 212 ASP A CA 18
ATOM 26473 C C . ASP A 1 71 ? 50.699 14.870 -0.378 1.00 0.00 212 ASP A C 18
ATOM 26474 O O . ASP A 1 71 ? 51.137 13.725 -0.304 1.00 0.00 212 ASP A O 18
ATOM 26483 N N . VAL A 1 72 ? 50.378 15.562 0.722 1.00 0.00 213 VAL A N 18
ATOM 26484 C CA . VAL A 1 72 ? 50.524 15.021 2.091 1.00 0.00 213 VAL A CA 18
ATOM 26485 C C . VAL A 1 72 ? 49.511 13.895 2.379 1.00 0.00 213 VAL A C 18
ATOM 26486 O O . VAL A 1 72 ? 49.818 12.959 3.117 1.00 0.00 213 VAL A O 18
ATOM 26499 N N . ASP A 1 73 ? 48.336 13.922 1.737 1.00 0.00 214 ASP A N 18
ATOM 26500 C CA . ASP A 1 73 ? 47.404 12.786 1.718 1.00 0.00 214 ASP A CA 18
ATOM 26501 C C . ASP A 1 73 ? 47.916 11.675 0.791 1.00 0.00 214 ASP A C 18
ATOM 26502 O O . ASP A 1 73 ? 47.974 10.515 1.194 1.00 0.00 214 ASP A O 18
ATOM 26511 N N . ARG A 1 74 ? 48.369 12.041 -0.416 1.00 0.00 215 ARG A N 18
ATOM 26512 C CA . ARG A 1 74 ? 48.998 11.173 -1.413 1.00 0.00 215 ARG A CA 18
ATOM 26513 C C . ARG A 1 74 ? 50.188 10.356 -0.875 1.00 0.00 215 ARG A C 18
ATOM 26514 O O . ARG A 1 74 ? 50.441 9.257 -1.368 1.00 0.00 215 ARG A O 18
ATOM 26535 N N . ALA A 1 75 ? 50.881 10.857 0.155 1.00 0.00 216 ALA A N 18
ATOM 26536 C CA . ALA A 1 75 ? 51.826 10.101 0.979 1.00 0.00 216 ALA A CA 18
ATOM 26537 C C . ALA A 1 75 ? 51.107 8.988 1.758 1.00 0.00 216 ALA A C 18
ATOM 26538 O O . ALA A 1 75 ? 51.226 7.809 1.440 1.00 0.00 216 ALA A O 18
ATOM 26545 N N . ILE A 1 76 ? 50.326 9.377 2.768 1.00 0.00 217 ILE A N 18
ATOM 26546 C CA . ILE A 1 76 ? 49.677 8.478 3.738 1.00 0.00 217 ILE A CA 18
ATOM 26547 C C . ILE A 1 76 ? 48.827 7.401 3.059 1.00 0.00 217 ILE A C 18
ATOM 26548 O O . ILE A 1 76 ? 48.952 6.229 3.402 1.00 0.00 217 ILE A O 18
ATOM 26564 N N . ARG A 1 77 ? 48.030 7.759 2.051 1.00 0.00 218 ARG A N 18
ATOM 26565 C CA . ARG A 1 77 ? 47.229 6.809 1.263 1.00 0.00 218 ARG A CA 18
ATOM 26566 C C . ARG A 1 77 ? 48.036 5.791 0.424 1.00 0.00 218 ARG A C 18
ATOM 26567 O O . ARG A 1 77 ? 47.436 4.943 -0.240 1.00 0.00 218 ARG A O 18
ATOM 26588 N N . GLN A 1 78 ? 49.372 5.829 0.469 1.00 0.00 219 GLN A N 18
ATOM 26589 C CA . GLN A 1 78 ? 50.281 4.798 -0.054 1.00 0.00 219 GLN A CA 18
ATOM 26590 C C . GLN A 1 78 ? 51.161 4.164 1.053 1.00 0.00 219 GLN A C 18
ATOM 26591 O O . GLN A 1 78 ? 51.923 3.240 0.765 1.00 0.00 219 GLN A O 18
ATOM 26605 N N . TYR A 1 79 ? 51.041 4.610 2.312 1.00 0.00 220 TYR A N 18
ATOM 26606 C CA . TYR A 1 79 ? 51.839 4.168 3.471 1.00 0.00 220 TYR A CA 18
ATOM 26607 C C . TYR A 1 79 ? 50.996 3.614 4.646 1.00 0.00 220 TYR A C 18
ATOM 26608 O O . TYR A 1 79 ? 51.542 2.938 5.521 1.00 0.00 220 TYR A O 18
ATOM 26626 N N . ASP A 1 80 ? 49.675 3.833 4.657 1.00 0.00 221 ASP A N 18
ATOM 26627 C CA . ASP A 1 80 ? 48.706 3.145 5.523 1.00 0.00 221 ASP A CA 18
ATOM 26628 C C . ASP A 1 80 ? 48.929 1.619 5.469 1.00 0.00 221 ASP A C 18
ATOM 26629 O O . ASP A 1 80 ? 48.859 1.013 4.394 1.00 0.00 221 ASP A O 18
ATOM 26638 N N . GLY A 1 81 ? 49.207 0.995 6.624 1.00 0.00 222 GLY A N 18
ATOM 26639 C CA . GLY A 1 81 ? 49.434 -0.453 6.718 1.00 0.00 222 GLY A CA 18
ATOM 26640 C C . GLY A 1 81 ? 50.878 -0.904 6.516 1.00 0.00 222 GLY A C 18
ATOM 26641 O O . GLY A 1 81 ? 51.120 -2.109 6.556 1.00 0.00 222 GLY A O 18
ATOM 26645 N N . ALA A 1 82 ? 51.831 0.008 6.289 1.00 0.00 223 ALA A N 18
ATOM 26646 C CA . ALA A 1 82 ? 53.249 -0.343 6.183 1.00 0.00 223 ALA A CA 18
ATOM 26647 C C . ALA A 1 82 ? 53.771 -0.987 7.484 1.00 0.00 223 ALA A C 18
ATOM 26648 O O . ALA A 1 82 ? 54.039 -0.313 8.481 1.00 0.00 223 ALA A O 18
ATOM 26655 N N . PHE A 1 83 ? 53.966 -2.308 7.449 1.00 0.00 224 PHE A N 18
ATOM 26656 C CA . PHE A 1 83 ? 54.957 -2.985 8.290 1.00 0.00 224 PHE A CA 18
ATOM 26657 C C . PHE A 1 83 ? 56.331 -2.351 8.035 1.00 0.00 224 PHE A C 18
ATOM 26658 O O . PHE A 1 83 ? 56.899 -2.495 6.950 1.00 0.00 224 PHE A O 18
ATOM 26675 N N . PHE A 1 84 ? 56.842 -1.627 9.035 1.00 0.00 225 PHE A N 18
ATOM 26676 C CA . PHE A 1 84 ? 58.036 -0.795 8.926 1.00 0.00 225 PHE A CA 18
ATOM 26677 C C . PHE A 1 84 ? 59.014 -1.163 10.046 1.00 0.00 225 PHE A C 18
ATOM 26678 O O . PHE A 1 84 ? 58.726 -0.950 11.225 1.00 0.00 225 PHE A O 18
ATOM 26695 N N . MET A 1 85 ? 60.143 -1.781 9.671 1.00 0.00 226 MET A N 18
ATOM 26696 C CA . MET A 1 85 ? 61.140 -2.345 10.600 1.00 0.00 226 MET A CA 18
ATOM 26697 C C . MET A 1 85 ? 60.508 -3.362 11.580 1.00 0.00 226 MET A C 18
ATOM 26698 O O . MET A 1 85 ? 60.879 -3.409 12.752 1.00 0.00 226 MET A O 18
ATOM 26712 N N . ASP A 1 86 ? 59.526 -4.140 11.094 1.00 0.00 227 ASP A N 18
ATOM 26713 C CA . ASP A 1 86 ? 58.864 -5.314 11.716 1.00 0.00 227 ASP A CA 18
ATOM 26714 C C . ASP A 1 86 ? 57.501 -5.035 12.403 1.00 0.00 227 ASP A C 18
ATOM 26715 O O . ASP A 1 86 ? 56.881 -5.973 12.913 1.00 0.00 227 ASP A O 18
ATOM 26724 N N . ARG A 1 87 ? 57.000 -3.787 12.400 1.00 0.00 228 ARG A N 18
ATOM 26725 C CA . ARG A 1 87 ? 55.735 -3.407 13.067 1.00 0.00 228 ARG A CA 18
ATOM 26726 C C . ARG A 1 87 ? 54.891 -2.436 12.224 1.00 0.00 228 ARG A C 18
ATOM 26727 O O . ARG A 1 87 ? 55.405 -1.517 11.590 1.00 0.00 228 ARG A O 18
ATOM 26748 N N . LYS A 1 88 ? 53.577 -2.669 12.178 1.00 0.00 229 LYS A N 18
ATOM 26749 C CA . LYS A 1 88 ? 52.628 -1.991 11.287 1.00 0.00 229 LYS A CA 18
ATOM 26750 C C . LYS A 1 88 ? 52.259 -0.563 11.744 1.00 0.00 229 LYS A C 18
ATOM 26751 O O . LYS A 1 88 ? 51.399 -0.396 12.609 1.00 0.00 229 LYS A O 18
ATOM 26770 N N . ILE A 1 89 ? 52.842 0.470 11.118 1.00 0.00 230 ILE A N 18
ATOM 26771 C CA . ILE A 1 89 ? 52.459 1.880 11.339 1.00 0.00 230 ILE A CA 18
ATOM 26772 C C . ILE A 1 89 ? 50.950 2.130 11.125 1.00 0.00 230 ILE A C 18
ATOM 26773 O O . ILE A 1 89 ? 50.335 1.597 10.198 1.00 0.00 230 ILE A O 18
ATOM 26789 N N . PHE A 1 90 ? 50.395 3.022 11.952 1.00 0.00 231 PHE A N 18
ATOM 26790 C CA . PHE A 1 90 ? 49.075 3.635 11.781 1.00 0.00 231 PHE A CA 18
ATOM 26791 C C . PHE A 1 90 ? 49.238 5.143 12.001 1.00 0.00 231 PHE A C 18
ATOM 26792 O O . PHE A 1 90 ? 49.935 5.538 12.938 1.00 0.00 231 PHE A O 18
ATOM 26809 N N . VAL A 1 91 ? 48.635 5.969 11.141 1.00 0.00 232 VAL A N 18
ATOM 26810 C CA . VAL A 1 91 ? 48.893 7.423 11.062 1.00 0.00 232 VAL A CA 18
ATOM 26811 C C . VAL A 1 91 ? 47.625 8.242 11.331 1.00 0.00 232 VAL A C 18
ATOM 26812 O O . VAL A 1 91 ? 46.568 8.004 10.750 1.00 0.00 232 VAL A O 18
ATOM 26825 N N . ARG A 1 92 ? 47.780 9.245 12.195 1.00 0.00 233 ARG A N 18
ATOM 26826 C CA . ARG A 1 92 ? 46.847 10.341 12.462 1.00 0.00 233 ARG A CA 18
ATOM 26827 C C . ARG A 1 92 ? 47.274 11.585 11.669 1.00 0.00 233 ARG A C 18
ATOM 26828 O O . ARG A 1 92 ? 48.452 11.943 11.643 1.00 0.00 233 ARG A O 18
ATOM 26849 N N . GLN A 1 93 ? 46.318 12.276 11.058 1.00 0.00 234 GLN A N 18
ATOM 26850 C CA . GLN A 1 93 ? 46.524 13.624 10.514 1.00 0.00 234 GLN A CA 18
ATOM 26851 C C . GLN A 1 93 ? 45.988 14.645 11.539 1.00 0.00 234 GLN A C 18
ATOM 26852 O O . GLN A 1 93 ? 44.965 14.384 12.178 1.00 0.00 234 GLN A O 18
ATOM 26866 N N . ASP A 1 94 ? 46.651 15.795 11.721 1.00 0.00 235 ASP A N 18
ATOM 26867 C CA . ASP A 1 94 ? 46.342 16.736 12.811 1.00 0.00 235 ASP A CA 18
ATOM 26868 C C . ASP A 1 94 ? 46.421 18.207 12.365 1.00 0.00 235 ASP A C 18
ATOM 26869 O O . ASP A 1 94 ? 47.352 18.605 11.661 1.00 0.00 235 ASP A O 18
ATOM 26878 N N . ASN A 1 95 ? 45.427 19.009 12.775 1.00 0.00 236 ASN A N 18
ATOM 26879 C CA . ASN A 1 95 ? 45.243 20.422 12.402 1.00 0.00 236 ASN A CA 18
ATOM 26880 C C . ASN A 1 95 ? 44.366 21.198 13.408 1.00 0.00 236 ASN A C 18
ATOM 26881 O O . ASN A 1 95 ? 44.588 22.422 13.554 1.00 0.00 236 ASN A O 18
ATOM 26893 N N . GLY A 1 1 ? 10.964 -2.703 -26.131 1.00 0.00 142 GLY A N 19
ATOM 26894 C CA . GLY A 1 1 ? 11.850 -3.887 -26.223 1.00 0.00 142 GLY A CA 19
ATOM 26895 C C . GLY A 1 1 ? 13.299 -3.481 -26.459 1.00 0.00 142 GLY A C 19
ATOM 26896 O O . GLY A 1 1 ? 13.573 -2.602 -27.276 1.00 0.00 142 GLY A O 19
ATOM 26902 N N . SER A 1 2 ? 14.239 -4.127 -25.764 1.00 0.00 143 SER A N 19
ATOM 26903 C CA . SER A 1 2 ? 15.677 -3.784 -25.758 1.00 0.00 143 SER A CA 19
ATOM 26904 C C . SER A 1 2 ? 16.561 -5.041 -25.609 1.00 0.00 143 SER A C 19
ATOM 26905 O O . SER A 1 2 ? 16.125 -6.055 -25.053 1.00 0.00 143 SER A O 19
ATOM 26913 N N . ALA A 1 3 ? 17.814 -4.975 -26.083 1.00 0.00 144 ALA A N 19
ATOM 26914 C CA . ALA A 1 3 ? 18.788 -6.076 -26.057 1.00 0.00 144 ALA A CA 19
ATOM 26915 C C . ALA A 1 3 ? 20.241 -5.562 -26.107 1.00 0.00 144 ALA A C 19
ATOM 26916 O O . ALA A 1 3 ? 20.505 -4.481 -26.642 1.00 0.00 144 ALA A O 19
ATOM 26923 N N . ARG A 1 4 ? 21.176 -6.348 -25.547 1.00 0.00 145 ARG A N 19
ATOM 26924 C CA . ARG A 1 4 ? 22.630 -6.088 -25.535 1.00 0.00 145 ARG A CA 19
ATOM 26925 C C . ARG A 1 4 ? 22.983 -4.747 -24.860 1.00 0.00 145 ARG A C 19
ATOM 26926 O O . ARG A 1 4 ? 23.763 -3.943 -25.377 1.00 0.00 145 ARG A O 19
ATOM 26947 N N . GLU A 1 5 ? 22.376 -4.511 -23.695 1.00 0.00 146 GLU A N 19
ATOM 26948 C CA . GLU A 1 5 ? 22.473 -3.276 -22.904 1.00 0.00 146 GLU A CA 19
ATOM 26949 C C . GLU A 1 5 ? 22.199 -3.522 -21.408 1.00 0.00 146 GLU A C 19
ATOM 26950 O O . GLU A 1 5 ? 21.602 -4.536 -21.032 1.00 0.00 146 GLU A O 19
ATOM 26962 N N . LEU A 1 6 ? 22.670 -2.597 -20.561 1.00 0.00 147 LEU A N 19
ATOM 26963 C CA . LEU A 1 6 ? 22.657 -2.669 -19.090 1.00 0.00 147 LEU A CA 19
ATOM 26964 C C . LEU A 1 6 ? 22.911 -1.291 -18.444 1.00 0.00 147 LEU A C 19
ATOM 26965 O O . LEU A 1 6 ? 23.243 -0.321 -19.130 1.00 0.00 147 LEU A O 19
ATOM 26981 N N . ASP A 1 7 ? 22.793 -1.218 -17.115 1.00 0.00 148 ASP A N 19
ATOM 26982 C CA . ASP A 1 7 ? 23.006 -0.008 -16.307 1.00 0.00 148 ASP A CA 19
ATOM 26983 C C . ASP A 1 7 ? 23.523 -0.336 -14.892 1.00 0.00 148 ASP A C 19
ATOM 26984 O O . ASP A 1 7 ? 23.280 -1.424 -14.368 1.00 0.00 148 ASP A O 19
ATOM 26993 N N . SER A 1 8 ? 24.250 0.611 -14.287 1.00 0.00 149 SER A N 19
ATOM 26994 C CA . SER A 1 8 ? 24.880 0.530 -12.943 1.00 0.00 149 SER A CA 19
ATOM 26995 C C . SER A 1 8 ? 25.562 1.842 -12.498 1.00 0.00 149 SER A C 19
ATOM 26996 O O . SER A 1 8 ? 25.616 2.110 -11.292 1.00 0.00 149 SER A O 19
ATOM 27004 N N . THR A 1 9 ? 26.077 2.635 -13.460 1.00 0.00 150 THR A N 19
ATOM 27005 C CA . THR A 1 9 ? 26.733 3.951 -13.288 1.00 0.00 150 THR A CA 19
ATOM 27006 C C . THR A 1 9 ? 27.824 3.922 -12.208 1.00 0.00 150 THR A C 19
ATOM 27007 O O . THR A 1 9 ? 28.714 3.072 -12.281 1.00 0.00 150 THR A O 19
ATOM 27018 N N . TYR A 1 10 ? 27.808 4.852 -11.249 1.00 0.00 151 TYR A N 19
ATOM 27019 C CA . TYR A 1 10 ? 28.919 5.145 -10.332 1.00 0.00 151 TYR A CA 19
ATOM 27020 C C . TYR A 1 10 ? 28.446 5.621 -8.942 1.00 0.00 151 TYR A C 19
ATOM 27021 O O . TYR A 1 10 ? 27.380 6.227 -8.801 1.00 0.00 151 TYR A O 19
ATOM 27039 N N . GLU A 1 11 ? 29.282 5.383 -7.926 1.00 0.00 152 GLU A N 19
ATOM 27040 C CA . GLU A 1 11 ? 29.123 5.840 -6.537 1.00 0.00 152 GLU A CA 19
ATOM 27041 C C . GLU A 1 11 ? 30.490 6.275 -5.978 1.00 0.00 152 GLU A C 19
ATOM 27042 O O . GLU A 1 11 ? 31.533 5.762 -6.399 1.00 0.00 152 GLU A O 19
ATOM 27054 N N . GLU A 1 12 ? 30.493 7.221 -5.035 1.00 0.00 153 GLU A N 19
ATOM 27055 C CA . GLU A 1 12 ? 31.707 7.878 -4.528 1.00 0.00 153 GLU A CA 19
ATOM 27056 C C . GLU A 1 12 ? 31.500 8.559 -3.160 1.00 0.00 153 GLU A C 19
ATOM 27057 O O . GLU A 1 12 ? 30.373 8.802 -2.720 1.00 0.00 153 GLU A O 19
ATOM 27069 N N . LYS A 1 13 ? 32.619 8.891 -2.505 1.00 0.00 154 LYS A N 19
ATOM 27070 C CA . LYS A 1 13 ? 32.706 9.635 -1.234 1.00 0.00 154 LYS A CA 19
ATOM 27071 C C . LYS A 1 13 ? 33.636 10.868 -1.380 1.00 0.00 154 LYS A C 19
ATOM 27072 O O . LYS A 1 13 ? 34.180 11.114 -2.462 1.00 0.00 154 LYS A O 19
ATOM 27091 N N . VAL A 1 14 ? 33.825 11.658 -0.313 1.00 0.00 155 VAL A N 19
ATOM 27092 C CA . VAL A 1 14 ? 34.579 12.932 -0.347 1.00 0.00 155 VAL A CA 19
ATOM 27093 C C . VAL A 1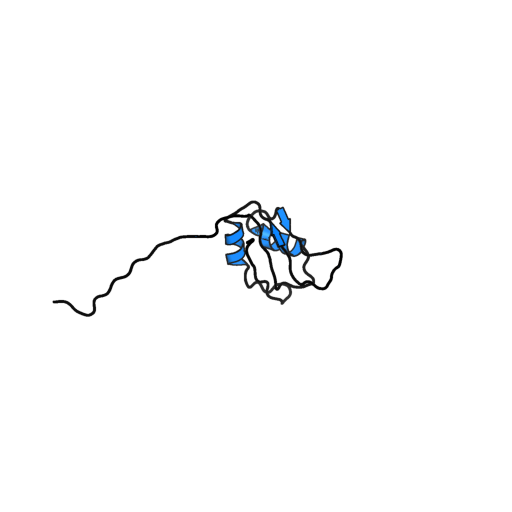 14 ? 35.235 13.259 1.003 1.00 0.00 155 VAL A C 19
ATOM 27094 O O . VAL A 1 14 ? 34.668 13.002 2.064 1.00 0.00 155 VAL A O 19
ATOM 27107 N N . ASN A 1 15 ? 36.441 13.831 0.937 1.00 0.00 156 ASN A N 19
ATOM 27108 C CA . ASN A 1 15 ? 37.265 14.267 2.072 1.00 0.00 156 ASN A CA 19
ATOM 27109 C C . ASN A 1 15 ? 38.210 15.415 1.648 1.00 0.00 156 ASN A C 19
ATOM 27110 O O . ASN A 1 15 ? 38.614 15.494 0.484 1.00 0.00 156 ASN A O 19
ATOM 27121 N N . ARG A 1 16 ? 38.560 16.299 2.593 1.00 0.00 157 ARG A N 19
ATOM 27122 C CA . ARG A 1 16 ? 39.386 17.492 2.355 1.00 0.00 157 ARG A CA 19
ATOM 27123 C C . ARG A 1 16 ? 40.238 17.824 3.589 1.00 0.00 157 ARG A C 19
ATOM 27124 O O . ARG A 1 16 ? 39.705 18.024 4.682 1.00 0.00 157 ARG A O 19
ATOM 27145 N N . ASN A 1 17 ? 41.561 17.870 3.409 1.00 0.00 158 ASN A N 19
ATOM 27146 C CA . ASN A 1 17 ? 42.555 18.118 4.463 1.00 0.00 158 ASN A CA 19
ATOM 27147 C C . ASN A 1 17 ? 43.897 18.612 3.878 1.00 0.00 158 ASN A C 19
ATOM 27148 O O . ASN A 1 17 ? 44.238 18.294 2.736 1.00 0.00 158 ASN A O 19
ATOM 27159 N N . TYR A 1 18 ? 44.639 19.410 4.654 1.00 0.00 159 TYR A N 19
ATOM 27160 C CA . TYR A 1 18 ? 45.810 20.172 4.197 1.00 0.00 159 TYR A CA 19
ATOM 27161 C C . TYR A 1 18 ? 46.907 20.302 5.275 1.00 0.00 159 TYR A C 19
ATOM 27162 O O . TYR A 1 18 ? 48.004 19.776 5.101 1.00 0.00 159 TYR A O 19
ATOM 27180 N N . SER A 1 19 ? 46.621 21.041 6.353 1.00 0.00 160 SER A N 19
ATOM 27181 C CA . SER A 1 19 ? 47.551 21.465 7.419 1.00 0.00 160 SER A CA 19
ATOM 27182 C C . SER A 1 19 ? 49.015 21.730 6.968 1.00 0.00 160 SER A C 19
ATOM 27183 O O . SER A 1 19 ? 49.271 22.699 6.247 1.00 0.00 160 SER A O 19
ATOM 27191 N N . ASN A 1 20 ? 49.973 20.907 7.421 1.00 0.00 161 ASN A N 19
ATOM 27192 C CA . ASN A 1 20 ? 51.431 21.117 7.376 1.00 0.00 161 ASN A CA 19
ATOM 27193 C C . ASN A 1 20 ? 52.222 19.901 7.920 1.00 0.00 161 ASN A C 19
ATOM 27194 O O . ASN A 1 20 ? 53.313 19.591 7.436 1.00 0.00 161 ASN A O 19
ATOM 27205 N N . SER A 1 21 ? 51.668 19.190 8.910 1.00 0.00 162 SER A N 19
ATOM 27206 C CA . SER A 1 21 ? 52.361 18.135 9.671 1.00 0.00 162 SER A CA 19
ATOM 27207 C C . SER A 1 21 ? 51.458 16.927 9.975 1.00 0.00 162 SER A C 19
ATOM 27208 O O . SER A 1 21 ? 50.231 17.004 9.889 1.00 0.00 162 SER A O 19
ATOM 27216 N N . ILE A 1 22 ? 52.083 15.800 10.337 1.00 0.00 163 ILE A N 19
ATOM 27217 C CA . ILE A 1 22 ? 51.459 14.476 10.492 1.00 0.00 163 ILE A CA 19
ATOM 27218 C C . ILE A 1 22 ? 52.008 13.739 11.730 1.00 0.00 163 ILE A C 19
ATOM 27219 O O . ILE A 1 22 ? 53.146 13.995 12.140 1.00 0.00 163 ILE A O 19
ATOM 27235 N N . PHE A 1 23 ? 51.231 12.796 12.278 1.00 0.00 164 PHE A N 19
ATOM 27236 C CA . PHE A 1 23 ? 51.565 11.937 13.427 1.00 0.00 164 PHE A CA 19
ATOM 27237 C C . PHE A 1 23 ? 51.578 10.446 13.030 1.00 0.00 164 PHE A C 19
ATOM 27238 O O . PHE A 1 23 ? 50.878 10.047 12.104 1.00 0.00 164 PHE A O 19
ATOM 27255 N N . VAL A 1 24 ? 52.355 9.615 13.735 1.00 0.00 165 VAL A N 19
ATOM 27256 C CA . VAL A 1 24 ? 52.580 8.187 13.433 1.00 0.00 165 VAL A CA 19
ATOM 27257 C C . VAL A 1 24 ? 52.576 7.365 14.731 1.00 0.00 165 VAL A C 19
ATOM 27258 O O . VAL A 1 24 ? 53.289 7.693 15.676 1.00 0.00 165 VAL A O 19
ATOM 27271 N N . GLY A 1 25 ? 51.773 6.295 14.769 1.00 0.00 166 GLY A N 19
ATOM 27272 C CA . GLY A 1 25 ? 51.531 5.463 15.957 1.00 0.00 166 GLY A CA 19
ATOM 27273 C C . GLY A 1 25 ? 52.391 4.200 16.023 1.00 0.00 166 GLY A C 19
ATOM 27274 O O . GLY A 1 25 ? 53.477 4.209 16.593 1.00 0.00 166 GLY A O 19
ATOM 27278 N N . ASN A 1 26 ? 51.885 3.089 15.475 1.00 0.00 167 ASN A N 19
ATOM 27279 C CA . ASN A 1 26 ? 52.333 1.709 15.761 1.00 0.00 167 ASN A CA 19
ATOM 27280 C C . ASN A 1 26 ? 53.561 1.231 14.940 1.00 0.00 167 ASN A C 19
ATOM 27281 O O . ASN A 1 26 ? 53.642 0.073 14.532 1.00 0.00 167 ASN A O 19
ATOM 27292 N N . LEU A 1 27 ? 54.521 2.121 14.650 1.00 0.00 168 LEU A N 19
ATOM 27293 C CA . LEU A 1 27 ? 55.631 1.877 13.705 1.00 0.00 168 LEU A CA 19
ATOM 27294 C C . LEU A 1 27 ? 56.834 1.059 14.238 1.00 0.00 168 LEU A C 19
ATOM 27295 O O . LEU A 1 27 ? 57.739 0.783 13.454 1.00 0.00 168 LEU A O 19
ATOM 27311 N N . THR A 1 28 ? 56.850 0.726 15.542 1.00 0.00 169 THR A N 19
ATOM 27312 C CA . THR A 1 28 ? 57.937 0.170 16.396 1.00 0.00 169 THR A CA 19
ATOM 27313 C C . THR A 1 28 ? 58.729 1.295 17.058 1.00 0.00 169 THR A C 19
ATOM 27314 O O . THR A 1 28 ? 59.218 2.211 16.394 1.00 0.00 169 THR A O 19
ATOM 27325 N N . TYR A 1 29 ? 58.860 1.216 18.382 1.00 0.00 170 TYR A N 19
ATOM 27326 C CA . TYR A 1 29 ? 59.382 2.301 19.229 1.00 0.00 170 TYR A CA 19
ATOM 27327 C C . TYR A 1 29 ? 60.894 2.560 19.065 1.00 0.00 170 TYR A C 19
ATOM 27328 O O . TYR A 1 29 ? 61.394 3.599 19.499 1.00 0.00 170 TYR A O 19
ATOM 27346 N N . ASP A 1 30 ? 61.616 1.644 18.412 1.00 0.00 171 ASP A N 19
ATOM 27347 C CA . ASP A 1 30 ? 63.039 1.770 18.067 1.00 0.00 171 ASP A CA 19
ATOM 27348 C C . ASP A 1 30 ? 63.281 2.602 16.786 1.00 0.00 171 ASP A C 19
ATOM 27349 O O . ASP A 1 30 ? 64.428 2.888 16.436 1.00 0.00 171 ASP A O 19
ATOM 27358 N N . SER A 1 31 ? 62.218 3.009 16.084 1.00 0.00 172 SER A N 19
ATOM 27359 C CA . SER A 1 31 ? 62.296 3.837 14.868 1.00 0.00 172 SER A CA 19
ATOM 27360 C C . SER A 1 31 ? 62.864 5.249 15.132 1.00 0.00 172 SER A C 19
ATOM 27361 O O . SER A 1 31 ? 62.561 5.872 16.157 1.00 0.00 172 SER A O 19
ATOM 27369 N N . THR A 1 32 ? 63.659 5.771 14.183 1.00 0.00 173 THR A N 19
ATOM 27370 C CA . THR A 1 32 ? 64.303 7.099 14.250 1.00 0.00 173 THR A CA 19
ATOM 27371 C C . THR A 1 32 ? 63.602 8.096 13.316 1.00 0.00 173 THR A C 19
ATOM 27372 O O . THR A 1 32 ? 62.966 7.674 12.343 1.00 0.00 173 THR A O 19
ATOM 27383 N N . PRO A 1 33 ? 63.722 9.418 13.562 1.00 0.00 174 PRO A N 19
ATOM 27384 C CA . PRO A 1 33 ? 63.182 10.434 12.661 1.00 0.00 174 PRO A CA 19
ATOM 27385 C C . PRO A 1 33 ? 63.855 10.418 11.284 1.00 0.00 174 PRO A C 19
ATOM 27386 O O . PRO A 1 33 ? 63.185 10.683 10.292 1.00 0.00 174 PRO A O 19
ATOM 27397 N N . GLU A 1 34 ? 65.141 10.053 11.191 1.00 0.00 175 GLU A N 19
ATOM 27398 C CA . GLU A 1 34 ? 65.828 9.902 9.903 1.00 0.00 175 GLU A CA 19
ATOM 27399 C C . GLU A 1 34 ? 65.233 8.747 9.074 1.00 0.00 175 GLU A C 19
ATOM 27400 O O . GLU A 1 34 ? 65.028 8.898 7.868 1.00 0.00 175 GLU A O 19
ATOM 27412 N N . ASP A 1 35 ? 64.874 7.627 9.714 1.00 0.00 176 ASP A N 19
ATOM 27413 C CA . ASP A 1 35 ? 64.264 6.478 9.038 1.00 0.00 176 ASP A CA 19
ATOM 27414 C C . ASP A 1 35 ? 62.825 6.764 8.564 1.00 0.00 176 ASP A C 19
ATOM 27415 O O . ASP A 1 35 ? 62.418 6.251 7.519 1.00 0.00 176 ASP A O 19
ATOM 27424 N N . LEU A 1 36 ? 62.082 7.645 9.259 1.00 0.00 177 LEU A N 19
ATOM 27425 C CA . LEU A 1 36 ? 60.846 8.230 8.719 1.00 0.00 177 LEU A CA 19
ATOM 27426 C C . LEU A 1 36 ? 61.098 9.291 7.639 1.00 0.00 177 LEU A C 19
ATOM 27427 O O . LEU A 1 36 ? 60.244 9.463 6.770 1.00 0.00 177 LEU A O 19
ATOM 27443 N N . THR A 1 37 ? 62.243 9.987 7.655 1.00 0.00 178 THR A N 19
ATOM 27444 C CA . THR A 1 37 ? 62.552 11.042 6.676 1.00 0.00 178 THR A CA 19
ATOM 27445 C C . THR A 1 37 ? 62.832 10.424 5.315 1.00 0.00 178 THR A C 19
ATOM 27446 O O . THR A 1 37 ? 62.180 10.808 4.348 1.00 0.00 178 THR A O 19
ATOM 27457 N N . GLU A 1 38 ? 63.721 9.430 5.234 1.00 0.00 179 GLU A N 19
ATOM 27458 C CA . GLU A 1 38 ? 64.021 8.744 3.966 1.00 0.00 179 GLU A CA 19
ATOM 27459 C C . GLU A 1 38 ? 62.801 8.004 3.387 1.00 0.00 179 GLU A C 19
ATOM 27460 O O . GLU A 1 38 ? 62.708 7.807 2.173 1.00 0.00 179 GLU A O 19
ATOM 27472 N N . PHE A 1 39 ? 61.851 7.634 4.251 1.00 0.00 180 PHE A N 19
ATOM 27473 C CA . PHE A 1 39 ? 60.574 7.019 3.897 1.00 0.00 180 PHE A CA 19
ATOM 27474 C C . PHE A 1 39 ? 59.591 8.051 3.310 1.00 0.00 180 PHE A C 19
ATOM 27475 O O . PHE A 1 39 ? 59.327 8.022 2.108 1.00 0.00 180 PHE A O 19
ATOM 27492 N N . PHE A 1 40 ? 59.088 8.994 4.124 1.00 0.00 181 PHE A N 19
ATOM 27493 C CA . PHE A 1 40 ? 58.070 9.972 3.716 1.00 0.00 181 PHE A CA 19
ATOM 27494 C C . PHE A 1 40 ? 58.547 10.959 2.641 1.00 0.00 181 PHE A C 19
ATOM 27495 O O . PHE A 1 40 ? 57.762 11.384 1.793 1.00 0.00 181 PHE A O 19
ATOM 27512 N N . SER A 1 41 ? 59.831 11.323 2.637 1.00 0.00 182 SER A N 19
ATOM 27513 C CA . SER A 1 41 ? 60.380 12.339 1.720 1.00 0.00 182 SER A CA 19
ATOM 27514 C C . SER A 1 41 ? 60.522 11.866 0.255 1.00 0.00 182 SER A C 19
ATOM 27515 O O . SER A 1 41 ? 60.932 12.648 -0.605 1.00 0.00 182 SER A O 19
ATOM 27523 N N . GLN A 1 42 ? 60.148 10.616 -0.060 1.00 0.00 183 GLN A N 19
ATOM 27524 C CA . GLN A 1 42 ? 60.031 10.126 -1.443 1.00 0.00 183 GLN A CA 19
ATOM 27525 C C . GLN A 1 42 ? 58.818 10.718 -2.198 1.00 0.00 183 GLN A C 19
ATOM 27526 O O . GLN A 1 42 ? 58.790 10.682 -3.430 1.00 0.00 183 GLN A O 19
ATOM 27540 N N . ILE A 1 43 ? 57.820 11.263 -1.483 1.00 0.00 184 ILE A N 19
ATOM 27541 C CA . ILE A 1 43 ? 56.575 11.799 -2.072 1.00 0.00 184 ILE A CA 19
ATOM 27542 C C . ILE A 1 43 ? 56.772 13.225 -2.613 1.00 0.00 184 ILE A C 19
ATOM 27543 O O . ILE A 1 43 ? 56.504 13.491 -3.789 1.00 0.00 184 ILE A O 19
ATOM 27559 N N . GLY A 1 44 ? 57.251 14.129 -1.749 1.00 0.00 185 GLY A N 19
ATOM 27560 C CA . GLY A 1 44 ? 57.535 15.540 -2.034 1.00 0.00 185 GLY A CA 19
ATOM 27561 C C . GLY A 1 44 ? 58.842 15.950 -1.368 1.00 0.00 185 GLY A C 19
ATOM 27562 O O . GLY A 1 44 ? 59.917 15.675 -1.900 1.00 0.00 185 GLY A O 19
ATOM 27566 N N . LYS A 1 45 ? 58.747 16.552 -0.174 1.00 0.00 186 LYS A N 19
ATOM 27567 C CA . LYS A 1 45 ? 59.897 16.813 0.708 1.00 0.00 186 LYS A CA 19
ATOM 27568 C C . LYS A 1 45 ? 59.476 16.951 2.189 1.00 0.00 186 LYS A C 19
ATOM 27569 O O . LYS A 1 45 ? 58.600 17.749 2.524 1.00 0.00 186 LYS A O 19
ATOM 27588 N N . VAL A 1 46 ? 60.132 16.208 3.086 1.00 0.00 187 VAL A N 19
ATOM 27589 C CA . VAL A 1 46 ? 60.042 16.402 4.552 1.00 0.00 187 VAL A CA 19
ATOM 27590 C C . VAL A 1 46 ? 60.918 17.610 4.925 1.00 0.00 187 VAL A C 19
ATOM 27591 O O . VAL A 1 46 ? 62.053 17.698 4.460 1.00 0.00 187 VAL A O 19
ATOM 27604 N N . VAL A 1 47 ? 60.419 18.517 5.771 1.00 0.00 188 VAL A N 19
ATOM 27605 C CA . VAL A 1 47 ? 61.228 19.625 6.325 1.00 0.00 188 VAL A CA 19
ATOM 27606 C C . VAL A 1 47 ? 61.965 19.169 7.590 1.00 0.00 188 VAL A C 19
ATOM 27607 O O . VAL A 1 47 ? 63.148 19.460 7.754 1.00 0.00 188 VAL A O 19
ATOM 27620 N N . ARG A 1 48 ? 61.261 18.422 8.455 1.00 0.00 189 ARG A N 19
ATOM 27621 C CA . ARG A 1 48 ? 61.719 17.894 9.747 1.00 0.00 189 ARG A CA 19
ATOM 27622 C C . ARG A 1 48 ? 60.866 16.678 10.136 1.00 0.00 189 ARG A C 19
ATOM 27623 O O . ARG A 1 48 ? 59.650 16.706 9.956 1.00 0.00 189 ARG A O 19
ATOM 27644 N N . ALA A 1 49 ? 61.477 15.650 10.718 1.00 0.00 190 ALA A N 19
ATOM 27645 C CA . ALA A 1 49 ? 60.801 14.596 11.486 1.00 0.00 190 ALA A CA 19
ATOM 27646 C C . ALA A 1 49 ? 61.275 14.589 12.953 1.00 0.00 190 ALA A C 19
ATOM 27647 O O . ALA A 1 49 ? 62.360 15.085 13.267 1.00 0.00 190 ALA A O 19
ATOM 27654 N N . ASP A 1 50 ? 60.469 14.007 13.845 1.00 0.00 191 ASP A N 19
ATOM 27655 C CA . ASP A 1 50 ? 60.724 13.931 15.290 1.00 0.00 191 ASP A CA 19
ATOM 27656 C C . ASP A 1 50 ? 60.040 12.704 15.916 1.00 0.00 191 ASP A C 19
ATOM 27657 O O . ASP A 1 50 ? 58.860 12.458 15.664 1.00 0.00 191 ASP A O 19
ATOM 27666 N N . ILE A 1 51 ? 60.786 11.939 16.729 1.00 0.00 192 ILE A N 19
ATOM 27667 C CA . ILE A 1 51 ? 60.308 10.718 17.428 1.00 0.00 192 ILE A CA 19
ATOM 27668 C C . ILE A 1 51 ? 60.947 10.550 18.819 1.00 0.00 192 ILE A C 19
ATOM 27669 O O . ILE A 1 51 ? 60.255 10.225 19.782 1.00 0.00 192 ILE A O 19
ATOM 27685 N N . ILE A 1 52 ? 62.268 10.743 18.937 1.00 0.00 193 ILE A N 19
ATOM 27686 C CA . ILE A 1 52 ? 63.009 10.532 20.195 1.00 0.00 193 ILE A CA 19
ATOM 27687 C C . ILE A 1 52 ? 62.840 11.770 21.091 1.00 0.00 193 ILE A C 19
ATOM 27688 O O . ILE A 1 52 ? 63.393 12.837 20.801 1.00 0.00 193 ILE A O 19
ATOM 27704 N N . THR A 1 53 ? 62.058 11.621 22.167 1.00 0.00 194 THR A N 19
ATOM 27705 C CA . THR A 1 53 ? 61.648 12.702 23.078 1.00 0.00 194 THR A CA 19
ATOM 27706 C C . THR A 1 53 ? 62.668 12.908 24.198 1.00 0.00 194 THR A C 19
ATOM 27707 O O . THR A 1 53 ? 63.262 11.958 24.703 1.00 0.00 194 THR A O 19
ATOM 27718 N N . SER A 1 54 ? 62.871 14.168 24.588 1.00 0.00 195 SER A N 19
ATOM 27719 C CA . SER A 1 54 ? 63.969 14.600 25.479 1.00 0.00 195 SER A CA 19
ATOM 27720 C C . SER A 1 54 ? 63.484 15.040 26.884 1.00 0.00 195 SER A C 19
ATOM 27721 O O . SER A 1 54 ? 64.256 15.567 27.691 1.00 0.00 195 SER A O 19
ATOM 27729 N N . ARG A 1 55 ? 62.201 14.806 27.204 1.00 0.00 196 ARG A N 19
ATOM 27730 C CA . ARG A 1 55 ? 61.540 15.238 28.453 1.00 0.00 196 ARG A CA 19
ATOM 27731 C C . ARG A 1 55 ? 61.900 14.391 29.700 1.00 0.00 196 ARG A C 19
ATOM 27732 O O . ARG A 1 55 ? 61.371 14.646 30.786 1.00 0.00 196 ARG A O 19
ATOM 27753 N N . GLY A 1 56 ? 62.759 13.373 29.554 1.00 0.00 197 GLY A N 19
ATOM 27754 C CA . GLY A 1 56 ? 63.156 12.408 30.598 1.00 0.00 197 GLY A CA 19
ATOM 27755 C C . GLY A 1 56 ? 62.737 10.963 30.309 1.00 0.00 197 GLY A C 19
ATOM 27756 O O . GLY A 1 56 ? 63.191 10.049 30.997 1.00 0.00 197 GLY A O 19
ATOM 27760 N N . HIS A 1 57 ? 61.916 10.749 29.275 1.00 0.00 198 HIS A N 19
ATOM 27761 C CA . HIS A 1 57 ? 61.420 9.445 28.809 1.00 0.00 198 HIS A CA 19
ATOM 27762 C C . HIS A 1 57 ? 61.244 9.432 27.276 1.00 0.00 198 HIS A C 19
ATOM 27763 O O . HIS A 1 57 ? 60.876 10.447 26.677 1.00 0.00 198 HIS A O 19
ATOM 27777 N N . HIS A 1 58 ? 61.473 8.279 26.640 1.00 0.00 199 HIS A N 19
ATOM 27778 C CA . HIS A 1 58 ? 61.312 8.084 25.193 1.00 0.00 199 HIS A CA 19
ATOM 27779 C C . HIS A 1 58 ? 59.892 7.594 24.823 1.00 0.00 199 HIS A C 19
ATOM 27780 O O . HIS A 1 58 ? 59.470 6.516 25.253 1.00 0.00 199 HIS A O 19
ATOM 27794 N N . ARG A 1 59 ? 59.163 8.373 24.009 1.00 0.00 200 ARG A N 19
ATOM 27795 C CA . ARG A 1 59 ? 57.787 8.064 23.586 1.00 0.00 200 ARG A CA 19
ATOM 27796 C C . ARG A 1 59 ? 57.733 7.003 22.472 1.00 0.00 200 ARG A C 19
ATOM 27797 O O . ARG A 1 59 ? 56.875 6.122 22.509 1.00 0.00 200 ARG A O 19
ATOM 27818 N N . GLY A 1 60 ? 58.631 7.086 21.479 1.00 0.00 201 GLY A N 19
ATOM 27819 C CA . GLY A 1 60 ? 58.736 6.113 20.376 1.00 0.00 201 GLY A CA 19
ATOM 27820 C C . GLY A 1 60 ? 57.603 6.178 19.343 1.00 0.00 201 GLY A C 19
ATOM 27821 O O . GLY A 1 60 ? 57.445 5.241 18.566 1.00 0.00 201 GLY A O 19
ATOM 27825 N N . MET A 1 61 ? 56.826 7.268 19.321 1.00 0.00 202 MET A N 19
ATOM 27826 C CA . MET A 1 61 ? 55.719 7.499 18.377 1.00 0.00 202 MET A CA 19
ATOM 27827 C C . MET A 1 61 ? 55.999 8.802 17.617 1.00 0.00 202 MET A C 19
ATOM 27828 O O . MET A 1 61 ? 56.342 9.820 18.223 1.00 0.00 202 MET A O 19
ATOM 27842 N N . GLY A 1 62 ? 55.938 8.747 16.283 1.00 0.00 203 GLY A N 19
ATOM 27843 C CA . GLY A 1 62 ? 56.588 9.729 15.410 1.00 0.00 203 GLY A CA 19
ATOM 27844 C C . GLY A 1 62 ? 55.699 10.879 14.950 1.00 0.00 203 GLY A C 19
ATOM 27845 O O . GLY A 1 62 ? 54.471 10.799 14.995 1.00 0.00 203 GLY A O 19
ATOM 27849 N N . THR A 1 63 ? 56.353 11.921 14.429 1.00 0.00 204 THR A N 19
ATOM 27850 C CA . THR A 1 63 ? 55.759 13.119 13.814 1.00 0.00 204 THR A CA 19
ATOM 27851 C C . THR A 1 63 ? 56.646 13.626 12.689 1.00 0.00 204 THR A C 19
ATOM 27852 O O . THR A 1 63 ? 57.861 13.469 12.758 1.00 0.00 204 THR A O 19
ATOM 27863 N N . VAL A 1 64 ? 56.040 14.221 11.660 1.00 0.00 205 VAL A N 19
ATOM 27864 C CA . VAL A 1 64 ? 56.746 14.668 10.439 1.00 0.00 205 VAL A CA 19
ATOM 27865 C C . VAL A 1 64 ? 56.086 15.925 9.855 1.00 0.00 205 VAL A C 19
ATOM 27866 O O . VAL A 1 64 ? 54.863 16.000 9.776 1.00 0.00 205 VAL A O 19
ATOM 27879 N N . GLU A 1 65 ? 56.897 16.900 9.440 1.00 0.00 206 GLU A N 19
ATOM 27880 C CA . GLU A 1 65 ? 56.497 18.147 8.779 1.00 0.00 206 GLU A CA 19
ATOM 27881 C C . GLU A 1 65 ? 56.926 18.108 7.307 1.00 0.00 206 GLU A C 19
ATOM 27882 O O . GLU A 1 65 ? 58.082 17.804 7.002 1.00 0.00 206 GLU A O 19
ATOM 27894 N N . PHE A 1 66 ?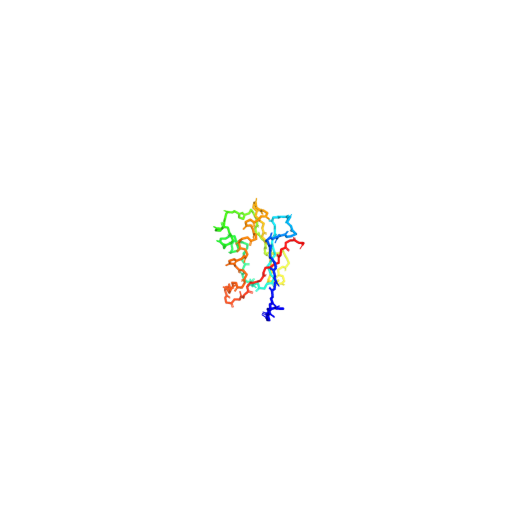 56.014 18.445 6.391 1.00 0.00 207 PHE A N 19
ATOM 27895 C CA . PHE A 1 66 ? 56.256 18.510 4.943 1.00 0.00 207 PHE A CA 19
ATOM 27896 C C . PHE A 1 66 ? 56.405 19.970 4.486 1.00 0.00 207 PHE A C 19
ATOM 27897 O O . PHE A 1 66 ? 55.891 20.890 5.125 1.00 0.00 207 PHE A O 19
ATOM 27914 N N . THR A 1 67 ? 57.055 20.180 3.330 1.00 0.00 208 THR A N 19
ATOM 27915 C CA . THR A 1 67 ? 57.107 21.486 2.640 1.00 0.00 208 THR A CA 19
ATOM 27916 C C . THR A 1 67 ? 55.762 21.883 2.008 1.00 0.00 208 THR A C 19
ATOM 27917 O O . THR A 1 67 ? 55.658 22.938 1.382 1.00 0.00 208 THR A O 19
ATOM 27928 N N . ASN A 1 68 ? 54.738 21.035 2.154 1.00 0.00 209 ASN A N 19
ATOM 27929 C CA . ASN A 1 68 ? 53.460 21.064 1.448 1.00 0.00 209 ASN A CA 19
ATOM 27930 C C . ASN A 1 68 ? 52.273 20.750 2.386 1.00 0.00 209 ASN A C 19
ATOM 27931 O O . ASN A 1 68 ? 52.439 20.586 3.596 1.00 0.00 209 ASN A O 19
ATOM 27942 N N . SER A 1 69 ? 51.066 20.668 1.834 1.00 0.00 210 SER A N 19
ATOM 27943 C CA . SER A 1 69 ? 49.808 20.495 2.560 1.00 0.00 210 SER A CA 19
ATOM 27944 C C . SER A 1 69 ? 48.859 19.573 1.767 1.00 0.00 210 SER A C 19
ATOM 27945 O O . SER A 1 69 ? 48.659 18.427 2.163 1.00 0.00 210 SER A O 19
ATOM 27953 N N . ASP A 1 70 ? 48.370 19.984 0.592 1.00 0.00 211 ASP A N 19
ATOM 27954 C CA . ASP A 1 70 ? 47.557 19.134 -0.303 1.00 0.00 211 ASP A CA 19
ATOM 27955 C C . ASP A 1 70 ? 48.228 17.780 -0.637 1.00 0.00 211 ASP A C 19
ATOM 27956 O O . ASP A 1 70 ? 47.551 16.757 -0.750 1.00 0.00 211 ASP A O 19
ATOM 27965 N N . ASP A 1 71 ? 49.563 17.762 -0.726 1.00 0.00 212 ASP A N 19
ATOM 27966 C CA . ASP A 1 71 ? 50.381 16.568 -0.966 1.00 0.00 212 ASP A CA 19
ATOM 27967 C C . ASP A 1 71 ? 50.456 15.604 0.238 1.00 0.00 212 ASP A C 19
ATOM 27968 O O . ASP A 1 71 ? 50.713 14.413 0.051 1.00 0.00 212 ASP A O 19
ATOM 27977 N N . VAL A 1 72 ? 50.257 16.099 1.467 1.00 0.00 213 VAL A N 19
ATOM 27978 C CA . VAL A 1 72 ? 50.522 15.320 2.699 1.00 0.00 213 VAL A CA 19
ATOM 27979 C C . VAL A 1 72 ? 49.516 14.184 2.926 1.00 0.00 213 VAL A C 19
ATOM 27980 O O . VAL A 1 72 ? 49.872 13.114 3.418 1.00 0.00 213 VAL A O 19
ATOM 27993 N N . ASP A 1 73 ? 48.272 14.395 2.488 1.00 0.00 214 ASP A N 19
ATOM 27994 C CA . ASP A 1 73 ? 47.246 13.354 2.353 1.00 0.00 214 ASP A CA 19
ATOM 27995 C C . ASP A 1 73 ? 47.726 12.219 1.439 1.00 0.00 214 ASP A C 19
ATOM 27996 O O . ASP A 1 73 ? 47.614 11.046 1.793 1.00 0.00 214 ASP A O 19
ATOM 28005 N N . ARG A 1 74 ? 48.308 12.570 0.285 1.00 0.00 215 ARG A N 19
ATOM 28006 C CA . ARG A 1 74 ? 48.668 11.617 -0.774 1.00 0.00 215 ARG A CA 19
ATOM 28007 C C . ARG A 1 74 ? 49.866 10.738 -0.383 1.00 0.00 215 ARG A C 19
ATOM 28008 O O . ARG A 1 74 ? 49.984 9.613 -0.867 1.00 0.00 215 ARG A O 19
ATOM 28029 N N . ALA A 1 75 ? 50.712 11.203 0.545 1.00 0.00 216 ALA A N 19
ATOM 28030 C CA . ALA A 1 75 ? 51.710 10.379 1.229 1.00 0.00 216 ALA A CA 19
ATOM 28031 C C . ALA A 1 75 ? 51.036 9.283 2.067 1.00 0.00 216 ALA A C 19
ATOM 28032 O O . ALA A 1 75 ? 51.178 8.094 1.792 1.00 0.00 216 ALA A O 19
ATOM 28039 N N . ILE A 1 76 ? 50.238 9.683 3.061 1.00 0.00 217 ILE A N 19
ATOM 28040 C CA . ILE A 1 76 ? 49.611 8.774 4.044 1.00 0.00 217 ILE A CA 19
ATOM 28041 C C . ILE A 1 76 ? 48.702 7.740 3.375 1.00 0.00 217 ILE A C 19
ATOM 28042 O O . ILE A 1 76 ? 48.733 6.566 3.746 1.00 0.00 217 ILE A O 19
ATOM 28058 N N . ARG A 1 77 ? 47.986 8.148 2.323 1.00 0.00 218 ARG A N 19
ATOM 28059 C CA . ARG A 1 77 ? 47.117 7.294 1.498 1.00 0.00 218 ARG A CA 19
ATOM 28060 C C . ARG A 1 77 ? 47.873 6.158 0.759 1.00 0.00 218 ARG A C 19
ATOM 28061 O O . ARG A 1 77 ? 47.243 5.302 0.137 1.00 0.00 218 ARG A O 19
ATOM 28082 N N . GLN A 1 78 ? 49.208 6.117 0.850 1.00 0.00 219 GLN A N 19
ATOM 28083 C CA . GLN A 1 78 ? 50.088 5.070 0.316 1.00 0.00 219 GLN A CA 19
ATOM 28084 C C . GLN A 1 78 ? 50.959 4.401 1.406 1.00 0.00 219 GLN A C 19
ATOM 28085 O O . GLN A 1 78 ? 51.671 3.441 1.100 1.00 0.00 219 GLN A O 19
ATOM 28099 N N . TYR A 1 79 ? 50.899 4.859 2.667 1.00 0.00 220 TYR A N 19
ATOM 28100 C CA . TYR A 1 79 ? 51.771 4.392 3.763 1.00 0.00 220 TYR A CA 19
ATOM 28101 C C . TYR A 1 79 ? 51.046 3.861 5.013 1.00 0.00 220 TYR A C 19
ATOM 28102 O O . TYR A 1 79 ? 51.640 3.085 5.763 1.00 0.00 220 TYR A O 19
ATOM 28120 N N . ASP A 1 80 ? 49.784 4.224 5.264 1.00 0.00 221 ASP A N 19
ATOM 28121 C CA . ASP A 1 80 ? 49.027 3.641 6.378 1.00 0.00 221 ASP A CA 19
ATOM 28122 C C . ASP A 1 80 ? 48.832 2.127 6.145 1.00 0.00 221 ASP A C 19
ATOM 28123 O O . ASP A 1 80 ? 48.283 1.718 5.118 1.00 0.00 221 ASP A O 19
ATOM 28132 N N . GLY A 1 81 ? 49.325 1.292 7.073 1.00 0.00 222 GLY A N 19
ATOM 28133 C CA . GLY A 1 81 ? 49.403 -0.168 6.907 1.00 0.00 222 GLY A CA 19
ATOM 28134 C C . GLY A 1 81 ? 50.730 -0.699 6.372 1.00 0.00 222 GLY A C 19
ATOM 28135 O O . GLY A 1 81 ? 50.847 -1.914 6.214 1.00 0.00 222 GLY A O 19
ATOM 28139 N N . ALA A 1 82 ? 51.727 0.155 6.099 1.00 0.00 223 ALA A N 19
ATOM 28140 C CA . ALA A 1 82 ? 53.062 -0.294 5.703 1.00 0.00 223 ALA A CA 19
ATOM 28141 C C . ALA A 1 82 ? 53.699 -1.153 6.811 1.00 0.00 223 ALA A C 19
ATOM 28142 O O . ALA A 1 82 ? 54.082 -0.653 7.870 1.00 0.00 223 ALA A O 19
ATOM 28149 N N . PHE A 1 83 ? 53.802 -2.457 6.555 1.00 0.00 224 PHE A N 19
ATOM 28150 C CA . PHE A 1 83 ? 54.695 -3.372 7.276 1.00 0.00 224 PHE A CA 19
ATOM 28151 C C . PHE A 1 83 ? 56.152 -2.870 7.219 1.00 0.00 224 PHE A C 19
ATOM 28152 O O . PHE A 1 83 ? 56.721 -2.659 6.146 1.00 0.00 224 PHE A O 19
ATOM 28169 N N . PHE A 1 84 ? 56.722 -2.643 8.405 1.00 0.00 225 PHE A N 19
ATOM 28170 C CA . PHE A 1 84 ? 57.876 -1.781 8.666 1.00 0.00 225 PHE A CA 19
ATOM 28171 C C . PHE A 1 84 ? 58.589 -2.325 9.917 1.00 0.00 225 PHE A C 19
ATOM 28172 O O . PHE A 1 84 ? 58.006 -2.334 11.003 1.00 0.00 225 PHE A O 19
ATOM 28189 N N . MET A 1 85 ? 59.796 -2.888 9.762 1.00 0.00 226 MET A N 19
ATOM 28190 C CA . MET A 1 85 ? 60.434 -3.736 10.795 1.00 0.00 226 MET A CA 19
ATOM 28191 C C . MET A 1 85 ? 59.503 -4.900 11.226 1.00 0.00 226 MET A C 19
ATOM 28192 O O . MET A 1 85 ? 59.415 -5.254 12.403 1.00 0.00 226 MET A O 19
ATOM 28206 N N . ASP A 1 86 ? 58.741 -5.441 10.262 1.00 0.00 227 ASP A N 19
ATOM 28207 C CA . ASP A 1 86 ? 57.778 -6.557 10.371 1.00 0.00 227 ASP A CA 19
ATOM 28208 C C . ASP A 1 86 ? 56.425 -6.201 11.037 1.00 0.00 227 ASP A C 19
ATOM 28209 O O . ASP A 1 86 ? 55.564 -7.075 11.159 1.00 0.00 227 ASP A O 19
ATOM 28218 N N . ARG A 1 87 ? 56.214 -4.941 11.457 1.00 0.00 228 ARG A N 19
ATOM 28219 C CA . ARG A 1 87 ? 54.974 -4.455 12.101 1.00 0.00 228 ARG A CA 19
ATOM 28220 C C . ARG A 1 87 ? 54.347 -3.317 11.284 1.00 0.00 228 ARG A C 19
ATOM 28221 O O . ARG A 1 87 ? 55.051 -2.503 10.698 1.00 0.00 228 ARG A O 19
ATOM 28242 N N . LYS A 1 88 ? 53.016 -3.236 11.218 1.00 0.00 229 LYS A N 19
ATOM 28243 C CA . LYS A 1 88 ? 52.331 -2.218 10.402 1.00 0.00 229 LYS A CA 19
ATOM 28244 C C . LYS A 1 88 ? 52.293 -0.833 11.083 1.00 0.00 229 LYS A C 19
ATOM 28245 O O . LYS A 1 88 ? 51.585 -0.649 12.075 1.00 0.00 229 LYS A O 19
ATOM 28264 N N . ILE A 1 89 ? 53.020 0.161 10.546 1.00 0.00 230 ILE A N 19
ATOM 28265 C CA . ILE A 1 89 ? 52.821 1.587 10.881 1.00 0.00 230 ILE A CA 19
ATOM 28266 C C . ILE A 1 89 ? 51.354 2.003 10.666 1.00 0.00 230 ILE A C 19
ATOM 28267 O O . ILE A 1 89 ? 50.679 1.514 9.756 1.00 0.00 230 ILE A O 19
ATOM 28283 N N . PHE A 1 90 ? 50.885 2.946 11.482 1.00 0.00 231 PHE A N 19
ATOM 28284 C CA . PHE A 1 90 ? 49.531 3.483 11.422 1.00 0.00 231 PHE A CA 19
ATOM 28285 C C . PHE A 1 90 ? 49.580 4.993 11.599 1.00 0.00 231 PHE A C 19
ATOM 28286 O O . PHE A 1 90 ? 50.339 5.504 12.422 1.00 0.00 231 PHE A O 19
ATOM 28303 N N . VAL A 1 91 ? 48.797 5.698 10.798 1.00 0.00 232 VAL A N 19
ATOM 28304 C CA . VAL A 1 91 ? 48.836 7.152 10.686 1.00 0.00 232 VAL A CA 19
ATOM 28305 C C . VAL A 1 91 ? 47.496 7.663 10.161 1.00 0.00 232 VAL A C 19
ATOM 28306 O O . VAL A 1 91 ? 47.036 7.256 9.094 1.00 0.00 232 VAL A O 19
ATOM 28319 N N . ARG A 1 92 ? 46.916 8.608 10.904 1.00 0.00 233 ARG A N 19
ATOM 28320 C CA . ARG A 1 92 ? 45.819 9.461 10.443 1.00 0.00 233 ARG A CA 19
ATOM 28321 C C . ARG A 1 92 ? 46.373 10.785 9.906 1.00 0.00 233 ARG A C 19
ATOM 28322 O O . ARG A 1 92 ? 47.387 11.292 10.391 1.00 0.00 233 ARG A O 19
ATOM 28343 N N . GLN A 1 93 ? 45.699 11.359 8.914 1.00 0.00 234 GLN A N 19
ATOM 28344 C CA . GLN A 1 93 ? 45.897 12.758 8.543 1.00 0.00 234 GLN A CA 19
ATOM 28345 C C . GLN A 1 93 ? 45.330 13.663 9.659 1.00 0.00 234 GLN A C 19
ATOM 28346 O O . GLN A 1 93 ? 44.397 13.270 10.366 1.00 0.00 234 GLN A O 19
ATOM 28360 N N . ASP A 1 94 ? 45.855 14.885 9.802 1.00 0.00 235 ASP A N 19
ATOM 28361 C CA . ASP A 1 94 ? 45.453 15.848 10.841 1.00 0.00 235 ASP A CA 19
ATOM 28362 C C . ASP A 1 94 ? 45.172 17.232 10.238 1.00 0.00 235 ASP A C 19
ATOM 28363 O O . ASP A 1 94 ? 45.951 17.726 9.418 1.00 0.00 235 ASP A O 19
ATOM 28372 N N . ASN A 1 95 ? 44.073 17.867 10.669 1.00 0.00 236 ASN A N 19
ATOM 28373 C CA . ASN A 1 95 ? 43.653 19.230 10.299 1.00 0.00 236 ASN A CA 19
ATOM 28374 C C . ASN A 1 95 ? 42.573 19.780 11.259 1.00 0.00 236 ASN A C 19
ATOM 28375 O O . ASN A 1 95 ? 42.533 21.018 11.453 1.00 0.00 236 ASN A O 19
ATOM 28387 N N . GLY A 1 1 ? 3.733 43.473 -23.315 1.00 0.00 142 GLY A N 20
ATOM 28388 C CA . GLY A 1 1 ? 3.839 42.598 -22.123 1.00 0.00 142 GLY A CA 20
ATOM 28389 C C . GLY A 1 1 ? 5.014 41.634 -22.228 1.00 0.00 142 GLY A C 20
ATOM 28390 O O . GLY A 1 1 ? 5.341 41.159 -23.316 1.00 0.00 142 GLY A O 20
ATOM 28396 N N . SER A 1 2 ? 5.655 41.321 -21.100 1.00 0.00 143 SER A N 20
ATOM 28397 C CA . SER A 1 2 ? 6.860 40.468 -21.017 1.00 0.00 143 SER A CA 20
ATOM 28398 C C . SER A 1 2 ? 7.156 40.030 -19.567 1.00 0.00 143 SER A C 20
ATOM 28399 O O . SER A 1 2 ? 6.916 40.791 -18.623 1.00 0.00 143 SER A O 20
ATOM 28407 N N . ALA A 1 3 ? 7.706 38.821 -19.386 1.00 0.00 144 ALA A N 20
ATOM 28408 C CA . ALA A 1 3 ? 8.039 38.221 -18.084 1.00 0.00 144 ALA A CA 20
ATOM 28409 C C . ALA A 1 3 ? 9.084 37.094 -18.220 1.00 0.00 144 ALA A C 20
ATOM 28410 O O . ALA A 1 3 ? 9.217 36.485 -19.287 1.00 0.00 144 ALA A O 20
ATOM 28417 N N . ARG A 1 4 ? 9.807 36.812 -17.128 1.00 0.00 145 ARG A N 20
ATOM 28418 C CA . ARG A 1 4 ? 10.872 35.795 -17.037 1.00 0.00 145 ARG A CA 20
ATOM 28419 C C . ARG A 1 4 ? 11.186 35.411 -15.581 1.00 0.00 145 ARG A C 20
ATOM 28420 O O . ARG A 1 4 ? 10.916 36.180 -14.654 1.00 0.00 145 ARG A O 20
ATOM 28441 N N . GLU A 1 5 ? 11.778 34.231 -15.388 1.00 0.00 146 GLU A N 20
ATOM 28442 C CA . GLU A 1 5 ? 12.162 33.668 -14.085 1.00 0.00 146 GLU A CA 20
ATOM 28443 C C . GLU A 1 5 ? 13.202 32.542 -14.244 1.00 0.00 146 GLU A C 20
ATOM 28444 O O . GLU A 1 5 ? 13.233 31.848 -15.266 1.00 0.00 146 GLU A O 20
ATOM 28456 N N . LEU A 1 6 ? 14.052 32.375 -13.224 1.00 0.00 147 LEU A N 20
ATOM 28457 C CA . LEU A 1 6 ? 15.188 31.441 -13.172 1.00 0.00 147 LEU A CA 20
ATOM 28458 C C . LEU A 1 6 ? 15.713 31.272 -11.735 1.00 0.00 147 LEU A C 20
ATOM 28459 O O . LEU A 1 6 ? 15.471 32.120 -10.872 1.00 0.00 147 LEU A O 20
ATOM 28475 N N . ASP A 1 7 ? 16.460 30.192 -11.488 1.00 0.00 148 ASP A N 20
ATOM 28476 C CA . ASP A 1 7 ? 17.024 29.832 -10.178 1.00 0.00 148 ASP A CA 20
ATOM 28477 C C . ASP A 1 7 ? 18.183 28.821 -10.287 1.00 0.00 148 ASP A C 20
ATOM 28478 O O . ASP A 1 7 ? 18.243 28.011 -11.212 1.00 0.00 148 ASP A O 20
ATOM 28487 N N . SER A 1 8 ? 19.098 28.865 -9.314 1.00 0.00 149 SER A N 20
ATOM 28488 C CA . SER A 1 8 ? 20.230 27.935 -9.138 1.00 0.00 149 SER A CA 20
ATOM 28489 C C . SER A 1 8 ? 20.870 28.105 -7.740 1.00 0.00 149 SER A C 20
ATOM 28490 O O . SER A 1 8 ? 20.740 29.170 -7.122 1.00 0.00 149 SER A O 20
ATOM 28498 N N . THR A 1 9 ? 21.542 27.057 -7.225 1.00 0.00 150 THR A N 20
ATOM 28499 C CA . THR A 1 9 ? 22.070 27.014 -5.842 1.00 0.00 150 THR A CA 20
ATOM 28500 C C . THR A 1 9 ? 23.215 26.007 -5.626 1.00 0.00 150 THR A C 20
ATOM 28501 O O . THR A 1 9 ? 23.521 25.664 -4.483 1.00 0.00 150 THR A O 20
ATOM 28512 N N . TYR A 1 10 ? 23.861 25.533 -6.698 1.00 0.00 151 TYR A N 20
ATOM 28513 C CA . TYR A 1 10 ? 24.858 24.447 -6.647 1.00 0.00 151 TYR A CA 20
ATOM 28514 C C . TYR A 1 10 ? 26.131 24.760 -7.459 1.00 0.00 151 TYR A C 20
ATOM 28515 O O . TYR A 1 10 ? 26.074 24.954 -8.676 1.00 0.00 151 TYR A O 20
ATOM 28533 N N . GLU A 1 11 ? 27.282 24.759 -6.776 1.00 0.00 152 GLU A N 20
ATOM 28534 C CA . GLU A 1 11 ? 28.642 24.894 -7.323 1.00 0.00 152 GLU A CA 20
ATOM 28535 C C . GLU A 1 11 ? 29.688 24.623 -6.224 1.00 0.00 152 GLU A C 20
ATOM 28536 O O . GLU A 1 11 ? 29.506 25.031 -5.073 1.00 0.00 152 GLU A O 20
ATOM 28548 N N . GLU A 1 12 ? 30.782 23.933 -6.572 1.00 0.00 153 GLU A N 20
ATOM 28549 C CA . GLU A 1 12 ? 31.877 23.559 -5.662 1.00 0.00 153 GLU A CA 20
ATOM 28550 C C . GLU A 1 12 ? 33.103 23.022 -6.425 1.00 0.00 153 GLU A C 20
ATOM 28551 O O . GLU A 1 12 ? 32.970 22.382 -7.472 1.00 0.00 153 GLU A O 20
ATOM 28563 N N . LYS A 1 13 ? 34.303 23.258 -5.873 1.00 0.00 154 LYS A N 20
ATOM 28564 C CA . LYS A 1 13 ? 35.587 22.780 -6.436 1.00 0.00 154 LYS A CA 20
ATOM 28565 C C . LYS A 1 13 ? 36.643 22.337 -5.391 1.00 0.00 154 LYS A C 20
ATOM 28566 O O . LYS A 1 13 ? 37.774 22.012 -5.754 1.00 0.00 154 LYS A O 20
ATOM 28585 N N . VAL A 1 14 ? 36.274 22.310 -4.106 1.00 0.00 155 VAL A N 20
ATOM 28586 C CA . VAL A 1 14 ? 37.090 21.932 -2.927 1.00 0.00 155 VAL A CA 20
ATOM 28587 C C . VAL A 1 14 ? 36.157 21.486 -1.794 1.00 0.00 155 VAL A C 20
ATOM 28588 O O . VAL A 1 14 ? 35.009 21.929 -1.737 1.00 0.00 155 VAL A O 20
ATOM 28601 N N . ASN A 1 15 ? 36.644 20.622 -0.895 1.00 0.00 156 ASN A N 20
ATOM 28602 C CA . ASN A 1 15 ? 35.856 20.077 0.228 1.00 0.00 156 ASN A CA 20
ATOM 28603 C C . ASN A 1 15 ? 36.705 19.895 1.500 1.00 0.00 156 ASN A C 20
ATOM 28604 O O . ASN A 1 15 ? 36.335 20.393 2.566 1.00 0.00 156 ASN A O 20
ATOM 28615 N N . ARG A 1 16 ? 37.859 19.226 1.367 1.00 0.00 157 ARG A N 20
ATOM 28616 C CA . ARG A 1 16 ? 38.890 19.043 2.401 1.00 0.00 157 ARG A CA 20
ATOM 28617 C C . ARG A 1 16 ? 40.179 18.548 1.732 1.00 0.00 157 ARG A C 20
ATOM 28618 O O . ARG A 1 16 ? 40.220 17.444 1.189 1.00 0.00 157 ARG A O 20
ATOM 28639 N N . ASN A 1 17 ? 41.205 19.403 1.716 1.00 0.00 158 ASN A N 20
ATOM 28640 C CA . ASN A 1 17 ? 42.361 19.302 0.814 1.00 0.00 158 ASN A CA 20
ATOM 28641 C C . ASN A 1 17 ? 43.641 19.804 1.518 1.00 0.00 158 ASN A C 20
ATOM 28642 O O . ASN A 1 17 ? 44.221 20.828 1.148 1.00 0.00 158 ASN A O 20
ATOM 28653 N N . TYR A 1 18 ? 44.025 19.125 2.608 1.00 0.00 159 TYR A N 20
ATOM 28654 C CA . TYR A 1 18 ? 45.023 19.590 3.584 1.00 0.00 159 TYR A CA 20
ATOM 28655 C C . TYR A 1 18 ? 45.479 18.475 4.553 1.00 0.00 159 TYR A C 20
ATOM 28656 O O . TYR A 1 18 ? 44.679 17.640 4.975 1.00 0.00 159 TYR A O 20
ATOM 28674 N N . SER A 1 19 ? 46.749 18.514 4.967 1.00 0.00 160 SER A N 20
ATOM 28675 C CA . SER A 1 19 ? 47.263 17.808 6.156 1.00 0.00 160 SER A CA 20
ATOM 28676 C C . SER A 1 19 ? 48.506 18.500 6.761 1.00 0.00 160 SER A C 20
ATOM 28677 O O . SER A 1 19 ? 48.577 18.666 7.977 1.00 0.00 160 SER A O 20
ATOM 28685 N N . ASN A 1 20 ? 49.455 18.968 5.930 1.00 0.00 161 ASN A N 20
ATOM 28686 C CA . ASN A 1 20 ? 50.609 19.836 6.260 1.00 0.00 161 ASN A CA 20
ATOM 28687 C C . ASN A 1 20 ? 51.718 19.205 7.133 1.00 0.00 161 ASN A C 20
ATOM 28688 O O . ASN A 1 20 ? 52.908 19.400 6.883 1.00 0.00 161 ASN A O 20
ATOM 28699 N N . SER A 1 21 ? 51.346 18.450 8.159 1.00 0.00 162 SER A N 20
ATOM 28700 C CA . SER A 1 21 ? 52.220 17.997 9.248 1.00 0.00 162 SER A CA 20
ATOM 28701 C C . SER A 1 21 ? 51.470 16.968 10.112 1.00 0.00 162 SER A C 20
ATOM 28702 O O . SER A 1 21 ? 50.302 17.172 10.448 1.00 0.00 162 SER A O 20
ATOM 28710 N N . ILE A 1 22 ? 52.111 15.838 10.432 1.00 0.00 163 ILE A N 20
ATOM 28711 C CA . ILE A 1 22 ? 51.402 14.578 10.754 1.00 0.00 163 ILE A CA 20
ATOM 28712 C C . ILE A 1 22 ? 51.845 13.997 12.107 1.00 0.00 163 ILE A C 20
ATOM 28713 O O . ILE A 1 22 ? 52.960 14.268 12.560 1.00 0.00 163 ILE A O 20
ATOM 28729 N N . PHE A 1 23 ? 51.026 13.101 12.671 1.00 0.00 164 PHE A N 20
ATOM 28730 C CA . PHE A 1 23 ? 51.364 12.288 13.843 1.00 0.00 164 PHE A CA 20
ATOM 28731 C C . PHE A 1 23 ? 51.264 10.790 13.512 1.00 0.00 164 PHE A C 20
ATOM 28732 O O . PHE A 1 23 ? 50.219 10.314 13.081 1.00 0.00 164 PHE A O 20
ATOM 28749 N N . VAL A 1 24 ? 52.350 10.055 13.735 1.00 0.00 165 VAL A N 20
ATOM 28750 C CA . VAL A 1 24 ? 52.498 8.604 13.537 1.00 0.00 165 VAL A CA 20
ATOM 28751 C C . VAL A 1 24 ? 52.310 7.925 14.897 1.00 0.00 165 VAL A C 20
ATOM 28752 O O . VAL A 1 24 ? 52.878 8.379 15.889 1.00 0.00 165 VAL A O 20
ATOM 28765 N N . GLY A 1 25 ? 51.530 6.840 14.933 1.00 0.00 166 GLY A N 20
ATOM 28766 C CA . GLY A 1 25 ? 51.258 6.041 16.134 1.00 0.00 166 GLY A CA 20
ATOM 28767 C C . GLY A 1 25 ? 52.435 5.147 16.526 1.00 0.00 166 GLY A C 20
ATOM 28768 O O . GLY A 1 25 ? 53.577 5.593 16.576 1.00 0.00 166 GLY A O 20
ATOM 28772 N N . ASN A 1 26 ? 52.162 3.875 16.827 1.00 0.00 167 ASN A N 20
ATOM 28773 C CA . ASN A 1 26 ? 53.127 2.951 17.451 1.00 0.00 167 ASN A CA 20
ATOM 28774 C C . ASN A 1 26 ? 54.424 2.680 16.651 1.00 0.00 167 ASN A C 20
ATOM 28775 O O . ASN A 1 26 ? 55.441 2.349 17.265 1.00 0.00 167 ASN A O 20
ATOM 28786 N N . LEU A 1 27 ? 54.373 2.777 15.307 1.00 0.00 168 LEU A N 20
ATOM 28787 C CA . LEU A 1 27 ? 55.379 2.270 14.345 1.00 0.00 168 LEU A CA 20
ATOM 28788 C C . LEU A 1 27 ? 56.154 1.039 14.867 1.00 0.00 168 LEU A C 20
ATOM 28789 O O . LEU A 1 27 ? 55.506 0.094 15.327 1.00 0.00 168 LEU A O 20
ATOM 28805 N N . THR A 1 28 ? 57.492 1.044 14.805 1.00 0.00 169 THR A N 20
ATOM 28806 C CA . THR A 1 28 ? 58.371 -0.046 15.256 1.00 0.00 169 THR A CA 20
ATOM 28807 C C . THR A 1 28 ? 59.617 0.550 15.895 1.00 0.00 169 THR A C 20
ATOM 28808 O O . THR A 1 28 ? 60.258 1.424 15.312 1.00 0.00 169 THR A O 20
ATOM 28819 N N . TYR A 1 29 ? 59.967 0.079 17.091 1.00 0.00 170 TYR A N 20
ATOM 28820 C CA . TYR A 1 29 ? 61.029 0.651 17.938 1.00 0.00 170 TYR A CA 20
ATOM 28821 C C . TYR A 1 29 ? 62.450 0.555 17.331 1.00 0.00 170 TYR A C 20
ATOM 28822 O O . TYR A 1 29 ? 63.346 1.310 17.710 1.00 0.00 170 TYR A O 20
ATOM 28840 N N . ASP A 1 30 ? 62.640 -0.325 16.341 1.00 0.00 171 ASP A N 20
ATOM 28841 C CA . ASP A 1 30 ? 63.872 -0.471 15.551 1.00 0.00 171 ASP A CA 20
ATOM 28842 C C . ASP A 1 30 ? 64.080 0.653 14.504 1.00 0.00 171 ASP A C 20
ATOM 28843 O O . ASP A 1 30 ? 65.110 0.686 13.829 1.00 0.00 171 ASP A O 20
ATOM 28852 N N . SER A 1 31 ? 63.128 1.581 14.364 1.00 0.00 172 SER A N 20
ATOM 28853 C CA . SER A 1 31 ? 63.199 2.724 13.438 1.00 0.00 172 SER A CA 20
ATOM 28854 C C . SER A 1 31 ? 63.510 4.075 14.124 1.00 0.00 172 SER A C 20
ATOM 28855 O O . SER A 1 31 ? 63.476 4.202 15.354 1.00 0.00 172 SER A O 20
ATOM 28863 N N . THR A 1 32 ? 63.812 5.095 13.307 1.00 0.00 173 THR A N 20
ATOM 28864 C CA . THR A 1 32 ? 64.313 6.426 13.699 1.00 0.00 173 THR A CA 20
ATOM 28865 C C . THR A 1 32 ? 63.604 7.533 12.898 1.00 0.00 173 THR A C 20
ATOM 28866 O O . THR A 1 32 ? 63.006 7.226 11.863 1.00 0.00 173 THR A O 20
ATOM 28877 N N . PRO A 1 33 ? 63.697 8.822 13.295 1.00 0.00 174 PRO A N 20
ATOM 28878 C CA . PRO A 1 33 ? 63.232 9.934 12.462 1.00 0.00 174 PRO A CA 20
ATOM 28879 C C . PRO A 1 33 ? 63.945 10.012 11.104 1.00 0.00 174 PRO A C 20
ATOM 28880 O O . PRO A 1 33 ? 63.351 10.511 10.153 1.00 0.00 174 PRO A O 20
ATOM 28891 N N . GLU A 1 34 ? 65.172 9.488 10.972 1.00 0.00 175 GLU A N 20
ATOM 28892 C CA . GLU A 1 34 ? 65.860 9.377 9.681 1.00 0.00 175 GLU A CA 20
ATOM 28893 C C . GLU A 1 34 ? 65.191 8.336 8.764 1.00 0.00 175 GLU A C 20
ATOM 28894 O O . GLU A 1 34 ? 64.999 8.596 7.575 1.00 0.00 175 GLU A O 20
ATOM 28906 N N . ASP A 1 35 ? 64.769 7.192 9.318 1.00 0.00 176 ASP A N 20
ATOM 28907 C CA . ASP A 1 35 ? 63.999 6.178 8.588 1.00 0.00 176 ASP A CA 20
ATOM 28908 C C . ASP A 1 35 ? 62.646 6.739 8.124 1.00 0.00 176 ASP A C 20
ATOM 28909 O O . ASP A 1 35 ? 62.273 6.536 6.967 1.00 0.00 176 ASP A O 20
ATOM 28918 N N . LEU A 1 36 ? 61.948 7.501 8.983 1.00 0.00 177 LEU A N 20
ATOM 28919 C CA . LEU A 1 36 ? 60.748 8.239 8.575 1.00 0.00 177 LEU A CA 20
ATOM 28920 C C . LEU A 1 36 ? 61.051 9.323 7.536 1.00 0.00 177 LEU A C 20
ATOM 28921 O O . LEU A 1 36 ? 60.202 9.571 6.683 1.00 0.00 177 LEU A O 20
ATOM 28937 N N . THR A 1 37 ? 62.241 9.942 7.551 1.00 0.00 178 THR A N 20
ATOM 28938 C CA . THR A 1 37 ? 62.602 10.976 6.571 1.00 0.00 178 THR A CA 20
ATOM 28939 C C . THR A 1 37 ? 62.764 10.360 5.191 1.00 0.00 178 THR A C 20
ATOM 28940 O O . THR A 1 37 ? 62.117 10.826 4.258 1.00 0.00 178 THR A O 20
ATOM 28951 N N . GLU A 1 38 ? 63.554 9.292 5.049 1.00 0.00 179 GLU A N 20
ATOM 28952 C CA . GLU A 1 38 ? 63.756 8.642 3.746 1.00 0.00 179 GLU A CA 20
ATOM 28953 C C . GLU A 1 38 ? 62.457 8.033 3.191 1.00 0.00 179 GLU A C 20
ATOM 28954 O O . GLU A 1 38 ? 62.250 8.003 1.977 1.00 0.00 179 GLU A O 20
ATOM 28966 N N . PHE A 1 39 ? 61.567 7.587 4.079 1.00 0.00 180 PHE A N 20
ATOM 28967 C CA . PHE A 1 39 ? 60.253 7.038 3.757 1.00 0.00 180 PHE A CA 20
ATOM 28968 C C . PHE A 1 39 ? 59.286 8.129 3.257 1.00 0.00 180 PHE A C 20
ATOM 28969 O O . PHE A 1 39 ? 58.853 8.082 2.105 1.00 0.00 180 PHE A O 20
ATOM 28986 N N . PHE A 1 40 ? 58.984 9.141 4.081 1.00 0.00 181 PHE A N 20
ATOM 28987 C CA . PHE A 1 40 ? 58.030 10.204 3.739 1.00 0.00 181 PHE A CA 20
ATOM 28988 C C . PHE A 1 40 ? 58.531 11.187 2.676 1.00 0.00 181 PHE A C 20
ATOM 28989 O O . PHE A 1 40 ? 57.760 11.620 1.822 1.00 0.00 181 PHE A O 20
ATOM 29006 N N . SER A 1 41 ? 59.819 11.531 2.685 1.00 0.00 182 SER A N 20
ATOM 29007 C CA . SER A 1 41 ? 60.388 12.571 1.804 1.00 0.00 182 SER A CA 20
ATOM 29008 C C . SER A 1 41 ? 60.524 12.140 0.326 1.00 0.00 182 SER A C 20
ATOM 29009 O O . SER A 1 41 ? 60.910 12.952 -0.516 1.00 0.00 182 SER A O 20
ATOM 29017 N N . GLN A 1 42 ? 60.159 10.895 -0.018 1.00 0.00 183 GLN A N 20
ATOM 29018 C CA . GLN A 1 42 ? 59.992 10.461 -1.413 1.00 0.00 183 GLN A CA 20
ATOM 29019 C C . GLN A 1 42 ? 58.714 11.027 -2.073 1.00 0.00 183 GLN A C 20
ATOM 29020 O O . GLN A 1 42 ? 58.611 11.011 -3.301 1.00 0.00 183 GLN A O 20
ATOM 29034 N N . ILE A 1 43 ? 57.745 11.536 -1.294 1.00 0.00 184 ILE A N 20
ATOM 29035 C CA . ILE A 1 43 ? 56.484 12.098 -1.821 1.00 0.00 184 ILE A CA 20
ATOM 29036 C C . ILE A 1 43 ? 56.683 13.545 -2.313 1.00 0.00 184 ILE A C 20
ATOM 29037 O O . ILE A 1 43 ? 56.406 13.852 -3.477 1.00 0.00 184 ILE A O 20
ATOM 29053 N N . GLY A 1 44 ? 57.194 14.412 -1.430 1.00 0.00 185 GLY A N 20
ATOM 29054 C CA . GLY A 1 44 ? 57.466 15.834 -1.675 1.00 0.00 185 GLY A CA 20
ATOM 29055 C C . GLY A 1 44 ? 58.842 16.213 -1.139 1.00 0.00 185 GLY A C 20
ATOM 29056 O O . GLY A 1 44 ? 59.855 15.908 -1.768 1.00 0.00 185 GLY A O 20
ATOM 29060 N N . LYS A 1 45 ? 58.873 16.831 0.048 1.00 0.00 186 LYS A N 20
ATOM 29061 C CA . LYS A 1 45 ? 60.098 17.080 0.825 1.00 0.00 186 LYS A CA 20
ATOM 29062 C C . LYS A 1 45 ? 59.798 17.267 2.328 1.00 0.00 186 LYS A C 20
ATOM 29063 O O . LYS A 1 45 ? 58.986 18.118 2.694 1.00 0.00 186 LYS A O 20
ATOM 29082 N N . VAL A 1 46 ? 60.469 16.505 3.199 1.00 0.00 187 VAL A N 20
ATOM 29083 C CA . VAL A 1 46 ? 60.459 16.717 4.663 1.00 0.00 187 VAL A CA 20
ATOM 29084 C C . VAL A 1 46 ? 61.371 17.907 4.993 1.00 0.00 187 VAL A C 20
ATOM 29085 O O . VAL A 1 46 ? 62.500 17.964 4.508 1.00 0.00 187 VAL A O 20
ATOM 29098 N N . VAL A 1 47 ? 60.898 18.814 5.854 1.00 0.00 188 VAL A N 20
ATOM 29099 C CA . VAL A 1 47 ? 61.710 19.893 6.472 1.00 0.00 188 VAL A CA 20
ATOM 29100 C C . VAL A 1 47 ? 62.069 19.636 7.946 1.00 0.00 188 VAL A C 20
ATOM 29101 O O . VAL A 1 47 ? 62.990 20.271 8.459 1.00 0.00 188 VAL A O 20
ATOM 29114 N N . ARG A 1 48 ? 61.390 18.689 8.610 1.00 0.00 189 ARG A N 20
ATOM 29115 C CA . ARG A 1 48 ? 61.608 18.307 10.015 1.00 0.00 189 ARG A CA 20
ATOM 29116 C C . ARG A 1 48 ? 60.999 16.927 10.308 1.00 0.00 189 ARG A C 20
ATOM 29117 O O . ARG A 1 48 ? 59.843 16.705 9.964 1.00 0.00 189 ARG A O 20
ATOM 29138 N N . ALA A 1 49 ? 61.748 16.036 10.959 1.00 0.00 190 ALA A N 20
ATOM 29139 C CA . ALA A 1 49 ? 61.300 14.744 11.503 1.00 0.00 190 ALA A CA 20
ATOM 29140 C C . ALA A 1 49 ? 61.717 14.577 12.981 1.00 0.00 190 ALA A C 20
ATOM 29141 O O . ALA A 1 49 ? 62.797 15.024 13.375 1.00 0.00 190 ALA A O 20
ATOM 29148 N N . ASP A 1 50 ? 60.883 13.908 13.785 1.00 0.00 191 ASP A N 20
ATOM 29149 C CA . ASP A 1 50 ? 61.106 13.671 15.224 1.00 0.00 191 ASP A CA 20
ATOM 29150 C C . ASP A 1 50 ? 60.233 12.516 15.752 1.00 0.00 191 ASP A C 20
ATOM 29151 O O . ASP A 1 50 ? 59.100 12.344 15.303 1.00 0.00 191 ASP A O 20
ATOM 29160 N N . ILE A 1 51 ? 60.740 11.726 16.708 1.00 0.00 192 ILE A N 20
ATOM 29161 C CA . ILE A 1 51 ? 60.019 10.595 17.329 1.00 0.00 192 ILE A CA 20
ATOM 29162 C C . ILE A 1 51 ? 60.270 10.592 18.845 1.00 0.00 192 ILE A C 20
ATOM 29163 O O . ILE A 1 51 ? 61.399 10.375 19.296 1.00 0.00 192 ILE A O 20
ATOM 29179 N N . ILE A 1 52 ? 59.223 10.825 19.643 1.00 0.00 193 ILE A N 20
ATOM 29180 C CA . ILE A 1 52 ? 59.329 10.890 21.111 1.00 0.00 193 ILE A CA 20
ATOM 29181 C C . ILE A 1 52 ? 59.460 9.469 21.686 1.00 0.00 193 ILE A C 20
ATOM 29182 O O . ILE A 1 52 ? 58.569 8.635 21.512 1.00 0.00 193 ILE A O 20
ATOM 29198 N N . THR A 1 53 ? 60.622 9.195 22.295 1.00 0.00 194 THR A N 20
ATOM 29199 C CA . THR A 1 53 ? 61.182 7.860 22.585 1.00 0.00 194 THR A CA 20
ATOM 29200 C C . THR A 1 53 ? 62.074 7.892 23.829 1.00 0.00 194 THR A C 20
ATOM 29201 O O . THR A 1 53 ? 62.497 8.956 24.282 1.00 0.00 194 THR A O 20
ATOM 29212 N N . SER A 1 54 ? 62.401 6.714 24.357 1.00 0.00 195 SER A N 20
ATOM 29213 C CA . SER A 1 54 ? 63.340 6.515 25.476 1.00 0.00 195 SER A CA 20
ATOM 29214 C C . SER A 1 54 ? 63.887 5.071 25.509 1.00 0.00 195 SER A C 20
ATOM 29215 O O . SER A 1 54 ? 63.422 4.200 24.764 1.00 0.00 195 SER A O 20
ATOM 29223 N N . ARG A 1 55 ? 64.863 4.799 26.392 1.00 0.00 196 ARG A N 20
ATOM 29224 C CA . ARG A 1 55 ? 65.364 3.440 26.671 1.00 0.00 196 ARG A CA 20
ATOM 29225 C C . ARG A 1 55 ? 64.381 2.606 27.525 1.00 0.00 196 ARG A C 20
ATOM 29226 O O . ARG A 1 55 ? 64.430 1.372 27.503 1.00 0.00 196 ARG A O 20
ATOM 29247 N N . GLY A 1 56 ? 63.475 3.272 28.255 1.00 0.00 197 GLY A N 20
ATOM 29248 C CA . GLY A 1 56 ? 62.387 2.672 29.039 1.00 0.00 197 GLY A CA 20
ATOM 29249 C C . GLY A 1 56 ? 61.105 2.560 28.213 1.00 0.00 197 GLY A C 20
ATOM 29250 O O . GLY A 1 56 ? 61.100 1.949 27.142 1.00 0.00 197 GLY A O 20
ATOM 29254 N N . HIS A 1 57 ? 60.017 3.148 28.720 1.00 0.00 198 HIS A N 20
ATOM 29255 C CA . HIS A 1 57 ? 58.683 3.117 28.106 1.00 0.00 198 HIS A CA 20
ATOM 29256 C C . HIS A 1 57 ? 57.987 4.493 28.209 1.00 0.00 198 HIS A C 20
ATOM 29257 O O . HIS A 1 57 ? 57.203 4.750 29.127 1.00 0.00 198 HIS A O 20
ATOM 29271 N N . HIS A 1 58 ? 58.273 5.378 27.246 1.00 0.00 199 HIS A N 20
ATOM 29272 C CA . HIS A 1 58 ? 57.729 6.743 27.160 1.00 0.00 199 HIS A CA 20
ATOM 29273 C C . HIS A 1 58 ? 57.267 7.069 25.722 1.00 0.00 199 HIS A C 20
ATOM 29274 O O . HIS A 1 58 ? 58.061 7.483 24.874 1.00 0.00 199 HIS A O 20
ATOM 29288 N N . ARG A 1 59 ? 55.969 6.853 25.459 1.00 0.00 200 ARG A N 20
ATOM 29289 C CA . ARG A 1 59 ? 55.254 7.089 24.189 1.00 0.00 200 ARG A CA 20
ATOM 29290 C C . ARG A 1 59 ? 55.717 6.159 23.049 1.00 0.00 200 ARG A C 20
ATOM 29291 O O . ARG A 1 59 ? 55.057 5.150 22.795 1.00 0.00 200 ARG A O 20
ATOM 29312 N N . GLY A 1 60 ? 56.811 6.487 22.352 1.00 0.00 201 GLY A N 20
ATOM 29313 C CA . GLY A 1 60 ? 57.318 5.733 21.194 1.00 0.00 201 GLY A CA 20
ATOM 29314 C C . GLY A 1 60 ? 56.537 6.052 19.920 1.00 0.00 201 GLY A C 20
ATOM 29315 O O . GLY A 1 60 ? 56.038 5.137 19.266 1.00 0.00 201 GLY A O 20
ATOM 29319 N N . MET A 1 61 ? 56.389 7.344 19.598 1.00 0.00 202 MET A N 20
ATOM 29320 C CA . MET A 1 61 ? 55.475 7.849 18.554 1.00 0.00 202 MET A CA 20
ATOM 29321 C C . MET A 1 61 ? 56.112 8.971 17.718 1.00 0.00 202 MET A C 20
ATOM 29322 O O . MET A 1 61 ? 56.867 9.795 18.236 1.00 0.00 202 MET A O 20
ATOM 29336 N N . GLY A 1 62 ? 55.862 8.954 16.402 1.00 0.00 203 GLY A N 20
ATOM 29337 C CA . GLY A 1 62 ? 56.607 9.728 15.391 1.00 0.00 203 GLY A CA 20
ATOM 29338 C C . GLY A 1 62 ? 55.860 10.927 14.811 1.00 0.00 203 GLY A C 20
ATOM 29339 O O . GLY A 1 62 ? 54.635 11.000 14.888 1.00 0.00 203 GLY A O 20
ATOM 29343 N N . THR A 1 63 ? 56.598 11.839 14.168 1.00 0.00 204 THR A N 20
ATOM 29344 C CA . THR A 1 63 ? 56.103 13.080 13.536 1.00 0.00 204 THR A CA 20
ATOM 29345 C C . THR A 1 63 ? 57.016 13.526 12.397 1.00 0.00 204 THR A C 20
ATOM 29346 O O . THR A 1 63 ? 58.213 13.246 12.411 1.00 0.00 204 THR A O 20
ATOM 29357 N N . VAL A 1 64 ? 56.441 14.245 11.430 1.00 0.00 205 VAL A N 20
ATOM 29358 C CA . VAL A 1 64 ? 57.144 14.804 10.255 1.00 0.00 205 VAL A CA 20
ATOM 29359 C C . VAL A 1 64 ? 56.394 16.015 9.685 1.00 0.00 205 VAL A C 20
ATOM 29360 O O . VAL A 1 64 ? 55.164 16.080 9.738 1.00 0.00 205 VAL A O 20
ATOM 29373 N N . GLU A 1 65 ? 57.159 16.968 9.146 1.00 0.00 206 GLU A N 20
ATOM 29374 C CA . GLU A 1 65 ? 56.723 18.260 8.606 1.00 0.00 206 GLU A CA 20
ATOM 29375 C C . GLU A 1 65 ? 57.223 18.424 7.165 1.00 0.00 206 GLU A C 20
ATOM 29376 O O . GLU A 1 65 ? 58.407 18.219 6.885 1.00 0.00 206 GLU A O 20
ATOM 29388 N N . PHE A 1 66 ? 56.322 18.807 6.255 1.00 0.00 207 PHE A N 20
ATOM 29389 C CA . PHE A 1 66 ? 56.571 18.914 4.814 1.00 0.00 207 PHE A CA 20
ATOM 29390 C C . PHE A 1 66 ? 56.626 20.383 4.353 1.00 0.00 207 PHE A C 20
ATOM 29391 O O . PHE A 1 66 ? 56.136 21.289 5.031 1.00 0.00 207 PHE A O 20
ATOM 29408 N N . THR A 1 67 ? 57.149 20.597 3.137 1.00 0.00 208 THR A N 20
ATOM 29409 C CA . THR A 1 67 ? 57.099 21.872 2.393 1.00 0.00 208 THR A CA 20
ATOM 29410 C C . THR A 1 67 ? 55.740 22.181 1.746 1.00 0.00 208 THR A C 20
ATOM 29411 O O . THR A 1 67 ? 55.600 23.206 1.080 1.00 0.00 208 THR A O 20
ATOM 29422 N N . ASN A 1 68 ? 54.749 21.299 1.912 1.00 0.00 209 ASN A N 20
ATOM 29423 C CA . ASN A 1 68 ? 53.460 21.306 1.209 1.00 0.00 209 ASN A CA 20
ATOM 29424 C C . ASN A 1 68 ? 52.279 21.109 2.178 1.00 0.00 209 ASN A C 20
ATOM 29425 O O . ASN A 1 68 ? 52.472 20.763 3.342 1.00 0.00 209 ASN A O 20
ATOM 29436 N N . SER A 1 69 ? 51.047 21.324 1.704 1.00 0.00 210 SER A N 20
ATOM 29437 C CA . SER A 1 69 ? 49.815 21.274 2.513 1.00 0.00 210 SER A CA 20
ATOM 29438 C C . SER A 1 69 ? 48.964 20.026 2.209 1.00 0.00 210 SER A C 20
ATOM 29439 O O . SER A 1 69 ? 48.778 19.183 3.085 1.00 0.00 210 SER A O 20
ATOM 29447 N N . ASP A 1 70 ? 48.472 19.884 0.975 1.00 0.00 211 ASP A N 20
ATOM 29448 C CA . ASP A 1 70 ? 47.605 18.785 0.511 1.00 0.00 211 ASP A CA 20
ATOM 29449 C C . ASP A 1 70 ? 48.386 17.503 0.185 1.00 0.00 211 ASP A C 20
ATOM 29450 O O . ASP A 1 70 ? 47.926 16.399 0.472 1.00 0.00 211 ASP A O 20
ATOM 29459 N N . ASP A 1 71 ? 49.603 17.646 -0.350 1.00 0.00 212 ASP A N 20
ATOM 29460 C CA . ASP A 1 71 ? 50.472 16.531 -0.769 1.00 0.00 212 ASP A CA 20
ATOM 29461 C C . ASP A 1 71 ? 50.823 15.588 0.398 1.00 0.00 212 ASP A C 20
ATOM 29462 O O . ASP A 1 71 ? 51.103 14.404 0.217 1.00 0.00 212 ASP A O 20
ATOM 29471 N N . VAL A 1 72 ? 50.760 16.133 1.613 1.00 0.00 213 VAL A N 20
ATOM 29472 C CA . VAL A 1 72 ? 51.020 15.453 2.890 1.00 0.00 213 VAL A CA 20
ATOM 29473 C C . VAL A 1 72 ? 49.930 14.425 3.244 1.00 0.00 213 VAL A C 20
ATOM 29474 O O . VAL A 1 72 ? 50.213 13.411 3.878 1.00 0.00 213 VAL A O 20
ATOM 29487 N N . ASP A 1 73 ? 48.686 14.645 2.802 1.00 0.00 214 ASP A N 20
ATOM 29488 C CA . ASP A 1 73 ? 47.601 13.663 2.935 1.00 0.00 214 ASP A CA 20
ATOM 29489 C C . ASP A 1 73 ? 47.776 12.507 1.935 1.00 0.00 214 ASP A C 20
ATOM 29490 O O . ASP A 1 73 ? 47.600 11.337 2.281 1.00 0.00 214 ASP A O 20
ATOM 29499 N N . ARG A 1 74 ? 48.223 12.844 0.717 1.00 0.00 215 ARG A N 20
ATOM 29500 C CA . ARG A 1 74 ? 48.526 11.908 -0.375 1.00 0.00 215 ARG A CA 20
ATOM 29501 C C . ARG A 1 74 ? 49.745 11.013 -0.079 1.00 0.00 215 ARG A C 20
ATOM 29502 O O . ARG A 1 74 ? 49.821 9.902 -0.608 1.00 0.00 215 ARG A O 20
ATOM 29523 N N . ALA A 1 75 ? 50.638 11.426 0.832 1.00 0.00 216 ALA A N 20
ATOM 29524 C CA . ALA A 1 75 ? 51.646 10.553 1.446 1.00 0.00 216 ALA A CA 20
ATOM 29525 C C . ALA A 1 75 ? 50.991 9.414 2.241 1.00 0.00 216 ALA A C 20
ATOM 29526 O O . ALA A 1 75 ? 51.216 8.238 1.975 1.00 0.00 216 ALA A O 20
ATOM 29533 N N . ILE A 1 76 ? 50.125 9.755 3.198 1.00 0.00 217 ILE A N 20
ATOM 29534 C CA . ILE A 1 76 ? 49.559 8.787 4.160 1.00 0.00 217 ILE A CA 20
ATOM 29535 C C . ILE A 1 76 ? 48.650 7.761 3.470 1.00 0.00 217 ILE A C 20
ATOM 29536 O O . ILE A 1 76 ? 48.624 6.599 3.876 1.00 0.00 217 ILE A O 20
ATOM 29552 N N . ARG A 1 77 ? 48.022 8.149 2.353 1.00 0.00 218 ARG A N 20
ATOM 29553 C CA . ARG A 1 77 ? 47.262 7.258 1.459 1.00 0.00 218 ARG A CA 20
ATOM 29554 C C . ARG A 1 77 ? 48.076 6.054 0.931 1.00 0.00 218 ARG A C 20
ATOM 29555 O O . ARG A 1 77 ? 47.482 5.077 0.473 1.00 0.00 218 ARG A O 20
ATOM 29576 N N . GLN A 1 78 ? 49.412 6.098 0.977 1.00 0.00 219 GLN A N 20
ATOM 29577 C CA . GLN A 1 78 ? 50.324 5.032 0.596 1.00 0.00 219 GLN A CA 20
ATOM 29578 C C . GLN A 1 78 ? 50.981 4.359 1.827 1.00 0.00 219 GLN A C 20
ATOM 29579 O O . GLN A 1 78 ? 51.530 3.263 1.694 1.00 0.00 219 GLN A O 20
ATOM 29593 N N . TYR A 1 79 ? 50.908 4.963 3.023 1.00 0.00 220 TYR A N 20
ATOM 29594 C CA . TYR A 1 79 ? 51.746 4.604 4.183 1.00 0.00 220 TYR A CA 20
ATOM 29595 C C . TYR A 1 79 ? 51.009 4.187 5.470 1.00 0.00 220 TYR A C 20
ATOM 29596 O O . TYR A 1 79 ? 51.622 3.546 6.326 1.00 0.00 220 TYR A O 20
ATOM 29614 N N . ASP A 1 80 ? 49.720 4.491 5.637 1.00 0.00 221 ASP A N 20
ATOM 29615 C CA . ASP A 1 80 ? 48.944 3.945 6.758 1.00 0.00 221 ASP A CA 20
ATOM 29616 C C . ASP A 1 80 ? 48.784 2.417 6.595 1.00 0.00 221 ASP A C 20
ATOM 29617 O O . ASP A 1 80 ? 48.272 1.951 5.572 1.00 0.00 221 ASP A O 20
ATOM 29626 N N . GLY A 1 81 ? 49.266 1.635 7.573 1.00 0.00 222 GLY A N 20
ATOM 29627 C CA . GLY A 1 81 ? 49.397 0.173 7.458 1.00 0.00 222 GLY A CA 20
ATOM 29628 C C . GLY A 1 81 ? 50.751 -0.317 6.959 1.00 0.00 222 GLY A C 20
ATOM 29629 O O . GLY A 1 81 ? 50.901 -1.530 6.808 1.00 0.00 222 GLY A O 20
ATOM 29633 N N . ALA A 1 82 ? 51.722 0.562 6.674 1.00 0.00 223 ALA A N 20
ATOM 29634 C CA . ALA A 1 82 ? 53.061 0.137 6.267 1.00 0.00 223 ALA A CA 20
ATOM 29635 C C . ALA A 1 82 ? 53.723 -0.724 7.356 1.00 0.00 223 ALA A C 20
ATOM 29636 O O . ALA A 1 82 ? 54.146 -0.236 8.407 1.00 0.00 223 ALA A O 20
ATOM 29643 N N . PHE A 1 83 ? 53.831 -2.024 7.076 1.00 0.00 224 PHE A N 20
ATOM 29644 C CA . PHE A 1 83 ? 54.833 -2.903 7.680 1.00 0.00 224 PHE A CA 20
ATOM 29645 C C . PHE A 1 83 ? 56.231 -2.281 7.513 1.00 0.00 224 PHE A C 20
ATOM 29646 O O . PHE A 1 83 ? 56.663 -1.982 6.397 1.00 0.00 224 PHE A O 20
ATOM 29663 N N . PHE A 1 84 ? 56.918 -2.074 8.638 1.00 0.00 225 PHE A N 20
ATOM 29664 C CA . PHE A 1 84 ? 58.118 -1.248 8.760 1.00 0.00 225 PHE A CA 20
ATOM 29665 C C . PHE A 1 84 ? 59.006 -1.871 9.846 1.00 0.00 225 PHE A C 20
ATOM 29666 O O . PHE A 1 84 ? 58.570 -2.000 10.990 1.00 0.00 225 PHE A O 20
ATOM 29683 N N . MET A 1 85 ? 60.189 -2.376 9.474 1.00 0.00 226 MET A N 20
ATOM 29684 C CA . MET A 1 85 ? 61.015 -3.250 10.335 1.00 0.00 226 MET A CA 20
ATOM 29685 C C . MET A 1 85 ? 60.206 -4.477 10.836 1.00 0.00 226 MET A C 20
ATOM 29686 O O . MET A 1 85 ? 60.319 -4.887 11.992 1.00 0.00 226 MET A O 20
ATOM 29700 N N . ASP A 1 86 ? 59.354 -5.029 9.954 1.00 0.00 227 ASP A N 20
ATOM 29701 C CA . ASP A 1 86 ? 58.525 -6.247 10.110 1.00 0.00 227 ASP A CA 20
ATOM 29702 C C . ASP A 1 86 ? 57.167 -6.040 10.828 1.00 0.00 227 ASP A C 20
ATOM 29703 O O . ASP A 1 86 ? 56.419 -7.006 10.999 1.00 0.00 227 ASP A O 20
ATOM 29712 N N . ARG A 1 87 ? 56.826 -4.807 11.242 1.00 0.00 228 ARG A N 20
ATOM 29713 C CA . ARG A 1 87 ? 55.626 -4.505 12.054 1.00 0.00 228 ARG A CA 20
ATOM 29714 C C . ARG A 1 87 ? 54.929 -3.201 11.621 1.00 0.00 228 ARG A C 20
ATOM 29715 O O . ARG A 1 87 ? 55.571 -2.243 11.207 1.00 0.00 228 ARG A O 20
ATOM 29736 N N . LYS A 1 88 ? 53.591 -3.177 11.641 1.00 0.00 229 LYS A N 20
ATOM 29737 C CA . LYS A 1 88 ? 52.769 -2.095 11.058 1.00 0.00 229 LYS A CA 20
ATOM 29738 C C . LYS A 1 88 ? 52.806 -0.759 11.834 1.00 0.00 229 LYS A C 20
ATOM 29739 O O . LYS A 1 88 ? 52.363 -0.705 12.984 1.00 0.00 229 LYS A O 20
ATOM 29758 N N . ILE A 1 89 ? 53.244 0.331 11.191 1.00 0.00 230 ILE A N 20
ATOM 29759 C CA . ILE A 1 89 ? 52.881 1.725 11.514 1.00 0.00 230 ILE A CA 20
ATOM 29760 C C . ILE A 1 89 ? 51.409 2.034 11.170 1.00 0.00 230 ILE A C 20
ATOM 29761 O O . ILE A 1 89 ? 50.830 1.444 10.257 1.00 0.00 230 ILE A O 20
ATOM 29777 N N . PHE A 1 90 ? 50.860 3.045 11.849 1.00 0.00 231 PHE A N 20
ATOM 29778 C CA . PHE A 1 90 ? 49.586 3.700 11.536 1.00 0.00 231 PHE A CA 20
ATOM 29779 C C . PHE A 1 90 ? 49.739 5.212 11.759 1.00 0.00 231 PHE A C 20
ATOM 29780 O O . PHE A 1 90 ? 50.627 5.630 12.502 1.00 0.00 231 PHE A O 20
ATOM 29797 N N . VAL A 1 91 ? 48.918 6.036 11.105 1.00 0.00 232 VAL A N 20
ATOM 29798 C CA . VAL A 1 91 ? 49.118 7.496 11.032 1.00 0.00 232 VAL A CA 20
ATOM 29799 C C . VAL A 1 91 ? 47.794 8.256 11.147 1.00 0.00 232 VAL A C 20
ATOM 29800 O O . VAL A 1 91 ? 46.819 7.938 10.465 1.00 0.00 232 VAL A O 20
ATOM 29813 N N . ARG A 1 92 ? 47.794 9.302 11.984 1.00 0.00 233 ARG A N 20
ATOM 29814 C CA . ARG A 1 92 ? 46.707 10.278 12.107 1.00 0.00 233 ARG A CA 20
ATOM 29815 C C . ARG A 1 92 ? 46.881 11.389 11.057 1.00 0.00 233 ARG A C 20
ATOM 29816 O O . ARG A 1 92 ? 47.978 11.921 10.873 1.00 0.00 233 ARG A O 20
ATOM 29837 N N . GLN A 1 93 ? 45.788 11.769 10.402 1.00 0.00 234 GLN A N 20
ATOM 29838 C CA . GLN A 1 93 ? 45.741 12.828 9.385 1.00 0.00 234 GLN A CA 20
ATOM 29839 C C . GLN A 1 93 ? 45.132 14.092 10.024 1.00 0.00 234 GLN A C 20
ATOM 29840 O O . GLN A 1 93 ? 44.069 14.016 10.644 1.00 0.00 234 GLN A O 20
ATOM 29854 N N . ASP A 1 94 ? 45.803 15.244 9.912 1.00 0.00 235 ASP A N 20
ATOM 29855 C CA . ASP A 1 94 ? 45.411 16.477 10.613 1.00 0.00 235 ASP A CA 20
ATOM 29856 C C . ASP A 1 94 ? 44.391 17.325 9.822 1.00 0.00 235 ASP A C 20
ATOM 29857 O O . ASP A 1 94 ? 44.579 17.581 8.630 1.00 0.00 235 ASP A O 20
ATOM 29866 N N . ASN A 1 95 ? 43.331 17.769 10.519 1.00 0.00 236 ASN A N 20
ATOM 29867 C CA . ASN A 1 95 ? 42.223 18.601 10.013 1.00 0.00 236 ASN A CA 20
ATOM 29868 C C . ASN A 1 95 ? 41.491 17.958 8.807 1.00 0.00 236 ASN A C 20
ATOM 29869 O O . ASN A 1 95 ? 41.515 18.502 7.675 1.00 0.00 236 ASN A O 20
#

Sequence (95 aa):
GSARELDSTYEEKVNRNYSNSIFVGNLTYDSTPEDLTEFFSQIGKVVRADIITSRGHHRGMGTVEFTNSDDVDRAIRQYDGAFFMDRKIFVRQDNGSARELDSTYEEKVNRNYSNSIFVGNLTYDSTPEDLTEFFSQIGKVVRADIITSRGHHRGMGTVEFTNSDDVDRAIRQYDGAFFMDRKIFVRQDNGSARELDSTYEEKVNRNYSNSIFVGNLTYDSTPEDLTEFFSQIGKVVRADIITSRGHHRGMGTVEFTNSDDVDRAIRQYDGAFFMDRKIFVRQDNGSARELDSTYEEKVNRNYSNSIFVGNLTYDSTPEDLTEFFSQIGKVVRADIITSRGHHRGMGTVEFTNSDDVDRAIRQYDGAFFMDRKIFVRQDNGSARELDSTYEEKVNRNYSNSIFVGNLTYDSTPEDLTEFFSQIGKVVRADIITSRGHHRGMGTVEFTNSDDVDRAIRQYDGAFFMDRKIFVRQDNGSARELDSTYEEKVNRNYSNSIFVGNLTYDSTPEDLTEFFSQIGKVVRADIITSRGHHRGMGTVEFTNSDDVDRAIRQYDGAFFMDRKIFVRQDNGSARELDSTYEEKVNRNYSNSIFVGNLTYDSTPEDLTEFFSQIGKVVRADIITSRGHHRGMGTVEFTNSDDVDRAIRQYDGAFFMDRKIFVRQDNGSARELDSTYEEKVNRNYSNSIFVGNLTYDSTPEDLTEFFSQIGKVVRADIITSRGHHRGMGTVEFTNSDDVDRAIRQYDGAFFMDRKIFVRQDNGSARELDSTYEEKVNRNYSNSIFVGNLTYDSTPEDLTEFFSQIGKVVRADIITSRGHHRGMGTVEFTNSDDVDRAIRQYDGAFFMDRKIFVRQDNGSARELDSTYEEKVNRNYSNSIFVGNLTYDSTPEDLTEFFSQIGKVVRADIITSRGHHRGMGTVEFTNSDDVDRAIRQYDGAFFMDRKIFVRQDNGSARELDSTYEEKVNRNYSNSIFVGNLTYDSTPEDLTEFFSQIGKVVRADIITSRGHHRGMGTVEFTNSDDVDRAIRQYDGAFFMDRKIFVRQDNGSARELDSTYEEKVNRNYSNSIFVGNLTYDSTPEDLTEFFSQIGKVVRADIITSRGHHRGMGTVEFTNSDDVDRAIRQYDGAFFMDRKIFVRQDNGSARELDSTYEEKVNRNYSNSIFVGNLTYDSTPEDLTEFFSQIGKVVRADIITSRGHHRGMGTVEFTNSDDVDRAIRQYDGAFFMDRKIFVRQDNGSARELDSTYEEKVNRNYSNSIFVGNLTYDSTPEDLTEFFSQIGKVVRADIITSRGHHRGMGTVEFTNSDDVDRAIRQYDGAFFMDRKIFVRQDNGSARELDSTYEEKVNRNYSNSIFVGNLTYDSTPEDLTEFFSQIGKVVRADIITSRGHHRGMGTVEFTNSDDVDRAIRQYDGAFFMDRKIFVRQDNGSARELDSTYEEKVNRNYSNSIFVGNLTYDSTPEDLTEFFSQIGKVVRADIITSRGHHRGMGTVEFTNSDDVDRAIRQYDGAFFMDRKIFVRQDNGSARELDSTYEEKVNRNYSNSIFVGNLTYDSTPEDLTEFFSQIGKVVRADIITSRGHHRGMGTVEFTNSDDVDRAIRQYDGAFFMDRKIFVRQDNGSARELDSTYEEKVNRNYSNSIFVGNLTYDSTPEDLTEFFSQIGKVVRADIITSRGHHRGMGTVEFTNSDDVDRAIRQYDGAFFMDRKIFVRQDNGSARELDSTYEEKVNRNYSNSIFVGNLTYDSTPEDLTEFFSQIGKVVRADIITSRGHHRGMGTVEFTNSDDVDRAIRQYDGAFFMDRKIFVRQDNGSARELDSTYEEKVNRNYSNSIFVGNLTYDSTPEDLTEFFSQIGKVVRADIITSRGHHRGMGTVEFTNSDDVDRAIRQYDGAFFMDRKIFVRQDN